Protein 3QNQ (pdb70)

Solvent-accessible surface area: 69972 Å² total; per-residue (Å²): 64,179,101,28,184,159,47,68,75,104,4,20,68,49,23,129,86,90,48,54,22,0,16,15,42,1,11,27,22,4,86,15,13,9,23,2,0,2,65,10,2,27,67,16,29,45,78,77,119,60,28,63,126,107,44,25,82,104,158,25,137,102,19,61,85,20,18,21,42,2,3,27,1,1,0,32,0,0,0,1,3,0,0,2,4,0,0,17,60,0,0,87,85,31,190,25,35,13,22,16,1,0,2,6,0,2,0,0,0,0,1,1,4,17,22,90,5,52,6,60,39,93,91,69,172,46,69,6,94,1,63,43,1,3,12,3,64,19,0,2,9,109,4,2,17,3,0,17,60,8,0,35,67,0,1,47,49,5,57,92,17,44,105,130,75,87,70,39,184,40,49,180,88,8,37,116,51,22,55,117,12,17,28,14,20,57,0,4,54,52,0,2,36,42,0,25,81,48,8,40,94,51,56,148,63,135,63,32,14,11,55,44,14,12,14,109,106,71,12,83,59,63,11,124,113,2,21,35,46,185,17,0,12,103,9,2,67,85,5,1,39,12,13,1,13,25,40,48,0,37,50,16,9,15,10,64,36,19,3,12,15,20,10,2,1,9,72,0,9,76,7,40,78,63,78,107,141,22,64,27,7,0,0,20,10,0,1,34,3,0,1,24,4,0,14,7,0,2,0,14,2,1,0,35,2,1,76,110,98,24,72,0,114,70,4,101,57,24,0,62,118,1,58,65,28,0,73,100,11,13,6,12,80,0,1,106,46,11,70,0,20,70,24,80,38,0,16,89,0,2,45,60,0,0,28,43,0,0,66,54,0,33,71,16,3,73,161,64,120,8,16,58,0,1,0,1,10,18,21,61,18,22,39,31,76,140,2,0,48,39,1,2,4,8,119,117,28,0,33,81,7,0,88,81,0,50,52,52,0,34,98,39,2,48,66,40,4,55,88,31,8,52,91,43,77,15,112,74,85,76,139,133,156,172,94,67,78,151,49,62,76,92,5,25,68,51,26,135,69,93,47,57,28,1,16,24,43,5,6,33,22,4,88,19,13,11,25,2,0,5,63,10,3,31,71,11,32,48,72,80,123,40,22,68,105,124,43,32,92,128,145,29,188,104,25,66,85,21,22,30,34,1,2,19,1,2,0,34,0,1,0,1,3,0,0,3,2,1,0,20,65,0,0,92,84,25,94,25,36,15,27,17,0,0,2,7,0,1,0,0,0,0,2,1,3,29,27,79,14,49,1,73,32,80,70,54,182,63,52,3,74,0,71,41,0,3,12,6,71,35,0,4,4,85,3,1,15,2,0,32,58,5,0,35,57,0,0,37,47,6,54,96,12,33,96,128,172,91,47,47,168,25,50,111,87,8,33,114,40,23,52,123,13,8,27,16,20,56,0,4,52,57,0,2,34,51,3,30,88,47,14,39,100,56,68,157,53,138,53,41,20,9,52,44,13,18,14,112,111,62,5,92,60,56,11,123,116,1,27,39,46,182,13,0,18,95,6,0,64,86,2,1,33,15,8,11,20,28,39,45,0,34,56,13,10,15,6,71,38,25,2,10,13,16,0,4,0,9,69,0,10,102,6,27,74,82,84,120,129,16,69,28,7,1,0,21,12,0,2,34,3,0,0,24,3,0,16,5,0,1,0,12,1,1,0,39,0,2,91,107,102,11,77,2,138,70,1,129,30,23,0,150,112,2,57,55,25,1,79,97,9,7,8,20,70,0,0,100,38,4,44,1,22,38,8,73,47,1,20,92,0,2,44,59,0,0,25,51,0,0,71,50,0,29,66,11,5,74,169,56,119,7,17,55,0,1,1,2,7,20,30,71,14,15,35,21,73,139,2,0,55,44,1,1,5,12,81,115,36,0,26,88,4,0,89,69,0,53,53,59,0,46,86,40,2,23,60,42,2,86,84,25,6,143,97,22,72,32,101,57,149,68,115,151,54,185,100,25,89,178,40,68,71,100,8,24,62,48,28,140,70,92,59,42,26,0,23,22,44,1,9,29,24,3,86,15,12,9,29,2,0,2,62,8,9,22,74,16,38,42,69,76,119,59,29,57,120,101,40,28,79,101,132,33,108,104,19,65,80,15,19,30,53,2,9,22,1,1,0,42,0,1,0,1,1,0,0,4,3,0,0,19,60,0,0,86,86,23,191,24,38,13,23,18,0,0,2,6,0,2,1,0,0,0,2,1,1,16,21,82,4,43,5,61,30,94,92,56,208,41,76,7,77,0,57,42,0,2,10,4,49,24,0,3,8,120,3,1,20,4,0,16,56,6,0,31,58,0,0,40,47,5,46,111,10,40,98,132,76,70,65,54,186,24,50,175,93,8,40,117,42,21,51,126,12,17,26,15,22,62,0,5,59,50,0,3,33,45,2,25,84,43,9,35,97,51,54,144,74,131,54,30,21,10,53,44,22,12,17,102,131,72,11,99,52,60,11,116,114,3,25,46,41,180,17,0,18,91,7,0,63,84,4,0,31,12,10,3,13,25,39,44,0,39,56,16,12,15,6,72,37,23,4,13,15,18,10,2,1,6,68,0,20,99,17,31,60,65,75,114,139,22,67,23,8,1,0,18,9,0,1,31,2,0,1,25,3,0,17,5,0,2,0,13,1,0,0,28,1,2,72,108,92,10,169,0,113,62,2,75,33,20,0,130,105,1,40,59,25,0,72,91,12,12,7,19,67,1,1,103,54,4,61,1,17,76,19,86,44,0,21,87,0,0,42,56,0,1,30,34,0,0,70,49,0,28,81,16,5,77,165,60,122,5,21,54,0,0,0,0,11,15,23,72,25,26,38,23,66,141,1,0,48,43,0,3,2,8,109,110,30,0,27,88,5,0,87,77,0,58,47,62,0,36,91,44,2,50,65,38,5,59,79,23,10,52,96,33,68,7,118,80,159,69,96,139,82,110,114,26,188,172,31,72,74,75,7,20,149,48,30,132,66,90,53,48,23,1,19,24,42,2,10,28,25,6,90,18,13,10,28,2,0,4,62,8,1,37,56,20,32,38,78,72,125,59,20,51,109,103,45,32,78,121,144,28,191,108,29,70,86,23,23,28,38,1,5,20,0,2,0,31,0,2,0,1,1,0,0,3,2,0,0,20,68,0,0,88,81,21,197,20,38,18,25,16,0,0,1,8,0,2,1,0,0,1,2,0,2,28,16,69,13,44,1,61,33,76,88,76,157,39,51,0,73,0,73,35,1,2,7,4,52,17,0,2,9,81,0,2,18,3,0,27,54,4,0,38,51,0,0,41,49,4,54,100,15,42,68,122,166,101,58,55,186,22,58,179,90,5,39,111,47,18,49,127,11,9,26,16,16,61,0,3,57,69,0,3,30,47,0,31,78,52,11,36,102,56,49,150,50,140,72,28,16,8,51,46,14,15,8,115,101,58,21,85,60,72,12,126,122,3,30,35,41,182,16,0,13,90,6,0,63,82,2,0,41,15,9,4,13,28,44,46,0,42,54,12,11,15,6,71,31,26,4,15,13,23,16,4,0,8,78,0,11,97,6,35,78,80,69,114,139,10,65,27,6,0,0,25,4,0,2,33,4,0,2,26,5,0,16,5,1,2,0,12,2,0,0,41,1,2,80,120,119,10,63,0,107,71,0,84,20,17,0,153,104,1,57,63,28,1,68,95,11,12,7,18,67,0,0,100,40,6,57,1,25,63,10,90,50,1,15,92,0,2,49,59,0,2,25,51,0,0,77,50,0,26,69,14,3,76,178,57,125,6,16,51,0,2,0,2,12,34,24,73,16,14,40,22,72,135,1,0,63,47,1,0,7,15,82,119,36,0,28,87,4,0,86,65,0,52,51,55,0,51,85,41,2,53,73,44,3,46,81,23,11,133,92,22,52,40,102,62,182,54,76,93,114,95,169,197

Radius of gyration: 44.03 Å; Cα contacts (8 Å, |Δi|>4): 3048; chains: 4; bounding box: 103×103×135 Å

Structure (mmCIF, N/CA/C/O backbone):
data_3QNQ
#
_entry.id   3QNQ
#
_cell.length_a   132.812
_cell.length_b   132.812
_cell.length_c   452.954
_cell.angle_alpha   90.000
_cell.angle_beta   90.000
_cell.angle_gamma   90.000
#
_symmetry.space_group_name_H-M   'P 43 21 2'
#
loop_
_entity.id
_entity.type
_entity.pdbx_description
1 polymer 'PTS system, cellobiose-specific IIC component'
2 branched 2-acetamido-2-deoxy-beta-D-glucopyranose-(1-4)-2-acetamido-2-deoxy-beta-D-glucopyranose
3 branched alpha-D-glucopyranose-(1-4)-alpha-D-glucopyranose
4 non-polymer 'nonyl 4-O-alpha-D-glucopyranosyl-beta-D-glucopyranoside'
5 non-polymer 'CITRIC ACID'
#
loop_
_atom_site.group_PDB
_atom_site.id
_atom_site.type_symbol
_atom_site.label_atom_id
_atom_site.label_alt_id
_atom_site.label_comp_id
_atom_site.label_asym_id
_atom_site.label_entity_id
_atom_site.label_seq_id
_atom_site.pdbx_PDB_ins_code
_atom_site.Cartn_x
_atom_site.Cartn_y
_atom_site.Cartn_z
_atom_site.occupancy
_atom_site.B_iso_or_equiv
_atom_site.auth_seq_id
_atom_site.auth_comp_id
_atom_site.auth_asym_id
_atom_site.auth_atom_id
_atom_site.pdbx_PDB_model_num
ATOM 1 N N . ARG A 1 3 ? 14.953 128.157 61.327 1.00 126.53 3 ARG A N 1
ATOM 2 C CA . ARG A 1 3 ? 15.283 127.784 62.698 1.00 136.92 3 ARG A CA 1
ATOM 3 C C . ARG A 1 3 ? 14.029 127.474 63.515 1.00 141.36 3 ARG A C 1
ATOM 4 O O . ARG A 1 3 ? 14.112 127.051 64.670 1.00 128.41 3 ARG A O 1
ATOM 6 N N . PHE A 1 4 ? 12.870 127.692 62.902 1.00 150.23 4 PHE A N 1
ATOM 7 C CA . PHE A 1 4 ? 11.585 127.400 63.532 1.00 152.78 4 PHE A CA 1
ATOM 8 C C . PHE A 1 4 ? 10.766 126.443 62.666 1.00 148.70 4 PHE A C 1
ATOM 9 O O . PHE A 1 4 ? 10.131 125.515 63.171 1.00 144.08 4 PHE A O 1
ATOM 17 N N . LEU A 1 5 ? 10.794 126.675 61.357 1.00 151.05 5 LEU A N 1
ATOM 18 C CA . LEU A 1 5 ? 10.119 125.808 60.403 1.00 150.62 5 LEU A CA 1
ATOM 19 C C . LEU A 1 5 ? 10.801 124.445 60.395 1.00 150.89 5 LEU A C 1
ATOM 20 O O . LEU A 1 5 ? 10.528 123.607 59.535 1.00 151.38 5 LEU A O 1
ATOM 25 N N . GLU A 1 6 ? 11.696 124.234 61.357 1.00 149.32 6 GLU A N 1
ATOM 26 C CA . GLU A 1 6 ? 12.391 122.958 61.494 1.00 146.73 6 GLU A CA 1
ATOM 27 C C . GLU A 1 6 ? 11.764 122.097 62.598 1.00 149.54 6 GLU A C 1
ATOM 28 O O . GLU A 1 6 ? 12.450 121.478 63.415 1.00 139.71 6 GLU A O 1
ATOM 34 N N . LYS A 1 7 ? 10.437 122.111 62.621 1.00 151.18 7 LYS A N 1
ATOM 35 C CA . LYS A 1 7 ? 9.649 121.056 63.233 1.00 151.41 7 LYS A CA 1
ATOM 36 C C . LYS A 1 7 ? 8.612 120.694 62.178 1.00 154.48 7 LYS A C 1
ATOM 37 O O . LYS A 1 7 ? 7.490 120.294 62.487 1.00 154.07 7 LYS A O 1
ATOM 43 N N . TYR A 1 8 ? 9.025 120.861 60.922 1.00 154.60 8 TYR A N 1
ATOM 44 C CA . TYR A 1 8 ? 8.202 120.594 59.748 1.00 155.81 8 TYR A CA 1
ATOM 45 C C . TYR A 1 8 ? 8.974 119.746 58.739 1.00 150.57 8 TYR A C 1
ATOM 46 O O . TYR A 1 8 ? 8.410 118.857 58.102 1.00 148.45 8 TYR A O 1
ATOM 55 N N . VAL A 1 9 ? 10.265 120.039 58.589 1.00 148.45 9 VAL A N 1
ATOM 56 C CA . VAL A 1 9 ? 11.127 119.299 57.669 1.00 142.20 9 VAL A CA 1
ATOM 57 C C . VAL A 1 9 ? 12.174 118.477 58.410 1.00 137.28 9 VAL A C 1
ATOM 58 O O . VAL A 1 9 ? 12.590 117.422 57.940 1.00 133.88 9 VAL A O 1
ATOM 62 N N . MET A 1 10 ? 12.596 118.968 59.570 1.00 136.87 10 MET A N 1
ATOM 63 C CA . MET A 1 10 ? 13.535 118.240 60.416 1.00 136.45 10 MET A CA 1
ATOM 64 C C . MET A 1 10 ? 13.076 116.813 60.750 1.00 140.52 10 MET A C 1
ATOM 65 O O . MET A 1 10 ? 13.911 115.930 60.956 1.00 137.72 10 MET A O 1
ATOM 70 N N . PRO A 1 11 ? 11.749 116.586 60.831 1.00 144.13 11 PRO A N 1
ATOM 71 C CA . PRO A 1 11 ? 11.263 115.223 61.076 1.00 142.04 11 PRO A CA 1
ATOM 72 C C . PRO A 1 11 ? 11.007 114.467 59.779 1.00 136.07 11 PRO A C 1
ATOM 73 O O . PRO A 1 11 ? 11.113 113.242 59.753 1.00 135.55 11 PRO A O 1
ATOM 77 N N . VAL A 1 12 ? 10.658 115.189 58.721 1.00 134.32 12 VAL A N 1
ATOM 78 C CA . VAL A 1 12 ? 10.517 114.576 57.410 1.00 136.25 12 VAL A CA 1
ATOM 79 C C . VAL A 1 12 ? 11.878 114.069 56.956 1.00 130.23 12 VAL A C 1
ATOM 80 O O . VAL A 1 12 ? 12.033 112.894 56.632 1.00 123.94 12 VAL A O 1
ATOM 84 N N . ALA A 1 13 ? 12.865 114.960 56.962 1.00 130.96 13 ALA A N 1
ATOM 85 C CA . ALA A 1 13 ? 14.217 114.616 56.542 1.00 124.33 13 ALA A CA 1
ATOM 86 C C . ALA A 1 13 ? 14.736 113.402 57.297 1.00 122.56 13 ALA A C 1
ATOM 87 O O . ALA A 1 13 ? 14.885 112.327 56.733 1.00 123.35 13 ALA A O 1
ATOM 89 N N . GLY A 1 14 ? 15.005 113.582 58.583 1.00 126.61 14 GLY A N 1
ATOM 90 C CA . GLY A 1 14 ? 15.537 112.515 59.410 1.00 126.34 14 GLY A CA 1
ATOM 91 C C . GLY A 1 14 ? 14.980 111.137 59.095 1.00 126.84 14 GLY A C 1
ATOM 92 O O . GLY A 1 14 ? 15.730 110.164 59.022 1.00 127.99 14 GLY A O 1
ATOM 93 N N . LYS A 1 15 ? 13.666 111.051 58.904 1.00 127.15 15 LYS A N 1
ATOM 94 C CA . LYS A 1 15 ? 13.002 109.763 58.709 1.00 124.72 15 LYS A CA 1
ATOM 95 C C . LYS A 1 15 ? 13.263 109.141 57.329 1.00 125.70 15 LYS A C 1
ATOM 96 O O . LYS A 1 15 ? 13.298 107.916 57.197 1.00 126.45 15 LYS A O 1
ATOM 98 N N . VAL A 1 16 ? 13.443 109.974 56.305 1.00 124.94 16 VAL A N 1
ATOM 99 C CA . VAL A 1 16 ? 13.787 109.466 54.976 1.00 115.51 16 VAL A CA 1
ATOM 100 C C . VAL A 1 16 ? 15.227 108.960 54.983 1.00 114.14 16 VAL A C 1
ATOM 101 O O . VAL A 1 16 ? 15.549 107.975 54.328 1.00 113.09 16 VAL A O 1
ATOM 105 N N . ALA A 1 17 ? 16.079 109.628 55.755 1.00 117.03 17 ALA A N 1
ATOM 106 C CA . ALA A 1 17 ? 17.496 109.284 55.838 1.00 113.51 17 ALA A CA 1
ATOM 107 C C . ALA A 1 17 ? 17.729 107.918 56.476 1.00 116.94 17 ALA A C 1
ATOM 108 O O . ALA A 1 17 ? 18.827 107.369 56.400 1.00 116.54 17 ALA A O 1
ATOM 110 N N . GLU A 1 18 ? 16.697 107.373 57.109 1.00 120.29 18 GLU A N 1
ATOM 111 C CA . GLU A 1 18 ? 16.820 106.079 57.767 1.00 120.47 18 GLU A CA 1
ATOM 112 C C . GLU A 1 18 ? 15.927 105.037 57.094 1.00 119.32 18 GLU A C 1
ATOM 113 O O . GLU A 1 18 ? 15.887 103.879 57.516 1.00 120.79 18 GLU A O 1
ATOM 119 N N . GLN A 1 19 ? 15.222 105.449 56.039 1.00 113.94 19 GLN A N 1
ATOM 120 C CA . GLN A 1 19 ? 14.464 104.506 55.211 1.00 115.04 19 GLN A CA 1
ATOM 121 C C . GLN A 1 19 ? 15.397 103.447 54.641 1.00 116.16 19 GLN A C 1
ATOM 122 O O . GLN A 1 19 ? 16.362 103.767 53.945 1.00 115.22 19 GLN A O 1
ATOM 128 N N . ARG A 1 20 ? 15.096 102.184 54.918 1.00 116.35 20 ARG A N 1
ATOM 129 C CA . ARG A 1 20 ? 16.054 101.116 54.658 1.00 107.28 20 ARG A CA 1
ATOM 130 C C . ARG A 1 20 ? 16.359 100.878 53.184 1.00 103.47 20 ARG A C 1
ATOM 131 O O . ARG A 1 20 ? 17.452 100.428 52.849 1.00 103.93 20 ARG A O 1
ATOM 139 N N . HIS A 1 21 ? 15.418 101.183 52.299 1.00 106.85 21 HIS A N 1
ATOM 140 C CA . HIS A 1 21 ? 15.666 100.944 50.878 1.00 104.19 21 HIS A CA 1
ATOM 141 C C . HIS A 1 21 ? 16.401 102.107 50.218 1.00 104.87 21 HIS A C 1
ATOM 142 O O . HIS A 1 21 ? 17.396 101.903 49.520 1.00 102.33 21 HIS A O 1
ATOM 149 N N . LEU A 1 22 ? 15.928 103.326 50.460 1.00 106.28 22 LEU A N 1
ATOM 150 C CA . LEU A 1 22 ? 16.618 104.510 49.960 1.00 103.42 22 LEU A CA 1
ATOM 151 C C . LEU A 1 22 ? 18.052 104.539 50.482 1.00 104.05 22 LEU A C 1
ATOM 152 O O . LEU A 1 22 ? 18.936 105.124 49.851 1.00 105.95 22 LEU A O 1
ATOM 157 N N . LEU A 1 23 ? 18.266 103.897 51.632 1.00 103.95 23 LEU A N 1
ATOM 158 C CA . LEU A 1 23 ? 19.591 103.764 52.245 1.00 101.60 23 LEU A CA 1
ATOM 159 C C . LEU A 1 23 ? 20.421 102.674 51.570 1.00 98.00 23 LEU A C 1
ATOM 160 O O . LEU A 1 23 ? 21.615 102.849 51.330 1.00 96.21 23 LEU A O 1
ATOM 165 N N . ALA A 1 24 ? 19.791 101.540 51.288 1.00 93.58 24 ALA A N 1
ATOM 166 C CA . ALA A 1 24 ? 20.462 100.472 50.568 1.00 92.17 24 ALA A CA 1
ATOM 167 C C . ALA A 1 24 ? 20.928 101.023 49.226 1.00 100.45 24 ALA A C 1
ATOM 168 O O . ALA A 1 24 ? 22.078 100.843 48.823 1.00 100.00 24 ALA A O 1
ATOM 170 N N . ILE A 1 25 ? 20.023 101.711 48.541 1.00 98.50 25 ILE A N 1
ATOM 171 C CA . ILE A 1 25 ? 20.333 102.319 47.258 1.00 94.08 25 ILE A CA 1
ATOM 172 C C . ILE A 1 25 ? 21.406 103.393 47.402 1.00 95.14 25 ILE A C 1
ATOM 173 O O . ILE A 1 25 ? 22.422 103.360 46.715 1.00 94.28 25 ILE A O 1
ATOM 178 N N . ARG A 1 26 ? 21.181 104.339 48.305 1.00 99.07 26 ARG A N 1
ATOM 179 C CA . ARG A 1 26 ? 22.133 105.420 48.523 1.00 99.84 26 ARG A CA 1
ATOM 180 C C . ARG A 1 26 ? 23.554 104.896 48.690 1.00 96.27 26 ARG A C 1
ATOM 181 O O . ARG A 1 26 ? 24.494 105.391 48.069 1.00 93.36 26 ARG A O 1
ATOM 189 N N . ASP A 1 27 ? 23.701 103.882 49.530 1.00 96.84 27 ASP A N 1
ATOM 190 C CA . ASP A 1 27 ? 25.022 103.417 49.927 1.00 100.62 27 ASP A CA 1
ATOM 191 C C . ASP A 1 27 ? 25.546 102.341 48.978 1.00 93.93 27 ASP A C 1
ATOM 192 O O . ASP A 1 27 ? 26.751 102.096 48.900 1.00 90.07 27 ASP A O 1
ATOM 197 N N . GLY A 1 28 ? 24.635 101.697 48.261 1.00 91.20 28 GLY A N 1
ATOM 198 C CA . GLY A 1 28 ? 25.027 100.709 47.275 1.00 92.81 28 GLY A CA 1
ATOM 199 C C . GLY A 1 28 ? 25.697 101.385 46.092 1.00 96.11 28 GLY A C 1
ATOM 200 O O . GLY A 1 28 ? 26.690 100.895 45.551 1.00 92.44 28 GLY A O 1
ATOM 201 N N . LEU A 1 29 ? 25.150 102.529 45.696 1.00 97.43 29 LEU A N 1
ATOM 202 C CA . LEU A 1 29 ? 25.682 103.288 44.574 1.00 91.77 29 LEU A CA 1
ATOM 203 C C . LEU A 1 29 ? 27.087 103.810 44.844 1.00 90.44 29 LEU A C 1
ATOM 204 O O . LEU A 1 29 ? 27.867 104.029 43.924 1.00 96.06 29 LEU A O 1
ATOM 209 N N . VAL A 1 30 ? 27.415 103.998 46.110 1.00 91.11 30 VAL A N 1
ATOM 210 C CA . VAL A 1 30 ? 28.736 104.485 46.465 1.00 91.75 30 VAL A CA 1
ATOM 211 C C . VAL A 1 30 ? 29.818 103.489 46.048 1.00 90.83 30 VAL A C 1
ATOM 212 O O . VAL A 1 30 ? 31.008 103.792 46.102 1.00 93.64 30 VAL A O 1
ATOM 216 N N . LEU A 1 31 ? 29.402 102.300 45.628 1.00 84.44 31 LEU A N 1
ATOM 217 C CA . LEU A 1 31 ? 30.351 101.279 45.213 1.00 81.83 31 LEU A CA 1
ATOM 218 C C . LEU A 1 31 ? 30.743 101.504 43.757 1.00 87.32 31 LEU A C 1
ATOM 219 O O . LEU A 1 31 ? 31.816 101.090 43.316 1.00 88.21 31 LEU A O 1
ATOM 224 N N . THR A 1 32 ? 29.867 102.163 43.008 1.00 90.43 32 THR A N 1
ATOM 225 C CA . THR A 1 32 ? 30.127 102.422 41.599 1.00 86.26 32 THR A CA 1
ATOM 226 C C . THR A 1 32 ? 30.970 103.679 41.453 1.00 87.77 32 THR A C 1
ATOM 227 O O . THR A 1 32 ? 31.591 103.892 40.417 1.00 88.03 32 THR A O 1
ATOM 231 N N . MET A 1 33 ? 31.005 104.496 42.503 1.00 86.76 33 MET A N 1
ATOM 232 C CA . MET A 1 33 ? 31.680 105.794 42.453 1.00 89.95 33 MET A CA 1
ATOM 233 C C . MET A 1 33 ? 33.127 105.759 41.971 1.00 93.49 33 MET A C 1
ATOM 234 O O . MET A 1 33 ? 33.419 106.207 40.862 1.00 96.10 33 MET A O 1
ATOM 239 N N . PRO A 1 34 ? 34.043 105.240 42.802 1.00 87.27 34 PRO A N 1
ATOM 240 C CA . PRO A 1 34 ? 35.461 105.330 42.440 1.00 87.66 34 PRO A CA 1
ATOM 241 C C . PRO A 1 34 ? 35.744 104.785 41.046 1.00 86.31 34 PRO A C 1
ATOM 242 O O . PRO A 1 34 ? 36.732 105.181 40.438 1.00 86.93 34 PRO A O 1
ATOM 246 N N . PHE A 1 35 ? 34.893 103.897 40.545 1.00 82.29 35 PHE A N 1
ATOM 247 C CA . PHE A 1 35 ? 35.116 103.317 39.229 1.00 80.77 35 PHE A CA 1
ATOM 248 C C . PHE A 1 35 ? 34.943 104.336 38.107 1.00 86.11 35 PHE A C 1
ATOM 249 O O . PHE A 1 35 ? 35.818 104.468 37.252 1.00 86.85 35 PHE A O 1
ATOM 257 N N . LEU A 1 36 ? 33.830 105.066 38.112 1.00 84.63 36 LEU A N 1
ATOM 258 C CA . LEU A 1 36 ? 33.605 106.080 37.088 1.00 82.09 36 LEU A CA 1
ATOM 259 C C . LEU A 1 36 ? 34.665 107.162 37.193 1.00 84.96 36 LEU A C 1
ATOM 260 O O . LEU A 1 36 ? 35.032 107.772 36.199 1.00 91.26 36 LEU A O 1
ATOM 265 N N . ILE A 1 37 ? 35.154 107.414 38.398 1.00 81.75 37 ILE A N 1
ATOM 266 C CA . ILE A 1 37 ? 36.266 108.335 38.545 1.00 86.64 37 ILE A CA 1
ATOM 267 C C . ILE A 1 37 ? 37.450 107.755 37.774 1.00 89.83 37 ILE A C 1
ATOM 268 O O . ILE A 1 37 ? 38.180 108.479 37.095 1.00 91.98 37 ILE A O 1
ATOM 273 N N . ILE A 1 38 ? 37.618 106.440 37.856 1.00 87.30 38 ILE A N 1
ATOM 274 C CA . ILE A 1 38 ? 38.733 105.776 37.195 1.00 85.40 38 ILE A CA 1
ATOM 275 C C . ILE A 1 38 ? 38.481 105.733 35.703 1.00 92.01 38 ILE A C 1
ATOM 276 O O . ILE A 1 38 ? 39.325 106.145 34.907 1.00 96.71 38 ILE A O 1
ATOM 281 N N . GLY A 1 39 ? 37.311 105.235 35.321 1.00 90.83 39 GLY A N 1
ATOM 282 C CA . GLY A 1 39 ? 36.931 105.200 33.923 1.00 87.81 39 GLY A CA 1
ATOM 283 C C . GLY A 1 39 ? 37.084 106.566 33.282 1.00 91.24 39 GLY A C 1
ATOM 284 O O . GLY A 1 39 ? 37.559 106.683 32.156 1.00 96.16 39 GLY A O 1
ATOM 285 N N . SER A 1 40 ? 36.702 107.607 34.012 1.00 92.03 40 SER A N 1
ATOM 286 C CA . SER A 1 40 ? 36.702 108.961 33.472 1.00 92.05 40 SER A CA 1
ATOM 287 C C . SER A 1 40 ? 38.098 109.518 33.217 1.00 92.22 40 SER A C 1
ATOM 288 O O . SER A 1 40 ? 38.274 110.357 32.337 1.00 92.30 40 SER A O 1
ATOM 291 N N . ILE A 1 41 ? 39.086 109.059 33.980 1.00 90.94 41 ILE A N 1
ATOM 292 C CA . ILE A 1 41 ? 40.462 109.497 33.755 1.00 92.35 41 ILE A CA 1
ATOM 293 C C . ILE A 1 41 ? 40.943 109.037 32.382 1.00 95.04 41 ILE A C 1
ATOM 294 O O . ILE A 1 41 ? 41.706 109.735 31.715 1.00 97.55 41 ILE A O 1
ATOM 299 N N . PHE A 1 42 ? 40.483 107.868 31.952 1.00 94.31 42 PHE A N 1
ATOM 300 C CA . PHE A 1 42 ? 40.791 107.386 30.609 1.00 96.49 42 PHE A CA 1
ATOM 301 C C . PHE A 1 42 ? 39.992 108.152 29.555 1.00 96.22 42 PHE A C 1
ATOM 302 O O . PHE A 1 42 ? 40.557 108.675 28.596 1.00 96.23 42 PHE A O 1
ATOM 310 N N . LEU A 1 43 ? 38.677 108.213 29.742 1.00 94.44 43 LEU A N 1
ATOM 311 C CA . LEU A 1 43 ? 37.813 109.030 28.900 1.00 92.95 43 LEU A CA 1
ATOM 312 C C . LEU A 1 43 ? 38.450 110.400 28.633 1.00 99.10 43 LEU A C 1
ATOM 313 O O . LEU A 1 43 ? 38.789 110.711 27.495 1.00 101.02 43 LEU A O 1
ATOM 318 N N . ILE A 1 44 ? 38.635 111.210 29.675 1.00 102.70 44 ILE A N 1
ATOM 319 C CA . ILE A 1 44 ? 39.145 112.575 29.483 1.00 101.81 44 ILE A CA 1
ATOM 320 C C . ILE A 1 44 ? 40.585 112.642 28.993 1.00 104.93 44 ILE A C 1
ATOM 321 O O . ILE A 1 44 ? 41.080 113.726 28.709 1.00 113.40 44 ILE A O 1
ATOM 326 N N . ILE A 1 45 ? 41.277 111.511 28.920 1.00 103.16 45 ILE A N 1
ATOM 327 C CA . ILE A 1 45 ? 42.573 111.520 28.253 1.00 105.26 45 ILE A CA 1
ATOM 328 C C . ILE A 1 45 ? 42.344 111.428 26.758 1.00 107.69 45 ILE A C 1
ATOM 329 O O . ILE A 1 45 ? 42.731 112.318 26.006 1.00 113.95 45 ILE A O 1
ATOM 334 N N . SER A 1 46 ? 41.694 110.350 26.333 1.00 106.67 46 SER A N 1
ATOM 335 C CA . SER A 1 46 ? 41.481 110.100 24.912 1.00 109.83 46 SER A CA 1
ATOM 336 C C . SER A 1 46 ? 40.382 110.968 24.303 1.00 109.86 46 SER A C 1
ATOM 337 O O . SER A 1 46 ? 39.741 110.567 23.335 1.00 117.43 46 SER A O 1
ATOM 340 N N . THR A 1 47 ? 40.158 112.149 24.869 1.00 107.36 47 THR A N 1
ATOM 341 C CA . THR A 1 47 ? 39.215 113.097 24.282 1.00 109.89 47 THR A CA 1
ATOM 342 C C . THR A 1 47 ? 39.700 114.532 24.444 1.00 117.93 47 THR A C 1
ATOM 343 O O . THR A 1 47 ? 39.032 115.470 24.009 1.00 118.53 47 THR A O 1
ATOM 347 N N . LEU A 1 48 ? 40.861 114.698 25.071 1.00 118.99 48 LEU A N 1
ATOM 348 C CA . LEU A 1 48 ? 41.437 116.023 25.274 1.00 122.73 48 LEU A CA 1
ATOM 349 C C . LEU A 1 48 ? 41.580 116.780 23.963 1.00 134.30 48 LEU A C 1
ATOM 350 O O . LEU A 1 48 ? 42.389 116.413 23.111 1.00 140.89 48 LEU A O 1
ATOM 355 N N . PRO A 1 49 ? 40.784 117.846 23.797 1.00 136.79 49 PRO A N 1
ATOM 356 C CA . PRO A 1 49 ? 40.835 118.703 22.609 1.00 135.43 49 PRO A CA 1
ATOM 357 C C . PRO A 1 49 ? 42.030 119.652 22.625 1.00 142.12 49 PRO A C 1
ATOM 358 O O . PRO A 1 49 ? 41.993 120.681 21.952 1.00 144.89 49 PRO A O 1
ATOM 362 N N . ILE A 1 50 ? 43.060 119.315 23.396 1.00 143.50 50 ILE A N 1
ATOM 363 C CA . ILE A 1 50 ? 44.279 120.120 23.476 1.00 148.90 50 ILE A CA 1
ATOM 364 C C . ILE A 1 50 ? 44.915 120.291 22.094 1.00 157.56 50 ILE A C 1
ATOM 365 O O . ILE A 1 50 ? 44.851 119.379 21.268 1.00 154.47 50 ILE A O 1
ATOM 370 N N . PRO A 1 51 ? 45.497 121.477 21.823 1.00 167.28 51 PRO A N 1
ATOM 371 C CA . PRO A 1 51 ? 46.173 121.712 20.540 1.00 159.50 51 PRO A CA 1
ATOM 372 C C . PRO A 1 51 ? 47.438 120.858 20.395 1.00 161.46 51 PRO A C 1
ATOM 373 O O . PRO A 1 51 ? 48.332 120.905 21.251 1.00 165.33 51 PRO A O 1
ATOM 377 N N . GLY A 1 52 ? 47.499 120.070 19.326 1.00 154.38 52 GLY A N 1
ATOM 378 C CA . GLY A 1 52 ? 48.672 119.269 19.030 1.00 157.80 52 GLY A CA 1
ATOM 379 C C . GLY A 1 52 ? 48.775 118.004 19.861 1.00 160.45 52 GLY A C 1
ATOM 380 O O . GLY A 1 52 ? 49.879 117.525 20.134 1.00 160.21 52 GLY A O 1
ATOM 381 N N . TYR A 1 53 ? 47.625 117.454 20.246 1.00 161.06 53 TYR A N 1
ATOM 382 C CA . TYR A 1 53 ? 47.583 116.250 21.072 1.00 158.05 53 TYR A CA 1
ATOM 383 C C . TYR A 1 53 ? 47.056 115.044 20.293 1.00 150.32 53 TYR A C 1
ATOM 384 O O . TYR A 1 53 ? 47.761 114.049 20.119 1.00 146.25 53 TYR A O 1
ATOM 393 N N . SER A 1 54 ? 45.810 115.135 19.839 1.00 150.66 54 SER A N 1
ATOM 394 C CA . SER A 1 54 ? 45.166 114.038 19.119 1.00 154.52 54 SER A CA 1
ATOM 395 C C . SER A 1 54 ? 46.086 113.409 18.073 1.00 153.57 54 SER A C 1
ATOM 396 O O . SER A 1 54 ? 45.966 112.223 17.757 1.00 146.83 54 SER A O 1
ATOM 399 N N . GLU A 1 55 ? 47.001 114.214 17.541 1.00 159.50 55 GLU A N 1
ATOM 400 C CA . GLU A 1 55 ? 47.959 113.741 16.549 1.00 155.75 55 GLU A CA 1
ATOM 401 C C . GLU A 1 55 ? 49.260 113.287 17.207 1.00 152.52 55 GLU A C 1
ATOM 402 O O . GLU A 1 55 ? 49.873 112.313 16.773 1.00 150.81 55 GLU A O 1
ATOM 408 N N . PHE A 1 56 ? 49.677 113.992 18.254 1.00 150.71 56 PHE A N 1
ATOM 409 C CA . PHE A 1 56 ? 50.890 113.627 18.972 1.00 149.91 56 PHE A CA 1
ATOM 410 C C . PHE A 1 56 ? 50.830 112.182 19.464 1.00 151.43 56 PHE A C 1
ATOM 411 O O . PHE A 1 56 ? 51.800 111.435 19.339 1.00 151.57 56 PHE A O 1
ATOM 419 N N . MET A 1 57 ? 49.687 111.787 20.016 1.00 150.16 57 MET A N 1
ATOM 420 C CA . MET A 1 57 ? 49.518 110.427 20.521 1.00 148.84 57 MET A CA 1
ATOM 421 C C . MET A 1 57 ? 49.458 109.416 19.383 1.00 144.88 57 MET A C 1
ATOM 422 O O . MET A 1 57 ? 50.052 108.339 19.467 1.00 139.91 57 MET A O 1
ATOM 427 N N . ALA A 1 58 ? 48.738 109.773 18.323 1.00 148.05 58 ALA A N 1
ATOM 428 C CA . ALA A 1 58 ? 48.580 108.899 17.165 1.00 146.43 58 ALA A CA 1
ATOM 429 C C . ALA A 1 58 ? 49.932 108.491 16.592 1.00 145.23 58 ALA A C 1
ATOM 430 O O . ALA A 1 58 ? 50.076 107.408 16.028 1.00 142.18 58 ALA A O 1
ATOM 432 N N . SER A 1 59 ? 50.924 109.360 16.749 1.00 147.34 59 SER A N 1
ATOM 433 C CA . SER A 1 59 ? 52.257 109.096 16.224 1.00 147.72 59 SER A CA 1
ATOM 434 C C . SER A 1 59 ? 53.016 108.080 17.073 1.00 151.19 59 SER A C 1
ATOM 435 O O . SER A 1 59 ? 53.818 107.303 16.553 1.00 148.65 59 SER A O 1
ATOM 438 N N . LEU A 1 60 ? 52.752 108.085 18.378 1.00 151.86 60 LEU A N 1
ATOM 439 C CA . LEU A 1 60 ? 53.528 107.283 19.324 1.00 151.77 60 LEU A CA 1
ATOM 440 C C . LEU A 1 60 ? 53.036 105.844 19.484 1.00 149.11 60 LEU A C 1
ATOM 441 O O . LEU A 1 60 ? 53.822 104.947 19.791 1.00 145.11 60 LEU A O 1
ATOM 446 N N . PHE A 1 61 ? 51.740 105.624 19.282 1.00 148.80 61 PHE A N 1
ATOM 447 C CA . PHE A 1 61 ? 51.171 104.290 19.455 1.00 148.87 61 PHE A CA 1
ATOM 448 C C . PHE A 1 61 ? 50.511 103.757 18.178 1.00 146.82 61 PHE A C 1
ATOM 449 O O . PHE A 1 61 ? 50.686 102.592 17.813 1.00 144.17 61 PHE A O 1
ATOM 457 N N . GLY A 1 62 ? 49.755 104.617 17.505 1.00 141.51 62 GLY A N 1
ATOM 458 C CA . GLY A 1 62 ? 49.096 104.253 16.263 1.00 139.55 62 GLY A CA 1
ATOM 459 C C . GLY A 1 62 ? 47.927 105.174 15.981 1.00 140.37 62 GLY A C 1
ATOM 460 O O . GLY A 1 62 ? 47.461 105.873 16.879 1.00 142.50 62 GLY A O 1
ATOM 461 N N . LYS A 1 63 ? 47.450 105.190 14.739 1.00 141.34 63 LYS A N 1
ATOM 462 C CA . LYS A 1 63 ? 46.278 105.994 14.413 1.00 141.08 63 LYS A CA 1
ATOM 463 C C . LYS A 1 63 ? 45.073 105.407 15.140 1.00 139.52 63 LYS A C 1
ATOM 464 O O . LYS A 1 63 ? 44.019 106.037 15.248 1.00 139.05 63 LYS A O 1
ATOM 470 N N . ASN A 1 64 ? 45.254 104.190 15.646 1.00 137.68 64 ASN A N 1
ATOM 471 C CA . ASN A 1 64 ? 44.267 103.539 16.501 1.00 137.44 64 ASN A CA 1
ATOM 472 C C . ASN A 1 64 ? 44.750 103.417 17.951 1.00 129.23 64 ASN A C 1
ATOM 473 O O . ASN A 1 64 ? 45.170 102.347 18.404 1.00 120.95 64 ASN A O 1
ATOM 478 N N . TRP A 1 65 ? 44.697 104.533 18.670 1.00 126.36 65 TRP A N 1
ATOM 479 C CA . TRP A 1 65 ? 45.096 104.565 20.071 1.00 125.51 65 TRP A CA 1
ATOM 480 C C . TRP A 1 65 ? 43.872 104.808 20.944 1.00 118.47 65 TRP A C 1
ATOM 481 O O . TRP A 1 65 ? 43.771 104.272 22.045 1.00 112.38 65 TRP A O 1
ATOM 492 N N . ASN A 1 66 ? 42.937 105.607 20.437 1.00 119.57 66 ASN A N 1
ATOM 493 C CA . ASN A 1 66 ? 41.708 105.918 21.162 1.00 115.44 66 ASN A CA 1
ATOM 494 C C . ASN A 1 66 ? 40.875 104.690 21.502 1.00 110.11 66 ASN A C 1
ATOM 495 O O . ASN A 1 66 ? 39.985 104.759 22.350 1.00 108.86 66 ASN A O 1
ATOM 500 N N . VAL A 1 67 ? 41.146 103.577 20.828 1.00 108.47 67 VAL A N 1
ATOM 501 C CA . VAL A 1 67 ? 40.396 102.346 21.066 1.00 106.90 67 VAL A CA 1
ATOM 502 C C . VAL A 1 67 ? 40.767 101.696 22.404 1.00 104.15 67 VAL A C 1
ATOM 503 O O . VAL A 1 67 ? 39.920 101.116 23.085 1.00 101.06 67 VAL A O 1
ATOM 507 N N . ALA A 1 68 ? 42.031 101.814 22.790 1.00 99.91 68 ALA A N 1
ATOM 508 C CA . ALA A 1 68 ? 42.491 101.239 24.047 1.00 99.90 68 ALA A CA 1
ATOM 509 C C . ALA A 1 68 ? 41.991 102.041 25.253 1.00 97.58 68 ALA A C 1
ATOM 510 O O . ALA A 1 68 ? 41.570 101.473 26.258 1.00 95.12 68 ALA A O 1
ATOM 512 N N . LEU A 1 69 ? 42.037 103.363 25.147 1.00 94.50 69 LEU A N 1
ATOM 513 C CA . LEU A 1 69 ? 41.547 104.222 26.211 1.00 91.54 69 LEU A CA 1
ATOM 514 C C . LEU A 1 69 ? 40.034 104.130 26.332 1.00 97.43 69 LEU A C 1
ATOM 515 O O . LEU A 1 69 ? 39.417 104.829 27.130 1.00 102.64 69 LEU A O 1
ATOM 520 N N . GLY A 1 70 ? 39.430 103.270 25.527 1.00 95.95 70 GLY A N 1
ATOM 521 C CA . GLY A 1 70 ? 38.003 103.052 25.615 1.00 94.73 70 GLY A CA 1
ATOM 522 C C . GLY A 1 70 ? 37.752 101.721 26.286 1.00 93.31 70 GLY A C 1
ATOM 523 O O . GLY A 1 70 ? 36.612 101.277 26.395 1.00 90.55 70 GLY A O 1
ATOM 524 N N . TYR A 1 71 ? 38.831 101.081 26.728 1.00 93.54 71 TYR A N 1
ATOM 525 C CA . TYR A 1 71 ? 38.735 99.791 27.405 1.00 93.09 71 TYR A CA 1
ATOM 526 C C . TYR A 1 71 ? 38.312 99.952 28.869 1.00 92.24 71 TYR A C 1
ATOM 527 O O . TYR A 1 71 ? 37.293 99.384 29.274 1.00 88.91 71 TYR A O 1
ATOM 536 N N . PRO A 1 72 ? 39.092 100.720 29.665 1.00 94.14 72 PRO A N 1
ATOM 537 C CA . PRO A 1 72 ? 38.705 101.056 31.039 1.00 85.13 72 PRO A CA 1
ATOM 538 C C . PRO A 1 72 ? 37.311 101.648 31.100 1.00 85.64 72 PRO A C 1
ATOM 539 O O . PRO A 1 72 ? 36.586 101.400 32.056 1.00 87.20 72 PRO A O 1
ATOM 543 N N . VAL A 1 73 ? 36.937 102.419 30.089 1.00 86.91 73 VAL A N 1
ATOM 544 C CA . VAL A 1 73 ? 35.618 103.037 30.078 1.00 87.42 73 VAL A CA 1
ATOM 545 C C . VAL A 1 73 ? 34.502 101.993 29.983 1.00 87.80 73 VAL A C 1
ATOM 546 O O . VAL A 1 73 ? 33.448 102.143 30.603 1.00 88.68 73 VAL A O 1
ATOM 550 N N . SER A 1 74 ? 34.737 100.934 29.216 1.00 91.79 74 SER A N 1
ATOM 551 C CA . SER A 1 74 ? 33.719 99.908 29.026 1.00 91.62 74 SER A CA 1
ATOM 552 C C . SER A 1 74 ? 33.589 99.058 30.271 1.00 87.52 74 SER A C 1
ATOM 553 O O . SER A 1 74 ? 32.506 98.573 30.573 1.00 91.24 74 SER A O 1
ATOM 556 N N . ALA A 1 75 ? 34.693 98.884 30.994 1.00 85.21 75 ALA A N 1
ATOM 557 C CA . ALA A 1 75 ? 34.702 98.045 32.195 1.00 90.25 75 ALA A CA 1
ATOM 558 C C . ALA A 1 75 ? 34.113 98.759 33.422 1.00 92.98 75 ALA A C 1
ATOM 559 O O . ALA A 1 75 ? 33.781 98.130 34.436 1.00 89.08 75 ALA A O 1
ATOM 561 N N . THR A 1 76 ? 33.968 100.073 33.320 1.00 88.33 76 THR A N 1
ATOM 562 C CA . THR A 1 76 ? 33.396 100.845 34.404 1.00 82.97 76 THR A CA 1
ATOM 563 C C . THR A 1 76 ? 32.006 101.344 34.032 1.00 84.25 76 THR A C 1
ATOM 564 O O . THR A 1 76 ? 31.003 100.753 34.431 1.00 80.96 76 THR A O 1
ATOM 568 N N . PHE A 1 77 ? 31.954 102.425 33.259 1.00 85.93 77 PHE A N 1
ATOM 569 C CA . PHE A 1 77 ? 30.689 103.037 32.864 1.00 86.36 77 PHE A CA 1
ATOM 570 C C . PHE A 1 77 ? 29.630 102.027 32.412 1.00 92.28 77 PHE A C 1
ATOM 571 O O . PHE A 1 77 ? 28.499 102.051 32.895 1.00 94.47 77 PHE A O 1
ATOM 579 N N . ASN A 1 78 ? 29.996 101.156 31.471 1.00 91.67 78 ASN A N 1
ATOM 580 C CA . ASN A 1 78 ? 29.061 100.184 30.899 1.00 90.60 78 ASN A CA 1
ATOM 581 C C . ASN A 1 78 ? 28.761 99.022 31.815 1.00 93.20 78 ASN A C 1
ATOM 582 O O . ASN A 1 78 ? 28.056 98.088 31.426 1.00 90.04 78 ASN A O 1
ATOM 587 N N . ILE A 1 79 ? 29.312 99.081 33.026 1.00 95.41 79 ILE A N 1
ATOM 588 C CA . ILE A 1 79 ? 29.071 98.064 34.040 1.00 87.97 79 ILE A CA 1
ATOM 589 C C . ILE A 1 79 ? 28.550 98.678 35.341 1.00 88.15 79 ILE A C 1
ATOM 590 O O . ILE A 1 79 ? 28.770 98.135 36.406 1.00 96.47 79 ILE A O 1
ATOM 595 N N . MET A 1 80 ? 27.855 99.807 35.271 1.00 87.77 80 MET A N 1
ATOM 596 C CA . MET A 1 80 ? 27.370 100.424 36.507 1.00 84.22 80 MET A CA 1
ATOM 597 C C . MET A 1 80 ? 26.373 99.517 37.193 1.00 85.12 80 MET A C 1
ATOM 598 O O . MET A 1 80 ? 26.642 98.995 38.264 1.00 91.97 80 MET A O 1
ATOM 603 N N . ALA A 1 81 ? 25.223 99.320 36.569 1.00 85.76 81 ALA A N 1
ATOM 604 C CA . ALA A 1 81 ? 24.177 98.505 37.165 1.00 87.19 81 ALA A CA 1
ATOM 605 C C . ALA A 1 81 ? 24.697 97.161 37.662 1.00 86.45 81 ALA A C 1
ATOM 606 O O . ALA A 1 81 ? 24.263 96.673 38.700 1.00 83.66 81 ALA A O 1
ATOM 608 N N . LEU A 1 82 ? 25.614 96.554 36.919 1.00 87.22 82 LEU A N 1
ATOM 609 C CA . LEU A 1 82 ? 26.099 95.229 37.294 1.00 87.50 82 LEU A CA 1
ATOM 610 C C . LEU A 1 82 ? 26.865 95.295 38.609 1.00 84.44 82 LEU A C 1
ATOM 611 O O . LEU A 1 82 ? 26.805 94.373 39.417 1.00 85.40 82 LEU A O 1
ATOM 616 N N . ILE A 1 83 ? 27.588 96.391 38.808 1.00 83.85 83 ILE A N 1
ATOM 617 C CA . ILE A 1 83 ? 28.272 96.659 40.065 1.00 80.61 83 ILE A CA 1
ATOM 618 C C . ILE A 1 83 ? 27.275 97.104 41.136 1.00 87.25 83 ILE A C 1
ATOM 619 O O . ILE A 1 83 ? 27.352 96.683 42.289 1.00 91.46 83 ILE A O 1
ATOM 624 N N . ALA A 1 84 ? 26.325 97.946 40.745 1.00 86.58 84 ALA A N 1
ATOM 625 C CA . ALA A 1 84 ? 25.370 98.515 41.687 1.00 83.24 84 ALA A CA 1
ATOM 626 C C . ALA A 1 84 ? 24.284 97.548 42.165 1.00 85.01 84 ALA A C 1
ATOM 627 O O . ALA A 1 84 ? 23.525 97.888 43.064 1.00 90.59 84 ALA A O 1
ATOM 629 N N . VAL A 1 85 ? 24.185 96.361 41.572 1.00 86.01 85 VAL A N 1
ATOM 630 C CA . VAL A 1 85 ? 23.242 95.378 42.101 1.00 83.87 85 VAL A CA 1
ATOM 631 C C . VAL A 1 85 ? 23.886 94.733 43.298 1.00 86.62 85 VAL A C 1
ATOM 632 O O . VAL A 1 85 ? 23.234 94.500 44.309 1.00 95.01 85 VAL A O 1
ATOM 636 N N . PHE A 1 86 ? 25.175 94.443 43.187 1.00 86.46 86 PHE A N 1
ATOM 637 C CA . PHE A 1 86 ? 25.880 93.837 44.296 1.00 85.19 86 PHE A CA 1
ATOM 638 C C . PHE A 1 86 ? 25.847 94.793 45.461 1.00 84.15 86 PHE A C 1
ATOM 639 O O . PHE A 1 86 ? 25.435 94.423 46.546 1.00 89.15 86 PHE A O 1
ATOM 647 N N . GLY A 1 87 ? 26.262 96.031 45.218 1.00 83.76 87 GLY A N 1
ATOM 648 C CA . GLY A 1 87 ? 26.247 97.066 46.236 1.00 90.42 87 GLY A CA 1
ATOM 649 C C . GLY A 1 87 ? 24.945 97.207 47.008 1.00 90.77 87 GLY A C 1
ATOM 650 O O . GLY A 1 87 ? 24.934 97.156 48.237 1.00 90.48 87 GLY A O 1
ATOM 651 N N . ILE A 1 88 ? 23.845 97.390 46.290 1.00 86.23 88 ILE A N 1
ATOM 652 C CA . ILE A 1 88 ? 22.546 97.571 46.921 1.00 85.34 88 ILE A CA 1
ATOM 653 C C . ILE A 1 88 ? 22.085 96.311 47.662 1.00 89.67 88 ILE A C 1
ATOM 654 O O . ILE A 1 88 ? 21.646 96.382 48.807 1.00 90.44 88 ILE A O 1
ATOM 659 N N . ALA A 1 89 ? 22.196 95.159 47.012 1.00 89.42 89 ALA A N 1
ATOM 660 C CA . ALA A 1 89 ? 21.744 93.902 47.602 1.00 87.18 89 ALA A CA 1
ATOM 661 C C . ALA A 1 89 ? 22.559 93.544 48.830 1.00 90.71 89 ALA A C 1
ATOM 662 O O . ALA A 1 89 ? 22.027 93.052 49.819 1.00 96.66 89 ALA A O 1
ATOM 664 N N . TYR A 1 90 ? 23.862 93.768 48.741 1.00 90.52 90 TYR A N 1
ATOM 665 C CA . TYR A 1 90 ? 24.775 93.556 49.850 1.00 83.96 90 TYR A CA 1
ATOM 666 C C . TYR A 1 90 ? 24.334 94.419 51.000 1.00 91.43 90 TYR A C 1
ATOM 667 O O . TYR A 1 90 ? 23.877 93.920 52.017 1.00 97.43 90 TYR A O 1
ATOM 676 N N . ARG A 1 91 ? 24.480 95.727 50.834 1.00 90.26 91 ARG A N 1
ATOM 677 C CA . ARG A 1 91 ? 24.076 96.674 51.862 1.00 90.96 91 ARG A CA 1
ATOM 678 C C . ARG A 1 91 ? 22.739 96.303 52.489 1.00 93.37 91 ARG A C 1
ATOM 679 O O . ARG A 1 91 ? 22.663 96.046 53.683 1.00 101.60 91 ARG A O 1
ATOM 687 N N . LEU A 1 92 ? 21.688 96.279 51.679 1.00 95.00 92 LEU A N 1
ATOM 688 C CA . LEU A 1 92 ? 20.347 95.943 52.153 1.00 96.63 92 LEU A CA 1
ATOM 689 C C . LEU A 1 92 ? 20.322 94.601 52.889 1.00 93.92 92 LEU A C 1
ATOM 690 O O . LEU A 1 92 ? 19.381 94.297 53.620 1.00 92.86 92 LEU A O 1
ATOM 695 N N . GLY A 1 93 ? 21.363 93.802 52.681 1.00 91.32 93 GLY A N 1
ATOM 696 C CA . GLY A 1 93 ? 21.526 92.547 53.388 1.00 93.32 93 GLY A CA 1
ATOM 697 C C . GLY A 1 93 ? 22.305 92.768 54.666 1.00 94.96 93 GLY A C 1
ATOM 698 O O . GLY A 1 93 ? 21.849 92.388 55.744 1.00 98.76 93 GLY A O 1
ATOM 699 N N . GLU A 1 94 ? 23.484 93.378 54.547 1.00 95.92 94 GLU A N 1
ATOM 700 C CA . GLU A 1 94 ? 24.220 93.852 55.715 1.00 95.64 94 GLU A CA 1
ATOM 701 C C . GLU A 1 94 ? 23.221 94.386 56.735 1.00 96.26 94 GLU A C 1
ATOM 702 O O . GLU A 1 94 ? 23.258 94.018 57.907 1.00 98.47 94 GLU A O 1
ATOM 708 N N . TYR A 1 95 ? 22.322 95.245 56.261 1.00 93.71 95 TYR A N 1
ATOM 709 C CA . TYR A 1 95 ? 21.277 95.851 57.077 1.00 90.28 95 TYR A CA 1
ATOM 710 C C . TYR A 1 95 ? 20.488 94.825 57.861 1.00 92.38 95 TYR A C 1
ATOM 711 O O . TYR A 1 95 ? 20.517 94.816 59.084 1.00 101.45 95 TYR A O 1
ATOM 720 N N . TYR A 1 96 ? 19.774 93.969 57.142 1.00 91.15 96 TYR A N 1
ATOM 721 C CA . TYR A 1 96 ? 18.962 92.919 57.747 1.00 92.40 96 TYR A CA 1
ATOM 722 C C . TYR A 1 96 ? 19.756 91.869 58.523 1.00 92.91 96 TYR A C 1
ATOM 723 O O . TYR A 1 96 ? 19.189 90.872 58.970 1.00 92.17 96 TYR A O 1
ATOM 732 N N . LYS A 1 97 ? 21.060 92.082 58.674 1.00 94.52 97 LYS A N 1
ATOM 733 C CA . LYS A 1 97 ? 21.928 91.131 59.376 1.00 99.65 97 LYS A CA 1
ATOM 734 C C . LYS A 1 97 ? 21.767 89.699 58.869 1.00 97.00 97 LYS A C 1
ATOM 735 O O . LYS A 1 97 ? 21.531 88.772 59.650 1.00 93.34 97 LYS A O 1
ATOM 741 N N . VAL A 1 98 ? 21.882 89.541 57.552 1.00 101.23 98 VAL A N 1
ATOM 742 C CA . VAL A 1 98 ? 21.926 88.232 56.903 1.00 95.45 98 VAL A CA 1
ATOM 743 C C . VAL A 1 98 ? 23.274 88.076 56.221 1.00 97.14 98 VAL A C 1
ATOM 744 O O . VAL A 1 98 ? 24.147 88.942 56.347 1.00 101.74 98 VAL A O 1
ATOM 748 N N . ASP A 1 99 ? 23.439 86.975 55.495 1.00 90.45 99 ASP A N 1
ATOM 749 C CA . ASP A 1 99 ? 24.667 86.733 54.745 1.00 94.43 99 ASP A CA 1
ATOM 750 C C . ASP A 1 99 ? 24.766 87.714 53.568 1.00 96.77 99 ASP A C 1
ATOM 751 O O . ASP A 1 99 ? 24.091 87.547 52.550 1.00 97.52 99 ASP A O 1
ATOM 756 N N . ALA A 1 100 ? 25.607 88.735 53.708 1.00 93.25 100 ALA A N 1
ATOM 757 C CA . ALA A 1 100 ? 25.696 89.781 52.693 1.00 88.38 100 ALA A CA 1
ATOM 758 C C . ALA A 1 100 ? 26.383 89.297 51.418 1.00 93.31 100 ALA A C 1
ATOM 759 O O . ALA A 1 100 ? 25.859 89.477 50.313 1.00 90.92 100 ALA A O 1
ATOM 761 N N . LEU A 1 101 ? 27.557 88.691 51.567 1.00 92.97 101 LEU A N 1
ATOM 762 C CA . LEU A 1 101 ? 28.233 88.110 50.420 1.00 84.17 101 LEU A CA 1
ATOM 763 C C . LEU A 1 101 ? 27.199 87.333 49.638 1.00 86.49 101 LEU A C 1
ATOM 764 O O . LEU A 1 101 ? 27.039 87.528 48.443 1.00 92.27 101 LEU A O 1
ATOM 769 N N . ALA A 1 102 ? 26.478 86.461 50.326 1.00 85.47 102 ALA A N 1
ATOM 770 C CA . ALA A 1 102 ? 25.407 85.718 49.685 1.00 87.89 102 ALA A CA 1
ATOM 771 C C . ALA A 1 102 ? 24.434 86.667 48.991 1.00 88.62 102 ALA A C 1
ATOM 772 O O . ALA A 1 102 ? 24.380 86.727 47.765 1.00 84.57 102 ALA A O 1
ATOM 774 N N . SER A 1 103 ? 23.674 87.415 49.782 1.00 90.70 103 SER A N 1
ATOM 775 C CA . SER A 1 103 ? 22.626 88.274 49.240 1.00 94.60 103 SER A CA 1
ATOM 776 C C . SER A 1 103 ? 23.112 89.092 48.046 1.00 92.13 103 SER A C 1
ATOM 777 O O . SER A 1 103 ? 22.363 89.320 47.091 1.00 92.15 103 SER A O 1
ATOM 780 N N . GLY A 1 104 ? 24.369 89.526 48.109 1.00 89.57 104 GLY A N 1
ATOM 781 C CA . GLY A 1 104 ? 24.964 90.344 47.065 1.00 91.88 104 GLY A CA 1
ATOM 782 C C . GLY A 1 104 ? 25.291 89.573 45.799 1.00 91.90 104 GLY A C 1
ATOM 783 O O . GLY A 1 104 ? 25.043 90.051 44.692 1.00 93.98 104 GLY A O 1
ATOM 784 N N . ALA A 1 105 ? 25.852 88.379 45.964 1.00 88.83 105 ALA A N 1
ATOM 785 C CA . ALA A 1 105 ? 26.166 87.512 44.840 1.00 77.78 105 ALA A CA 1
ATOM 786 C C . ALA A 1 105 ? 24.891 86.895 44.293 1.00 79.51 105 ALA A C 1
ATOM 787 O O . ALA A 1 105 ? 24.845 86.453 43.155 1.00 83.14 105 ALA A O 1
ATOM 789 N N . LEU A 1 106 ? 23.851 86.865 45.112 1.00 85.78 106 LEU A N 1
ATOM 790 C CA . LEU A 1 106 ? 22.578 86.309 44.686 1.00 87.14 106 LEU A CA 1
ATOM 791 C C . LEU A 1 106 ? 21.831 87.291 43.800 1.00 92.34 106 LEU A C 1
ATOM 792 O O . LEU A 1 106 ? 21.171 86.895 42.837 1.00 95.29 106 LEU A O 1
ATOM 797 N N . SER A 1 107 ? 21.926 88.573 44.138 1.00 93.02 107 SER A N 1
ATOM 798 C CA . SER A 1 107 ? 21.201 89.608 43.410 1.00 94.56 107 SER A CA 1
ATOM 799 C C . SER A 1 107 ? 21.879 89.917 42.090 1.00 91.56 107 SER A C 1
ATOM 800 O O . SER A 1 107 ? 21.254 90.413 41.154 1.00 92.71 107 SER A O 1
ATOM 803 N N . LEU A 1 108 ? 23.171 89.630 42.023 1.00 90.02 108 LEU A N 1
ATOM 804 C CA . LEU A 1 108 ? 23.907 89.774 40.779 1.00 89.38 108 LEU A CA 1
ATOM 805 C C . LEU A 1 108 ? 23.487 88.670 39.813 1.00 85.85 108 LEU A C 1
ATOM 806 O O . LEU A 1 108 ? 23.247 88.923 38.640 1.00 88.80 108 LEU A O 1
ATOM 811 N N . VAL A 1 109 ? 23.377 87.448 40.319 1.00 82.62 109 VAL A N 1
ATOM 812 C CA . VAL A 1 109 ? 22.871 86.341 39.527 1.00 80.93 109 VAL A CA 1
ATOM 813 C C . VAL A 1 109 ? 21.426 86.563 39.116 1.00 89.18 109 VAL A C 1
ATOM 814 O O . VAL A 1 109 ? 20.986 86.068 38.083 1.00 99.28 109 VAL A O 1
ATOM 818 N N . THR A 1 110 ? 20.688 87.316 39.918 1.00 89.98 110 THR A N 1
ATOM 819 C CA . THR A 1 110 ? 19.290 87.600 39.613 1.00 93.01 110 THR A CA 1
ATOM 820 C C . THR A 1 110 ? 19.114 88.721 38.576 1.00 94.94 110 THR A C 1
ATOM 821 O O . THR A 1 110 ? 18.106 88.780 37.874 1.00 94.54 110 THR A O 1
ATOM 825 N N . PHE A 1 111 ? 20.097 89.608 38.489 1.00 92.17 111 PHE A N 1
ATOM 826 C CA . PHE A 1 111 ? 20.113 90.642 37.466 1.00 89.22 111 PHE A CA 1
ATOM 827 C C . PHE A 1 111 ? 20.295 89.965 36.118 1.00 92.69 111 PHE A C 1
ATOM 828 O O . PHE A 1 111 ? 19.474 90.101 35.213 1.00 93.39 111 PHE A O 1
ATOM 836 N N . LEU A 1 112 ? 21.382 89.217 36.000 1.00 88.25 112 LEU A N 1
ATOM 837 C CA . LEU A 1 112 ? 21.694 88.515 34.774 1.00 87.31 112 LEU A CA 1
ATOM 838 C C . LEU A 1 112 ? 20.596 87.546 34.371 1.00 96.23 112 LEU A C 1
ATOM 839 O O . LEU A 1 112 ? 20.394 87.294 33.186 1.00 105.85 112 LEU A O 1
ATOM 844 N N . LEU A 1 113 ? 19.877 87.001 35.341 1.00 92.34 113 LEU A N 1
ATOM 845 C CA . LEU A 1 113 ? 18.751 86.143 34.998 1.00 95.53 113 LEU A CA 1
ATOM 846 C C . LEU A 1 113 ? 17.629 86.944 34.332 1.00 99.87 113 LEU A C 1
ATOM 847 O O . LEU A 1 113 ? 16.967 86.450 33.421 1.00 103.60 113 LEU A O 1
ATOM 852 N N . ALA A 1 114 ? 17.423 88.180 34.781 1.00 96.91 114 ALA A N 1
ATOM 853 C CA . ALA A 1 114 ? 16.301 88.991 34.306 1.00 96.40 114 ALA A CA 1
ATOM 854 C C . ALA A 1 114 ? 16.618 89.732 33.002 1.00 102.81 114 ALA A C 1
ATOM 855 O O . ALA A 1 114 ? 15.717 90.215 32.305 1.00 103.76 114 ALA A O 1
ATOM 857 N N . THR A 1 115 ? 17.901 89.827 32.677 1.00 98.89 115 THR A N 1
ATOM 858 C CA . THR A 1 115 ? 18.305 90.416 31.406 1.00 102.03 115 THR A CA 1
ATOM 859 C C . THR A 1 115 ? 18.751 89.316 30.438 1.00 99.23 115 THR A C 1
ATOM 860 O O . THR A 1 115 ? 19.610 88.498 30.770 1.00 94.50 115 THR A O 1
ATOM 864 N N . PRO A 1 116 ? 18.147 89.292 29.237 1.00 101.08 116 PRO A N 1
ATOM 865 C CA . PRO A 1 116 ? 18.245 88.187 28.278 1.00 99.33 116 PRO A CA 1
ATOM 866 C C . PRO A 1 116 ? 19.566 88.161 27.519 1.00 95.83 116 PRO A C 1
ATOM 867 O O . PRO A 1 116 ? 20.115 89.213 27.192 1.00 94.12 116 PRO A O 1
ATOM 871 N N . PHE A 1 117 ? 20.060 86.961 27.233 1.00 95.34 117 PHE A N 1
ATOM 872 C CA . PHE A 1 117 ? 21.371 86.803 26.608 1.00 100.24 117 PHE A CA 1
ATOM 873 C C . PHE A 1 117 ? 21.333 86.782 25.076 1.00 104.64 117 PHE A C 1
ATOM 874 O O . PHE A 1 117 ? 22.206 86.195 24.427 1.00 101.49 117 PHE A O 1
ATOM 882 N N . GLN A 1 118 ? 20.320 87.433 24.512 1.00 106.34 118 GLN A N 1
ATOM 883 C CA . GLN A 1 118 ? 20.241 87.649 23.077 1.00 101.90 118 GLN A CA 1
ATOM 884 C C . GLN A 1 118 ? 20.470 89.119 22.766 1.00 104.00 118 GLN A C 1
ATOM 885 O O . GLN A 1 118 ? 20.227 89.992 23.604 1.00 103.27 118 GLN A O 1
ATOM 891 N N . VAL A 1 119 ? 20.943 89.384 21.555 1.00 108.47 119 VAL A N 1
ATOM 892 C CA . VAL A 1 119 ? 20.882 90.717 20.976 1.00 103.98 119 VAL A CA 1
ATOM 893 C C . VAL A 1 119 ? 20.254 90.551 19.599 1.00 109.62 119 VAL A C 1
ATOM 894 O O . VAL A 1 119 ? 20.624 89.650 18.839 1.00 110.32 119 VAL A O 1
ATOM 898 N N . ALA A 1 120 ? 19.274 91.392 19.290 1.00 113.52 120 ALA A N 1
ATOM 899 C CA . ALA A 1 120 ? 18.614 91.329 17.993 1.00 107.83 120 ALA A CA 1
ATOM 900 C C . ALA A 1 120 ? 18.975 92.541 17.155 1.00 110.72 120 ALA A C 1
ATOM 901 O O . ALA A 1 120 ? 18.871 93.680 17.613 1.00 106.86 120 ALA A O 1
ATOM 903 N N . TYR A 1 121 ? 19.413 92.282 15.928 1.00 115.89 121 TYR A N 1
ATOM 904 C CA . TYR A 1 121 ? 19.659 93.342 14.964 1.00 114.75 121 TYR A CA 1
ATOM 905 C C . TYR A 1 121 ? 18.674 93.226 13.805 1.00 115.93 121 TYR A C 1
ATOM 906 O O . TYR A 1 121 ? 18.144 92.147 13.539 1.00 116.21 121 TYR A O 1
ATOM 915 N N . ILE A 1 122 ? 18.416 94.340 13.129 1.00 114.93 122 ILE A N 1
ATOM 916 C CA . ILE A 1 122 ? 17.398 94.362 12.086 1.00 120.73 122 ILE A CA 1
ATOM 917 C C . ILE A 1 122 ? 17.761 95.324 10.958 1.00 123.04 122 ILE A C 1
ATOM 918 O O . ILE A 1 122 ? 18.151 96.465 11.204 1.00 123.06 122 ILE A O 1
ATOM 923 N N . MET A 1 123 ? 17.643 94.845 9.722 1.00 129.82 123 MET A N 1
ATOM 924 C CA . MET A 1 123 ? 17.928 95.643 8.530 1.00 132.05 123 MET A CA 1
ATOM 925 C C . MET A 1 123 ? 16.670 96.399 8.120 1.00 132.84 123 MET A C 1
ATOM 926 O O . MET A 1 123 ? 15.773 95.824 7.503 1.00 132.33 123 MET A O 1
ATOM 931 N N . PRO A 1 124 ? 16.607 97.697 8.461 1.00 132.01 124 PRO A N 1
ATOM 932 C CA . PRO A 1 124 ? 15.377 98.489 8.371 1.00 133.80 124 PRO A CA 1
ATOM 933 C C . PRO A 1 124 ? 14.509 98.136 7.167 1.00 139.49 124 PRO A C 1
ATOM 934 O O . PRO A 1 124 ? 15.015 98.024 6.050 1.00 136.54 124 PRO A O 1
ATOM 938 N N . GLY A 1 125 ? 13.216 97.944 7.412 1.00 143.05 125 GLY A N 1
ATOM 939 C CA . GLY A 1 125 ? 12.243 97.756 6.350 1.00 146.88 125 GLY A CA 1
ATOM 940 C C . GLY A 1 125 ? 11.916 96.321 5.970 1.00 152.97 125 GLY A C 1
ATOM 941 O O . GLY A 1 125 ? 10.757 95.994 5.707 1.00 151.72 125 GLY A O 1
ATOM 942 N N . THR A 1 126 ? 12.932 95.462 5.949 1.00 152.04 126 THR A N 1
ATOM 943 C CA . THR A 1 126 ? 12.800 94.126 5.365 1.00 150.93 126 THR A CA 1
ATOM 944 C C . THR A 1 126 ? 12.445 93.014 6.355 1.00 156.68 126 THR A C 1
ATOM 945 O O . THR A 1 126 ? 12.311 91.850 5.968 1.00 153.87 126 THR A O 1
ATOM 949 N N . LYS A 1 127 ? 12.292 93.370 7.627 1.00 154.61 127 LYS A N 1
ATOM 950 C CA . LYS A 1 127 ? 12.074 92.377 8.675 1.00 156.42 127 LYS A CA 1
ATOM 951 C C . LYS A 1 127 ? 13.169 91.314 8.643 1.00 155.69 127 LYS A C 1
ATOM 952 O O . LYS A 1 127 ? 13.017 90.234 9.218 1.00 154.59 127 LYS A O 1
ATOM 958 N N . GLU A 1 128 ? 14.267 91.622 7.956 1.00 154.75 128 GLU A N 1
ATOM 959 C CA . GLU A 1 128 ? 15.441 90.757 7.959 1.00 148.05 128 GLU A CA 1
ATOM 960 C C . GLU A 1 128 ? 16.278 91.007 9.209 1.00 139.54 128 GLU A C 1
ATOM 961 O O . GLU A 1 128 ? 16.528 92.150 9.595 1.00 133.41 128 GLU A O 1
ATOM 967 N N . SER A 1 129 ? 16.705 89.927 9.842 1.00 133.48 129 SER A N 1
ATOM 968 C CA . SER A 1 129 ? 17.340 90.040 11.137 1.00 131.32 129 SER A CA 1
ATOM 969 C C . SER A 1 129 ? 18.499 89.077 11.268 1.00 129.77 129 SER A C 1
ATOM 970 O O . SER A 1 129 ? 18.628 88.125 10.498 1.00 126.05 129 SER A O 1
ATOM 973 N N . ILE A 1 130 ? 19.347 89.356 12.252 1.00 128.98 130 ILE A N 1
ATOM 974 C CA . ILE A 1 130 ? 20.395 88.448 12.675 1.00 121.78 130 ILE A CA 1
ATOM 975 C C . ILE A 1 130 ? 20.296 88.395 14.184 1.00 116.95 130 ILE A C 1
ATOM 976 O O . ILE A 1 130 ? 20.071 89.415 14.838 1.00 116.08 130 ILE A O 1
ATOM 981 N N . LEU A 1 131 ? 20.440 87.198 14.734 1.00 116.82 131 LEU A N 1
ATOM 982 C CA . LEU A 1 131 ? 20.257 86.990 16.160 1.00 111.73 131 LEU A CA 1
ATOM 983 C C . LEU A 1 131 ? 21.503 86.372 16.797 1.00 109.62 131 LEU A C 1
ATOM 984 O O . LEU A 1 131 ? 21.913 85.261 16.446 1.00 100.98 131 LEU A O 1
ATOM 989 N N . VAL A 1 132 ? 22.110 87.103 17.727 1.00 111.20 132 VAL A N 1
ATOM 990 C CA . VAL A 1 132 ? 23.257 86.589 18.468 1.00 110.66 132 VAL A CA 1
ATOM 991 C C . VAL A 1 132 ? 22.836 86.002 19.818 1.00 108.21 132 VAL A C 1
ATOM 992 O O . VAL A 1 132 ? 22.206 86.675 20.631 1.00 103.18 132 VAL A O 1
ATOM 996 N N . ASP A 1 133 ? 23.170 84.734 20.035 1.00 111.95 133 ASP A N 1
ATOM 997 C CA . ASP A 1 133 ? 22.960 84.091 21.326 1.00 112.83 133 ASP A CA 1
ATOM 998 C C . ASP A 1 133 ? 24.287 84.024 22.065 1.00 111.98 133 ASP A C 1
ATOM 999 O O . ASP A 1 133 ? 25.340 84.270 21.477 1.00 113.44 133 ASP A O 1
ATOM 1004 N N . GLY A 1 134 ? 24.237 83.689 23.350 1.00 104.97 134 GLY A N 1
ATOM 1005 C CA . GLY A 1 134 ? 25.442 83.563 24.150 1.00 103.83 134 GLY A CA 1
ATOM 1006 C C . GLY A 1 134 ? 26.135 84.888 24.404 1.00 96.31 134 GLY A C 1
ATOM 1007 O O . GLY A 1 134 ? 27.367 84.969 24.393 1.00 87.45 134 GLY A O 1
ATOM 1008 N N . VAL A 1 135 ? 25.340 85.927 24.644 1.00 91.90 135 VAL A N 1
ATOM 1009 C CA . VAL A 1 135 ? 25.885 87.252 24.899 1.00 91.23 135 VAL A CA 1
ATOM 1010 C C . VAL A 1 135 ? 25.110 88.052 25.943 1.00 93.41 135 VAL A C 1
ATOM 1011 O O . VAL A 1 135 ? 23.889 87.972 26.025 1.00 96.20 135 VAL A O 1
ATOM 1015 N N . ILE A 1 136 ? 25.840 88.826 26.737 1.00 90.89 136 ILE A N 1
ATOM 1016 C CA . ILE A 1 136 ? 25.233 89.786 27.645 1.00 90.30 136 ILE A CA 1
ATOM 1017 C C . ILE A 1 136 ? 25.289 91.175 27.007 1.00 89.76 136 ILE A C 1
ATOM 1018 O O . ILE A 1 136 ? 26.368 91.686 26.703 1.00 91.26 136 ILE A O 1
ATOM 1023 N N . PRO A 1 137 ? 24.118 91.777 26.777 1.00 82.83 137 PRO A N 1
ATOM 1024 C CA . PRO A 1 137 ? 23.982 93.122 26.205 1.00 83.75 137 PRO A CA 1
ATOM 1025 C C . PRO A 1 137 ? 24.597 94.199 27.091 1.00 90.55 137 PRO A C 1
ATOM 1026 O O . PRO A 1 137 ? 23.960 94.640 28.042 1.00 92.86 137 PRO A O 1
ATOM 1030 N N . ALA A 1 138 ? 25.807 94.637 26.769 1.00 90.46 138 ALA A N 1
ATOM 1031 C CA . ALA A 1 138 ? 26.503 95.610 27.604 1.00 86.35 138 ALA A CA 1
ATOM 1032 C C . ALA A 1 138 ? 25.764 96.938 27.740 1.00 86.46 138 ALA A C 1
ATOM 1033 O O . ALA A 1 138 ? 26.123 97.765 28.572 1.00 91.22 138 ALA A O 1
ATOM 1035 N N . ALA A 1 139 ? 24.744 97.160 26.923 1.00 88.77 139 ALA A N 1
ATOM 1036 C CA . ALA A 1 139 ? 23.948 98.372 27.067 1.00 95.34 139 ALA A CA 1
ATOM 1037 C C . ALA A 1 139 ? 23.090 98.243 28.318 1.00 93.39 139 ALA A C 1
ATOM 1038 O O . ALA A 1 139 ? 22.634 99.233 28.895 1.00 94.24 139 ALA A O 1
ATOM 1040 N N . LEU A 1 140 ? 22.896 97.002 28.739 1.00 89.27 140 LEU A N 1
ATOM 1041 C CA . LEU A 1 140 ? 22.006 96.703 29.846 1.00 92.91 140 LEU A CA 1
ATOM 1042 C C . LEU A 1 140 ? 22.718 96.644 31.200 1.00 89.66 140 LEU A C 1
ATOM 1043 O O . LEU A 1 140 ? 22.075 96.750 32.241 1.00 90.62 140 LEU A O 1
ATOM 1048 N N . MET A 1 141 ? 24.036 96.468 31.182 1.00 84.86 141 MET A N 1
ATOM 1049 C CA . MET A 1 141 ? 24.822 96.476 32.407 1.00 85.36 141 MET A CA 1
ATOM 1050 C C . MET A 1 141 ? 25.192 97.908 32.760 1.00 91.39 141 MET A C 1
ATOM 1051 O O . MET A 1 141 ? 25.708 98.179 33.850 1.00 91.27 141 MET A O 1
ATOM 1056 N N . GLY A 1 142 ? 24.933 98.821 31.829 1.00 92.57 142 GLY A N 1
ATOM 1057 C CA . GLY A 1 142 ? 25.261 100.221 32.022 1.00 97.32 142 GLY A CA 1
ATOM 1058 C C . GLY A 1 142 ? 24.153 101.022 32.682 1.00 99.80 142 GLY A C 1
ATOM 1059 O O . GLY A 1 142 ? 23.225 100.461 33.264 1.00 95.29 142 GLY A O 1
ATOM 1060 N N . SER A 1 143 ? 24.255 102.344 32.580 1.00 104.13 143 SER A N 1
ATOM 1061 C CA . SER A 1 143 ? 23.294 103.260 33.191 1.00 102.03 143 SER A CA 1
ATOM 1062 C C . SER A 1 143 ? 21.843 102.875 32.937 1.00 105.08 143 SER A C 1
ATOM 1063 O O . SER A 1 143 ? 20.986 103.031 33.805 1.00 103.78 143 SER A O 1
ATOM 1066 N N . GLN A 1 144 ? 21.573 102.379 31.737 1.00 109.58 144 GLN A N 1
ATOM 1067 C CA . GLN A 1 144 ? 20.212 102.061 31.330 1.00 113.27 144 GLN A CA 1
ATOM 1068 C C . GLN A 1 144 ? 19.596 100.965 32.208 1.00 108.32 144 GLN A C 1
ATOM 1069 O O . GLN A 1 144 ? 18.402 100.673 32.119 1.00 107.92 144 GLN A O 1
ATOM 1075 N N . GLY A 1 145 ? 20.412 100.367 33.068 1.00 102.03 145 GLY A N 1
ATOM 1076 C CA . GLY A 1 145 ? 19.957 99.253 33.875 1.00 102.54 145 GLY A CA 1
ATOM 1077 C C . GLY A 1 145 ? 19.799 99.529 35.362 1.00 98.61 145 GLY A C 1
ATOM 1078 O O . GLY A 1 145 ? 18.888 99.003 36.000 1.00 95.60 145 GLY A O 1
ATOM 1079 N N . LEU A 1 146 ? 20.680 100.352 35.922 1.00 94.35 146 LEU A N 1
ATOM 1080 C CA . LEU A 1 146 ? 20.690 100.564 37.365 1.00 93.10 146 LEU A CA 1
ATOM 1081 C C . LEU A 1 146 ? 19.312 100.900 37.935 1.00 95.89 146 LEU A C 1
ATOM 1082 O O . LEU A 1 146 ? 19.097 100.823 39.143 1.00 95.28 146 LEU A O 1
ATOM 1087 N N . PHE A 1 147 ? 18.374 101.258 37.068 1.00 96.61 147 PHE A N 1
ATOM 1088 C CA . PHE A 1 147 ? 17.020 101.525 37.524 1.00 97.99 147 PHE A CA 1
ATOM 1089 C C . PHE A 1 147 ? 16.234 100.238 37.705 1.00 98.55 147 PHE A C 1
ATOM 1090 O O . PHE A 1 147 ? 15.149 100.242 38.281 1.00 101.92 147 PHE A O 1
ATOM 1098 N N . VAL A 1 148 ? 16.777 99.139 37.196 1.00 96.36 148 VAL A N 1
ATOM 1099 C CA . VAL A 1 148 ? 16.230 97.824 37.496 1.00 99.71 148 VAL A CA 1
ATOM 1100 C C . VAL A 1 148 ? 17.164 97.121 38.475 1.00 99.26 148 VAL A C 1
ATOM 1101 O O . VAL A 1 148 ? 16.738 96.263 39.255 1.00 98.05 148 VAL A O 1
ATOM 1105 N N . ALA A 1 149 ? 18.437 97.505 38.441 1.00 97.00 149 ALA A N 1
ATOM 1106 C CA . ALA A 1 149 ? 19.410 97.001 39.399 1.00 92.06 149 ALA A CA 1
ATOM 1107 C C . ALA A 1 149 ? 18.839 97.172 40.793 1.00 94.48 149 ALA A C 1
ATOM 1108 O O . ALA A 1 149 ? 18.979 96.301 41.646 1.00 98.16 149 ALA A O 1
ATOM 1110 N N . MET A 1 150 ? 18.182 98.303 41.017 1.00 94.37 150 MET A N 1
ATOM 1111 C CA . MET A 1 150 ? 17.525 98.553 42.288 1.00 90.77 150 MET A CA 1
ATOM 1112 C C . MET A 1 150 ? 16.389 97.556 42.495 1.00 91.02 150 MET A C 1
ATOM 1113 O O . MET A 1 150 ? 16.435 96.730 43.403 1.00 87.86 150 MET A O 1
ATOM 1118 N N . ILE A 1 151 ? 15.384 97.623 41.631 1.00 94.98 151 ILE A N 1
ATOM 1119 C CA . ILE A 1 151 ? 14.210 96.762 41.740 1.00 95.40 151 ILE A CA 1
ATOM 1120 C C . ILE A 1 151 ? 14.527 95.269 41.860 1.00 97.37 151 ILE A C 1
ATOM 1121 O O . ILE A 1 151 ? 13.716 94.494 42.365 1.00 96.22 151 ILE A O 1
ATOM 1126 N N . ILE A 1 152 ? 15.701 94.863 41.396 1.00 98.13 152 ILE A N 1
ATOM 1127 C CA . ILE A 1 152 ? 16.084 93.458 41.467 1.00 97.20 152 ILE A CA 1
ATOM 1128 C C . ILE A 1 152 ? 16.876 93.120 42.741 1.00 95.92 152 ILE A C 1
ATOM 1129 O O . ILE A 1 152 ? 16.707 92.044 43.311 1.00 93.43 152 ILE A O 1
ATOM 1134 N N . ALA A 1 153 ? 17.724 94.042 43.188 1.00 94.02 153 ALA A N 1
ATOM 1135 C CA . ALA A 1 153 ? 18.434 93.875 44.450 1.00 89.23 153 ALA A CA 1
ATOM 1136 C C . ALA A 1 153 ? 17.435 93.917 45.598 1.00 95.09 153 ALA A C 1
ATOM 1137 O O . ALA A 1 153 ? 17.361 92.991 46.403 1.00 95.76 153 ALA A O 1
ATOM 1139 N N . ILE A 1 154 ? 16.666 94.999 45.670 1.00 95.24 154 ILE A N 1
ATOM 1140 C CA . ILE A 1 154 ? 15.628 95.129 46.686 1.00 92.10 154 ILE A CA 1
ATOM 1141 C C . ILE A 1 154 ? 14.721 93.900 46.729 1.00 93.66 154 ILE A C 1
ATOM 1142 O O . ILE A 1 154 ? 14.671 93.204 47.735 1.00 96.74 154 ILE A O 1
ATOM 1147 N N . ILE A 1 155 ? 14.014 93.630 45.635 1.00 94.62 155 ILE A N 1
ATOM 1148 C CA . ILE A 1 155 ? 13.092 92.494 45.572 1.00 94.22 155 ILE A CA 1
ATOM 1149 C C . ILE A 1 155 ? 13.758 91.139 45.837 1.00 95.62 155 ILE A C 1
ATOM 1150 O O . ILE A 1 155 ? 13.165 90.249 46.449 1.00 88.71 155 ILE A O 1
ATOM 1155 N N . SER A 1 156 ? 14.991 90.980 45.376 1.00 101.50 156 SER A N 1
ATOM 1156 C CA . SER A 1 156 ? 15.692 89.717 45.566 1.00 101.39 156 SER A CA 1
ATOM 1157 C C . SER A 1 156 ? 16.197 89.580 47.006 1.00 96.80 156 SER A C 1
ATOM 1158 O O . SER A 1 156 ? 16.117 88.505 47.597 1.00 99.29 156 SER A O 1
ATOM 1161 N N . THR A 1 157 ? 16.707 90.669 47.573 1.00 91.46 157 THR A N 1
ATOM 1162 C CA . THR A 1 157 ? 17.208 90.636 48.944 1.00 96.52 157 THR A CA 1
ATOM 1163 C C . THR A 1 157 ? 16.062 90.555 49.951 1.00 99.09 157 THR A C 1
ATOM 1164 O O . THR A 1 157 ? 16.114 89.771 50.895 1.00 98.59 157 THR A O 1
ATOM 1168 N N . GLU A 1 158 ? 15.030 91.365 49.737 1.00 100.99 158 GLU A N 1
ATOM 1169 C CA . GLU A 1 158 ? 13.844 91.352 50.584 1.00 98.21 158 GLU A CA 1
ATOM 1170 C C . GLU A 1 158 ? 13.344 89.923 50.775 1.00 98.04 158 GLU A C 1
ATOM 1171 O O . GLU A 1 158 ? 13.271 89.433 51.898 1.00 105.19 158 GLU A O 1
ATOM 1177 N N . ILE A 1 159 ? 13.010 89.257 49.675 1.00 93.25 159 ILE A N 1
ATOM 1178 C CA . ILE A 1 159 ? 12.588 87.860 49.714 1.00 92.73 159 ILE A CA 1
ATOM 1179 C C . ILE A 1 159 ? 13.622 86.974 50.396 1.00 95.63 159 ILE A C 1
ATOM 1180 O O . ILE A 1 159 ? 13.279 86.066 51.150 1.00 96.59 159 ILE A O 1
ATOM 1185 N N . TYR A 1 160 ? 14.892 87.238 50.122 1.00 97.75 160 TYR A N 1
ATOM 1186 C CA . TYR A 1 160 ? 15.961 86.391 50.631 1.00 97.50 160 TYR A CA 1
ATOM 1187 C C . TYR A 1 160 ? 15.996 86.346 52.152 1.00 99.59 160 TYR A C 1
ATOM 1188 O O . TYR A 1 160 ? 15.882 85.277 52.742 1.00 101.28 160 TYR A O 1
ATOM 1197 N N . ARG A 1 161 ? 16.160 87.508 52.780 1.00 103.14 161 ARG A N 1
ATOM 1198 C CA . ARG A 1 161 ? 16.194 87.603 54.241 1.00 104.72 161 ARG A CA 1
ATOM 1199 C C . ARG A 1 161 ? 14.925 87.045 54.855 1.00 105.77 161 ARG A C 1
ATOM 1200 O O . ARG A 1 161 ? 14.961 86.441 55.926 1.00 102.66 161 ARG A O 1
ATOM 1208 N N . PHE A 1 162 ? 13.798 87.267 54.185 1.00 106.59 162 PHE A N 1
ATOM 1209 C CA . PHE A 1 162 ? 12.532 86.766 54.687 1.00 110.26 162 PHE A CA 1
ATOM 1210 C C . PHE A 1 162 ? 12.663 85.274 54.920 1.00 107.51 162 PHE A C 1
ATOM 1211 O O . PHE A 1 162 ? 12.509 84.797 56.041 1.00 110.72 162 PHE A O 1
ATOM 1219 N N . LEU A 1 163 ? 12.961 84.545 53.850 1.00 103.73 163 LEU A N 1
ATOM 1220 C CA . LEU A 1 163 ? 13.130 83.101 53.925 1.00 104.10 163 LEU A CA 1
ATOM 1221 C C . LEU A 1 163 ? 14.133 82.682 54.996 1.00 103.42 163 LEU A C 1
ATOM 1222 O O . LEU A 1 163 ? 13.862 81.768 55.770 1.00 105.75 163 LEU A O 1
ATOM 1227 N N . VAL A 1 164 ? 15.289 83.343 55.036 1.00 102.74 164 VAL A N 1
ATOM 1228 C CA . VAL A 1 164 ? 16.347 82.978 55.982 1.00 105.24 164 VAL A CA 1
ATOM 1229 C C . VAL A 1 164 ? 15.911 83.208 57.424 1.00 109.93 164 VAL A C 1
ATOM 1230 O O . VAL A 1 164 ? 16.253 82.438 58.324 1.00 106.50 164 VAL A O 1
ATOM 1234 N N . GLN A 1 165 ? 15.149 84.274 57.639 1.00 112.01 165 GLN A N 1
ATOM 1235 C CA . GLN A 1 165 ? 14.648 84.573 58.966 1.00 102.67 165 GLN A CA 1
ATOM 1236 C C . GLN A 1 165 ? 13.624 83.536 59.401 1.00 99.33 165 GLN A C 1
ATOM 1237 O O . GLN A 1 165 ? 13.663 83.076 60.533 1.00 114.87 165 GLN A O 1
ATOM 1243 N N . LYS A 1 166 ? 12.732 83.136 58.503 1.00 97.94 166 LYS A N 1
ATOM 1244 C CA . LYS A 1 166 ? 11.773 82.084 58.834 1.00 101.35 166 LYS A CA 1
ATOM 1245 C C . LYS A 1 166 ? 12.437 80.720 58.992 1.00 106.01 166 LYS A C 1
ATOM 1246 O O . LYS A 1 166 ? 11.759 79.693 59.054 1.00 104.80 166 LYS A O 1
ATOM 1252 N N . LYS A 1 167 ? 13.766 80.725 59.069 1.00 110.16 167 LYS A N 1
ATOM 1253 C CA . LYS A 1 167 ? 14.558 79.505 59.247 1.00 110.66 167 LYS A CA 1
ATOM 1254 C C . LYS A 1 167 ? 14.279 78.436 58.168 1.00 109.99 167 LYS A C 1
ATOM 1255 O O . LYS A 1 167 ? 14.423 77.237 58.410 1.00 109.03 167 LYS A O 1
ATOM 1257 N N . MET A 1 168 ? 13.903 78.887 56.973 1.00 105.47 168 MET A N 1
ATOM 1258 C CA . MET A 1 168 ? 13.597 78.000 55.852 1.00 103.04 168 MET A CA 1
ATOM 1259 C C . MET A 1 168 ? 14.858 77.455 55.201 1.00 104.27 168 MET A C 1
ATOM 1260 O O . MET A 1 168 ? 14.980 77.459 53.975 1.00 102.02 168 MET A O 1
ATOM 1265 N N . ILE A 1 169 ? 15.790 76.976 56.014 1.00 100.66 169 ILE A N 1
ATOM 1266 C CA . ILE A 1 169 ? 17.112 76.630 55.510 1.00 101.52 169 ILE A CA 1
ATOM 1267 C C . ILE A 1 169 ? 17.391 75.135 55.556 1.00 95.76 169 ILE A C 1
ATOM 1268 O O . ILE A 1 169 ? 16.518 74.341 55.895 1.00 95.44 169 ILE A O 1
ATOM 1273 N N . ILE A 1 170 ? 18.611 74.756 55.198 1.00 96.86 170 ILE A N 1
ATOM 1274 C CA . ILE A 1 170 ? 19.016 73.359 55.271 1.00 99.13 170 ILE A CA 1
ATOM 1275 C C . ILE A 1 170 ? 19.925 73.108 56.467 1.00 108.94 170 ILE A C 1
ATOM 1276 O O . ILE A 1 170 ? 21.053 73.601 56.535 1.00 106.25 170 ILE A O 1
ATOM 1281 N N . LYS A 1 171 ? 19.398 72.329 57.403 1.00 114.62 171 LYS A N 1
ATOM 1282 C CA . LYS A 1 171 ? 20.047 71.972 58.658 1.00 110.74 171 LYS A CA 1
ATOM 1283 C C . LYS A 1 171 ? 21.243 71.016 58.485 1.00 108.00 171 LYS A C 1
ATOM 1284 O O . LYS A 1 171 ? 21.080 69.798 58.565 1.00 111.91 171 LYS A O 1
ATOM 1290 N N . MET A 1 172 ? 22.447 71.530 58.266 1.00 103.86 172 MET A N 1
ATOM 1291 C CA . MET A 1 172 ? 23.599 70.625 58.158 1.00 105.96 172 MET A CA 1
ATOM 1292 C C . MET A 1 172 ? 24.209 70.303 59.530 1.00 114.01 172 MET A C 1
ATOM 1293 O O . MET A 1 172 ? 24.305 71.168 60.409 1.00 116.89 172 MET A O 1
ATOM 1298 N N . PRO A 1 173 ? 24.594 69.039 59.723 1.00 112.66 173 PRO A N 1
ATOM 1299 C CA . PRO A 1 173 ? 25.317 68.482 60.867 1.00 112.95 173 PRO A CA 1
ATOM 1300 C C . PRO A 1 173 ? 26.389 69.409 61.412 1.00 109.97 173 PRO A C 1
ATOM 1301 O O . PRO A 1 173 ? 27.132 69.994 60.630 1.00 108.73 173 PRO A O 1
ATOM 1305 N N . GLU A 1 174 ? 26.473 69.503 62.739 1.00 111.51 174 GLU A N 1
ATOM 1306 C CA . GLU A 1 174 ? 27.383 70.424 63.433 1.00 114.05 174 GLU A CA 1
ATOM 1307 C C . GLU A 1 174 ? 28.876 70.100 63.283 1.00 109.26 174 GLU A C 1
ATOM 1308 O O . GLU A 1 174 ? 29.726 70.966 63.502 1.00 109.22 174 GLU A O 1
ATOM 1314 N N . THR A 1 175 ? 29.201 68.858 62.935 1.00 101.64 175 THR A N 1
ATOM 1315 C CA . THR A 1 175 ? 30.602 68.464 62.750 1.00 104.06 175 THR A CA 1
ATOM 1316 C C . THR A 1 175 ? 31.116 68.877 61.365 1.00 110.25 175 THR A C 1
ATOM 1317 O O . THR A 1 175 ? 32.324 68.905 61.101 1.00 104.16 175 THR A O 1
ATOM 1321 N N . VAL A 1 176 ? 30.179 69.198 60.482 1.00 107.19 176 VAL A N 1
ATOM 1322 C CA . VAL A 1 176 ? 30.491 69.577 59.114 1.00 97.91 176 VAL A CA 1
ATOM 1323 C C . VAL A 1 176 ? 31.064 70.994 59.056 1.00 96.69 176 VAL A C 1
ATOM 1324 O O . VAL A 1 176 ? 30.503 71.914 59.652 1.00 98.47 176 VAL A O 1
ATOM 1328 N N . PRO A 1 177 ? 32.183 71.175 58.330 1.00 95.77 177 PRO A N 1
ATOM 1329 C CA . PRO A 1 177 ? 32.888 72.464 58.267 1.00 95.52 177 PRO A CA 1
ATOM 1330 C C . PRO A 1 177 ? 31.951 73.671 58.133 1.00 95.19 177 PRO A C 1
ATOM 1331 O O . PRO A 1 177 ? 30.908 73.580 57.485 1.00 93.57 177 PRO A O 1
ATOM 1335 N N . PRO A 1 178 ? 32.327 74.800 58.748 1.00 94.91 178 PRO A N 1
ATOM 1336 C CA . PRO A 1 178 ? 31.483 76.001 58.770 1.00 92.11 178 PRO A CA 1
ATOM 1337 C C . PRO A 1 178 ? 31.227 76.542 57.361 1.00 89.90 178 PRO A C 1
ATOM 1338 O O . PRO A 1 178 ? 30.176 77.131 57.109 1.00 88.78 178 PRO A O 1
ATOM 1342 N N . ALA A 1 179 ? 32.185 76.344 56.459 1.00 88.60 179 ALA A N 1
ATOM 1343 C CA . ALA A 1 179 ? 32.028 76.743 55.065 1.00 90.03 179 ALA A CA 1
ATOM 1344 C C . ALA A 1 179 ? 30.915 75.930 54.401 1.00 89.82 179 ALA A C 1
ATOM 1345 O O . ALA A 1 179 ? 30.135 76.451 53.602 1.00 81.36 179 ALA A O 1
ATOM 1347 N N . VAL A 1 180 ? 30.849 74.648 54.749 1.00 93.51 180 VAL A N 1
ATOM 1348 C CA . VAL A 1 180 ? 29.792 73.766 54.267 1.00 90.35 180 VAL A CA 1
ATOM 1349 C C . VAL A 1 180 ? 28.436 74.188 54.821 1.00 89.96 180 VAL A C 1
ATOM 1350 O O . VAL A 1 180 ? 27.421 74.122 54.128 1.00 90.70 180 VAL A O 1
ATOM 1354 N N . THR A 1 181 ? 28.428 74.631 56.073 1.00 91.28 181 THR A N 1
ATOM 1355 C CA . THR A 1 181 ? 27.190 75.022 56.737 1.00 90.45 181 THR A CA 1
ATOM 1356 C C . THR A 1 181 ? 26.591 76.292 56.125 1.00 87.15 181 THR A C 1
ATOM 1357 O O . THR A 1 181 ? 25.375 76.370 55.923 1.00 82.10 181 THR A O 1
ATOM 1361 N N . ARG A 1 182 ? 27.450 77.269 55.816 1.00 87.79 182 ARG A N 1
ATOM 1362 C CA . ARG A 1 182 ? 27.010 78.572 55.294 1.00 84.79 182 ARG A CA 1
ATOM 1363 C C . ARG A 1 182 ? 26.316 78.451 53.956 1.00 91.19 182 ARG A C 1
ATOM 1364 O O . ARG A 1 182 ? 25.393 79.215 53.667 1.00 93.09 182 ARG A O 1
ATOM 1372 N N . SER A 1 183 ? 26.772 77.494 53.149 1.00 88.71 183 SER A N 1
ATOM 1373 C CA . SER A 1 183 ? 26.292 77.320 51.780 1.00 83.68 183 SER A CA 1
ATOM 1374 C C . SER A 1 183 ? 24.862 76.804 51.677 1.00 86.69 183 SER A C 1
ATOM 1375 O O . SER A 1 183 ? 23.982 77.492 51.158 1.00 83.58 183 SER A O 1
ATOM 1378 N N . PHE A 1 184 ? 24.640 75.583 52.151 1.00 85.76 184 PHE A N 1
ATOM 1379 C CA . PHE A 1 184 ? 23.316 74.974 52.097 1.00 89.71 184 PHE A CA 1
ATOM 1380 C C . PHE A 1 184 ? 22.296 75.842 52.830 1.00 91.81 184 PHE A C 1
ATOM 1381 O O . PHE A 1 184 ? 21.116 75.917 52.456 1.00 84.91 184 PHE A O 1
ATOM 1389 N N . ALA A 1 185 ? 22.775 76.507 53.873 1.00 90.85 185 ALA A N 1
ATOM 1390 C CA . ALA A 1 185 ? 22.019 77.548 54.548 1.00 88.80 185 ALA A CA 1
ATOM 1391 C C . ALA A 1 185 ? 21.296 78.445 53.541 1.00 93.26 185 ALA A C 1
ATOM 1392 O O . ALA A 1 185 ? 20.148 78.847 53.750 1.00 88.99 185 ALA A O 1
ATOM 1394 N N . ALA A 1 186 ? 21.989 78.745 52.445 1.00 96.41 186 ALA A N 1
ATOM 1395 C CA . ALA A 1 186 ? 21.501 79.662 51.416 1.00 92.50 186 ALA A CA 1
ATOM 1396 C C . ALA A 1 186 ? 20.743 78.940 50.299 1.00 93.02 186 ALA A C 1
ATOM 1397 O O . ALA A 1 186 ? 19.829 79.500 49.685 1.00 87.91 186 ALA A O 1
ATOM 1399 N N . LEU A 1 187 ? 21.125 77.688 50.062 1.00 93.87 187 LEU A N 1
ATOM 1400 C CA . LEU A 1 187 ? 20.597 76.888 48.957 1.00 94.25 187 LEU A CA 1
ATOM 1401 C C . LEU A 1 187 ? 19.076 76.967 48.758 1.00 95.47 187 LEU A C 1
ATOM 1402 O O . LEU A 1 187 ? 18.607 77.068 47.629 1.00 100.15 187 LEU A O 1
ATOM 1407 N N . ILE A 1 188 ? 18.303 76.914 49.838 1.00 96.20 188 ILE A N 1
ATOM 1408 C CA . ILE A 1 188 ? 16.848 76.962 49.699 1.00 94.21 188 ILE A CA 1
ATOM 1409 C C . ILE A 1 188 ? 16.345 78.378 49.401 1.00 95.82 188 ILE A C 1
ATOM 1410 O O . ILE A 1 188 ? 15.642 78.587 48.414 1.00 97.95 188 ILE A O 1
ATOM 1415 N N . PRO A 1 189 ? 16.688 79.357 50.258 1.00 98.40 189 PRO A N 1
ATOM 1416 C CA . PRO A 1 189 ? 16.240 80.716 49.947 1.00 98.55 189 PRO A CA 1
ATOM 1417 C C . PRO A 1 189 ? 16.652 81.111 48.539 1.00 97.10 189 PRO A C 1
ATOM 1418 O O . PRO A 1 189 ? 15.810 81.530 47.744 1.00 95.07 189 PRO A O 1
ATOM 1422 N N . GLY A 1 190 ? 17.936 80.957 48.236 1.00 97.92 190 GLY A N 1
ATOM 1423 C CA . GLY A 1 190 ? 18.454 81.275 46.917 1.00 98.89 190 GLY A CA 1
ATOM 1424 C C . GLY A 1 190 ? 17.636 80.666 45.791 1.00 101.41 190 GLY A C 1
ATOM 1425 O O . GLY A 1 190 ? 17.213 81.369 44.871 1.00 102.81 190 GLY A O 1
ATOM 1426 N N . PHE A 1 191 ? 17.411 79.357 45.860 1.00 97.95 191 PHE A N 1
ATOM 1427 C CA . PHE A 1 191 ? 16.625 78.667 44.843 1.00 99.69 191 PHE A CA 1
ATOM 1428 C C . PHE A 1 191 ? 15.218 79.244 44.710 1.00 100.97 191 PHE A C 1
ATOM 1429 O O . PHE A 1 191 ? 14.740 79.485 43.603 1.00 99.42 191 PHE A O 1
ATOM 1437 N N . ILE A 1 192 ? 14.550 79.450 45.839 1.00 101.54 192 ILE A N 1
ATOM 1438 C CA . ILE A 1 192 ? 13.226 80.053 45.820 1.00 99.79 192 ILE A CA 1
ATOM 1439 C C . ILE A 1 192 ? 13.298 81.436 45.188 1.00 99.42 192 ILE A C 1
ATOM 1440 O O . ILE A 1 192 ? 12.445 81.805 44.378 1.00 101.18 192 ILE A O 1
ATOM 1445 N N . VAL A 1 193 ? 14.332 82.191 45.543 1.00 96.03 193 VAL A N 1
ATOM 1446 C CA . VAL A 1 193 ? 14.508 83.532 45.002 1.00 97.52 193 VAL A CA 1
ATOM 1447 C C . VAL A 1 193 ? 14.506 83.541 43.469 1.00 102.30 193 VAL A C 1
ATOM 1448 O O . VAL A 1 193 ? 13.638 84.173 42.859 1.00 101.76 193 VAL A O 1
ATOM 1452 N N . VAL A 1 194 ? 15.451 82.839 42.843 1.00 102.93 194 VAL A N 1
ATOM 1453 C CA . VAL A 1 194 ? 15.495 82.812 41.375 1.00 102.03 194 VAL A CA 1
ATOM 1454 C C . VAL A 1 194 ? 14.168 82.326 40.803 1.00 100.05 194 VAL A C 1
ATOM 1455 O O . VAL A 1 194 ? 13.640 82.923 39.869 1.00 99.72 194 VAL A O 1
ATOM 1459 N N . THR A 1 195 ? 13.624 81.256 41.380 1.00 99.50 195 THR A N 1
ATOM 1460 C CA . THR A 1 195 ? 12.340 80.731 40.936 1.00 98.90 195 THR A CA 1
ATOM 1461 C C . THR A 1 195 ? 11.344 81.878 40.852 1.00 99.81 195 THR A C 1
ATOM 1462 O O . THR A 1 195 ? 10.496 81.912 39.964 1.00 103.14 195 THR A O 1
ATOM 1466 N N . VAL A 1 196 ? 11.459 82.831 41.770 1.00 95.69 196 VAL A N 1
ATOM 1467 C CA . VAL A 1 196 ? 10.575 83.988 41.753 1.00 99.75 196 VAL A CA 1
ATOM 1468 C C . VAL A 1 196 ? 10.869 84.917 40.575 1.00 100.67 196 VAL A C 1
ATOM 1469 O O . VAL A 1 196 ? 10.019 85.111 39.705 1.00 95.90 196 VAL A O 1
ATOM 1473 N N . VAL A 1 197 ? 12.076 85.474 40.545 1.00 101.23 197 VAL A N 1
ATOM 1474 C CA . VAL A 1 197 ? 12.454 86.430 39.508 1.00 101.01 197 VAL A CA 1
ATOM 1475 C C . VAL A 1 197 ? 12.302 85.839 38.107 1.00 106.81 197 VAL A C 1
ATOM 1476 O O . VAL A 1 197 ? 11.812 86.498 37.188 1.00 110.18 197 VAL A O 1
ATOM 1480 N N . TRP A 1 198 ? 12.741 84.595 37.955 1.00 103.73 198 TRP A N 1
ATOM 1481 C CA . TRP A 1 198 ? 12.541 83.825 36.733 1.00 103.06 198 TRP A CA 1
ATOM 1482 C C . TRP A 1 198 ? 11.097 83.947 36.248 1.00 106.59 198 TRP A C 1
ATOM 1483 O O . TRP A 1 198 ? 10.846 84.329 35.105 1.00 103.35 198 TRP A O 1
ATOM 1494 N N . ILE A 1 199 ? 10.156 83.620 37.132 1.00 108.47 199 ILE A N 1
ATOM 1495 C CA . ILE A 1 199 ? 8.727 83.787 36.871 1.00 104.01 199 ILE A CA 1
ATOM 1496 C C . ILE A 1 199 ? 8.374 85.229 36.517 1.00 105.82 199 ILE A C 1
ATOM 1497 O O . ILE A 1 199 ? 7.627 85.477 35.575 1.00 109.29 199 ILE A O 1
ATOM 1502 N N . ILE A 1 200 ? 8.908 86.177 37.280 1.00 106.71 200 ILE A N 1
ATOM 1503 C CA . ILE A 1 200 ? 8.672 87.593 37.014 1.00 106.84 200 ILE A CA 1
ATOM 1504 C C . ILE A 1 200 ? 9.162 87.973 35.612 1.00 108.82 200 ILE A C 1
ATOM 1505 O O . ILE A 1 200 ? 8.721 88.969 35.039 1.00 110.57 200 ILE A O 1
ATOM 1510 N N . ARG A 1 201 ? 10.070 87.170 35.064 1.00 105.59 201 ARG A N 1
ATOM 1511 C CA . ARG A 1 201 ? 10.510 87.354 33.685 1.00 108.70 201 ARG A CA 1
ATOM 1512 C C . ARG A 1 201 ? 9.499 86.746 32.723 1.00 110.71 201 ARG A C 1
ATOM 1513 O O . ARG A 1 201 ? 8.913 87.452 31.905 1.00 114.87 201 ARG A O 1
ATOM 1521 N N . LEU A 1 202 ? 9.297 85.435 32.833 1.00 110.32 202 LEU A N 1
ATOM 1522 C CA . LEU A 1 202 ? 8.365 84.710 31.970 1.00 109.32 202 LEU A CA 1
ATOM 1523 C C . LEU A 1 202 ? 7.013 85.404 31.840 1.00 111.14 202 LEU A C 1
ATOM 1524 O O . LEU A 1 202 ? 6.273 85.155 30.892 1.00 112.02 202 LEU A O 1
ATOM 1529 N N . ILE A 1 203 ? 6.680 86.262 32.796 1.00 110.23 203 ILE A N 1
ATOM 1530 C CA . ILE A 1 203 ? 5.454 87.034 32.689 1.00 111.25 203 ILE A CA 1
ATOM 1531 C C . ILE A 1 203 ? 5.622 88.098 31.609 1.00 118.58 203 ILE A C 1
ATOM 1532 O O . ILE A 1 203 ? 4.947 88.057 30.582 1.00 121.19 203 ILE A O 1
ATOM 1537 N N . PHE A 1 204 ? 6.537 89.037 31.829 1.00 117.61 204 PHE A N 1
ATOM 1538 C CA . PHE A 1 204 ? 6.746 90.136 30.884 1.00 119.24 204 PHE A CA 1
ATOM 1539 C C . PHE A 1 204 ? 7.166 89.673 29.488 1.00 119.55 204 PHE A C 1
ATOM 1540 O O . PHE A 1 204 ? 6.964 90.387 28.504 1.00 119.09 204 PHE A O 1
ATOM 1548 N N . GLU A 1 205 ? 7.748 88.482 29.400 1.00 116.77 205 GLU A N 1
ATOM 1549 C CA . GLU A 1 205 ? 8.050 87.904 28.099 1.00 115.21 205 GLU A CA 1
ATOM 1550 C C . GLU A 1 205 ? 6.754 87.459 27.431 1.00 121.67 205 GLU A C 1
ATOM 1551 O O . GLU A 1 205 ? 6.766 86.716 26.448 1.00 126.17 205 GLU A O 1
ATOM 1557 N N . HIS A 1 206 ? 5.638 87.934 27.982 1.00 121.17 206 HIS A N 1
ATOM 1558 C CA . HIS A 1 206 ? 4.305 87.695 27.437 1.00 122.79 206 HIS A CA 1
ATOM 1559 C C . HIS A 1 206 ? 3.504 88.997 27.445 1.00 121.69 206 HIS A C 1
ATOM 1560 O O . HIS A 1 206 ? 2.328 89.004 27.813 1.00 116.70 206 HIS A O 1
ATOM 1567 N N . THR A 1 207 ? 4.150 90.096 27.049 1.00 124.38 207 THR A N 1
ATOM 1568 C CA . THR A 1 207 ? 3.524 91.423 27.084 1.00 128.66 207 THR A CA 1
ATOM 1569 C C . THR A 1 207 ? 3.952 92.352 25.937 1.00 127.16 207 THR A C 1
ATOM 1570 O O . THR A 1 207 ? 4.733 91.974 25.060 1.00 123.67 207 THR A O 1
ATOM 1574 N N . THR A 1 208 ? 3.427 93.575 25.962 1.00 127.23 208 THR A N 1
ATOM 1575 C CA . THR A 1 208 ? 3.833 94.621 25.026 1.00 128.80 208 THR A CA 1
ATOM 1576 C C . THR A 1 208 ? 5.257 95.050 25.342 1.00 129.69 208 THR A C 1
ATOM 1577 O O . THR A 1 208 ? 5.884 95.796 24.588 1.00 132.63 208 THR A O 1
ATOM 1581 N N . PHE A 1 209 ? 5.761 94.573 26.473 1.00 124.03 209 PHE A N 1
ATOM 1582 C CA . PHE A 1 209 ? 7.064 94.986 26.955 1.00 118.35 209 PHE A CA 1
ATOM 1583 C C . PHE A 1 209 ? 8.128 93.955 26.595 1.00 113.91 209 PHE A C 1
ATOM 1584 O O . PHE A 1 209 ? 9.276 94.297 26.318 1.00 109.63 209 PHE A O 1
ATOM 1592 N N . GLY A 1 210 ? 7.740 92.688 26.598 1.00 112.89 210 GLY A N 1
ATOM 1593 C CA . GLY A 1 210 ? 8.643 91.634 26.185 1.00 115.41 210 GLY A CA 1
ATOM 1594 C C . GLY A 1 210 ? 9.672 91.248 27.228 1.00 115.55 210 GLY A C 1
ATOM 1595 O O . GLY A 1 210 ? 9.905 90.062 27.461 1.00 114.83 210 GLY A O 1
ATOM 1596 N N . SER A 1 211 ? 10.295 92.243 27.854 1.00 119.93 211 SER A N 1
ATOM 1597 C CA . SER A 1 211 ? 11.304 91.982 28.883 1.00 121.66 211 SER A CA 1
ATOM 1598 C C . SER A 1 211 ? 11.222 92.912 30.099 1.00 116.78 211 SER A C 1
ATOM 1599 O O . SER A 1 211 ? 10.528 93.932 30.080 1.00 114.25 211 SER A O 1
ATOM 1602 N N . ILE A 1 212 ? 11.935 92.547 31.160 1.00 113.46 212 ILE A N 1
ATOM 1603 C CA . ILE A 1 212 ? 11.953 93.360 32.370 1.00 116.32 212 ILE A CA 1
ATOM 1604 C C . ILE A 1 212 ? 12.632 94.704 32.128 1.00 115.53 212 ILE A C 1
ATOM 1605 O O . ILE A 1 212 ? 12.060 95.752 32.421 1.00 116.89 212 ILE A O 1
ATOM 1610 N N . HIS A 1 213 ? 13.846 94.668 31.586 1.00 113.30 213 HIS A N 1
ATOM 1611 C CA . HIS A 1 213 ? 14.584 95.890 31.271 1.00 116.44 213 HIS A CA 1
ATOM 1612 C C . HIS A 1 213 ? 13.718 96.881 30.492 1.00 121.99 213 HIS A C 1
ATOM 1613 O O . HIS A 1 213 ? 14.001 98.082 30.454 1.00 124.60 213 HIS A O 1
ATOM 1620 N N . ASN A 1 214 ? 12.664 96.371 29.863 1.00 120.76 214 ASN A N 1
ATOM 1621 C CA . ASN A 1 214 ? 11.838 97.193 28.994 1.00 118.81 214 ASN A CA 1
ATOM 1622 C C . ASN A 1 214 ? 10.703 97.863 29.746 1.00 115.91 214 ASN A C 1
ATOM 1623 O O . ASN A 1 214 ? 10.608 99.088 29.754 1.00 118.40 214 ASN A O 1
ATOM 1628 N N . VAL A 1 215 ? 9.844 97.069 30.379 1.00 112.38 215 VAL A N 1
ATOM 1629 C CA . VAL A 1 215 ? 8.720 97.641 31.111 1.00 116.51 215 VAL A CA 1
ATOM 1630 C C . VAL A 1 215 ? 9.237 98.711 32.062 1.00 115.98 215 VAL A C 1
ATOM 1631 O O . VAL A 1 215 ? 8.660 99.793 32.172 1.00 112.74 215 VAL A O 1
ATOM 1635 N N . VAL A 1 216 ? 10.349 98.402 32.723 1.00 118.86 216 VAL A N 1
ATOM 1636 C CA . VAL A 1 216 ? 10.966 99.303 33.688 1.00 115.55 216 VAL A CA 1
ATOM 1637 C C . VAL A 1 216 ? 11.485 100.562 33.006 1.00 115.26 216 VAL A C 1
ATOM 1638 O O . VAL A 1 216 ? 11.320 101.667 33.520 1.00 117.32 216 VAL A O 1
ATOM 1642 N N . GLY A 1 217 ? 12.112 100.392 31.847 1.00 118.41 217 GLY A N 1
ATOM 1643 C CA . GLY A 1 217 ? 12.593 101.529 31.085 1.00 122.51 217 GLY A CA 1
ATOM 1644 C C . GLY A 1 217 ? 11.463 102.486 30.754 1.00 123.69 217 GLY A C 1
ATOM 1645 O O . GLY A 1 217 ? 11.535 103.682 31.044 1.00 119.71 217 GLY A O 1
ATOM 1646 N N . LYS A 1 218 ? 10.406 101.947 30.157 1.00 126.15 218 LYS A N 1
ATOM 1647 C CA . LYS A 1 218 ? 9.279 102.755 29.707 1.00 125.88 218 LYS A CA 1
ATOM 1648 C C . LYS A 1 218 ? 8.569 103.449 30.860 1.00 118.48 218 LYS A C 1
ATOM 1649 O O . LYS A 1 218 ? 8.501 104.674 30.910 1.00 120.52 218 LYS A O 1
ATOM 1655 N N . LEU A 1 219 ? 8.049 102.662 31.791 1.00 115.64 219 LEU A N 1
ATOM 1656 C CA . LEU A 1 219 ? 7.197 103.204 32.844 1.00 118.62 219 LEU A CA 1
ATOM 1657 C C . LEU A 1 219 ? 7.924 104.084 33.863 1.00 120.66 219 LEU A C 1
ATOM 1658 O O . LEU A 1 219 ? 7.340 105.030 34.386 1.00 120.50 219 LEU A O 1
ATOM 1663 N N . LEU A 1 220 ? 9.189 103.778 34.142 1.00 120.78 220 LEU A N 1
ATOM 1664 C CA . LEU A 1 220 ? 9.917 104.457 35.214 1.00 112.19 220 LEU A CA 1
ATOM 1665 C C . LEU A 1 220 ? 11.152 105.236 34.758 1.00 111.30 220 LEU A C 1
ATOM 1666 O O . LEU A 1 220 ? 11.241 106.445 34.969 1.00 110.29 220 LEU A O 1
ATOM 1671 N N . GLN A 1 221 ? 12.105 104.542 34.143 1.00 111.98 221 GLN A N 1
ATOM 1672 C CA . GLN A 1 221 ? 13.390 105.148 33.791 1.00 115.62 221 GLN A CA 1
ATOM 1673 C C . GLN A 1 221 ? 13.305 106.238 32.716 1.00 126.49 221 GLN A C 1
ATOM 1674 O O . GLN A 1 221 ? 14.198 107.078 32.612 1.00 129.01 221 GLN A O 1
ATOM 1680 N N . GLU A 1 222 ? 12.245 106.233 31.916 1.00 123.81 222 GLU A N 1
ATOM 1681 C CA . GLU A 1 222 ? 12.115 107.238 30.861 1.00 121.17 222 GLU A CA 1
ATOM 1682 C C . GLU A 1 222 ? 11.447 108.534 31.326 1.00 121.00 222 GLU A C 1
ATOM 1683 O O . GLU A 1 222 ? 11.960 109.621 31.059 1.00 119.31 222 GLU A O 1
ATOM 1689 N N . PRO A 1 223 ? 10.301 108.424 32.023 1.00 124.37 223 PRO A N 1
ATOM 1690 C CA . PRO A 1 223 ? 9.632 109.625 32.544 1.00 125.18 223 PRO A CA 1
ATOM 1691 C C . PRO A 1 223 ? 10.427 110.332 33.645 1.00 123.12 223 PRO A C 1
ATOM 1692 O O . PRO A 1 223 ? 10.618 111.549 33.568 1.00 123.59 223 PRO A O 1
ATOM 1696 N N . LEU A 1 224 ? 10.880 109.587 34.650 1.00 117.72 224 LEU A N 1
ATOM 1697 C CA . LEU A 1 224 ? 11.662 110.176 35.732 1.00 114.52 224 LEU A CA 1
ATOM 1698 C C . LEU A 1 224 ? 12.938 110.811 35.193 1.00 116.62 224 LEU A C 1
ATOM 1699 O O . LEU A 1 224 ? 13.473 111.744 35.791 1.00 116.00 224 LEU A O 1
ATOM 1704 N N . SER A 1 225 ? 13.416 110.300 34.060 1.00 116.79 225 SER A N 1
ATOM 1705 C CA . SER A 1 225 ? 14.608 110.834 33.405 1.00 116.59 225 SER A CA 1
ATOM 1706 C C . SER A 1 225 ? 14.398 112.258 32.909 1.00 117.11 225 SER A C 1
ATOM 1707 O O . SER A 1 225 ? 15.319 113.075 32.935 1.00 115.87 225 SER A O 1
ATOM 1710 N N . ILE A 1 226 ? 13.185 112.545 32.449 1.00 118.10 226 ILE A N 1
ATOM 1711 C CA . ILE A 1 226 ? 12.872 113.857 31.891 1.00 122.26 226 ILE A CA 1
ATOM 1712 C C . ILE A 1 226 ? 12.626 114.892 32.981 1.00 118.72 226 ILE A C 1
ATOM 1713 O O . ILE A 1 226 ? 13.004 116.056 32.833 1.00 117.17 226 ILE A O 1
ATOM 1718 N N . LEU A 1 227 ? 12.000 114.463 34.075 1.00 118.50 227 LEU A N 1
ATOM 1719 C CA . LEU A 1 227 ? 11.856 115.307 35.258 1.00 116.47 227 LEU A CA 1
ATOM 1720 C C . LEU A 1 227 ? 13.225 115.683 35.808 1.00 114.51 227 LEU A C 1
ATOM 1721 O O . LEU A 1 227 ? 13.458 116.829 36.181 1.00 114.30 227 LEU A O 1
ATOM 1726 N N . GLY A 1 228 ? 14.126 114.706 35.858 1.00 112.05 228 GLY A N 1
ATOM 1727 C CA . GLY A 1 228 ? 15.483 114.932 36.321 1.00 108.61 228 GLY A CA 1
ATOM 1728 C C . GLY A 1 228 ? 16.251 115.939 35.482 1.00 113.65 228 GLY A C 1
ATOM 1729 O O . GLY A 1 228 ? 17.030 116.726 36.015 1.00 117.10 228 GLY A O 1
ATOM 1730 N N . ALA A 1 229 ? 16.034 115.918 34.170 1.00 116.32 229 ALA A N 1
ATOM 1731 C CA . ALA A 1 229 ? 16.709 116.845 33.264 1.00 117.82 229 ALA A CA 1
ATOM 1732 C C . ALA A 1 229 ? 15.954 118.165 33.157 1.00 119.31 229 ALA A C 1
ATOM 1733 O O . ALA A 1 229 ? 16.343 119.055 32.397 1.00 119.07 229 ALA A O 1
ATOM 1735 N N . SER A 1 230 ? 14.866 118.274 33.914 1.00 119.90 230 SER A N 1
ATOM 1736 C CA . SER A 1 230 ? 14.056 119.487 33.950 1.00 121.61 230 SER A CA 1
ATOM 1737 C C . SER A 1 230 ? 14.759 120.570 34.757 1.00 121.64 230 SER A C 1
ATOM 1738 O O . SER A 1 230 ? 15.695 120.283 35.503 1.00 121.19 230 SER A O 1
ATOM 1741 N N . LEU A 1 231 ? 14.320 121.816 34.611 1.00 120.39 231 LEU A N 1
ATOM 1742 C CA . LEU A 1 231 ? 14.874 122.884 35.429 1.00 118.12 231 LEU A CA 1
ATOM 1743 C C . LEU A 1 231 ? 14.365 122.756 36.858 1.00 117.43 231 LEU A C 1
ATOM 1744 O O . LEU A 1 231 ? 15.136 122.862 37.811 1.00 116.11 231 LEU A O 1
ATOM 1749 N N . TRP A 1 232 ? 13.064 122.525 37.005 1.00 118.47 232 TRP A N 1
ATOM 1750 C CA . TRP A 1 232 ? 12.497 122.266 38.318 1.00 119.18 232 TRP A CA 1
ATOM 1751 C C . TRP A 1 232 ? 13.245 121.115 38.978 1.00 121.02 232 TRP A C 1
ATOM 1752 O O . TRP A 1 232 ? 13.618 121.192 40.146 1.00 122.96 232 TRP A O 1
ATOM 1763 N N . GLY A 1 233 ? 13.473 120.050 38.217 1.00 120.07 233 GLY A N 1
ATOM 1764 C CA . GLY A 1 233 ? 14.155 118.876 38.733 1.00 120.54 233 GLY A CA 1
ATOM 1765 C C . GLY A 1 233 ? 15.567 119.161 39.212 1.00 120.50 233 GLY A C 1
ATOM 1766 O O . GLY A 1 233 ? 16.133 118.397 39.990 1.00 121.89 233 GLY A O 1
ATOM 1767 N N . ALA A 1 234 ? 16.141 120.260 38.739 1.00 117.85 234 ALA A N 1
ATOM 1768 C CA . ALA A 1 234 ? 17.466 120.671 39.175 1.00 114.28 234 ALA A CA 1
ATOM 1769 C C . ALA A 1 234 ? 17.355 121.837 40.149 1.00 114.89 234 ALA A C 1
ATOM 1770 O O . ALA A 1 234 ? 18.357 122.443 40.523 1.00 115.44 234 ALA A O 1
ATOM 1772 N N . VAL A 1 235 ? 16.130 122.152 40.554 1.00 113.95 235 VAL A N 1
ATOM 1773 C CA . VAL A 1 235 ? 15.906 123.251 41.490 1.00 117.06 235 VAL A CA 1
ATOM 1774 C C . VAL A 1 235 ? 15.145 122.802 42.749 1.00 114.66 235 VAL A C 1
ATOM 1775 O O . VAL A 1 235 ? 15.466 123.225 43.862 1.00 107.62 235 VAL A O 1
ATOM 1779 N N . ILE A 1 236 ? 14.149 121.939 42.581 1.00 111.93 236 ILE A N 1
ATOM 1780 C CA . ILE A 1 236 ? 13.538 121.311 43.737 1.00 106.56 236 ILE A CA 1
ATOM 1781 C C . ILE A 1 236 ? 14.614 120.466 44.396 1.00 111.62 236 ILE A C 1
ATOM 1782 O O . ILE A 1 236 ? 14.735 120.428 45.622 1.00 110.44 236 ILE A O 1
ATOM 1787 N N . ALA A 1 237 ? 15.416 119.807 43.568 1.00 111.26 237 ALA A N 1
ATOM 1788 C CA . ALA A 1 237 ? 16.470 118.935 44.067 1.00 110.43 237 ALA A CA 1
ATOM 1789 C C . ALA A 1 237 ? 17.586 119.699 44.778 1.00 106.74 237 ALA A C 1
ATOM 1790 O O . ALA A 1 237 ? 18.097 119.244 45.798 1.00 102.31 237 ALA A O 1
ATOM 1792 N N . VAL A 1 238 ? 17.964 120.857 44.247 1.00 106.61 238 VAL A N 1
ATOM 1793 C CA . VAL A 1 238 ? 19.036 121.636 44.861 1.00 106.22 238 VAL A CA 1
ATOM 1794 C C . VAL A 1 238 ? 18.534 122.402 46.094 1.00 109.37 238 VAL A C 1
ATOM 1795 O O . VAL A 1 238 ? 19.286 122.637 47.043 1.00 106.04 238 VAL A O 1
ATOM 1799 N N . ILE A 1 239 ? 17.262 122.785 46.087 1.00 109.52 239 ILE A N 1
ATOM 1800 C CA . ILE A 1 239 ? 16.658 123.383 47.273 1.00 108.10 239 ILE A CA 1
ATOM 1801 C C . ILE A 1 239 ? 16.571 122.333 48.372 1.00 106.06 239 ILE A C 1
ATOM 1802 O O . ILE A 1 239 ? 16.996 122.565 49.503 1.00 104.59 239 ILE A O 1
ATOM 1807 N N . LEU A 1 240 ? 16.014 121.177 48.019 1.00 107.14 240 LEU A N 1
ATOM 1808 C CA . LEU A 1 240 ? 15.953 120.030 48.919 1.00 106.25 240 LEU A CA 1
ATOM 1809 C C . LEU A 1 240 ? 17.299 119.738 49.574 1.00 105.37 240 LEU A C 1
ATOM 1810 O O . LEU A 1 240 ? 17.355 119.357 50.739 1.00 107.44 240 LEU A O 1
ATOM 1815 N N . VAL A 1 241 ? 18.379 119.906 48.818 1.00 104.76 241 VAL A N 1
ATOM 1816 C CA . VAL A 1 241 ? 19.713 119.601 49.317 1.00 100.29 241 VAL A CA 1
ATOM 1817 C C . VAL A 1 241 ? 20.163 120.577 50.394 1.00 103.97 241 VAL A C 1
ATOM 1818 O O . VAL A 1 241 ? 20.863 120.193 51.329 1.00 106.53 241 VAL A O 1
ATOM 1822 N N . HIS A 1 242 ? 19.753 121.833 50.279 1.00 103.57 242 HIS A N 1
ATOM 1823 C CA . HIS A 1 242 ? 20.247 122.850 51.205 1.00 105.41 242 HIS A CA 1
ATOM 1824 C C . HIS A 1 242 ? 19.380 123.114 52.441 1.00 103.75 242 HIS A C 1
ATOM 1825 O O . HIS A 1 242 ? 19.918 123.354 53.520 1.00 102.74 242 HIS A O 1
ATOM 1832 N N . VAL A 1 243 ? 18.056 123.078 52.298 1.00 103.92 243 VAL A N 1
ATOM 1833 C CA . VAL A 1 243 ? 17.200 123.174 53.478 1.00 103.99 243 VAL A CA 1
ATOM 1834 C C . VAL A 1 243 ? 17.412 121.929 54.312 1.00 107.44 243 VAL A C 1
ATOM 1835 O O . VAL A 1 243 ? 17.006 121.869 55.470 1.00 114.08 243 VAL A O 1
ATOM 1839 N N . LEU A 1 244 ? 18.048 120.930 53.715 1.00 104.00 244 LEU A N 1
ATOM 1840 C CA . LEU A 1 244 ? 18.344 119.698 54.427 1.00 104.73 244 LEU A CA 1
ATOM 1841 C C . LEU A 1 244 ? 19.650 119.819 55.225 1.00 105.37 244 LEU A C 1
ATOM 1842 O O . LEU A 1 244 ? 19.788 119.215 56.286 1.00 104.47 244 LEU A O 1
ATOM 1847 N N . TRP A 1 245 ? 20.600 120.604 54.719 1.00 104.95 245 TRP A N 1
ATOM 1848 C CA . TRP A 1 245 ? 21.790 120.954 55.492 1.00 102.25 245 TRP A CA 1
ATOM 1849 C C . TRP A 1 245 ? 21.390 121.961 56.568 1.00 105.46 245 TRP A C 1
ATOM 1850 O O . TRP A 1 245 ? 22.023 122.066 57.621 1.00 102.35 245 TRP A O 1
ATOM 1861 N N . ALA A 1 246 ? 20.325 122.704 56.294 1.00 107.42 246 ALA A N 1
ATOM 1862 C CA . ALA A 1 246 ? 19.838 123.698 57.235 1.00 108.00 246 ALA A CA 1
ATOM 1863 C C . ALA A 1 246 ? 19.341 123.015 58.503 1.00 113.03 246 ALA A C 1
ATOM 1864 O O . ALA A 1 246 ? 18.917 123.675 59.448 1.00 117.25 246 ALA A O 1
ATOM 1866 N N . CYS A 1 247 ? 19.384 121.688 58.516 1.00 110.84 247 CYS A N 1
ATOM 1867 C CA . CYS A 1 247 ? 19.005 120.929 59.697 1.00 104.31 247 CYS A CA 1
ATOM 1868 C C . CYS A 1 247 ? 20.189 120.108 60.172 1.00 104.10 247 CYS A C 1
ATOM 1869 O O . CYS A 1 247 ? 20.084 119.370 61.144 1.00 113.97 247 CYS A O 1
ATOM 1872 N N . GLY A 1 248 ? 21.313 120.224 59.474 1.00 101.53 248 GLY A N 1
ATOM 1873 C CA . GLY A 1 248 ? 22.519 119.519 59.867 1.00 100.34 248 GLY A CA 1
ATOM 1874 C C . GLY A 1 248 ? 22.747 118.183 59.177 1.00 99.82 248 GLY A C 1
ATOM 1875 O O . GLY A 1 248 ? 23.781 117.545 59.386 1.00 94.91 248 GLY A O 1
ATOM 1876 N N . ILE A 1 249 ? 21.792 117.756 58.352 1.00 103.39 249 ILE A N 1
ATOM 1877 C CA . ILE A 1 249 ? 21.947 116.528 57.566 1.00 105.96 249 ILE A CA 1
ATOM 1878 C C . ILE A 1 249 ? 22.659 116.743 56.220 1.00 106.13 249 ILE A C 1
ATOM 1879 O O . ILE A 1 249 ? 22.489 117.774 55.560 1.00 100.81 249 ILE A O 1
ATOM 1884 N N . HIS A 1 250 ? 23.448 115.748 55.822 1.00 104.00 250 HIS A N 1
ATOM 1885 C CA . HIS A 1 250 ? 24.174 115.765 54.556 1.00 101.20 250 HIS A CA 1
ATOM 1886 C C . HIS A 1 250 ? 23.198 115.717 53.385 1.00 105.52 250 HIS A C 1
ATOM 1887 O O . HIS A 1 250 ? 22.905 114.643 52.863 1.00 105.39 250 HIS A O 1
ATOM 1894 N N . GLY A 1 251 ? 22.700 116.880 52.976 1.00 105.43 251 GLY A N 1
ATOM 1895 C CA . GLY A 1 251 ? 21.661 116.961 51.968 1.00 100.58 251 GLY A CA 1
ATOM 1896 C C . GLY A 1 251 ? 22.060 116.374 50.631 1.00 104.79 251 GLY A C 1
ATOM 1897 O O . GLY A 1 251 ? 21.252 115.728 49.954 1.00 103.65 251 GLY A O 1
ATOM 1898 N N . ALA A 1 252 ? 23.307 116.603 50.239 1.00 105.39 252 ALA A N 1
ATOM 1899 C CA . ALA A 1 252 ? 23.792 116.090 48.968 1.00 101.33 252 ALA A CA 1
ATOM 1900 C C . ALA A 1 252 ? 23.699 114.571 48.973 1.00 102.47 252 ALA A C 1
ATOM 1901 O O . ALA A 1 252 ? 23.136 113.977 48.060 1.00 109.93 252 ALA A O 1
ATOM 1903 N N . THR A 1 253 ? 24.235 113.949 50.016 1.00 103.09 253 THR A N 1
ATOM 1904 C CA . THR A 1 253 ? 24.233 112.495 50.123 1.00 102.95 253 THR A CA 1
ATOM 1905 C C . THR A 1 253 ? 22.815 111.920 50.092 1.00 103.40 253 THR A C 1
ATOM 1906 O O . THR A 1 253 ? 22.596 110.830 49.565 1.00 108.91 253 THR A O 1
ATOM 1910 N N . ILE A 1 254 ? 21.849 112.653 50.637 1.00 101.91 254 ILE A N 1
ATOM 1911 C CA . ILE A 1 254 ? 20.476 112.152 50.704 1.00 103.39 254 ILE A CA 1
ATOM 1912 C C . ILE A 1 254 ? 19.751 112.292 49.369 1.00 104.42 254 ILE A C 1
ATOM 1913 O O . ILE A 1 254 ? 19.294 111.300 48.801 1.00 105.81 254 ILE A O 1
ATOM 1918 N N . VAL A 1 255 ? 19.647 113.524 48.879 1.00 104.62 255 VAL A N 1
ATOM 1919 C CA . VAL A 1 255 ? 19.088 113.783 47.558 1.00 102.69 255 VAL A CA 1
ATOM 1920 C C . VAL A 1 255 ? 19.809 112.933 46.518 1.00 101.59 255 VAL A C 1
ATOM 1921 O O . VAL A 1 255 ? 19.187 112.163 45.787 1.00 98.34 255 VAL A O 1
ATOM 1925 N N . GLY A 1 256 ? 21.130 113.083 46.473 1.00 102.48 256 GLY A N 1
ATOM 1926 C CA . GLY A 1 256 ? 21.985 112.293 45.608 1.00 101.24 256 GLY A CA 1
ATOM 1927 C C . GLY A 1 256 ? 21.576 110.835 45.500 1.00 105.79 256 GLY A C 1
ATOM 1928 O O . GLY A 1 256 ? 20.993 110.426 44.498 1.00 110.53 256 GLY A O 1
ATOM 1929 N N . GLY A 1 257 ? 21.877 110.048 46.529 1.00 105.37 257 GLY A N 1
ATOM 1930 C CA . GLY A 1 257 ? 21.579 108.623 46.518 1.00 109.66 257 GLY A CA 1
ATOM 1931 C C . GLY A 1 257 ? 20.113 108.266 46.315 1.00 109.07 257 GLY A C 1
ATOM 1932 O O . GLY A 1 257 ? 19.701 107.128 46.554 1.00 108.63 257 GLY A O 1
ATOM 1933 N N . VAL A 1 258 ? 19.324 109.241 45.878 1.00 104.70 258 VAL A N 1
ATOM 1934 C CA . VAL A 1 258 ? 17.913 109.029 45.597 1.00 105.79 258 VAL A CA 1
ATOM 1935 C C . VAL A 1 258 ? 17.622 109.509 44.189 1.00 101.95 258 VAL A C 1
ATOM 1936 O O . VAL A 1 258 ? 16.748 108.976 43.507 1.00 101.91 258 VAL A O 1
ATOM 1940 N N . MET A 1 259 ? 18.379 110.517 43.764 1.00 102.78 259 MET A N 1
ATOM 1941 C CA . MET A 1 259 ? 18.296 111.048 42.411 1.00 100.79 259 MET A CA 1
ATOM 1942 C C . MET A 1 259 ? 19.244 110.331 41.456 1.00 100.55 259 MET A C 1
ATOM 1943 O O . MET A 1 259 ? 18.826 109.871 40.401 1.00 105.49 259 MET A O 1
ATOM 1948 N N . SER A 1 260 ? 20.512 110.222 41.846 1.00 98.26 260 SER A N 1
ATOM 1949 C CA . SER A 1 260 ? 21.598 109.807 40.947 1.00 100.72 260 SER A CA 1
ATOM 1950 C C . SER A 1 260 ? 21.341 108.638 39.956 1.00 101.52 260 SER A C 1
ATOM 1951 O O . SER A 1 260 ? 21.978 108.572 38.898 1.00 95.64 260 SER A O 1
ATOM 1954 N N . PRO A 1 261 ? 20.429 107.709 40.290 1.00 100.02 261 PRO A N 1
ATOM 1955 C CA . PRO A 1 261 ? 19.998 106.754 39.260 1.00 99.91 261 PRO A CA 1
ATOM 1956 C C . PRO A 1 261 ? 19.413 107.442 38.021 1.00 103.07 261 PRO A C 1
ATOM 1957 O O . PRO A 1 261 ? 19.131 106.789 37.016 1.00 105.58 261 PRO A O 1
ATOM 1961 N N . ILE A 1 262 ? 19.225 108.753 38.096 1.00 104.38 262 ILE A N 1
ATOM 1962 C CA . ILE A 1 262 ? 18.732 109.518 36.963 1.00 99.62 262 ILE A CA 1
ATOM 1963 C C . ILE A 1 262 ? 19.813 110.486 36.508 1.00 101.27 262 ILE A C 1
ATOM 1964 O O . ILE A 1 262 ? 20.110 110.586 35.322 1.00 105.36 262 ILE A O 1
ATOM 1969 N N . TRP A 1 263 ? 20.408 111.190 37.463 1.00 101.10 263 TRP A N 1
ATOM 1970 C CA . TRP A 1 263 ? 21.491 112.118 37.163 1.00 106.95 263 TRP A CA 1
ATOM 1971 C C . TRP A 1 263 ? 22.647 111.452 36.416 1.00 103.77 263 TRP A C 1
ATOM 1972 O O . TRP A 1 263 ? 23.329 112.092 35.616 1.00 101.49 263 TRP A O 1
ATOM 1983 N N . LEU A 1 264 ? 22.875 110.169 36.665 1.00 101.63 264 LEU A N 1
ATOM 1984 C CA . LEU A 1 264 ? 23.992 109.530 35.992 1.00 97.85 264 LEU A CA 1
ATOM 1985 C C . LEU A 1 264 ? 23.582 108.631 34.828 1.00 103.14 264 LEU A C 1
ATOM 1986 O O . LEU A 1 264 ? 24.427 107.978 34.220 1.00 107.02 264 LEU A O 1
ATOM 1991 N N . SER A 1 265 ? 22.286 108.619 34.517 1.00 104.99 265 SER A N 1
ATOM 1992 C CA . SER A 1 265 ? 21.800 108.123 33.232 1.00 101.79 265 SER A CA 1
ATOM 1993 C C . SER A 1 265 ? 22.042 109.231 32.222 1.00 100.91 265 SER A C 1
ATOM 1994 O O . SER A 1 265 ? 22.583 109.004 31.144 1.00 100.15 265 SER A O 1
ATOM 1997 N N . LEU A 1 266 ? 21.639 110.438 32.601 1.00 102.69 266 LEU A N 1
ATOM 1998 C CA . LEU A 1 266 ? 21.841 111.621 31.786 1.00 98.87 266 LEU A CA 1
ATOM 1999 C C . LEU A 1 266 ? 23.320 111.845 31.511 1.00 95.53 266 LEU A C 1
ATOM 2000 O O . LEU A 1 266 ? 23.681 112.312 30.440 1.00 107.58 266 LEU A O 1
ATOM 2005 N N . MET A 1 267 ? 24.174 111.506 32.471 1.00 96.39 267 MET A N 1
ATOM 2006 C CA . MET A 1 267 ? 25.614 111.699 32.308 1.00 97.54 267 MET A CA 1
ATOM 2007 C C . MET A 1 267 ? 26.231 110.610 31.449 1.00 95.39 267 MET A C 1
ATOM 2008 O O . MET A 1 267 ? 27.314 110.792 30.898 1.00 97.73 267 MET A O 1
ATOM 2013 N N . ASP A 1 268 ? 25.550 109.474 31.347 1.00 93.49 268 ASP A N 1
ATOM 2014 C CA . ASP A 1 268 ? 26.017 108.395 30.489 1.00 96.66 268 ASP A CA 1
ATOM 2015 C C . ASP A 1 268 ? 25.657 108.750 29.048 1.00 102.91 268 ASP A C 1
ATOM 2016 O O . ASP A 1 268 ? 26.463 108.580 28.133 1.00 104.05 268 ASP A O 1
ATOM 2021 N N . GLN A 1 269 ? 24.450 109.273 28.857 1.00 100.58 269 GLN A N 1
ATOM 2022 C CA . GLN A 1 269 ? 23.975 109.618 27.524 1.00 100.29 269 GLN A CA 1
ATOM 2023 C C . GLN A 1 269 ? 24.528 110.959 27.036 1.00 100.01 269 GLN A C 1
ATOM 2024 O O . GLN A 1 269 ? 24.297 111.354 25.895 1.00 106.67 269 GLN A O 1
ATOM 2030 N N . ASN A 1 270 ? 25.248 111.658 27.903 1.00 93.29 270 ASN A N 1
ATOM 2031 C CA . ASN A 1 270 ? 26.061 112.781 27.470 1.00 94.73 270 ASN A CA 1
ATOM 2032 C C . ASN A 1 270 ? 27.410 112.218 27.044 1.00 97.02 270 ASN A C 1
ATOM 2033 O O . ASN A 1 270 ? 28.095 112.782 26.197 1.00 101.30 270 ASN A O 1
ATOM 2038 N N . ARG A 1 271 ? 27.787 111.092 27.639 1.00 96.64 271 ARG A N 1
ATOM 2039 C CA . ARG A 1 271 ? 29.061 110.459 27.327 1.00 101.01 271 ARG A CA 1
ATOM 2040 C C . ARG A 1 271 ? 28.954 109.659 26.048 1.00 103.33 271 ARG A C 1
ATOM 2041 O O . ARG A 1 271 ? 29.894 109.612 25.259 1.00 108.15 271 ARG A O 1
ATOM 2049 N N . ILE A 1 272 ? 27.810 109.012 25.857 1.00 104.77 272 ILE A N 1
ATOM 2050 C CA . ILE A 1 272 ? 27.564 108.253 24.636 1.00 109.14 272 ILE A CA 1
ATOM 2051 C C . ILE A 1 272 ? 27.839 109.149 23.428 1.00 106.26 272 ILE A C 1
ATOM 2052 O O . ILE A 1 272 ? 28.578 108.766 22.519 1.00 102.57 272 ILE A O 1
ATOM 2057 N N . ALA A 1 273 ? 27.270 110.353 23.454 1.00 103.74 273 ALA A N 1
ATOM 2058 C CA . ALA A 1 273 ? 27.464 111.337 22.399 1.00 100.91 273 ALA A CA 1
ATOM 2059 C C . ALA A 1 273 ? 28.906 111.807 22.352 1.00 105.08 273 ALA A C 1
ATOM 2060 O O . ALA A 1 273 ? 29.607 111.589 21.371 1.00 113.85 273 ALA A O 1
ATOM 2062 N N . PHE A 1 274 ? 29.343 112.453 23.424 1.00 104.22 274 PHE A N 1
ATOM 2063 C CA . PHE A 1 274 ? 30.671 113.062 23.478 1.00 106.98 274 PHE A CA 1
ATOM 2064 C C . PHE A 1 274 ? 31.794 112.319 22.736 1.00 109.26 274 PHE A C 1
ATOM 2065 O O . PHE A 1 274 ? 32.468 112.915 21.898 1.00 108.29 274 PHE A O 1
ATOM 2073 N N . GLN A 1 275 ? 32.007 111.038 23.037 1.00 111.45 275 GLN A N 1
ATOM 2074 C CA . GLN A 1 275 ? 33.126 110.311 22.423 1.00 113.30 275 GLN A CA 1
ATOM 2075 C C . GLN A 1 275 ? 32.758 109.723 21.060 1.00 121.64 275 GLN A C 1
ATOM 2076 O O . GLN A 1 275 ? 33.471 108.890 20.502 1.00 125.06 275 GLN A O 1
ATOM 2082 N N . ALA A 1 276 ? 31.636 110.193 20.528 1.00 122.46 276 ALA A N 1
ATOM 2083 C CA . ALA A 1 276 ? 31.253 109.953 19.139 1.00 121.28 276 ALA A CA 1
ATOM 2084 C C . ALA A 1 276 ? 31.094 111.313 18.446 1.00 123.96 276 ALA A C 1
ATOM 2085 O O . ALA A 1 276 ? 30.338 111.452 17.474 1.00 127.23 276 ALA A O 1
ATOM 2087 N N . GLY A 1 277 ? 31.807 112.308 18.985 1.00 126.95 277 GLY A N 1
ATOM 2088 C CA . GLY A 1 277 ? 31.894 113.651 18.428 1.00 126.59 277 GLY A CA 1
ATOM 2089 C C . GLY A 1 277 ? 30.579 114.347 18.148 1.00 126.87 277 GLY A C 1
ATOM 2090 O O . GLY A 1 277 ? 30.468 115.087 17.171 1.00 132.04 277 GLY A O 1
ATOM 2091 N N . GLN A 1 278 ? 29.582 114.117 18.995 1.00 118.38 278 GLN A N 1
ATOM 2092 C CA . GLN A 1 278 ? 28.275 114.732 18.795 1.00 121.99 278 GLN A CA 1
ATOM 2093 C C . GLN A 1 278 ? 27.959 115.837 19.795 1.00 126.47 278 GLN A C 1
ATOM 2094 O O . GLN A 1 278 ? 28.650 116.006 20.805 1.00 124.67 278 GLN A O 1
ATOM 2100 N N . ASP A 1 279 ? 26.907 116.593 19.495 1.00 128.87 279 ASP A N 1
ATOM 2101 C CA . ASP A 1 279 ? 26.395 117.592 20.420 1.00 130.58 279 ASP A CA 1
ATOM 2102 C C . ASP A 1 279 ? 25.798 116.886 21.630 1.00 119.55 279 ASP A C 1
ATOM 2103 O O . ASP A 1 279 ? 24.855 116.103 21.501 1.00 117.22 279 ASP A O 1
ATOM 2108 N N . VAL A 1 280 ? 26.363 117.160 22.802 1.00 115.10 280 VAL A N 1
ATOM 2109 C CA . VAL A 1 280 ? 25.955 116.490 24.036 1.00 111.58 280 VAL A CA 1
ATOM 2110 C C . VAL A 1 280 ? 24.574 116.944 24.519 1.00 101.45 280 VAL A C 1
ATOM 2111 O O . VAL A 1 280 ? 24.386 118.101 24.882 1.00 100.82 280 VAL A O 1
ATOM 2115 N N . PRO A 1 281 ? 23.606 116.014 24.531 1.00 96.36 281 PRO A N 1
ATOM 2116 C CA . PRO A 1 281 ? 22.167 116.298 24.644 1.00 97.73 281 PRO A CA 1
ATOM 2117 C C . PRO A 1 281 ? 21.717 117.044 25.909 1.00 109.89 281 PRO A C 1
ATOM 2118 O O . PRO A 1 281 ? 21.215 118.161 25.778 1.00 109.86 281 PRO A O 1
ATOM 2122 N N . ASN A 1 282 ? 21.884 116.453 27.094 1.00 113.17 282 ASN A N 1
ATOM 2123 C CA . ASN A 1 282 ? 21.327 117.022 28.329 1.00 107.74 282 ASN A CA 1
ATOM 2124 C C . ASN A 1 282 ? 22.195 118.045 29.062 1.00 113.05 282 ASN A C 1
ATOM 2125 O O . ASN A 1 282 ? 23.423 117.941 29.075 1.00 108.17 282 ASN A O 1
ATOM 2130 N N . THR A 1 283 ? 21.534 119.015 29.694 1.00 117.69 283 THR A N 1
ATOM 2131 C CA . THR A 1 283 ? 22.202 120.036 30.495 1.00 117.40 283 THR A CA 1
ATOM 2132 C C . THR A 1 283 ? 22.474 119.510 31.892 1.00 113.06 283 THR A C 1
ATOM 2133 O O . THR A 1 283 ? 23.551 119.717 32.453 1.00 109.28 283 THR A O 1
ATOM 2137 N N . ILE A 1 284 ? 21.480 118.826 32.445 1.00 110.83 284 ILE A N 1
ATOM 2138 C CA . ILE A 1 284 ? 21.539 118.369 33.821 1.00 109.04 284 ILE A CA 1
ATOM 2139 C C . ILE A 1 284 ? 22.203 117.002 33.950 1.00 107.25 284 ILE A C 1
ATOM 2140 O O . ILE A 1 284 ? 21.636 115.980 33.567 1.00 103.99 284 ILE A O 1
ATOM 2145 N N . THR A 1 285 ? 23.419 116.996 34.481 1.00 105.72 285 THR A N 1
ATOM 2146 C CA . THR A 1 285 ? 24.073 115.751 34.855 1.00 106.00 285 THR A CA 1
ATOM 2147 C C . THR A 1 285 ? 24.603 115.825 36.284 1.00 107.73 285 THR A C 1
ATOM 2148 O O . THR A 1 285 ? 24.556 116.874 36.934 1.00 103.26 285 THR A O 1
ATOM 2152 N N . ALA A 1 286 ? 25.100 114.691 36.763 1.00 109.25 286 ALA A N 1
ATOM 2153 C CA . ALA A 1 286 ? 25.708 114.616 38.073 1.00 103.15 286 ALA A CA 1
ATOM 2154 C C . ALA A 1 286 ? 26.719 115.745 38.273 1.00 106.07 286 ALA A C 1
ATOM 2155 O O . ALA A 1 286 ? 26.798 116.316 39.359 1.00 111.36 286 ALA A O 1
ATOM 2157 N N . GLN A 1 287 ? 27.481 116.079 37.233 1.00 102.98 287 GLN A N 1
ATOM 2158 C CA . GLN A 1 287 ? 28.527 117.090 37.375 1.00 102.82 287 GLN A CA 1
ATOM 2159 C C . GLN A 1 287 ? 28.052 118.507 37.085 1.00 103.81 287 GLN A C 1
ATOM 2160 O O . GLN A 1 287 ? 28.823 119.461 37.213 1.00 102.83 287 GLN A O 1
ATOM 2166 N N . PHE A 1 288 ? 26.791 118.648 36.694 1.00 100.75 288 PHE A N 1
ATOM 2167 C CA . PHE A 1 288 ? 26.221 119.971 36.505 1.00 101.24 288 PHE A CA 1
ATOM 2168 C C . PHE A 1 288 ? 26.330 120.707 37.818 1.00 103.26 288 PHE A C 1
ATOM 2169 O O . PHE A 1 288 ? 26.770 121.858 37.879 1.00 99.44 288 PHE A O 1
ATOM 2177 N N . PHE A 1 289 ? 25.932 120.009 38.874 1.00 107.90 289 PHE A N 1
ATOM 2178 C CA . PHE A 1 289 ? 25.930 120.556 40.219 1.00 103.26 289 PHE A CA 1
ATOM 2179 C C . PHE A 1 289 ? 27.337 120.578 40.836 1.00 104.34 289 PHE A C 1
ATOM 2180 O O . PHE A 1 289 ? 27.841 121.643 41.194 1.00 104.63 289 PHE A O 1
ATOM 2188 N N . ASP A 1 290 ? 27.962 119.404 40.951 1.00 106.31 290 ASP A N 1
ATOM 2189 C CA . ASP A 1 290 ? 29.253 119.256 41.639 1.00 105.40 290 ASP A CA 1
ATOM 2190 C C . ASP A 1 290 ? 30.329 120.220 41.136 1.00 105.91 290 ASP A C 1
ATOM 2191 O O . ASP A 1 290 ? 31.183 120.663 41.905 1.00 102.66 290 ASP A O 1
ATOM 2196 N N . LEU A 1 291 ? 30.293 120.530 39.843 1.00 104.21 291 LEU A N 1
ATOM 2197 C CA . LEU A 1 291 ? 31.367 121.295 39.218 1.00 102.71 291 LEU A CA 1
ATOM 2198 C C . LEU A 1 291 ? 31.044 122.776 39.002 1.00 102.83 291 LEU A C 1
ATOM 2199 O O . LEU A 1 291 ? 31.952 123.608 38.942 1.00 101.46 291 LEU A O 1
ATOM 2204 N N . TRP A 1 292 ? 29.761 123.108 38.883 1.00 102.51 292 TRP A N 1
ATOM 2205 C CA . TRP A 1 292 ? 29.373 124.504 38.685 1.00 103.52 292 TRP A CA 1
ATOM 2206 C C . TRP A 1 292 ? 28.525 125.101 39.820 1.00 101.61 292 TRP A C 1
ATOM 2207 O O . TRP A 1 292 ? 28.649 126.283 40.127 1.00 100.47 292 TRP A O 1
ATOM 2218 N N . ILE A 1 293 ? 27.691 124.292 40.463 1.00 100.93 293 ILE A N 1
ATOM 2219 C CA . ILE A 1 293 ? 26.886 124.795 41.579 1.00 101.67 293 ILE A CA 1
ATOM 2220 C C . ILE A 1 293 ? 27.557 124.628 42.952 1.00 100.97 293 ILE A C 1
ATOM 2221 O O . ILE A 1 293 ? 27.981 125.607 43.568 1.00 99.19 293 ILE A O 1
ATOM 2226 N N . TYR A 1 294 ? 27.642 123.391 43.429 1.00 97.39 294 TYR A N 1
ATOM 2227 C CA . TYR A 1 294 ? 28.307 123.096 44.690 1.00 94.74 294 TYR A CA 1
ATOM 2228 C C . TYR A 1 294 ? 29.788 123.413 44.599 1.00 97.50 294 TYR A C 1
ATOM 2229 O O . TYR A 1 294 ? 30.612 122.504 44.662 1.00 97.71 294 TYR A O 1
ATOM 2238 N N . MET A 1 295 ? 30.133 124.688 44.457 1.00 96.84 295 MET A N 1
ATOM 2239 C CA . MET A 1 295 ? 31.512 125.052 44.139 1.00 100.47 295 MET A CA 1
ATOM 2240 C C . MET A 1 295 ? 32.498 124.908 45.292 1.00 107.15 295 MET A C 1
ATOM 2241 O O . MET A 1 295 ? 33.498 124.206 45.173 1.00 112.21 295 MET A O 1
ATOM 2246 N N . GLY A 1 296 ? 32.238 125.576 46.404 1.00 103.91 296 GLY A N 1
ATOM 2247 C CA . GLY A 1 296 ? 33.090 125.388 47.562 1.00 108.99 296 GLY A CA 1
ATOM 2248 C C . GLY A 1 296 ? 32.705 124.148 48.357 1.00 108.94 296 GLY A C 1
ATOM 2249 O O . GLY A 1 296 ? 33.512 123.593 49.104 1.00 107.16 296 GLY A O 1
ATOM 2250 N N . GLY A 1 297 ? 31.457 123.716 48.192 1.00 104.95 297 GLY A N 1
ATOM 2251 C CA . GLY A 1 297 ? 30.921 122.595 48.938 1.00 100.58 297 GLY A CA 1
ATOM 2252 C C . GLY A 1 297 ? 29.409 122.655 49.023 1.00 100.19 297 GLY A C 1
ATOM 2253 O O . GLY A 1 297 ? 28.722 122.229 48.107 1.00 103.71 297 GLY A O 1
ATOM 2254 N N . SER A 1 298 ? 28.885 123.200 50.113 1.00 98.65 298 SER A N 1
ATOM 2255 C CA . SER A 1 298 ? 27.444 123.201 50.319 1.00 99.15 298 SER A CA 1
ATOM 2256 C C . SER A 1 298 ? 26.719 124.295 49.548 1.00 105.83 298 SER A C 1
ATOM 2257 O O . SER A 1 298 ? 25.641 124.078 49.026 1.00 106.00 298 SER A O 1
ATOM 2260 N N . GLY A 1 299 ? 27.302 125.478 49.472 1.00 107.63 299 GLY A N 1
ATOM 2261 C CA . GLY A 1 299 ? 26.666 126.552 48.731 1.00 102.33 299 GLY A CA 1
ATOM 2262 C C . GLY A 1 299 ? 27.650 127.614 48.275 1.00 102.07 299 GLY A C 1
ATOM 2263 O O . GLY A 1 299 ? 27.750 128.683 48.914 1.00 106.13 299 GLY A O 1
ATOM 2264 N N . ALA A 1 300 ? 28.342 127.351 47.166 1.00 105.49 300 ALA A N 1
ATOM 2265 C CA . ALA A 1 300 ? 29.427 128.209 46.733 1.00 109.60 300 ALA A CA 1
ATOM 2266 C C . ALA A 1 300 ? 30.219 128.650 47.939 1.00 106.11 300 ALA A C 1
ATOM 2267 O O . ALA A 1 300 ? 30.680 129.796 47.994 1.00 110.26 300 ALA A O 1
ATOM 2269 N N . THR A 1 301 ? 30.312 127.753 48.918 1.00 108.40 301 THR A N 1
ATOM 2270 C CA . THR A 1 301 ? 30.999 128.059 50.155 1.00 105.88 301 THR A CA 1
ATOM 2271 C C . THR A 1 301 ? 32.392 128.678 49.962 1.00 108.60 301 THR A C 1
ATOM 2272 O O . THR A 1 301 ? 32.862 129.484 50.789 1.00 104.90 301 THR A O 1
ATOM 2276 N N . LEU A 1 302 ? 33.032 128.292 48.861 1.00 108.52 302 LEU A N 1
ATOM 2277 C CA . LEU A 1 302 ? 34.364 128.772 48.535 1.00 105.81 302 LEU A CA 1
ATOM 2278 C C . LEU A 1 302 ? 34.410 130.292 48.476 1.00 109.43 302 LEU A C 1
ATOM 2279 O O . LEU A 1 302 ? 35.355 130.921 48.960 1.00 112.44 302 LEU A O 1
ATOM 2284 N N . ALA A 1 303 ? 33.380 130.878 47.880 1.00 110.39 303 ALA A N 1
ATOM 2285 C CA . ALA A 1 303 ? 33.279 132.329 47.782 1.00 113.61 303 ALA A CA 1
ATOM 2286 C C . ALA A 1 303 ? 33.204 132.983 49.163 1.00 110.15 303 ALA A C 1
ATOM 2287 O O . ALA A 1 303 ? 33.947 133.920 49.465 1.00 108.49 303 ALA A O 1
ATOM 2289 N N . LEU A 1 304 ? 32.302 132.475 49.994 1.00 108.39 304 LEU A N 1
ATOM 2290 C CA . LEU A 1 304 ? 32.148 132.957 51.360 1.00 108.18 304 LEU A CA 1
ATOM 2291 C C . LEU A 1 304 ? 33.440 132.796 52.153 1.00 103.36 304 LEU A C 1
ATOM 2292 O O . LEU A 1 304 ? 33.763 133.618 53.008 1.00 97.68 304 LEU A O 1
ATOM 2297 N N . VAL A 1 305 ? 34.182 131.736 51.857 1.00 103.09 305 VAL A N 1
ATOM 2298 C CA . VAL A 1 305 ? 35.455 131.503 52.521 1.00 105.43 305 VAL A CA 1
ATOM 2299 C C . VAL A 1 305 ? 36.505 132.503 52.058 1.00 107.74 305 VAL A C 1
ATOM 2300 O O . VAL A 1 305 ? 37.220 133.084 52.873 1.00 110.83 305 VAL A O 1
ATOM 2304 N N . VAL A 1 306 ? 36.599 132.701 50.748 1.00 110.49 306 VAL A N 1
ATOM 2305 C CA . VAL A 1 306 ? 37.528 133.682 50.201 1.00 109.25 306 VAL A CA 1
ATOM 2306 C C . VAL A 1 306 ? 37.337 135.026 50.885 1.00 112.36 306 VAL A C 1
ATOM 2307 O O . VAL A 1 306 ? 38.303 135.652 51.327 1.00 111.46 306 VAL A O 1
ATOM 2311 N N . GLY A 1 307 ? 36.081 135.459 50.966 1.00 110.45 307 GLY A N 1
ATOM 2312 C CA . GLY A 1 307 ? 35.727 136.684 51.658 1.00 111.47 307 GLY A CA 1
ATOM 2313 C C . GLY A 1 307 ? 36.327 136.776 53.052 1.00 115.09 307 GLY A C 1
ATOM 2314 O O . GLY A 1 307 ? 36.807 137.833 53.454 1.00 116.75 307 GLY A O 1
ATOM 2315 N N . MET A 1 308 ? 36.309 135.673 53.794 1.00 111.58 308 MET A N 1
ATOM 2316 C CA . MET A 1 308 ? 36.891 135.665 55.132 1.00 107.13 308 MET A CA 1
ATOM 2317 C C . MET A 1 308 ? 38.399 135.881 55.099 1.00 107.06 308 MET A C 1
ATOM 2318 O O . MET A 1 308 ? 38.936 136.597 55.929 1.00 110.84 308 MET A O 1
ATOM 2323 N N . LEU A 1 309 ? 39.086 135.278 54.139 1.00 110.09 309 LEU A N 1
ATOM 2324 C CA . LEU A 1 309 ? 40.522 135.507 54.015 1.00 116.27 309 LEU A CA 1
ATOM 2325 C C . LEU A 1 309 ? 40.867 136.935 53.590 1.00 117.67 309 LEU A C 1
ATOM 2326 O O . LEU A 1 309 ? 41.972 137.416 53.854 1.00 116.09 309 LEU A O 1
ATOM 2331 N N . LEU A 1 310 ? 39.924 137.605 52.929 1.00 114.66 310 LEU A N 1
ATOM 2332 C CA . LEU A 1 310 ? 40.146 138.969 52.446 1.00 116.15 310 LEU A CA 1
ATOM 2333 C C . LEU A 1 310 ? 39.646 140.049 53.415 1.00 115.49 310 LEU A C 1
ATOM 2334 O O . LEU A 1 310 ? 40.337 141.040 53.663 1.00 114.38 310 LEU A O 1
ATOM 2339 N N . PHE A 1 311 ? 38.444 139.856 53.954 1.00 113.85 311 PHE A N 1
ATOM 2340 C CA . PHE A 1 311 ? 37.795 140.874 54.781 1.00 115.65 311 PHE A CA 1
ATOM 2341 C C . PHE A 1 311 ? 37.595 140.409 56.231 1.00 116.78 311 PHE A C 1
ATOM 2342 O O . PHE A 1 311 ? 36.517 140.575 56.812 1.00 106.90 311 PHE A O 1
ATOM 2350 N N . ALA A 1 312 ? 38.649 139.845 56.811 1.00 117.39 312 ALA A N 1
ATOM 2351 C CA . ALA A 1 312 ? 38.564 139.187 58.112 1.00 116.96 312 ALA A CA 1
ATOM 2352 C C . ALA A 1 312 ? 38.717 140.144 59.283 1.00 119.40 312 ALA A C 1
ATOM 2353 O O . ALA A 1 312 ? 39.781 140.214 59.906 1.00 119.70 312 ALA A O 1
ATOM 2355 N N . ARG A 1 313 ? 37.649 140.870 59.593 1.00 116.88 313 ARG A N 1
ATOM 2356 C CA . ARG A 1 313 ? 37.685 141.792 60.717 1.00 117.67 313 ARG A CA 1
ATOM 2357 C C . ARG A 1 313 ? 37.921 141.027 62.024 1.00 119.17 313 ARG A C 1
ATOM 2358 O O . ARG A 1 313 ? 38.922 141.255 62.706 1.00 121.79 313 ARG A O 1
ATOM 2360 N N . SER A 1 314 ? 37.019 140.104 62.353 1.00 116.30 314 SER A N 1
ATOM 2361 C CA . SER A 1 314 ? 37.101 139.367 63.615 1.00 116.58 314 SER A CA 1
ATOM 2362 C C . SER A 1 314 ? 38.300 138.424 63.669 1.00 117.82 314 SER A C 1
ATOM 2363 O O . SER A 1 314 ? 38.851 138.043 62.639 1.00 119.35 314 SER A O 1
ATOM 2366 N N . GLN A 1 315 ? 38.699 138.050 64.879 1.00 120.96 315 GLN A N 1
ATOM 2367 C CA . GLN A 1 315 ? 39.843 137.167 65.066 1.00 122.67 315 GLN A CA 1
ATOM 2368 C C . GLN A 1 315 ? 39.482 135.737 64.715 1.00 119.22 315 GLN A C 1
ATOM 2369 O O . GLN A 1 315 ? 40.357 134.929 64.409 1.00 119.28 315 GLN A O 1
ATOM 2375 N N . GLN A 1 316 ? 38.190 135.429 64.771 1.00 116.51 316 GLN A N 1
ATOM 2376 C CA . GLN A 1 316 ? 37.716 134.069 64.526 1.00 115.59 316 GLN A CA 1
ATOM 2377 C C . GLN A 1 316 ? 37.468 133.767 63.047 1.00 116.36 316 GLN A C 1
ATOM 2378 O O . GLN A 1 316 ? 37.997 132.788 62.518 1.00 115.83 316 GLN A O 1
ATOM 2384 N N . LEU A 1 317 ? 36.664 134.597 62.386 1.00 112.21 317 LEU A N 1
ATOM 2385 C CA . LEU A 1 317 ? 36.393 134.415 60.966 1.00 97.85 317 LEU A CA 1
ATOM 2386 C C . LEU A 1 317 ? 37.683 134.523 60.162 1.00 103.11 317 LEU A C 1
ATOM 2387 O O . LEU A 1 317 ? 37.772 134.008 59.055 1.00 108.13 317 LEU A O 1
ATOM 2392 N N . LYS A 1 318 ? 38.689 135.174 60.735 1.00 108.29 318 LYS A N 1
ATOM 2393 C CA . LYS A 1 318 ? 39.990 135.304 60.087 1.00 109.83 318 LYS A CA 1
ATOM 2394 C C . LYS A 1 318 ? 40.746 133.982 60.104 1.00 110.82 318 LYS A C 1
ATOM 2395 O O . LYS A 1 318 ? 41.454 133.645 59.155 1.00 109.66 318 LYS A O 1
ATOM 2401 N N . SER A 1 319 ? 40.605 133.238 61.196 1.00 116.36 319 SER A N 1
ATOM 2402 C CA . SER A 1 319 ? 41.320 131.974 61.346 1.00 119.84 319 SER A CA 1
ATOM 2403 C C . SER A 1 319 ? 40.473 130.786 60.894 1.00 116.74 319 SER A C 1
ATOM 2404 O O . SER A 1 319 ? 40.995 129.694 60.675 1.00 118.25 319 SER A O 1
ATOM 2407 N N . LEU A 1 320 ? 39.166 130.996 60.770 1.00 111.69 320 LEU A N 1
ATOM 2408 C CA . LEU A 1 320 ? 38.308 130.001 60.145 1.00 107.65 320 LEU A CA 1
ATOM 2409 C C . LEU A 1 320 ? 38.712 129.950 58.678 1.00 112.61 320 LEU A C 1
ATOM 2410 O O . LEU A 1 320 ? 39.042 128.892 58.141 1.00 113.52 320 LEU A O 1
ATOM 2415 N N . GLY A 1 321 ? 38.707 131.114 58.039 1.00 109.57 321 GLY A N 1
ATOM 2416 C CA . GLY A 1 321 ? 39.141 131.222 56.663 1.00 108.31 321 GLY A CA 1
ATOM 2417 C C . GLY A 1 321 ? 40.514 130.615 56.459 1.00 111.73 321 GLY A C 1
ATOM 2418 O O . GLY A 1 321 ? 40.736 129.884 55.493 1.00 115.83 321 GLY A O 1
ATOM 2419 N N . ARG A 1 322 ? 41.437 130.911 57.370 1.00 109.14 322 ARG A N 1
ATOM 2420 C CA . ARG A 1 322 ? 42.805 130.418 57.249 1.00 109.61 322 ARG A CA 1
ATOM 2421 C C . ARG A 1 322 ? 42.849 128.889 57.291 1.00 114.70 322 ARG A C 1
ATOM 2422 O O . ARG A 1 322 ? 43.804 128.271 56.813 1.00 112.93 322 ARG A O 1
ATOM 2424 N N . LEU A 1 323 ? 41.801 128.282 57.842 1.00 115.31 323 LEU A N 1
ATOM 2425 C CA . LEU A 1 323 ? 41.763 126.829 58.008 1.00 116.68 323 LEU A CA 1
ATOM 2426 C C . LEU A 1 323 ? 40.578 126.171 57.307 1.00 113.82 323 LEU A C 1
ATOM 2427 O O . LEU A 1 323 ? 40.036 125.179 57.802 1.00 114.76 323 LEU A O 1
ATOM 2432 N N . SER A 1 324 ? 40.172 126.714 56.164 1.00 114.32 324 SER A N 1
ATOM 2433 C CA . SER A 1 324 ? 39.119 126.071 55.378 1.00 113.86 324 SER A CA 1
ATOM 2434 C C . SER A 1 324 ? 39.111 126.374 53.868 1.00 108.07 324 SER A C 1
ATOM 2435 O O . SER A 1 324 ? 38.185 125.965 53.162 1.00 100.98 324 SER A O 1
ATOM 2438 N N . ILE A 1 325 ? 40.130 127.069 53.365 1.00 105.76 325 ILE A N 1
ATOM 2439 C CA . ILE A 1 325 ? 40.306 127.115 51.916 1.00 109.18 325 ILE A CA 1
ATOM 2440 C C . ILE A 1 325 ? 41.020 125.853 51.462 1.00 109.02 325 ILE A C 1
ATOM 2441 O O . ILE A 1 325 ? 40.800 125.374 50.353 1.00 109.48 325 ILE A O 1
ATOM 2446 N N . ALA A 1 326 ? 41.874 125.311 52.321 1.00 109.97 326 ALA A N 1
ATOM 2447 C CA . ALA A 1 326 ? 42.519 124.043 52.013 1.00 104.02 326 ALA A CA 1
ATOM 2448 C C . ALA A 1 326 ? 41.458 123.006 51.637 1.00 105.08 326 ALA A C 1
ATOM 2449 O O . ALA A 1 326 ? 41.469 122.493 50.520 1.00 100.38 326 ALA A O 1
ATOM 2451 N N . PRO A 1 327 ? 40.522 122.709 52.559 1.00 107.22 327 PRO A N 1
ATOM 2452 C CA . PRO A 1 327 ? 39.456 121.756 52.236 1.00 103.18 327 PRO A CA 1
ATOM 2453 C C . PRO A 1 327 ? 38.437 122.351 51.272 1.00 104.52 327 PRO A C 1
ATOM 2454 O O . PRO A 1 327 ? 37.802 121.613 50.520 1.00 103.75 327 PRO A O 1
ATOM 2458 N N . GLY A 1 328 ? 38.281 123.670 51.299 1.00 106.74 328 GLY A N 1
ATOM 2459 C CA . GLY A 1 328 ? 37.362 124.343 50.396 1.00 109.87 328 GLY A CA 1
ATOM 2460 C C . GLY A 1 328 ? 37.747 124.197 48.933 1.00 100.02 328 GLY A C 1
ATOM 2461 O O . GLY A 1 328 ? 36.891 123.963 48.083 1.00 97.06 328 GLY A O 1
ATOM 2462 N N . ILE A 1 329 ? 39.038 124.356 48.651 1.00 101.62 329 ILE A N 1
ATOM 2463 C CA . ILE A 1 329 ? 39.602 124.134 47.323 1.00 99.41 329 ILE A CA 1
ATOM 2464 C C . ILE A 1 329 ? 39.098 122.819 46.746 1.00 102.76 329 ILE A C 1
ATOM 2465 O O . ILE A 1 329 ? 38.785 122.732 45.554 1.00 98.68 329 ILE A O 1
ATOM 2470 N N . PHE A 1 330 ? 39.031 121.803 47.607 1.00 102.46 330 PHE A N 1
ATOM 2471 C CA . PHE A 1 330 ? 38.633 120.457 47.208 1.00 94.70 330 PHE A CA 1
ATOM 2472 C C . PHE A 1 330 ? 37.164 120.193 47.476 1.00 96.01 330 PHE A C 1
ATOM 2473 O O . PHE A 1 330 ? 36.720 119.049 47.442 1.00 96.52 330 PHE A O 1
ATOM 2481 N N . ASN A 1 331 ? 36.421 121.258 47.752 1.00 100.70 331 ASN A N 1
ATOM 2482 C CA . ASN A 1 331 ? 34.965 121.193 47.787 1.00 103.86 331 ASN A CA 1
ATOM 2483 C C . ASN A 1 331 ? 34.386 120.526 49.026 1.00 102.30 331 ASN A C 1
ATOM 2484 O O . ASN A 1 331 ? 33.211 120.152 49.044 1.00 101.38 331 ASN A O 1
ATOM 2489 N N . ILE A 1 332 ? 35.221 120.374 50.052 1.00 103.80 332 ILE A N 1
ATOM 2490 C CA . ILE A 1 332 ? 34.764 119.961 51.375 1.00 101.50 332 ILE A CA 1
ATOM 2491 C C . ILE A 1 332 ? 34.682 121.189 52.277 1.00 100.52 332 ILE A C 1
ATOM 2492 O O . ILE A 1 332 ? 35.623 121.980 52.367 1.00 100.90 332 ILE A O 1
ATOM 2497 N N . ASN A 1 333 ? 33.551 121.351 52.945 1.00 97.23 333 ASN A N 1
ATOM 2498 C CA . ASN A 1 333 ? 33.292 122.592 53.646 1.00 101.21 333 ASN A CA 1
ATOM 2499 C C . ASN A 1 333 ? 32.709 122.383 55.034 1.00 107.42 333 ASN A C 1
ATOM 2500 O O . ASN A 1 333 ? 32.049 123.268 55.573 1.00 109.13 333 ASN A O 1
ATOM 2505 N N . GLU A 1 334 ? 32.937 121.209 55.608 1.00 111.72 334 GLU A N 1
ATOM 2506 C CA . GLU A 1 334 ? 32.423 120.912 56.936 1.00 107.12 334 GLU A CA 1
ATOM 2507 C C . GLU A 1 334 ? 32.822 122.016 57.915 1.00 107.21 334 GLU A C 1
ATOM 2508 O O . GLU A 1 334 ? 31.972 122.587 58.595 1.00 106.09 334 GLU A O 1
ATOM 2514 N N . MET A 1 335 ? 34.116 122.325 57.960 1.00 110.21 335 MET A N 1
ATOM 2515 C CA . MET A 1 335 ? 34.628 123.393 58.815 1.00 107.07 335 MET A CA 1
ATOM 2516 C C . MET A 1 335 ? 33.733 124.623 58.813 1.00 105.24 335 MET A C 1
ATOM 2517 O O . MET A 1 335 ? 33.644 125.328 59.808 1.00 108.59 335 MET A O 1
ATOM 2522 N N . VAL A 1 336 ? 33.080 124.888 57.689 1.00 108.28 336 VAL A N 1
ATOM 2523 C CA . VAL A 1 336 ? 32.277 126.097 57.552 1.00 106.50 336 VAL A CA 1
ATOM 2524 C C . VAL A 1 336 ? 30.815 125.852 57.895 1.00 104.67 336 VAL A C 1
ATOM 2525 O O . VAL A 1 336 ? 30.278 126.479 58.803 1.00 106.30 336 VAL A O 1
ATOM 2529 N N . THR A 1 337 ? 30.174 124.944 57.166 1.00 104.19 337 THR A N 1
ATOM 2530 C CA . THR A 1 337 ? 28.785 124.604 57.434 1.00 102.66 337 THR A CA 1
ATOM 2531 C C . THR A 1 337 ? 28.552 124.488 58.942 1.00 113.48 337 THR A C 1
ATOM 2532 O O . THR A 1 337 ? 27.657 125.137 59.489 1.00 115.25 337 THR A O 1
ATOM 2536 N N . PHE A 1 338 ? 29.388 123.684 59.602 1.00 113.83 338 PHE A N 1
ATOM 2537 C CA . PHE A 1 338 ? 29.242 123.337 61.019 1.00 106.12 338 PHE A CA 1
ATOM 2538 C C . PHE A 1 338 ? 30.071 124.215 61.954 1.00 108.36 338 PHE A C 1
ATOM 2539 O O . PHE A 1 338 ? 29.714 124.393 63.115 1.00 112.20 338 PHE A O 1
ATOM 2547 N N . GLY A 1 339 ? 31.179 124.751 61.445 1.00 110.78 339 GLY A N 1
ATOM 2548 C CA . GLY A 1 339 ? 32.147 125.473 62.261 1.00 108.90 339 GLY A CA 1
ATOM 2549 C C . GLY A 1 339 ? 31.926 126.951 62.587 1.00 114.46 339 GLY A C 1
ATOM 2550 O O . GLY A 1 339 ? 32.453 127.436 63.584 1.00 118.56 339 GLY A O 1
ATOM 2551 N N . MET A 1 340 ? 31.182 127.675 61.755 1.00 118.49 340 MET A N 1
ATOM 2552 C CA . MET A 1 340 ? 30.789 129.048 62.068 1.00 115.55 340 MET A CA 1
ATOM 2553 C C . MET A 1 340 ? 29.276 129.099 62.250 1.00 112.93 340 MET A C 1
ATOM 2554 O O . MET A 1 340 ? 28.668 130.153 62.214 1.00 114.70 340 MET A O 1
ATOM 2559 N N . PRO A 1 341 ? 28.688 127.946 62.544 1.00 109.42 341 PRO A N 1
ATOM 2560 C CA . PRO A 1 341 ? 27.322 127.459 62.371 1.00 112.62 341 PRO A CA 1
ATOM 2561 C C . PRO A 1 341 ? 26.421 128.176 61.343 1.00 117.05 341 PRO A C 1
ATOM 2562 O O . PRO A 1 341 ? 25.474 128.900 61.720 1.00 121.12 341 PRO A O 1
ATOM 2566 N N . ILE A 1 342 ? 26.666 127.933 60.054 1.00 107.34 342 ILE A N 1
ATOM 2567 C CA . ILE A 1 342 ? 25.669 128.264 59.051 1.00 108.31 342 ILE A CA 1
ATOM 2568 C C . ILE A 1 342 ? 24.509 127.333 59.363 1.00 106.64 342 ILE A C 1
ATOM 2569 O O . ILE A 1 342 ? 23.344 127.707 59.265 1.00 106.74 342 ILE A O 1
ATOM 2574 N N . VAL A 1 343 ? 24.864 126.124 59.788 1.00 104.87 343 VAL A N 1
ATOM 2575 C CA . VAL A 1 343 ? 23.947 124.982 59.886 1.00 113.63 343 VAL A CA 1
ATOM 2576 C C . VAL A 1 343 ? 22.518 125.211 60.401 1.00 118.64 343 VAL A C 1
ATOM 2577 O O . VAL A 1 343 ? 21.568 124.688 59.811 1.00 125.51 343 VAL A O 1
ATOM 2581 N N . MET A 1 344 ? 22.342 125.950 61.489 1.00 107.36 344 MET A N 1
ATOM 2582 C CA . MET A 1 344 ? 20.981 126.248 61.916 1.00 107.71 344 MET A CA 1
ATOM 2583 C C . MET A 1 344 ? 20.736 127.741 62.086 1.00 117.42 344 MET A C 1
ATOM 2584 O O . MET A 1 344 ? 19.609 128.170 62.333 1.00 120.84 344 MET A O 1
ATOM 2589 N N . ASN A 1 345 ? 21.796 128.527 61.944 1.00 120.56 345 ASN A N 1
ATOM 2590 C CA . ASN A 1 345 ? 21.695 129.980 62.033 1.00 119.32 345 ASN A CA 1
ATOM 2591 C C . ASN A 1 345 ? 20.919 130.578 60.863 1.00 115.82 345 ASN A C 1
ATOM 2592 O O . ASN A 1 345 ? 21.109 130.169 59.722 1.00 113.28 345 ASN A O 1
ATOM 2597 N N . PRO A 1 346 ? 20.030 131.544 61.152 1.00 117.68 346 PRO A N 1
ATOM 2598 C CA . PRO A 1 346 ? 19.150 132.148 60.147 1.00 115.36 346 PRO A CA 1
ATOM 2599 C C . PRO A 1 346 ? 19.647 133.469 59.546 1.00 112.93 346 PRO A C 1
ATOM 2600 O O . PRO A 1 346 ? 18.851 134.183 58.938 1.00 114.59 346 PRO A O 1
ATOM 2604 N N . LEU A 1 347 ? 20.921 133.803 59.711 1.00 108.63 347 LEU A N 1
ATOM 2605 C CA . LEU A 1 347 ? 21.489 134.876 58.905 1.00 105.48 347 LEU A CA 1
ATOM 2606 C C . LEU A 1 347 ? 22.195 134.257 57.700 1.00 110.39 347 LEU A C 1
ATOM 2607 O O . LEU A 1 347 ? 21.697 134.336 56.578 1.00 113.14 347 LEU A O 1
ATOM 2612 N N . LEU A 1 348 ? 23.338 133.624 57.949 1.00 103.36 348 LEU A N 1
ATOM 2613 C CA . LEU A 1 348 ? 24.086 132.904 56.925 1.00 102.05 348 LEU A CA 1
ATOM 2614 C C . LEU A 1 348 ? 23.247 131.907 56.147 1.00 107.96 348 LEU A C 1
ATOM 2615 O O . LEU A 1 348 ? 23.650 131.450 55.087 1.00 115.69 348 LEU A O 1
ATOM 2620 N N . LEU A 1 349 ? 22.084 131.550 56.661 1.00 105.44 349 LEU A N 1
ATOM 2621 C CA . LEU A 1 349 ? 21.307 130.531 55.984 1.00 104.86 349 LEU A CA 1
ATOM 2622 C C . LEU A 1 349 ? 20.594 131.122 54.773 1.00 109.04 349 LEU A C 1
ATOM 2623 O O . LEU A 1 349 ? 20.267 130.408 53.822 1.00 108.14 349 LEU A O 1
ATOM 2628 N N . ILE A 1 350 ? 20.391 132.436 54.791 1.00 113.18 350 ILE A N 1
ATOM 2629 C CA . ILE A 1 350 ? 19.728 133.110 53.678 1.00 110.42 350 ILE A CA 1
ATOM 2630 C C . ILE A 1 350 ? 20.526 132.994 52.382 1.00 104.65 350 ILE A C 1
ATOM 2631 O O . ILE A 1 350 ? 19.985 132.570 51.365 1.00 104.33 350 ILE A O 1
ATOM 2636 N N . PRO A 1 351 ? 21.813 133.380 52.404 1.00 103.28 351 PRO A N 1
ATOM 2637 C CA . PRO A 1 351 ? 22.617 133.230 51.191 1.00 107.90 351 PRO A CA 1
ATOM 2638 C C . PRO A 1 351 ? 22.993 131.772 50.928 1.00 110.22 351 PRO A C 1
ATOM 2639 O O . PRO A 1 351 ? 23.139 131.369 49.772 1.00 108.60 351 PRO A O 1
ATOM 2643 N N . PHE A 1 352 ? 23.143 130.996 51.996 1.00 108.97 352 PHE A N 1
ATOM 2644 C CA . PHE A 1 352 ? 23.460 129.576 51.881 1.00 107.77 352 PHE A CA 1
ATOM 2645 C C . PHE A 1 352 ? 22.464 128.875 50.969 1.00 105.33 352 PHE A C 1
ATOM 2646 O O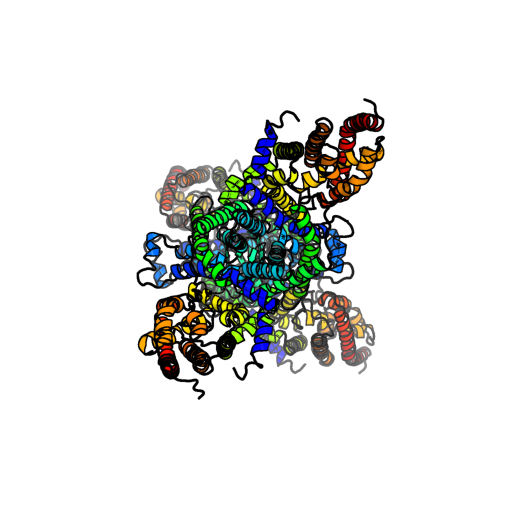 . PHE A 1 352 ? 22.853 128.077 50.122 1.00 105.32 352 PHE A O 1
ATOM 2654 N N . ILE A 1 353 ? 21.181 129.177 51.144 1.00 105.41 353 ILE A N 1
ATOM 2655 C CA . ILE A 1 353 ? 20.136 128.566 50.324 1.00 104.72 353 ILE A CA 1
ATOM 2656 C C . ILE A 1 353 ? 19.964 129.255 48.971 1.00 105.93 353 ILE A C 1
ATOM 2657 O O . ILE A 1 353 ? 19.795 128.589 47.950 1.00 108.45 353 ILE A O 1
ATOM 2662 N N . VAL A 1 354 ? 20.007 130.583 48.956 1.00 105.27 354 VAL A N 1
ATOM 2663 C CA . VAL A 1 354 ? 19.789 131.310 47.708 1.00 101.98 354 VAL A CA 1
ATOM 2664 C C . VAL A 1 354 ? 20.905 131.086 46.686 1.00 102.06 354 VAL A C 1
ATOM 2665 O O . VAL A 1 354 ? 20.649 130.539 45.620 1.00 104.80 354 VAL A O 1
ATOM 2669 N N . VAL A 1 355 ? 22.134 131.476 47.010 1.00 99.43 355 VAL A N 1
ATOM 2670 C CA . VAL A 1 355 ? 23.224 131.423 46.031 1.00 101.98 355 VAL A CA 1
ATOM 2671 C C . VAL A 1 355 ? 23.210 130.192 45.115 1.00 105.83 355 VAL A C 1
ATOM 2672 O O . VAL A 1 355 ? 23.315 130.327 43.896 1.00 105.40 355 VAL A O 1
ATOM 2676 N N . PRO A 1 356 ? 23.084 128.986 45.693 1.00 108.62 356 PRO A N 1
ATOM 2677 C CA . PRO A 1 356 ? 22.920 127.810 44.833 1.00 104.94 356 PRO A CA 1
ATOM 2678 C C . PRO A 1 356 ? 21.753 127.975 43.862 1.00 107.56 356 PRO A C 1
ATOM 2679 O O . PRO A 1 356 ? 21.988 128.034 42.657 1.00 108.36 356 PRO A O 1
ATOM 2683 N N . VAL A 1 357 ? 20.524 128.062 44.368 1.00 105.01 357 VAL A N 1
ATOM 2684 C CA . VAL A 1 357 ? 19.359 128.159 43.486 1.00 106.58 357 VAL A CA 1
ATOM 2685 C C . VAL A 1 357 ? 19.484 129.316 42.474 1.00 102.95 357 VAL A C 1
ATOM 2686 O O . VAL A 1 357 ? 18.902 129.266 41.392 1.00 108.18 357 VAL A O 1
ATOM 2690 N N . VAL A 1 358 ? 20.257 130.343 42.812 1.00 101.39 358 VAL A N 1
ATOM 2691 C CA . VAL A 1 358 ? 20.640 131.339 41.815 1.00 100.63 358 VAL A CA 1
ATOM 2692 C C . VAL A 1 358 ? 21.578 130.697 40.800 1.00 101.84 358 VAL A C 1
ATOM 2693 O O . VAL A 1 358 ? 21.207 130.505 39.644 1.00 104.53 358 VAL A O 1
ATOM 2697 N N . LEU A 1 359 ? 22.781 130.347 41.247 1.00 101.40 359 LEU A N 1
ATOM 2698 C CA . LEU A 1 359 ? 23.798 129.760 40.376 1.00 105.50 359 LEU A CA 1
ATOM 2699 C C . LEU A 1 359 ? 23.252 128.659 39.458 1.00 109.64 359 LEU A C 1
ATOM 2700 O O . LEU A 1 359 ? 23.761 128.447 38.352 1.00 104.77 359 LEU A O 1
ATOM 2705 N N . THR A 1 360 ? 22.224 127.956 39.921 1.00 108.58 360 THR A N 1
ATOM 2706 C CA . THR A 1 360 ? 21.633 126.879 39.139 1.00 106.57 360 THR A CA 1
ATOM 2707 C C . THR A 1 360 ? 20.984 127.425 37.879 1.00 111.89 360 THR A C 1
ATOM 2708 O O . THR A 1 360 ? 21.206 126.909 36.785 1.00 113.83 360 THR A O 1
ATOM 2712 N N . ILE A 1 361 ? 20.188 128.479 38.036 1.00 112.28 361 ILE A N 1
ATOM 2713 C CA . ILE A 1 361 ? 19.516 129.107 36.905 1.00 108.19 361 ILE A CA 1
ATOM 2714 C C . ILE A 1 361 ? 20.526 129.816 36.003 1.00 107.46 361 ILE A C 1
ATOM 2715 O O . ILE A 1 361 ? 20.473 129.707 34.776 1.00 107.82 361 ILE A O 1
ATOM 2720 N N . VAL A 1 362 ? 21.459 130.528 36.623 1.00 104.40 362 VAL A N 1
ATOM 2721 C CA . VAL A 1 362 ? 22.497 131.242 35.891 1.00 105.98 362 VAL A CA 1
ATOM 2722 C C . VAL A 1 362 ? 23.501 130.271 35.262 1.00 109.19 362 VAL A C 1
ATOM 2723 O O . VAL A 1 362 ? 24.620 130.648 34.922 1.00 109.51 362 VAL A O 1
ATOM 2727 N N . SER A 1 363 ? 23.097 129.014 35.116 1.00 112.11 363 SER A N 1
ATOM 2728 C CA . SER A 1 363 ? 23.928 128.015 34.451 1.00 110.45 363 SER A CA 1
ATOM 2729 C C . SER A 1 363 ? 23.047 127.133 33.588 1.00 108.12 363 SER A C 1
ATOM 2730 O O . SER A 1 363 ? 23.445 126.708 32.509 1.00 109.13 363 SER A O 1
ATOM 2733 N N . TYR A 1 364 ? 21.840 126.863 34.066 1.00 108.34 364 TYR A N 1
ATOM 2734 C CA . TYR A 1 364 ? 20.894 126.095 33.282 1.00 109.18 364 TYR A CA 1
ATOM 2735 C C . TYR A 1 364 ? 20.482 126.876 32.053 1.00 115.77 364 TYR A C 1
ATOM 2736 O O . TYR A 1 364 ? 20.000 126.304 31.079 1.00 120.17 364 TYR A O 1
ATOM 2745 N N . PHE A 1 365 ? 20.651 128.191 32.103 1.00 115.65 365 PHE A N 1
ATOM 2746 C CA . PHE A 1 365 ? 20.402 129.003 30.924 1.00 113.10 365 PHE A CA 1
ATOM 2747 C C . PHE A 1 365 ? 21.689 129.270 30.166 1.00 112.58 365 PHE A C 1
ATOM 2748 O O . PHE A 1 365 ? 21.739 129.089 28.957 1.00 116.03 365 PHE A O 1
ATOM 2756 N N . ALA A 1 366 ? 22.739 129.667 30.874 1.00 111.98 366 ALA A N 1
ATOM 2757 C CA . ALA A 1 366 ? 24.045 129.808 30.243 1.00 114.26 366 ALA A CA 1
ATOM 2758 C C . ALA A 1 366 ? 24.366 128.592 29.361 1.00 113.70 366 ALA A C 1
ATOM 2759 O O . ALA A 1 366 ? 25.104 128.696 28.379 1.00 107.86 366 ALA A O 1
ATOM 2761 N N . MET A 1 367 ? 23.794 127.442 29.709 1.00 116.64 367 MET A N 1
ATOM 2762 C CA . MET A 1 367 ? 24.054 126.205 28.974 1.00 119.10 367 MET A CA 1
ATOM 2763 C C . MET A 1 367 ? 23.012 125.908 27.883 1.00 116.15 367 MET A C 1
ATOM 2764 O O . MET A 1 367 ? 23.337 125.305 26.859 1.00 111.72 367 MET A O 1
ATOM 2769 N N . GLU A 1 368 ? 21.771 126.337 28.097 1.00 114.48 368 GLU A N 1
ATOM 2770 C CA . GLU A 1 368 ? 20.749 126.247 27.053 1.00 117.80 368 GLU A CA 1
ATOM 2771 C C . GLU A 1 368 ? 20.971 127.310 25.973 1.00 118.45 368 GLU A C 1
ATOM 2772 O O . GLU A 1 368 ? 20.820 127.037 24.783 1.00 112.43 368 GLU A O 1
ATOM 2778 N N . TRP A 1 369 ? 21.329 128.520 26.400 1.00 118.36 369 TRP A N 1
ATOM 2779 C CA . TRP A 1 369 ? 21.677 129.593 25.478 1.00 110.54 369 TRP A CA 1
ATOM 2780 C C . TRP A 1 369 ? 22.982 129.263 24.748 1.00 111.89 369 TRP A C 1
ATOM 2781 O O . TRP A 1 369 ? 23.601 130.147 24.162 1.00 119.76 369 TRP A O 1
ATOM 2792 N N . GLY A 1 370 ? 23.416 128.007 24.798 1.00 107.70 370 GLY A N 1
ATOM 2793 C CA . GLY A 1 370 ? 24.637 127.599 24.120 1.00 104.08 370 GLY A CA 1
ATOM 2794 C C . GLY A 1 370 ? 25.862 128.447 24.437 1.00 108.93 370 GLY A C 1
ATOM 2795 O O . GLY A 1 370 ? 26.913 128.286 23.817 1.00 102.21 370 GLY A O 1
ATOM 2796 N N . LEU A 1 371 ? 25.729 129.349 25.406 1.00 113.12 371 LEU A N 1
ATOM 2797 C CA . LEU A 1 371 ? 26.834 130.212 25.823 1.00 108.73 371 LEU A CA 1
ATOM 2798 C C . LEU A 1 371 ? 27.915 129.413 26.538 1.00 110.58 371 LEU A C 1
ATOM 2799 O O . LEU A 1 371 ? 29.090 129.792 26.527 1.00 108.01 371 LEU A O 1
ATOM 2804 N N . VAL A 1 372 ? 27.500 128.315 27.170 1.00 113.51 372 VAL A N 1
ATOM 2805 C CA . VAL A 1 372 ? 28.403 127.431 27.906 1.00 108.10 372 VAL A CA 1
ATOM 2806 C C . VAL A 1 372 ? 28.232 125.974 27.479 1.00 105.70 372 VAL A C 1
ATOM 2807 O O . VAL A 1 372 ? 27.121 125.518 27.194 1.00 102.73 372 VAL A O 1
ATOM 2811 N N . ALA A 1 373 ? 29.349 125.255 27.446 1.00 104.98 373 ALA A N 1
ATOM 2812 C CA . ALA A 1 373 ? 29.374 123.858 27.037 1.00 108.44 373 ALA A CA 1
ATOM 2813 C C . ALA A 1 373 ? 28.720 122.946 28.067 1.00 115.30 373 ALA A C 1
ATOM 2814 O O . ALA A 1 373 ? 29.036 123.007 29.258 1.00 115.46 373 ALA A O 1
ATOM 2816 N N . ARG A 1 374 ? 27.807 122.100 27.603 1.00 111.55 374 ARG A N 1
ATOM 2817 C CA . ARG A 1 374 ? 27.239 121.068 28.457 1.00 111.42 374 ARG A CA 1
ATOM 2818 C C . ARG A 1 374 ? 28.345 120.162 28.991 1.00 115.08 374 ARG A C 1
ATOM 2819 O O . ARG A 1 374 ? 29.456 120.153 28.450 1.00 114.19 374 ARG A O 1
ATOM 2827 N N . PRO A 1 375 ? 28.052 119.400 30.060 1.00 114.01 375 PRO A N 1
ATOM 2828 C CA . PRO A 1 375 ? 29.070 118.505 30.614 1.00 106.68 375 PRO A CA 1
ATOM 2829 C C . PRO A 1 375 ? 29.373 117.373 29.640 1.00 103.01 375 PRO A C 1
ATOM 2830 O O . PRO A 1 375 ? 28.457 116.715 29.134 1.00 90.02 375 PRO A O 1
ATOM 2834 N N . SER A 1 376 ? 30.659 117.168 29.373 1.00 101.61 376 SER A N 1
ATOM 2835 C CA . SER A 1 376 ? 31.091 116.097 28.491 1.00 95.97 376 SER A CA 1
ATOM 2836 C C . SER A 1 376 ? 30.455 114.796 28.931 1.00 93.48 376 SER A C 1
ATOM 2837 O O . SER A 1 376 ? 30.023 113.994 28.113 1.00 97.10 376 SER A O 1
ATOM 2840 N N . GLY A 1 377 ? 30.380 114.598 30.238 1.00 110.17 377 GLY A N 1
ATOM 2841 C CA . GLY A 1 377 ? 29.837 113.367 30.772 1.00 108.07 377 GLY A CA 1
ATOM 2842 C C . GLY A 1 377 ? 30.945 112.507 31.329 1.00 104.80 377 GLY A C 1
ATOM 2843 O O . GLY A 1 377 ? 30.714 111.375 31.743 1.00 107.34 377 GLY A O 1
ATOM 2844 N N . ALA A 1 378 ? 32.162 113.038 31.311 1.00 103.29 378 ALA A N 1
ATOM 2845 C CA . ALA A 1 378 ? 33.252 112.406 32.020 1.00 95.37 378 ALA A CA 1
ATOM 2846 C C . ALA A 1 378 ? 32.933 112.666 33.465 1.00 102.54 378 ALA A C 1
ATOM 2847 O O . ALA A 1 378 ? 32.928 113.816 33.904 1.00 108.02 378 ALA A O 1
ATOM 2849 N N . ALA A 1 379 ? 32.626 111.600 34.196 1.00 104.36 379 ALA A N 1
ATOM 2850 C CA . ALA A 1 379 ? 32.346 111.709 35.617 1.00 99.37 379 ALA A CA 1
ATOM 2851 C C . ALA A 1 379 ? 33.619 112.107 36.342 1.00 96.14 379 ALA A C 1
ATOM 2852 O O . ALA A 1 379 ? 34.403 111.248 36.739 1.00 97.51 379 ALA A O 1
ATOM 2854 N N . VAL A 1 380 ? 33.846 113.407 36.494 1.00 91.81 380 VAL A N 1
ATOM 2855 C CA . VAL A 1 380 ? 34.998 113.855 37.263 1.00 99.58 380 VAL A CA 1
ATOM 2856 C C . VAL A 1 380 ? 34.557 114.148 38.693 1.00 105.21 380 VAL A C 1
ATOM 2857 O O . VAL A 1 380 ? 33.540 114.807 38.924 1.00 104.43 380 VAL A O 1
ATOM 2861 N N . THR A 1 381 ? 35.320 113.633 39.650 1.00 102.14 381 THR A N 1
ATOM 2862 C CA . THR A 1 381 ? 34.854 113.553 41.029 1.00 101.26 381 THR A CA 1
ATOM 2863 C C . THR A 1 381 ? 34.528 114.920 41.607 1.00 101.86 381 THR A C 1
ATOM 2864 O O . THR A 1 381 ? 35.174 115.910 41.272 1.00 102.22 381 THR A O 1
ATOM 2868 N N . TRP A 1 382 ? 33.524 114.960 42.477 1.00 99.80 382 TRP A N 1
ATOM 2869 C CA . TRP A 1 382 ? 33.056 116.206 43.069 1.00 93.30 382 TRP A CA 1
ATOM 2870 C C . TRP A 1 382 ? 34.153 116.922 43.851 1.00 92.87 382 TRP A C 1
ATOM 2871 O O . TRP A 1 382 ? 34.017 118.100 44.164 1.00 95.54 382 TRP A O 1
ATOM 2882 N N . THR A 1 383 ? 35.239 116.221 44.165 1.00 92.50 383 THR A N 1
ATOM 2883 C CA . THR A 1 383 ? 36.300 116.822 44.973 1.00 98.02 383 THR A CA 1
ATOM 2884 C C . THR A 1 383 ? 37.295 117.627 44.151 1.00 99.03 383 THR A C 1
ATOM 2885 O O . THR A 1 383 ? 38.270 118.138 44.698 1.00 103.89 383 THR A O 1
ATOM 2889 N N . THR A 1 384 ? 37.060 117.741 42.847 1.00 98.53 384 THR A N 1
ATOM 2890 C CA . THR A 1 384 ? 38.018 118.418 41.969 1.00 100.91 384 THR A CA 1
ATOM 2891 C C . THR A 1 384 ? 37.986 119.943 42.123 1.00 100.16 384 THR A C 1
ATOM 2892 O O . THR A 1 384 ? 36.917 120.562 42.045 1.00 94.95 384 THR A O 1
ATOM 2896 N N . PRO A 1 385 ? 39.171 120.546 42.344 1.00 99.16 385 PRO A N 1
ATOM 2897 C CA . PRO A 1 385 ? 39.351 121.990 42.530 1.00 98.87 385 PRO A CA 1
ATOM 2898 C C . PRO A 1 385 ? 38.666 122.799 41.429 1.00 106.68 385 PRO A C 1
ATOM 2899 O O . PRO A 1 385 ? 38.435 122.294 40.329 1.00 107.86 385 PRO A O 1
ATOM 2903 N N . ILE A 1 386 ? 38.373 124.059 41.727 1.00 102.28 386 ILE A N 1
ATOM 2904 C CA . ILE A 1 386 ? 37.363 124.806 40.991 1.00 97.19 386 ILE A CA 1
ATOM 2905 C C . ILE A 1 386 ? 37.623 125.047 39.505 1.00 106.53 386 ILE A C 1
ATOM 2906 O O . ILE A 1 386 ? 36.777 124.712 38.683 1.00 112.11 386 ILE A O 1
ATOM 2911 N N . LEU A 1 387 ? 38.769 125.624 39.149 1.00 107.85 387 LEU A N 1
ATOM 2912 C CA . LEU A 1 387 ? 38.997 126.037 37.758 1.00 101.12 387 LEU A CA 1
ATOM 2913 C C . LEU A 1 387 ? 39.190 124.863 36.807 1.00 101.88 387 LEU A C 1
ATOM 2914 O O . LEU A 1 387 ? 38.535 124.781 35.771 1.00 99.33 387 LEU A O 1
ATOM 2919 N N . PHE A 1 388 ? 40.088 123.955 37.172 1.00 105.57 388 PHE A N 1
ATOM 2920 C CA . PHE A 1 388 ? 40.307 122.732 36.409 1.00 103.53 388 PHE A CA 1
ATOM 2921 C C . PHE A 1 388 ? 39.018 121.939 36.213 1.00 101.30 388 PHE A C 1
ATOM 2922 O O . PHE A 1 388 ? 38.838 121.254 35.206 1.00 92.64 388 PHE A O 1
ATOM 2930 N N . SER A 1 389 ? 38.129 122.035 37.196 1.00 105.84 389 SER A N 1
ATOM 2931 C CA . SER A 1 389 ? 36.847 121.339 37.172 1.00 107.32 389 SER A CA 1
ATOM 2932 C C . SER A 1 389 ? 36.008 121.708 35.950 1.00 104.13 389 SER A C 1
ATOM 2933 O O . SER A 1 389 ? 35.561 120.833 35.210 1.00 102.94 389 SER A O 1
ATOM 2936 N N . GLY A 1 390 ? 35.799 123.007 35.751 1.00 104.04 390 GLY A N 1
ATOM 2937 C CA . GLY A 1 390 ? 34.962 123.502 34.673 1.00 103.24 390 GLY A CA 1
ATOM 2938 C C . GLY A 1 390 ? 35.579 123.211 33.325 1.00 103.60 390 GLY A C 1
ATOM 2939 O O . GLY A 1 390 ? 34.877 123.054 32.328 1.00 103.95 390 GLY A O 1
ATOM 2940 N N . TYR A 1 391 ? 36.904 123.138 33.297 1.00 100.99 391 TYR A N 1
ATOM 2941 C CA . TYR A 1 391 ? 37.609 122.763 32.083 1.00 98.38 391 TYR A CA 1
ATOM 2942 C C . TYR A 1 391 ? 37.275 121.321 31.715 1.00 100.58 391 TYR A C 1
ATOM 2943 O O . TYR A 1 391 ? 36.542 121.073 30.760 1.00 103.26 391 TYR A O 1
ATOM 2952 N N . LEU A 1 392 ? 37.795 120.383 32.502 1.00 101.36 392 LEU A N 1
ATOM 2953 C CA . LEU A 1 392 ? 37.642 118.949 32.264 1.00 91.42 392 LEU A CA 1
ATOM 2954 C C . LEU A 1 392 ? 36.188 118.509 32.250 1.00 91.43 392 LEU A C 1
ATOM 2955 O O . LEU A 1 392 ? 35.831 117.545 31.579 1.00 96.15 392 LEU A O 1
ATOM 2960 N N . GLY A 1 393 ? 35.352 119.214 33.000 1.00 94.13 393 GLY A N 1
ATOM 2961 C CA . GLY A 1 393 ? 33.959 118.837 33.134 1.00 93.95 393 GLY A CA 1
ATOM 2962 C C . GLY A 1 393 ? 33.178 119.055 31.862 1.00 99.26 393 GLY A C 1
ATOM 2963 O O . GLY A 1 393 ? 32.085 118.504 31.699 1.00 96.07 393 GLY A O 1
ATOM 2964 N N . SER A 1 394 ? 33.751 119.869 30.972 1.00 108.69 394 SER A N 1
ATOM 2965 C CA . SER A 1 394 ? 33.167 120.198 29.668 1.00 105.07 394 SER A CA 1
ATOM 2966 C C . SER A 1 394 ? 33.876 119.468 28.546 1.00 106.86 394 SER A C 1
ATOM 2967 O O . SER A 1 394 ? 33.555 119.671 27.374 1.00 113.70 394 SER A O 1
ATOM 2970 N N . GLY A 1 395 ? 34.849 118.636 28.905 1.00 107.30 395 GLY A N 1
ATOM 2971 C CA . GLY A 1 395 ? 35.686 117.971 27.928 1.00 109.97 395 GLY A CA 1
ATOM 2972 C C . GLY A 1 395 ? 36.642 118.939 27.259 1.00 117.36 395 GLY A C 1
ATOM 2973 O O . GLY A 1 395 ? 36.809 118.913 26.039 1.00 129.57 395 GLY A O 1
ATOM 2974 N N . GLY A 1 396 ? 37.254 119.809 28.057 1.00 111.17 396 GLY A N 1
ATOM 2975 C CA . GLY A 1 396 ? 38.271 120.719 27.566 1.00 114.43 396 GLY A CA 1
ATOM 2976 C C . GLY A 1 396 ? 37.787 122.054 27.022 1.00 115.99 396 GLY A C 1
ATOM 2977 O O . GLY A 1 396 ? 38.597 122.844 26.528 1.00 120.90 396 GLY A O 1
ATOM 2978 N N . LYS A 1 397 ? 36.485 122.317 27.097 1.00 113.58 397 LYS A N 1
ATOM 2979 C CA . LYS A 1 397 ? 35.958 123.593 26.621 1.00 115.51 397 LYS A CA 1
ATOM 2980 C C . LYS A 1 397 ? 36.168 124.677 27.684 1.00 119.36 397 LYS A C 1
ATOM 2981 O O . LYS A 1 397 ? 36.123 124.395 28.881 1.00 118.63 397 LYS A O 1
ATOM 2987 N N . ILE A 1 398 ? 36.416 125.909 27.246 1.00 123.32 398 ILE A N 1
ATOM 2988 C CA . ILE A 1 398 ? 36.774 126.989 28.164 1.00 114.42 398 ILE A CA 1
ATOM 2989 C C . ILE A 1 398 ? 35.544 127.769 28.610 1.00 105.98 398 ILE A C 1
ATOM 2990 O O . ILE A 1 398 ? 35.596 128.520 29.581 1.00 103.89 398 ILE A O 1
ATOM 2995 N N . SER A 1 399 ? 34.433 127.581 27.907 1.00 105.61 399 SER A N 1
ATOM 2996 C CA . SER A 1 399 ? 33.182 128.212 28.314 1.00 110.47 399 SER A CA 1
ATOM 2997 C C . SER A 1 399 ? 32.717 127.657 29.665 1.00 111.96 399 SER A C 1
ATOM 2998 O O . SER A 1 399 ? 31.661 128.036 30.178 1.00 111.10 399 SER A O 1
ATOM 3001 N N . GLY A 1 400 ? 33.509 126.751 30.230 1.00 109.98 400 GLY A N 1
ATOM 3002 C CA . GLY A 1 400 ? 33.199 126.159 31.520 1.00 108.82 400 GLY A CA 1
ATOM 3003 C C . GLY A 1 400 ? 34.016 126.809 32.615 1.00 106.53 400 GLY A C 1
ATOM 3004 O O . GLY A 1 400 ? 33.509 127.096 33.698 1.00 106.87 400 GLY A O 1
ATOM 3005 N N . VAL A 1 401 ? 35.290 127.047 32.320 1.00 100.12 401 VAL A N 1
ATOM 3006 C CA . VAL A 1 401 ? 36.171 127.752 33.233 1.00 91.57 401 VAL A CA 1
ATOM 3007 C C . VAL A 1 401 ? 35.663 129.171 33.465 1.00 98.05 401 VAL A C 1
ATOM 3008 O O . VAL A 1 401 ? 36.031 129.824 34.441 1.00 98.66 401 VAL A O 1
ATOM 3012 N N . ILE A 1 402 ? 34.801 129.647 32.573 1.00 104.08 402 ILE A N 1
ATOM 3013 C CA . ILE A 1 402 ? 34.223 130.980 32.734 1.00 105.75 402 ILE A CA 1
ATOM 3014 C C . ILE A 1 402 ? 32.917 130.961 33.525 1.00 101.16 402 ILE A C 1
ATOM 3015 O O . ILE A 1 402 ? 32.711 131.810 34.394 1.00 99.21 402 ILE A O 1
ATOM 3020 N N . LEU A 1 403 ? 32.037 130.005 33.233 1.00 99.18 403 LEU A N 1
ATOM 3021 C CA . LEU A 1 403 ? 30.773 129.930 33.951 1.00 96.81 403 LEU A CA 1
ATOM 3022 C C . LEU A 1 403 ? 31.074 129.959 35.435 1.00 106.29 403 LEU A C 1
ATOM 3023 O O . LEU A 1 403 ? 30.378 130.611 36.216 1.00 107.04 403 LEU A O 1
ATOM 3028 N N . GLN A 1 404 ? 32.129 129.248 35.815 1.00 105.24 404 GLN A N 1
ATOM 3029 C CA . GLN A 1 404 ? 32.613 129.270 37.185 1.00 102.32 404 GLN A CA 1
ATOM 3030 C C . GLN A 1 404 ? 32.954 130.687 37.610 1.00 102.92 404 GLN A C 1
ATOM 3031 O O . GLN A 1 404 ? 32.337 131.229 38.517 1.00 103.34 404 GLN A O 1
ATOM 3037 N N . LEU A 1 405 ? 33.939 131.283 36.947 1.00 102.50 405 LEU A N 1
ATOM 3038 C CA . LEU A 1 405 ? 34.364 132.638 37.279 1.00 102.87 405 LEU A CA 1
ATOM 3039 C C . LEU A 1 405 ? 33.185 133.591 37.495 1.00 102.40 405 LEU A C 1
ATOM 3040 O O . LEU A 1 405 ? 33.149 134.318 38.487 1.00 100.97 405 LEU A O 1
ATOM 3045 N N . VAL A 1 406 ? 32.221 133.580 36.579 1.00 102.30 406 VAL A N 1
ATOM 3046 C CA . VAL A 1 406 ? 31.006 134.375 36.751 1.00 104.82 406 VAL A CA 1
ATOM 3047 C C . VAL A 1 406 ? 30.200 133.891 37.957 1.00 104.11 406 VAL A C 1
ATOM 3048 O O . VAL A 1 406 ? 29.703 134.697 38.754 1.00 97.25 406 VAL A O 1
ATOM 3052 N N . ASN A 1 407 ? 30.088 132.569 38.081 1.00 104.17 407 ASN A N 1
ATOM 3053 C CA . ASN A 1 407 ? 29.396 131.933 39.201 1.00 104.39 407 ASN A CA 1
ATOM 3054 C C . ASN A 1 407 ? 30.037 132.207 40.567 1.00 102.29 407 ASN A C 1
ATOM 3055 O O . ASN A 1 407 ? 29.349 132.539 41.530 1.00 97.93 407 ASN A O 1
ATOM 3060 N N . PHE A 1 408 ? 31.355 132.047 40.642 1.00 99.27 408 PHE A N 1
ATOM 3061 C CA . PHE A 1 408 ? 32.107 132.319 41.859 1.00 98.93 408 PHE A CA 1
ATOM 3062 C C . PHE A 1 408 ? 32.152 133.813 42.163 1.00 102.58 408 PHE A C 1
ATOM 3063 O O . PHE A 1 408 ? 32.245 134.224 43.317 1.00 103.07 408 PHE A O 1
ATOM 3071 N N . ALA A 1 409 ? 32.099 134.626 41.118 1.00 108.62 409 ALA A N 1
ATOM 3072 C CA . ALA A 1 409 ? 31.997 136.064 41.295 1.00 107.01 409 ALA A CA 1
ATOM 3073 C C . ALA A 1 409 ? 30.637 136.375 41.903 1.00 99.64 409 ALA A C 1
ATOM 3074 O O . ALA A 1 409 ? 30.527 137.138 42.858 1.00 93.90 409 ALA A O 1
ATOM 3076 N N . LEU A 1 410 ? 29.609 135.755 41.335 1.00 102.51 410 LEU A N 1
ATOM 3077 C CA . LEU A 1 410 ? 28.225 136.003 41.707 1.00 99.66 410 LEU A CA 1
ATOM 3078 C C . LEU A 1 410 ? 27.933 135.647 43.158 1.00 97.45 410 LEU A C 1
ATOM 3079 O O . LEU A 1 410 ? 27.173 136.346 43.826 1.00 101.91 410 LEU A O 1
ATOM 3084 N N . ALA A 1 411 ? 28.523 134.556 43.642 1.00 103.54 411 ALA A N 1
ATOM 3085 C CA . ALA A 1 411 ? 28.327 134.135 45.034 1.00 108.75 411 ALA A CA 1
ATOM 3086 C C . ALA A 1 411 ? 28.961 135.147 45.981 1.00 104.55 411 ALA A C 1
ATOM 3087 O O . ALA A 1 411 ? 28.346 135.578 46.957 1.00 96.71 411 ALA A O 1
ATOM 3089 N N . PHE A 1 412 ? 30.193 135.527 45.653 1.00 105.32 412 PHE A N 1
ATOM 3090 C CA . PHE A 1 412 ? 30.980 136.477 46.426 1.00 101.93 412 PHE A CA 1
ATOM 3091 C C . PHE A 1 412 ? 30.215 137.757 46.763 1.00 103.48 412 PHE A C 1
ATOM 3092 O O . PHE A 1 412 ? 30.545 138.448 47.725 1.00 110.78 412 PHE A O 1
ATOM 3100 N N . VAL A 1 413 ? 29.192 138.073 45.980 1.00 101.85 413 VAL A N 1
ATOM 3101 C CA . VAL A 1 413 ? 28.476 139.324 46.178 1.00 105.25 413 VAL A CA 1
ATOM 3102 C C . VAL A 1 413 ? 27.041 139.111 46.654 1.00 108.98 413 VAL A C 1
ATOM 3103 O O . VAL A 1 413 ? 26.263 140.058 46.743 1.00 114.57 413 VAL A O 1
ATOM 3107 N N . ILE A 1 414 ? 26.691 137.869 46.964 1.00 107.04 414 ILE A N 1
ATOM 3108 C CA . ILE A 1 414 ? 25.444 137.609 47.672 1.00 110.70 414 ILE A CA 1
ATOM 3109 C C . ILE A 1 414 ? 25.793 137.190 49.098 1.00 111.46 414 ILE A C 1
ATOM 3110 O O . ILE A 1 414 ? 24.949 137.219 49.998 1.00 110.60 414 ILE A O 1
ATOM 3115 N N . TYR A 1 415 ? 27.053 136.802 49.292 1.00 110.25 415 TYR A N 1
ATOM 3116 C CA . TYR A 1 415 ? 27.545 136.409 50.607 1.00 108.17 415 TYR A CA 1
ATOM 3117 C C . TYR A 1 415 ? 28.142 137.600 51.317 1.00 112.00 415 TYR A C 1
ATOM 3118 O O . TYR A 1 415 ? 27.900 137.801 52.507 1.00 117.41 415 TYR A O 1
ATOM 3127 N N . LEU A 1 416 ? 28.909 138.401 50.584 1.00 106.06 416 LEU A N 1
ATOM 3128 C CA . LEU A 1 416 ? 29.639 139.514 51.189 1.00 110.83 416 LEU A CA 1
ATOM 3129 C C . LEU A 1 416 ? 28.849 140.368 52.200 1.00 111.07 416 LEU A C 1
ATOM 3130 O O . LEU A 1 416 ? 29.403 140.759 53.230 1.00 107.83 416 LEU A O 1
ATOM 3135 N N . PRO A 1 417 ? 27.567 140.669 51.910 1.00 110.80 417 PRO A N 1
ATOM 3136 C CA . PRO A 1 417 ? 26.753 141.446 52.859 1.00 110.06 417 PRO A CA 1
ATOM 3137 C C . PRO A 1 417 ? 26.521 140.712 54.176 1.00 112.27 417 PRO A C 1
ATOM 3138 O O . PRO A 1 417 ? 26.649 141.312 55.245 1.00 112.19 417 PRO A O 1
ATOM 3142 N N . PHE A 1 418 ? 26.178 139.432 54.099 1.00 108.26 418 PHE A N 1
ATOM 3143 C CA . PHE A 1 418 ? 25.987 138.629 55.296 1.00 105.18 418 PHE A CA 1
ATOM 3144 C C . PHE A 1 418 ? 27.313 138.364 56.006 1.00 106.20 418 PHE A C 1
ATOM 3145 O O . PHE A 1 418 ? 27.410 138.512 57.221 1.00 106.23 418 PHE A O 1
ATOM 3153 N N . LEU A 1 419 ? 28.336 137.976 55.249 1.00 105.55 419 LEU A N 1
ATOM 3154 C CA . LEU A 1 419 ? 29.658 137.768 55.830 1.00 104.67 419 LEU A CA 1
ATOM 3155 C C . LEU A 1 419 ? 30.112 139.005 56.589 1.00 105.42 419 LEU A C 1
ATOM 3156 O O . LEU A 1 419 ? 30.913 138.909 57.512 1.00 104.95 419 LEU A O 1
ATOM 3161 N N . LYS A 1 420 ? 29.612 140.168 56.184 1.00 111.10 420 LYS A N 1
ATOM 3162 C CA . LYS A 1 420 ? 29.930 141.417 56.867 1.00 108.65 420 LYS A CA 1
ATOM 3163 C C . LYS A 1 420 ? 29.101 141.524 58.143 1.00 108.58 420 LYS A C 1
ATOM 3164 O O . LYS A 1 420 ? 29.653 141.636 59.237 1.00 105.74 420 LYS A O 1
ATOM 3166 N N . ILE A 1 421 ? 27.777 141.472 57.995 1.00 108.47 421 ILE A N 1
ATOM 3167 C CA . ILE A 1 421 ? 26.859 141.515 59.135 1.00 109.23 421 ILE A CA 1
ATOM 3168 C C . ILE A 1 421 ? 27.299 140.587 60.264 1.00 109.03 421 ILE A C 1
ATOM 3169 O O . ILE A 1 421 ? 27.341 140.984 61.428 1.00 109.28 421 ILE A O 1
ATOM 3174 N N . TRP A 1 422 ? 27.619 139.349 59.909 1.00 107.35 422 TRP A N 1
ATOM 3175 C CA . TRP A 1 422 ? 28.069 138.359 60.878 1.00 107.18 422 TRP A CA 1
ATOM 3176 C C . TRP A 1 422 ? 29.379 138.788 61.528 1.00 107.33 422 TRP A C 1
ATOM 3177 O O . TRP A 1 422 ? 29.488 138.818 62.750 1.00 112.68 422 TRP A O 1
ATOM 3188 N N . ASP A 1 423 ? 30.370 139.118 60.707 1.00 103.16 423 ASP A N 1
ATOM 3189 C CA . ASP A 1 423 ? 31.667 139.542 61.214 1.00 102.02 423 ASP A CA 1
ATOM 3190 C C . ASP A 1 423 ? 31.490 140.704 62.182 1.00 112.36 423 ASP A C 1
ATOM 3191 O O . ASP A 1 423 ? 32.187 140.798 63.197 1.00 109.35 423 ASP A O 1
ATOM 3196 N N . LYS A 1 424 ? 30.550 141.588 61.857 1.00 116.12 424 LYS A N 1
ATOM 3197 C CA . LYS A 1 424 ? 30.205 142.695 62.737 1.00 111.82 424 LYS A CA 1
ATOM 3198 C C . LYS A 1 424 ? 29.890 142.140 64.116 1.00 113.95 424 LYS A C 1
ATOM 3199 O O . LYS A 1 424 ? 30.545 142.480 65.095 1.00 118.50 424 LYS A O 1
ATOM 3201 N N . GLN A 1 425 ? 28.896 141.264 64.184 1.00 111.86 425 GLN A N 1
ATOM 3202 C CA . GLN A 1 425 ? 28.494 140.668 65.451 1.00 110.38 425 GLN A CA 1
ATOM 3203 C C . GLN A 1 425 ? 29.671 140.039 66.197 1.00 113.08 425 GLN A C 1
ATOM 3204 O O . GLN A 1 425 ? 29.795 140.182 67.412 1.00 119.56 425 GLN A O 1
ATOM 3210 N N . LYS A 1 426 ? 30.547 139.362 65.467 1.00 112.13 426 LYS A N 1
ATOM 3211 C CA . LYS A 1 426 ? 31.610 138.583 66.097 1.00 114.93 426 LYS A CA 1
ATOM 3212 C C . LYS A 1 426 ? 32.776 139.395 66.665 1.00 113.82 426 LYS A C 1
ATOM 3213 O O . LYS A 1 426 ? 33.527 138.888 67.494 1.00 111.62 426 LYS A O 1
ATOM 3219 N N . ILE A 1 427 ? 32.947 140.636 66.220 1.00 117.48 427 ILE A N 1
ATOM 3220 C CA . ILE A 1 427 ? 33.956 141.493 66.843 1.00 120.70 427 ILE A CA 1
ATOM 3221 C C . ILE A 1 427 ? 33.396 142.094 68.125 1.00 126.20 427 ILE A C 1
ATOM 3222 O O . ILE A 1 427 ? 34.124 142.271 69.107 1.00 129.06 427 ILE A O 1
ATOM 3227 N N . ALA A 1 428 ? 32.099 142.394 68.115 1.00 123.67 428 ALA A N 1
ATOM 3228 C CA . ALA A 1 428 ? 31.429 142.916 69.301 1.00 121.39 428 ALA A CA 1
ATOM 3229 C C . ALA A 1 428 ? 31.609 141.946 70.451 1.00 121.40 428 ALA A C 1
ATOM 3230 O O . ALA A 1 428 ? 32.261 142.260 71.445 1.00 127.59 428 ALA A O 1
ATOM 3232 N N . GLU A 1 429 ? 31.044 140.756 70.299 1.00 115.59 429 GLU A N 1
ATOM 3233 C CA . GLU A 1 429 ? 31.094 139.766 71.355 1.00 120.27 429 GLU A CA 1
ATOM 3234 C C . GLU A 1 429 ? 32.513 139.258 71.601 1.00 122.19 429 GLU A C 1
ATOM 3235 O O . GLU A 1 429 ? 32.739 138.349 72.385 1.00 128.38 429 GLU A O 1
ATOM 3241 N N . GLU A 1 430 ? 33.477 139.866 70.936 1.00 115.16 430 GLU A N 1
ATOM 3242 C CA . GLU A 1 430 ? 34.860 139.465 71.090 1.00 114.26 430 GLU A CA 1
ATOM 3243 C C . GLU A 1 430 ? 35.628 140.585 71.775 1.00 118.53 430 GLU A C 1
ATOM 3244 O O . GLU A 1 430 ? 36.718 140.370 72.308 1.00 117.94 430 GLU A O 1
ATOM 3250 N N . LYS A 1 431 ? 35.038 141.779 71.764 1.00 122.94 431 LYS A N 1
ATOM 3251 C CA . LYS A 1 431 ? 35.559 142.918 72.511 1.00 126.99 431 LYS A CA 1
ATOM 3252 C C . LYS A 1 431 ? 34.990 142.898 73.927 1.00 128.61 431 LYS A C 1
ATOM 3253 O O . LYS A 1 431 ? 35.723 143.047 74.907 1.00 128.22 431 LYS A O 1
ATOM 3255 N N . GLY A 1 432 ? 33.679 142.689 74.019 1.00 123.32 432 GLY A N 1
ATOM 3256 C CA . GLY A 1 432 ? 32.960 142.765 75.276 1.00 120.17 432 GLY A CA 1
ATOM 3257 C C . GLY A 1 432 ? 31.903 143.840 75.148 1.00 123.55 432 GLY A C 1
ATOM 3258 O O . GLY A 1 432 ? 31.613 144.580 76.095 1.00 122.86 432 GLY A O 1
ATOM 3259 N N . GLU A 1 433 ? 31.325 143.918 73.956 1.00 113.83 433 GLU A N 1
ATOM 3260 C CA . GLU A 1 433 ? 30.411 144.990 73.607 1.00 118.05 433 GLU A CA 1
ATOM 3261 C C . GLU A 1 433 ? 29.092 144.410 73.114 1.00 117.99 433 GLU A C 1
ATOM 3262 O O . GLU A 1 433 ? 28.815 143.230 73.315 1.00 119.41 433 GLU A O 1
ATOM 3268 N N . ALA A 1 434 ? 28.284 145.239 72.463 1.00 123.15 434 ALA A N 1
ATOM 3269 C CA . ALA A 1 434 ? 27.018 144.788 71.896 1.00 124.44 434 ALA A CA 1
ATOM 3270 C C . ALA A 1 434 ? 26.801 145.372 70.495 1.00 125.15 434 ALA A C 1
ATOM 3271 O O . ALA A 1 434 ? 26.204 144.737 69.620 1.00 110.52 434 ALA A O 1
ATOM 3273 N N . ARG B 1 3 ? 50.435 56.250 61.186 1.00 134.45 3 ARG B N 1
ATOM 3274 C CA . ARG B 1 3 ? 50.975 57.189 62.122 1.00 150.14 3 ARG B CA 1
ATOM 3275 C C . ARG B 1 3 ? 52.427 57.514 61.672 1.00 159.80 3 ARG B C 1
ATOM 3276 O O . ARG B 1 3 ? 52.848 58.656 61.581 1.00 160.84 3 ARG B O 1
ATOM 3284 N N . PHE B 1 4 ? 53.170 56.512 61.255 1.00 163.97 4 PHE B N 1
ATOM 3285 C CA . PHE B 1 4 ? 54.620 56.562 61.111 1.00 163.44 4 PHE B CA 1
ATOM 3286 C C . PHE B 1 4 ? 55.180 57.526 60.052 1.00 157.95 4 PHE B C 1
ATOM 3287 O O . PHE B 1 4 ? 56.131 58.273 60.341 1.00 148.48 4 PHE B O 1
ATOM 3295 N N . LEU B 1 5 ? 54.696 57.404 58.809 1.00 159.51 5 LEU B N 1
ATOM 3296 C CA . LEU B 1 5 ? 55.170 58.228 57.689 1.00 153.99 5 LEU B CA 1
ATOM 3297 C C . LEU B 1 5 ? 54.546 59.627 57.688 1.00 147.73 5 LEU B C 1
ATOM 3298 O O . LEU B 1 5 ? 54.313 60.210 56.641 1.00 139.25 5 LEU B O 1
ATOM 3303 N N . GLU B 1 6 ? 54.288 60.149 58.884 1.00 150.25 6 GLU B N 1
ATOM 3304 C CA . GLU B 1 6 ? 53.703 61.480 59.065 1.00 143.02 6 GLU B CA 1
ATOM 3305 C C . GLU B 1 6 ? 54.725 62.631 59.116 1.00 145.43 6 GLU B C 1
ATOM 3306 O O . GLU B 1 6 ? 54.352 63.804 59.106 1.00 149.53 6 GLU B O 1
ATOM 3312 N N . LYS B 1 7 ? 56.006 62.299 59.227 1.00 146.02 7 LYS B N 1
ATOM 3313 C CA . LYS B 1 7 ? 57.059 63.302 59.103 1.00 145.98 7 LYS B CA 1
ATOM 3314 C C . LYS B 1 7 ? 57.450 63.503 57.632 1.00 148.45 7 LYS B C 1
ATOM 3315 O O . LYS B 1 7 ? 58.550 63.964 57.328 1.00 147.76 7 LYS B O 1
ATOM 3317 N N . TYR B 1 8 ? 56.549 63.133 56.724 1.00 145.72 8 TYR B N 1
ATOM 3318 C CA . TYR B 1 8 ? 56.819 63.209 55.286 1.00 147.53 8 TYR B CA 1
ATOM 3319 C C . TYR B 1 8 ? 55.627 63.764 54.505 1.00 143.15 8 TYR B C 1
ATOM 3320 O O . TYR B 1 8 ? 55.787 64.555 53.570 1.00 136.06 8 TYR B O 1
ATOM 3329 N N . VAL B 1 9 ? 54.434 63.331 54.898 1.00 143.18 9 VAL B N 1
ATOM 3330 C CA . VAL B 1 9 ? 53.201 63.786 54.276 1.00 130.62 9 VAL B CA 1
ATOM 3331 C C . VAL B 1 9 ? 52.593 64.943 55.052 1.00 127.63 9 VAL B C 1
ATOM 3332 O O . VAL B 1 9 ? 52.156 65.923 54.466 1.00 122.03 9 VAL B O 1
ATOM 3336 N N . MET B 1 10 ? 52.575 64.855 56.373 1.00 129.12 10 MET B N 1
ATOM 3337 C CA . MET B 1 10 ? 51.793 65.820 57.137 1.00 127.81 10 MET B CA 1
ATOM 3338 C C . MET B 1 10 ? 52.403 67.220 57.323 1.00 126.46 10 MET B C 1
ATOM 3339 O O . MET B 1 10 ? 51.708 68.144 57.746 1.00 124.87 10 MET B O 1
ATOM 3344 N N . PRO B 1 11 ? 53.706 67.384 57.048 1.00 130.87 11 PRO B N 1
ATOM 3345 C CA . PRO B 1 11 ? 54.184 68.768 57.056 1.00 131.16 11 PRO B CA 1
ATOM 3346 C C . PRO B 1 11 ? 53.851 69.452 55.730 1.00 124.95 11 PRO B C 1
ATOM 3347 O O . PRO B 1 11 ? 53.514 70.635 55.714 1.00 124.31 11 PRO B O 1
ATOM 3351 N N . VAL B 1 12 ? 53.935 68.706 54.633 1.00 121.50 12 VAL B N 1
ATOM 3352 C CA . VAL B 1 12 ? 53.609 69.241 53.316 1.00 119.34 12 VAL B CA 1
ATOM 3353 C C . VAL B 1 12 ? 52.118 69.527 53.197 1.00 116.36 12 VAL B C 1
ATOM 3354 O O . VAL B 1 12 ? 51.713 70.530 52.611 1.00 112.14 12 VAL B O 1
ATOM 3358 N N . ALA B 1 13 ? 51.308 68.633 53.755 1.00 117.73 13 ALA B N 1
ATOM 3359 C CA . ALA B 1 13 ? 49.860 68.793 53.759 1.00 111.32 13 ALA B CA 1
ATOM 3360 C C . ALA B 1 13 ? 49.463 70.060 54.508 1.00 115.78 13 ALA B C 1
ATOM 3361 O O . ALA B 1 13 ? 48.483 70.717 54.161 1.00 114.10 13 ALA B O 1
ATOM 3363 N N . GLY B 1 14 ? 50.231 70.397 55.539 1.00 117.22 14 GLY B N 1
ATOM 3364 C CA . GLY B 1 14 ? 49.979 71.596 56.318 1.00 111.31 14 GLY B CA 1
ATOM 3365 C C . GLY B 1 14 ? 50.353 72.866 55.576 1.00 114.42 14 GLY B C 1
ATOM 3366 O O . GLY B 1 14 ? 49.657 73.872 55.673 1.00 116.36 14 GLY B O 1
ATOM 3367 N N . LYS B 1 15 ? 51.453 72.817 54.829 1.00 114.72 15 LYS B N 1
ATOM 3368 C CA . LYS B 1 15 ? 51.933 73.975 54.077 1.00 112.19 15 LYS B CA 1
ATOM 3369 C C . LYS B 1 15 ? 51.031 74.292 52.883 1.00 107.67 15 LYS B C 1
ATOM 3370 O O . LYS B 1 15 ? 50.968 75.434 52.425 1.00 103.92 15 LYS B O 1
ATOM 3372 N N . VAL B 1 16 ? 50.335 73.273 52.389 1.00 106.84 16 VAL B N 1
ATOM 3373 C CA . VAL B 1 16 ? 49.427 73.433 51.258 1.00 104.10 16 VAL B CA 1
ATOM 3374 C C . VAL B 1 16 ? 48.076 73.980 51.705 1.00 106.04 16 VAL B C 1
ATOM 3375 O O . VAL B 1 16 ? 47.525 74.893 51.083 1.00 107.29 16 VAL B O 1
ATOM 3379 N N . ALA B 1 17 ? 47.546 73.419 52.786 1.00 103.22 17 ALA B N 1
ATOM 3380 C CA . ALA B 1 17 ? 46.235 73.813 53.273 1.00 101.44 17 ALA B CA 1
ATOM 3381 C C . ALA B 1 17 ? 46.284 75.222 53.851 1.00 102.12 17 ALA B C 1
ATOM 3382 O O . ALA B 1 17 ? 45.252 75.860 54.045 1.00 102.52 17 ALA B O 1
ATOM 3384 N N . GLU B 1 18 ? 47.491 75.706 54.118 1.00 102.21 18 GLU B N 1
ATOM 3385 C CA . GLU B 1 18 ? 47.665 77.045 54.666 1.00 109.99 18 GLU B CA 1
ATOM 3386 C C . GLU B 1 18 ? 48.001 78.057 53.583 1.00 110.78 18 GLU B C 1
ATOM 3387 O O . GLU B 1 18 ? 47.813 79.256 53.782 1.00 117.84 18 GLU B O 1
ATOM 3393 N N . GLN B 1 19 ? 48.507 77.577 52.448 1.00 106.47 19 GLN B N 1
ATOM 3394 C CA . GLN B 1 19 ? 48.821 78.455 51.326 1.00 102.34 19 GLN B CA 1
ATOM 3395 C C . GLN B 1 19 ? 47.644 79.373 51.036 1.00 101.55 19 GLN B C 1
ATOM 3396 O O . GLN B 1 19 ? 46.541 78.905 50.747 1.00 99.28 19 GLN B O 1
ATOM 3402 N N . ARG B 1 20 ? 47.894 80.677 51.101 1.00 99.18 20 ARG B N 1
ATOM 3403 C CA . ARG B 1 20 ? 46.838 81.682 50.990 1.00 100.04 20 ARG B CA 1
ATOM 3404 C C . ARG B 1 20 ? 46.184 81.774 49.617 1.00 100.11 20 ARG B C 1
ATOM 3405 O O . ARG B 1 20 ? 45.064 82.275 49.482 1.00 99.04 20 ARG B O 1
ATOM 3413 N N . HIS B 1 21 ? 46.880 81.302 48.594 1.00 97.13 21 HIS B N 1
ATOM 3414 C CA . HIS B 1 21 ? 46.379 81.472 47.248 1.00 91.80 21 HIS B CA 1
ATOM 3415 C C . HIS B 1 21 ? 45.489 80.316 46.832 1.00 96.02 21 HIS B C 1
ATOM 3416 O O . HIS B 1 21 ? 44.391 80.534 46.328 1.00 99.55 21 HIS B O 1
ATOM 3423 N N . LEU B 1 22 ? 45.940 79.089 47.067 1.00 97.30 22 LEU B N 1
ATOM 3424 C CA . LEU B 1 22 ? 45.069 77.936 46.866 1.00 98.25 22 LEU B CA 1
ATOM 3425 C C . LEU B 1 22 ? 43.883 78.063 47.822 1.00 98.35 22 LEU B C 1
ATOM 3426 O O . LEU B 1 22 ? 42.776 77.627 47.516 1.00 97.61 22 LEU B O 1
ATOM 3431 N N . LEU B 1 23 ? 44.133 78.667 48.982 1.00 95.66 23 LEU B N 1
ATOM 3432 C CA . LEU B 1 23 ? 43.096 78.932 49.975 1.00 98.49 23 LEU B CA 1
ATOM 3433 C C . LEU B 1 23 ? 42.078 79.925 49.435 1.00 94.67 23 LEU B C 1
ATOM 3434 O O . LEU B 1 23 ? 40.868 79.689 49.476 1.00 90.68 23 LEU B O 1
ATOM 3439 N N . ALA B 1 24 ? 42.583 81.043 48.929 1.00 92.49 24 ALA B N 1
ATOM 3440 C CA . ALA B 1 24 ? 41.725 82.090 48.404 1.00 91.54 24 ALA B CA 1
ATOM 3441 C C . ALA B 1 24 ? 40.845 81.544 47.280 1.00 94.47 24 ALA B C 1
ATOM 3442 O O . ALA B 1 24 ? 39.628 81.746 47.279 1.00 90.95 24 ALA B O 1
ATOM 3444 N N . ILE B 1 25 ? 41.468 80.840 46.337 1.00 91.09 25 ILE B N 1
ATOM 3445 C CA . ILE B 1 25 ? 40.757 80.205 45.232 1.00 87.88 25 ILE B CA 1
ATOM 3446 C C . ILE B 1 25 ? 39.780 79.160 45.744 1.00 91.72 25 ILE B C 1
ATOM 3447 O O . ILE B 1 25 ? 38.594 79.180 45.407 1.00 85.00 25 ILE B O 1
ATOM 3452 N N . ARG B 1 26 ? 40.303 78.241 46.555 1.00 99.83 26 ARG B N 1
ATOM 3453 C CA . ARG B 1 26 ? 39.530 77.127 47.110 1.00 98.19 26 ARG B CA 1
ATOM 3454 C C . ARG B 1 26 ? 38.255 77.596 47.793 1.00 91.19 26 ARG B C 1
ATOM 3455 O O . ARG B 1 26 ? 37.174 77.048 47.564 1.00 81.62 26 ARG B O 1
ATOM 3463 N N . ASP B 1 27 ? 38.394 78.609 48.643 1.00 93.36 27 ASP B N 1
ATOM 3464 C CA . ASP B 1 27 ? 37.271 79.091 49.436 1.00 97.50 27 ASP B CA 1
ATOM 3465 C C . ASP B 1 27 ? 36.333 79.951 48.591 1.00 95.92 27 ASP B C 1
ATOM 3466 O O . ASP B 1 27 ? 35.111 79.761 48.606 1.00 90.68 27 ASP B O 1
ATOM 3471 N N . GLY B 1 28 ? 36.916 80.882 47.840 1.00 95.33 28 GLY B N 1
ATOM 3472 C CA . GLY B 1 28 ? 36.149 81.751 46.966 1.00 89.32 28 GLY B CA 1
ATOM 3473 C C . GLY B 1 28 ? 35.260 80.973 46.015 1.00 93.73 28 GLY B C 1
ATOM 3474 O O . GLY B 1 28 ? 34.153 81.404 45.685 1.00 93.42 28 GLY B O 1
ATOM 3475 N N . LEU B 1 29 ? 35.746 79.817 45.573 1.00 94.09 29 LEU B N 1
ATOM 3476 C CA . LEU B 1 29 ? 34.988 78.979 44.649 1.00 92.73 29 LEU B CA 1
ATOM 3477 C C . LEU B 1 29 ? 33.685 78.453 45.246 1.00 95.54 29 LEU B C 1
ATOM 3478 O O . LEU B 1 29 ? 32.739 78.160 44.515 1.00 96.54 29 LEU B O 1
ATOM 3483 N N . VAL B 1 30 ? 33.635 78.340 46.571 1.00 97.91 30 VAL B N 1
ATOM 3484 C CA . VAL B 1 30 ? 32.431 77.873 47.252 1.00 97.06 30 VAL B CA 1
ATOM 3485 C C . VAL B 1 30 ? 31.243 78.785 46.965 1.00 97.77 30 VAL B C 1
ATOM 3486 O O . VAL B 1 30 ? 30.084 78.382 47.085 1.00 97.73 30 VAL B O 1
ATOM 3490 N N . LEU B 1 31 ? 31.540 80.019 46.580 1.00 91.97 31 LEU B N 1
ATOM 3491 C CA . LEU B 1 31 ? 30.501 80.994 46.323 1.00 84.73 31 LEU B CA 1
ATOM 3492 C C . LEU B 1 31 ? 29.640 80.547 45.154 1.00 93.02 31 LEU B C 1
ATOM 3493 O O . LEU B 1 31 ? 28.494 80.973 45.021 1.00 97.36 31 LEU B O 1
ATOM 3498 N N . THR B 1 32 ? 30.191 79.679 44.309 1.00 93.93 32 THR B N 1
ATOM 3499 C CA . THR B 1 32 ? 29.489 79.236 43.107 1.00 90.63 32 THR B CA 1
ATOM 3500 C C . THR B 1 32 ? 28.538 78.072 43.384 1.00 93.21 32 THR B C 1
ATOM 3501 O O . THR B 1 32 ? 27.481 77.971 42.764 1.00 89.50 32 THR B O 1
ATOM 3505 N N . MET B 1 33 ? 28.918 77.216 44.333 1.00 93.71 33 MET B N 1
ATOM 3506 C CA . MET B 1 33 ? 28.237 75.938 44.585 1.00 95.92 33 MET B CA 1
ATOM 3507 C C . MET B 1 33 ? 26.710 75.986 44.681 1.00 93.02 33 MET B C 1
ATOM 3508 O O . MET B 1 33 ? 26.022 75.334 43.898 1.00 98.40 33 MET B O 1
ATOM 3513 N N . PRO B 1 34 ? 26.172 76.733 45.652 1.00 90.48 34 PRO B N 1
ATOM 3514 C CA . PRO B 1 34 ? 24.711 76.760 45.747 1.00 93.43 34 PRO B CA 1
ATOM 3515 C C . PRO B 1 34 ? 24.062 77.100 44.407 1.00 93.61 34 PRO B C 1
ATOM 3516 O O . PRO B 1 34 ? 22.929 76.687 44.164 1.00 93.41 34 PRO B O 1
ATOM 3520 N N . PHE B 1 35 ? 24.778 77.837 43.557 1.00 91.06 35 PHE B N 1
ATOM 3521 C CA . PHE B 1 35 ? 24.253 78.262 42.261 1.00 92.76 35 PHE B CA 1
ATOM 3522 C C . PHE B 1 35 ? 24.293 77.146 41.226 1.00 97.79 35 PHE B C 1
ATOM 3523 O O . PHE B 1 35 ? 23.267 76.811 40.627 1.00 95.96 35 PHE B O 1
ATOM 3531 N N . LEU B 1 36 ? 25.482 76.584 41.009 1.00 95.37 36 LEU B N 1
ATOM 3532 C CA . LEU B 1 36 ? 25.642 75.468 40.085 1.00 91.34 36 LEU B CA 1
ATOM 3533 C C . LEU B 1 36 ? 24.635 74.381 40.404 1.00 98.15 36 LEU B C 1
ATOM 3534 O O . LEU B 1 36 ? 24.328 73.545 39.558 1.00 102.90 36 LEU B O 1
ATOM 3539 N N . ILE B 1 37 ? 24.139 74.390 41.638 1.00 97.28 37 ILE B N 1
ATOM 3540 C CA . ILE B 1 37 ? 23.06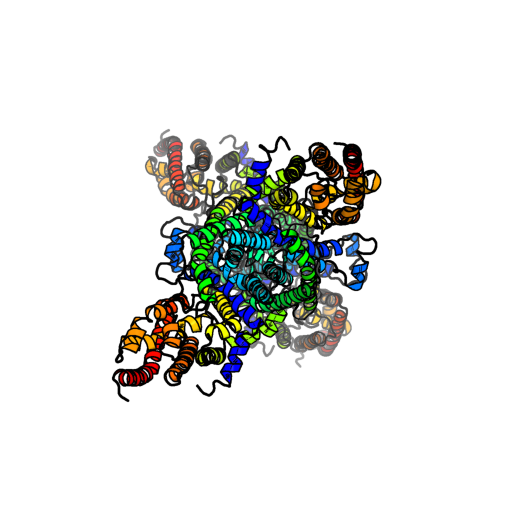8 73.492 42.052 1.00 98.53 37 ILE B CA 1
ATOM 3541 C C . ILE B 1 37 ? 21.699 74.005 41.615 1.00 102.05 37 ILE B C 1
ATOM 3542 O O . ILE B 1 37 ? 20.949 73.293 40.946 1.00 103.82 37 ILE B O 1
ATOM 3547 N N . ILE B 1 38 ? 21.371 75.234 42.006 1.00 102.05 38 ILE B N 1
ATOM 3548 C CA . ILE B 1 38 ? 20.090 75.823 41.640 1.00 97.57 38 ILE B CA 1
ATOM 3549 C C . ILE B 1 38 ? 19.881 75.666 40.149 1.00 100.08 38 ILE B C 1
ATOM 3550 O O . ILE B 1 38 ? 18.788 75.327 39.700 1.00 105.96 38 ILE B O 1
ATOM 3555 N N . GLY B 1 39 ? 20.944 75.902 39.386 1.00 99.70 39 GLY B N 1
ATOM 3556 C CA . GLY B 1 39 ? 20.888 75.810 37.938 1.00 100.50 39 GLY B CA 1
ATOM 3557 C C . GLY B 1 39 ? 20.716 74.391 37.432 1.00 100.34 39 GLY B C 1
ATOM 3558 O O . GLY B 1 39 ? 20.310 74.182 36.296 1.00 99.83 39 GLY B O 1
ATOM 3559 N N . SER B 1 40 ? 21.021 73.413 38.276 1.00 101.39 40 SER B N 1
ATOM 3560 C CA . SER B 1 40 ? 20.895 72.013 37.893 1.00 101.64 40 SER B CA 1
ATOM 3561 C C . SER B 1 40 ? 19.497 71.460 38.160 1.00 104.07 40 SER B C 1
ATOM 3562 O O . SER B 1 40 ? 19.097 70.456 37.575 1.00 105.44 40 SER B O 1
ATOM 3565 N N . ILE B 1 41 ? 18.759 72.109 39.053 1.00 105.77 41 ILE B N 1
ATOM 3566 C CA . ILE B 1 41 ? 17.376 71.721 39.305 1.00 107.83 41 ILE B CA 1
ATOM 3567 C C . ILE B 1 41 ? 16.541 72.089 38.087 1.00 108.73 41 ILE B C 1
ATOM 3568 O O . ILE B 1 41 ? 15.592 71.387 37.740 1.00 110.60 41 ILE B O 1
ATOM 3573 N N . PHE B 1 42 ? 16.918 73.185 37.432 1.00 105.89 42 PHE B N 1
ATOM 3574 C CA . PHE B 1 42 ? 16.277 73.602 36.189 1.00 107.10 42 PHE B CA 1
ATOM 3575 C C . PHE B 1 42 ? 16.795 72.801 35.001 1.00 110.80 42 PHE B C 1
ATOM 3576 O O . PHE B 1 42 ? 16.021 72.348 34.162 1.00 114.59 42 PHE B O 1
ATOM 3584 N N . LEU B 1 43 ? 18.111 72.632 34.938 1.00 110.70 43 LEU B N 1
ATOM 3585 C CA . LEU B 1 43 ? 18.742 71.803 33.919 1.00 106.65 43 LEU B CA 1
ATOM 3586 C C . LEU B 1 43 ? 18.051 70.445 33.849 1.00 113.34 43 LEU B C 1
ATOM 3587 O O . LEU B 1 43 ? 17.609 70.021 32.784 1.00 123.45 43 LEU B O 1
ATOM 3592 N N . ILE B 1 44 ? 17.948 69.768 34.989 1.00 115.10 44 ILE B N 1
ATOM 3593 C CA . ILE B 1 44 ? 17.461 68.391 35.010 1.00 117.79 44 ILE B CA 1
ATOM 3594 C C . ILE B 1 44 ? 15.968 68.271 35.303 1.00 122.22 44 ILE B C 1
ATOM 3595 O O . ILE B 1 44 ? 15.504 67.243 35.791 1.00 130.00 44 ILE B O 1
ATOM 3600 N N . ILE B 1 45 ? 15.216 69.321 35.007 1.00 119.36 45 ILE B N 1
ATOM 3601 C CA . ILE B 1 45 ? 13.768 69.245 35.090 1.00 120.11 45 ILE B CA 1
ATOM 3602 C C . ILE B 1 45 ? 13.264 69.369 33.674 1.00 128.06 45 ILE B C 1
ATOM 3603 O O . ILE B 1 45 ? 12.091 69.149 33.391 1.00 135.05 45 ILE B O 1
ATOM 3608 N N . SER B 1 46 ? 14.187 69.724 32.787 1.00 131.88 46 SER B N 1
ATOM 3609 C CA . SER B 1 46 ? 13.884 69.993 31.393 1.00 132.84 46 SER B CA 1
ATOM 3610 C C . SER B 1 46 ? 14.488 68.914 30.513 1.00 134.38 46 SER B C 1
ATOM 3611 O O . SER B 1 46 ? 14.110 68.759 29.353 1.00 141.12 46 SER B O 1
ATOM 3614 N N . THR B 1 47 ? 15.432 68.169 31.074 1.00 130.89 47 THR B N 1
ATOM 3615 C CA . THR B 1 47 ? 16.100 67.112 30.333 1.00 135.07 47 THR B CA 1
ATOM 3616 C C . THR B 1 47 ? 15.789 65.726 30.900 1.00 143.60 47 THR B C 1
ATOM 3617 O O . THR B 1 47 ? 16.334 64.727 30.432 1.00 142.99 47 THR B O 1
ATOM 3621 N N . LEU B 1 48 ? 14.909 65.665 31.898 1.00 146.01 48 LEU B N 1
ATOM 3622 C CA . LEU B 1 48 ? 14.541 64.388 32.509 1.00 153.47 48 LEU B CA 1
ATOM 3623 C C . LEU B 1 48 ? 13.840 63.497 31.488 1.00 162.68 48 LEU B C 1
ATOM 3624 O O . LEU B 1 48 ? 12.798 63.868 30.951 1.00 168.01 48 LEU B O 1
ATOM 3629 N N . PRO B 1 49 ? 14.425 62.320 31.208 1.00 167.46 49 PRO B N 1
ATOM 3630 C CA . PRO B 1 49 ? 13.996 61.412 30.133 1.00 170.82 49 PRO B CA 1
ATOM 3631 C C . PRO B 1 49 ? 12.764 60.552 30.447 1.00 181.25 49 PRO B C 1
ATOM 3632 O O . PRO B 1 49 ? 12.624 59.460 29.886 1.00 181.72 49 PRO B O 1
ATOM 3636 N N . ILE B 1 50 ? 11.886 61.044 31.318 1.00 185.07 50 ILE B N 1
ATOM 3637 C CA . ILE B 1 50 ? 10.642 60.348 31.642 1.00 193.83 50 ILE B CA 1
ATOM 3638 C C . ILE B 1 50 ? 9.792 60.092 30.387 1.00 201.01 50 ILE B C 1
ATOM 3639 O O . ILE B 1 50 ? 9.653 60.955 29.515 1.00 199.18 50 ILE B O 1
ATOM 3644 N N . PRO B 1 51 ? 9.222 58.880 30.303 1.00 205.76 51 PRO B N 1
ATOM 3645 C CA . PRO B 1 51 ? 8.449 58.303 29.193 1.00 206.54 51 PRO B CA 1
ATOM 3646 C C . PRO B 1 51 ? 7.391 59.231 28.577 1.00 206.05 51 PRO B C 1
ATOM 3647 O O . PRO B 1 51 ? 7.423 59.455 27.366 1.00 201.70 51 PRO B O 1
ATOM 3651 N N . GLY B 1 52 ? 6.460 59.735 29.388 1.00 205.81 52 GLY B N 1
ATOM 3652 C CA . GLY B 1 52 ? 5.477 60.709 28.933 1.00 203.69 52 GLY B CA 1
ATOM 3653 C C . GLY B 1 52 ? 5.700 62.063 29.574 1.00 205.67 52 GLY B C 1
ATOM 3654 O O . GLY B 1 52 ? 4.825 62.594 30.253 1.00 205.93 52 GLY B O 1
ATOM 3655 N N . TYR B 1 53 ? 6.886 62.616 29.346 1.00 204.75 53 TYR B N 1
ATOM 3656 C CA . TYR B 1 53 ? 7.312 63.854 29.983 1.00 202.63 53 TYR B CA 1
ATOM 3657 C C . TYR B 1 53 ? 7.586 64.914 28.922 1.00 202.53 53 TYR B C 1
ATOM 3658 O O . TYR B 1 53 ? 7.079 66.037 28.992 1.00 200.66 53 TYR B O 1
ATOM 3667 N N . SER B 1 54 ? 8.385 64.537 27.930 1.00 203.21 54 SER B N 1
ATOM 3668 C CA . SER B 1 54 ? 8.682 65.407 26.801 1.00 203.32 54 SER B CA 1
ATOM 3669 C C . SER B 1 54 ? 7.401 66.035 26.251 1.00 204.10 54 SER B C 1
ATOM 3670 O O . SER B 1 54 ? 7.427 67.135 25.699 1.00 201.04 54 SER B O 1
ATOM 3673 N N . GLU B 1 55 ? 6.282 65.332 26.413 1.00 207.57 55 GLU B N 1
ATOM 3674 C CA . GLU B 1 55 ? 4.989 65.809 25.929 1.00 207.67 55 GLU B CA 1
ATOM 3675 C C . GLU B 1 55 ? 4.117 66.283 27.088 1.00 201.58 55 GLU B C 1
ATOM 3676 O O . GLU B 1 55 ? 3.363 67.247 26.959 1.00 199.70 55 GLU B O 1
ATOM 3682 N N . PHE B 1 56 ? 4.223 65.586 28.214 1.00 201.66 56 PHE B N 1
ATOM 3683 C CA . PHE B 1 56 ? 3.512 65.954 29.431 1.00 203.30 56 PHE B CA 1
ATOM 3684 C C . PHE B 1 56 ? 3.538 67.465 29.608 1.00 200.80 56 PHE B C 1
ATOM 3685 O O . PHE B 1 56 ? 2.497 68.105 29.756 1.00 198.38 56 PHE B O 1
ATOM 3693 N N . MET B 1 57 ? 4.742 68.028 29.584 1.00 200.41 57 MET B N 1
ATOM 3694 C CA . MET B 1 57 ? 4.935 69.456 29.803 1.00 196.57 57 MET B CA 1
ATOM 3695 C C . MET B 1 57 ? 4.556 70.269 28.570 1.00 194.67 57 MET B C 1
ATOM 3696 O O . MET B 1 57 ? 4.201 71.440 28.678 1.00 195.41 57 MET B O 1
ATOM 3701 N N . ALA B 1 58 ? 4.634 69.643 27.401 1.00 196.80 58 ALA B N 1
ATOM 3702 C CA . ALA B 1 58 ? 4.317 70.326 26.150 1.00 195.95 58 ALA B CA 1
ATOM 3703 C C . ALA B 1 58 ? 2.879 70.841 26.136 1.00 196.11 58 ALA B C 1
ATOM 3704 O O . ALA B 1 58 ? 2.618 71.971 25.728 1.00 192.98 58 ALA B O 1
ATOM 3706 N N . SER B 1 59 ? 1.951 70.005 26.587 1.00 198.02 59 SER B N 1
ATOM 3707 C CA . SER B 1 59 ? 0.537 70.361 26.588 1.00 197.72 59 SER B CA 1
ATOM 3708 C C . SER B 1 59 ? 0.247 71.611 27.416 1.00 197.45 59 SER B C 1
ATOM 3709 O O . SER B 1 59 ? -0.314 72.585 26.910 1.00 193.67 59 SER B O 1
ATOM 3712 N N . LEU B 1 60 ? 0.642 71.574 28.686 1.00 201.69 60 LEU B N 1
ATOM 3713 C CA . LEU B 1 60 ? 0.313 72.624 29.653 1.00 203.29 60 LEU B CA 1
ATOM 3714 C C . LEU B 1 60 ? 0.921 73.985 29.281 1.00 203.02 60 LEU B C 1
ATOM 3715 O O . LEU B 1 60 ? 0.204 74.979 29.129 1.00 201.47 60 LEU B O 1
ATOM 3720 N N . PHE B 1 61 ? 2.245 74.019 29.145 1.00 204.08 61 PHE B N 1
ATOM 3721 C CA . PHE B 1 61 ? 2.974 75.239 28.809 1.00 201.78 61 PHE B CA 1
ATOM 3722 C C . PHE B 1 61 ? 2.810 75.596 27.332 1.00 196.42 61 PHE B C 1
ATOM 3723 O O . PHE B 1 61 ? 2.206 76.609 26.987 1.00 194.17 61 PHE B O 1
ATOM 3731 N N . GLY B 1 62 ? 3.375 74.761 26.465 1.00 191.34 62 GLY B N 1
ATOM 3732 C CA . GLY B 1 62 ? 3.378 75.009 25.034 1.00 186.16 62 GLY B CA 1
ATOM 3733 C C . GLY B 1 62 ? 4.404 74.152 24.309 1.00 180.88 62 GLY B C 1
ATOM 3734 O O . GLY B 1 62 ? 4.845 73.128 24.832 1.00 182.39 62 GLY B O 1
ATOM 3735 N N . LYS B 1 63 ? 4.792 74.574 23.107 1.00 176.41 63 LYS B N 1
ATOM 3736 C CA . LYS B 1 63 ? 5.738 73.821 22.283 1.00 173.26 63 LYS B CA 1
ATOM 3737 C C . LYS B 1 63 ? 7.166 73.967 22.803 1.00 174.33 63 LYS B C 1
ATOM 3738 O O . LYS B 1 63 ? 7.884 72.978 22.980 1.00 170.73 63 LYS B O 1
ATOM 3744 N N . ASN B 1 64 ? 7.570 75.215 23.027 1.00 175.27 64 ASN B N 1
ATOM 3745 C CA . ASN B 1 64 ? 8.874 75.525 23.605 1.00 168.99 64 ASN B CA 1
ATOM 3746 C C . ASN B 1 64 ? 8.804 75.641 25.128 1.00 162.93 64 ASN B C 1
ATOM 3747 O O . ASN B 1 64 ? 9.194 76.652 25.714 1.00 153.38 64 ASN B O 1
ATOM 3752 N N . TRP B 1 65 ? 8.294 74.588 25.757 1.00 167.32 65 TRP B N 1
ATOM 3753 C CA . TRP B 1 65 ? 8.205 74.501 27.207 1.00 169.89 65 TRP B CA 1
ATOM 3754 C C . TRP B 1 65 ? 9.608 74.366 27.777 1.00 161.49 65 TRP B C 1
ATOM 3755 O O . TRP B 1 65 ? 9.798 74.341 28.991 1.00 160.48 65 TRP B O 1
ATOM 3766 N N . ASN B 1 66 ? 10.588 74.280 26.885 1.00 155.60 66 ASN B N 1
ATOM 3767 C CA . ASN B 1 66 ? 11.927 73.830 27.240 1.00 148.52 66 ASN B CA 1
ATOM 3768 C C . ASN B 1 66 ? 12.938 74.968 27.306 1.00 137.18 66 ASN B C 1
ATOM 3769 O O . ASN B 1 66 ? 13.996 74.833 27.913 1.00 133.25 66 ASN B O 1
ATOM 3774 N N . VAL B 1 67 ? 12.607 76.092 26.684 1.00 139.94 67 VAL B N 1
ATOM 3775 C CA . VAL B 1 67 ? 13.548 77.202 26.590 1.00 136.21 67 VAL B CA 1
ATOM 3776 C C . VAL B 1 67 ? 13.578 78.022 27.875 1.00 129.71 67 VAL B C 1
ATOM 3777 O O . VAL B 1 67 ? 14.627 78.535 28.273 1.00 124.29 67 VAL B O 1
ATOM 3781 N N . ALA B 1 68 ? 12.425 78.143 28.523 1.00 126.69 68 ALA B N 1
ATOM 3782 C CA . ALA B 1 68 ? 12.344 78.872 29.777 1.00 115.60 68 ALA B CA 1
ATOM 3783 C C . ALA B 1 68 ? 13.243 78.193 30.790 1.00 116.05 68 ALA B C 1
ATOM 3784 O O . ALA B 1 68 ? 14.027 78.844 31.473 1.00 114.87 68 ALA B O 1
ATOM 3786 N N . LEU B 1 69 ? 13.134 76.871 30.862 1.00 119.98 69 LEU B N 1
ATOM 3787 C CA . LEU B 1 69 ? 13.897 76.076 31.817 1.00 118.05 69 LEU B CA 1
ATOM 3788 C C . LEU B 1 69 ? 15.398 76.128 31.540 1.00 117.67 69 LEU B C 1
ATOM 3789 O O . LEU B 1 69 ? 16.184 75.455 32.205 1.00 118.37 69 LEU B O 1
ATOM 3794 N N . GLY B 1 70 ? 15.790 76.928 30.556 1.00 116.26 70 GLY B N 1
ATOM 3795 C CA . GLY B 1 70 ? 17.193 77.097 30.231 1.00 110.04 70 GLY B CA 1
ATOM 3796 C C . GLY B 1 70 ? 17.706 78.444 30.696 1.00 104.49 70 GLY B C 1
ATOM 3797 O O . GLY B 1 70 ? 18.898 78.728 30.607 1.00 102.77 70 GLY B O 1
ATOM 3798 N N . TYR B 1 71 ? 16.798 79.276 31.193 1.00 105.55 71 TYR B N 1
ATOM 3799 C CA . TYR B 1 71 ? 17.162 80.601 31.683 1.00 105.74 71 TYR B CA 1
ATOM 3800 C C . TYR B 1 71 ? 18.081 80.562 32.913 1.00 104.88 71 TYR B C 1
ATOM 3801 O O . TYR B 1 71 ? 19.196 81.083 32.866 1.00 105.40 71 TYR B O 1
ATOM 3810 N N . PRO B 1 72 ? 17.618 79.954 34.021 1.00 104.19 72 PRO B N 1
ATOM 3811 C CA . PRO B 1 72 ? 18.460 79.872 35.220 1.00 102.05 72 PRO B CA 1
ATOM 3812 C C . PRO B 1 72 ? 19.820 79.239 34.941 1.00 100.42 72 PRO B C 1
ATOM 3813 O O . PRO B 1 72 ? 20.799 79.576 35.608 1.00 99.12 72 PRO B O 1
ATOM 3817 N N . VAL B 1 73 ? 19.876 78.333 33.969 1.00 99.30 73 VAL B N 1
ATOM 3818 C CA . VAL B 1 73 ? 21.122 77.662 33.620 1.00 95.18 73 VAL B CA 1
ATOM 3819 C C . VAL B 1 73 ? 22.091 78.648 32.985 1.00 95.35 73 VAL B C 1
ATOM 3820 O O . VAL B 1 73 ? 23.306 78.540 33.145 1.00 93.16 73 VAL B O 1
ATOM 3824 N N . SER B 1 74 ? 21.535 79.606 32.253 1.00 97.34 74 SER B N 1
ATOM 3825 C CA . SER B 1 74 ? 22.318 80.674 31.660 1.00 95.85 74 SER B CA 1
ATOM 3826 C C . SER B 1 74 ? 22.902 81.542 32.767 1.00 94.97 74 SER B C 1
ATOM 3827 O O . SER B 1 74 ? 24.096 81.835 32.775 1.00 93.98 74 SER B O 1
ATOM 3830 N N . ALA B 1 75 ? 22.049 81.924 33.715 1.00 96.94 75 ALA B N 1
ATOM 3831 C CA . ALA B 1 75 ? 22.420 82.846 34.789 1.00 96.31 75 ALA B CA 1
ATOM 3832 C C . ALA B 1 75 ? 23.388 82.252 35.820 1.00 93.60 75 ALA B C 1
ATOM 3833 O O . ALA B 1 75 ? 24.004 82.984 36.592 1.00 93.62 75 ALA B O 1
ATOM 3835 N N . THR B 1 76 ? 23.537 80.933 35.819 1.00 89.79 76 THR B N 1
ATOM 3836 C CA . THR B 1 76 ? 24.390 80.272 36.796 1.00 87.01 76 THR B CA 1
ATOM 3837 C C . THR B 1 76 ? 25.622 79.611 36.178 1.00 91.63 76 THR B C 1
ATOM 3838 O O . THR B 1 76 ? 26.764 79.932 36.527 1.00 84.50 76 THR B O 1
ATOM 3842 N N . PHE B 1 77 ? 25.376 78.681 35.260 1.00 96.82 77 PHE B N 1
ATOM 3843 C CA . PHE B 1 77 ? 26.437 77.907 34.621 1.00 94.87 77 PHE B CA 1
ATOM 3844 C C . PHE B 1 77 ? 27.315 78.735 33.679 1.00 94.97 77 PHE B C 1
ATOM 3845 O O . PHE B 1 77 ? 28.512 78.473 33.560 1.00 95.96 77 PHE B O 1
ATOM 3853 N N . ASN B 1 78 ? 26.721 79.720 33.007 1.00 92.16 78 ASN B N 1
ATOM 3854 C CA . ASN B 1 78 ? 27.456 80.578 32.071 1.00 93.30 78 ASN B CA 1
ATOM 3855 C C . ASN B 1 78 ? 28.038 81.817 32.748 1.00 93.54 78 ASN B C 1
ATOM 3856 O O . ASN B 1 78 ? 28.391 82.800 32.098 1.00 89.72 78 ASN B O 1
ATOM 3861 N N . ILE B 1 79 ? 28.144 81.758 34.064 1.00 98.28 79 ILE B N 1
ATOM 3862 C CA . ILE B 1 79 ? 28.542 82.915 34.828 1.00 92.31 79 ILE B CA 1
ATOM 3863 C C . ILE B 1 79 ? 29.425 82.461 35.990 1.00 92.55 79 ILE B C 1
ATOM 3864 O O . ILE B 1 79 ? 30.021 83.271 36.685 1.00 89.71 79 ILE B O 1
ATOM 3869 N N . MET B 1 80 ? 29.536 81.145 36.157 1.00 92.86 80 MET B N 1
ATOM 3870 C CA . MET B 1 80 ? 30.458 80.560 37.120 1.00 87.31 80 MET B CA 1
ATOM 3871 C C . MET B 1 80 ? 31.635 81.473 37.411 1.00 89.36 80 MET B C 1
ATOM 3872 O O . MET B 1 80 ? 31.814 81.897 38.539 1.00 96.61 80 MET B O 1
ATOM 3877 N N . ALA B 1 81 ? 32.445 81.764 36.399 1.00 87.52 81 ALA B N 1
ATOM 3878 C CA . ALA B 1 81 ? 33.701 82.489 36.608 1.00 90.32 81 ALA B CA 1
ATOM 3879 C C . ALA B 1 81 ? 33.525 83.951 37.005 1.00 85.95 81 ALA B C 1
ATOM 3880 O O . ALA B 1 81 ? 34.449 84.575 37.526 1.00 85.25 81 ALA B O 1
ATOM 3882 N N . LEU B 1 82 ? 32.350 84.503 36.741 1.00 85.80 82 LEU B N 1
ATOM 3883 C CA . LEU B 1 82 ? 32.067 85.872 37.145 1.00 84.54 82 LEU B CA 1
ATOM 3884 C C . LEU B 1 82 ? 31.923 85.897 38.657 1.00 85.54 82 LEU B C 1
ATOM 3885 O O . LEU B 1 82 ? 32.670 86.576 39.353 1.00 86.94 82 LEU B O 1
ATOM 3890 N N . ILE B 1 83 ? 30.957 85.136 39.158 1.00 85.77 83 ILE B N 1
ATOM 3891 C CA . ILE B 1 83 ? 30.801 84.913 40.587 1.00 79.88 83 ILE B CA 1
ATOM 3892 C C . ILE B 1 83 ? 32.120 84.501 41.211 1.00 80.78 83 ILE B C 1
ATOM 3893 O O . ILE B 1 83 ? 32.609 85.159 42.121 1.00 87.36 83 ILE B O 1
ATOM 3898 N N . ALA B 1 84 ? 32.701 83.419 40.710 1.00 79.91 84 ALA B N 1
ATOM 3899 C CA . ALA B 1 84 ? 33.995 82.946 41.192 1.00 84.85 84 ALA B CA 1
ATOM 3900 C C . ALA B 1 84 ? 35.062 84.034 41.258 1.00 86.55 84 ALA B C 1
ATOM 3901 O O . ALA B 1 84 ? 35.939 83.987 42.117 1.00 90.34 84 ALA B O 1
ATOM 3903 N N . VAL B 1 85 ? 35.011 85.010 40.361 1.00 85.06 85 VAL B N 1
ATOM 3904 C CA . VAL B 1 85 ? 36.012 86.069 40.428 1.00 87.87 85 VAL B CA 1
ATOM 3905 C C . VAL B 1 85 ? 35.764 86.992 41.629 1.00 88.16 85 VAL B C 1
ATOM 3906 O O . VAL B 1 85 ? 36.716 87.417 42.288 1.00 89.14 85 VAL B O 1
ATOM 3910 N N . PHE B 1 86 ? 34.497 87.289 41.924 1.00 85.93 86 PHE B N 1
ATOM 3911 C CA . PHE B 1 86 ? 34.183 88.076 43.110 1.00 82.53 86 PHE B CA 1
ATOM 3912 C C . PHE B 1 86 ? 34.681 87.323 44.321 1.00 82.27 86 PHE B C 1
ATOM 3913 O O . PHE B 1 86 ? 35.556 87.795 45.044 1.00 81.15 86 PHE B O 1
ATOM 3921 N N . GLY B 1 87 ? 34.116 86.138 44.524 1.00 82.66 87 GLY B N 1
ATOM 3922 C CA . GLY B 1 87 ? 34.520 85.265 45.607 1.00 86.99 87 GLY B CA 1
ATOM 3923 C C . GLY B 1 87 ? 36.012 85.305 45.886 1.00 87.77 87 GLY B C 1
ATOM 3924 O O . GLY B 1 87 ? 36.438 85.779 46.935 1.00 87.06 87 GLY B O 1
ATOM 3925 N N . ILE B 1 88 ? 36.811 84.821 44.943 1.00 86.74 88 ILE B N 1
ATOM 3926 C CA . ILE B 1 88 ? 38.245 84.681 45.175 1.00 85.36 88 ILE B CA 1
ATOM 3927 C C . ILE B 1 88 ? 38.914 85.970 45.646 1.00 82.76 88 ILE B C 1
ATOM 3928 O O . ILE B 1 88 ? 39.647 85.959 46.627 1.00 87.97 88 ILE B O 1
ATOM 3933 N N . ALA B 1 89 ? 38.660 87.078 44.963 1.00 81.63 89 ALA B N 1
ATOM 3934 C CA . ALA B 1 89 ? 39.281 88.342 45.342 1.00 85.70 89 ALA B CA 1
ATOM 3935 C C . ALA B 1 89 ? 38.815 88.752 46.729 1.00 89.22 89 ALA B C 1
ATOM 3936 O O . ALA B 1 89 ? 39.613 89.107 47.599 1.00 90.01 89 ALA B O 1
ATOM 3938 N N . TYR B 1 90 ? 37.505 88.702 46.917 1.00 88.01 90 TYR B N 1
ATOM 3939 C CA . TYR B 1 90 ? 36.887 89.044 48.184 1.00 86.60 90 TYR B CA 1
ATOM 3940 C C . TYR B 1 90 ? 37.547 88.306 49.332 1.00 86.12 90 TYR B C 1
ATOM 3941 O O . TYR B 1 90 ? 37.859 88.903 50.352 1.00 92.05 90 TYR B O 1
ATOM 3950 N N . ARG B 1 91 ? 37.754 87.005 49.164 1.00 88.55 91 ARG B N 1
ATOM 3951 C CA . ARG B 1 91 ? 38.350 86.184 50.211 1.00 89.30 91 ARG B CA 1
ATOM 3952 C C . ARG B 1 91 ? 39.805 86.552 50.454 1.00 89.07 91 ARG B C 1
ATOM 3953 O O . ARG B 1 91 ? 40.195 86.837 51.582 1.00 90.71 91 ARG B O 1
ATOM 3961 N N . LEU B 1 92 ? 40.613 86.538 49.401 1.00 90.00 92 LEU B N 1
ATOM 3962 C CA . LEU B 1 92 ? 42.000 86.944 49.538 1.00 87.18 92 LEU B CA 1
ATOM 3963 C C . LEU B 1 92 ? 42.006 88.351 50.106 1.00 87.27 92 LEU B C 1
ATOM 3964 O O . LEU B 1 92 ? 43.007 88.818 50.643 1.00 87.87 92 LEU B O 1
ATOM 3969 N N . GLY B 1 93 ? 40.868 89.021 49.983 1.00 86.00 93 GLY B N 1
ATOM 3970 C CA . GLY B 1 93 ? 40.695 90.334 50.565 1.00 87.64 93 GLY B CA 1
ATOM 3971 C C . GLY B 1 93 ? 40.629 90.226 52.070 1.00 88.30 93 GLY B C 1
ATOM 3972 O O . GLY B 1 93 ? 41.532 90.694 52.754 1.00 93.71 93 GLY B O 1
ATOM 3973 N N . GLU B 1 94 ? 39.565 89.603 52.577 1.00 90.00 94 GLU B N 1
ATOM 3974 C CA . GLU B 1 94 ? 39.400 89.361 54.011 1.00 92.81 94 GLU B CA 1
ATOM 3975 C C . GLU B 1 94 ? 40.718 88.926 54.636 1.00 93.38 94 GLU B C 1
ATOM 3976 O O . GLU B 1 94 ? 41.111 89.413 55.693 1.00 90.35 94 GLU B O 1
ATOM 3982 N N . TYR B 1 95 ? 41.389 88.000 53.961 1.00 92.46 95 TYR B N 1
ATOM 3983 C CA . TYR B 1 95 ? 42.686 87.495 54.381 1.00 91.51 95 TYR B CA 1
ATOM 3984 C C . TYR B 1 95 ? 43.685 88.608 54.684 1.00 93.13 95 TYR B C 1
ATOM 3985 O O . TYR B 1 95 ? 44.188 88.707 55.798 1.00 103.57 95 TYR B O 1
ATOM 3994 N N . TYR B 1 96 ? 43.975 89.439 53.689 1.00 92.52 96 TYR B N 1
ATOM 3995 C CA . TYR B 1 96 ? 44.992 90.481 53.823 1.00 93.92 96 TYR B CA 1
ATOM 3996 C C . TYR B 1 96 ? 44.549 91.648 54.707 1.00 94.97 96 TYR B C 1
ATOM 3997 O O . TYR B 1 96 ? 45.275 92.637 54.864 1.00 91.59 96 TYR B O 1
ATOM 4006 N N . LYS B 1 97 ? 43.364 91.513 55.294 1.00 96.77 97 LYS B N 1
ATOM 4007 C CA . LYS B 1 97 ? 42.795 92.548 56.147 1.00 97.14 97 LYS B CA 1
ATOM 4008 C C . LYS B 1 97 ? 42.734 93.879 55.398 1.00 96.60 97 LYS B C 1
ATOM 4009 O O . LYS B 1 97 ? 43.158 94.915 55.909 1.00 104.38 97 LYS B O 1
ATOM 4011 N N . VAL B 1 98 ? 42.225 93.832 54.172 1.00 88.38 98 VAL B N 1
ATOM 4012 C CA . VAL B 1 98 ? 41.937 95.037 53.410 1.00 84.95 98 VAL B CA 1
ATOM 4013 C C . VAL B 1 98 ? 40.434 95.133 53.227 1.00 87.20 98 VAL B C 1
ATOM 4014 O O . VAL B 1 98 ? 39.678 94.325 53.771 1.00 87.60 98 VAL B O 1
ATOM 4018 N N . ASP B 1 99 ? 40.004 96.125 52.459 1.00 81.70 99 ASP B N 1
ATOM 4019 C CA . ASP B 1 99 ? 38.590 96.308 52.178 1.00 80.42 99 ASP B CA 1
ATOM 4020 C C . ASP B 1 99 ? 38.127 95.178 51.263 1.00 88.60 99 ASP B C 1
ATOM 4021 O O . ASP B 1 99 ? 38.504 95.136 50.092 1.00 96.68 99 ASP B O 1
ATOM 4026 N N . ALA B 1 100 ? 37.328 94.250 51.783 1.00 85.28 100 ALA B N 1
ATOM 4027 C CA . ALA B 1 100 ? 36.926 93.091 50.982 1.00 83.56 100 ALA B CA 1
ATOM 4028 C C . ALA B 1 100 ? 35.932 93.475 49.902 1.00 84.53 100 ALA B C 1
ATOM 4029 O O . ALA B 1 100 ? 36.161 93.204 48.725 1.00 85.96 100 ALA B O 1
ATOM 4031 N N . LEU B 1 101 ? 34.834 94.110 50.302 1.00 81.36 101 LEU B N 1
ATOM 4032 C CA . LEU B 1 101 ? 33.855 94.606 49.342 1.00 80.25 101 LEU B CA 1
ATOM 4033 C C . LEU B 1 101 ? 34.549 95.235 48.141 1.00 86.19 101 LEU B C 1
ATOM 4034 O O . LEU B 1 101 ? 34.142 95.026 46.999 1.00 85.46 101 LEU B O 1
ATOM 4039 N N . ALA B 1 102 ? 35.594 96.013 48.409 1.00 87.29 102 ALA B N 1
ATOM 4040 C CA . ALA B 1 102 ? 36.361 96.659 47.353 1.00 82.17 102 ALA B CA 1
ATOM 4041 C C . ALA B 1 102 ? 37.140 95.630 46.552 1.00 84.66 102 ALA B C 1
ATOM 4042 O O . ALA B 1 102 ? 36.940 95.497 45.346 1.00 87.92 102 ALA B O 1
ATOM 4044 N N . SER B 1 103 ? 38.020 94.894 47.220 1.00 83.13 103 SER B N 1
ATOM 4045 C CA . SER B 1 103 ? 38.889 93.959 46.513 1.00 91.29 103 SER B CA 1
ATOM 4046 C C . SER B 1 103 ? 38.079 93.013 45.622 1.00 91.82 103 SER B C 1
ATOM 4047 O O . SER B 1 103 ? 38.549 92.580 44.562 1.00 87.09 103 SER B O 1
ATOM 4050 N N . GLY B 1 104 ? 36.854 92.720 46.055 1.00 91.04 104 GLY B N 1
ATOM 4051 C CA . GLY B 1 104 ? 35.987 91.766 45.380 1.00 89.46 104 GLY B CA 1
ATOM 4052 C C . GLY B 1 104 ? 35.118 92.348 44.282 1.00 86.01 104 GLY B C 1
ATOM 4053 O O . GLY B 1 104 ? 34.497 91.608 43.529 1.00 84.14 104 GLY B O 1
ATOM 4054 N N . ALA B 1 105 ? 35.062 93.673 44.205 1.00 87.67 105 ALA B N 1
ATOM 4055 C CA . ALA B 1 105 ? 34.380 94.357 43.119 1.00 76.89 105 ALA B CA 1
ATOM 4056 C C . ALA B 1 105 ? 35.437 94.853 42.156 1.00 81.68 105 ALA B C 1
ATOM 4057 O O . ALA B 1 105 ? 35.236 94.859 40.947 1.00 86.41 105 ALA B O 1
ATOM 4059 N N . LEU B 1 106 ? 36.576 95.268 42.691 1.00 83.90 106 LEU B N 1
ATOM 4060 C CA . LEU B 1 106 ? 37.678 95.667 41.835 1.00 85.90 106 LEU B CA 1
ATOM 4061 C C . LEU B 1 106 ? 37.924 94.568 40.817 1.00 87.87 106 LEU B C 1
ATOM 4062 O O . LEU B 1 106 ? 38.125 94.841 39.641 1.00 89.90 106 LEU B O 1
ATOM 4067 N N . SER B 1 107 ? 37.901 93.321 41.279 1.00 91.15 107 SER B N 1
ATOM 4068 C CA . SER B 1 107 ? 38.215 92.181 40.422 1.00 86.07 107 SER B CA 1
ATOM 4069 C C . SER B 1 107 ? 37.046 91.787 39.538 1.00 82.24 107 SER B C 1
ATOM 4070 O O . SER B 1 107 ? 37.241 91.166 38.510 1.00 86.53 107 SER B O 1
ATOM 4073 N N . LEU B 1 108 ? 35.828 92.134 39.933 1.00 82.35 108 LEU B N 1
ATOM 4074 C CA . LEU B 1 108 ? 34.706 91.994 39.018 1.00 78.51 108 LEU B CA 1
ATOM 4075 C C . LEU B 1 108 ? 34.984 92.915 37.843 1.00 85.97 108 LEU B C 1
ATOM 4076 O O . LEU B 1 108 ? 34.969 92.492 36.692 1.00 88.20 108 LEU B O 1
ATOM 4081 N N . VAL B 1 109 ? 35.252 94.181 38.148 1.00 87.31 109 VAL B N 1
ATOM 4082 C CA . VAL B 1 109 ? 35.622 95.158 37.132 1.00 81.92 109 VAL B CA 1
ATOM 4083 C C . VAL B 1 109 ? 36.844 94.718 36.345 1.00 82.38 109 VAL B C 1
ATOM 4084 O O . VAL B 1 109 ? 36.815 94.685 35.126 1.00 91.60 109 VAL B O 1
ATOM 4088 N N . THR B 1 110 ? 37.917 94.376 37.041 1.00 82.74 110 THR B N 1
ATOM 4089 C CA . THR B 1 110 ? 39.143 93.951 36.385 1.00 86.59 110 THR B CA 1
ATOM 4090 C C . THR B 1 110 ? 38.916 92.808 35.405 1.00 88.33 110 THR B C 1
ATOM 4091 O O . THR B 1 110 ? 39.392 92.848 34.272 1.00 88.23 110 THR B O 1
ATOM 4095 N N . PHE B 1 111 ? 38.205 91.783 35.855 1.00 81.32 111 PHE B N 1
ATOM 4096 C CA . PHE B 1 111 ? 37.870 90.656 35.007 1.00 78.55 111 PHE B CA 1
ATOM 4097 C C . PHE B 1 111 ? 37.295 91.164 33.707 1.00 86.88 111 PHE B C 1
ATOM 4098 O O . PHE B 1 111 ? 37.829 90.899 32.634 1.00 92.09 111 PHE B O 1
ATOM 4106 N N . LEU B 1 112 ? 36.193 91.895 33.798 1.00 83.85 112 LEU B N 1
ATOM 4107 C CA . LEU B 1 112 ? 35.578 92.442 32.602 1.00 81.35 112 LEU B CA 1
ATOM 4108 C C . LEU B 1 112 ? 36.578 93.229 31.749 1.00 87.71 112 LEU B C 1
ATOM 4109 O O . LEU B 1 112 ? 36.674 92.995 30.547 1.00 97.75 112 LEU B O 1
ATOM 4114 N N . LEU B 1 113 ? 37.334 94.141 32.354 1.00 86.44 113 LEU B N 1
ATOM 4115 C CA . LEU B 1 113 ? 38.379 94.853 31.616 1.00 88.60 113 LEU B CA 1
ATOM 4116 C C . LEU B 1 113 ? 39.301 93.895 30.853 1.00 90.46 113 LEU B C 1
ATOM 4117 O O . LEU B 1 113 ? 39.761 94.200 29.758 1.00 92.45 113 LEU B O 1
ATOM 4122 N N . ALA B 1 114 ? 39.559 92.729 31.429 1.00 90.91 114 ALA B N 1
ATOM 4123 C CA . ALA B 1 114 ? 40.469 91.768 30.815 1.00 90.01 114 ALA B CA 1
ATOM 4124 C C . ALA B 1 114 ? 39.868 91.072 29.600 1.00 92.69 114 ALA B C 1
ATOM 4125 O O . ALA B 1 114 ? 40.583 90.714 28.666 1.00 98.64 114 ALA B O 1
ATOM 4127 N N . THR B 1 115 ? 38.558 90.861 29.619 1.00 87.99 115 THR B N 1
ATOM 4128 C CA . THR B 1 115 ? 37.902 90.177 28.515 1.00 88.96 115 THR B CA 1
ATOM 4129 C C . THR B 1 115 ? 37.140 91.168 27.636 1.00 91.99 115 THR B C 1
ATOM 4130 O O . THR B 1 115 ? 36.413 92.019 28.146 1.00 87.30 115 THR B O 1
ATOM 4134 N N . PRO B 1 116 ? 37.322 91.059 26.302 1.00 100.34 116 PRO B N 1
ATOM 4135 C CA . PRO B 1 116 ? 36.866 92.036 25.309 1.00 87.61 116 PRO B CA 1
ATOM 4136 C C . PRO B 1 116 ? 35.359 92.033 25.129 1.00 91.59 116 PRO B C 1
ATOM 4137 O O . PRO B 1 116 ? 34.741 90.970 25.060 1.00 89.95 116 PRO B O 1
ATOM 4141 N N . PHE B 1 117 ? 34.777 93.224 25.041 1.00 92.69 117 PHE B N 1
ATOM 4142 C CA . PHE B 1 117 ? 33.333 93.366 24.875 1.00 96.06 117 PHE B CA 1
ATOM 4143 C C . PHE B 1 117 ? 32.909 93.306 23.412 1.00 94.59 117 PHE B C 1
ATOM 4144 O O . PHE B 1 117 ? 32.336 94.268 22.885 1.00 90.81 117 PHE B O 1
ATOM 4152 N N . GLN B 1 118 ? 33.183 92.169 22.773 1.00 93.26 118 GLN B N 1
ATOM 4153 C CA . GLN B 1 118 ? 32.915 91.986 21.351 1.00 92.93 118 GLN B CA 1
ATOM 4154 C C . GLN B 1 118 ? 33.014 90.524 20.929 1.00 89.10 118 GLN B C 1
ATOM 4155 O O . GLN B 1 118 ? 33.853 89.777 21.431 1.00 90.12 118 GLN B O 1
ATOM 4161 N N . VAL B 1 119 ? 32.142 90.117 20.015 1.00 93.12 119 VAL B N 1
ATOM 4162 C CA . VAL B 1 119 ? 32.214 88.784 19.433 1.00 95.17 119 VAL B CA 1
ATOM 4163 C C . VAL B 1 119 ? 32.362 88.897 17.921 1.00 106.32 119 VAL B C 1
ATOM 4164 O O . VAL B 1 119 ? 31.703 89.732 17.294 1.00 105.99 119 VAL B O 1
ATOM 4168 N N . ALA B 1 120 ? 33.216 88.056 17.336 1.00 111.80 120 ALA B N 1
ATOM 4169 C CA . ALA B 1 120 ? 33.469 88.096 15.894 1.00 107.84 120 ALA B CA 1
ATOM 4170 C C . ALA B 1 120 ? 32.969 86.856 15.158 1.00 107.98 120 ALA B C 1
ATOM 4171 O O . ALA B 1 120 ? 33.367 85.734 15.467 1.00 112.20 120 ALA B O 1
ATOM 4173 N N . TYR B 1 121 ? 32.091 87.080 14.185 1.00 107.46 121 TYR B N 1
ATOM 4174 C CA . TYR B 1 121 ? 31.681 86.049 13.243 1.00 107.46 121 TYR B CA 1
ATOM 4175 C C . TYR B 1 121 ? 32.585 86.110 12.011 1.00 114.57 121 TYR B C 1
ATOM 4176 O O . TYR B 1 121 ? 32.825 87.185 11.459 1.00 115.48 121 TYR B O 1
ATOM 4185 N N . ILE B 1 122 ? 33.076 84.957 11.575 1.00 117.42 122 ILE B N 1
ATOM 4186 C CA . ILE B 1 122 ? 33.971 84.890 10.427 1.00 115.38 122 ILE B CA 1
ATOM 4187 C C . ILE B 1 122 ? 33.296 84.135 9.285 1.00 117.12 122 ILE B C 1
ATOM 4188 O O . ILE B 1 122 ? 32.507 83.224 9.526 1.00 112.78 122 ILE B O 1
ATOM 4193 N N . MET B 1 123 ? 33.596 84.524 8.046 1.00 123.05 123 MET B N 1
ATOM 4194 C CA . MET B 1 123 ? 33.102 83.811 6.865 1.00 125.92 123 MET B CA 1
ATOM 4195 C C . MET B 1 123 ? 34.044 82.654 6.542 1.00 128.36 123 MET B C 1
ATOM 4196 O O . MET B 1 123 ? 35.256 82.853 6.447 1.00 126.97 123 MET B O 1
ATOM 4201 N N . PRO B 1 124 ? 33.485 81.445 6.356 1.00 130.47 124 PRO B N 1
ATOM 4202 C CA . PRO B 1 124 ? 34.285 80.214 6.346 1.00 130.27 124 PRO B CA 1
ATOM 4203 C C . PRO B 1 124 ? 35.420 80.269 5.329 1.00 139.80 124 PRO B C 1
ATOM 4204 O O . PRO B 1 124 ? 35.165 80.307 4.121 1.00 139.81 124 PRO B O 1
ATOM 4208 N N . GLY B 1 125 ? 36.657 80.273 5.820 1.00 136.86 125 GLY B N 1
ATOM 4209 C CA . GLY B 1 125 ? 37.827 80.319 4.963 1.00 136.86 125 GLY B CA 1
ATOM 4210 C C . GLY B 1 125 ? 37.750 81.431 3.934 1.00 141.03 125 GLY B C 1
ATOM 4211 O O . GLY B 1 125 ? 37.815 81.177 2.728 1.00 134.07 125 GLY B O 1
ATOM 4212 N N . THR B 1 126 ? 37.598 82.665 4.413 1.00 142.67 126 THR B N 1
ATOM 4213 C CA . THR B 1 126 ? 37.559 83.832 3.533 1.00 145.81 126 THR B CA 1
ATOM 4214 C C . THR B 1 126 ? 38.356 84.991 4.118 1.00 141.73 126 THR B C 1
ATOM 4215 O O . THR B 1 126 ? 38.564 86.009 3.457 1.00 143.73 126 THR B O 1
ATOM 4219 N N . LYS B 1 127 ? 38.793 84.838 5.362 1.00 143.33 127 LYS B N 1
ATOM 4220 C CA . LYS B 1 127 ? 39.613 85.857 6.010 1.00 152.46 127 LYS B CA 1
ATOM 4221 C C . LYS B 1 127 ? 38.955 87.244 5.979 1.00 148.41 127 LYS B C 1
ATOM 4222 O O . LYS B 1 127 ? 39.625 88.263 5.792 1.00 145.36 127 LYS B O 1
ATOM 4228 N N . GLU B 1 128 ? 37.636 87.265 6.150 1.00 143.72 128 GLU B N 1
ATOM 4229 C CA . GLU B 1 128 ? 36.888 88.501 6.367 1.00 134.66 128 GLU B CA 1
ATOM 4230 C C . GLU B 1 128 ? 35.705 88.190 7.277 1.00 124.99 128 GLU B C 1
ATOM 4231 O O . GLU B 1 128 ? 35.302 87.032 7.395 1.00 121.65 128 GLU B O 1
ATOM 4237 N N . SER B 1 129 ? 35.143 89.214 7.914 1.00 122.68 129 SER B N 1
ATOM 4238 C CA . SER B 1 129 ? 34.280 88.978 9.067 1.00 118.21 129 SER B CA 1
ATOM 4239 C C . SER B 1 129 ? 33.371 90.144 9.415 1.00 112.31 129 SER B C 1
ATOM 4240 O O . SER B 1 129 ? 33.580 91.263 8.957 1.00 117.75 129 SER B O 1
ATOM 4243 N N . ILE B 1 130 ? 32.367 89.870 10.244 1.00 104.91 130 ILE B N 1
ATOM 4244 C CA . ILE B 1 130 ? 31.598 90.923 10.898 1.00 106.04 130 ILE B CA 1
ATOM 4245 C C . ILE B 1 130 ? 31.757 90.779 12.398 1.00 104.73 130 ILE B C 1
ATOM 4246 O O . ILE B 1 130 ? 32.192 89.739 12.883 1.00 105.26 130 ILE B O 1
ATOM 4251 N N . LEU B 1 131 ? 31.417 91.817 13.145 1.00 100.75 131 LEU B N 1
ATOM 4252 C CA . LEU B 1 131 ? 31.608 91.729 14.580 1.00 98.63 131 LEU B CA 1
ATOM 4253 C C . LEU B 1 131 ? 30.610 92.538 15.405 1.00 98.54 131 LEU B C 1
ATOM 4254 O O . LEU B 1 131 ? 30.399 93.734 15.170 1.00 88.14 131 LEU B O 1
ATOM 4259 N N . VAL B 1 132 ? 29.994 91.858 16.370 1.00 101.04 132 VAL B N 1
ATOM 4260 C CA . VAL B 1 132 ? 29.074 92.501 17.295 1.00 100.75 132 VAL B CA 1
ATOM 4261 C C . VAL B 1 132 ? 29.837 93.122 18.473 1.00 95.80 132 VAL B C 1
ATOM 4262 O O . VAL B 1 132 ? 30.732 92.500 19.046 1.00 89.06 132 VAL B O 1
ATOM 4266 N N . ASP B 1 133 ? 29.489 94.360 18.809 1.00 95.24 133 ASP B N 1
ATOM 4267 C CA . ASP B 1 133 ? 30.189 95.096 19.851 1.00 96.41 133 ASP B CA 1
ATOM 4268 C C . ASP B 1 133 ? 29.253 95.414 20.997 1.00 107.78 133 ASP B C 1
ATOM 4269 O O . ASP B 1 133 ? 28.051 95.145 20.912 1.00 108.70 133 ASP B O 1
ATOM 4274 N N . GLY B 1 134 ? 29.805 95.991 22.064 1.00 107.30 134 GLY B N 1
ATOM 4275 C CA . GLY B 1 134 ? 29.040 96.229 23.274 1.00 99.55 134 GLY B CA 1
ATOM 4276 C C . GLY B 1 134 ? 28.377 94.921 23.641 1.00 98.01 134 GLY B C 1
ATOM 4277 O O . GLY B 1 134 ? 27.169 94.848 23.866 1.00 95.41 134 GLY B O 1
ATOM 4278 N N . VAL B 1 135 ? 29.188 93.872 23.676 1.00 93.41 135 VAL B N 1
ATOM 4279 C CA . VAL B 1 135 ? 28.691 92.533 23.917 1.00 91.93 135 VAL B CA 1
ATOM 4280 C C . VAL B 1 135 ? 29.662 91.784 24.846 1.00 93.95 135 VAL B C 1
ATOM 4281 O O . VAL B 1 135 ? 30.856 91.669 24.558 1.00 93.73 135 VAL B O 1
ATOM 4285 N N . ILE B 1 136 ? 29.153 91.328 25.989 1.00 87.08 136 ILE B N 1
ATOM 4286 C CA . ILE B 1 136 ? 29.932 90.507 26.909 1.00 85.56 136 ILE B CA 1
ATOM 4287 C C . ILE B 1 136 ? 29.795 89.059 26.477 1.00 82.16 136 ILE B C 1
ATOM 4288 O O . ILE B 1 136 ? 28.753 88.451 26.682 1.00 87.89 136 ILE B O 1
ATOM 4293 N N . PRO B 1 137 ? 30.842 88.503 25.861 1.00 78.92 137 PRO B N 1
ATOM 4294 C CA . PRO B 1 137 ? 30.783 87.117 25.379 1.00 82.81 137 PRO B CA 1
ATOM 4295 C C . PRO B 1 137 ? 30.533 86.135 26.519 1.00 89.71 137 PRO B C 1
ATOM 4296 O O . PRO B 1 137 ? 31.447 85.815 27.280 1.00 88.06 137 PRO B O 1
ATOM 4300 N N . ALA B 1 138 ? 29.300 85.648 26.612 1.00 93.15 138 ALA B N 1
ATOM 4301 C CA . ALA B 1 138 ? 28.844 84.865 27.760 1.00 88.58 138 ALA B CA 1
ATOM 4302 C C . ALA B 1 138 ? 29.471 83.476 27.868 1.00 87.91 138 ALA B C 1
ATOM 4303 O O . ALA B 1 138 ? 29.001 82.631 28.628 1.00 90.93 138 ALA B O 1
ATOM 4305 N N . ALA B 1 139 ? 30.526 83.238 27.107 1.00 90.25 139 ALA B N 1
ATOM 4306 C CA . ALA B 1 139 ? 31.224 81.969 27.185 1.00 90.37 139 ALA B CA 1
ATOM 4307 C C . ALA B 1 139 ? 32.554 82.219 27.858 1.00 90.51 139 ALA B C 1
ATOM 4308 O O . ALA B 1 139 ? 33.222 81.293 28.313 1.00 98.20 139 ALA B O 1
ATOM 4310 N N . LEU B 1 140 ? 32.929 83.491 27.917 1.00 89.37 140 LEU B N 1
ATOM 4311 C CA . LEU B 1 140 ? 34.142 83.906 28.606 1.00 91.70 140 LEU B CA 1
ATOM 4312 C C . LEU B 1 140 ? 33.852 84.190 30.071 1.00 90.31 140 LEU B C 1
ATOM 4313 O O . LEU B 1 140 ? 34.763 84.497 30.836 1.00 91.08 140 LEU B O 1
ATOM 4318 N N . MET B 1 141 ? 32.571 84.109 30.433 1.00 88.94 141 MET B N 1
ATOM 4319 C CA . MET B 1 141 ? 32.113 84.212 31.812 1.00 84.81 141 MET B CA 1
ATOM 4320 C C . MET B 1 141 ? 32.022 82.820 32.422 1.00 92.98 141 MET B C 1
ATOM 4321 O O . MET B 1 141 ? 32.324 82.620 33.594 1.00 96.83 141 MET B O 1
ATOM 4326 N N . GLY B 1 142 ? 31.592 81.856 31.617 1.00 98.46 142 GLY B N 1
ATOM 4327 C CA . GLY B 1 142 ? 31.347 80.508 32.097 1.00 102.23 142 GLY B CA 1
ATOM 4328 C C . GLY B 1 142 ? 32.572 79.710 32.508 1.00 104.68 142 GLY B C 1
ATOM 4329 O O . GLY B 1 142 ? 33.657 80.252 32.712 1.00 100.91 142 GLY B O 1
ATOM 4330 N N . SER B 1 143 ? 32.381 78.400 32.612 1.00 104.51 143 SER B N 1
ATOM 4331 C CA . SER B 1 143 ? 33.388 77.490 33.143 1.00 105.25 143 SER B CA 1
ATOM 4332 C C . SER B 1 143 ? 34.751 77.581 32.468 1.00 106.23 143 SER B C 1
ATOM 4333 O O . SER B 1 143 ? 35.744 77.075 32.992 1.00 106.74 143 SER B O 1
ATOM 4336 N N . GLN B 1 144 ? 34.804 78.213 31.303 1.00 103.46 144 GLN B N 1
ATOM 4337 C CA . GLN B 1 144 ? 36.050 78.259 30.547 1.00 111.06 144 GLN B CA 1
ATOM 4338 C C . GLN B 1 144 ? 36.916 79.462 30.906 1.00 112.55 144 GLN B C 1
ATOM 4339 O O . GLN B 1 144 ? 37.986 79.667 30.328 1.00 117.05 144 GLN B O 1
ATOM 4345 N N . GLY B 1 145 ? 36.461 80.250 31.870 1.00 108.38 145 GLY B N 1
ATOM 4346 C CA . GLY B 1 145 ? 37.169 81.464 32.215 1.00 105.60 145 GLY B CA 1
ATOM 4347 C C . GLY B 1 145 ? 37.667 81.522 33.643 1.00 104.04 145 GLY B C 1
ATOM 4348 O O . GLY B 1 145 ? 38.447 82.404 33.993 1.00 109.50 145 GLY B O 1
ATOM 4349 N N . LEU B 1 146 ? 37.230 80.599 34.488 1.00 99.15 146 LEU B N 1
ATOM 4350 C CA . LEU B 1 146 ? 37.658 80.667 35.877 1.00 97.26 146 LEU B CA 1
ATOM 4351 C C . LEU B 1 146 ? 39.136 80.336 36.047 1.00 96.95 146 LEU B C 1
ATOM 4352 O O . LEU B 1 146 ? 39.641 80.264 37.161 1.00 98.77 146 LEU B O 1
ATOM 4357 N N . PHE B 1 147 ? 39.836 80.146 34.939 1.00 100.07 147 PHE B N 1
ATOM 4358 C CA . PHE B 1 147 ? 41.284 80.045 35.001 1.00 103.22 147 PHE B CA 1
ATOM 4359 C C . PHE B 1 147 ? 41.894 81.439 34.910 1.00 101.51 147 PHE B C 1
ATOM 4360 O O . PHE B 1 147 ? 42.983 81.682 35.424 1.00 101.00 147 PHE B O 1
ATOM 4368 N N . VAL B 1 148 ? 41.193 82.348 34.241 1.00 104.59 148 VAL B N 1
ATOM 4369 C CA . VAL B 1 148 ? 41.596 83.746 34.217 1.00 104.10 148 VAL B CA 1
ATOM 4370 C C . VAL B 1 148 ? 40.926 84.484 35.370 1.00 95.94 148 VAL B C 1
ATOM 4371 O O . VAL B 1 148 ? 41.430 85.501 35.841 1.00 96.59 148 VAL B O 1
ATOM 4375 N N . ALA B 1 149 ? 39.795 83.958 35.828 1.00 91.91 149 ALA B N 1
ATOM 4376 C CA . ALA B 1 149 ? 39.161 84.486 37.028 1.00 96.10 149 ALA B CA 1
ATOM 4377 C C . ALA B 1 149 ? 40.144 84.426 38.196 1.00 93.21 149 ALA B C 1
ATOM 4378 O O . ALA B 1 149 ? 40.386 85.424 38.859 1.00 90.39 149 ALA B O 1
ATOM 4380 N N . MET B 1 150 ? 40.717 83.250 38.427 1.00 92.95 150 MET B N 1
ATOM 4381 C CA . MET B 1 150 ? 41.811 83.103 39.376 1.00 86.03 150 MET B CA 1
ATOM 4382 C C . MET B 1 150 ? 42.900 84.124 39.092 1.00 87.09 150 MET B C 1
ATOM 4383 O O . MET B 1 150 ? 43.007 85.126 39.789 1.00 90.56 150 MET B O 1
ATOM 4388 N N . ILE B 1 151 ? 43.691 83.869 38.053 1.00 91.90 151 ILE B N 1
ATOM 4389 C CA . ILE B 1 151 ? 44.829 84.724 37.708 1.00 93.69 151 ILE B CA 1
ATOM 4390 C C . ILE B 1 151 ? 44.577 86.208 37.979 1.00 94.46 151 ILE B C 1
ATOM 4391 O O . ILE B 1 151 ? 45.366 86.850 38.664 1.00 90.67 151 ILE B O 1
ATOM 4396 N N . ILE B 1 152 ? 43.490 86.762 37.450 1.00 94.32 152 ILE B N 1
ATOM 4397 C CA . ILE B 1 152 ? 43.300 88.205 37.575 1.00 92.21 152 ILE B CA 1
ATOM 4398 C C . ILE B 1 152 ? 42.796 88.629 38.955 1.00 87.50 152 ILE B C 1
ATOM 4399 O O . ILE B 1 152 ? 43.195 89.675 39.455 1.00 89.50 152 ILE B O 1
ATOM 4404 N N . ALA B 1 153 ? 41.941 87.821 39.580 1.00 91.98 153 ALA B N 1
ATOM 4405 C CA . ALA B 1 153 ? 41.506 88.111 40.955 1.00 94.55 153 ALA B CA 1
ATOM 4406 C C . ALA B 1 153 ? 42.699 88.122 41.909 1.00 89.05 153 ALA B C 1
ATOM 4407 O O . ALA B 1 153 ? 42.861 89.037 42.713 1.00 86.99 153 ALA B O 1
ATOM 4409 N N . ILE B 1 154 ? 43.534 87.096 41.804 1.00 84.75 154 ILE B N 1
ATOM 4410 C CA . ILE B 1 154 ? 44.771 87.027 42.568 1.00 84.43 154 ILE B CA 1
ATOM 4411 C C . ILE B 1 154 ? 45.758 88.157 42.232 1.00 87.28 154 ILE B C 1
ATOM 4412 O O . ILE B 1 154 ? 46.394 88.711 43.123 1.00 88.21 154 ILE B O 1
ATOM 4417 N N . ILE B 1 155 ? 45.888 88.496 40.953 1.00 91.44 155 ILE B N 1
ATOM 4418 C CA . ILE B 1 155 ? 46.777 89.584 40.538 1.00 90.67 155 ILE B CA 1
ATOM 4419 C C . ILE B 1 155 ? 46.255 90.930 41.024 1.00 92.31 155 ILE B C 1
ATOM 4420 O O . ILE B 1 155 ? 47.014 91.760 41.522 1.00 93.40 155 ILE B O 1
ATOM 4425 N N . SER B 1 156 ? 44.954 91.145 40.870 1.00 91.62 156 SER B N 1
ATOM 4426 C CA . SER B 1 156 ? 44.347 92.408 41.258 1.00 91.73 156 SER B CA 1
ATOM 4427 C C . SER B 1 156 ? 44.430 92.602 42.759 1.00 94.14 156 SER B C 1
ATOM 4428 O O . SER B 1 156 ? 45.108 93.509 43.238 1.00 95.79 156 SER B O 1
ATOM 4431 N N . THR B 1 157 ? 43.742 91.743 43.501 1.00 91.62 157 THR B N 1
ATOM 4432 C CA . THR B 1 157 ? 43.713 91.853 44.955 1.00 95.06 157 THR B CA 1
ATOM 4433 C C . THR B 1 157 ? 45.115 91.901 45.567 1.00 89.37 157 THR B C 1
ATOM 4434 O O . THR B 1 157 ? 45.346 92.627 46.530 1.00 87.55 157 THR B O 1
ATOM 4438 N N . GLU B 1 158 ? 46.052 91.149 44.999 1.00 88.80 158 GLU B N 1
ATOM 4439 C CA . GLU B 1 158 ? 47.421 91.146 45.513 1.00 91.12 158 GLU B CA 1
ATOM 4440 C C . GLU B 1 158 ? 48.084 92.519 45.364 1.00 94.99 158 GLU B C 1
ATOM 4441 O O . GLU B 1 158 ? 48.717 93.012 46.298 1.00 96.85 158 GLU B O 1
ATOM 4447 N N . ILE B 1 159 ? 47.936 93.133 44.192 1.00 94.78 159 ILE B N 1
ATOM 4448 C CA . ILE B 1 159 ? 48.436 94.491 43.971 1.00 93.15 159 ILE B CA 1
ATOM 4449 C C . ILE B 1 159 ? 47.646 95.489 44.804 1.00 95.79 159 ILE B C 1
ATOM 4450 O O . ILE B 1 159 ? 48.187 96.484 45.284 1.00 96.75 159 ILE B O 1
ATOM 4455 N N . TYR B 1 160 ? 46.359 95.216 44.978 1.00 92.78 160 TYR B N 1
ATOM 4456 C CA . TYR B 1 160 ? 45.484 96.147 45.665 1.00 91.63 160 TYR B CA 1
ATOM 4457 C C . TYR B 1 160 ? 45.801 96.267 47.138 1.00 92.25 160 TYR B C 1
ATOM 4458 O O . TYR B 1 160 ? 45.749 97.358 47.698 1.00 93.95 160 TYR B O 1
ATOM 4467 N N . ARG B 1 161 ? 46.110 95.145 47.775 1.00 93.98 161 ARG B N 1
ATOM 4468 C CA . ARG B 1 161 ? 46.421 95.176 49.196 1.00 98.47 161 ARG B CA 1
ATOM 4469 C C . ARG B 1 161 ? 47.801 95.770 49.408 1.00 98.71 161 ARG B C 1
ATOM 4470 O O . ARG B 1 161 ? 48.007 96.546 50.334 1.00 102.11 161 ARG B O 1
ATOM 4478 N N . PHE B 1 162 ? 48.743 95.417 48.539 1.00 95.76 162 PHE B N 1
ATOM 4479 C CA . PHE B 1 162 ? 50.098 95.930 48.668 1.00 98.60 162 PHE B CA 1
ATOM 4480 C C . PHE B 1 162 ? 50.123 97.452 48.602 1.00 98.33 162 PHE B C 1
ATOM 4481 O O . PHE B 1 162 ? 51.060 98.093 49.077 1.00 98.95 162 PHE B O 1
ATOM 4489 N N . LEU B 1 163 ? 49.094 98.032 48.005 1.00 98.85 163 LEU B N 1
ATOM 4490 C CA . LEU B 1 163 ? 49.080 99.475 47.820 1.00 101.42 163 LEU B CA 1
ATOM 4491 C C . LEU B 1 163 ? 48.482 100.220 49.001 1.00 97.65 163 LEU B C 1
ATOM 4492 O O . LEU B 1 163 ? 48.963 101.292 49.348 1.00 103.35 163 LEU B O 1
ATOM 4497 N N . VAL B 1 164 ? 47.442 99.665 49.617 1.00 93.97 164 VAL B N 1
ATOM 4498 C CA . VAL B 1 164 ? 46.898 100.262 50.836 1.00 96.66 164 VAL B CA 1
ATOM 4499 C C . VAL B 1 164 ? 47.883 100.052 51.982 1.00 97.60 164 VAL B C 1
ATOM 4500 O O . VAL B 1 164 ? 48.049 100.915 52.844 1.00 97.20 164 VAL B O 1
ATOM 4504 N N . GLN B 1 165 ? 48.544 98.901 51.974 1.00 97.60 165 GLN B N 1
ATOM 4505 C CA . GLN B 1 165 ? 49.547 98.585 52.980 1.00 97.18 165 GLN B CA 1
ATOM 4506 C C . GLN B 1 165 ? 50.794 99.450 52.819 1.00 96.49 165 GLN B C 1
ATOM 4507 O O . GLN B 1 165 ? 51.520 99.688 53.778 1.00 104.69 165 GLN B O 1
ATOM 4513 N N . LYS B 1 166 ? 51.044 99.923 51.607 1.00 100.57 166 LYS B N 1
ATOM 4514 C CA . LYS B 1 166 ? 52.103 100.899 51.400 1.00 104.66 166 LYS B CA 1
ATOM 4515 C C . LYS B 1 166 ? 51.550 102.282 51.699 1.00 102.84 166 LYS B C 1
ATOM 4516 O O . LYS B 1 166 ? 52.172 103.300 51.395 1.00 104.07 166 LYS B O 1
ATOM 4522 N N . LYS B 1 167 ? 50.365 102.302 52.297 1.00 99.89 167 LYS B N 1
ATOM 4523 C CA . LYS B 1 167 ? 49.708 103.547 52.675 1.00 106.16 167 LYS B CA 1
ATOM 4524 C C . LYS B 1 167 ? 49.542 104.544 51.516 1.00 104.60 167 LYS B C 1
ATOM 4525 O O . LYS B 1 167 ? 49.258 105.718 51.744 1.00 106.66 167 LYS B O 1
ATOM 4531 N N . MET B 1 168 ? 49.714 104.074 50.282 1.00 103.68 168 MET B N 1
ATOM 4532 C CA . MET B 1 168 ? 49.443 104.886 49.093 1.00 103.95 168 MET B CA 1
ATOM 4533 C C . MET B 1 168 ? 47.941 105.110 48.927 1.00 99.54 168 MET B C 1
ATOM 4534 O O . MET B 1 168 ? 47.253 104.336 48.267 1.00 100.33 168 MET B O 1
ATOM 4539 N N . ILE B 1 169 ? 47.441 106.190 49.510 1.00 93.16 169 ILE B N 1
ATOM 4540 C CA . ILE B 1 169 ? 46.018 106.305 49.766 1.00 97.02 169 ILE B CA 1
ATOM 4541 C C . ILE B 1 169 ? 45.563 107.760 49.757 1.00 101.80 169 ILE B C 1
ATOM 4542 O O . ILE B 1 169 ? 46.331 108.657 50.097 1.00 104.50 169 ILE B O 1
ATOM 4547 N N . ILE B 1 170 ? 44.317 107.993 49.357 1.00 102.83 170 ILE B N 1
ATOM 4548 C CA . ILE B 1 170 ? 43.697 109.304 49.545 1.00 101.97 170 ILE B CA 1
ATOM 4549 C C . ILE B 1 170 ? 43.299 109.483 51.014 1.00 103.07 170 ILE B C 1
ATOM 4550 O O . ILE B 1 170 ? 42.635 108.630 51.612 1.00 95.16 170 ILE B O 1
ATOM 4555 N N . LYS B 1 171 ? 43.714 110.607 51.584 1.00 110.96 171 LYS B N 1
ATOM 4556 C CA . LYS B 1 171 ? 43.556 110.864 53.010 1.00 112.68 171 LYS B CA 1
ATOM 4557 C C . LYS B 1 171 ? 42.434 111.864 53.304 1.00 108.78 171 LYS B C 1
ATOM 4558 O O . LYS B 1 171 ? 42.693 113.029 53.603 1.00 115.15 171 LYS B O 1
ATOM 4564 N N . MET B 1 172 ? 41.188 111.408 53.223 1.00 101.33 172 MET B N 1
ATOM 4565 C CA . MET B 1 172 ? 40.041 112.296 53.416 1.00 106.96 172 MET B CA 1
ATOM 4566 C C . MET B 1 172 ? 39.903 112.816 54.853 1.00 116.73 172 MET B C 1
ATOM 4567 O O . MET B 1 172 ? 40.059 112.056 55.813 1.00 117.34 172 MET B O 1
ATOM 4572 N N . PRO B 1 173 ? 39.603 114.120 54.995 1.00 113.55 173 PRO B N 1
ATOM 4573 C CA . PRO B 1 173 ? 39.375 114.816 56.265 1.00 109.77 173 PRO B CA 1
ATOM 4574 C C . PRO B 1 173 ? 38.454 114.023 57.179 1.00 111.29 173 PRO B C 1
ATOM 4575 O O . PRO B 1 173 ? 37.533 113.366 56.695 1.00 111.80 173 PRO B O 1
ATOM 4579 N N . GLU B 1 174 ? 38.698 114.097 58.483 1.00 108.28 174 GLU B N 1
ATOM 4580 C CA . GLU B 1 174 ? 37.974 113.281 59.448 1.00 110.08 174 GLU B CA 1
ATOM 4581 C C . GLU B 1 174 ? 36.506 113.692 59.577 1.00 110.06 174 GLU B C 1
ATOM 4582 O O . GLU B 1 174 ? 35.655 112.885 59.954 1.00 106.76 174 GLU B O 1
ATOM 4584 N N . THR B 1 175 ? 36.214 114.946 59.248 1.00 111.34 175 THR B N 1
ATOM 4585 C CA . THR B 1 175 ? 34.859 115.489 59.371 1.00 113.75 175 THR B CA 1
ATOM 4586 C C . THR B 1 175 ? 33.877 114.910 58.357 1.00 113.79 175 THR B C 1
ATOM 4587 O O . THR B 1 175 ? 32.675 114.828 58.618 1.00 111.92 175 THR B O 1
ATOM 4591 N N . VAL B 1 176 ? 34.407 114.519 57.201 1.00 113.62 176 VAL B N 1
ATOM 4592 C CA . VAL B 1 176 ? 33.617 113.961 56.099 1.00 106.02 176 VAL B CA 1
ATOM 4593 C C . VAL B 1 176 ? 33.096 112.569 56.437 1.00 104.63 176 VAL B C 1
ATOM 4594 O O . VAL B 1 176 ? 33.826 111.764 57.025 1.00 108.15 176 VAL B O 1
ATOM 4598 N N . PRO B 1 177 ? 31.837 112.270 56.067 1.00 101.23 177 PRO B N 1
ATOM 4599 C CA . PRO B 1 177 ? 31.216 110.968 56.336 1.00 102.91 177 PRO B CA 1
ATOM 4600 C C . PRO B 1 177 ? 32.170 109.801 56.151 1.00 106.56 177 PRO B C 1
ATOM 4601 O O . PRO B 1 177 ? 33.198 109.965 55.503 1.00 110.06 177 PRO B O 1
ATOM 4605 N N . PRO B 1 178 ? 31.831 108.631 56.713 1.00 107.43 178 PRO B N 1
ATOM 4606 C CA . PRO B 1 178 ? 32.718 107.466 56.625 1.00 105.68 178 PRO B CA 1
ATOM 4607 C C . PRO B 1 178 ? 32.650 106.773 55.257 1.00 100.91 178 PRO B C 1
ATOM 4608 O O . PRO B 1 178 ? 33.669 106.257 54.788 1.00 96.36 178 PRO B O 1
ATOM 4612 N N . ALA B 1 179 ? 31.475 106.764 54.630 1.00 98.38 179 ALA B N 1
ATOM 4613 C CA . ALA B 1 179 ? 31.355 106.249 53.268 1.00 98.91 179 ALA B CA 1
ATOM 4614 C C . ALA B 1 179 ? 32.371 106.961 52.383 1.00 97.82 179 ALA B C 1
ATOM 4615 O O . ALA B 1 179 ? 33.180 106.331 51.701 1.00 94.63 179 ALA B O 1
ATOM 4617 N N . VAL B 1 180 ? 32.331 108.286 52.421 1.00 97.96 180 VAL B N 1
ATOM 4618 C CA . VAL B 1 180 ? 33.269 109.106 51.675 1.00 93.85 180 VAL B CA 1
ATOM 4619 C C . VAL B 1 180 ? 34.723 108.718 51.930 1.00 95.79 180 VAL B C 1
ATOM 4620 O O . VAL B 1 180 ? 35.522 108.676 50.995 1.00 98.90 180 VAL B O 1
ATOM 4624 N N . THR B 1 181 ? 35.075 108.434 53.181 1.00 92.52 181 THR B N 1
ATOM 4625 C CA . THR B 1 181 ? 36.469 108.127 53.497 1.00 94.05 181 THR B CA 1
ATOM 4626 C C . THR B 1 181 ? 36.918 106.823 52.848 1.00 93.72 181 THR B C 1
ATOM 4627 O O . THR B 1 181 ? 38.036 106.732 52.332 1.00 91.40 181 THR B O 1
ATOM 4631 N N . ARG B 1 182 ? 36.042 105.819 52.879 1.00 92.02 182 ARG B N 1
ATOM 4632 C CA . ARG B 1 182 ? 36.351 104.494 52.340 1.00 86.54 182 ARG B CA 1
ATOM 4633 C C . ARG B 1 182 ? 36.505 104.530 50.832 1.00 89.58 182 ARG B C 1
ATOM 4634 O O . ARG B 1 182 ? 37.491 104.026 50.299 1.00 92.22 182 ARG B O 1
ATOM 4642 N N . SER B 1 183 ? 35.524 105.119 50.150 1.00 90.77 183 SER B N 1
ATOM 4643 C CA . SER B 1 183 ? 35.568 105.260 48.700 1.00 86.93 183 SER B CA 1
ATOM 4644 C C . SER B 1 183 ? 36.915 105.793 48.269 1.00 86.20 183 SER B C 1
ATOM 4645 O O . SER B 1 183 ? 37.717 105.075 47.677 1.00 89.53 183 SER B O 1
ATOM 4648 N N . PHE B 1 184 ? 37.162 107.056 48.587 1.00 83.03 184 PHE B N 1
ATOM 4649 C CA . PHE B 1 184 ? 38.386 107.726 48.166 1.00 90.98 184 PHE B CA 1
ATOM 4650 C C . PHE B 1 184 ? 39.680 107.027 48.597 1.00 92.56 184 PHE B C 1
ATOM 4651 O O . PHE B 1 184 ? 40.728 107.195 47.962 1.00 89.77 184 PHE B O 1
ATOM 4659 N N . ALA B 1 185 ? 39.613 106.246 49.670 1.00 94.18 185 ALA B N 1
ATOM 4660 C CA . ALA B 1 185 ? 40.748 105.418 50.050 1.00 90.95 185 ALA B CA 1
ATOM 4661 C C . ALA B 1 185 ? 41.120 104.545 48.860 1.00 93.81 185 ALA B C 1
ATOM 4662 O O . ALA B 1 185 ? 42.248 104.595 48.365 1.00 95.65 185 ALA B O 1
ATOM 4664 N N . ALA B 1 186 ? 40.141 103.775 48.389 1.00 89.75 186 ALA B N 1
ATOM 4665 C CA . ALA B 1 186 ? 40.324 102.836 47.285 1.00 89.90 186 ALA B CA 1
ATOM 4666 C C . ALA B 1 186 ? 40.819 103.491 45.989 1.00 94.80 186 ALA B C 1
ATOM 4667 O O . ALA B 1 186 ? 41.661 102.932 45.284 1.00 93.07 186 ALA B O 1
ATOM 4669 N N . LEU B 1 187 ? 40.287 104.668 45.679 1.00 92.72 187 LEU B N 1
ATOM 4670 C CA . LEU B 1 187 ? 40.548 105.324 44.404 1.00 85.64 187 LEU B CA 1
ATOM 4671 C C . LEU B 1 187 ? 41.965 105.103 43.886 1.00 86.34 187 LEU B C 1
ATOM 4672 O O . LEU B 1 187 ? 42.135 104.583 42.796 1.00 91.81 187 LEU B O 1
ATOM 4677 N N . ILE B 1 188 ? 42.984 105.482 44.650 1.00 85.33 188 ILE B N 1
ATOM 4678 C CA . ILE B 1 188 ? 44.351 105.369 44.133 1.00 84.65 188 ILE B CA 1
ATOM 4679 C C . ILE B 1 188 ? 44.818 103.940 43.847 1.00 88.53 188 ILE B C 1
ATOM 4680 O O . ILE B 1 188 ? 45.323 103.672 42.761 1.00 91.16 188 ILE B O 1
ATOM 4685 N N . PRO B 1 189 ? 44.671 103.018 44.813 1.00 91.80 189 PRO B N 1
ATOM 4686 C CA . PRO B 1 189 ? 45.018 101.638 44.458 1.00 90.81 189 PRO B CA 1
ATOM 4687 C C . PRO B 1 189 ? 44.177 101.165 43.278 1.00 90.85 189 PRO B C 1
ATOM 4688 O O . PRO B 1 189 ? 44.729 100.726 42.269 1.00 86.60 189 PRO B O 1
ATOM 4692 N N . GLY B 1 190 ? 42.858 101.268 43.405 1.00 90.22 190 GLY B N 1
ATOM 4693 C CA . GLY B 1 190 ? 41.955 100.880 42.340 1.00 89.38 190 GLY B CA 1
ATOM 4694 C C . GLY B 1 190 ? 42.444 101.340 40.979 1.00 94.77 190 GLY B C 1
ATOM 4695 O O . GLY B 1 190 ? 42.627 100.532 40.065 1.00 97.43 190 GLY B O 1
ATOM 4696 N N . PHE B 1 191 ? 42.662 102.644 40.842 1.00 90.48 191 PHE B N 1
ATOM 4697 C CA . PHE B 1 191 ? 43.163 103.198 39.595 1.00 87.68 191 PHE B CA 1
ATOM 4698 C C . PHE B 1 191 ? 44.374 102.405 39.110 1.00 89.53 191 PHE B C 1
ATOM 4699 O O . PHE B 1 191 ? 44.354 101.828 38.026 1.00 88.94 191 PHE B O 1
ATOM 4707 N N . ILE B 1 192 ? 45.421 102.364 39.925 1.00 86.55 192 ILE B N 1
ATOM 4708 C CA . ILE B 1 192 ? 46.635 101.639 39.559 1.00 86.66 192 ILE B CA 1
ATOM 4709 C C . ILE B 1 192 ? 46.379 100.181 39.158 1.00 91.08 192 ILE B C 1
ATOM 4710 O O . ILE B 1 192 ? 47.015 99.668 38.237 1.00 89.62 192 ILE B O 1
ATOM 4715 N N . VAL B 1 193 ? 45.449 99.515 39.835 1.00 92.04 193 VAL B N 1
ATOM 4716 C CA . VAL B 1 193 ? 45.137 98.135 39.481 1.00 89.57 193 VAL B CA 1
ATOM 4717 C C . VAL B 1 193 ? 44.571 98.050 38.070 1.00 94.96 193 VAL B C 1
ATOM 4718 O O . VAL B 1 193 ? 45.152 97.371 37.218 1.00 96.93 193 VAL B O 1
ATOM 4722 N N . VAL B 1 194 ? 43.458 98.735 37.802 1.00 92.94 194 VAL B N 1
ATOM 4723 C CA . VAL B 1 194 ? 42.891 98.682 36.449 1.00 97.19 194 VAL B CA 1
ATOM 4724 C C . VAL B 1 194 ? 43.972 99.005 35.415 1.00 95.36 194 VAL B C 1
ATOM 4725 O O . VAL B 1 194 ? 44.052 98.357 34.372 1.00 91.56 194 VAL B O 1
ATOM 4729 N N . THR B 1 195 ? 44.819 99.985 35.729 1.00 94.11 195 THR B N 1
ATOM 4730 C CA . THR B 1 195 ? 45.886 100.390 34.821 1.00 91.23 195 THR B CA 1
ATOM 4731 C C . THR B 1 195 ? 46.824 99.228 34.514 1.00 93.18 195 THR B C 1
ATOM 4732 O O . THR B 1 195 ? 47.225 99.035 33.366 1.00 93.77 195 THR B O 1
ATOM 4736 N N . VAL B 1 196 ? 47.178 98.454 35.536 1.00 92.32 196 VAL B N 1
ATOM 4737 C CA . VAL B 1 196 ? 48.076 97.321 35.331 1.00 93.76 196 VAL B CA 1
ATOM 4738 C C . VAL B 1 196 ? 47.416 96.258 34.458 1.00 94.12 196 VAL B C 1
ATOM 4739 O O . VAL B 1 196 ? 47.962 95.871 33.420 1.00 90.75 196 VAL B O 1
ATOM 4743 N N . VAL B 1 197 ? 46.235 95.807 34.872 1.00 93.83 197 VAL B N 1
ATOM 4744 C CA . VAL B 1 197 ? 45.484 94.818 34.104 1.00 96.55 197 VAL B CA 1
ATOM 4745 C C . VAL B 1 197 ? 45.313 95.292 32.670 1.00 96.86 197 VAL B C 1
ATOM 4746 O O . VAL B 1 197 ? 45.609 94.565 31.722 1.00 99.23 197 VAL B O 1
ATOM 4750 N N . TRP B 1 198 ? 44.828 96.518 32.522 1.00 93.90 198 TRP B N 1
ATOM 4751 C CA . TRP B 1 198 ? 44.732 97.160 31.217 1.00 96.80 198 TRP B CA 1
ATOM 4752 C C . TRP B 1 198 ? 46.013 96.976 30.412 1.00 97.03 198 TRP B C 1
ATOM 4753 O O . TRP B 1 198 ? 45.993 96.389 29.332 1.00 94.60 198 TRP B O 1
ATOM 4764 N N . ILE B 1 199 ? 47.127 97.473 30.945 1.00 98.32 199 ILE B N 1
ATOM 4765 C CA . ILE B 1 199 ? 48.423 97.342 30.281 1.00 95.56 199 ILE B CA 1
ATOM 4766 C C . ILE B 1 199 ? 48.796 95.888 29.995 1.00 96.45 199 ILE B C 1
ATOM 4767 O O . ILE B 1 199 ? 49.404 95.592 28.967 1.00 94.63 199 ILE B O 1
ATOM 4772 N N . ILE B 1 200 ? 48.427 94.984 30.900 1.00 98.24 200 ILE B N 1
ATOM 4773 C CA . ILE B 1 200 ? 48.624 93.558 30.661 1.00 97.74 200 ILE B CA 1
ATOM 4774 C C . ILE B 1 200 ? 47.845 93.126 29.428 1.00 97.30 200 ILE B C 1
ATOM 4775 O O . ILE B 1 200 ? 48.370 92.430 28.559 1.00 99.63 200 ILE B O 1
ATOM 4780 N N . ARG B 1 201 ? 46.590 93.548 29.352 1.00 93.24 201 ARG B N 1
ATOM 4781 C CA . ARG B 1 201 ? 45.774 93.252 28.186 1.00 97.34 201 ARG B CA 1
ATOM 4782 C C . ARG B 1 201 ? 46.435 93.772 26.916 1.00 98.21 201 ARG B C 1
ATOM 4783 O O . ARG B 1 201 ? 46.772 92.994 26.032 1.00 100.98 201 ARG B O 1
ATOM 4791 N N . LEU B 1 202 ? 46.623 95.087 26.828 1.00 97.03 202 LEU B N 1
ATOM 4792 C CA . LEU B 1 202 ? 47.235 95.685 25.645 1.00 92.18 202 LEU B CA 1
ATOM 4793 C C . LEU B 1 202 ? 48.427 94.872 25.156 1.00 98.18 202 LEU B C 1
ATOM 4794 O O . LEU B 1 202 ? 48.638 94.740 23.955 1.00 105.30 202 LEU B O 1
ATOM 4799 N N . ILE B 1 203 ? 49.203 94.321 26.081 1.00 92.99 203 ILE B N 1
ATOM 4800 C CA . ILE B 1 203 ? 50.352 93.508 25.703 1.00 93.78 203 ILE B CA 1
ATOM 4801 C C . ILE B 1 203 ? 49.981 92.243 24.908 1.00 102.88 203 ILE B C 1
ATOM 4802 O O . ILE B 1 203 ? 50.491 92.032 23.807 1.00 105.56 203 ILE B O 1
ATOM 4807 N N . PHE B 1 204 ? 49.101 91.406 25.452 1.00 102.61 204 PHE B N 1
ATOM 4808 C CA . PHE B 1 204 ? 48.647 90.207 24.733 1.00 104.05 204 PHE B CA 1
ATOM 4809 C C . PHE B 1 204 ? 47.739 90.571 23.560 1.00 103.44 204 PHE B C 1
ATOM 4810 O O . PHE B 1 204 ? 47.497 89.774 22.651 1.00 101.77 204 PHE B O 1
ATOM 4818 N N . GLU B 1 205 ? 47.234 91.794 23.618 1.00 102.21 205 GLU B N 1
ATOM 4819 C CA . GLU B 1 205 ? 46.485 92.420 22.548 1.00 103.04 205 GLU B CA 1
ATOM 4820 C C . GLU B 1 205 ? 47.429 92.497 21.338 1.00 109.10 205 GLU B C 1
ATOM 4821 O O . GLU B 1 205 ? 46.999 92.620 20.184 1.00 101.41 205 GLU B O 1
ATOM 4827 N N . HIS B 1 206 ? 48.726 92.399 21.629 1.00 108.00 206 HIS B N 1
ATOM 4828 C CA . HIS B 1 206 ? 49.778 92.531 20.629 1.00 103.25 206 HIS B CA 1
ATOM 4829 C C . HIS B 1 206 ? 50.673 91.302 20.553 1.00 103.22 206 HIS B C 1
ATOM 4830 O O . HIS B 1 206 ? 51.877 91.425 20.342 1.00 106.95 206 HIS B O 1
ATOM 4837 N N . THR B 1 207 ? 50.096 90.120 20.733 1.00 102.30 207 THR B N 1
ATOM 4838 C CA . THR B 1 207 ? 50.851 88.883 20.559 1.00 105.36 207 THR B CA 1
ATOM 4839 C C . THR B 1 207 ? 50.080 87.944 19.643 1.00 110.72 207 THR B C 1
ATOM 4840 O O . THR B 1 207 ? 49.032 88.312 19.112 1.00 110.91 207 THR B O 1
ATOM 4844 N N . THR B 1 208 ? 50.595 86.731 19.460 1.00 115.44 208 THR B N 1
ATOM 4845 C CA . THR B 1 208 ? 49.902 85.727 18.652 1.00 119.41 208 THR B CA 1
ATOM 4846 C C . THR B 1 208 ? 48.475 85.517 19.158 1.00 116.82 208 THR B C 1
ATOM 4847 O O . THR B 1 208 ? 47.506 85.798 18.443 1.00 108.87 208 THR B O 1
ATOM 4851 N N . PHE B 1 209 ? 48.357 85.010 20.387 1.00 114.91 209 PHE B N 1
ATOM 4852 C CA . PHE B 1 209 ? 47.070 84.937 21.071 1.00 106.04 209 PHE B CA 1
ATOM 4853 C C . PHE B 1 209 ? 46.594 86.351 21.348 1.00 103.81 209 PHE B C 1
ATOM 4854 O O . PHE B 1 209 ? 47.313 87.142 21.960 1.00 106.00 209 PHE B O 1
ATOM 4862 N N . GLY B 1 210 ? 45.381 86.666 20.904 1.00 99.83 210 GLY B N 1
ATOM 4863 C CA . GLY B 1 210 ? 44.887 88.032 20.941 1.00 104.73 210 GLY B CA 1
ATOM 4864 C C . GLY B 1 210 ? 44.311 88.468 22.272 1.00 105.15 210 GLY B C 1
ATOM 4865 O O . GLY B 1 210 ? 44.312 89.660 22.598 1.00 97.25 210 GLY B O 1
ATOM 4866 N N . SER B 1 211 ? 43.817 87.498 23.037 1.00 106.64 211 SER B N 1
ATOM 4867 C CA . SER B 1 211 ? 43.202 87.770 24.330 1.00 93.83 211 SER B CA 1
ATOM 4868 C C . SER B 1 211 ? 44.132 87.456 25.480 1.00 99.05 211 SER B C 1
ATOM 4869 O O . SER B 1 211 ? 45.230 86.933 25.291 1.00 97.47 211 SER B O 1
ATOM 4872 N N . ILE B 1 212 ? 43.670 87.797 26.679 1.00 106.33 212 ILE B N 1
ATOM 4873 C CA . ILE B 1 212 ? 44.241 87.282 27.909 1.00 100.07 212 ILE B CA 1
ATOM 4874 C C . ILE B 1 212 ? 43.712 85.869 28.087 1.00 99.40 212 ILE B C 1
ATOM 4875 O O . ILE B 1 212 ? 44.477 84.931 28.315 1.00 98.33 212 ILE B O 1
ATOM 4880 N N . HIS B 1 213 ? 42.395 85.725 27.954 1.00 99.90 213 HIS B N 1
ATOM 4881 C CA . HIS B 1 213 ? 41.730 84.434 28.109 1.00 101.14 213 HIS B CA 1
ATOM 4882 C C . HIS B 1 213 ? 42.369 83.376 27.216 1.00 100.69 213 HIS B C 1
ATOM 4883 O O . HIS B 1 213 ? 42.385 82.187 27.544 1.00 99.17 213 HIS B O 1
ATOM 4890 N N . ASN B 1 214 ? 42.905 83.834 26.092 1.00 100.69 214 ASN B N 1
ATOM 4891 C CA . ASN B 1 214 ? 43.405 82.960 25.044 1.00 99.99 214 ASN B CA 1
ATOM 4892 C C . ASN B 1 214 ? 44.767 82.385 25.407 1.00 100.25 214 ASN B C 1
ATOM 4893 O O . ASN B 1 214 ? 44.949 81.169 25.426 1.00 102.04 214 ASN B O 1
ATOM 4898 N N . VAL B 1 215 ? 45.720 83.264 25.704 1.00 99.61 215 VAL B N 1
ATOM 4899 C CA . VAL B 1 215 ? 47.058 82.831 26.086 1.00 100.71 215 VAL B CA 1
ATOM 4900 C C . VAL B 1 215 ? 46.955 81.939 27.306 1.00 100.66 215 VAL B C 1
ATOM 4901 O O . VAL B 1 215 ? 47.716 80.980 27.457 1.00 99.01 215 VAL B O 1
ATOM 4905 N N . VAL B 1 216 ? 45.995 82.266 28.167 1.00 102.05 216 VAL B N 1
ATOM 4906 C CA . VAL B 1 216 ? 45.776 81.546 29.414 1.00 101.42 216 VAL B CA 1
ATOM 4907 C C . VAL B 1 216 ? 45.126 80.194 29.153 1.00 102.13 216 VAL B C 1
ATOM 4908 O O . VAL B 1 216 ? 45.415 79.212 29.834 1.00 101.73 216 VAL B O 1
ATOM 4912 N N . GLY B 1 217 ? 44.253 80.147 28.156 1.00 97.52 217 GLY B N 1
ATOM 4913 C CA . GLY B 1 217 ? 43.600 78.907 27.794 1.00 103.76 217 GLY B CA 1
ATOM 4914 C C . GLY B 1 217 ? 44.464 77.999 26.938 1.00 107.78 217 GLY B C 1
ATOM 4915 O O . GLY B 1 217 ? 44.282 76.784 26.938 1.00 110.48 217 GLY B O 1
ATOM 4916 N N . LYS B 1 218 ? 45.403 78.583 26.202 1.00 107.46 218 LYS B N 1
ATOM 4917 C CA . LYS B 1 218 ? 46.252 77.803 25.303 1.00 109.04 218 LYS B CA 1
ATOM 4918 C C . LYS B 1 218 ? 47.407 77.145 26.053 1.00 105.34 218 LYS B C 1
ATOM 4919 O O . LYS B 1 218 ? 47.734 75.987 25.813 1.00 109.32 218 LYS B O 1
ATOM 4925 N N . LEU B 1 219 ? 48.004 77.893 26.972 1.00 99.75 219 LEU B N 1
ATOM 4926 C CA . LEU B 1 219 ? 49.176 77.434 27.697 1.00 105.38 219 LEU B CA 1
ATOM 4927 C C . LEU B 1 219 ? 48.824 76.866 29.076 1.00 112.86 219 LEU B C 1
ATOM 4928 O O . LEU B 1 219 ? 49.644 76.205 29.719 1.00 111.85 219 LEU B O 1
ATOM 4933 N N . LEU B 1 220 ? 47.608 77.128 29.538 1.00 111.00 220 LEU B N 1
ATOM 4934 C CA . LEU B 1 220 ? 47.197 76.672 30.862 1.00 106.60 220 LEU B CA 1
ATOM 4935 C C . LEU B 1 220 ? 45.924 75.829 30.827 1.00 107.38 220 LEU B C 1
ATOM 4936 O O . LEU B 1 220 ? 45.986 74.600 30.878 1.00 108.21 220 LEU B O 1
ATOM 4941 N N . GLN B 1 221 ? 44.777 76.500 30.743 1.00 105.19 221 GLN B N 1
ATOM 4942 C CA . GLN B 1 221 ? 43.476 75.845 30.826 1.00 106.91 221 GLN B CA 1
ATOM 4943 C C . GLN B 1 221 ? 43.407 74.555 29.999 1.00 115.07 221 GLN B C 1
ATOM 4944 O O . GLN B 1 221 ? 42.902 73.538 30.476 1.00 114.35 221 GLN B O 1
ATOM 4950 N N . GLU B 1 222 ? 43.932 74.597 28.774 1.00 116.55 222 GLU B N 1
ATOM 4951 C CA . GLU B 1 222 ? 43.824 73.475 27.834 1.00 115.86 222 GLU B CA 1
ATOM 4952 C C . GLU B 1 222 ? 44.621 72.232 28.229 1.00 116.08 222 GLU B C 1
ATOM 4953 O O . GLU B 1 222 ? 44.036 71.177 28.476 1.00 114.94 222 GLU B O 1
ATOM 4959 N N . PRO B 1 223 ? 45.961 72.346 28.276 1.00 117.10 223 PRO B N 1
ATOM 4960 C CA . PRO B 1 223 ? 46.790 71.170 28.570 1.00 116.77 223 PRO B CA 1
ATOM 4961 C C . PRO B 1 223 ? 46.547 70.628 29.975 1.00 115.91 223 PRO B C 1
ATOM 4962 O O . PRO B 1 223 ? 46.800 69.450 30.226 1.00 117.89 223 PRO B O 1
ATOM 4966 N N . LEU B 1 224 ? 46.068 71.473 30.879 1.00 109.51 224 LEU B N 1
ATOM 4967 C CA . LEU B 1 224 ? 45.783 71.022 32.232 1.00 110.47 224 LEU B CA 1
ATOM 4968 C C . LEU B 1 224 ? 44.455 70.283 32.295 1.00 108.32 224 LEU B C 1
ATOM 4969 O O . LEU B 1 224 ? 44.293 69.352 33.079 1.00 105.62 224 LEU B O 1
ATOM 4974 N N . SER B 1 225 ? 43.502 70.697 31.469 1.00 106.78 225 SER B N 1
ATOM 4975 C CA . SER B 1 225 ? 42.253 69.960 31.364 1.00 108.24 225 SER B CA 1
ATOM 4976 C C . SER B 1 225 ? 42.558 68.550 30.884 1.00 111.36 225 SER B C 1
ATOM 4977 O O . SER B 1 225 ? 41.815 67.610 31.170 1.00 110.75 225 SER B O 1
ATOM 4980 N N . ILE B 1 226 ? 43.661 68.414 30.153 1.00 112.62 226 ILE B N 1
ATOM 4981 C CA . ILE B 1 226 ? 44.103 67.116 29.653 1.00 111.22 226 ILE B CA 1
ATOM 4982 C C . ILE B 1 226 ? 44.648 66.233 30.781 1.00 110.10 226 ILE B C 1
ATOM 4983 O O . ILE B 1 226 ? 44.150 65.127 30.987 1.00 110.06 226 ILE B O 1
ATOM 4988 N N . LEU B 1 227 ? 45.643 66.724 31.523 1.00 107.87 227 LEU B N 1
ATOM 4989 C CA . LEU B 1 227 ? 46.152 65.990 32.682 1.00 107.10 227 LEU B CA 1
ATOM 4990 C C . LEU B 1 227 ? 44.998 65.644 33.616 1.00 104.53 227 LEU B C 1
ATOM 4991 O O . LEU B 1 227 ? 45.031 64.633 34.315 1.00 100.12 227 LEU B O 1
ATOM 4996 N N . GLY B 1 228 ? 43.979 66.498 33.613 1.00 107.29 228 GLY B N 1
ATOM 4997 C CA . GLY B 1 228 ? 42.843 66.366 34.505 1.00 104.00 228 GLY B CA 1
ATOM 4998 C C . GLY B 1 228 ? 41.930 65.193 34.212 1.00 105.40 228 GLY B C 1
ATOM 4999 O O . GLY B 1 228 ? 41.570 64.443 35.120 1.00 109.10 228 GLY B O 1
ATOM 5000 N N . ALA B 1 229 ? 41.539 65.030 32.954 1.00 100.70 229 ALA B N 1
ATOM 5001 C CA . ALA B 1 229 ? 40.646 63.939 32.599 1.00 97.87 229 ALA B CA 1
ATOM 5002 C C . ALA B 1 229 ? 41.428 62.648 32.408 1.00 99.19 229 ALA B C 1
ATOM 5003 O O . ALA B 1 229 ? 40.874 61.632 31.993 1.00 96.36 229 ALA B O 1
ATOM 5005 N N . SER B 1 230 ? 42.720 62.702 32.719 1.00 98.66 230 SER B N 1
ATOM 5006 C CA . SER B 1 230 ? 43.582 61.525 32.682 1.00 101.62 230 SER B CA 1
ATOM 5007 C C . SER B 1 230 ? 43.038 60.452 33.623 1.00 108.51 230 SER B C 1
ATOM 5008 O O . SER B 1 230 ? 42.216 60.748 34.490 1.00 112.14 230 SER B O 1
ATOM 5011 N N . LEU B 1 231 ? 43.477 59.206 33.456 1.00 107.88 231 LEU B N 1
ATOM 5012 C CA . LEU B 1 231 ? 43.166 58.188 34.456 1.00 105.73 231 LEU B CA 1
ATOM 5013 C C . LEU B 1 231 ? 44.105 58.378 35.630 1.00 103.58 231 LEU B C 1
ATOM 5014 O O . LEU B 1 231 ? 43.720 58.198 36.782 1.00 106.15 231 LEU B O 1
ATOM 5019 N N . TRP B 1 232 ? 45.342 58.753 35.327 1.00 103.23 232 TRP B N 1
ATOM 5020 C CA . TRP B 1 232 ? 46.285 59.118 36.368 1.00 107.13 232 TRP B CA 1
ATOM 5021 C C . TRP B 1 232 ? 45.835 60.399 37.065 1.00 105.00 232 TRP B C 1
ATOM 5022 O O . TRP B 1 232 ? 46.135 60.623 38.235 1.00 104.82 232 TRP 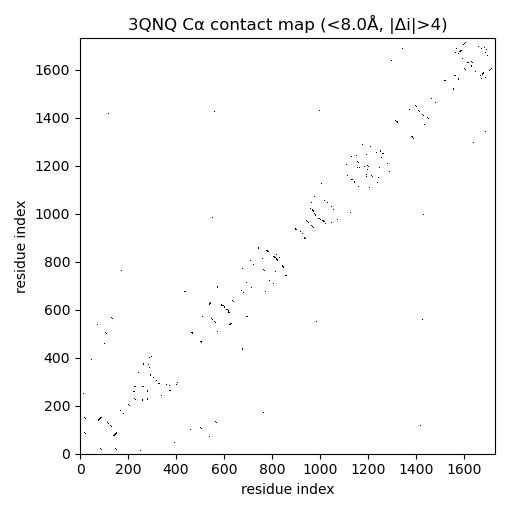B O 1
ATOM 5033 N N . GLY B 1 233 ? 45.096 61.232 36.347 1.00 105.44 233 GLY B N 1
ATOM 5034 C CA . GLY B 1 233 ? 44.569 62.450 36.928 1.00 105.23 233 GLY B CA 1
ATOM 5035 C C . GLY B 1 233 ? 43.506 62.157 37.967 1.00 104.84 233 GLY B C 1
ATOM 5036 O O . GLY B 1 233 ? 43.491 62.765 39.032 1.00 104.58 233 GLY B O 1
ATOM 5037 N N . ALA B 1 234 ? 42.614 61.223 37.655 1.00 104.61 234 ALA B N 1
ATOM 5038 C CA . ALA B 1 234 ? 41.544 60.855 38.574 1.00 102.29 234 ALA B CA 1
ATOM 5039 C C . ALA B 1 234 ? 42.070 60.003 39.723 1.00 107.22 234 ALA B C 1
ATOM 5040 O O . ALA B 1 234 ? 41.586 60.095 40.849 1.00 111.68 234 ALA B O 1
ATOM 5042 N N . VAL B 1 235 ? 43.060 59.167 39.444 1.00 107.41 235 VAL B N 1
ATOM 5043 C CA . VAL B 1 235 ? 43.650 58.353 40.497 1.00 104.09 235 VAL B CA 1
ATOM 5044 C C . VAL B 1 235 ? 44.475 59.206 41.464 1.00 103.33 235 VAL B C 1
ATOM 5045 O O . VAL B 1 235 ? 44.225 59.200 42.667 1.00 102.59 235 VAL B O 1
ATOM 5049 N N . ILE B 1 236 ? 45.438 59.958 40.937 1.00 102.58 236 ILE B N 1
ATOM 5050 C CA . ILE B 1 236 ? 46.333 60.745 41.784 1.00 102.32 236 ILE B CA 1
ATOM 5051 C C . ILE B 1 236 ? 45.588 61.779 42.621 1.00 102.04 236 ILE B C 1
ATOM 5052 O O . ILE B 1 236 ? 46.044 62.164 43.697 1.00 99.81 236 ILE B O 1
ATOM 5057 N N . ALA B 1 237 ? 44.436 62.223 42.135 1.00 101.76 237 ALA B N 1
ATOM 5058 C CA . ALA B 1 237 ? 43.621 63.148 42.910 1.00 102.94 237 ALA B CA 1
ATOM 5059 C C . ALA B 1 237 ? 42.955 62.405 44.055 1.00 101.89 237 ALA B C 1
ATOM 5060 O O . ALA B 1 237 ? 43.029 62.831 45.204 1.00 103.23 237 ALA B O 1
ATOM 5062 N N . VAL B 1 238 ? 42.311 61.288 43.734 1.00 98.53 238 VAL B N 1
ATOM 5063 C CA . VAL B 1 238 ? 41.652 60.473 44.743 1.00 96.30 238 VAL B CA 1
ATOM 5064 C C . VAL B 1 238 ? 42.638 59.973 45.789 1.00 99.03 238 VAL B C 1
ATOM 5065 O O . VAL B 1 238 ? 42.312 59.898 46.975 1.00 100.62 238 VAL B O 1
ATOM 5069 N N . ILE B 1 239 ? 43.848 59.641 45.350 1.00 100.46 239 ILE B N 1
ATOM 5070 C CA . ILE B 1 239 ? 44.887 59.168 46.264 1.00 101.31 239 ILE B CA 1
ATOM 5071 C C . ILE B 1 239 ? 45.473 60.281 47.133 1.00 98.12 239 ILE B C 1
ATOM 5072 O O . ILE B 1 239 ? 45.982 60.023 48.219 1.00 97.82 239 ILE B O 1
ATOM 5077 N N . LEU B 1 240 ? 45.401 61.516 46.651 1.00 100.86 240 LEU B N 1
ATOM 5078 C CA . LEU B 1 240 ? 45.768 62.667 47.466 1.00 101.33 240 LEU B CA 1
ATOM 5079 C C . LEU B 1 240 ? 44.637 63.008 48.429 1.00 103.10 240 LEU B C 1
ATOM 5080 O O . LEU B 1 240 ? 44.867 63.285 49.608 1.00 100.11 240 LEU B O 1
ATOM 5085 N N . VAL B 1 241 ? 43.412 62.985 47.911 1.00 100.21 241 VAL B N 1
ATOM 5086 C CA . VAL B 1 241 ? 42.236 63.327 48.696 1.00 97.50 241 VAL B CA 1
ATOM 5087 C C . VAL B 1 241 ? 42.147 62.506 49.974 1.00 102.75 241 VAL B C 1
ATOM 5088 O O . VAL B 1 241 ? 41.604 62.970 50.976 1.00 104.40 241 VAL B O 1
ATOM 5092 N N . HIS B 1 242 ? 42.704 61.300 49.950 1.00 103.00 242 HIS B N 1
ATOM 5093 C CA . HIS B 1 242 ? 42.559 60.392 51.084 1.00 101.26 242 HIS B CA 1
ATOM 5094 C C . HIS B 1 242 ? 43.756 60.315 52.014 1.00 96.58 242 HIS B C 1
ATOM 5095 O O . HIS B 1 242 ? 43.577 60.170 53.218 1.00 99.37 242 HIS B O 1
ATOM 5102 N N . VAL B 1 243 ? 44.967 60.411 51.473 1.00 95.06 243 VAL B N 1
ATOM 5103 C CA . VAL B 1 243 ? 46.147 60.459 52.332 1.00 97.79 243 VAL B CA 1
ATOM 5104 C C . VAL B 1 243 ? 46.316 61.858 52.906 1.00 105.57 243 VAL B C 1
ATOM 5105 O O . VAL B 1 243 ? 47.368 62.200 53.446 1.00 109.97 243 VAL B O 1
ATOM 5109 N N . LEU B 1 244 ? 45.274 62.670 52.765 1.00 105.96 244 LEU B N 1
ATOM 5110 C CA . LEU B 1 244 ? 45.180 63.930 53.488 1.00 103.99 244 LEU B CA 1
ATOM 5111 C C . LEU B 1 244 ? 44.251 63.731 54.677 1.00 100.26 244 LEU B C 1
ATOM 5112 O O . LEU B 1 244 ? 44.562 64.141 55.793 1.00 101.98 244 LEU B O 1
ATOM 5117 N N . TRP B 1 245 ? 43.108 63.098 54.426 1.00 98.44 245 TRP B N 1
ATOM 5118 C CA . TRP B 1 245 ? 42.219 62.666 55.494 1.00 94.46 245 TRP B CA 1
ATOM 5119 C C . TRP B 1 245 ? 42.996 61.817 56.491 1.00 98.12 245 TRP B C 1
ATOM 5120 O O . TRP B 1 245 ? 42.735 61.846 57.694 1.00 90.47 245 TRP B O 1
ATOM 5131 N N . ALA B 1 246 ? 43.951 61.054 55.972 1.00 99.49 246 ALA B N 1
ATOM 5132 C CA . ALA B 1 246 ? 44.776 60.192 56.799 1.00 97.78 246 ALA B CA 1
ATOM 5133 C C . ALA B 1 246 ? 45.461 61.005 57.894 1.00 101.00 246 ALA B C 1
ATOM 5134 O O . ALA B 1 246 ? 45.629 60.535 59.018 1.00 99.45 246 ALA B O 1
ATOM 5136 N N . CYS B 1 247 ? 45.849 62.230 57.559 1.00 98.22 247 CYS B N 1
ATOM 5137 C CA . CYS B 1 247 ? 46.475 63.121 58.523 1.00 95.36 247 CYS B CA 1
ATOM 5138 C C . CYS B 1 247 ? 45.430 64.002 59.171 1.00 98.62 247 CYS B C 1
ATOM 5139 O O . CYS B 1 247 ? 45.755 65.016 59.786 1.00 101.40 247 CYS B O 1
ATOM 5142 N N . GLY B 1 248 ? 44.169 63.622 59.012 1.00 97.54 248 GLY B N 1
ATOM 5143 C CA . GLY B 1 248 ? 43.080 64.312 59.674 1.00 97.11 248 GLY B CA 1
ATOM 5144 C C . GLY B 1 248 ? 42.672 65.610 59.007 1.00 96.01 248 GLY B C 1
ATOM 5145 O O . GLY B 1 248 ? 41.935 66.397 59.606 1.00 91.82 248 GLY B O 1
ATOM 5146 N N . ILE B 1 249 ? 43.149 65.835 57.780 1.00 96.75 249 ILE B N 1
ATOM 5147 C CA . ILE B 1 249 ? 42.733 66.988 56.975 1.00 90.79 249 ILE B CA 1
ATOM 5148 C C . ILE B 1 249 ? 41.605 66.642 55.998 1.00 92.35 249 ILE B C 1
ATOM 5149 O O . ILE B 1 249 ? 41.299 65.471 55.763 1.00 91.27 249 ILE B O 1
ATOM 5154 N N . HIS B 1 250 ? 40.985 67.670 55.432 1.00 90.25 250 HIS B N 1
ATOM 5155 C CA . HIS B 1 250 ? 39.843 67.470 54.553 1.00 92.77 250 HIS B CA 1
ATOM 5156 C C . HIS B 1 250 ? 40.286 67.504 53.098 1.00 97.23 250 HIS B C 1
ATOM 5157 O O . HIS B 1 250 ? 39.997 68.458 52.381 1.00 103.80 250 HIS B O 1
ATOM 5164 N N . GLY B 1 251 ? 40.991 66.464 52.663 1.00 95.77 251 GLY B N 1
ATOM 5165 C CA . GLY B 1 251 ? 41.492 66.397 51.303 1.00 96.93 251 GLY B CA 1
ATOM 5166 C C . GLY B 1 251 ? 40.460 66.767 50.249 1.00 102.77 251 GLY B C 1
ATOM 5167 O O . GLY B 1 251 ? 40.778 67.433 49.261 1.00 99.99 251 GLY B O 1
ATOM 5168 N N . ALA B 1 252 ? 39.220 66.336 50.459 1.00 100.48 252 ALA B N 1
ATOM 5169 C CA . ALA B 1 252 ? 38.151 66.593 49.500 1.00 95.41 252 ALA B CA 1
ATOM 5170 C C . ALA B 1 252 ? 38.062 68.063 49.119 1.00 99.75 252 ALA B C 1
ATOM 5171 O O . ALA B 1 252 ? 37.956 68.397 47.934 1.00 108.10 252 ALA B O 1
ATOM 5173 N N . THR B 1 253 ? 38.091 68.945 50.114 1.00 93.39 253 THR B N 1
ATOM 5174 C CA . THR B 1 253 ? 38.009 70.368 49.815 1.00 97.36 253 THR B CA 1
ATOM 5175 C C . THR B 1 253 ? 39.379 70.916 49.450 1.00 97.66 253 THR B C 1
ATOM 5176 O O . THR B 1 253 ? 39.475 71.845 48.655 1.00 102.41 253 THR B O 1
ATOM 5180 N N . ILE B 1 254 ? 40.435 70.337 50.017 1.00 93.98 254 ILE B N 1
ATOM 5181 C CA . ILE B 1 254 ? 41.803 70.758 49.689 1.00 99.74 254 ILE B CA 1
ATOM 5182 C C . ILE B 1 254 ? 42.209 70.483 48.231 1.00 100.04 254 ILE B C 1
ATOM 5183 O O . ILE B 1 254 ? 42.576 71.408 47.496 1.00 95.42 254 ILE B O 1
ATOM 5188 N N . VAL B 1 255 ? 42.150 69.219 47.821 1.00 98.21 255 VAL B N 1
ATOM 5189 C CA . VAL B 1 255 ? 42.354 68.870 46.420 1.00 98.38 255 VAL B CA 1
ATOM 5190 C C . VAL B 1 255 ? 41.229 69.459 45.584 1.00 95.67 255 VAL B C 1
ATOM 5191 O O . VAL B 1 255 ? 41.475 70.201 44.642 1.00 95.35 255 VAL B O 1
ATOM 5195 N N . GLY B 1 256 ? 39.992 69.132 45.944 1.00 94.75 256 GLY B N 1
ATOM 5196 C CA . GLY B 1 256 ? 38.833 69.699 45.282 1.00 96.19 256 GLY B CA 1
ATOM 5197 C C . GLY B 1 256 ? 39.022 71.169 44.957 1.00 96.97 256 GLY B C 1
ATOM 5198 O O . GLY B 1 256 ? 38.598 71.646 43.909 1.00 94.19 256 GLY B O 1
ATOM 5199 N N . GLY B 1 257 ? 39.679 71.889 45.857 1.00 101.05 257 GLY B N 1
ATOM 5200 C CA . GLY B 1 257 ? 39.856 73.320 45.703 1.00 99.26 257 GLY B CA 1
ATOM 5201 C C . GLY B 1 257 ? 40.908 73.680 44.679 1.00 93.09 257 GLY B C 1
ATOM 5202 O O . GLY B 1 257 ? 40.862 74.756 44.088 1.00 92.73 257 GLY B O 1
ATOM 5203 N N . VAL B 1 258 ? 41.868 72.783 44.477 1.00 94.92 258 VAL B N 1
ATOM 5204 C CA . VAL B 1 258 ? 42.884 72.978 43.447 1.00 96.25 258 VAL B CA 1
ATOM 5205 C C . VAL B 1 258 ? 42.355 72.528 42.091 1.00 93.94 258 VAL B C 1
ATOM 5206 O O . VAL B 1 258 ? 42.503 73.227 41.095 1.00 91.42 258 VAL B O 1
ATOM 5210 N N . MET B 1 259 ? 41.709 71.369 42.070 1.00 96.19 259 MET B N 1
ATOM 5211 C CA . MET B 1 259 ? 41.306 70.728 40.826 1.00 95.70 259 MET B CA 1
ATOM 5212 C C . MET B 1 259 ? 39.910 71.093 40.323 1.00 98.41 259 MET B C 1
ATOM 5213 O O . MET B 1 259 ? 39.525 70.663 39.241 1.00 103.06 259 MET B O 1
ATOM 5218 N N . SER B 1 260 ? 39.136 71.863 41.079 1.00 97.34 260 SER B N 1
ATOM 5219 C CA . SER B 1 260 ? 37.773 72.145 40.618 1.00 99.73 260 SER B CA 1
ATOM 5220 C C . SER B 1 260 ? 37.720 73.074 39.393 1.00 103.29 260 SER B C 1
ATOM 5221 O O . SER B 1 260 ? 36.845 72.917 38.539 1.00 101.08 260 SER B O 1
ATOM 5224 N N . PRO B 1 261 ? 38.666 74.025 39.285 1.00 104.87 261 PRO B N 1
ATOM 5225 C CA . PRO B 1 261 ? 38.722 74.823 38.054 1.00 98.82 261 PRO B CA 1
ATOM 5226 C C . PRO B 1 261 ? 38.797 73.948 36.802 1.00 100.69 261 PRO B C 1
ATOM 5227 O O . PRO B 1 261 ? 38.529 74.425 35.701 1.00 107.53 261 PRO B O 1
ATOM 5231 N N . ILE B 1 262 ? 39.169 72.684 36.965 1.00 101.43 262 ILE B N 1
ATOM 5232 C CA . ILE B 1 262 ? 39.236 71.771 35.832 1.00 97.41 262 ILE B CA 1
ATOM 5233 C C . ILE B 1 262 ? 38.041 70.825 35.848 1.00 97.20 262 ILE B C 1
ATOM 5234 O O . ILE B 1 262 ? 37.439 70.558 34.815 1.00 100.29 262 ILE B O 1
ATOM 5239 N N . TRP B 1 263 ? 37.694 70.326 37.026 1.00 98.14 263 TRP B N 1
ATOM 5240 C CA . TRP B 1 263 ? 36.621 69.348 37.143 1.00 102.05 263 TRP B CA 1
ATOM 5241 C C . TRP B 1 263 ? 35.251 69.920 36.765 1.00 100.77 263 TRP B C 1
ATOM 5242 O O . TRP B 1 263 ? 34.371 69.174 36.338 1.00 104.64 263 TRP B O 1
ATOM 5253 N N . LEU B 1 264 ? 35.064 71.231 36.897 1.00 96.64 264 LEU B N 1
ATOM 5254 C CA . LEU B 1 264 ? 33.811 71.814 36.421 1.00 99.58 264 LEU B CA 1
ATOM 5255 C C . LEU B 1 264 ? 33.896 72.386 34.995 1.00 103.92 264 LEU B C 1
ATOM 5256 O O . LEU B 1 264 ? 32.877 72.574 34.335 1.00 105.05 264 LEU B O 1
ATOM 5261 N N . SER B 1 265 ? 35.108 72.629 34.507 1.00 105.52 265 SER B N 1
ATOM 5262 C CA . SER B 1 265 ? 35.281 72.938 33.092 1.00 101.16 265 SER B CA 1
ATOM 5263 C C . SER B 1 265 ? 34.861 71.727 32.271 1.00 101.31 265 SER B C 1
ATOM 5264 O O . SER B 1 265 ? 34.039 71.845 31.368 1.00 102.06 265 SER B O 1
ATOM 5267 N N . LEU B 1 266 ? 35.425 70.564 32.598 1.00 103.77 266 LEU B N 1
ATOM 5268 C CA . LEU B 1 266 ? 35.059 69.311 31.943 1.00 98.34 266 LEU B CA 1
ATOM 5269 C C . LEU B 1 266 ? 33.588 69.013 32.175 1.00 98.66 266 LEU B C 1
ATOM 5270 O O . LEU B 1 266 ? 32.875 68.635 31.250 1.00 102.60 266 LEU B O 1
ATOM 5275 N N . MET B 1 267 ? 33.136 69.179 33.413 1.00 97.83 267 MET B N 1
ATOM 5276 C CA . MET B 1 267 ? 31.731 68.969 33.736 1.00 98.31 267 MET B CA 1
ATOM 5277 C C . MET B 1 267 ? 30.850 69.787 32.822 1.00 99.95 267 MET B C 1
ATOM 5278 O O . MET B 1 267 ? 29.826 69.310 32.347 1.00 103.75 267 MET B O 1
ATOM 5283 N N . ASP B 1 268 ? 31.244 71.034 32.593 1.00 98.86 268 ASP B N 1
ATOM 5284 C CA . ASP B 1 268 ? 30.401 71.957 31.852 1.00 98.89 268 ASP B CA 1
ATOM 5285 C C . ASP B 1 268 ? 30.269 71.537 30.395 1.00 105.82 268 ASP B C 1
ATOM 5286 O O . ASP B 1 268 ? 29.168 71.513 29.846 1.00 104.65 268 ASP B O 1
ATOM 5291 N N . GLN B 1 269 ? 31.401 71.209 29.778 1.00 108.67 269 GLN B N 1
ATOM 5292 C CA . GLN B 1 269 ? 31.412 70.678 28.423 1.00 101.77 269 GLN B CA 1
ATOM 5293 C C . GLN B 1 269 ? 30.355 69.596 28.296 1.00 102.67 269 GLN B C 1
ATOM 5294 O O . GLN B 1 269 ? 29.441 69.712 27.481 1.00 107.52 269 GLN B O 1
ATOM 5300 N N . ASN B 1 270 ? 30.471 68.554 29.114 1.00 100.86 270 ASN B N 1
ATOM 5301 C CA . ASN B 1 270 ? 29.482 67.480 29.120 1.00 102.85 270 ASN B CA 1
ATOM 5302 C C . ASN B 1 270 ? 28.054 68.021 29.190 1.00 105.16 270 ASN B C 1
ATOM 5303 O O . ASN B 1 270 ? 27.159 67.546 28.488 1.00 107.95 270 ASN B O 1
ATOM 5308 N N . ARG B 1 271 ? 27.854 69.029 30.032 1.00 103.43 271 ARG B N 1
ATOM 5309 C CA . ARG B 1 271 ? 26.540 69.625 30.228 1.00 101.34 271 ARG B CA 1
ATOM 5310 C C . ARG B 1 271 ? 26.006 70.240 28.946 1.00 105.80 271 ARG B C 1
ATOM 5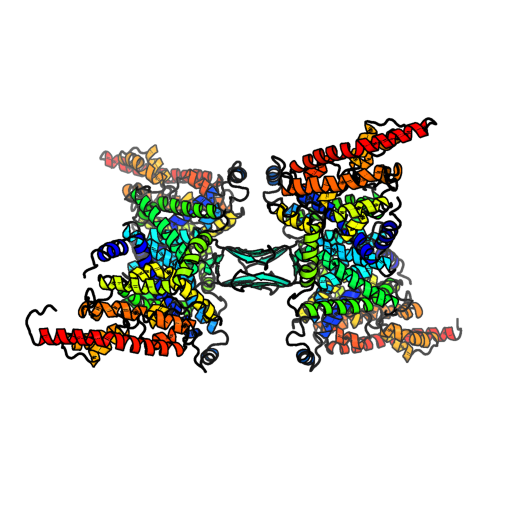311 O O . ARG B 1 271 ? 24.836 70.063 28.614 1.00 110.23 271 ARG B O 1
ATOM 5319 N N . ILE B 1 272 ? 26.863 70.977 28.242 1.00 108.68 272 ILE B N 1
ATOM 5320 C CA . ILE B 1 272 ? 26.486 71.629 26.988 1.00 110.83 272 ILE B CA 1
ATOM 5321 C C . ILE B 1 272 ? 26.089 70.604 25.933 1.00 113.28 272 ILE B C 1
ATOM 5322 O O . ILE B 1 272 ? 25.031 70.725 25.307 1.00 113.77 272 ILE B O 1
ATOM 5327 N N . ALA B 1 273 ? 26.940 69.600 25.735 1.00 112.60 273 ALA B N 1
ATOM 5328 C CA . ALA B 1 273 ? 26.637 68.526 24.805 1.00 110.11 273 ALA B CA 1
ATOM 5329 C C . ALA B 1 273 ? 25.271 67.932 25.129 1.00 110.62 273 ALA B C 1
ATOM 5330 O O . ALA B 1 273 ? 24.363 67.941 24.296 1.00 114.77 273 ALA B O 1
ATOM 5332 N N . PHE B 1 274 ? 25.132 67.434 26.351 1.00 108.28 274 PHE B N 1
ATOM 5333 C CA . PHE B 1 274 ? 23.907 66.773 26.784 1.00 113.36 274 PHE B CA 1
ATOM 5334 C C . PHE B 1 274 ? 22.608 67.514 26.439 1.00 110.82 274 PHE B C 1
ATOM 5335 O O . PHE B 1 274 ? 21.700 66.928 25.852 1.00 107.35 274 PHE B O 1
ATOM 5343 N N . GLN B 1 275 ? 22.510 68.790 26.805 1.00 115.61 275 GLN B N 1
ATOM 5344 C CA . GLN B 1 275 ? 21.248 69.514 26.641 1.00 120.01 275 GLN B CA 1
ATOM 5345 C C . GLN B 1 275 ? 21.009 69.901 25.186 1.00 120.30 275 GLN B C 1
ATOM 5346 O O . GLN B 1 275 ? 20.346 70.895 24.892 1.00 119.87 275 GLN B O 1
ATOM 5352 N N . ALA B 1 276 ? 21.550 69.087 24.285 1.00 122.28 276 ALA B N 1
ATOM 5353 C CA . ALA B 1 276 ? 21.357 69.254 22.848 1.00 121.89 276 ALA B CA 1
ATOM 5354 C C . ALA B 1 276 ? 21.456 67.898 22.144 1.00 123.39 276 ALA B C 1
ATOM 5355 O O . ALA B 1 276 ? 21.909 67.814 20.992 1.00 125.95 276 ALA B O 1
ATOM 5357 N N . GLY B 1 277 ? 21.035 66.846 22.851 1.00 118.15 277 GLY B N 1
ATOM 5358 C CA . GLY B 1 277 ? 21.000 65.490 22.323 1.00 117.00 277 GLY B CA 1
ATOM 5359 C C . GLY B 1 277 ? 22.311 64.923 21.800 1.00 121.84 277 GLY B C 1
ATOM 5360 O O . GLY B 1 277 ? 22.309 64.006 20.979 1.00 121.90 277 GLY B O 1
ATOM 5361 N N . GLN B 1 278 ? 23.432 65.453 22.279 1.00 119.33 278 GLN B N 1
ATOM 5362 C CA . GLN B 1 278 ? 24.744 65.044 21.783 1.00 118.59 278 GLN B CA 1
ATOM 5363 C C . GLN B 1 278 ? 25.443 64.037 22.715 1.00 123.06 278 GLN B C 1
ATOM 5364 O O . GLN B 1 278 ? 24.985 63.774 23.833 1.00 108.87 278 GLN B O 1
ATOM 5370 N N . ASP B 1 279 ? 26.544 63.464 22.227 1.00 131.79 279 ASP B N 1
ATOM 5371 C CA . ASP B 1 279 ? 27.365 62.525 22.992 1.00 126.90 279 ASP B CA 1
ATOM 5372 C C . ASP B 1 279 ? 28.125 63.258 24.082 1.00 115.03 279 ASP B C 1
ATOM 5373 O O . ASP B 1 279 ? 28.703 64.317 23.840 1.00 113.35 279 ASP B O 1
ATOM 5378 N N . VAL B 1 280 ? 28.136 62.678 25.276 1.00 115.29 280 VAL B N 1
ATOM 5379 C CA . VAL B 1 280 ? 28.819 63.277 26.418 1.00 112.35 280 VAL B CA 1
ATOM 5380 C C . VAL B 1 280 ? 30.292 62.853 26.489 1.00 107.37 280 VAL B C 1
ATOM 5381 O O . VAL B 1 280 ? 30.601 61.710 26.837 1.00 104.67 280 VAL B O 1
ATOM 5385 N N . PRO B 1 281 ? 31.198 63.792 26.157 1.00 101.22 281 PRO B N 1
ATOM 5386 C CA . PRO B 1 281 ? 32.638 63.628 25.895 1.00 97.08 281 PRO B CA 1
ATOM 5387 C C . PRO B 1 281 ? 33.492 63.097 27.043 1.00 101.38 281 PRO B C 1
ATOM 5388 O O . PRO B 1 281 ? 34.270 62.169 26.825 1.00 98.49 281 PRO B O 1
ATOM 5392 N N . ASN B 1 282 ? 33.374 63.681 28.232 1.00 108.57 282 ASN B N 1
ATOM 5393 C CA . ASN B 1 282 ? 34.272 63.332 29.332 1.00 103.51 282 ASN B CA 1
ATOM 5394 C C . ASN B 1 282 ? 33.718 62.303 30.315 1.00 104.18 282 ASN B C 1
ATOM 5395 O O . ASN B 1 282 ? 32.506 62.181 30.493 1.00 103.07 282 ASN B O 1
ATOM 5400 N N . THR B 1 283 ? 34.626 61.564 30.949 1.00 106.77 283 THR B N 1
ATOM 5401 C CA . THR B 1 283 ? 34.277 60.689 32.065 1.00 109.77 283 THR B CA 1
ATOM 5402 C C . THR B 1 283 ? 34.570 61.420 33.372 1.00 101.38 283 THR B C 1
ATOM 5403 O O . THR B 1 283 ? 33.720 61.507 34.259 1.00 96.36 283 THR B O 1
ATOM 5407 N N . ILE B 1 284 ? 35.783 61.953 33.469 1.00 97.92 284 ILE B N 1
ATOM 5408 C CA . ILE B 1 284 ? 36.199 62.729 34.626 1.00 100.12 284 ILE B CA 1
ATOM 5409 C C . ILE B 1 284 ? 35.519 64.100 34.660 1.00 100.62 284 ILE B C 1
ATOM 5410 O O . ILE B 1 284 ? 35.897 65.016 33.930 1.00 98.56 284 ILE B O 1
ATOM 5415 N N . THR B 1 285 ? 34.491 64.219 35.494 1.00 102.29 285 THR B N 1
ATOM 5416 C CA . THR B 1 285 ? 33.966 65.522 35.879 1.00 101.71 285 THR B CA 1
ATOM 5417 C C . THR B 1 285 ? 34.035 65.644 37.397 1.00 101.37 285 THR B C 1
ATOM 5418 O O . THR B 1 285 ? 34.707 64.854 38.061 1.00 98.68 285 THR B O 1
ATOM 5422 N N . ALA B 1 286 ? 33.352 66.643 37.941 1.00 102.81 286 ALA B N 1
ATOM 5423 C CA . ALA B 1 286 ? 33.295 66.814 39.382 1.00 102.33 286 ALA B CA 1
ATOM 5424 C C . ALA B 1 286 ? 32.453 65.690 39.978 1.00 101.06 286 ALA B C 1
ATOM 5425 O O . ALA B 1 286 ? 32.902 64.956 40.861 1.00 98.93 286 ALA B O 1
ATOM 5427 N N . GLN B 1 287 ? 31.236 65.550 39.463 1.00 98.22 287 GLN B N 1
ATOM 5428 C CA . GLN B 1 287 ? 30.290 64.559 39.953 1.00 98.09 287 GLN B CA 1
ATOM 5429 C C . GLN B 1 287 ? 30.700 63.138 39.586 1.00 101.02 287 GLN B C 1
ATOM 5430 O O . GLN B 1 287 ? 29.967 62.187 39.850 1.00 102.83 287 GLN B O 1
ATOM 5436 N N . PHE B 1 288 ? 31.868 62.989 38.970 1.00 102.24 288 PHE B N 1
ATOM 5437 C CA . PHE B 1 288 ? 32.389 61.657 38.721 1.00 100.40 288 PHE B CA 1
ATOM 5438 C C . PHE B 1 288 ? 32.722 61.072 40.061 1.00 103.06 288 PHE B C 1
ATOM 5439 O O . PHE B 1 288 ? 32.106 60.107 40.500 1.00 106.14 288 PHE B O 1
ATOM 5447 N N . PHE B 1 289 ? 33.707 61.681 40.709 1.00 104.39 289 PHE B N 1
ATOM 5448 C CA . PHE B 1 289 ? 34.121 61.274 42.037 1.00 104.63 289 PHE B CA 1
ATOM 5449 C C . PHE B 1 289 ? 32.956 61.398 43.015 1.00 107.24 289 PHE B C 1
ATOM 5450 O O . PHE B 1 289 ? 32.624 60.448 43.722 1.00 108.35 289 PHE B O 1
ATOM 5458 N N . ASP B 1 290 ? 32.343 62.578 43.047 1.00 107.32 290 ASP B N 1
ATOM 5459 C CA . ASP B 1 290 ? 31.298 62.893 44.019 1.00 105.74 290 ASP B CA 1
ATOM 5460 C C . ASP B 1 290 ? 30.217 61.817 44.132 1.00 105.54 290 ASP B C 1
ATOM 5461 O O . ASP B 1 290 ? 29.671 61.601 45.216 1.00 111.83 290 ASP B O 1
ATOM 5466 N N . LEU B 1 291 ? 29.913 61.136 43.031 1.00 101.61 291 LEU B N 1
ATOM 5467 C CA . LEU B 1 291 ? 28.773 60.218 43.021 1.00 104.62 291 LEU B CA 1
ATOM 5468 C C . LEU B 1 291 ? 29.100 58.734 42.806 1.00 103.29 291 LEU B C 1
ATOM 5469 O O . LEU B 1 291 ? 28.264 57.872 43.071 1.00 99.83 291 LEU B O 1
ATOM 5474 N N . TRP B 1 292 ? 30.299 58.431 42.322 1.00 104.56 292 TRP B N 1
ATOM 5475 C CA . TRP B 1 292 ? 30.645 57.047 42.005 1.00 103.90 292 TRP B CA 1
ATOM 5476 C C . TRP B 1 292 ? 31.880 56.563 42.767 1.00 102.76 292 TRP B C 1
ATOM 5477 O O . TRP B 1 292 ? 32.268 55.403 42.662 1.00 107.66 292 TRP B O 1
ATOM 5488 N N . ILE B 1 293 ? 32.488 57.455 43.539 1.00 102.24 293 ILE B N 1
ATOM 5489 C CA . ILE B 1 293 ? 33.665 57.105 44.326 1.00 107.06 293 ILE B CA 1
ATOM 5490 C C . ILE B 1 293 ? 33.472 57.483 45.793 1.00 111.83 293 ILE B C 1
ATOM 5491 O O . ILE B 1 293 ? 33.511 56.627 46.686 1.00 110.70 293 ILE B O 1
ATOM 5496 N N . TYR B 1 294 ? 33.268 58.776 46.029 1.00 113.16 294 TYR B N 1
ATOM 5497 C CA . TYR B 1 294 ? 33.000 59.303 47.362 1.00 109.35 294 TYR B CA 1
ATOM 5498 C C . TYR B 1 294 ? 31.568 58.959 47.767 1.00 112.77 294 TYR B C 1
ATOM 5499 O O . TYR B 1 294 ? 30.742 59.853 47.956 1.00 113.50 294 TYR B O 1
ATOM 5508 N N . MET B 1 295 ? 31.270 57.667 47.890 1.00 110.03 295 MET B N 1
ATOM 5509 C CA . MET B 1 295 ? 29.885 57.233 48.062 1.00 111.95 295 MET B CA 1
ATOM 5510 C C . MET B 1 295 ? 29.344 57.469 49.468 1.00 113.40 295 MET B C 1
ATOM 5511 O O . MET B 1 295 ? 28.432 58.277 49.653 1.00 116.05 295 MET B O 1
ATOM 5516 N N . GLY B 1 296 ? 29.878 56.768 50.456 1.00 107.57 296 GLY B N 1
ATOM 5517 C CA . GLY B 1 296 ? 29.494 57.072 51.820 1.00 107.89 296 GLY B CA 1
ATOM 5518 C C . GLY B 1 296 ? 29.973 58.444 52.273 1.00 105.60 296 GLY B C 1
ATOM 5519 O O . GLY B 1 296 ? 29.270 59.161 52.985 1.00 97.44 296 GLY B O 1
ATOM 5520 N N . GLY B 1 297 ? 31.176 58.812 51.841 1.00 106.98 297 GLY B N 1
ATOM 5521 C CA . GLY B 1 297 ? 31.808 60.042 52.278 1.00 99.13 297 GLY B CA 1
ATOM 5522 C C . GLY B 1 297 ? 33.196 60.242 51.696 1.00 92.43 297 GLY B C 1
ATOM 5523 O O . GLY B 1 297 ? 33.372 61.072 50.814 1.00 101.07 297 GLY B O 1
ATOM 5524 N N . SER B 1 298 ? 34.182 59.491 52.178 1.00 82.81 298 SER B N 1
ATOM 5525 C CA . SER B 1 298 ? 35.560 59.695 51.753 1.00 86.43 298 SER B CA 1
ATOM 5526 C C . SER B 1 298 ? 36.356 58.395 51.679 1.00 94.88 298 SER B C 1
ATOM 5527 O O . SER B 1 298 ? 37.469 58.366 51.161 1.00 95.13 298 SER B O 1
ATOM 5530 N N . GLY B 1 299 ? 35.800 57.327 52.232 1.00 97.42 299 GLY B N 1
ATOM 5531 C CA . GLY B 1 299 ? 36.195 55.989 51.838 1.00 96.46 299 GLY B CA 1
ATOM 5532 C C . GLY B 1 299 ? 34.980 55.663 51.002 1.00 98.13 299 GLY B C 1
ATOM 5533 O O . GLY B 1 299 ? 34.245 56.572 50.623 1.00 97.99 299 GLY B O 1
ATOM 5534 N N . ALA B 1 300 ? 34.718 54.400 50.723 1.00 96.19 300 ALA B N 1
ATOM 5535 C CA . ALA B 1 300 ? 33.374 54.096 50.270 1.00 104.38 300 ALA B CA 1
ATOM 5536 C C . ALA B 1 300 ? 32.522 53.978 51.533 1.00 104.12 300 ALA B C 1
ATOM 5537 O O . ALA B 1 300 ? 31.555 53.224 51.574 1.00 107.76 300 ALA B O 1
ATOM 5539 N N . THR B 1 301 ? 32.917 54.748 52.549 1.00 104.75 301 THR B N 1
ATOM 5540 C CA . THR B 1 301 ? 32.384 54.698 53.919 1.00 99.15 301 THR B CA 1
ATOM 5541 C C . THR B 1 301 ? 30.964 54.143 54.141 1.00 100.87 301 THR B C 1
ATOM 5542 O O . THR B 1 301 ? 30.729 53.413 55.105 1.00 97.99 301 THR B O 1
ATOM 5546 N N . LEU B 1 302 ? 30.029 54.473 53.251 1.00 101.97 302 LEU B N 1
ATOM 5547 C CA . LEU B 1 302 ? 28.647 54.007 53.387 1.00 98.55 302 LEU B CA 1
ATOM 5548 C C . LEU B 1 302 ? 28.589 52.488 53.545 1.00 105.25 302 LEU B C 1
ATOM 5549 O O . LEU B 1 302 ? 27.842 51.969 54.376 1.00 104.32 302 LEU B O 1
ATOM 5554 N N . ALA B 1 303 ? 29.390 51.781 52.750 1.00 111.82 303 ALA B N 1
ATOM 5555 C CA . ALA B 1 303 ? 29.515 50.326 52.859 1.00 108.20 303 ALA B CA 1
ATOM 5556 C C . ALA B 1 303 ? 30.027 49.927 54.241 1.00 108.22 303 ALA B C 1
ATOM 5557 O O . ALA B 1 303 ? 29.404 49.124 54.936 1.00 108.17 303 ALA B O 1
ATOM 5559 N N . LEU B 1 304 ? 31.162 50.502 54.635 1.00 106.33 304 LEU B N 1
ATOM 5560 C CA . LEU B 1 304 ? 31.743 50.245 55.948 1.00 100.23 304 LEU B CA 1
ATOM 5561 C C . LEU B 1 304 ? 30.710 50.438 57.047 1.00 100.89 304 LEU B C 1
ATOM 5562 O O . LEU B 1 304 ? 30.697 49.703 58.025 1.00 103.73 304 LEU B O 1
ATOM 5567 N N . VAL B 1 305 ? 29.835 51.422 56.876 1.00 101.07 305 VAL B N 1
ATOM 5568 C CA . VAL B 1 305 ? 28.815 51.717 57.877 1.00 99.98 305 VAL B CA 1
ATOM 5569 C C . VAL B 1 305 ? 27.694 50.680 57.901 1.00 104.42 305 VAL B C 1
ATOM 5570 O O . VAL B 1 305 ? 27.086 50.426 58.943 1.00 106.65 305 VAL B O 1
ATOM 5574 N N . VAL B 1 306 ? 27.418 50.084 56.748 1.00 107.12 306 VAL B N 1
ATOM 5575 C CA . VAL B 1 306 ? 26.444 49.002 56.681 1.00 111.81 306 VAL B CA 1
ATOM 5576 C C . VAL B 1 306 ? 27.055 47.719 57.261 1.00 111.48 306 VAL B C 1
ATOM 5577 O O . VAL B 1 306 ? 26.347 46.867 57.803 1.00 109.47 306 VAL B O 1
ATOM 5581 N N . GLY B 1 307 ? 28.379 47.608 57.169 1.00 109.35 307 GLY B N 1
ATOM 5582 C CA . GLY B 1 307 ? 29.101 46.467 57.709 1.00 112.14 307 GLY B CA 1
ATOM 5583 C C . GLY B 1 307 ? 29.300 46.525 59.217 1.00 111.23 307 GLY B C 1
ATOM 5584 O O . GLY B 1 307 ? 29.708 45.546 59.846 1.00 107.13 307 GLY B O 1
ATOM 5585 N N . MET B 1 308 ? 29.031 47.687 59.800 1.00 107.95 308 MET B N 1
ATOM 5586 C CA . MET B 1 308 ? 29.016 47.813 61.243 1.00 103.19 308 MET B CA 1
ATOM 5587 C C . MET B 1 308 ? 27.593 47.553 61.688 1.00 107.45 308 MET B C 1
ATOM 5588 O O . MET B 1 308 ? 27.347 46.825 62.650 1.00 111.38 308 MET B O 1
ATOM 5593 N N . LEU B 1 309 ? 26.651 48.139 60.962 1.00 103.16 309 LEU B N 1
ATOM 5594 C CA . LEU B 1 309 ? 25.242 47.957 61.260 1.00 106.78 309 LEU B CA 1
ATOM 5595 C C . LEU B 1 309 ? 24.799 46.512 60.979 1.00 108.75 309 LEU B C 1
ATOM 5596 O O . LEU B 1 309 ? 23.667 46.133 61.279 1.00 111.17 309 LEU B O 1
ATOM 5601 N N . LEU B 1 310 ? 25.702 45.701 60.430 1.00 105.50 310 LEU B N 1
ATOM 5602 C CA . LEU B 1 310 ? 25.359 44.327 60.050 1.00 109.59 310 LEU B CA 1
ATOM 5603 C C . LEU B 1 310 ? 26.170 43.225 60.737 1.00 109.79 310 LEU B C 1
ATOM 5604 O O . LEU B 1 310 ? 25.625 42.182 61.095 1.00 108.83 310 LEU B O 1
ATOM 5609 N N . PHE B 1 311 ? 27.473 43.447 60.889 1.00 111.61 311 PHE B N 1
ATOM 5610 C CA . PHE B 1 311 ? 28.396 42.395 61.313 1.00 111.72 311 PHE B CA 1
ATOM 5611 C C . PHE B 1 311 ? 29.168 42.764 62.581 1.00 109.39 311 PHE B C 1
ATOM 5612 O O . PHE B 1 311 ? 30.030 42.010 63.040 1.00 103.37 311 PHE B O 1
ATOM 5620 N N . ALA B 1 312 ? 28.864 43.931 63.135 1.00 104.08 312 ALA B N 1
ATOM 5621 C CA . ALA B 1 312 ? 29.631 44.453 64.252 1.00 100.72 312 ALA B CA 1
ATOM 5622 C C . ALA B 1 312 ? 29.130 43.874 65.557 1.00 108.09 312 ALA B C 1
ATOM 5623 O O . ALA B 1 312 ? 28.051 44.228 66.034 1.00 113.99 312 ALA B O 1
ATOM 5625 N N . ARG B 1 313 ? 29.920 42.981 66.137 1.00 109.49 313 ARG B N 1
ATOM 5626 C CA . ARG B 1 313 ? 29.535 42.330 67.384 1.00 114.87 313 ARG B CA 1
ATOM 5627 C C . ARG B 1 313 ? 29.675 43.271 68.598 1.00 111.59 313 ARG B C 1
ATOM 5628 O O . ARG B 1 313 ? 28.774 43.350 69.435 1.00 108.09 313 ARG B O 1
ATOM 5630 N N . SER B 1 314 ? 30.795 43.989 68.673 1.00 107.71 314 SER B N 1
ATOM 5631 C CA . SER B 1 314 ? 31.083 44.887 69.790 1.00 105.72 314 SER B CA 1
ATOM 5632 C C . SER B 1 314 ? 30.050 46.010 69.911 1.00 109.66 314 SER B C 1
ATOM 5633 O O . SER B 1 314 ? 29.361 46.328 68.940 1.00 105.86 314 SER B O 1
ATOM 5636 N N . GLN B 1 315 ? 29.953 46.607 71.103 1.00 107.50 315 GLN B N 1
ATOM 5637 C CA . GLN B 1 315 ? 29.024 47.713 71.364 1.00 104.12 315 GLN B CA 1
ATOM 5638 C C . GLN B 1 315 ? 29.518 49.023 70.751 1.00 107.12 315 GLN B C 1
ATOM 5639 O O . GLN B 1 315 ? 28.728 49.877 70.336 1.00 101.30 315 GLN B O 1
ATOM 5645 N N . GLN B 1 316 ? 30.838 49.175 70.726 1.00 106.10 316 GLN B N 1
ATOM 5646 C CA . GLN B 1 316 ? 31.493 50.405 70.295 1.00 97.78 316 GLN B CA 1
ATOM 5647 C C . GLN B 1 316 ? 31.160 50.782 68.859 1.00 104.15 316 GLN B C 1
ATOM 5648 O O . GLN B 1 316 ? 30.917 51.954 68.568 1.00 106.21 316 GLN B O 1
ATOM 5654 N N . LEU B 1 317 ? 31.154 49.785 67.970 1.00 107.05 317 LEU B N 1
ATOM 5655 C CA . LEU B 1 317 ? 30.871 49.992 66.548 1.00 96.98 317 LEU B CA 1
ATOM 5656 C C . LEU B 1 317 ? 29.390 49.855 66.239 1.00 97.73 317 LEU B C 1
ATOM 5657 O O . LEU B 1 317 ? 28.840 50.644 65.482 1.00 100.83 317 LEU B O 1
ATOM 5662 N N . LYS B 1 318 ? 28.750 48.848 66.825 1.00 103.77 318 LYS B N 1
ATOM 5663 C CA . LYS B 1 318 ? 27.313 48.640 66.652 1.00 107.33 318 LYS B CA 1
ATOM 5664 C C . LYS B 1 318 ? 26.559 49.940 66.916 1.00 104.33 318 LYS B C 1
ATOM 5665 O O . LYS B 1 318 ? 25.415 50.122 66.480 1.00 96.68 318 LYS B O 1
ATOM 5671 N N . SER B 1 319 ? 27.231 50.842 67.628 1.00 108.70 319 SER B N 1
ATOM 5672 C CA . SER B 1 319 ? 26.691 52.150 67.972 1.00 109.96 319 SER B CA 1
ATOM 5673 C C . SER B 1 319 ? 27.153 53.220 66.987 1.00 106.28 319 SER B C 1
ATOM 5674 O O . SER B 1 319 ? 26.356 54.040 66.540 1.00 109.01 319 SER B O 1
ATOM 5677 N N . LEU B 1 320 ? 28.440 53.217 66.650 1.00 102.30 320 LEU B N 1
ATOM 5678 C CA . LEU B 1 320 ? 28.956 54.189 65.692 1.00 102.37 320 LEU B CA 1
ATOM 5679 C C . LEU B 1 320 ? 28.229 54.071 64.355 1.00 104.38 320 LEU B C 1
ATOM 5680 O O . LEU B 1 320 ? 27.969 55.070 63.688 1.00 103.94 320 LEU B O 1
ATOM 5685 N N . GLY B 1 321 ? 27.906 52.840 63.970 1.00 105.33 321 GLY B N 1
ATOM 5686 C CA . GLY B 1 321 ? 27.169 52.587 62.748 1.00 100.76 321 GLY B CA 1
ATOM 5687 C C . GLY B 1 321 ? 25.687 52.827 62.943 1.00 109.36 321 GLY B C 1
ATOM 5688 O O . GLY B 1 321 ? 24.943 53.005 61.976 1.00 112.51 321 GLY B O 1
ATOM 5689 N N . ARG B 1 322 ? 25.253 52.825 64.199 1.00 106.63 322 ARG B N 1
ATOM 5690 C CA . ARG B 1 322 ? 23.861 53.104 64.520 1.00 108.43 322 ARG B CA 1
ATOM 5691 C C . ARG B 1 322 ? 23.613 54.605 64.346 1.00 107.49 322 ARG B C 1
ATOM 5692 O O . ARG B 1 322 ? 22.522 55.030 63.958 1.00 103.42 322 ARG B O 1
ATOM 5700 N N . LEU B 1 323 ? 24.653 55.395 64.610 1.00 106.14 323 LEU B N 1
ATOM 5701 C CA . LEU B 1 323 ? 24.555 56.853 64.620 1.00 106.37 323 LEU B CA 1
ATOM 5702 C C . LEU B 1 323 ? 25.083 57.520 63.357 1.00 104.50 323 LEU B C 1
ATOM 5703 O O . LEU B 1 323 ? 25.045 58.748 63.241 1.00 102.27 323 LEU B O 1
ATOM 5708 N N . SER B 1 324 ? 25.594 56.732 62.417 1.00 108.30 324 SER B N 1
ATOM 5709 C CA . SER B 1 324 ? 26.195 57.331 61.231 1.00 102.80 324 SER B CA 1
ATOM 5710 C C . SER B 1 324 ? 25.774 56.742 59.885 1.00 99.28 324 SER B C 1
ATOM 5711 O O . SER B 1 324 ? 26.543 56.797 58.929 1.00 108.61 324 SER B O 1
ATOM 5714 N N . ILE B 1 325 ? 24.562 56.204 59.789 1.00 97.04 325 ILE B N 1
ATOM 5715 C CA . ILE B 1 325 ? 23.995 55.977 58.462 1.00 101.21 325 ILE B CA 1
ATOM 5716 C C . ILE B 1 325 ? 23.400 57.280 57.948 1.00 99.83 325 ILE B C 1
ATOM 5717 O O . ILE B 1 325 ? 23.499 57.580 56.768 1.00 100.92 325 ILE B O 1
ATOM 5722 N N . ALA B 1 326 ? 22.791 58.059 58.837 1.00 99.82 326 ALA B N 1
ATOM 5723 C CA . ALA B 1 326 ? 22.191 59.328 58.433 1.00 94.86 326 ALA B CA 1
ATOM 5724 C C . ALA B 1 326 ? 23.209 60.268 57.792 1.00 95.29 326 ALA B C 1
ATOM 5725 O O . ALA B 1 326 ? 23.060 60.625 56.631 1.00 95.92 326 ALA B O 1
ATOM 5727 N N . PRO B 1 327 ? 24.255 60.669 58.535 1.00 99.17 327 PRO B N 1
ATOM 5728 C CA . PRO B 1 327 ? 25.223 61.533 57.856 1.00 99.74 327 PRO B CA 1
ATOM 5729 C C . PRO B 1 327 ? 25.863 60.805 56.677 1.00 101.49 327 PRO B C 1
ATOM 5730 O O . PRO B 1 327 ? 26.290 61.468 55.733 1.00 103.17 327 PRO B O 1
ATOM 5734 N N . GLY B 1 328 ? 25.907 59.473 56.726 1.00 98.91 328 GLY B N 1
ATOM 5735 C CA . GLY B 1 328 ? 26.442 58.669 55.633 1.00 104.64 328 GLY B CA 1
ATOM 5736 C C . GLY B 1 328 ? 25.567 58.584 54.380 1.00 98.95 328 GLY B C 1
ATOM 5737 O O . GLY B 1 328 ? 26.030 58.819 53.263 1.00 92.64 328 GLY B O 1
ATOM 5738 N N . ILE B 1 329 ? 24.301 58.228 54.568 1.00 94.94 329 ILE B N 1
ATOM 5739 C CA . ILE B 1 329 ? 23.332 58.178 53.487 1.00 87.32 329 ILE B CA 1
ATOM 5740 C C . ILE B 1 329 ? 23.432 59.431 52.633 1.00 94.63 329 ILE B C 1
ATOM 5741 O O . ILE B 1 329 ? 23.209 59.386 51.424 1.00 103.82 329 ILE B O 1
ATOM 5746 N N . PHE B 1 330 ? 23.784 60.546 53.263 1.00 91.81 330 PHE B N 1
ATOM 5747 C CA . PHE B 1 330 ? 23.912 61.808 52.554 1.00 90.50 330 PHE B CA 1
ATOM 5748 C C . PHE B 1 330 ? 25.361 62.153 52.249 1.00 96.56 330 PHE B C 1
ATOM 5749 O O . PHE B 1 330 ? 25.673 63.281 51.878 1.00 102.27 330 PHE B O 1
ATOM 5757 N N . ASN B 1 331 ? 26.238 61.167 52.404 1.00 96.05 331 ASN B N 1
ATOM 5758 C CA . ASN B 1 331 ? 27.630 61.266 51.960 1.00 99.84 331 ASN B CA 1
ATOM 5759 C C . ASN B 1 331 ? 28.508 62.160 52.834 1.00 98.95 331 ASN B C 1
ATOM 5760 O O . ASN B 1 331 ? 29.526 62.694 52.372 1.00 93.95 331 ASN B O 1
ATOM 5765 N N . ILE B 1 332 ? 28.087 62.308 54.092 1.00 99.71 332 ILE B N 1
ATOM 5766 C CA . ILE B 1 332 ? 28.814 63.027 55.140 1.00 94.87 332 ILE B CA 1
ATOM 5767 C C . ILE B 1 332 ? 29.367 62.016 56.141 1.00 90.41 332 ILE B C 1
ATOM 5768 O O . ILE B 1 332 ? 28.622 61.202 56.680 1.00 91.96 332 ILE B O 1
ATOM 5773 N N . ASN B 1 333 ? 30.668 62.051 56.399 1.00 91.47 333 ASN B N 1
ATOM 5774 C CA . ASN B 1 333 ? 31.261 60.957 57.164 1.00 94.79 333 ASN B CA 1
ATOM 5775 C C . ASN B 1 333 ? 32.264 61.302 58.273 1.00 92.79 333 ASN B C 1
ATOM 5776 O O . ASN B 1 333 ? 32.993 60.427 58.732 1.00 91.41 333 ASN B O 1
ATOM 5781 N N . GLU B 1 334 ? 32.292 62.556 58.715 1.00 95.06 334 GLU B N 1
ATOM 5782 C CA . GLU B 1 334 ? 33.154 62.933 59.836 1.00 97.35 334 GLU B CA 1
ATOM 5783 C C . GLU B 1 334 ? 32.985 61.980 61.018 1.00 99.04 334 GLU B C 1
ATOM 5784 O O . GLU B 1 334 ? 33.948 61.661 61.727 1.00 90.73 334 GLU B O 1
ATOM 5790 N N . MET B 1 335 ? 31.750 61.534 61.222 1.00 100.14 335 MET B N 1
ATOM 5791 C CA . MET B 1 335 ? 31.424 60.661 62.338 1.00 97.02 335 MET B CA 1
ATOM 5792 C C . MET B 1 335 ? 32.293 59.403 62.341 1.00 96.82 335 MET B C 1
ATOM 5793 O O . MET B 1 335 ? 32.712 58.919 63.393 1.00 89.57 335 MET B O 1
ATOM 5798 N N . VAL B 1 336 ? 32.575 58.888 61.150 1.00 101.51 336 VAL B N 1
ATOM 5799 C CA . VAL B 1 336 ? 33.327 57.648 61.011 1.00 95.09 336 VAL B CA 1
ATOM 5800 C C . VAL B 1 336 ? 34.832 57.873 60.935 1.00 91.31 336 VAL B C 1
ATOM 5801 O O . VAL B 1 336 ? 35.587 57.326 61.734 1.00 86.58 336 VAL B O 1
ATOM 5805 N N . THR B 1 337 ? 35.273 58.674 59.972 1.00 91.53 337 THR B N 1
ATOM 5806 C CA . THR B 1 337 ? 36.704 58.902 59.811 1.00 91.93 337 THR B CA 1
ATOM 5807 C C . THR B 1 337 ? 37.333 59.305 61.140 1.00 89.93 337 THR B C 1
ATOM 5808 O O . THR B 1 337 ? 38.457 58.913 61.447 1.00 89.01 337 THR B O 1
ATOM 5812 N N . PHE B 1 338 ? 36.595 60.065 61.940 1.00 89.10 338 PHE B N 1
ATOM 5813 C CA . PHE B 1 338 ? 37.147 60.609 63.172 1.00 92.99 338 PHE B CA 1
ATOM 5814 C C . PHE B 1 338 ? 36.715 59.816 64.405 1.00 90.69 338 PHE B C 1
ATOM 5815 O O . PHE B 1 338 ? 37.387 59.836 65.425 1.00 73.85 338 PHE B O 1
ATOM 5823 N N . GLY B 1 339 ? 35.599 59.107 64.293 1.00 92.70 339 GLY B N 1
ATOM 5824 C CA . GLY B 1 339 ? 35.088 58.317 65.394 1.00 91.27 339 GLY B CA 1
ATOM 5825 C C . GLY B 1 339 ? 35.652 56.914 65.547 1.00 95.88 339 GLY B C 1
ATOM 5826 O O . GLY B 1 339 ? 35.967 56.497 66.654 1.00 104.48 339 GLY B O 1
ATOM 5827 N N . MET B 1 340 ? 35.766 56.178 64.447 1.00 97.75 340 MET B N 1
ATOM 5828 C CA . MET B 1 340 ? 36.188 54.777 64.493 1.00 98.47 340 MET B CA 1
ATOM 5829 C C . MET B 1 340 ? 37.408 54.549 65.368 1.00 98.04 340 MET B C 1
ATOM 5830 O O . MET B 1 340 ? 37.386 53.695 66.257 1.00 100.63 340 MET B O 1
ATOM 5835 N N . PRO B 1 341 ? 38.480 55.316 65.127 1.00 92.76 341 PRO B N 1
ATOM 5836 C CA . PRO B 1 341 ? 38.631 56.304 64.063 1.00 91.96 341 PRO B CA 1
ATOM 5837 C C . PRO B 1 341 ? 39.262 55.657 62.839 1.00 97.83 341 PRO B C 1
ATOM 5838 O O . PRO B 1 341 ? 39.720 54.508 62.918 1.00 98.02 341 PRO B O 1
ATOM 5842 N N . ILE B 1 342 ? 39.279 56.380 61.722 1.00 96.17 342 ILE B N 1
ATOM 5843 C CA . ILE B 1 342 ? 40.034 55.942 60.562 1.00 90.19 342 ILE B CA 1
ATOM 5844 C C . ILE B 1 342 ? 41.266 56.822 60.427 1.00 89.57 342 ILE B C 1
ATOM 5845 O O . ILE B 1 342 ? 42.323 56.351 60.028 1.00 94.60 342 ILE B O 1
ATOM 5850 N N . VAL B 1 343 ? 41.129 58.096 60.790 1.00 88.89 343 VAL B N 1
ATOM 5851 C CA . VAL B 1 343 ? 42.246 59.037 60.747 1.00 88.14 343 VAL B CA 1
ATOM 5852 C C . VAL B 1 343 ? 43.447 58.509 61.516 1.00 93.96 343 VAL B C 1
ATOM 5853 O O . VAL B 1 343 ? 43.324 58.125 62.675 1.00 101.57 343 VAL B O 1
ATOM 5857 N N . MET B 1 344 ? 44.603 58.485 60.863 1.00 98.38 344 MET B N 1
ATOM 5858 C CA . MET B 1 344 ? 45.852 58.057 61.491 1.00 105.09 344 MET B CA 1
ATOM 5859 C C . MET B 1 344 ? 45.812 56.633 62.067 1.00 102.31 344 MET B C 1
ATOM 5860 O O . MET B 1 344 ? 46.594 56.286 62.947 1.00 106.14 344 MET B O 1
ATOM 5865 N N . ASN B 1 345 ? 44.906 55.812 61.550 1.00 92.22 345 ASN B N 1
ATOM 5866 C CA . ASN B 1 345 ? 44.746 54.445 62.016 1.00 89.57 345 ASN B CA 1
ATOM 5867 C C . ASN B 1 345 ? 45.275 53.399 61.039 1.00 99.40 345 ASN B C 1
ATOM 5868 O O . ASN B 1 345 ? 44.610 53.057 60.058 1.00 102.05 345 ASN B O 1
ATOM 5873 N N . PRO B 1 346 ? 46.471 52.870 61.320 1.00 97.97 346 PRO B N 1
ATOM 5874 C CA . PRO B 1 346 ? 47.166 51.888 60.476 1.00 97.30 346 PRO B CA 1
ATOM 5875 C C . PRO B 1 346 ? 46.266 50.819 59.840 1.00 92.84 346 PRO B C 1
ATOM 5876 O O . PRO B 1 346 ? 46.140 50.808 58.627 1.00 91.95 346 PRO B O 1
ATOM 5880 N N . LEU B 1 347 ? 45.659 49.937 60.625 1.00 97.04 347 LEU B N 1
ATOM 5881 C CA . LEU B 1 347 ? 44.824 48.892 60.038 1.00 96.68 347 LEU B CA 1
ATOM 5882 C C . LEU B 1 347 ? 43.755 49.441 59.096 1.00 98.39 347 LEU B C 1
ATOM 5883 O O . LEU B 1 347 ? 43.714 49.079 57.925 1.00 100.51 347 LEU B O 1
ATOM 5888 N N . LEU B 1 348 ? 42.886 50.305 59.609 1.00 94.86 348 LEU B N 1
ATOM 5889 C CA . LEU B 1 348 ? 41.740 50.775 58.836 1.00 94.33 348 LEU B CA 1
ATOM 5890 C C . LEU B 1 348 ? 42.112 51.715 57.698 1.00 101.68 348 LEU B C 1
ATOM 5891 O O . LEU B 1 348 ? 41.369 51.858 56.723 1.00 102.36 348 LEU B O 1
ATOM 5896 N N . LEU B 1 349 ? 43.266 52.354 57.815 1.00 98.99 349 LEU B N 1
ATOM 5897 C CA . LEU B 1 349 ? 43.693 53.296 56.795 1.00 97.34 349 LEU B CA 1
ATOM 5898 C C . LEU B 1 349 ? 43.936 52.586 55.452 1.00 93.72 349 LEU B C 1
ATOM 5899 O O . LEU B 1 349 ? 43.873 53.206 54.394 1.00 91.36 349 LEU B O 1
ATOM 5904 N N . ILE B 1 350 ? 44.189 51.280 55.505 1.00 95.22 350 ILE B N 1
ATOM 5905 C CA . ILE B 1 350 ? 44.460 50.494 54.301 1.00 95.89 350 ILE B CA 1
ATOM 5906 C C . ILE B 1 350 ? 43.283 50.460 53.326 1.00 96.69 350 ILE B C 1
ATOM 5907 O O . ILE B 1 350 ? 43.406 50.932 52.199 1.00 98.73 350 ILE B O 1
ATOM 5912 N N . PRO B 1 351 ? 42.136 49.906 53.749 1.00 91.63 351 PRO B N 1
ATOM 5913 C CA . PRO B 1 351 ? 40.987 49.907 52.841 1.00 92.48 351 PRO B CA 1
ATOM 5914 C C . PRO B 1 351 ? 40.454 51.315 52.603 1.00 99.01 351 PRO B C 1
ATOM 5915 O O . PRO B 1 351 ? 39.773 51.545 51.604 1.00 99.08 351 PRO B O 1
ATOM 5919 N N . PHE B 1 352 ? 40.761 52.241 53.508 1.00 102.42 352 PHE B N 1
ATOM 5920 C CA . PHE B 1 352 ? 40.323 53.631 53.369 1.00 101.51 352 PHE B CA 1
ATOM 5921 C C . PHE B 1 352 ? 40.948 54.322 52.150 1.00 97.71 352 PHE B C 1
ATOM 5922 O O . PHE B 1 352 ? 40.303 55.152 51.511 1.00 98.46 352 PHE B O 1
ATOM 5930 N N . ILE B 1 353 ? 42.199 53.983 51.839 1.00 92.28 353 ILE B N 1
ATOM 5931 C CA . ILE B 1 353 ? 42.867 54.499 50.644 1.00 94.00 353 ILE B CA 1
ATOM 5932 C C . ILE B 1 353 ? 42.604 53.609 49.430 1.00 95.58 353 ILE B C 1
ATOM 5933 O O . ILE B 1 353 ? 42.279 54.102 48.351 1.00 93.58 353 ILE B O 1
ATOM 5938 N N . VAL B 1 354 ? 42.749 52.298 49.615 1.00 96.18 354 VAL B N 1
ATOM 5939 C CA . VAL B 1 354 ? 42.574 51.329 48.532 1.00 91.49 354 VAL B CA 1
ATOM 5940 C C . VAL B 1 354 ? 41.196 51.367 47.883 1.00 93.27 354 VAL B C 1
ATOM 5941 O O . VAL B 1 354 ? 41.095 51.412 46.661 1.00 94.49 354 VAL B O 1
ATOM 5945 N N . VAL B 1 355 ? 40.139 51.341 48.691 1.00 90.44 355 VAL B N 1
ATOM 5946 C CA . VAL B 1 355 ? 38.781 51.226 48.153 1.00 93.25 355 VAL B CA 1
ATOM 5947 C C . VAL B 1 355 ? 38.416 52.281 47.086 1.00 99.07 355 VAL B C 1
ATOM 5948 O O . VAL B 1 355 ? 37.777 51.958 46.081 1.00 97.01 355 VAL B O 1
ATOM 5952 N N . PRO B 1 356 ? 38.827 53.542 47.287 1.00 97.94 356 PRO B N 1
ATOM 5953 C CA . PRO B 1 356 ? 38.549 54.547 46.252 1.00 98.59 356 PRO B CA 1
ATOM 5954 C C . PRO B 1 356 ? 39.356 54.371 44.957 1.00 98.11 356 PRO B C 1
ATOM 5955 O O . PRO B 1 356 ? 38.799 54.602 43.886 1.00 101.29 356 PRO B O 1
ATOM 5959 N N . VAL B 1 357 ? 40.627 53.985 45.026 1.00 89.66 357 VAL B N 1
ATOM 5960 C CA . VAL B 1 357 ? 41.355 53.755 43.784 1.00 94.93 357 VAL B CA 1
ATOM 5961 C C . VAL B 1 357 ? 40.675 52.625 43.021 1.00 96.25 357 VAL B C 1
ATOM 5962 O O . VAL B 1 357 ? 40.394 52.749 41.830 1.00 93.29 357 VAL B O 1
ATOM 5966 N N . VAL B 1 358 ? 40.374 51.539 43.726 1.00 95.61 358 VAL B N 1
ATOM 5967 C CA . VAL B 1 358 ? 39.701 50.403 43.112 1.00 93.57 358 VAL B CA 1
ATOM 5968 C C . VAL B 1 358 ? 38.305 50.776 42.613 1.00 97.48 358 VAL B C 1
ATOM 5969 O O . VAL B 1 358 ? 37.804 50.181 41.662 1.00 102.78 358 VAL B O 1
ATOM 5973 N N . LEU B 1 359 ? 37.680 51.771 43.231 1.00 97.03 359 LEU B N 1
ATOM 5974 C CA . LEU B 1 359 ? 36.384 52.239 42.746 1.00 98.89 359 LEU B CA 1
ATOM 5975 C C . LEU B 1 359 ? 36.524 53.284 41.648 1.00 98.92 359 LEU B C 1
ATOM 5976 O O . LEU B 1 359 ? 35.578 53.547 40.908 1.00 96.67 359 LEU B O 1
ATOM 5981 N N . THR B 1 360 ? 37.696 53.896 41.552 1.00 95.48 360 THR B N 1
ATOM 5982 C CA . THR B 1 360 ? 37.923 54.870 40.496 1.00 102.52 360 THR B CA 1
ATOM 5983 C C . THR B 1 360 ? 38.215 54.137 39.194 1.00 107.88 360 THR B C 1
ATOM 5984 O O . THR B 1 360 ? 37.570 54.381 38.168 1.00 104.64 360 THR B O 1
ATOM 5988 N N . ILE B 1 361 ? 39.184 53.227 39.250 1.00 104.44 361 ILE B N 1
ATOM 5989 C CA . ILE B 1 361 ? 39.541 52.429 38.091 1.00 95.42 361 ILE B CA 1
ATOM 5990 C C . ILE B 1 361 ? 38.306 51.748 37.519 1.00 95.72 361 ILE B C 1
ATOM 5991 O O . ILE B 1 361 ? 37.998 51.916 36.342 1.00 101.61 361 ILE B O 1
ATOM 5996 N N . VAL B 1 362 ? 37.591 50.997 38.350 1.00 91.02 362 VAL B N 1
ATOM 5997 C CA . VAL B 1 362 ? 36.352 50.359 37.911 1.00 93.51 362 VAL B CA 1
ATOM 5998 C C . VAL B 1 362 ? 35.396 51.349 37.258 1.00 98.33 362 VAL B C 1
ATOM 5999 O O . VAL B 1 362 ? 35.061 51.214 36.083 1.00 105.18 362 VAL B O 1
ATOM 6003 N N . SER B 1 363 ? 34.958 52.341 38.026 1.00 102.16 363 SER B N 1
ATOM 6004 C CA . SER B 1 363 ? 33.993 53.323 37.542 1.00 106.13 363 SER B CA 1
ATOM 6005 C C . SER B 1 363 ? 34.463 53.976 36.244 1.00 103.19 363 SER B C 1
ATOM 6006 O O . SER B 1 363 ? 33.691 54.131 35.297 1.00 99.51 363 SER B O 1
ATOM 6009 N N . TYR B 1 364 ? 35.736 54.352 36.214 1.00 101.71 364 TYR B N 1
ATOM 6010 C CA . TYR B 1 364 ? 36.337 54.962 35.038 1.00 105.16 364 TYR B CA 1
ATOM 6011 C C . TYR B 1 364 ? 36.043 54.150 33.785 1.00 107.80 364 TYR B C 1
ATOM 6012 O O . TYR B 1 364 ? 35.424 54.640 32.842 1.00 109.39 364 TYR B O 1
ATOM 6021 N N . PHE B 1 365 ? 36.501 52.901 33.783 1.00 107.14 365 PHE B N 1
ATOM 6022 C CA . PHE B 1 365 ? 36.346 52.034 32.624 1.00 100.51 365 PHE B CA 1
ATOM 6023 C C . PHE B 1 365 ? 34.890 51.804 32.263 1.00 101.05 365 PHE B C 1
ATOM 6024 O O . PHE B 1 365 ? 34.510 52.003 31.118 1.00 103.77 365 PHE B O 1
ATOM 6032 N N . ALA B 1 366 ? 34.071 51.400 33.225 1.00 103.30 366 ALA B N 1
ATOM 6033 C CA . ALA B 1 366 ? 32.651 51.209 32.943 1.00 106.64 366 ALA B CA 1
ATOM 6034 C C . ALA B 1 366 ? 32.121 52.262 31.965 1.00 106.49 366 ALA B C 1
ATOM 6035 O O . ALA B 1 366 ? 31.400 51.940 31.023 1.00 104.16 366 ALA B O 1
ATOM 6037 N N . MET B 1 367 ? 32.511 53.514 32.172 1.00 104.44 367 MET B N 1
ATOM 6038 C CA . MET B 1 367 ? 32.014 54.610 31.353 1.00 103.13 367 MET B CA 1
ATOM 6039 C C . MET B 1 367 ? 32.677 54.696 29.966 1.00 108.99 367 MET B C 1
ATOM 6040 O O . MET B 1 367 ? 32.036 55.119 28.998 1.00 109.03 367 MET B O 1
ATOM 6045 N N . GLU B 1 368 ? 33.946 54.285 29.870 1.00 106.66 368 GLU B N 1
ATOM 6046 C CA . GLU B 1 368 ? 34.660 54.200 28.580 1.00 105.93 368 GLU B CA 1
ATOM 6047 C C . GLU B 1 368 ? 34.196 53.001 27.732 1.00 103.08 368 GLU B C 1
ATOM 6048 O O . GLU B 1 368 ? 33.687 53.169 26.628 1.00 101.00 368 GLU B O 1
ATOM 6054 N N . TRP B 1 369 ? 34.377 51.796 28.264 1.00 105.87 369 TRP B N 1
ATOM 6055 C CA . TRP B 1 369 ? 33.768 50.591 27.709 1.00 105.01 369 TRP B CA 1
ATOM 6056 C C . TRP B 1 369 ? 32.314 50.844 27.305 1.00 101.63 369 TRP B C 1
ATOM 6057 O O . TRP B 1 369 ? 31.730 50.051 26.579 1.00 111.72 369 TRP B O 1
ATOM 6068 N N . GLY B 1 370 ? 31.725 51.926 27.806 1.00 95.75 370 GLY B N 1
ATOM 6069 C CA . GLY B 1 370 ? 30.372 52.312 27.445 1.00 93.38 370 GLY B CA 1
ATOM 6070 C C . GLY B 1 370 ? 29.267 51.475 28.066 1.00 99.66 370 GLY B C 1
ATOM 6071 O O . GLY B 1 370 ? 28.100 51.595 27.679 1.00 90.23 370 GLY B O 1
ATOM 6072 N N . LEU B 1 371 ? 29.635 50.625 29.024 1.00 105.64 371 LEU B N 1
ATOM 6073 C CA . LEU B 1 371 ? 28.674 49.810 29.772 1.00 103.90 371 LEU B CA 1
ATOM 6074 C C . LEU B 1 371 ? 27.814 50.702 30.655 1.00 107.91 371 LEU B C 1
ATOM 6075 O O . LEU B 1 371 ? 26.622 50.447 30.855 1.00 109.13 371 LEU B O 1
ATOM 6080 N N . VAL B 1 372 ? 28.449 51.748 31.181 1.00 111.09 372 VAL B N 1
ATOM 6081 C CA . VAL B 1 372 ? 27.831 52.690 32.107 1.00 105.13 372 VAL B CA 1
ATOM 6082 C C . VAL B 1 372 ? 27.865 54.114 31.539 1.00 103.58 372 VAL B C 1
ATOM 6083 O O . VAL B 1 372 ? 28.910 54.594 31.083 1.00 96.76 372 VAL B O 1
ATOM 6087 N N . ALA B 1 373 ? 26.710 54.776 31.565 1.00 102.40 373 ALA B N 1
ATOM 6088 C CA . ALA B 1 373 ? 26.576 56.134 31.046 1.00 106.34 373 ALA B CA 1
ATOM 6089 C C . ALA B 1 373 ? 27.624 57.081 31.630 1.00 110.57 373 ALA B C 1
ATOM 6090 O O . ALA B 1 373 ? 28.222 56.803 32.665 1.00 118.78 373 ALA B O 1
ATOM 6092 N N . ARG B 1 374 ? 27.840 58.209 30.963 1.00 105.28 374 ARG B N 1
ATOM 6093 C CA . ARG B 1 374 ? 28.729 59.246 31.480 1.00 105.76 374 ARG B CA 1
ATOM 6094 C C . ARG B 1 374 ? 27.947 60.269 32.314 1.00 113.26 374 ARG B C 1
ATOM 6095 O O . ARG B 1 374 ? 26.710 60.276 32.284 1.00 116.06 374 ARG B O 1
ATOM 6103 N N . PRO B 1 375 ? 28.657 61.143 33.062 1.00 109.33 375 PRO B N 1
ATOM 6104 C CA . PRO B 1 375 ? 27.917 62.180 33.781 1.00 108.58 375 PRO B CA 1
ATOM 6105 C C . PRO B 1 375 ? 27.299 63.148 32.772 1.00 108.50 375 PRO B C 1
ATOM 6106 O O . PRO B 1 375 ? 27.984 63.593 31.847 1.00 99.82 375 PRO B O 1
ATOM 6110 N N . SER B 1 376 ? 26.018 63.457 32.935 1.00 106.59 376 SER B N 1
ATOM 6111 C CA . SER B 1 376 ? 25.369 64.397 32.037 1.00 103.16 376 SER B CA 1
ATOM 6112 C C . SER B 1 376 ? 26.023 65.772 32.142 1.00 102.46 376 SER B C 1
ATOM 6113 O O . SER B 1 376 ? 26.158 66.479 31.148 1.00 103.88 376 SER B O 1
ATOM 6116 N N . GLY B 1 377 ? 26.446 66.144 33.345 1.00 112.71 377 GLY B N 1
ATOM 6117 C CA . GLY B 1 377 ? 27.099 67.426 33.547 1.00 111.06 377 GLY B CA 1
ATOM 6118 C C . GLY B 1 377 ? 26.265 68.339 34.416 1.00 105.68 377 GLY B C 1
ATOM 6119 O O . GLY B 1 377 ? 26.705 69.415 34.827 1.00 100.35 377 GLY B O 1
ATOM 6120 N N . ALA B 1 378 ? 25.037 67.910 34.671 1.00 106.48 378 ALA B N 1
ATOM 6121 C CA . ALA B 1 378 ? 24.222 68.544 35.683 1.00 111.28 378 ALA B CA 1
ATOM 6122 C C . ALA B 1 378 ? 24.964 68.388 37.008 1.00 112.99 378 ALA B C 1
ATOM 6123 O O . ALA B 1 378 ? 25.202 67.272 37.474 1.00 106.43 378 ALA B O 1
ATOM 6125 N N . ALA B 1 379 ? 25.354 69.515 37.593 1.00 112.17 379 ALA B N 1
ATOM 6126 C CA . ALA B 1 379 ? 26.123 69.505 38.826 1.00 104.68 379 ALA B CA 1
ATOM 6127 C C . ALA B 1 379 ? 25.241 69.126 40.001 1.00 107.88 379 ALA B C 1
ATOM 6128 O O . ALA B 1 379 ? 24.798 69.989 40.758 1.00 110.09 379 ALA B O 1
ATOM 6130 N N . VAL B 1 380 ? 24.975 67.833 40.149 1.00 107.09 380 VAL B N 1
ATOM 6131 C CA . VAL B 1 380 ? 24.227 67.360 41.303 1.00 109.59 380 VAL B CA 1
ATOM 6132 C C . VAL B 1 380 ? 25.166 67.306 42.510 1.00 112.41 380 VAL B C 1
ATOM 6133 O O . VAL B 1 380 ? 26.321 66.889 42.393 1.00 113.12 380 VAL B O 1
ATOM 6137 N N . THR B 1 381 ? 24.672 67.742 43.665 1.00 111.48 381 THR B N 1
ATOM 6138 C CA . THR B 1 381 ? 25.534 68.006 44.819 1.00 108.92 381 THR B CA 1
ATOM 6139 C C . THR B 1 381 ? 26.154 66.766 45.453 1.00 108.10 381 THR B C 1
ATOM 6140 O O . THR B 1 381 ? 25.588 65.673 45.400 1.00 105.47 381 THR B O 1
ATOM 6144 N N . TRP B 1 382 ? 27.318 66.958 46.069 1.00 109.37 382 TRP B N 1
ATOM 6145 C CA . TRP B 1 382 ? 28.059 65.865 46.693 1.00 106.35 382 TRP B CA 1
ATOM 6146 C C . TRP B 1 382 ? 27.266 65.142 47.784 1.00 103.88 382 TRP B C 1
ATOM 6147 O O . TRP B 1 382 ? 27.601 64.016 48.150 1.00 102.14 382 TRP B O 1
ATOM 6158 N N . THR B 1 383 ? 26.221 65.788 48.297 1.00 106.85 383 THR B N 1
ATOM 6159 C CA . THR B 1 383 ? 25.378 65.194 49.333 1.00 105.51 383 THR B CA 1
ATOM 6160 C C . THR B 1 383 ? 24.088 64.643 48.744 1.00 106.16 383 THR B C 1
ATOM 6161 O O . THR B 1 383 ? 22.999 65.093 49.090 1.00 110.36 383 THR B O 1
ATOM 6165 N N . THR B 1 384 ? 24.201 63.672 47.851 1.00 107.87 384 THR B N 1
ATOM 6166 C CA . THR B 1 384 ? 23.008 63.083 47.264 1.00 112.52 384 THR B CA 1
ATOM 6167 C C . THR B 1 384 ? 22.965 61.585 47.540 1.00 111.90 384 THR B C 1
ATOM 6168 O O . THR B 1 384 ? 23.909 60.862 47.213 1.00 111.85 384 THR B O 1
ATOM 6172 N N . PRO B 1 385 ? 21.865 61.118 48.151 1.00 113.44 385 PRO B N 1
ATOM 6173 C CA . PRO B 1 385 ? 21.662 59.705 48.489 1.00 118.26 385 PRO B CA 1
ATOM 6174 C C . PRO B 1 385 ? 22.104 58.772 47.353 1.00 119.88 385 PRO B C 1
ATOM 6175 O O . PRO B 1 385 ? 21.758 58.984 46.188 1.00 112.60 385 PRO B O 1
ATOM 6179 N N . ILE B 1 386 ? 22.857 57.739 47.719 1.00 119.76 386 ILE B N 1
ATOM 6180 C CA . ILE B 1 386 ? 23.605 56.929 46.766 1.00 108.30 386 ILE B CA 1
ATOM 6181 C C . ILE B 1 386 ? 22.848 56.494 45.514 1.00 112.69 386 ILE B C 1
ATOM 6182 O O . ILE B 1 386 ? 23.399 56.554 44.419 1.00 123.04 386 ILE B O 1
ATOM 6187 N N . LEU B 1 387 ? 21.601 56.056 45.645 1.00 110.12 387 LEU B N 1
ATOM 6188 C CA . LEU B 1 387 ? 20.915 55.514 44.468 1.00 112.92 387 LEU B CA 1
ATOM 6189 C C . LEU B 1 387 ? 20.299 56.570 43.546 1.00 111.35 387 LEU B C 1
ATOM 6190 O O . LEU B 1 387 ? 20.436 56.484 42.329 1.00 101.74 387 LEU B O 1
ATOM 6195 N N . PHE B 1 388 ? 19.644 57.571 44.126 1.00 114.39 388 PHE B N 1
ATOM 6196 C CA . PHE B 1 388 ? 19.123 58.687 43.345 1.00 110.01 388 PHE B CA 1
ATOM 6197 C C . PHE B 1 388 ? 20.253 59.463 42.676 1.00 111.37 388 PHE B C 1
ATOM 6198 O O . PHE B 1 388 ? 20.063 60.070 41.625 1.00 112.70 388 PHE B O 1
ATOM 6206 N N . SER B 1 389 ? 21.430 59.438 43.295 1.00 115.22 389 SER B N 1
ATOM 6207 C CA . SER B 1 389 ? 22.584 60.191 42.808 1.00 112.57 389 SER B CA 1
ATOM 6208 C C . SER B 1 389 ? 23.100 59.664 41.478 1.00 110.14 389 SER B C 1
ATOM 6209 O O . SER B 1 389 ? 23.378 60.438 40.564 1.00 109.69 389 SER B O 1
ATOM 6212 N N . GLY B 1 390 ? 23.235 58.345 41.379 1.00 111.49 390 GLY B N 1
ATOM 6213 C CA . GLY B 1 390 ? 23.762 57.718 40.177 1.00 115.21 390 GLY B CA 1
ATOM 6214 C C . GLY B 1 390 ? 22.869 57.915 38.968 1.00 112.21 390 GLY B C 1
ATOM 6215 O O . GLY B 1 390 ? 23.340 58.256 37.882 1.00 109.95 390 GLY B O 1
ATOM 6216 N N . TYR B 1 391 ? 21.574 57.690 39.167 1.00 113.81 391 TYR B N 1
ATOM 6217 C CA . TYR B 1 391 ? 20.572 57.912 38.137 1.00 109.74 391 TYR B CA 1
ATOM 6218 C C . TYR B 1 391 ? 20.630 59.341 37.612 1.00 113.19 391 TYR B C 1
ATOM 6219 O O . TYR B 1 391 ? 20.842 59.561 36.421 1.00 115.09 391 TYR B O 1
ATOM 6228 N N . LEU B 1 392 ? 20.448 60.304 38.511 1.00 114.17 392 LEU B N 1
ATOM 6229 C CA . LEU B 1 392 ? 20.390 61.722 38.152 1.00 110.05 392 LEU B CA 1
ATOM 6230 C C . LEU B 1 392 ? 21.707 62.282 37.621 1.00 107.99 392 LEU B C 1
ATOM 6231 O O . LEU B 1 392 ? 21.718 63.294 36.922 1.00 104.59 392 LEU B O 1
ATOM 6236 N N . GLY B 1 393 ? 22.812 61.625 37.959 1.00 109.57 393 GLY B N 1
ATOM 6237 C CA . GLY B 1 393 ? 24.125 62.069 37.523 1.00 109.27 393 GLY B CA 1
ATOM 6238 C C . GLY B 1 393 ? 24.425 61.703 36.081 1.00 111.89 393 GLY B C 1
ATOM 6239 O O . GLY B 1 393 ? 25.276 62.317 35.433 1.00 108.95 393 GLY B O 1
ATOM 6240 N N . SER B 1 394 ? 23.723 60.690 35.583 1.00 113.14 394 SER B N 1
ATOM 6241 C CA . SER B 1 394 ? 23.874 60.245 34.207 1.00 112.74 394 SER B CA 1
ATOM 6242 C C . SER B 1 394 ? 22.834 60.926 33.330 1.00 116.08 394 SER B C 1
ATOM 6243 O O . SER B 1 394 ? 22.494 60.429 32.256 1.00 116.92 394 SER B O 1
ATOM 6246 N N . GLY B 1 395 ? 22.340 62.071 33.790 1.00 115.42 395 GLY B N 1
ATOM 6247 C CA . GLY B 1 395 ? 21.251 62.745 33.117 1.00 113.72 395 GLY B CA 1
ATOM 6248 C C . GLY B 1 395 ? 20.089 61.802 32.901 1.00 118.88 395 GLY B C 1
ATOM 6249 O O . GLY B 1 395 ? 19.520 61.746 31.819 1.00 131.55 395 GLY B O 1
ATOM 6250 N N . GLY B 1 396 ? 19.748 61.040 33.934 1.00 119.89 396 GLY B N 1
ATOM 6251 C CA . GLY B 1 396 ? 18.614 60.134 33.880 1.00 125.23 396 GLY B CA 1
ATOM 6252 C C . GLY B 1 396 ? 18.857 58.771 33.250 1.00 124.53 396 GLY B C 1
ATOM 6253 O O . GLY B 1 396 ? 17.956 58.210 32.610 1.00 128.63 396 GLY B O 1
ATOM 6254 N N . LYS B 1 397 ? 20.050 58.217 33.449 1.00 118.36 397 LYS B N 1
ATOM 6255 C CA . LYS B 1 397 ? 20.378 56.931 32.846 1.00 118.12 397 LYS B CA 1
ATOM 6256 C C . LYS B 1 397 ? 20.661 55.860 33.902 1.00 119.98 397 LYS B C 1
ATOM 6257 O O . LYS B 1 397 ? 21.619 55.965 34.670 1.00 117.08 397 LYS B O 1
ATOM 6263 N N . ILE B 1 398 ? 19.816 54.830 33.927 1.00 120.56 398 ILE B N 1
ATOM 6264 C CA . ILE B 1 398 ? 19.903 53.762 34.926 1.00 113.76 398 ILE B CA 1
ATOM 6265 C C . ILE B 1 398 ? 21.224 52.992 34.863 1.00 107.73 398 ILE B C 1
ATOM 6266 O O . ILE B 1 398 ? 21.601 52.319 35.818 1.00 102.46 398 ILE B O 1
ATOM 6271 N N . SER B 1 399 ? 21.934 53.103 33.744 1.00 117.31 399 SER B N 1
ATOM 6272 C CA . SER B 1 399 ? 23.255 52.486 33.631 1.00 115.70 399 SER B CA 1
ATOM 6273 C C . SER B 1 399 ? 24.207 53.006 34.722 1.00 108.59 399 SER B C 1
ATOM 6274 O O . SER B 1 399 ? 25.277 52.444 34.951 1.00 109.33 399 SER B O 1
ATOM 6277 N N . GLY B 1 400 ? 23.800 54.074 35.400 1.00 104.43 400 GLY B N 1
ATOM 6278 C CA . GLY B 1 400 ? 24.616 54.679 36.438 1.00 110.21 400 GLY B CA 1
ATOM 6279 C C . GLY B 1 400 ? 24.300 54.149 37.825 1.00 110.59 400 GLY B C 1
ATOM 6280 O O . GLY B 1 400 ? 25.166 54.108 38.700 1.00 107.82 400 GLY B O 1
ATOM 6281 N N . VAL B 1 401 ? 23.048 53.750 38.024 1.00 110.56 401 VAL B N 1
ATOM 6282 C CA . VAL B 1 401 ? 22.614 53.133 39.269 1.00 99.98 401 VAL B CA 1
ATOM 6283 C C . VAL B 1 401 ? 23.305 51.778 39.471 1.00 104.71 401 VAL B C 1
ATOM 6284 O O . VAL B 1 401 ? 23.686 51.428 40.589 1.00 104.51 401 VAL B O 1
ATOM 6288 N N . ILE B 1 402 ? 23.481 51.021 38.387 1.00 107.28 402 ILE B N 1
ATOM 6289 C CA . ILE B 1 402 ? 24.123 49.708 38.476 1.00 103.51 402 ILE B CA 1
ATOM 6290 C C . ILE B 1 402 ? 25.627 49.821 38.754 1.00 106.31 402 ILE B C 1
ATOM 6291 O O . ILE B 1 402 ? 26.220 48.926 39.357 1.00 104.89 402 ILE B O 1
ATOM 6296 N N . LEU B 1 403 ? 26.242 50.921 38.325 1.00 104.60 403 LEU B N 1
ATOM 6297 C CA . LEU B 1 403 ? 27.649 51.152 38.631 1.00 102.38 403 LEU B CA 1
ATOM 6298 C C . LEU B 1 403 ? 27.832 51.321 40.143 1.00 108.87 403 LEU B C 1
ATOM 6299 O O . LEU B 1 403 ? 28.800 50.825 40.724 1.00 110.00 403 LEU B O 1
ATOM 6304 N N . GLN B 1 404 ? 26.892 52.015 40.778 1.00 103.42 404 GLN B N 1
ATOM 6305 C CA . GLN B 1 404 ? 26.969 52.254 42.214 1.00 101.51 404 GLN B CA 1
ATOM 6306 C C . GLN B 1 404 ? 26.741 50.967 42.999 1.00 107.01 404 GLN B C 1
ATOM 6307 O O . GLN B 1 404 ? 27.585 50.575 43.803 1.00 104.52 404 GLN B O 1
ATOM 6313 N N . LEU B 1 405 ? 25.611 50.307 42.752 1.00 106.49 405 LEU B N 1
ATOM 6314 C CA . LEU B 1 405 ? 25.334 49.014 43.368 1.00 99.34 405 LEU B CA 1
ATOM 6315 C C . LEU B 1 405 ? 26.544 48.105 43.225 1.00 100.34 405 LEU B C 1
ATOM 6316 O O . LEU B 1 405 ? 26.823 47.287 44.099 1.00 103.29 405 LEU B O 1
ATOM 6321 N N . VAL B 1 406 ? 27.258 48.248 42.113 1.00 101.78 406 VAL B N 1
ATOM 6322 C CA . VAL B 1 406 ? 28.480 47.483 41.881 1.00 106.81 406 VAL B CA 1
ATOM 6323 C C . VAL B 1 406 ? 29.607 47.938 42.803 1.00 105.40 406 VAL B C 1
ATOM 6324 O O . VAL B 1 406 ? 30.264 47.120 43.451 1.00 104.03 406 VAL B O 1
ATOM 6328 N N . ASN B 1 407 ? 29.825 49.247 42.857 1.00 103.74 407 ASN B N 1
ATOM 6329 C CA . ASN B 1 407 ? 30.874 49.811 43.694 1.00 104.16 407 ASN B CA 1
ATOM 6330 C C . ASN B 1 407 ? 30.594 49.562 45.165 1.00 102.99 407 ASN B C 1
ATOM 6331 O O . ASN B 1 407 ? 31.476 49.141 45.906 1.00 102.78 407 ASN B O 1
ATOM 6336 N N . PHE B 1 408 ? 29.354 49.821 45.568 1.00 106.66 408 PHE B N 1
ATOM 6337 C CA . PHE B 1 408 ? 28.865 49.521 46.913 1.00 105.02 408 PHE B CA 1
ATOM 6338 C C . PHE B 1 408 ? 29.273 48.113 47.338 1.00 103.48 408 PHE B C 1
ATOM 6339 O O . PHE B 1 408 ? 29.828 47.911 48.418 1.00 101.44 408 PHE B O 1
ATOM 6347 N N . ALA B 1 409 ? 28.985 47.146 46.471 1.00 105.89 409 ALA B N 1
ATOM 6348 C CA . ALA B 1 409 ? 29.305 45.745 46.714 1.00 101.70 409 ALA B CA 1
ATOM 6349 C C . ALA B 1 409 ? 30.813 45.523 46.818 1.00 103.34 409 ALA B C 1
ATOM 6350 O O . ALA B 1 409 ? 31.283 44.832 47.723 1.00 104.84 409 ALA B O 1
ATOM 6352 N N . LEU B 1 410 ? 31.566 46.111 45.892 1.00 101.82 410 LEU B N 1
ATOM 6353 C CA . LEU B 1 410 ? 33.024 45.993 45.901 1.00 102.59 410 LEU B CA 1
ATOM 6354 C C . LEU B 1 410 ? 33.641 46.507 47.203 1.00 100.54 410 LEU B C 1
ATOM 6355 O O . LEU B 1 410 ? 34.527 45.872 47.778 1.00 96.47 410 LEU B O 1
ATOM 6360 N N . ALA B 1 411 ? 33.172 47.667 47.655 1.00 105.06 411 ALA B N 1
ATOM 6361 C CA . ALA B 1 411 ? 33.676 48.282 48.879 1.00 99.98 411 ALA B CA 1
ATOM 6362 C C . ALA B 1 411 ? 33.250 47.454 50.076 1.00 102.61 411 ALA B C 1
ATOM 6363 O O . ALA B 1 411 ? 34.061 47.136 50.947 1.00 102.69 411 ALA B O 1
ATOM 6365 N N . PHE B 1 412 ? 31.972 47.092 50.102 1.00 101.81 412 PHE B N 1
ATOM 6366 C CA . PHE B 1 412 ? 31.410 46.330 51.211 1.00 106.07 412 PHE B CA 1
ATOM 6367 C C . PHE B 1 412 ? 32.168 45.030 51.484 1.00 106.74 412 PHE B C 1
ATOM 6368 O O . PHE B 1 412 ? 32.054 44.454 52.569 1.00 107.79 412 PHE B O 1
ATOM 6376 N N . VAL B 1 413 ? 32.940 44.568 50.505 1.00 105.04 413 VAL B N 1
ATOM 6377 C CA . VAL B 1 413 ? 33.705 43.339 50.679 1.00 99.90 413 VAL B CA 1
ATOM 6378 C C . VAL B 1 413 ? 35.180 43.597 50.964 1.00 98.40 413 VAL B C 1
ATOM 6379 O O . VAL B 1 413 ? 35.837 42.767 51.582 1.00 98.97 413 VAL B O 1
ATOM 6383 N N . ILE B 1 414 ? 35.711 44.732 50.517 1.00 97.86 414 ILE B N 1
ATOM 6384 C CA . ILE B 1 414 ? 37.105 45.043 50.818 1.00 100.85 414 ILE B CA 1
ATOM 6385 C C . ILE B 1 414 ? 37.226 45.474 52.279 1.00 106.21 414 ILE B C 1
ATOM 6386 O O . ILE B 1 414 ? 38.208 45.149 52.955 1.00 103.17 414 ILE B O 1
ATOM 6391 N N . TYR B 1 415 ? 36.219 46.210 52.754 1.00 106.48 415 TYR B N 1
ATOM 6392 C CA . TYR B 1 415 ? 36.169 46.677 54.138 1.00 100.66 415 TYR B CA 1
ATOM 6393 C C . TYR B 1 415 ? 35.909 45.493 55.060 1.00 100.99 415 TYR B C 1
ATOM 6394 O O . TYR B 1 415 ? 36.669 45.254 55.996 1.00 100.48 415 TYR B O 1
ATOM 6403 N N . LEU B 1 416 ? 34.841 44.750 54.778 1.00 100.06 416 LEU B N 1
ATOM 6404 C CA . LEU B 1 416 ? 34.346 43.717 55.687 1.00 97.78 416 LEU B CA 1
ATOM 6405 C C . LEU B 1 416 ? 35.414 43.001 56.512 1.00 96.91 416 LEU B C 1
ATOM 6406 O O . LEU B 1 416 ? 35.322 43.001 57.730 1.00 105.26 416 LEU B O 1
ATOM 6411 N N . PRO B 1 417 ? 36.415 42.380 55.866 1.00 97.50 417 PRO B N 1
ATOM 6412 C CA . PRO B 1 417 ? 37.426 41.640 56.631 1.00 105.26 417 PRO B CA 1
ATOM 6413 C C . PRO B 1 417 ? 38.289 42.542 57.515 1.00 106.14 417 PRO B C 1
ATOM 6414 O O . PRO B 1 417 ? 38.753 42.100 58.567 1.00 107.88 417 PRO B O 1
ATOM 6418 N N . PHE B 1 418 ? 38.513 43.780 57.088 1.00 103.39 418 PHE B N 1
ATOM 6419 C CA . PHE B 1 418 ? 39.265 44.744 57.888 1.00 103.25 418 PHE B CA 1
ATOM 6420 C C . PHE B 1 418 ? 38.507 45.140 59.154 1.00 101.93 418 PHE B C 1
ATOM 6421 O O . PHE B 1 418 ? 39.099 45.279 60.224 1.00 95.52 418 PHE B O 1
ATOM 6429 N N . LEU B 1 419 ? 37.194 45.314 59.017 1.00 99.63 419 LEU B N 1
ATOM 6430 C CA . LEU B 1 419 ? 36.347 45.746 60.118 1.00 95.89 419 LEU B CA 1
ATOM 6431 C C . LEU B 1 419 ? 36.107 44.597 61.087 1.00 101.47 419 LEU B C 1
ATOM 6432 O O . LEU B 1 419 ? 35.956 44.818 62.285 1.00 105.05 419 LEU B O 1
ATOM 6437 N N . LYS B 1 420 ? 36.081 43.369 60.574 1.00 103.04 420 LYS B N 1
ATOM 6438 C CA . LYS B 1 420 ? 36.036 42.201 61.448 1.00 103.70 420 LYS B CA 1
ATOM 6439 C C . LYS B 1 420 ? 37.219 42.259 62.402 1.00 102.72 420 LYS B C 1
ATOM 6440 O O . LYS B 1 420 ? 37.055 42.114 63.610 1.00 106.92 420 LYS B O 1
ATOM 6446 N N . ILE B 1 421 ? 38.405 42.498 61.851 1.00 96.41 421 ILE B N 1
ATOM 6447 C CA . ILE B 1 421 ? 39.634 42.565 62.638 1.00 100.25 421 ILE B CA 1
ATOM 6448 C C . ILE B 1 421 ? 39.610 43.671 63.702 1.00 101.76 421 ILE B C 1
ATOM 6449 O O . ILE B 1 421 ? 40.288 43.581 64.729 1.00 98.42 421 ILE B O 1
ATOM 6454 N N . TRP B 1 422 ? 38.824 44.711 63.446 1.00 103.19 422 TRP B N 1
ATOM 6455 C CA . TRP B 1 422 ? 38.682 45.836 64.361 1.00 98.93 422 TRP B CA 1
ATOM 6456 C C . TRP B 1 422 ? 37.692 45.447 65.450 1.00 101.65 422 TRP B C 1
ATOM 6457 O O . TRP B 1 422 ? 38.031 45.402 66.631 1.00 101.82 422 TRP B O 1
ATOM 6468 N N . ASP B 1 423 ? 36.465 45.158 65.029 1.00 99.24 423 ASP B N 1
ATOM 6469 C CA . ASP B 1 423 ? 35.404 44.698 65.911 1.00 96.23 423 ASP B CA 1
ATOM 6470 C C . ASP B 1 423 ? 35.944 43.715 66.942 1.00 102.41 423 ASP B C 1
ATOM 6471 O O . ASP B 1 423 ? 35.593 43.784 68.118 1.00 109.17 423 ASP B O 1
ATOM 6476 N N . LYS B 1 424 ? 36.805 42.800 66.506 1.00 105.33 424 LYS B N 1
ATOM 6477 C CA . LYS B 1 424 ? 37.388 41.819 67.422 1.00 108.45 424 LYS B CA 1
ATOM 6478 C C . LYS B 1 424 ? 38.380 42.442 68.413 1.00 104.98 424 LYS B C 1
ATOM 6479 O O . LYS B 1 424 ? 38.415 42.058 69.581 1.00 102.20 424 LYS B O 1
ATOM 6485 N N . GLN B 1 425 ? 39.189 43.390 67.944 1.00 106.61 425 GLN B N 1
ATOM 6486 C CA . GLN B 1 425 ? 40.077 44.142 68.826 1.00 105.60 425 GLN B CA 1
ATOM 6487 C C . GLN B 1 425 ? 39.249 44.934 69.826 1.00 109.57 425 GLN B C 1
ATOM 6488 O O . GLN B 1 425 ? 39.656 45.126 70.974 1.00 106.33 425 GLN B O 1
ATOM 6494 N N . LYS B 1 426 ? 38.086 45.399 69.374 1.00 109.59 426 LYS B N 1
ATOM 6495 C CA . LYS B 1 426 ? 37.216 46.237 70.192 1.00 106.21 426 LYS B CA 1
ATOM 6496 C C . LYS B 1 426 ? 36.457 45.459 71.244 1.00 105.46 426 LYS B C 1
ATOM 6497 O O . LYS B 1 426 ? 36.319 45.921 72.372 1.00 113.05 426 LYS B O 1
ATOM 6503 N N . ILE B 1 427 ? 35.941 44.290 70.887 1.00 104.38 427 ILE B N 1
ATOM 6504 C CA . ILE B 1 427 ? 35.228 43.509 71.883 1.00 107.64 427 ILE B CA 1
ATOM 6505 C C . ILE B 1 427 ? 36.204 43.029 72.952 1.00 104.01 427 ILE B C 1
ATOM 6506 O O . ILE B 1 427 ? 35.811 42.775 74.088 1.00 106.34 427 ILE B O 1
ATOM 6511 N N . ALA B 1 428 ? 37.477 42.931 72.584 1.00 102.11 428 ALA B N 1
ATOM 6512 C CA . ALA B 1 428 ? 38.522 42.560 73.530 1.00 103.79 428 ALA B CA 1
ATOM 6513 C C . ALA B 1 428 ? 38.652 43.584 74.650 1.00 105.66 428 ALA B C 1
ATOM 6514 O O . ALA B 1 428 ? 38.495 43.246 75.818 1.00 110.47 428 ALA B O 1
ATOM 6516 N N . GLU B 1 429 ? 38.949 44.830 74.294 1.00 108.30 429 GLU B N 1
ATOM 6517 C CA . GLU B 1 429 ? 39.122 45.882 75.293 1.00 103.78 429 GLU B CA 1
ATOM 6518 C C . GLU B 1 429 ? 37.800 46.268 75.942 1.00 103.30 429 GLU B C 1
ATOM 6519 O O . GLU B 1 429 ? 37.788 46.920 76.987 1.00 106.83 429 GLU B O 1
ATOM 6525 N N . GLU B 1 430 ? 36.693 45.862 75.328 1.00 99.27 430 GLU B N 1
ATOM 6526 C CA . GLU B 1 430 ? 35.369 46.117 75.892 1.00 103.56 430 GLU B CA 1
ATOM 6527 C C . GLU B 1 430 ? 35.040 45.163 77.035 1.00 107.39 430 GLU B C 1
ATOM 6528 O O . GLU B 1 430 ? 34.024 45.318 77.712 1.00 109.08 430 GLU B O 1
ATOM 6534 N N . LYS B 1 431 ? 35.896 44.166 77.226 1.00 105.73 431 LYS B N 1
ATOM 6535 C CA . LYS B 1 431 ? 35.844 43.318 78.404 1.00 100.79 431 LYS B CA 1
ATOM 6536 C C . LYS B 1 431 ? 37.080 43.636 79.220 1.00 100.03 431 LYS B C 1
ATOM 6537 O O . LYS B 1 431 ? 37.584 42.787 79.947 1.00 103.69 431 LYS B O 1
ATOM 6543 N N . GLY B 1 432 ? 37.576 44.861 79.065 1.00 100.80 432 GLY B N 1
ATOM 6544 C CA . GLY B 1 432 ? 38.757 45.332 79.770 1.00 106.52 432 GLY B CA 1
ATOM 6545 C C . GLY B 1 432 ? 39.867 44.305 79.868 1.00 105.25 432 GLY B C 1
ATOM 6546 O O . GLY B 1 432 ? 40.140 43.761 80.939 1.00 105.94 432 GLY B O 1
ATOM 6547 N N . GLU B 1 433 ? 40.523 44.051 78.746 1.00 101.34 433 GLU B N 1
ATOM 6548 C CA . GLU B 1 433 ? 41.494 42.975 78.673 1.00 102.65 433 GLU B CA 1
ATOM 6549 C C . GLU B 1 433 ? 42.926 43.448 78.896 1.00 106.41 433 GLU B C 1
ATOM 6550 O O . GLU B 1 433 ? 43.774 42.676 79.337 1.00 111.70 433 GLU B O 1
ATOM 6556 N N . ALA B 1 434 ? 43.195 44.713 78.596 1.00 106.58 434 ALA B N 1
ATOM 6557 C CA . ALA B 1 434 ? 44.566 45.218 78.621 1.00 109.15 434 ALA B CA 1
ATOM 6558 C C . ALA B 1 434 ? 45.391 44.622 77.476 1.00 107.60 434 ALA B C 1
ATOM 6559 O O . ALA B 1 434 ? 45.894 45.344 76.613 1.00 103.44 434 ALA B O 1
ATOM 6561 N N . ARG C 1 3 ? 65.398 80.829 -37.807 1.00 114.63 3 ARG C N 1
ATOM 6562 C CA . ARG C 1 3 ? 64.313 81.216 -38.705 1.00 133.45 3 ARG C CA 1
ATOM 6563 C C . ARG C 1 3 ? 63.887 80.078 -39.635 1.00 142.33 3 ARG C C 1
ATOM 6564 O O . ARG C 1 3 ? 62.919 80.209 -40.386 1.00 127.83 3 ARG C O 1
ATOM 6566 N N . PHE C 1 4 ? 64.608 78.963 -39.591 1.00 153.64 4 PHE C N 1
ATOM 6567 C CA . PHE C 1 4 ? 64.222 77.809 -40.399 1.00 151.71 4 PHE C CA 1
ATOM 6568 C C . PHE C 1 4 ? 63.070 77.014 -39.782 1.00 148.28 4 PHE C C 1
ATOM 6569 O O . PHE C 1 4 ? 62.100 76.697 -40.473 1.00 138.07 4 PHE C O 1
ATOM 6577 N N . LEU C 1 5 ? 63.164 76.720 -38.484 1.00 149.74 5 LEU C N 1
ATOM 6578 C CA . LEU C 1 5 ? 62.165 75.882 -37.816 1.00 149.20 5 LEU C CA 1
ATOM 6579 C C . LEU C 1 5 ? 60.790 76.551 -37.726 1.00 151.33 5 LEU C C 1
ATOM 6580 O O . LEU C 1 5 ? 59.917 76.090 -36.990 1.00 149.02 5 LEU C O 1
ATOM 6585 N N . GLU C 1 6 ? 60.582 77.614 -38.499 1.00 153.28 6 GLU C N 1
ATOM 6586 C CA . GLU C 1 6 ? 59.292 78.303 -38.504 1.00 147.77 6 GLU C CA 1
ATOM 6587 C C . GLU C 1 6 ? 58.319 77.680 -39.508 1.00 144.72 6 GLU C C 1
ATOM 6588 O O . GLU C 1 6 ? 57.435 78.351 -40.039 1.00 139.30 6 GLU C O 1
ATOM 6594 N N . LYS C 1 7 ? 58.502 76.391 -39.765 1.00 145.93 7 LYS C N 1
ATOM 6595 C CA . LYS C 1 7 ? 57.469 75.576 -40.373 1.00 144.00 7 LYS C CA 1
ATOM 6596 C C . LYS C 1 7 ? 56.934 74.736 -39.228 1.00 146.57 7 LYS C C 1
ATOM 6597 O O . LYS C 1 7 ? 56.087 73.865 -39.411 1.00 145.46 7 LYS C O 1
ATOM 6599 N N . TYR C 1 8 ? 57.452 75.029 -38.038 1.00 147.04 8 TYR C N 1
ATOM 6600 C CA . TYR C 1 8 ? 57.140 74.304 -36.809 1.00 150.84 8 TYR C CA 1
ATOM 6601 C C . TYR C 1 8 ? 56.207 75.104 -35.898 1.00 145.42 8 TYR C C 1
ATOM 6602 O O . TYR C 1 8 ? 55.098 74.666 -35.584 1.00 140.22 8 TYR C O 1
ATOM 6611 N N . VAL C 1 9 ? 56.671 76.273 -35.463 1.00 139.97 9 VAL C N 1
ATOM 6612 C CA . VAL C 1 9 ? 55.931 77.074 -34.494 1.00 132.68 9 VAL C CA 1
ATOM 6613 C C . VAL C 1 9 ? 54.934 78.029 -35.153 1.00 126.91 9 VAL C C 1
ATOM 6614 O O . VAL C 1 9 ? 53.769 78.072 -34.770 1.00 123.66 9 VAL C O 1
ATOM 6618 N N . MET C 1 10 ? 55.379 78.766 -36.165 1.00 125.72 10 MET C N 1
ATOM 6619 C CA . MET C 1 10 ? 54.525 79.759 -36.819 1.00 124.13 10 MET C CA 1
ATOM 6620 C C . MET C 1 10 ? 53.162 79.252 -37.331 1.00 126.24 10 MET C C 1
ATOM 6621 O O . MET C 1 10 ? 52.219 80.037 -37.444 1.00 120.80 10 MET C O 1
ATOM 6626 N N . PRO C 1 11 ? 53.048 77.947 -37.644 1.00 132.89 11 PRO C N 1
ATOM 6627 C CA . PRO C 1 11 ? 51.763 77.459 -38.159 1.00 132.22 11 PRO C CA 1
ATOM 6628 C C . PRO C 1 11 ? 50.721 77.271 -37.069 1.00 126.95 11 PRO C C 1
ATOM 6629 O O . PRO C 1 11 ? 49.549 77.570 -37.292 1.00 126.45 11 PRO C O 1
ATOM 6633 N N . VAL C 1 12 ? 51.145 76.766 -35.915 1.00 124.75 12 VAL C N 1
ATOM 6634 C CA . VAL C 1 12 ? 50.233 76.527 -34.802 1.00 124.73 12 VAL C CA 1
ATOM 6635 C C . VAL C 1 12 ? 49.981 77.795 -33.982 1.00 119.66 12 VAL C C 1
ATOM 6636 O O . VAL C 1 12 ? 48.905 77.971 -33.411 1.00 118.80 12 VAL C O 1
ATOM 6640 N N . ALA C 1 13 ? 50.970 78.680 -33.935 1.00 118.79 13 ALA C N 1
ATOM 6641 C CA . ALA C 1 13 ? 50.798 79.969 -33.280 1.00 112.06 13 ALA C CA 1
ATOM 6642 C C . ALA C 1 13 ? 49.630 80.697 -33.920 1.00 112.07 13 ALA C C 1
ATOM 6643 O O . ALA C 1 13 ? 48.746 81.205 -33.234 1.00 112.10 13 ALA C O 1
ATOM 6645 N N . GLY C 1 14 ? 49.635 80.742 -35.247 1.00 120.75 14 GLY C N 1
ATOM 6646 C CA . GLY C 1 14 ? 48.567 81.377 -35.993 1.00 119.12 14 GLY C CA 1
ATOM 6647 C C . GLY C 1 14 ? 47.238 80.674 -35.802 1.00 117.52 14 GLY C C 1
ATOM 6648 O O . GLY C 1 14 ? 46.190 81.317 -35.799 1.00 116.40 14 GLY C O 1
ATOM 6649 N N . LYS C 1 15 ? 47.282 79.351 -35.644 1.00 118.32 15 LYS C N 1
ATOM 6650 C CA . LYS C 1 15 ? 46.078 78.555 -35.419 1.00 115.47 15 LYS C CA 1
ATOM 6651 C C . LYS C 1 15 ? 45.438 78.939 -34.092 1.00 116.85 15 LYS C C 1
ATOM 6652 O O . LYS C 1 15 ? 44.226 78.811 -33.910 1.00 118.10 15 LYS C O 1
ATOM 6654 N N . VAL C 1 16 ? 46.268 79.413 -33.168 1.00 118.61 16 VAL C N 1
ATOM 6655 C CA . VAL C 1 16 ? 45.802 79.860 -31.862 1.00 114.37 16 VAL C CA 1
ATOM 6656 C C . VAL C 1 16 ? 45.138 81.227 -31.968 1.00 110.27 16 VAL C C 1
ATOM 6657 O O . VAL C 1 16 ? 43.949 81.368 -31.693 1.00 109.52 16 VAL C O 1
ATOM 6661 N N . ALA C 1 17 ? 45.905 82.225 -32.388 1.00 107.00 17 ALA C N 1
ATOM 6662 C CA . ALA C 1 17 ? 45.395 83.586 -32.502 1.00 109.49 17 ALA C CA 1
ATOM 6663 C C . ALA C 1 17 ? 44.077 83.657 -33.274 1.00 112.86 17 ALA C C 1
ATOM 6664 O O . ALA C 1 17 ? 43.396 84.682 -33.256 1.00 112.72 17 ALA C O 1
ATOM 6666 N N . GLU C 1 18 ? 43.719 82.568 -33.946 1.00 114.06 18 GLU C N 1
ATOM 6667 C CA . GLU C 1 18 ? 42.488 82.518 -34.729 1.00 118.24 18 GLU C CA 1
ATOM 6668 C C . GLU C 1 18 ? 41.416 81.665 -34.055 1.00 117.81 18 GLU C C 1
ATOM 6669 O O . GLU C 1 18 ? 40.269 81.631 -34.505 1.00 120.35 18 GLU C O 1
ATOM 6675 N N . GLN C 1 19 ? 41.796 80.967 -32.988 1.00 112.07 19 GLN C N 1
ATOM 6676 C CA . GLN C 1 19 ? 40.834 80.207 -32.195 1.00 108.64 19 GLN C CA 1
ATOM 6677 C C . GLN C 1 19 ? 39.855 81.174 -31.532 1.00 107.25 19 GLN C C 1
ATOM 6678 O O . GLN C 1 19 ? 40.256 82.076 -30.797 1.00 108.28 19 GLN C O 1
ATOM 6684 N N . ARG C 1 20 ? 38.568 80.989 -31.804 1.00 105.90 20 ARG C N 1
ATOM 6685 C CA . ARG C 1 20 ? 37.562 81.986 -31.439 1.00 105.25 20 ARG C CA 1
ATOM 6686 C C . ARG C 1 20 ? 37.451 82.285 -29.950 1.00 101.51 20 ARG C C 1
ATOM 6687 O O . ARG C 1 20 ? 37.613 83.429 -29.532 1.00 100.99 20 ARG C O 1
ATOM 6695 N N . HIS C 1 21 ? 37.151 81.261 -29.159 1.00 100.73 21 HIS C N 1
ATOM 6696 C CA . HIS C 1 21 ? 36.962 81.433 -27.728 1.00 99.18 21 HIS C CA 1
ATOM 6697 C C . HIS C 1 21 ? 38.146 82.161 -27.115 1.00 100.72 21 HIS C C 1
ATOM 6698 O O . HIS C 1 21 ? 37.994 83.235 -26.535 1.00 97.48 21 HIS C O 1
ATOM 6705 N N . LEU C 1 22 ? 39.326 81.568 -27.252 1.00 102.23 22 LEU C N 1
ATOM 6706 C CA . LEU C 1 22 ? 40.567 82.196 -26.812 1.00 102.74 22 LEU C CA 1
ATOM 6707 C C . LEU C 1 22 ? 40.643 83.670 -27.211 1.00 101.23 22 LEU C C 1
ATOM 6708 O O . LEU C 1 22 ? 41.183 84.504 -26.478 1.00 94.62 22 LEU C O 1
ATOM 6713 N N . LEU C 1 23 ? 40.107 83.973 -28.390 1.00 103.49 23 LEU C N 1
ATOM 6714 C CA . LEU C 1 23 ? 40.088 85.333 -28.916 1.00 103.20 23 LEU C CA 1
ATOM 6715 C C . LEU C 1 23 ? 39.029 86.192 -28.223 1.00 101.58 23 LEU C C 1
ATOM 6716 O O . LEU C 1 23 ? 39.236 87.382 -27.978 1.00 100.14 23 LEU C O 1
ATOM 6721 N N . ALA C 1 24 ? 37.889 85.586 -27.919 1.00 98.14 24 ALA C N 1
ATOM 6722 C CA . ALA C 1 24 ? 36.831 86.285 -27.210 1.00 98.74 24 ALA C CA 1
ATOM 6723 C C . ALA C 1 24 ? 37.284 86.598 -25.777 1.00 98.68 24 ALA C C 1
ATOM 6724 O O . ALA C 1 24 ? 37.097 87.707 -25.270 1.00 93.80 24 ALA C O 1
ATOM 6726 N N . ILE C 1 25 ? 37.896 85.610 -25.137 1.00 95.66 25 ILE C N 1
ATOM 6727 C CA . ILE C 1 25 ? 38.476 85.798 -23.821 1.00 91.55 25 ILE C CA 1
ATOM 6728 C C . ILE C 1 25 ? 39.555 86.871 -23.886 1.00 95.19 25 ILE C C 1
ATOM 6729 O O . ILE C 1 25 ? 39.558 87.822 -23.106 1.00 95.55 25 ILE C O 1
ATOM 6734 N N . ARG C 1 26 ? 40.467 86.713 -24.838 1.00 97.68 26 ARG C N 1
ATOM 6735 C CA . ARG C 1 26 ? 41.604 87.613 -24.974 1.00 96.38 26 ARG C CA 1
ATOM 6736 C C . ARG C 1 26 ? 41.155 89.061 -25.041 1.00 89.06 26 ARG C C 1
ATOM 6737 O O . ARG C 1 26 ? 41.797 89.946 -24.482 1.00 82.89 26 ARG C O 1
ATOM 6745 N N . ASP C 1 27 ? 40.034 89.281 -25.718 1.00 90.74 27 ASP C N 1
ATOM 6746 C CA . ASP C 1 27 ? 39.619 90.619 -26.128 1.00 93.69 27 ASP C CA 1
ATOM 6747 C C . ASP C 1 27 ? 38.590 91.227 -25.194 1.00 87.13 27 ASP C C 1
ATOM 6748 O O . ASP C 1 27 ? 38.421 92.447 -25.151 1.00 81.61 27 ASP C O 1
ATOM 6753 N N . GLY C 1 28 ? 37.877 90.371 -24.474 1.00 85.76 28 GLY C N 1
ATOM 6754 C CA . GLY C 1 28 ? 36.981 90.837 -23.434 1.00 90.99 28 GLY C CA 1
ATOM 6755 C C . GLY C 1 28 ? 37.782 91.381 -22.261 1.00 90.09 28 GLY C C 1
ATOM 6756 O O . GLY C 1 28 ? 37.525 92.476 -21.750 1.00 84.61 28 GLY C O 1
ATOM 6757 N N . LEU C 1 29 ? 38.777 90.613 -21.840 1.00 85.38 29 LEU C N 1
ATOM 6758 C CA . LEU C 1 29 ? 39.628 91.028 -20.741 1.00 88.73 29 LEU C CA 1
ATOM 6759 C C . LEU C 1 29 ? 40.217 92.420 -20.950 1.00 90.86 29 LEU C C 1
ATOM 6760 O O . LEU C 1 29 ? 40.601 93.087 -19.992 1.00 96.38 29 LEU C O 1
ATOM 6765 N N . VAL C 1 30 ? 40.281 92.860 -22.202 1.00 89.35 30 VAL C N 1
ATOM 6766 C CA . VAL C 1 30 ? 40.816 94.180 -22.511 1.00 89.66 30 VAL C CA 1
ATOM 6767 C C . VAL C 1 30 ? 39.850 95.277 -22.080 1.00 90.24 30 VAL C C 1
ATOM 6768 O O . VAL C 1 30 ? 40.251 96.424 -21.890 1.00 89.41 30 VAL C O 1
ATOM 6772 N N . LEU C 1 31 ? 38.580 94.916 -21.917 1.00 85.09 31 LEU C N 1
ATOM 6773 C CA . LEU C 1 31 ? 37.567 95.866 -21.470 1.00 82.76 31 LEU C CA 1
ATOM 6774 C C . LEU C 1 31 ? 37.790 96.204 -19.995 1.00 89.20 31 LEU C C 1
ATOM 6775 O O . LEU C 1 31 ? 37.286 97.206 -19.485 1.00 91.22 31 LEU C O 1
ATOM 6780 N N . THR C 1 32 ? 38.561 95.368 -19.310 1.00 87.32 32 THR C N 1
ATOM 6781 C CA . THR C 1 32 ? 38.814 95.571 -17.894 1.00 83.78 32 THR C CA 1
ATOM 6782 C C . THR C 1 32 ? 40.036 96.460 -17.681 1.00 87.40 32 THR C C 1
ATOM 6783 O O . THR C 1 32 ? 40.100 97.208 -16.708 1.00 87.08 32 THR C O 1
ATOM 6787 N N . MET C 1 33 ? 40.989 96.390 -18.606 1.00 87.96 33 MET C N 1
ATOM 6788 C CA . MET C 1 33 ? 42.283 97.054 -18.443 1.00 87.46 33 MET C CA 1
ATOM 6789 C C . MET C 1 33 ? 42.220 98.495 -17.959 1.00 82.37 33 MET C C 1
ATOM 6790 O O . MET C 1 33 ? 42.775 98.812 -16.919 1.00 92.00 33 MET C O 1
ATOM 6795 N N . PRO C 1 34 ? 41.555 99.377 -18.708 1.00 79.64 34 PRO C N 1
ATOM 6796 C CA . PRO C 1 34 ? 41.588 100.786 -18.308 1.00 85.72 34 PRO C CA 1
ATOM 6797 C C . PRO C 1 34 ? 40.990 101.025 -16.926 1.00 87.62 34 PRO C C 1
ATOM 6798 O O . PRO C 1 34 ? 41.284 102.048 -16.310 1.00 89.70 34 PRO C O 1
ATOM 6802 N N . PHE C 1 35 ? 40.160 100.109 -16.442 1.00 85.14 35 PHE C N 1
ATOM 6803 C CA . PHE C 1 35 ? 39.572 100.289 -15.123 1.00 82.72 35 PHE C CA 1
ATOM 6804 C C . PHE C 1 35 ? 40.600 99.993 -14.034 1.00 89.90 35 PHE C C 1
ATOM 6805 O O . PHE C 1 35 ? 40.776 100.791 -13.113 1.00 93.46 35 PHE C O 1
ATOM 6813 N N . LEU C 1 36 ? 41.305 98.871 -14.154 1.00 88.25 36 LEU C N 1
ATOM 6814 C CA . LEU C 1 36 ? 42.355 98.550 -13.194 1.00 83.87 36 LEU C CA 1
ATOM 6815 C C . LEU C 1 36 ? 43.396 99.660 -13.175 1.00 85.59 36 LEU C C 1
ATOM 6816 O O . LEU C 1 36 ? 43.954 99.976 -12.133 1.00 89.90 36 LEU C O 1
ATOM 6821 N N . ILE C 1 37 ? 43.656 100.253 -14.333 1.00 84.57 37 ILE C N 1
ATOM 6822 C CA . ILE C 1 37 ? 44.581 101.376 -14.422 1.00 89.90 37 ILE C CA 1
ATOM 6823 C C . ILE C 1 37 ? 44.027 102.553 -13.622 1.00 92.08 37 ILE C C 1
ATOM 6824 O O . ILE C 1 37 ? 44.737 103.179 -12.830 1.00 94.70 37 ILE C O 1
ATOM 6829 N N . ILE C 1 38 ? 42.749 102.843 -13.826 1.00 88.31 38 ILE C N 1
ATOM 6830 C CA . ILE C 1 38 ? 42.097 103.927 -13.115 1.00 88.21 38 ILE C CA 1
ATOM 6831 C C . ILE C 1 38 ? 42.098 103.641 -11.624 1.00 93.45 38 ILE C C 1
ATOM 6832 O O . ILE C 1 38 ? 42.642 104.415 -10.839 1.00 98.98 38 ILE C O 1
ATOM 6837 N N . GLY C 1 39 ? 41.495 102.523 -11.235 1.00 90.92 39 GLY C N 1
ATOM 6838 C CA . GLY C 1 39 ? 41.471 102.121 -9.840 1.00 90.45 39 GLY C CA 1
ATOM 6839 C C . GLY C 1 39 ? 42.840 102.233 -9.195 1.00 93.58 39 GLY C C 1
ATOM 6840 O O . GLY C 1 39 ? 42.988 102.827 -8.131 1.00 94.32 39 GLY C O 1
ATOM 6841 N N . SER C 1 40 ? 43.850 101.681 -9.859 1.00 93.68 40 SER C N 1
ATOM 6842 C CA . SER C 1 40 ? 45.203 101.664 -9.319 1.00 90.05 40 SER C CA 1
ATOM 6843 C C . SER C 1 40 ? 45.823 103.036 -9.091 1.00 95.43 40 SER C C 1
ATOM 6844 O O . SER C 1 40 ? 46.779 103.144 -8.330 1.00 98.59 40 SER C O 1
ATOM 6847 N N . ILE C 1 41 ? 45.313 104.077 -9.745 1.00 94.91 41 ILE C N 1
ATOM 6848 C CA . ILE C 1 41 ? 45.787 105.426 -9.441 1.00 93.88 41 ILE C CA 1
ATOM 6849 C C . ILE C 1 41 ? 45.438 105.770 -8.003 1.00 97.40 41 ILE C C 1
ATOM 6850 O O . ILE C 1 41 ? 46.290 106.216 -7.240 1.00 104.16 41 ILE C O 1
ATOM 6855 N N . PHE C 1 42 ? 44.183 105.563 -7.628 1.00 92.29 42 PHE C N 1
ATOM 6856 C CA . PHE C 1 42 ? 43.774 105.820 -6.258 1.00 97.81 42 PHE C CA 1
ATOM 6857 C C . PHE C 1 42 ? 44.539 104.911 -5.301 1.00 102.11 42 PHE C C 1
ATOM 6858 O O . PHE C 1 42 ? 45.121 105.374 -4.322 1.00 104.19 42 PHE C O 1
ATOM 6866 N N . LEU C 1 43 ? 44.553 103.618 -5.605 1.00 100.93 43 LEU C N 1
ATOM 6867 C CA . LEU C 1 43 ? 45.227 102.634 -4.769 1.00 93.87 43 LEU C CA 1
ATOM 6868 C C . LEU C 1 43 ? 46.663 103.036 -4.442 1.00 98.63 43 LEU C C 1
ATOM 6869 O O . LEU C 1 43 ? 47.193 102.618 -3.422 1.00 102.80 43 LEU C O 1
ATOM 6874 N N . ILE C 1 44 ? 47.298 103.846 -5.290 1.00 104.18 44 ILE C N 1
ATOM 6875 C CA . ILE C 1 44 ? 48.671 104.286 -4.997 1.00 107.77 44 ILE C CA 1
ATOM 6876 C C . ILE C 1 44 ? 48.812 105.754 -4.586 1.00 110.25 44 ILE C C 1
ATOM 6877 O O . ILE C 1 44 ? 49.818 106.125 -3.989 1.00 121.23 44 ILE C O 1
ATOM 6882 N N . ILE C 1 45 ? 47.828 106.592 -4.897 1.00 105.81 45 ILE C N 1
ATOM 6883 C CA . ILE C 1 45 ? 47.772 107.895 -4.245 1.00 106.60 45 ILE C CA 1
ATOM 6884 C C . ILE C 1 45 ? 47.514 107.633 -2.765 1.00 111.33 45 ILE C C 1
ATOM 6885 O O . ILE C 1 45 ? 47.755 108.484 -1.918 1.00 112.12 45 ILE C O 1
ATOM 6890 N N . SER C 1 46 ? 47.040 106.427 -2.464 1.00 109.53 46 SER C N 1
ATOM 6891 C CA . SER C 1 46 ? 46.553 106.090 -1.131 1.00 111.35 46 SER C CA 1
ATOM 6892 C C . SER C 1 46 ? 47.501 105.202 -0.331 1.00 115.08 46 SER C C 1
ATOM 6893 O O . SER C 1 46 ? 47.188 104.825 0.795 1.00 118.38 46 SER C O 1
ATOM 6896 N N . THR C 1 47 ? 48.654 104.858 -0.896 1.00 112.75 47 THR C N 1
ATOM 6897 C CA . THR C 1 47 ? 49.578 103.980 -0.181 1.00 114.99 47 THR C CA 1
ATOM 6898 C C . THR C 1 47 ? 51.047 104.326 -0.391 1.00 122.79 47 THR C C 1
ATOM 6899 O O . THR C 1 47 ? 51.905 103.447 -0.326 1.00 124.15 47 THR C O 1
ATOM 6903 N N . LEU C 1 48 ? 51.345 105.596 -0.635 1.00 125.59 48 LEU C N 1
ATOM 6904 C CA . LEU C 1 48 ? 52.734 105.999 -0.841 1.00 134.98 48 LEU C CA 1
ATOM 6905 C C . LEU C 1 48 ? 53.492 106.207 0.470 1.00 141.80 48 LEU C C 1
ATOM 6906 O O . LEU C 1 48 ? 53.096 107.031 1.294 1.00 146.44 48 LEU C O 1
ATOM 6911 N N . PRO C 1 49 ? 54.589 105.449 0.657 1.00 143.48 49 PRO C N 1
ATOM 6912 C CA . PRO C 1 49 ? 55.434 105.419 1.858 1.00 149.15 49 PRO C CA 1
ATOM 6913 C C . PRO C 1 49 ? 56.125 106.745 2.164 1.00 154.00 49 PRO C C 1
ATOM 6914 O O . PRO C 1 49 ? 56.808 106.839 3.184 1.00 156.99 49 PRO C O 1
ATOM 6918 N N . ILE C 1 50 ? 55.961 107.743 1.299 1.00 149.63 50 ILE C N 1
ATOM 6919 C CA . ILE C 1 50 ? 56.529 109.065 1.549 1.00 154.06 50 ILE C CA 1
ATOM 6920 C C . ILE C 1 50 ? 56.242 109.472 2.992 1.00 159.30 50 ILE C C 1
ATOM 6921 O O . ILE C 1 50 ? 55.086 109.681 3.356 1.00 160.92 50 ILE C O 1
ATOM 6926 N N . PRO C 1 51 ? 57.297 109.580 3.821 1.00 163.68 51 PRO C N 1
ATOM 6927 C CA . PRO C 1 51 ? 57.163 109.765 5.276 1.00 164.51 51 PRO C CA 1
ATOM 6928 C C . PRO C 1 51 ? 56.317 110.975 5.681 1.00 162.19 51 PRO C C 1
ATOM 6929 O O . PRO C 1 51 ? 55.559 110.899 6.652 1.00 150.24 51 PRO C O 1
ATOM 6933 N N . GLY C 1 52 ? 56.456 112.075 4.947 1.00 162.36 52 GLY C N 1
ATOM 6934 C CA . GLY C 1 52 ? 55.669 113.267 5.204 1.00 161.20 52 GLY C CA 1
ATOM 6935 C C . GLY C 1 52 ? 54.434 113.319 4.325 1.00 160.91 52 GLY C C 1
ATOM 6936 O O . GLY C 1 52 ? 54.238 114.274 3.569 1.00 157.79 52 GLY C O 1
ATOM 6937 N N . TYR C 1 53 ? 53.596 112.291 4.436 1.00 158.81 53 TYR C N 1
ATOM 6938 C CA . TYR C 1 53 ? 52.420 112.147 3.586 1.00 152.57 53 TYR C CA 1
ATOM 6939 C C . TYR C 1 53 ? 51.267 111.512 4.359 1.00 147.66 53 TYR C C 1
ATOM 6940 O O . TYR C 1 53 ? 50.197 112.105 4.500 1.00 143.86 53 TYR C O 1
ATOM 6949 N N . SER C 1 54 ? 51.502 110.298 4.852 1.00 151.51 54 SER C N 1
ATOM 6950 C CA . SER C 1 54 ? 50.492 109.517 5.565 1.00 153.14 54 SER C CA 1
ATOM 6951 C C . SER C 1 54 ? 49.705 110.346 6.584 1.00 152.69 54 SER C C 1
ATOM 6952 O O . SER C 1 54 ? 48.483 110.214 6.697 1.00 144.84 54 SER C O 1
ATOM 6955 N N . GLU C 1 55 ? 50.415 111.194 7.326 1.00 158.90 55 GLU C N 1
ATOM 6956 C CA . GLU C 1 55 ? 49.801 112.040 8.348 1.00 154.19 55 GLU C CA 1
ATOM 6957 C C . GLU C 1 55 ? 49.469 113.419 7.785 1.00 152.30 55 GLU C C 1
ATOM 6958 O O . GLU C 1 55 ? 48.745 114.197 8.403 1.00 151.86 55 GLU C O 1
ATOM 6964 N N . PHE C 1 56 ? 50.011 113.714 6.608 1.00 150.14 56 PHE C N 1
ATOM 6965 C CA . PHE C 1 56 ? 49.735 114.969 5.923 1.00 149.22 56 PHE C CA 1
ATOM 6966 C C . PHE C 1 56 ? 48.349 114.952 5.284 1.00 149.03 56 PHE C C 1
ATOM 6967 O O . PHE C 1 56 ? 47.556 115.873 5.481 1.00 148.30 56 PHE C O 1
ATOM 6975 N N . MET C 1 57 ? 48.060 113.903 4.519 1.00 148.14 57 MET C N 1
ATOM 6976 C CA . MET C 1 57 ? 46.747 113.750 3.899 1.00 146.64 57 MET C CA 1
ATOM 6977 C C . MET C 1 57 ? 45.665 113.632 4.966 1.00 140.55 57 MET C C 1
ATOM 6978 O O . MET C 1 57 ? 44.488 113.876 4.705 1.00 135.85 57 MET C O 1
ATOM 6983 N N . ALA C 1 58 ? 46.079 113.257 6.171 1.00 145.98 58 ALA C N 1
ATOM 6984 C CA . ALA C 1 58 ? 45.150 113.084 7.281 1.00 147.07 58 ALA C CA 1
ATOM 6985 C C . ALA C 1 58 ? 44.747 114.419 7.905 1.00 147.60 58 ALA C C 1
ATOM 6986 O O . ALA C 1 58 ? 43.756 114.497 8.629 1.00 148.01 58 ALA C O 1
ATOM 6988 N N . SER C 1 59 ? 45.512 115.469 7.620 1.00 148.80 59 SER C N 1
ATOM 6989 C CA . SER C 1 59 ? 45.240 116.781 8.199 1.00 146.56 59 SER C CA 1
ATOM 6990 C C . SER C 1 59 ? 44.233 117.566 7.366 1.00 147.76 59 SER C C 1
ATOM 6991 O O . SER C 1 59 ? 43.382 118.273 7.910 1.00 145.29 59 SER C O 1
ATOM 6994 N N . LEU C 1 60 ? 44.331 117.437 6.046 1.00 149.56 60 LEU C N 1
ATOM 6995 C CA . LEU C 1 60 ? 43.461 118.178 5.141 1.00 150.68 60 LEU C CA 1
ATOM 6996 C C . LEU C 1 60 ? 42.071 117.556 5.072 1.00 151.00 60 LEU C C 1
ATOM 6997 O O . LEU C 1 60 ? 41.063 118.244 5.245 1.00 149.38 60 LEU C O 1
ATOM 7002 N N . PHE C 1 61 ? 42.024 116.249 4.826 1.00 1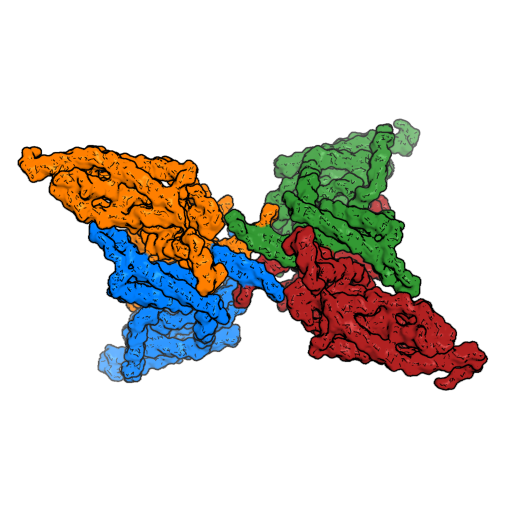51.37 61 PHE C N 1
ATOM 7003 C CA . PHE C 1 61 ? 40.764 115.573 4.529 1.00 149.82 61 PHE C CA 1
ATOM 7004 C C . PHE C 1 61 ? 40.275 114.663 5.658 1.00 148.91 61 PHE C C 1
ATOM 7005 O O . PHE C 1 61 ? 39.406 113.813 5.447 1.00 150.35 61 PHE C O 1
ATOM 7013 N N . GLY C 1 62 ? 40.831 114.845 6.853 1.00 144.56 62 GLY C N 1
ATOM 7014 C CA . GLY C 1 62 ? 40.388 114.104 8.022 1.00 141.18 62 GLY C CA 1
ATOM 7015 C C . GLY C 1 62 ? 41.264 112.919 8.382 1.00 136.21 62 GLY C C 1
ATOM 7016 O O . GLY C 1 62 ? 42.131 112.515 7.609 1.00 137.61 62 GLY C O 1
ATOM 7017 N N . LYS C 1 63 ? 41.044 112.357 9.565 1.00 139.18 63 LYS C N 1
ATOM 7018 C CA . LYS C 1 63 ? 41.815 111.198 9.993 1.00 138.27 63 LYS C CA 1
ATOM 7019 C C . LYS C 1 63 ? 41.443 110.012 9.114 1.00 128.85 63 LYS C C 1
ATOM 7020 O O . LYS C 1 63 ? 42.270 109.146 8.832 1.00 128.11 63 LYS C O 1
ATOM 7026 N N . ASN C 1 64 ? 40.191 109.988 8.674 1.00 124.67 64 ASN C N 1
ATOM 7027 C CA . ASN C 1 64 ? 39.719 108.936 7.781 1.00 130.81 64 ASN C CA 1
ATOM 7028 C C . ASN C 1 64 ? 39.602 109.366 6.308 1.00 133.27 64 ASN C C 1
ATOM 7029 O O . ASN C 1 64 ? 38.535 109.774 5.832 1.00 131.94 64 ASN C O 1
ATOM 7034 N N . TRP C 1 65 ? 40.720 109.270 5.598 1.00 125.42 65 TRP C N 1
ATOM 7035 C CA . TRP C 1 65 ? 40.758 109.577 4.181 1.00 119.90 65 TRP C CA 1
ATOM 7036 C C . TRP C 1 65 ? 40.993 108.286 3.413 1.00 116.13 65 TRP C C 1
ATOM 7037 O O . TRP C 1 65 ? 40.342 108.033 2.404 1.00 113.80 65 TRP C O 1
ATOM 7048 N N . ASN C 1 66 ? 41.908 107.462 3.918 1.00 119.33 66 ASN C N 1
ATOM 7049 C CA . ASN C 1 66 ? 42.298 106.217 3.255 1.00 115.43 66 ASN C CA 1
ATOM 7050 C C . ASN C 1 66 ? 41.140 105.302 2.883 1.00 110.36 66 ASN C C 1
ATOM 7051 O O . ASN C 1 66 ? 41.329 104.307 2.181 1.00 112.42 66 ASN C O 1
ATOM 7056 N N . VAL C 1 67 ? 39.945 105.636 3.352 1.00 108.70 67 VAL C N 1
ATOM 7057 C CA . VAL C 1 67 ? 38.768 104.832 3.053 1.00 109.85 67 VAL C CA 1
ATOM 7058 C C . VAL C 1 67 ? 38.080 105.298 1.773 1.00 103.52 67 VAL C C 1
ATOM 7059 O O . VAL C 1 67 ? 37.468 104.502 1.059 1.00 99.30 67 VAL C O 1
ATOM 7063 N N . ALA C 1 68 ? 38.184 106.592 1.492 1.00 100.16 68 ALA C N 1
ATOM 7064 C CA . ALA C 1 68 ? 37.621 107.162 0.275 1.00 99.88 68 ALA C CA 1
ATOM 7065 C C . ALA C 1 68 ? 38.452 106.743 -0.936 1.00 98.39 68 ALA C C 1
ATOM 7066 O O . ALA C 1 68 ? 37.914 106.338 -1.970 1.00 91.51 68 ALA C O 1
ATOM 7068 N N . LEU C 1 69 ? 39.769 106.837 -0.794 1.00 95.27 69 LEU C N 1
ATOM 7069 C CA . LEU C 1 69 ? 40.672 106.384 -1.831 1.00 90.86 69 LEU C CA 1
ATOM 7070 C C . LEU C 1 69 ? 40.530 104.885 -2.003 1.00 98.90 69 LEU C C 1
ATOM 7071 O O . LEU C 1 69 ? 41.177 104.284 -2.858 1.00 106.20 69 LEU C O 1
ATOM 7076 N N . GLY C 1 70 ? 39.667 104.285 -1.193 1.00 95.50 70 GLY C N 1
ATOM 7077 C CA . GLY C 1 70 ? 39.396 102.865 -1.292 1.00 96.62 70 GLY C CA 1
ATOM 7078 C C . GLY C 1 70 ? 38.155 102.569 -2.116 1.00 97.67 70 GLY C C 1
ATOM 7079 O O . GLY C 1 70 ? 37.928 101.424 -2.526 1.00 96.16 70 GLY C O 1
ATOM 7080 N N . TYR C 1 71 ? 37.349 103.601 -2.358 1.00 96.50 71 TYR C N 1
ATOM 7081 C CA . TYR C 1 71 ? 36.111 103.441 -3.120 1.00 96.37 71 TYR C CA 1
ATOM 7082 C C . TYR C 1 71 ? 36.363 103.029 -4.577 1.00 94.66 71 TYR C C 1
ATOM 7083 O O . TYR C 1 71 ? 36.001 101.917 -4.962 1.00 91.56 71 TYR C O 1
ATOM 7092 N N . PRO C 1 72 ? 36.983 103.918 -5.385 1.00 90.43 72 PRO C N 1
ATOM 7093 C CA . PRO C 1 72 ? 37.328 103.557 -6.758 1.00 84.40 72 PRO C CA 1
ATOM 7094 C C . PRO C 1 72 ? 37.865 102.142 -6.860 1.00 85.95 72 PRO C C 1
ATOM 7095 O O . PRO C 1 72 ? 37.457 101.391 -7.743 1.00 86.34 72 PRO C O 1
ATOM 7099 N N . VAL C 1 73 ? 38.764 101.781 -5.955 1.00 85.65 73 VAL C N 1
ATOM 7100 C CA . VAL C 1 73 ? 39.415 100.478 -6.010 1.00 89.25 73 VAL C CA 1
ATOM 7101 C C . VAL C 1 73 ? 38.419 99.319 -5.905 1.00 89.84 73 VAL C C 1
ATOM 7102 O O . VAL C 1 73 ? 38.605 98.257 -6.505 1.00 84.76 73 VAL C O 1
ATOM 7106 N N . SER C 1 74 ? 37.354 99.536 -5.144 1.00 95.38 74 SER C N 1
ATOM 7107 C CA . SER C 1 74 ? 36.312 98.533 -4.978 1.00 94.37 74 SER C CA 1
ATOM 7108 C C . SER C 1 74 ? 35.415 98.423 -6.214 1.00 88.03 74 SER C C 1
ATOM 7109 O O . SER C 1 74 ? 34.813 97.382 -6.457 1.00 86.18 74 SER C O 1
ATOM 7112 N N . ALA C 1 75 ? 35.332 99.504 -6.987 1.00 85.97 75 ALA C N 1
ATOM 7113 C CA . ALA C 1 75 ? 34.447 99.569 -8.150 1.00 85.08 75 ALA C CA 1
ATOM 7114 C C . ALA C 1 75 ? 35.148 99.073 -9.415 1.00 89.70 75 ALA C C 1
ATOM 7115 O O . ALA C 1 75 ? 34.521 98.847 -10.456 1.00 86.87 75 ALA C O 1
ATOM 7117 N N . THR C 1 76 ? 36.456 98.888 -9.313 1.00 86.38 76 THR C N 1
ATOM 7118 C CA . THR C 1 76 ? 37.226 98.367 -10.423 1.00 81.09 76 THR C CA 1
ATOM 7119 C C . THR C 1 76 ? 37.757 96.969 -10.089 1.00 83.60 76 THR C C 1
ATOM 7120 O O . THR C 1 76 ? 37.193 95.964 -10.524 1.00 80.63 76 THR C O 1
ATOM 7124 N N . PHE C 1 77 ? 38.822 96.916 -9.294 1.00 81.05 77 PHE C N 1
ATOM 7125 C CA . PHE C 1 77 ? 39.452 95.659 -8.910 1.00 77.19 77 PHE C CA 1
ATOM 7126 C C . PHE C 1 77 ? 38.468 94.640 -8.376 1.00 82.37 77 PHE C C 1
ATOM 7127 O O . PHE C 1 77 ? 38.501 93.475 -8.757 1.00 87.61 77 PHE C O 1
ATOM 7135 N N . ASN C 1 78 ? 37.616 95.070 -7.456 1.00 86.59 78 ASN C N 1
ATOM 7136 C CA . ASN C 1 78 ? 36.710 94.139 -6.794 1.00 92.10 78 ASN C CA 1
ATOM 7137 C C . ASN C 1 78 ? 35.608 93.667 -7.706 1.00 93.27 78 ASN C C 1
ATOM 7138 O O . ASN C 1 78 ? 34.670 92.990 -7.278 1.00 90.64 78 ASN C O 1
ATOM 7143 N N . ILE C 1 79 ? 35.729 94.009 -8.979 1.00 94.27 79 ILE C N 1
ATOM 7144 C CA . ILE C 1 79 ? 34.612 93.809 -9.865 1.00 89.93 79 ILE C CA 1
ATOM 7145 C C . ILE C 1 79 ? 35.040 93.534 -11.309 1.00 87.27 79 ILE C C 1
ATOM 7146 O O . ILE C 1 79 ? 34.232 93.644 -12.226 1.00 89.61 79 ILE C O 1
ATOM 7151 N N . MET C 1 80 ? 36.306 93.150 -11.489 1.00 87.13 80 MET C N 1
ATOM 7152 C CA . MET C 1 80 ? 36.824 92.722 -12.788 1.00 86.43 80 MET C CA 1
ATOM 7153 C C . MET C 1 80 ? 35.855 91.779 -13.486 1.00 85.64 80 MET C C 1
ATOM 7154 O O . MET C 1 80 ? 35.280 92.126 -14.512 1.00 88.05 80 MET C O 1
ATOM 7159 N N . ALA C 1 81 ? 35.674 90.590 -12.924 1.00 83.58 81 ALA C N 1
ATOM 7160 C CA . ALA C 1 81 ? 34.844 89.569 -13.552 1.00 84.26 81 ALA C CA 1
ATOM 7161 C C . ALA C 1 81 ? 33.477 90.071 -14.000 1.00 86.06 81 ALA C C 1
ATOM 7162 O O . ALA C 1 81 ? 32.961 89.628 -15.024 1.00 83.18 81 ALA C O 1
ATOM 7164 N N . LEU C 1 82 ? 32.876 90.977 -13.237 1.00 87.67 82 LEU C N 1
ATOM 7165 C CA . LEU C 1 82 ? 31.553 91.458 -13.613 1.00 86.01 82 LEU C CA 1
ATOM 7166 C C . LEU C 1 82 ? 31.640 92.143 -14.969 1.00 88.94 82 LEU C C 1
ATOM 7167 O O . LEU C 1 82 ? 30.774 91.970 -15.821 1.00 90.92 82 LEU C O 1
ATOM 7172 N N . ILE C 1 83 ? 32.701 92.920 -15.161 1.00 90.06 83 ILE C N 1
ATOM 7173 C CA . ILE C 1 83 ? 32.996 93.517 -16.456 1.00 85.65 83 ILE C CA 1
ATOM 7174 C C . ILE C 1 83 ? 33.339 92.422 -17.470 1.00 87.10 83 ILE C C 1
ATOM 7175 O O . ILE C 1 83 ? 32.725 92.324 -18.530 1.00 88.22 83 ILE C O 1
ATOM 7180 N N . ALA C 1 84 ? 34.312 91.588 -17.122 1.00 86.75 84 ALA C N 1
ATOM 7181 C CA . ALA C 1 84 ? 34.839 90.578 -18.035 1.00 83.20 84 ALA C CA 1
ATOM 7182 C C . ALA C 1 84 ? 33.782 89.689 -18.695 1.00 87.39 84 ALA C C 1
ATOM 7183 O O . ALA C 1 84 ? 33.863 89.435 -19.893 1.00 93.52 84 ALA C O 1
ATOM 7185 N N . VAL C 1 85 ? 32.797 89.210 -17.940 1.00 86.07 85 VAL C N 1
ATOM 7186 C CA . VAL C 1 85 ? 31.777 88.350 -18.544 1.00 86.07 85 VAL C CA 1
ATOM 7187 C C . VAL C 1 85 ? 31.038 89.097 -19.624 1.00 87.06 85 VAL C C 1
ATOM 7188 O O . VAL C 1 85 ? 30.534 88.492 -20.564 1.00 90.94 85 VAL C O 1
ATOM 7192 N N . PHE C 1 86 ? 30.950 90.414 -19.486 1.00 84.13 86 PHE C N 1
ATOM 7193 C CA . PHE C 1 86 ? 30.323 91.195 -20.528 1.00 83.91 86 PHE C CA 1
ATOM 7194 C C . PHE C 1 86 ? 31.249 91.200 -21.717 1.00 85.06 86 PHE C C 1
ATOM 7195 O O . PHE C 1 86 ? 30.970 90.570 -22.732 1.00 87.47 86 PHE C O 1
ATOM 7203 N N . GLY C 1 87 ? 32.366 91.904 -21.571 1.00 84.24 87 GLY C N 1
ATOM 7204 C CA . GLY C 1 87 ? 33.390 91.945 -22.596 1.00 88.57 87 GLY C CA 1
ATOM 7205 C C . GLY C 1 87 ? 33.562 90.656 -23.381 1.00 86.98 87 GLY C C 1
ATOM 7206 O O . GLY C 1 87 ? 33.547 90.673 -24.610 1.00 88.76 87 GLY C O 1
ATOM 7207 N N . ILE C 1 88 ? 33.727 89.541 -22.678 1.00 83.37 88 ILE C N 1
ATOM 7208 C CA . ILE C 1 88 ? 33.919 88.254 -23.337 1.00 86.77 88 ILE C CA 1
ATOM 7209 C C . ILE C 1 88 ? 32.681 87.830 -24.125 1.00 88.18 88 ILE C C 1
ATOM 7210 O O . ILE C 1 88 ? 32.771 87.527 -25.312 1.00 91.04 88 ILE C O 1
ATOM 7215 N N . ALA C 1 89 ? 31.527 87.821 -23.469 1.00 86.83 89 ALA C N 1
ATOM 7216 C CA . ALA C 1 89 ? 30.286 87.385 -24.106 1.00 88.04 89 ALA C CA 1
ATOM 7217 C C . ALA C 1 89 ? 29.844 88.319 -25.226 1.00 88.94 89 ALA C C 1
ATOM 7218 O O . ALA C 1 89 ? 29.216 87.894 -26.193 1.00 90.00 89 ALA C O 1
ATOM 7220 N N . TYR C 1 90 ? 30.160 89.597 -25.081 1.00 87.37 90 TYR C N 1
ATOM 7221 C CA . TYR C 1 90 ? 29.846 90.591 -26.093 1.00 85.67 90 TYR C CA 1
ATOM 7222 C C . TYR C 1 90 ? 30.684 90.329 -27.325 1.00 89.16 90 TYR C C 1
ATOM 7223 O O . TYR C 1 90 ? 30.203 90.445 -28.448 1.00 94.33 90 TYR C O 1
ATOM 7232 N N . ARG C 1 91 ? 31.942 89.964 -27.109 1.00 89.94 91 ARG C N 1
ATOM 7233 C CA . ARG C 1 91 ? 32.855 89.690 -28.212 1.00 91.84 91 ARG C CA 1
ATOM 7234 C C . ARG C 1 91 ? 32.507 88.402 -28.944 1.00 92.38 91 ARG C C 1
ATOM 7235 O O . ARG C 1 91 ? 32.270 88.416 -30.149 1.00 94.73 91 ARG C O 1
ATOM 7243 N N . LEU C 1 92 ? 32.485 87.288 -28.220 1.00 91.23 92 LEU C N 1
ATOM 7244 C CA . LEU C 1 92 ? 32.112 86.012 -28.812 1.00 90.18 92 LEU C CA 1
ATOM 7245 C C . LEU C 1 92 ? 30.779 86.164 -29.534 1.00 95.64 92 LEU C C 1
ATOM 7246 O O . LEU C 1 92 ? 30.392 85.321 -30.343 1.00 96.41 92 LEU C O 1
ATOM 7251 N N . GLY C 1 93 ? 30.081 87.253 -29.229 1.00 93.15 93 GLY C N 1
ATOM 7252 C CA . GLY C 1 93 ? 28.831 87.576 -29.885 1.00 92.57 93 GLY C CA 1
ATOM 7253 C C . GLY C 1 93 ? 29.079 88.243 -31.218 1.00 93.89 93 GLY C C 1
ATOM 7254 O O . GLY C 1 93 ? 28.502 87.851 -32.232 1.00 98.87 93 GLY C O 1
ATOM 7255 N N . GLU C 1 94 ? 29.939 89.257 -31.217 1.00 94.64 94 GLU C N 1
ATOM 7256 C CA . GLU C 1 94 ? 30.363 89.892 -32.462 1.00 97.89 94 GLU C CA 1
ATOM 7257 C C . GLU C 1 94 ? 30.867 88.838 -33.452 1.00 97.06 94 GLU C C 1
ATOM 7258 O O . GLU C 1 94 ? 30.495 88.846 -34.620 1.00 99.99 94 GLU C O 1
ATOM 7264 N N . TYR C 1 95 ? 31.703 87.926 -32.970 1.00 94.85 95 TYR C N 1
ATOM 7265 C CA . TYR C 1 95 ? 32.232 86.842 -33.785 1.00 90.49 95 TYR C CA 1
ATOM 7266 C C . TYR C 1 95 ? 31.127 86.092 -34.509 1.00 92.20 95 TYR C C 1
ATOM 7267 O O . TYR C 1 95 ? 31.163 85.961 -35.724 1.00 100.37 95 TYR C O 1
ATOM 7276 N N . TYR C 1 96 ? 30.145 85.593 -33.769 1.00 90.77 96 TYR C N 1
ATOM 7277 C CA . TYR C 1 96 ? 29.052 84.849 -34.389 1.00 92.90 96 TYR C CA 1
ATOM 7278 C C . TYR C 1 96 ? 28.061 85.755 -35.112 1.00 93.35 96 TYR C C 1
ATOM 7279 O O . TYR C 1 96 ? 26.972 85.322 -35.490 1.00 94.95 96 TYR C O 1
ATOM 7288 N N . LYS C 1 97 ? 28.455 87.006 -35.319 1.00 94.24 97 LYS C N 1
ATOM 7289 C CA . LYS C 1 97 ? 27.593 88.000 -35.956 1.00 101.62 97 LYS C CA 1
ATOM 7290 C C . LYS C 1 97 ? 26.150 87.921 -35.476 1.00 101.51 97 LYS C C 1
ATOM 7291 O O . LYS C 1 97 ? 25.223 87.746 -36.275 1.00 93.20 97 LYS C O 1
ATOM 7297 N N . VAL C 1 98 ? 25.986 88.044 -34.160 1.00 101.17 98 VAL C N 1
ATOM 7298 C CA . VAL C 1 98 ? 24.678 88.129 -33.523 1.00 98.10 98 VAL C CA 1
ATOM 7299 C C . VAL C 1 98 ? 24.568 89.433 -32.745 1.00 101.00 98 VAL C C 1
ATOM 7300 O O . VAL C 1 98 ? 25.506 90.235 -32.711 1.00 101.52 98 VAL C O 1
ATOM 7304 N N . ASP C 1 99 ? 23.413 89.636 -32.121 1.00 97.39 99 ASP C N 1
ATOM 7305 C CA . ASP C 1 99 ? 23.201 90.773 -31.240 1.00 94.21 99 ASP C CA 1
ATOM 7306 C C . ASP C 1 99 ? 24.204 90.687 -30.090 1.00 95.36 99 ASP C C 1
ATOM 7307 O O . ASP C 1 99 ? 24.185 89.732 -29.312 1.00 96.96 99 ASP C O 1
ATOM 7312 N N . ALA C 1 100 ? 25.089 91.672 -29.987 1.00 92.58 100 ALA C N 1
ATOM 7313 C CA . ALA C 1 100 ? 26.106 91.651 -28.943 1.00 83.58 100 ALA C CA 1
ATOM 7314 C C . ALA C 1 100 ? 25.633 92.384 -27.697 1.00 90.05 100 ALA C C 1
ATOM 7315 O O . ALA C 1 100 ? 25.860 91.922 -26.578 1.00 92.30 100 ALA C O 1
ATOM 7317 N N . LEU C 1 101 ? 24.966 93.520 -27.880 1.00 91.25 101 LEU C N 1
ATOM 7318 C CA . LEU C 1 101 ? 24.389 94.213 -26.734 1.00 86.28 101 LEU C CA 1
ATOM 7319 C C . LEU C 1 101 ? 23.537 93.240 -25.949 1.00 83.02 101 LEU C C 1
ATOM 7320 O O . LEU C 1 101 ? 23.360 93.391 -24.751 1.00 84.32 101 LEU C O 1
ATOM 7325 N N . ALA C 1 102 ? 23.003 92.241 -26.643 1.00 85.22 102 ALA C N 1
ATOM 7326 C CA . ALA C 1 102 ? 22.184 91.221 -26.009 1.00 83.83 102 ALA C CA 1
ATOM 7327 C C . ALA C 1 102 ? 23.043 90.131 -25.378 1.00 86.24 102 ALA C C 1
ATOM 7328 O O . ALA C 1 102 ? 22.931 89.850 -24.188 1.00 88.13 102 ALA C O 1
ATOM 7330 N N . SER C 1 103 ? 23.903 89.515 -26.175 1.00 87.07 103 SER C N 1
ATOM 7331 C CA . SER C 1 103 ? 24.675 88.377 -25.692 1.00 90.12 103 SER C CA 1
ATOM 7332 C C . SER C 1 103 ? 25.544 88.738 -24.484 1.00 90.89 103 SER C C 1
ATOM 7333 O O . SER C 1 103 ? 25.904 87.867 -23.684 1.00 91.52 103 SER C O 1
ATOM 7336 N N . GLY C 1 104 ? 25.866 90.024 -24.354 1.00 87.56 104 GLY C N 1
ATOM 7337 C CA . GLY C 1 104 ? 26.651 90.520 -23.235 1.00 87.57 104 GLY C CA 1
ATOM 7338 C C . GLY C 1 104 ? 25.776 90.729 -22.016 1.00 85.33 104 GLY C C 1
ATOM 7339 O O . GLY C 1 104 ? 26.051 90.202 -20.938 1.00 85.15 104 GLY C O 1
ATOM 7340 N N . ALA C 1 105 ? 24.710 91.500 -22.195 1.00 83.19 105 ALA C N 1
ATOM 7341 C CA . ALA C 1 105 ? 23.709 91.667 -21.156 1.00 75.94 105 ALA C CA 1
ATOM 7342 C C . ALA C 1 105 ? 23.217 90.310 -20.698 1.00 76.04 105 ALA C C 1
ATOM 7343 O O . ALA C 1 105 ? 22.825 90.139 -19.556 1.00 82.37 105 ALA C O 1
ATOM 7345 N N . LEU C 1 106 ? 23.243 89.335 -21.589 1.00 81.72 106 LEU C N 1
ATOM 7346 C CA . LEU C 1 106 ? 22.801 88.003 -21.217 1.00 85.90 106 LEU C CA 1
ATOM 7347 C C . LEU C 1 106 ? 23.743 87.380 -20.193 1.00 89.46 106 LEU C C 1
ATOM 7348 O O . LEU C 1 106 ? 23.299 86.712 -19.262 1.00 89.95 106 LEU C O 1
ATOM 7353 N N . SER C 1 107 ? 25.044 87.598 -20.360 1.00 89.74 107 SER C N 1
ATOM 7354 C CA . SER C 1 107 ? 26.030 86.941 -19.505 1.00 87.92 107 SER C CA 1
ATOM 7355 C C . SER C 1 107 ? 26.362 87.764 -18.264 1.00 90.18 107 SER C C 1
ATOM 7356 O O . SER C 1 107 ? 27.031 87.281 -17.351 1.00 91.81 107 SER C O 1
ATOM 7359 N N . LEU C 1 108 ? 25.903 89.010 -18.231 1.00 90.59 108 LEU C N 1
ATOM 7360 C CA . LEU C 1 108 ? 25.916 89.758 -16.984 1.00 85.53 108 LEU C CA 1
ATOM 7361 C C . LEU C 1 108 ? 24.832 89.118 -16.133 1.00 85.67 108 LEU C C 1
ATOM 7362 O O . LEU C 1 108 ? 25.085 88.685 -15.014 1.00 89.20 108 LEU C O 1
ATOM 7367 N N . VAL C 1 109 ? 23.629 89.027 -16.695 1.00 83.51 109 VAL C N 1
ATOM 7368 C CA . VAL C 1 109 ? 22.499 88.405 -16.016 1.00 82.51 109 VAL C CA 1
ATOM 7369 C C . VAL C 1 109 ? 22.765 86.959 -15.647 1.00 82.57 109 VAL C C 1
ATOM 7370 O O . VAL C 1 109 ? 22.229 86.460 -14.669 1.00 92.47 109 VAL C O 1
ATOM 7374 N N . THR C 1 110 ? 23.593 86.279 -16.419 1.00 82.59 110 THR C N 1
ATOM 7375 C CA . THR C 1 110 ? 23.821 84.864 -16.167 1.00 87.11 110 THR C CA 1
ATOM 7376 C C . THR C 1 110 ? 24.902 84.620 -15.120 1.00 87.89 110 THR C C 1
ATOM 7377 O O . THR C 1 110 ? 24.817 83.680 -14.329 1.00 85.95 110 THR C O 1
ATOM 7381 N N . PHE C 1 111 ? 25.920 85.470 -15.123 1.00 88.72 111 PHE C N 1
ATOM 7382 C CA . PHE C 1 111 ? 26.964 85.403 -14.117 1.00 87.80 111 PHE C CA 1
ATOM 7383 C C . PHE C 1 111 ? 26.306 85.489 -12.760 1.00 93.47 111 PHE C C 1
ATOM 7384 O O . PHE C 1 111 ? 26.485 84.627 -11.901 1.00 98.48 111 PHE C O 1
ATOM 7392 N N . LEU C 1 112 ? 25.532 86.548 -12.574 1.00 89.21 112 LEU C N 1
ATOM 7393 C CA . LEU C 1 112 ? 24.864 86.774 -11.313 1.00 86.17 112 LEU C CA 1
ATOM 7394 C C . LEU C 1 112 ? 23.961 85.598 -10.940 1.00 92.28 112 LEU C C 1
ATOM 7395 O O . LEU C 1 112 ? 23.885 85.220 -9.774 1.00 98.09 112 LEU C O 1
ATOM 7400 N N . LEU C 1 113 ? 23.298 85.002 -11.925 1.00 93.78 113 LEU C N 1
ATOM 7401 C CA . LEU C 1 113 ? 22.483 83.814 -11.670 1.00 93.92 113 LEU C CA 1
ATOM 7402 C C . LEU C 1 113 ? 23.341 82.633 -11.223 1.00 95.16 113 LEU C C 1
ATOM 7403 O O . LEU C 1 113 ? 22.859 81.716 -10.562 1.00 97.11 113 LEU C O 1
ATOM 7408 N N . ALA C 1 114 ? 24.615 82.658 -11.589 1.00 96.00 114 ALA C N 1
ATOM 7409 C CA . ALA C 1 114 ? 25.512 81.555 -11.280 1.00 96.31 114 ALA C CA 1
ATOM 7410 C C . ALA C 1 114 ? 26.092 81.691 -9.881 1.00 96.35 114 ALA C C 1
ATOM 7411 O O . ALA C 1 114 ? 26.448 80.698 -9.245 1.00 102.48 114 ALA C O 1
ATOM 7413 N N . THR C 1 115 ? 26.195 82.926 -9.407 1.00 93.48 115 THR C N 1
ATOM 7414 C CA . THR C 1 115 ? 26.782 83.183 -8.096 1.00 104.44 115 THR C CA 1
ATOM 7415 C C . THR C 1 115 ? 25.752 83.789 -7.125 1.00 104.05 115 THR C C 1
ATOM 7416 O O . THR C 1 115 ? 25.193 84.855 -7.391 1.00 101.02 115 THR C O 1
ATOM 7420 N N . PRO C 1 116 ? 25.516 83.106 -5.987 1.00 103.84 116 PRO C N 1
ATOM 7421 C CA . PRO C 1 116 ? 24.340 83.292 -5.126 1.00 103.21 116 PRO C CA 1
ATOM 7422 C C . PRO C 1 116 ? 24.323 84.591 -4.325 1.00 99.78 116 PRO C C 1
ATOM 7423 O O . PRO C 1 116 ? 25.364 85.071 -3.880 1.00 95.40 116 PRO C O 1
ATOM 7427 N N . PHE C 1 117 ? 23.126 85.135 -4.134 1.00 99.04 117 PHE C N 1
ATOM 7428 C CA . PHE C 1 117 ? 22.943 86.411 -3.447 1.00 99.80 117 PHE C CA 1
ATOM 7429 C C . PHE C 1 117 ? 22.823 86.222 -1.943 1.00 101.25 117 PHE C C 1
ATOM 7430 O O . PHE C 1 117 ? 21.838 86.620 -1.315 1.00 96.08 117 PHE C O 1
ATOM 7438 N N . GLN C 1 118 ? 23.872 85.638 -1.376 1.00 106.44 118 GLN C N 1
ATOM 7439 C CA . GLN C 1 118 ? 23.824 85.082 -0.041 1.00 106.10 118 GLN C CA 1
ATOM 7440 C C . GLN C 1 118 ? 25.242 84.887 0.477 1.00 108.06 118 GLN C C 1
ATOM 7441 O O . GLN C 1 118 ? 26.081 84.261 -0.180 1.00 107.84 118 GLN C O 1
ATOM 7447 N N . VAL C 1 119 ? 25.517 85.444 1.649 1.00 108.67 119 VAL C N 1
ATOM 7448 C CA . VAL C 1 119 ? 26.805 85.233 2.294 1.00 111.31 119 VAL C CA 1
ATOM 7449 C C . VAL C 1 119 ? 26.605 84.743 3.722 1.00 114.66 119 VAL C C 1
ATOM 7450 O O . VAL C 1 119 ? 25.949 85.400 4.528 1.00 115.92 119 VAL C O 1
ATOM 7454 N N . ALA C 1 120 ? 27.157 83.573 4.021 1.00 116.75 120 ALA C N 1
ATOM 7455 C CA . ALA C 1 120 ? 27.007 82.971 5.338 1.00 111.34 120 ALA C CA 1
ATOM 7456 C C . ALA C 1 120 ? 28.262 83.172 6.173 1.00 116.69 120 ALA C C 1
ATOM 7457 O O . ALA C 1 120 ? 29.343 82.716 5.799 1.00 117.65 120 ALA C O 1
ATOM 7459 N N . TYR C 1 121 ? 28.114 83.864 7.301 1.00 118.27 121 TYR C N 1
ATOM 7460 C CA . TYR C 1 121 ? 29.196 83.987 8.272 1.00 115.21 121 TYR C CA 1
ATOM 7461 C C . TYR C 1 121 ? 29.042 82.914 9.350 1.00 115.63 121 TYR C C 1
ATOM 7462 O O . TYR C 1 121 ? 27.985 82.296 9.481 1.00 116.17 121 TYR C O 1
ATOM 7471 N N . ILE C 1 122 ? 30.100 82.693 10.121 1.00 118.83 122 ILE C N 1
ATOM 7472 C CA . ILE C 1 122 ? 30.084 81.673 11.164 1.00 123.47 122 ILE C CA 1
ATOM 7473 C C . ILE C 1 122 ? 30.933 82.112 12.358 1.00 124.47 122 ILE C C 1
ATOM 7474 O O . ILE C 1 122 ? 31.875 82.885 12.200 1.00 123.92 122 ILE C O 1
ATOM 7479 N N . MET C 1 123 ? 30.596 81.632 13.552 1.00 126.84 123 MET C N 1
ATOM 7480 C CA . MET C 1 123 ? 31.420 81.901 14.732 1.00 131.04 123 MET C CA 1
ATOM 7481 C C . MET C 1 123 ? 32.290 80.686 15.024 1.00 133.46 123 MET C C 1
ATOM 7482 O O . MET C 1 123 ? 31.772 79.612 15.326 1.00 132.32 123 MET C O 1
ATOM 7487 N N . PRO C 1 124 ? 33.619 80.859 14.940 1.00 137.15 124 PRO C N 1
ATOM 7488 C CA . PRO C 1 124 ? 34.574 79.746 15.001 1.00 139.61 124 PRO C CA 1
ATOM 7489 C C . PRO C 1 124 ? 34.206 78.689 16.042 1.00 142.15 124 PRO C C 1
ATOM 7490 O O . PRO C 1 124 ? 34.177 78.972 17.241 1.00 139.24 124 PRO C O 1
ATOM 7494 N N . GLY C 1 125 ? 33.917 77.479 15.568 1.00 145.17 125 GLY C N 1
ATOM 7495 C CA . GLY C 1 125 ? 33.598 76.362 16.439 1.00 147.82 125 GLY C CA 1
ATOM 7496 C C . GLY C 1 125 ? 32.420 76.614 17.359 1.00 144.07 125 GLY C C 1
ATOM 7497 O O . GLY C 1 125 ? 32.500 76.370 18.562 1.00 139.24 125 GLY C O 1
ATOM 7498 N N . THR C 1 126 ? 31.317 77.091 16.793 1.00 145.70 126 THR C N 1
ATOM 7499 C CA . THR C 1 126 ? 30.141 77.417 17.587 1.00 145.94 126 THR C CA 1
ATOM 7500 C C . THR C 1 126 ? 28.889 76.761 17.027 1.00 149.08 126 THR C C 1
ATOM 7501 O O . THR C 1 126 ? 27.871 76.658 17.715 1.00 144.42 126 THR C O 1
ATOM 7505 N N . LYS C 1 127 ? 28.971 76.321 15.774 1.00 149.33 127 LYS C N 1
ATOM 7506 C CA . LYS C 1 127 ? 27.803 75.818 15.055 1.00 154.45 127 LYS C CA 1
ATOM 7507 C C . LYS C 1 127 ? 26.737 76.913 14.950 1.00 151.87 127 LYS C C 1
ATOM 7508 O O . LYS C 1 127 ? 25.593 76.655 14.569 1.00 148.41 127 LYS C O 1
ATOM 7514 N N . GLU C 1 128 ? 27.132 78.138 15.283 1.00 148.05 128 GLU C N 1
ATOM 7515 C CA . GLU C 1 128 ? 26.217 79.272 15.313 1.00 141.97 128 GLU C CA 1
ATOM 7516 C C . GLU C 1 128 ? 26.509 80.209 14.147 1.00 135.98 128 GLU C C 1
ATOM 7517 O O . GLU C 1 128 ? 27.646 80.646 13.962 1.00 132.27 128 GLU C O 1
ATOM 7523 N N . SER C 1 129 ? 25.485 80.518 13.359 1.00 135.47 129 SER C N 1
ATOM 7524 C CA . SER C 1 129 ? 25.702 81.259 12.120 1.00 130.23 129 SER C CA 1
ATOM 7525 C C . SER C 1 129 ? 24.769 82.445 11.923 1.00 121.59 129 SER C C 1
ATOM 7526 O O . SER C 1 129 ? 23.580 82.388 12.240 1.00 115.46 129 SER C O 1
ATOM 7529 N N . ILE C 1 130 ? 25.340 83.518 11.388 1.00 123.48 130 ILE C N 1
ATOM 7530 C CA . ILE C 1 130 ? 24.594 84.695 10.969 1.00 123.19 130 ILE C CA 1
ATOM 7531 C C . ILE C 1 130 ? 24.633 84.781 9.440 1.00 118.75 130 ILE C C 1
ATOM 7532 O O . ILE C 1 130 ? 25.696 84.667 8.824 1.00 113.97 130 ILE C O 1
ATOM 7537 N N . LEU C 1 131 ? 23.466 84.971 8.832 1.00 116.99 131 LEU C N 1
ATOM 7538 C CA . LEU C 1 131 ? 23.328 84.809 7.389 1.00 115.49 131 LEU C CA 1
ATOM 7539 C C . LEU C 1 131 ? 22.651 85.995 6.679 1.00 114.36 131 LEU C C 1
ATOM 7540 O O . LEU C 1 131 ? 21.459 86.256 6.863 1.00 110.61 131 LEU C O 1
ATOM 7545 N N . VAL C 1 132 ? 23.425 86.708 5.864 1.00 109.64 132 VAL C N 1
ATOM 7546 C CA . VAL C 1 132 ? 22.908 87.839 5.103 1.00 109.16 132 VAL C CA 1
ATOM 7547 C C . VAL C 1 132 ? 22.364 87.408 3.739 1.00 112.82 132 VAL C C 1
ATOM 7548 O O . VAL C 1 132 ? 23.100 86.879 2.903 1.00 107.84 132 VAL C O 1
ATOM 7552 N N . ASP C 1 133 ? 21.068 87.628 3.529 1.00 116.20 133 ASP C N 1
ATOM 7553 C CA . ASP C 1 133 ? 20.418 87.314 2.260 1.00 110.45 133 ASP C CA 1
ATOM 7554 C C . ASP C 1 133 ? 20.064 88.595 1.531 1.00 109.77 133 ASP C C 1
ATOM 7555 O O . ASP C 1 133 ? 19.944 89.651 2.150 1.00 107.34 133 ASP C O 1
ATOM 7560 N N . GLY C 1 134 ? 19.892 88.493 0.215 1.00 109.67 134 GLY C N 1
ATOM 7561 C CA . GLY C 1 134 ? 19.605 89.647 -0.615 1.00 102.20 134 GLY C CA 1
ATOM 7562 C C . GLY C 1 134 ? 20.854 90.469 -0.841 1.00 92.49 134 GLY C C 1
ATOM 7563 O O . GLY C 1 134 ? 20.855 91.690 -0.662 1.00 85.82 134 GLY C O 1
ATOM 7564 N N . VAL C 1 135 ? 21.924 89.802 -1.252 1.00 87.17 135 VAL C N 1
ATOM 7565 C CA . VAL C 1 135 ? 23.204 90.477 -1.323 1.00 91.58 135 VAL C CA 1
ATOM 7566 C C . VAL C 1 135 ? 24.223 89.767 -2.235 1.00 97.49 135 VAL C C 1
ATOM 7567 O O . VAL C 1 135 ? 24.390 88.549 -2.157 1.00 100.71 135 VAL C O 1
ATOM 7571 N N . ILE C 1 136 ? 24.889 90.537 -3.102 1.00 93.69 136 ILE C N 1
ATOM 7572 C CA . ILE C 1 136 ? 25.911 90.022 -4.023 1.00 90.08 136 ILE C CA 1
ATOM 7573 C C . ILE C 1 136 ? 27.304 90.067 -3.402 1.00 89.52 136 ILE C C 1
ATOM 7574 O O . ILE C 1 136 ? 27.820 91.143 -3.103 1.00 90.55 136 ILE C O 1
ATOM 7579 N N . PRO C 1 137 ? 27.921 88.895 -3.216 1.00 84.35 137 PRO C N 1
ATOM 7580 C CA . PRO C 1 137 ? 29.239 88.753 -2.587 1.00 85.33 137 PRO C CA 1
ATOM 7581 C C . PRO C 1 137 ? 30.337 89.393 -3.415 1.00 89.84 137 PRO C C 1
ATOM 7582 O O . PRO C 1 137 ? 30.846 88.741 -4.320 1.00 91.35 137 PRO C O 1
ATOM 7586 N N . ALA C 1 138 ? 30.719 90.626 -3.096 1.00 90.83 138 ALA C N 1
ATOM 7587 C CA . ALA C 1 138 ? 31.659 91.382 -3.930 1.00 90.89 138 ALA C CA 1
ATOM 7588 C C . ALA C 1 138 ? 33.059 90.776 -4.036 1.00 89.49 138 ALA C C 1
ATOM 7589 O O . ALA C 1 138 ? 33.981 91.412 -4.546 1.00 89.33 138 ALA C O 1
ATOM 7591 N N . ALA C 1 139 ? 33.219 89.554 -3.547 1.00 94.85 139 ALA C N 1
ATOM 7592 C CA . ALA C 1 139 ? 34.483 88.845 -3.678 1.00 95.30 139 ALA C CA 1
ATOM 7593 C C . ALA C 1 139 ? 34.420 88.001 -4.935 1.00 90.42 139 ALA C C 1
ATOM 7594 O O . ALA C 1 139 ? 35.435 87.726 -5.577 1.00 94.02 139 ALA C O 1
ATOM 7596 N N . LEU C 1 140 ? 33.203 87.604 -5.282 1.00 87.14 140 LEU C N 1
ATOM 7597 C CA . LEU C 1 140 ? 32.950 86.795 -6.466 1.00 94.94 140 LEU C CA 1
ATOM 7598 C C . LEU C 1 140 ? 32.877 87.636 -7.745 1.00 93.76 140 LEU C C 1
ATOM 7599 O O . LEU C 1 140 ? 32.924 87.102 -8.854 1.00 91.00 140 LEU C O 1
ATOM 7604 N N . MET C 1 141 ? 32.742 88.947 -7.578 1.00 88.73 141 MET C N 1
ATOM 7605 C CA . MET C 1 141 ? 32.718 89.867 -8.697 1.00 82.67 141 MET C CA 1
ATOM 7606 C C . MET C 1 141 ? 34.147 90.254 -9.013 1.00 88.34 141 MET C C 1
ATOM 7607 O O . MET C 1 141 ? 34.423 90.884 -10.031 1.00 92.30 141 MET C O 1
ATOM 7612 N N . GLY C 1 142 ? 35.059 89.860 -8.133 1.00 93.71 142 GLY C N 1
ATOM 7613 C CA . GLY C 1 142 ? 36.460 90.220 -8.268 1.00 100.95 142 GLY C CA 1
ATOM 7614 C C . GLY C 1 142 ? 37.313 89.238 -9.054 1.00 100.54 142 GLY C C 1
ATOM 7615 O O . GLY C 1 142 ? 36.805 88.383 -9.783 1.00 96.58 142 GLY C O 1
ATOM 7616 N N . SER C 1 143 ? 38.626 89.362 -8.897 1.00 97.71 143 SER C N 1
ATOM 7617 C CA . SER C 1 143 ? 39.556 88.498 -9.606 1.00 97.13 143 SER C CA 1
ATOM 7618 C C . SER C 1 143 ? 39.236 87.021 -9.392 1.00 98.91 143 SER C C 1
ATOM 7619 O O . SER C 1 143 ? 39.442 86.196 -10.280 1.00 99.48 143 SER C O 1
ATOM 7622 N N . GLN C 1 144 ? 38.724 86.691 -8.213 1.00 104.75 144 GLN C N 1
ATOM 7623 C CA . GLN C 1 144 ? 38.460 85.296 -7.865 1.00 111.38 144 GLN C CA 1
ATOM 7624 C C . GLN C 1 144 ? 37.407 84.645 -8.770 1.00 110.64 144 GLN C C 1
ATOM 7625 O O . GLN C 1 144 ? 37.152 83.439 -8.682 1.00 108.84 144 GLN C O 1
ATOM 7631 N N . GLY C 1 145 ? 36.807 85.438 -9.650 1.00 102.07 145 GLY C N 1
ATOM 7632 C CA . GLY C 1 145 ? 35.684 84.954 -10.426 1.00 100.29 145 GLY C CA 1
ATOM 7633 C C . GLY C 1 145 ? 35.877 84.972 -11.927 1.00 96.04 145 GLY C C 1
ATOM 7634 O O . GLY C 1 145 ? 35.139 84.313 -12.660 1.00 95.03 145 GLY C O 1
ATOM 7635 N N . LEU C 1 146 ? 36.864 85.720 -12.405 1.00 98.04 146 LEU C N 1
ATOM 7636 C CA . LEU C 1 146 ? 37.012 85.863 -13.849 1.00 97.44 146 LEU C CA 1
ATOM 7637 C C . LEU C 1 146 ? 37.279 84.533 -14.551 1.00 96.35 146 LEU C C 1
ATOM 7638 O O . LEU C 1 146 ? 37.318 84.473 -15.774 1.00 96.02 146 LEU C O 1
ATOM 7643 N N . PHE C 1 147 ? 37.451 83.467 -13.779 1.00 99.66 147 PHE C N 1
ATOM 7644 C CA . PHE C 1 147 ? 37.502 82.136 -14.368 1.00 98.29 147 PHE C CA 1
ATOM 7645 C C . PHE C 1 147 ? 36.095 81.605 -14.634 1.00 93.58 147 PHE C C 1
ATOM 7646 O O . PHE C 1 147 ? 35.836 81.075 -15.706 1.00 93.19 147 PHE C O 1
ATOM 7654 N N . VAL C 1 148 ? 35.181 81.737 -13.674 1.00 96.24 148 VAL C N 1
ATOM 7655 C CA . VAL C 1 148 ? 33.796 81.358 -13.951 1.00 99.82 148 VAL C CA 1
ATOM 7656 C C . VAL C 1 148 ? 33.186 82.390 -14.868 1.00 95.76 148 VAL C C 1
ATOM 7657 O O . VAL C 1 148 ? 32.155 82.146 -15.495 1.00 96.66 148 VAL C O 1
ATOM 7661 N N . ALA C 1 149 ? 33.825 83.553 -14.928 1.00 89.15 149 ALA C N 1
ATOM 7662 C CA . ALA C 1 149 ? 33.421 84.574 -15.870 1.00 90.01 149 ALA C CA 1
ATOM 7663 C C . ALA C 1 149 ? 33.494 83.936 -17.245 1.00 93.27 149 ALA C C 1
ATOM 7664 O O . ALA C 1 149 ? 32.476 83.693 -17.892 1.00 92.52 149 ALA C O 1
ATOM 7666 N N . MET C 1 150 ? 34.715 83.628 -17.665 1.00 92.11 150 MET C N 1
ATOM 7667 C CA . MET C 1 150 ? 34.936 82.924 -18.912 1.00 83.66 150 MET C CA 1
ATOM 7668 C C . MET C 1 150 ? 33.901 81.825 -19.088 1.00 86.08 150 MET C C 1
ATOM 7669 O O . MET C 1 150 ? 32.990 81.958 -19.894 1.00 88.89 150 MET C O 1
ATOM 7674 N N . ILE C 1 151 ? 34.019 80.758 -18.313 1.00 89.65 151 ILE C N 1
ATOM 7675 C CA . ILE C 1 151 ? 33.170 79.586 -18.504 1.00 90.09 151 ILE C CA 1
ATOM 7676 C C . ILE C 1 151 ? 31.692 79.867 -18.790 1.00 90.92 151 ILE C C 1
ATOM 7677 O O . ILE C 1 151 ? 31.121 79.265 -19.695 1.00 89.25 151 ILE C O 1
ATOM 7682 N N . ILE C 1 152 ? 31.051 80.755 -18.036 1.00 91.42 152 ILE C N 1
ATOM 7683 C CA . ILE C 1 152 ? 29.630 80.976 -18.310 1.00 94.20 152 ILE C CA 1
ATOM 7684 C C . ILE C 1 152 ? 29.416 81.966 -19.463 1.00 91.19 152 ILE C C 1
ATOM 7685 O O . ILE C 1 152 ? 28.477 81.820 -20.243 1.00 90.58 152 ILE C O 1
ATOM 7690 N N . ALA C 1 153 ? 30.303 82.948 -19.588 1.00 91.94 153 ALA C N 1
ATOM 7691 C CA . ALA C 1 153 ? 30.223 83.899 -20.696 1.00 92.88 153 ALA C CA 1
ATOM 7692 C C . ALA C 1 153 ? 30.306 83.174 -22.039 1.00 93.64 153 ALA C C 1
ATOM 7693 O O . ALA C 1 153 ? 29.648 83.559 -23.004 1.00 94.98 153 ALA C O 1
ATOM 7695 N N . ILE C 1 154 ? 31.114 82.121 -22.097 1.00 92.94 154 ILE C N 1
ATOM 7696 C CA . ILE C 1 154 ? 31.207 81.296 -23.296 1.00 89.34 154 ILE C CA 1
ATOM 7697 C C . ILE C 1 154 ? 29.999 80.370 -23.419 1.00 89.69 154 ILE C C 1
ATOM 7698 O O . ILE C 1 154 ? 29.329 80.360 -24.445 1.00 93.22 154 ILE C O 1
ATOM 7703 N N . ILE C 1 155 ? 29.714 79.606 -22.367 1.00 91.23 155 ILE C N 1
ATOM 7704 C CA . ILE C 1 155 ? 28.547 78.723 -22.356 1.00 91.00 155 ILE C CA 1
ATOM 7705 C C . ILE C 1 155 ? 27.255 79.463 -22.702 1.00 93.36 155 ILE C C 1
ATOM 7706 O O . ILE C 1 155 ? 26.416 78.947 -23.437 1.00 92.43 155 ILE C O 1
ATOM 7711 N N . SER C 1 156 ? 27.096 80.671 -22.173 1.00 93.22 156 SER C N 1
ATOM 7712 C CA . SER C 1 156 ? 25.915 81.477 -22.460 1.00 92.87 156 SER C CA 1
ATOM 7713 C C . SER C 1 156 ? 25.873 81.910 -23.922 1.00 95.35 156 SER C C 1
ATOM 7714 O O . SER C 1 156 ? 24.988 81.508 -24.677 1.00 94.53 156 SER C O 1
ATOM 7717 N N . THR C 1 157 ? 26.832 82.745 -24.306 1.00 94.51 157 THR C N 1
ATOM 7718 C CA . THR C 1 157 ? 26.907 83.261 -25.665 1.00 94.85 157 THR C CA 1
ATOM 7719 C C . THR C 1 157 ? 26.808 82.144 -26.696 1.00 95.38 157 THR C C 1
ATOM 7720 O O . THR C 1 157 ? 26.117 82.287 -27.701 1.00 98.13 157 THR C O 1
ATOM 7724 N N . GLU C 1 158 ? 27.484 81.030 -26.437 1.00 97.07 158 GLU C N 1
ATOM 7725 C CA . GLU C 1 158 ? 27.466 79.883 -27.345 1.00 97.82 158 GLU C CA 1
ATOM 7726 C C . GLU C 1 158 ? 26.045 79.350 -27.596 1.00 98.73 158 GLU C C 1
ATOM 7727 O O . GLU C 1 158 ? 25.554 79.381 -28.728 1.00 98.15 158 GLU C O 1
ATOM 7733 N N . ILE C 1 159 ? 25.388 78.862 -26.545 1.00 94.84 159 ILE C N 1
ATOM 7734 C CA . ILE C 1 159 ? 24.023 78.355 -26.669 1.00 92.63 159 ILE C CA 1
ATOM 7735 C C . ILE C 1 159 ? 23.094 79.397 -27.282 1.00 96.87 159 ILE C C 1
ATOM 7736 O O . ILE C 1 159 ? 22.189 79.070 -28.047 1.00 98.47 159 ILE C O 1
ATOM 7741 N N . TYR C 1 160 ? 23.331 80.657 -26.941 1.00 99.21 160 TYR C N 1
ATOM 7742 C CA . TYR C 1 160 ? 22.514 81.754 -27.437 1.00 95.88 160 TYR C CA 1
ATOM 7743 C C . TYR C 1 160 ? 22.442 81.768 -28.949 1.00 94.26 160 TYR C C 1
ATOM 7744 O O . TYR C 1 160 ? 21.368 81.632 -29.528 1.00 96.37 160 TYR C O 1
ATOM 7753 N N . ARG C 1 161 ? 23.593 81.946 -29.584 1.00 96.95 161 ARG C N 1
ATOM 7754 C CA . ARG C 1 161 ? 23.650 82.054 -31.035 1.00 101.17 161 ARG C CA 1
ATOM 7755 C C . ARG C 1 161 ? 23.148 80.786 -31.723 1.00 99.64 161 ARG C C 1
ATOM 7756 O O . ARG C 1 161 ? 22.442 80.862 -32.722 1.00 97.11 161 ARG C O 1
ATOM 7764 N N . PHE C 1 162 ? 23.501 79.623 -31.188 1.00 99.30 162 PHE C N 1
ATOM 7765 C CA . PHE C 1 162 ? 23.036 78.378 -31.774 1.00 98.06 162 PHE C CA 1
ATOM 7766 C C . PHE C 1 162 ? 21.523 78.388 -31.894 1.00 99.54 162 PHE C C 1
ATOM 7767 O O . PHE C 1 162 ? 20.961 77.834 -32.835 1.00 102.37 162 PHE C O 1
ATOM 7775 N N . LEU C 1 163 ? 20.865 79.014 -30.926 1.00 102.32 163 LEU C N 1
ATOM 7776 C CA . LEU C 1 163 ? 19.418 79.161 -30.976 1.00 104.58 163 LEU C CA 1
ATOM 7777 C C . LEU C 1 163 ? 19.021 80.236 -31.979 1.00 105.12 163 LEU C C 1
ATOM 7778 O O . LEU C 1 163 ? 18.140 80.017 -32.811 1.00 105.65 163 LEU C O 1
ATOM 7783 N N . VAL C 1 164 ? 19.667 81.396 -31.897 1.00 101.06 164 VAL C N 1
ATOM 7784 C CA . VAL C 1 164 ? 19.418 82.470 -32.855 1.00 105.04 164 VAL C CA 1
ATOM 7785 C C . VAL C 1 164 ? 19.650 82.002 -34.293 1.00 104.45 164 VAL C C 1
ATOM 7786 O O . VAL C 1 164 ? 18.903 82.360 -35.201 1.00 98.46 164 VAL C O 1
ATOM 7790 N N . GLN C 1 165 ? 20.692 81.199 -34.488 1.00 104.40 165 GLN C N 1
ATOM 7791 C CA . GLN C 1 165 ? 21.012 80.657 -35.802 1.00 102.08 165 GLN C CA 1
ATOM 7792 C C . GLN C 1 165 ? 20.021 79.576 -36.219 1.00 102.06 165 GLN C C 1
ATOM 7793 O O . GLN C 1 165 ? 19.533 79.586 -37.345 1.00 106.51 165 GLN C O 1
ATOM 7799 N N . LYS C 1 166 ? 19.704 78.659 -35.311 1.00 103.94 166 LYS C N 1
ATOM 7800 C CA . LYS C 1 166 ? 18.705 77.642 -35.610 1.00 106.01 166 LYS C CA 1
ATOM 7801 C C . LYS C 1 166 ? 17.315 78.268 -35.699 1.00 105.37 166 LYS C C 1
ATOM 7802 O O . LYS C 1 166 ? 16.301 77.568 -35.683 1.00 105.44 166 LYS C O 1
ATOM 7808 N N . LYS C 1 167 ? 17.285 79.594 -35.791 1.00 106.18 167 LYS C N 1
ATOM 7809 C CA . LYS C 1 167 ? 16.049 80.344 -36.005 1.00 106.05 167 LYS C CA 1
ATOM 7810 C C . LYS C 1 167 ? 14.944 80.002 -35.002 1.00 107.74 167 LYS C C 1
ATOM 7811 O O . LYS C 1 167 ? 13.789 79.821 -35.387 1.00 104.35 167 LYS C O 1
ATOM 7813 N N . MET C 1 168 ? 15.298 79.924 -33.719 1.00 110.28 168 MET C N 1
ATOM 7814 C CA . MET C 1 168 ? 14.321 79.637 -32.666 1.00 107.68 168 MET C CA 1
ATOM 7815 C C . MET C 1 168 ? 13.900 80.935 -31.983 1.00 100.97 168 MET C C 1
ATOM 7816 O O . MET C 1 168 ? 14.326 81.260 -30.877 1.00 100.79 168 MET C O 1
ATOM 7821 N N . ILE C 1 169 ? 13.037 81.664 -32.677 1.00 103.56 169 ILE C N 1
ATOM 7822 C CA . ILE C 1 169 ? 12.797 83.066 -32.397 1.00 101.65 169 ILE C CA 1
ATOM 7823 C C . ILE C 1 169 ? 11.315 83.376 -32.303 1.00 100.25 169 ILE C C 1
ATOM 7824 O O . ILE C 1 169 ? 10.495 82.728 -32.949 1.00 103.20 169 ILE C O 1
ATOM 7829 N N . ILE C 1 170 ? 10.968 84.366 -31.493 1.00 100.01 170 ILE C N 1
ATOM 7830 C CA . ILE C 1 170 ? 9.635 84.931 -31.574 1.00 99.29 170 ILE C CA 1
ATOM 7831 C C . ILE C 1 170 ? 9.604 85.863 -32.785 1.00 98.61 170 ILE C C 1
ATOM 7832 O O . ILE C 1 170 ? 10.208 86.940 -32.779 1.00 93.67 170 ILE C O 1
ATOM 7837 N N . LYS C 1 171 ? 8.928 85.417 -33.840 1.00 104.12 171 LYS C N 1
ATOM 7838 C CA . LYS C 1 171 ? 8.806 86.195 -35.064 1.00 106.81 171 LYS C CA 1
ATOM 7839 C C . LYS C 1 171 ? 7.723 87.252 -34.911 1.00 102.48 171 LYS C C 1
ATOM 7840 O O . LYS C 1 171 ? 6.571 86.937 -34.616 1.00 102.82 171 LYS C O 1
ATOM 7846 N N . MET C 1 172 ? 8.096 88.508 -35.131 1.00 100.68 172 MET C N 1
ATOM 7847 C CA . MET C 1 172 ? 7.196 89.633 -34.875 1.00 103.28 172 MET C CA 1
ATOM 7848 C C . MET C 1 172 ? 6.737 90.363 -36.146 1.00 105.57 172 MET C C 1
ATOM 7849 O O . MET C 1 172 ? 7.546 90.631 -37.041 1.00 113.09 172 MET C O 1
ATOM 7854 N N . PRO C 1 173 ? 5.431 90.664 -36.237 1.00 99.47 173 PRO C N 1
ATOM 7855 C CA . PRO C 1 173 ? 4.791 91.512 -37.246 1.00 105.89 173 PRO C CA 1
ATOM 7856 C C . PRO C 1 173 ? 5.679 92.631 -37.766 1.00 108.87 173 PRO C C 1
ATOM 7857 O O . PRO C 1 173 ? 6.199 93.407 -36.973 1.00 109.91 173 PRO C O 1
ATOM 7861 N N . GLU C 1 174 ? 5.813 92.710 -39.088 1.00 104.15 174 GLU C N 1
ATOM 7862 C CA . GLU C 1 174 ? 6.714 93.647 -39.752 1.00 108.57 174 GLU C CA 1
ATOM 7863 C C . GLU C 1 174 ? 6.448 95.117 -39.415 1.00 100.85 174 GLU C C 1
ATOM 7864 O O . GLU C 1 174 ? 7.376 95.918 -39.294 1.00 98.02 174 GLU C O 1
ATOM 7870 N N . THR C 1 175 ? 5.175 95.468 -39.278 1.00 98.32 175 THR C N 1
ATOM 7871 C CA . THR C 1 175 ? 4.775 96.845 -38.991 1.00 102.06 175 THR C CA 1
ATOM 7872 C C . THR C 1 175 ? 5.308 97.332 -37.637 1.00 104.18 175 THR C C 1
ATOM 7873 O O . THR C 1 175 ? 5.419 98.536 -37.387 1.00 98.95 175 THR C O 1
ATOM 7877 N N . VAL C 1 176 ? 5.646 96.374 -36.778 1.00 103.11 176 VAL C N 1
ATOM 7878 C CA . VAL C 1 176 ? 6.017 96.625 -35.388 1.00 93.89 176 VAL C CA 1
ATOM 7879 C C . VAL C 1 176 ? 7.436 97.179 -35.228 1.00 90.93 176 VAL C C 1
ATOM 7880 O O . VAL C 1 176 ? 8.393 96.590 -35.724 1.00 96.74 176 VAL C O 1
ATOM 7884 N N . PRO C 1 177 ? 7.571 98.319 -34.533 1.00 87.71 177 PRO C N 1
ATOM 7885 C CA . PRO C 1 177 ? 8.824 99.070 -34.371 1.00 89.57 177 PRO C CA 1
ATOM 7886 C C . PRO C 1 177 ? 10.024 98.166 -34.136 1.00 90.58 177 PRO C C 1
ATOM 7887 O O . PRO C 1 177 ? 9.886 97.132 -33.487 1.00 90.54 177 PRO C O 1
ATOM 7891 N N . PRO C 1 178 ? 11.197 98.552 -34.660 1.00 91.69 178 PRO C N 1
ATOM 7892 C CA . PRO C 1 178 ? 12.336 97.625 -34.672 1.00 90.73 178 PRO C CA 1
ATOM 7893 C C . PRO C 1 178 ? 12.913 97.324 -33.275 1.00 86.50 178 PRO C C 1
ATOM 7894 O O . PRO C 1 178 ? 13.634 96.338 -33.108 1.00 86.14 178 PRO C O 1
ATOM 7898 N N . ALA C 1 179 ? 12.591 98.147 -32.282 1.00 84.01 179 ALA C N 1
ATOM 7899 C CA . ALA C 1 179 ? 12.969 97.827 -30.907 1.00 89.77 179 ALA C CA 1
ATOM 7900 C C . ALA C 1 179 ? 12.181 96.599 -30.445 1.00 86.96 179 ALA C C 1
ATOM 7901 O O . ALA C 1 179 ? 12.730 95.666 -29.853 1.00 79.23 179 ALA C O 1
ATOM 7903 N N . VAL C 1 180 ? 10.889 96.607 -30.747 1.00 86.85 180 VAL C N 1
ATOM 7904 C CA . VAL C 1 180 ? 10.012 95.494 -30.434 1.00 81.79 180 VAL C CA 1
ATOM 7905 C C . VAL C 1 180 ? 10.490 94.217 -31.100 1.00 85.36 180 VAL C C 1
ATOM 7906 O O . VAL C 1 180 ? 10.395 93.141 -30.518 1.00 89.91 180 VAL C O 1
ATOM 7910 N N . THR C 1 181 ? 11.010 94.325 -32.316 1.00 86.60 181 THR C N 1
ATOM 7911 C CA . THR C 1 181 ? 11.411 93.121 -33.037 1.00 90.46 181 THR C CA 1
ATOM 7912 C C . THR C 1 181 ? 12.728 92.555 -32.513 1.00 90.99 181 THR C C 1
ATOM 7913 O O . THR C 1 181 ? 12.884 91.334 -32.426 1.00 87.80 181 THR C O 1
ATOM 7917 N N . ARG C 1 182 ? 13.666 93.436 -32.162 1.00 87.99 182 ARG C N 1
ATOM 7918 C CA . ARG C 1 182 ? 14.962 92.989 -31.653 1.00 85.75 182 ARG C CA 1
ATOM 7919 C C . ARG C 1 182 ? 14.779 92.265 -30.336 1.00 88.14 182 ARG C C 1
ATOM 7920 O O . ARG C 1 182 ? 15.484 91.293 -30.055 1.00 88.20 182 ARG C O 1
ATOM 7928 N N . SER C 1 183 ? 13.819 92.741 -29.542 1.00 87.03 183 SER C N 1
ATOM 7929 C CA . SER C 1 183 ? 13.588 92.231 -28.193 1.00 80.32 183 SER C CA 1
ATOM 7930 C C . SER C 1 183 ? 13.101 90.792 -28.174 1.00 82.43 183 SER C C 1
ATOM 7931 O O . SER C 1 183 ? 13.843 89.886 -27.810 1.00 83.32 183 SER C O 1
ATOM 7934 N N . PHE C 1 184 ? 11.849 90.585 -28.558 1.00 79.63 184 PHE C N 1
ATOM 7935 C CA . PHE C 1 184 ? 11.254 89.256 -28.508 1.00 84.65 184 PHE C CA 1
ATOM 7936 C C . PHE C 1 184 ? 12.063 88.243 -29.319 1.00 90.49 184 PHE C C 1
ATOM 7937 O O . PHE C 1 184 ? 11.933 87.024 -29.147 1.00 87.79 184 PHE C O 1
ATOM 7945 N N . ALA C 1 185 ? 12.906 88.767 -30.201 1.00 91.60 185 ALA C N 1
ATOM 7946 C CA . ALA C 1 185 ? 13.812 87.949 -30.995 1.00 89.79 185 ALA C CA 1
ATOM 7947 C C . ALA C 1 185 ? 14.749 87.135 -30.104 1.00 92.43 185 ALA C C 1
ATOM 7948 O O . ALA C 1 185 ? 15.062 85.975 -30.398 1.00 85.60 185 ALA C O 1
ATOM 7950 N N . ALA C 1 186 ? 15.191 87.763 -29.015 1.00 96.05 186 ALA C N 1
ATOM 7951 C CA . ALA C 1 186 ? 16.101 87.140 -28.056 1.00 91.07 186 ALA C CA 1
ATOM 7952 C C . ALA C 1 186 ? 15.346 86.387 -26.963 1.00 89.12 186 ALA C C 1
ATOM 7953 O O . ALA C 1 186 ? 15.870 85.439 -26.380 1.00 90.93 186 ALA C O 1
ATOM 7955 N N . LEU C 1 187 ? 14.110 86.803 -26.702 1.00 85.51 187 LEU C N 1
ATOM 7956 C CA . LEU C 1 187 ? 13.328 86.247 -25.601 1.00 87.90 187 LEU C CA 1
ATOM 7957 C C . LEU C 1 187 ? 13.455 84.729 -25.464 1.00 90.94 187 LEU C C 1
ATOM 7958 O O . LEU C 1 187 ? 13.818 84.238 -24.399 1.00 93.90 187 LEU C O 1
ATOM 7963 N N . ILE C 1 188 ? 13.161 83.983 -26.527 1.00 92.19 188 ILE C N 1
ATOM 7964 C CA . ILE C 1 188 ? 13.241 82.523 -26.445 1.00 91.06 188 ILE C CA 1
ATOM 7965 C C . ILE C 1 188 ? 14.671 82.050 -26.177 1.00 91.86 188 ILE C C 1
ATOM 7966 O O . ILE C 1 188 ? 14.916 81.344 -25.201 1.00 90.62 188 ILE C O 1
ATOM 7971 N N . PRO C 1 189 ? 15.621 82.437 -27.044 1.00 91.77 189 PRO C N 1
ATOM 7972 C CA . PRO C 1 189 ? 17.021 82.095 -26.786 1.00 91.78 189 PRO C CA 1
ATOM 7973 C C . PRO C 1 189 ? 17.413 82.427 -25.349 1.00 95.71 189 PRO C C 1
ATOM 7974 O O . PRO C 1 189 ? 17.898 81.552 -24.629 1.00 94.77 189 PRO C O 1
ATOM 7978 N N . GLY C 1 190 ? 17.194 83.676 -24.944 1.00 95.80 190 GLY C N 1
ATOM 7979 C CA . GLY C 1 190 ? 17.487 84.119 -23.592 1.00 93.42 190 GLY C CA 1
ATOM 7980 C C . GLY C 1 190 ? 16.895 83.204 -22.533 1.00 92.91 190 GLY C C 1
ATOM 7981 O O . GLY C 1 190 ? 17.614 82.679 -21.683 1.00 92.26 190 GLY C O 1
ATOM 7982 N N . PHE C 1 191 ? 15.581 83.009 -22.588 1.00 90.02 191 PHE C N 1
ATOM 7983 C CA . PHE C 1 191 ? 14.899 82.134 -21.644 1.00 88.98 191 PHE C CA 1
ATOM 7984 C C . PHE C 1 191 ? 15.584 80.778 -21.564 1.00 90.99 191 PHE C C 1
ATOM 7985 O O . PHE C 1 191 ? 15.990 80.347 -20.487 1.00 91.62 191 PHE C O 1
ATOM 7993 N N . ILE C 1 192 ? 15.706 80.103 -22.703 1.00 91.31 192 ILE C N 1
ATOM 7994 C CA . ILE C 1 192 ? 16.339 78.789 -22.736 1.00 92.09 192 ILE C CA 1
ATOM 7995 C C . ILE C 1 192 ? 17.739 78.844 -22.132 1.00 94.26 192 ILE C C 1
ATOM 7996 O O . ILE C 1 192 ? 18.165 77.909 -21.458 1.00 97.01 192 ILE C O 1
ATOM 8001 N N . VAL C 1 193 ? 18.451 79.943 -22.367 1.00 91.55 193 VAL C N 1
ATOM 8002 C CA . VAL C 1 193 ? 19.806 80.079 -21.848 1.00 87.56 193 VAL C CA 1
ATOM 8003 C C . VAL C 1 193 ? 19.831 80.126 -20.320 1.00 91.92 193 VAL C C 1
ATOM 8004 O O . VAL C 1 193 ? 20.453 79.268 -19.688 1.00 92.48 193 VAL C O 1
ATOM 8008 N N . VAL C 1 194 ? 19.154 81.102 -19.715 1.00 91.38 194 VAL C N 1
ATOM 8009 C CA . VAL C 1 194 ? 19.159 81.178 -18.257 1.00 91.93 194 VAL C CA 1
ATOM 8010 C C . VAL C 1 194 ? 18.697 79.838 -17.705 1.00 95.01 194 VAL C C 1
ATOM 8011 O O . VAL C 1 194 ? 19.195 79.378 -16.680 1.00 100.52 194 VAL C O 1
ATOM 8015 N N . THR C 1 195 ? 17.764 79.197 -18.400 1.00 91.80 195 THR C N 1
ATOM 8016 C CA . THR C 1 195 ? 17.259 77.910 -17.945 1.00 95.58 195 THR C CA 1
ATOM 8017 C C . THR C 1 195 ? 18.388 76.885 -17.869 1.00 95.16 195 THR C C 1
ATOM 8018 O O . THR C 1 195 ? 18.444 76.089 -16.933 1.00 96.21 195 THR C O 1
ATOM 8022 N N . VAL C 1 196 ? 19.294 76.915 -18.841 1.00 90.31 196 VAL C N 1
ATOM 8023 C CA . VAL C 1 196 ? 20.433 76.003 -18.819 1.00 92.96 196 VAL C CA 1
ATOM 8024 C C . VAL C 1 196 ? 21.355 76.341 -17.663 1.00 98.77 196 VAL C C 1
ATOM 8025 O O . VAL C 1 196 ? 21.588 75.510 -16.784 1.00 102.38 196 VAL C O 1
ATOM 8029 N N . VAL C 1 197 ? 21.874 77.565 -17.659 1.00 96.67 197 VAL C N 1
ATOM 8030 C CA . VAL C 1 197 ? 22.809 77.983 -16.620 1.00 97.90 197 VAL C CA 1
ATOM 8031 C C . VAL C 1 197 ? 22.241 77.714 -15.233 1.00 95.49 197 VAL C C 1
ATOM 8032 O O . VAL C 1 197 ? 22.954 77.282 -14.328 1.00 92.41 197 VAL C O 1
ATOM 8036 N N . TRP C 1 198 ? 20.947 77.970 -15.086 1.00 95.37 198 TRP C N 1
ATOM 8037 C CA . TRP C 1 198 ? 20.245 77.756 -13.828 1.00 100.99 198 TRP C CA 1
ATOM 8038 C C . TRP C 1 198 ? 20.321 76.302 -13.395 1.00 103.70 198 TRP C C 1
ATOM 8039 O O . TRP C 1 198 ? 20.730 76.003 -12.272 1.00 103.21 198 TRP C O 1
ATOM 8050 N N . ILE C 1 199 ? 19.918 75.404 -14.290 1.00 103.90 199 ILE C N 1
ATOM 8051 C CA . ILE C 1 199 ? 19.994 73.966 -14.040 1.00 103.83 199 ILE C CA 1
ATOM 8052 C C . ILE C 1 199 ? 21.411 73.536 -13.666 1.00 102.58 199 ILE C C 1
ATOM 8053 O O . ILE C 1 199 ? 21.600 72.686 -12.797 1.00 102.67 199 ILE C O 1
ATOM 8058 N N . ILE C 1 200 ? 22.404 74.129 -14.320 1.00 100.69 200 ILE C N 1
ATOM 8059 C CA . ILE C 1 200 ? 23.790 73.850 -13.974 1.00 101.78 200 ILE C CA 1
ATOM 8060 C C . ILE C 1 200 ? 24.051 74.225 -12.517 1.00 99.52 200 ILE C C 1
ATOM 8061 O O . ILE C 1 200 ? 24.728 73.495 -11.797 1.00 98.69 200 ILE C O 1
ATOM 8066 N N . ARG C 1 201 ? 23.502 75.353 -12.077 1.00 98.83 201 ARG C N 1
ATOM 8067 C CA . ARG C 1 201 ? 23.642 75.742 -10.679 1.00 104.98 201 ARG C CA 1
ATOM 8068 C C . ARG C 1 201 ? 23.032 74.673 -9.790 1.00 106.69 201 ARG C C 1
ATOM 8069 O O . ARG C 1 201 ? 23.687 74.160 -8.888 1.00 111.33 201 ARG C O 1
ATOM 8077 N N . LEU C 1 202 ? 21.779 74.325 -10.054 1.00 103.74 202 LEU C N 1
ATOM 8078 C CA . LEU C 1 202 ? 21.096 73.333 -9.236 1.00 106.97 202 LEU C CA 1
ATOM 8079 C C . LEU C 1 202 ? 21.918 72.055 -9.088 1.00 110.70 202 LEU C C 1
ATOM 8080 O O . LEU C 1 202 ? 21.965 71.466 -8.011 1.00 115.30 202 LEU C O 1
ATOM 8085 N N . ILE C 1 203 ? 22.576 71.632 -10.162 1.00 108.09 203 ILE C N 1
ATOM 8086 C CA . ILE C 1 203 ? 23.377 70.414 -10.110 1.00 109.38 203 ILE C CA 1
ATOM 8087 C C . ILE C 1 203 ? 24.475 70.515 -9.054 1.00 113.37 203 ILE C C 1
ATOM 8088 O O . ILE C 1 203 ? 24.669 69.597 -8.260 1.00 118.96 203 ILE C O 1
ATOM 8093 N N . PHE C 1 204 ? 25.190 71.633 -9.042 1.00 111.99 204 PHE C N 1
ATOM 8094 C CA . PHE C 1 204 ? 26.252 71.835 -8.062 1.00 116.25 204 PHE C CA 1
ATOM 8095 C C . PHE C 1 204 ? 25.705 72.298 -6.712 1.00 119.63 204 PHE C C 1
ATOM 8096 O O . PHE C 1 204 ? 26.379 72.186 -5.686 1.00 122.14 204 PHE C O 1
ATOM 8104 N N . GLU C 1 205 ? 24.477 72.809 -6.720 1.00 117.40 205 GLU C N 1
ATOM 8105 C CA . GLU C 1 205 ? 23.772 73.131 -5.487 1.00 119.15 205 GLU C CA 1
ATOM 8106 C C . GLU C 1 205 ? 23.646 71.830 -4.692 1.00 120.99 205 GLU C C 1
ATOM 8107 O O . GLU C 1 205 ? 23.427 71.842 -3.480 1.00 122.40 205 GLU C O 1
ATOM 8113 N N . HIS C 1 206 ? 23.807 70.710 -5.396 1.00 121.65 206 HIS C N 1
ATOM 8114 C CA . HIS C 1 206 ? 23.694 69.380 -4.804 1.00 123.23 206 HIS C CA 1
ATOM 8115 C C . HIS C 1 206 ? 24.990 68.571 -4.924 1.00 124.88 206 HIS C C 1
ATOM 8116 O O . HIS C 1 206 ? 24.973 67.466 -5.469 1.00 122.32 206 HIS C O 1
ATOM 8123 N N . THR C 1 207 ? 26.101 69.114 -4.423 1.00 123.84 207 THR C N 1
ATOM 8124 C CA . THR C 1 207 ? 27.371 68.377 -4.379 1.00 125.71 207 THR C CA 1
ATOM 8125 C C . THR C 1 207 ? 28.339 68.877 -3.307 1.00 128.18 207 THR C C 1
ATOM 8126 O O . THR C 1 207 ? 28.031 69.792 -2.542 1.00 128.90 207 THR C O 1
ATOM 8130 N N . THR C 1 208 ? 29.515 68.252 -3.273 1.00 127.18 208 THR C N 1
ATOM 8131 C CA . THR C 1 208 ? 30.618 68.648 -2.402 1.00 128.28 208 THR C CA 1
ATOM 8132 C C . THR C 1 208 ? 30.936 70.131 -2.538 1.00 134.10 208 THR C C 1
ATOM 8133 O O . THR C 1 208 ? 31.554 70.735 -1.657 1.00 135.25 208 THR C O 1
ATOM 8137 N N . PHE C 1 209 ? 30.500 70.718 -3.646 1.00 131.01 209 PHE C N 1
ATOM 8138 C CA . PHE C 1 209 ? 30.899 72.074 -3.992 1.00 126.74 209 PHE C CA 1
ATOM 8139 C C . PHE C 1 209 ? 29.870 73.133 -3.599 1.00 124.14 209 PHE C C 1
ATOM 8140 O O . PHE C 1 209 ? 30.228 74.262 -3.249 1.00 115.51 209 PHE C O 1
ATOM 8148 N N . GLY C 1 210 ? 28.596 72.762 -3.650 1.00 125.35 210 GLY C N 1
ATOM 8149 C CA . GLY C 1 210 ? 27.528 73.666 -3.269 1.00 125.75 210 GLY C CA 1
ATOM 8150 C C . GLY C 1 210 ? 27.245 74.734 -4.309 1.00 126.59 210 GLY C C 1
ATOM 8151 O O . GLY C 1 210 ? 26.090 74.981 -4.657 1.00 123.57 210 GLY C O 1
ATOM 8152 N N . SER C 1 211 ? 28.300 75.369 -4.813 1.00 126.26 211 SER C N 1
ATOM 8153 C CA . SER C 1 211 ? 28.139 76.441 -5.788 1.00 121.28 211 SER C CA 1
ATOM 8154 C C . SER C 1 211 ? 29.083 76.312 -6.975 1.00 117.52 211 SER C C 1
ATOM 8155 O O . SER C 1 211 ? 30.158 75.721 -6.870 1.00 114.04 211 SER C O 1
ATOM 8158 N N . ILE C 1 212 ? 28.669 76.881 -8.104 1.00 117.94 212 ILE C N 1
ATOM 8159 C CA . ILE C 1 212 ? 29.446 76.818 -9.338 1.00 118.38 212 ILE C CA 1
ATOM 8160 C C . ILE C 1 212 ? 30.832 77.434 -9.184 1.00 116.89 212 ILE C C 1
ATOM 8161 O O . ILE C 1 212 ? 31.827 76.860 -9.632 1.00 113.60 212 ILE C O 1
ATOM 8166 N N . HIS C 1 213 ? 30.886 78.606 -8.554 1.00 114.06 213 HIS C N 1
ATOM 8167 C CA . HIS C 1 213 ? 32.148 79.305 -8.330 1.00 114.23 213 HIS C CA 1
ATOM 8168 C C . HIS C 1 213 ? 33.195 78.395 -7.676 1.00 118.45 213 HIS C C 1
ATOM 8169 O O . HIS C 1 213 ? 34.390 78.494 -7.965 1.00 115.05 213 HIS C O 1
ATOM 8176 N N . ASN C 1 214 ? 32.733 77.501 -6.806 1.00 119.01 214 ASN C N 1
ATOM 8177 C CA . ASN C 1 214 ? 33.614 76.642 -6.026 1.00 118.06 214 ASN C CA 1
ATOM 8178 C C . ASN C 1 214 ? 34.137 75.453 -6.830 1.00 119.13 214 ASN C C 1
ATOM 8179 O O . ASN C 1 214 ? 35.315 75.107 -6.745 1.00 119.76 214 ASN C O 1
ATOM 8184 N N . VAL C 1 215 ? 33.255 74.828 -7.604 1.00 116.66 215 VAL C N 1
ATOM 8185 C CA . VAL C 1 215 ? 33.645 73.722 -8.467 1.00 115.87 215 VAL C CA 1
ATOM 8186 C C . VAL C 1 215 ? 34.802 74.164 -9.322 1.00 117.17 215 VAL C C 1
ATOM 8187 O O . VAL C 1 215 ? 35.779 73.436 -9.506 1.00 119.38 215 VAL C O 1
ATOM 8191 N N . VAL C 1 216 ? 34.665 75.375 -9.852 1.00 113.89 216 VAL C N 1
ATOM 8192 C CA . VAL C 1 216 ? 35.641 75.949 -10.761 1.00 114.36 216 VAL C CA 1
ATOM 8193 C C . VAL C 1 216 ? 36.952 76.277 -10.052 1.00 119.43 216 VAL C C 1
ATOM 8194 O O . VAL C 1 216 ? 37.994 75.703 -10.367 1.00 120.09 216 VAL C O 1
ATOM 8198 N N . GLY C 1 217 ? 36.895 77.193 -9.090 1.00 116.99 217 GLY C N 1
ATOM 8199 C CA . GLY C 1 217 ? 38.078 77.607 -8.357 1.00 118.39 217 GLY C CA 1
ATOM 8200 C C . GLY C 1 217 ? 38.836 76.448 -7.738 1.00 122.41 217 GLY C C 1
ATOM 8201 O O . GLY C 1 217 ? 40.026 76.560 -7.450 1.00 122.47 217 GLY C O 1
ATOM 8202 N N . LYS C 1 218 ? 38.143 75.331 -7.534 1.00 123.14 218 LYS C N 1
ATOM 8203 C CA . LYS C 1 218 ? 38.742 74.149 -6.922 1.00 126.23 218 LYS C CA 1
ATOM 8204 C C . LYS C 1 218 ? 39.583 73.355 -7.911 1.00 121.10 218 LYS C C 1
ATOM 8205 O O . LYS C 1 218 ? 40.807 73.284 -7.789 1.00 121.43 218 LYS C O 1
ATOM 8211 N N . LEU C 1 219 ? 38.917 72.756 -8.890 1.00 116.95 219 LEU C N 1
ATOM 8212 C CA . LEU C 1 219 ? 39.600 71.927 -9.870 1.00 120.73 219 LEU C CA 1
ATOM 8213 C C . LEU C 1 219 ? 40.158 72.718 -11.044 1.00 120.77 219 LEU C C 1
ATOM 8214 O O . LEU C 1 219 ? 40.727 72.136 -11.965 1.00 123.61 219 LEU C O 1
ATOM 8219 N N . LEU C 1 220 ? 39.997 74.037 -11.024 1.00 120.34 220 LEU C N 1
ATOM 8220 C CA . LEU C 1 220 ? 40.453 74.850 -12.151 1.00 117.08 220 LEU C CA 1
ATOM 8221 C C . LEU C 1 220 ? 41.300 76.067 -11.792 1.00 119.32 220 LEU C C 1
ATOM 8222 O O . LEU C 1 220 ? 42.431 76.182 -12.254 1.00 121.09 220 LEU C O 1
ATOM 8227 N N . GLN C 1 221 ? 40.767 76.979 -10.983 1.00 117.79 221 GLN C N 1
ATOM 8228 C CA . GLN C 1 221 ? 41.495 78.216 -10.708 1.00 114.68 221 GLN C CA 1
ATOM 8229 C C . GLN C 1 221 ? 42.711 78.020 -9.804 1.00 122.95 221 GLN C C 1
ATOM 8230 O O . GLN C 1 221 ? 43.809 78.456 -10.144 1.00 119.89 221 GLN C O 1
ATOM 8236 N N . GLU C 1 222 ? 42.518 77.366 -8.660 1.00 130.25 222 GLU C N 1
ATOM 8237 C CA . GLU C 1 222 ? 43.606 77.175 -7.696 1.00 128.74 222 GLU C CA 1
ATOM 8238 C C . GLU C 1 222 ? 44.818 76.447 -8.285 1.00 125.92 222 GLU C C 1
ATOM 8239 O O . GLU C 1 222 ? 45.943 76.923 -8.146 1.00 127.77 222 GLU C O 1
ATOM 8245 N N . PRO C 1 223 ? 44.596 75.296 -8.947 1.00 122.83 223 PRO C N 1
ATOM 8246 C CA . PRO C 1 223 ? 45.719 74.569 -9.556 1.00 121.42 223 PRO C CA 1
ATOM 8247 C C . PRO C 1 223 ? 46.523 75.414 -10.549 1.00 121.75 223 PRO C C 1
ATOM 8248 O O . PRO C 1 223 ? 47.715 75.647 -10.325 1.00 119.46 223 PRO C O 1
ATOM 8252 N N . LEU C 1 224 ? 45.878 75.866 -11.622 1.00 121.93 224 LEU C N 1
ATOM 8253 C CA . LEU C 1 224 ? 46.549 76.650 -12.659 1.00 119.00 224 LEU C CA 1
ATOM 8254 C C . LEU C 1 224 ? 47.130 77.936 -12.082 1.00 117.80 224 LEU C C 1
ATOM 8255 O O . LEU C 1 224 ? 48.159 78.429 -12.552 1.00 115.37 224 LEU C O 1
ATOM 8260 N N . SER C 1 225 ? 46.460 78.477 -11.066 1.00 118.09 225 SER C N 1
ATOM 8261 C CA . SER C 1 225 ? 46.934 79.673 -10.379 1.00 118.41 225 SER C CA 1
ATOM 8262 C C . SER C 1 225 ? 48.330 79.407 -9.848 1.00 118.80 225 SER C C 1
ATOM 8263 O O . SER C 1 225 ? 49.172 80.304 -9.802 1.00 117.28 225 SER C O 1
ATOM 8266 N N . ILE C 1 226 ? 48.568 78.161 -9.453 1.00 116.72 226 ILE C N 1
ATOM 8267 C CA . ILE C 1 226 ? 49.838 77.781 -8.848 1.00 120.23 226 ILE C CA 1
ATOM 8268 C C . ILE C 1 226 ? 50.884 77.439 -9.899 1.00 119.32 226 ILE C C 1
ATOM 8269 O O . ILE C 1 226 ? 52.076 77.645 -9.674 1.00 118.34 226 ILE C O 1
ATOM 8274 N N . LEU C 1 227 ? 50.438 76.921 -11.043 1.00 121.42 227 LEU C N 1
ATOM 8275 C CA . LEU C 1 227 ? 51.342 76.669 -12.164 1.00 115.68 227 LEU C CA 1
ATOM 8276 C C . LEU C 1 227 ? 51.836 77.987 -12.727 1.00 111.24 227 LEU C C 1
ATOM 8277 O O . LEU C 1 227 ? 53.024 78.155 -12.986 1.00 110.34 227 LEU C O 1
ATOM 8282 N N . GLY C 1 228 ? 50.908 78.921 -12.911 1.00 112.77 228 GLY C N 1
ATOM 8283 C CA . GLY C 1 228 ? 51.230 80.242 -13.417 1.00 116.06 228 GLY C CA 1
ATOM 8284 C C . GLY C 1 228 ? 52.130 81.029 -12.485 1.00 117.43 228 GLY C C 1
ATOM 8285 O O . GLY C 1 228 ? 52.783 81.987 -12.907 1.00 116.32 228 GLY C O 1
ATOM 8286 N N . ALA C 1 229 ? 52.162 80.624 -11.216 1.00 118.05 229 ALA C N 1
ATOM 8287 C CA . ALA C 1 229 ? 53.015 81.262 -10.212 1.00 120.91 229 ALA C CA 1
ATOM 8288 C C . ALA C 1 229 ? 54.439 80.702 -10.239 1.00 121.23 229 ALA C C 1
ATOM 8289 O O . ALA C 1 229 ? 55.384 81.364 -9.801 1.00 114.02 229 ALA C O 1
ATOM 8291 N N . SER C 1 230 ? 54.574 79.481 -10.758 1.00 119.80 230 SER C N 1
ATOM 8292 C CA . SER C 1 230 ? 55.853 78.776 -10.827 1.00 114.41 230 SER C CA 1
ATOM 8293 C C . SER C 1 230 ? 56.867 79.524 -11.670 1.00 114.70 230 SER C C 1
ATOM 8294 O O . SER C 1 230 ? 56.495 80.286 -12.558 1.00 117.14 230 SER C O 1
ATOM 8297 N N . LEU C 1 231 ? 58.151 79.303 -11.401 1.00 114.64 231 LEU C N 1
ATOM 8298 C CA . LEU C 1 231 ? 59.190 79.925 -12.213 1.00 115.42 231 LEU C CA 1
ATOM 8299 C C . LEU C 1 231 ? 59.152 79.371 -13.630 1.00 113.64 231 LEU C C 1
ATOM 8300 O O . LEU C 1 231 ? 59.366 80.103 -14.591 1.00 113.52 231 LEU C O 1
ATOM 8305 N N . TRP C 1 232 ? 58.878 78.077 -13.758 1.00 114.44 232 TRP C N 1
ATOM 8306 C CA . TRP C 1 232 ? 58.700 77.488 -15.077 1.00 119.32 232 TRP C CA 1
ATOM 8307 C C . TRP C 1 232 ? 57.497 78.126 -15.774 1.00 120.80 232 TRP C C 1
ATOM 8308 O O . TRP C 1 232 ? 57.483 78.286 -16.994 1.00 121.62 232 TRP C O 1
ATOM 8319 N N . GLY C 1 233 ? 56.496 78.511 -14.992 1.00 121.61 233 GLY C N 1
ATOM 8320 C CA . GLY C 1 233 ? 55.305 79.131 -15.545 1.00 122.60 233 GLY C CA 1
ATOM 8321 C C . GLY C 1 233 ? 55.509 80.592 -15.897 1.00 117.57 233 GLY C C 1
ATOM 8322 O O . GLY C 1 233 ? 54.648 81.225 -16.510 1.00 116.34 233 GLY C O 1
ATOM 8323 N N . ALA C 1 234 ? 56.649 81.133 -15.492 1.00 114.28 234 ALA C N 1
ATOM 8324 C CA . ALA C 1 234 ? 56.991 82.502 -15.831 1.00 114.97 234 ALA C CA 1
ATOM 8325 C C . ALA C 1 234 ? 57.996 82.486 -16.967 1.00 112.68 234 ALA C C 1
ATOM 8326 O O . ALA C 1 234 ? 57.898 83.270 -17.907 1.00 115.22 234 ALA C O 1
ATOM 8328 N N . VAL C 1 235 ? 58.959 81.576 -16.878 1.00 112.63 235 VAL C N 1
ATOM 8329 C CA . VAL C 1 235 ? 59.996 81.462 -17.894 1.00 113.39 235 VAL C CA 1
ATOM 8330 C C . VAL C 1 235 ? 59.456 80.827 -19.174 1.00 115.08 235 VAL C C 1
ATOM 8331 O O . VAL C 1 235 ? 59.975 81.075 -20.262 1.00 114.14 235 VAL C O 1
ATOM 8335 N N . ILE C 1 236 ? 58.408 80.019 -19.049 1.00 113.45 236 ILE C N 1
ATOM 8336 C CA . ILE C 1 236 ? 57.768 79.450 -20.232 1.00 111.05 236 ILE C CA 1
ATOM 8337 C C . ILE C 1 236 ? 56.913 80.493 -20.952 1.00 111.88 236 ILE C C 1
ATOM 8338 O O . ILE C 1 236 ? 56.904 80.565 -22.183 1.00 106.06 236 ILE C O 1
ATOM 8343 N N . ALA C 1 237 ? 56.211 81.315 -20.182 1.00 112.76 237 ALA C N 1
ATOM 8344 C CA . ALA C 1 237 ? 55.400 82.370 -20.770 1.00 106.36 237 ALA C CA 1
ATOM 8345 C C . ALA C 1 237 ? 56.267 83.435 -21.436 1.00 105.24 237 ALA C C 1
ATOM 8346 O O . ALA C 1 237 ? 55.957 83.887 -22.533 1.00 111.09 237 ALA C O 1
ATOM 8348 N N . VAL C 1 238 ? 57.353 83.833 -20.783 1.00 102.96 238 VAL C N 1
ATOM 8349 C CA . VAL C 1 238 ? 58.234 84.850 -21.350 1.00 102.87 238 VAL C CA 1
ATOM 8350 C C . VAL C 1 238 ? 58.948 84.336 -22.597 1.00 106.69 238 VAL C C 1
ATOM 8351 O O . VAL C 1 238 ? 59.201 85.096 -23.535 1.00 105.68 238 VAL C O 1
ATOM 8355 N N . ILE C 1 239 ? 59.264 83.046 -22.620 1.00 104.98 239 ILE C N 1
ATOM 8356 C CA . ILE C 1 239 ? 59.776 82.448 -23.845 1.00 104.63 239 ILE C CA 1
ATOM 8357 C C . ILE C 1 239 ? 58.729 82.601 -24.942 1.00 105.06 239 ILE C C 1
ATOM 8358 O O . ILE C 1 239 ? 58.927 83.368 -25.885 1.00 102.65 239 ILE C O 1
ATOM 8363 N N . LEU C 1 240 ? 57.613 81.886 -24.793 1.00 105.06 240 LEU C N 1
ATOM 8364 C CA . LEU C 1 240 ? 56.511 81.923 -25.757 1.00 102.28 240 LEU C CA 1
ATOM 8365 C C . LEU C 1 240 ? 56.228 83.313 -26.309 1.00 101.36 240 LEU C C 1
ATOM 8366 O O . LEU C 1 240 ? 56.065 83.483 -27.517 1.00 100.42 240 LEU C O 1
ATOM 8371 N N . VAL C 1 241 ? 56.156 84.299 -25.421 1.00 99.93 241 VAL C N 1
ATOM 8372 C CA . VAL C 1 241 ? 55.887 85.674 -25.827 1.00 100.29 241 VAL C CA 1
ATOM 8373 C C . VAL C 1 241 ? 56.826 86.129 -26.936 1.00 102.47 241 VAL C C 1
ATOM 8374 O O . VAL C 1 241 ? 56.436 86.906 -27.807 1.00 104.28 241 VAL C O 1
ATOM 8378 N N . HIS C 1 242 ? 58.055 85.624 -26.917 1.00 103.18 242 HIS C N 1
ATOM 8379 C CA . HIS C 1 242 ? 59.068 86.067 -27.873 1.00 105.74 242 HIS C CA 1
ATOM 8380 C C . HIS C 1 242 ? 59.225 85.188 -29.108 1.00 100.58 242 HIS C C 1
ATOM 8381 O O . HIS C 1 242 ? 59.624 85.674 -30.165 1.00 96.16 242 HIS C O 1
ATOM 8388 N N . VAL C 1 243 ? 58.917 83.903 -28.973 1.00 99.46 243 VAL C N 1
ATOM 8389 C CA . VAL C 1 243 ? 58.975 83.001 -30.112 1.00 99.73 243 VAL C CA 1
ATOM 8390 C C . VAL C 1 243 ? 57.745 83.198 -30.994 1.00 106.10 243 VAL C C 1
ATOM 8391 O O . VAL C 1 243 ? 57.660 82.643 -32.090 1.00 109.41 243 VAL C O 1
ATOM 8395 N N . LEU C 1 244 ? 56.788 83.986 -30.512 1.00 102.05 244 LEU C N 1
ATOM 8396 C CA . LEU C 1 244 ? 55.702 84.439 -31.371 1.00 98.56 244 LEU C CA 1
ATOM 8397 C C . LEU C 1 244 ? 56.145 85.719 -32.058 1.00 99.62 244 LEU C C 1
ATOM 8398 O O . LEU C 1 244 ? 55.983 85.863 -33.266 1.00 105.26 244 LEU C O 1
ATOM 8403 N N . TRP C 1 245 ? 56.713 86.645 -31.289 1.00 99.32 245 TRP C N 1
ATOM 8404 C CA . TRP C 1 245 ? 57.261 87.863 -31.861 1.00 101.11 245 TRP C CA 1
ATOM 8405 C C . TRP C 1 245 ? 58.333 87.531 -32.889 1.00 103.03 245 TRP C C 1
ATOM 8406 O O . TRP C 1 245 ? 58.657 88.352 -33.755 1.00 100.98 245 TRP C O 1
ATOM 8417 N N . ALA C 1 246 ? 58.889 86.329 -32.803 1.00 102.94 246 ALA C N 1
ATOM 8418 C CA . ALA C 1 246 ? 59.794 85.889 -33.846 1.00 103.53 246 ALA C CA 1
ATOM 8419 C C . ALA C 1 246 ? 59.011 85.753 -35.142 1.00 106.03 246 ALA C C 1
ATOM 8420 O O . ALA C 1 246 ? 59.280 86.458 -36.113 1.00 107.85 246 ALA C O 1
ATOM 8422 N N . CYS C 1 247 ? 58.026 84.865 -35.150 1.00 102.63 247 CYS C N 1
ATOM 8423 C CA . CYS C 1 247 ? 57.214 84.673 -36.339 1.00 100.44 247 CYS C CA 1
ATOM 8424 C C . CYS C 1 247 ? 56.508 85.949 -36.809 1.00 103.92 247 CYS C C 1
ATOM 8425 O O . CYS C 1 247 ? 55.840 85.941 -37.841 1.00 111.27 247 CYS C O 1
ATOM 8428 N N . GLY C 1 248 ? 56.646 87.035 -36.054 1.00 100.57 248 GLY C N 1
ATOM 8429 C CA . GLY C 1 248 ? 56.036 88.296 -36.438 1.00 96.50 248 GLY C CA 1
ATOM 8430 C C . GLY C 1 248 ? 54.724 88.599 -35.732 1.00 98.11 248 GLY C C 1
ATOM 8431 O O . GLY C 1 248 ? 54.167 89.684 -35.891 1.00 97.37 248 GLY C O 1
ATOM 8432 N N . ILE C 1 249 ? 54.224 87.642 -34.953 1.00 95.76 249 ILE C N 1
ATOM 8433 C CA . ILE C 1 249 ? 53.019 87.855 -34.153 1.00 95.51 249 ILE C CA 1
ATOM 8434 C C . ILE C 1 249 ? 53.298 88.675 -32.887 1.00 105.60 249 ILE C C 1
ATOM 8435 O O . ILE C 1 249 ? 54.429 88.724 -32.390 1.00 104.53 249 ILE C O 1
ATOM 8440 N N . HIS C 1 250 ? 52.249 89.307 -32.366 1.00 106.30 250 HIS C N 1
ATOM 8441 C CA . HIS C 1 250 ? 52.318 90.070 -31.123 1.00 96.62 250 HIS C CA 1
ATOM 8442 C C . HIS C 1 250 ? 52.115 89.115 -29.969 1.00 95.99 250 HIS C C 1
ATOM 8443 O O . HIS C 1 250 ? 50.995 88.958 -29.496 1.00 95.79 250 HIS C O 1
ATOM 8450 N N . GLY C 1 251 ? 53.196 88.474 -29.528 1.00 101.09 251 GLY C N 1
ATOM 8451 C CA . GLY C 1 251 ? 53.136 87.435 -28.509 1.00 99.97 251 GLY C CA 1
ATOM 8452 C C . GLY C 1 251 ? 52.649 87.906 -27.154 1.00 96.19 251 GLY C C 1
ATOM 8453 O O . GLY C 1 251 ? 51.995 87.164 -26.422 1.00 93.61 251 GLY C O 1
ATOM 8454 N N . ALA C 1 252 ? 52.974 89.145 -26.815 1.00 95.55 252 ALA C N 1
ATOM 8455 C CA . ALA C 1 252 ? 52.493 89.732 -25.581 1.00 93.89 252 ALA C CA 1
ATOM 8456 C C . ALA C 1 252 ? 50.986 89.542 -25.454 1.00 98.97 252 ALA C C 1
ATOM 8457 O O . ALA C 1 252 ? 50.510 89.068 -24.423 1.00 114.12 252 ALA C O 1
ATOM 8459 N N . THR C 1 253 ? 50.233 89.899 -26.493 1.00 93.32 253 THR C N 1
ATOM 8460 C CA . THR C 1 253 ? 48.774 89.863 -26.405 1.00 95.10 253 THR C CA 1
ATOM 8461 C C . THR C 1 253 ? 48.193 88.467 -26.596 1.00 95.94 253 THR C C 1
ATOM 8462 O O . THR C 1 253 ? 47.033 88.234 -26.274 1.00 103.98 253 THR C O 1
ATOM 8466 N N . ILE C 1 254 ? 48.982 87.535 -27.111 1.00 94.20 254 ILE C N 1
ATOM 8467 C CA . ILE C 1 254 ? 48.461 86.188 -27.299 1.00 97.84 254 ILE C CA 1
ATOM 8468 C C . ILE C 1 254 ? 48.692 85.383 -26.031 1.00 97.83 254 ILE C C 1
ATOM 8469 O O . ILE C 1 254 ? 47.753 84.836 -25.455 1.00 98.83 254 ILE C O 1
ATOM 8474 N N . VAL C 1 255 ? 49.945 85.331 -25.593 1.00 101.22 255 VAL C N 1
ATOM 8475 C CA . VAL C 1 255 ? 50.291 84.706 -24.321 1.00 101.47 255 VAL C CA 1
ATOM 8476 C C . VAL C 1 255 ? 49.533 85.360 -23.161 1.00 101.57 255 VAL C C 1
ATOM 8477 O O . VAL C 1 255 ? 48.866 84.677 -22.384 1.00 99.72 255 VAL C O 1
ATOM 8481 N N . GLY C 1 256 ? 49.641 86.684 -23.059 1.00 100.24 256 GLY C N 1
ATOM 8482 C CA . GLY C 1 256 ? 48.940 87.453 -22.046 1.00 95.13 256 GLY C CA 1
ATOM 8483 C C . GLY C 1 256 ? 47.439 87.223 -22.033 1.00 97.84 256 GLY C C 1
ATOM 8484 O O . GLY C 1 256 ? 46.802 87.289 -20.987 1.00 102.03 256 GLY C O 1
ATOM 8485 N N . GLY C 1 257 ? 46.865 86.951 -23.197 1.00 101.56 257 GLY C N 1
ATOM 8486 C CA . GLY C 1 257 ? 45.435 86.729 -23.289 1.00 104.86 257 GLY C CA 1
ATOM 8487 C C . GLY C 1 257 ? 45.032 85.358 -22.784 1.00 103.76 257 GLY C C 1
ATOM 8488 O O . GLY C 1 257 ? 43.865 85.112 -22.486 1.00 102.81 257 GLY C O 1
ATOM 8489 N N . VAL C 1 258 ? 46.007 84.461 -22.689 1.00 102.83 258 VAL C N 1
ATOM 8490 C CA . VAL C 1 258 ? 45.754 83.107 -22.217 1.00 104.41 258 VAL C CA 1
ATOM 8491 C C . VAL C 1 258 ? 46.048 82.998 -20.730 1.00 98.92 258 VAL C C 1
ATOM 8492 O O . VAL C 1 258 ? 45.451 82.182 -20.029 1.00 93.60 258 VAL C O 1
ATOM 8496 N N . MET C 1 259 ? 46.969 83.833 -20.259 1.00 103.55 259 MET C N 1
ATOM 8497 C CA . MET C 1 259 ? 47.389 83.811 -18.861 1.00 106.78 259 MET C CA 1
ATOM 8498 C C . MET C 1 259 ? 46.570 84.736 -17.964 1.00 102.36 259 MET C C 1
ATOM 8499 O O . MET C 1 259 ? 46.019 84.290 -16.964 1.00 104.52 259 MET C O 1
ATOM 8504 N N . SER C 1 260 ? 46.478 86.011 -18.336 1.00 100.19 260 SER C N 1
ATOM 8505 C CA . SER C 1 260 ? 46.028 87.065 -17.419 1.00 101.00 260 SER C CA 1
ATOM 8506 C C . SER C 1 260 ? 44.850 86.760 -16.464 1.00 103.27 260 SER C C 1
ATOM 8507 O O . SER C 1 260 ? 44.755 87.375 -15.405 1.00 102.28 260 SER C O 1
ATOM 8510 N N . PRO C 1 261 ? 43.953 85.819 -16.819 1.00 99.67 261 PRO C N 1
ATOM 8511 C CA . PRO C 1 261 ? 43.029 85.387 -15.763 1.00 97.02 261 PRO C CA 1
ATOM 8512 C C . PRO C 1 261 ? 43.799 84.941 -14.518 1.00 103.44 261 PRO C C 1
ATOM 8513 O O . PRO C 1 261 ? 43.328 85.051 -13.384 1.00 104.32 261 PRO C O 1
ATOM 8517 N N . ILE C 1 262 ? 45.002 84.440 -14.746 1.00 102.80 262 ILE C N 1
ATOM 8518 C CA . ILE C 1 262 ? 45.839 83.933 -13.680 1.00 97.38 262 ILE C CA 1
ATOM 8519 C C . ILE C 1 262 ? 46.851 84.988 -13.238 1.00 99.99 262 ILE C C 1
ATOM 8520 O O . ILE C 1 262 ? 46.979 85.273 -12.052 1.00 104.46 262 ILE C O 1
ATOM 8525 N N . TRP C 1 263 ? 47.551 85.588 -14.194 1.00 103.78 263 TRP C N 1
ATOM 8526 C CA . TRP C 1 263 ? 48.528 86.632 -13.887 1.00 107.40 263 TRP C CA 1
ATOM 8527 C C . TRP C 1 263 ? 47.952 87.813 -13.102 1.00 105.84 263 TRP C C 1
ATOM 8528 O O . TRP C 1 263 ? 48.708 88.578 -12.504 1.00 107.66 263 TRP C O 1
ATOM 8539 N N . LEU C 1 264 ? 46.633 87.990 -13.108 1.00 102.49 264 LEU C N 1
ATOM 8540 C CA . LEU C 1 264 ? 46.068 89.051 -12.279 1.00 101.25 264 LEU C CA 1
ATOM 8541 C C . LEU C 1 264 ? 45.180 88.544 -11.146 1.00 103.67 264 LEU C C 1
ATOM 8542 O O . LEU C 1 264 ? 44.806 89.314 -10.264 1.00 104.05 264 LEU C O 1
ATOM 8547 N N . SER C 1 265 ? 44.865 87.251 -11.156 1.00 104.79 265 SER C N 1
ATOM 8548 C CA . SER C 1 265 ? 44.350 86.615 -9.946 1.00 105.61 265 SER C CA 1
ATOM 8549 C C . SER C 1 265 ? 45.389 86.840 -8.852 1.00 100.16 265 SER C C 1
ATOM 8550 O O . SER C 1 265 ? 45.047 87.197 -7.729 1.00 97.58 265 SER C O 1
ATOM 8553 N N . LEU C 1 266 ? 46.659 86.648 -9.212 1.00 101.06 266 LEU C N 1
ATOM 8554 C CA . LEU C 1 266 ? 47.788 86.877 -8.318 1.00 96.19 266 LEU C CA 1
ATOM 8555 C C . LEU C 1 266 ? 47.976 88.358 -8.067 1.00 94.73 266 LEU C C 1
ATOM 8556 O O . LEU C 1 266 ? 48.110 88.787 -6.929 1.00 100.15 266 LEU C O 1
ATOM 8561 N N . MET C 1 267 ? 47.993 89.142 -9.133 1.00 94.89 267 MET C N 1
ATOM 8562 C CA . MET C 1 267 ? 48.095 90.584 -8.987 1.00 98.65 267 MET C CA 1
ATOM 8563 C C . MET C 1 267 ? 47.105 91.085 -7.940 1.00 97.89 267 MET C C 1
ATOM 8564 O O . MET C 1 267 ? 47.409 92.006 -7.181 1.00 93.52 267 MET C O 1
ATOM 8569 N N . ASP C 1 268 ? 45.922 90.474 -7.901 1.00 100.30 268 ASP C N 1
ATOM 8570 C CA . ASP C 1 268 ? 44.868 90.922 -6.992 1.00 100.80 268 ASP C CA 1
ATOM 8571 C C . ASP C 1 268 ? 45.223 90.616 -5.537 1.00 98.88 268 ASP C C 1
ATOM 8572 O O . ASP C 1 268 ? 45.212 91.508 -4.691 1.00 95.82 268 ASP C O 1
ATOM 8577 N N . GLN C 1 269 ? 45.547 89.361 -5.247 1.00 98.00 269 GLN C N 1
ATOM 8578 C CA . GLN C 1 269 ? 45.883 88.993 -3.881 1.00 98.75 269 GLN C CA 1
ATOM 8579 C C . GLN C 1 269 ? 47.124 89.725 -3.368 1.00 99.11 269 GLN C C 1
ATOM 8580 O O . GLN C 1 269 ? 47.164 90.125 -2.207 1.00 106.65 269 GLN C O 1
ATOM 8586 N N . ASN C 1 270 ? 48.127 89.921 -4.214 1.00 91.50 270 ASN C N 1
ATOM 8587 C CA . ASN C 1 270 ? 49.232 90.780 -3.815 1.00 91.82 270 ASN C CA 1
ATOM 8588 C C . ASN C 1 270 ? 48.691 92.134 -3.401 1.00 94.14 270 ASN C C 1
ATOM 8589 O O . ASN C 1 270 ? 49.191 92.761 -2.474 1.00 100.11 270 ASN C O 1
ATOM 8594 N N . ARG C 1 271 ? 47.653 92.578 -4.096 1.00 96.19 271 ARG C N 1
ATOM 8595 C CA . ARG C 1 271 ? 47.045 93.865 -3.811 1.00 98.39 271 ARG C CA 1
ATOM 8596 C C . ARG C 1 271 ? 46.317 93.820 -2.473 1.00 103.19 271 ARG C C 1
ATOM 8597 O O . ARG C 1 271 ? 46.509 94.691 -1.627 1.00 104.31 271 ARG C O 1
ATOM 8605 N N . ILE C 1 272 ? 45.484 92.798 -2.287 1.00 105.04 272 ILE C N 1
ATOM 8606 C CA . ILE C 1 272 ? 44.723 92.633 -1.048 1.00 103.80 272 ILE C CA 1
ATOM 8607 C C . ILE C 1 272 ? 45.644 92.735 0.161 1.00 104.38 272 ILE C C 1
ATOM 8608 O O . ILE C 1 272 ? 45.477 93.621 0.993 1.00 109.02 272 ILE C O 1
ATOM 8613 N N . ALA C 1 273 ? 46.619 91.836 0.253 1.00 100.98 273 ALA C N 1
ATOM 8614 C CA . ALA C 1 273 ? 47.619 91.910 1.311 1.00 102.31 273 ALA C CA 1
ATOM 8615 C C . ALA C 1 273 ? 48.172 93.324 1.443 1.00 104.20 273 ALA C C 1
ATOM 8616 O O . ALA C 1 273 ? 47.836 94.043 2.374 1.00 112.93 273 ALA C O 1
ATOM 8618 N N . PHE C 1 274 ? 49.019 93.717 0.501 1.00 102.99 274 PHE C N 1
ATOM 8619 C CA . PHE C 1 274 ? 49.621 95.050 0.493 1.00 106.58 274 PHE C CA 1
ATOM 8620 C C . PHE C 1 274 ? 48.707 96.159 1.016 1.00 108.43 274 PHE C C 1
ATOM 8621 O O . PHE C 1 274 ? 49.164 97.055 1.725 1.00 106.21 274 PHE C O 1
ATOM 8629 N N . GLN C 1 275 ? 47.423 96.092 0.661 1.00 113.48 275 GLN C N 1
ATOM 8630 C CA . GLN C 1 275 ? 46.454 97.151 0.983 1.00 116.10 275 GLN C CA 1
ATOM 8631 C C . GLN C 1 275 ? 46.118 97.175 2.480 1.00 119.06 275 GLN C C 1
ATOM 8632 O O . GLN C 1 275 ? 45.527 98.123 2.989 1.00 115.96 275 GLN C O 1
ATOM 8634 N N . ALA C 1 276 ? 46.527 96.115 3.172 1.00 118.70 276 ALA C N 1
ATOM 8635 C CA . ALA C 1 276 ? 46.360 95.982 4.618 1.00 121.17 276 ALA C CA 1
ATOM 8636 C C . ALA C 1 276 ? 47.708 96.191 5.333 1.00 124.27 276 ALA C C 1
ATOM 8637 O O . ALA C 1 276 ? 47.842 95.912 6.535 1.00 128.78 276 ALA C O 1
ATOM 8639 N N . GLY C 1 277 ? 48.694 96.693 4.586 1.00 123.68 277 GLY C N 1
ATOM 8640 C CA . GLY C 1 277 ? 50.024 96.953 5.112 1.00 120.87 277 GLY C CA 1
ATOM 8641 C C . GLY C 1 277 ? 50.850 95.702 5.352 1.00 122.82 277 GLY C C 1
ATOM 8642 O O . GLY C 1 277 ? 51.924 95.771 5.944 1.00 128.32 277 GLY C O 1
ATOM 8643 N N . GLN C 1 278 ? 50.357 94.558 4.888 1.00 121.77 278 GLN C N 1
ATOM 8644 C CA . GLN C 1 278 ? 51.027 93.277 5.132 1.00 126.95 278 GLN C CA 1
ATOM 8645 C C . GLN C 1 278 ? 51.990 92.838 4.023 1.00 127.51 278 GLN C C 1
ATOM 8646 O O . GLN C 1 278 ? 52.062 93.455 2.954 1.00 116.03 278 GLN C O 1
ATOM 8652 N N . ASP C 1 279 ? 52.722 91.758 4.292 1.00 130.26 279 ASP C N 1
ATOM 8653 C CA . ASP C 1 279 ? 53.676 91.211 3.332 1.00 125.75 279 ASP C CA 1
ATOM 8654 C C . ASP C 1 279 ? 52.940 90.625 2.136 1.00 116.91 279 ASP C C 1
ATOM 8655 O O . ASP C 1 279 ? 51.886 90.007 2.291 1.00 112.94 279 ASP C O 1
ATOM 8660 N N . VAL C 1 280 ? 53.521 90.813 0.952 1.00 117.85 280 VAL C N 1
ATOM 8661 C CA . VAL C 1 280 ? 52.880 90.489 -0.325 1.00 106.62 280 VAL C CA 1
ATOM 8662 C C . VAL C 1 280 ? 53.317 89.131 -0.881 1.00 99.65 280 VAL C C 1
ATOM 8663 O O . VAL C 1 280 ? 54.502 88.893 -1.093 1.00 103.65 280 VAL C O 1
ATOM 8667 N N . PRO C 1 281 ? 52.341 88.241 -1.120 1.00 95.17 281 PRO C N 1
ATOM 8668 C CA . PRO C 1 281 ? 52.474 86.790 -1.356 1.00 99.51 281 PRO C CA 1
ATOM 8669 C C . PRO C 1 281 ? 53.186 86.304 -2.624 1.00 103.69 281 PRO C C 1
ATOM 8670 O O . PRO C 1 281 ? 54.098 85.487 -2.506 1.00 101.87 281 PRO C O 1
ATOM 8674 N N . ASN C 1 282 ? 52.770 86.754 -3.804 1.00 110.40 282 ASN C N 1
ATOM 8675 C CA . ASN C 1 282 ? 53.317 86.206 -5.047 1.00 104.75 282 ASN C CA 1
ATOM 8676 C C . ASN C 1 282 ? 54.364 87.078 -5.725 1.00 107.27 282 ASN C C 1
ATOM 8677 O O . ASN C 1 282 ? 54.227 88.299 -5.790 1.00 108.98 282 ASN C O 1
ATOM 8682 N N . THR C 1 283 ? 55.411 86.436 -6.236 1.00 107.91 283 THR C N 1
ATOM 8683 C CA . THR C 1 283 ? 56.434 87.134 -7.000 1.00 113.78 283 THR C CA 1
ATOM 8684 C C . THR C 1 283 ? 55.900 87.376 -8.401 1.00 113.30 283 THR C C 1
ATOM 8685 O O . THR C 1 283 ? 55.987 88.481 -8.935 1.00 110.50 283 THR C O 1
ATOM 8689 N N . ILE C 1 284 ? 55.330 86.326 -8.979 1.00 112.14 284 ILE C N 1
ATOM 8690 C CA . ILE C 1 284 ? 54.817 86.367 -10.338 1.00 109.33 284 ILE C CA 1
ATOM 8691 C C . ILE C 1 284 ? 53.424 86.983 -10.426 1.00 106.73 284 ILE C C 1
ATOM 8692 O O . ILE C 1 284 ? 52.422 86.304 -10.217 1.00 101.89 284 ILE C O 1
ATOM 8697 N N . THR C 1 285 ? 53.373 88.278 -10.720 1.00 106.41 285 THR C N 1
ATOM 8698 C CA . THR C 1 285 ? 52.126 88.929 -11.104 1.00 107.01 285 THR C CA 1
ATOM 8699 C C . THR C 1 285 ? 52.285 89.610 -12.453 1.00 107.58 285 THR C C 1
ATOM 8700 O O . THR C 1 285 ? 53.400 89.844 -12.913 1.00 107.39 285 THR C O 1
ATOM 8704 N N . ALA C 1 286 ? 51.159 89.915 -13.086 1.00 106.86 286 ALA C N 1
ATOM 8705 C CA . ALA C 1 286 ? 51.166 90.630 -14.347 1.00 104.87 286 ALA C CA 1
ATOM 8706 C C . ALA C 1 286 ? 52.254 91.705 -14.379 1.00 105.69 286 ALA C C 1
ATOM 8707 O O . ALA C 1 286 ? 53.114 91.694 -15.260 1.00 103.49 286 ALA C O 1
ATOM 8709 N N . GLN C 1 287 ? 52.226 92.613 -13.405 1.00 103.53 287 GLN C N 1
ATOM 8710 C CA . GLN C 1 287 ? 53.145 93.750 -13.369 1.00 100.68 287 GLN C CA 1
ATOM 8711 C C . GLN C 1 287 ? 54.608 93.315 -13.300 1.00 99.23 287 GLN C C 1
ATOM 8712 O O . GLN C 1 287 ? 55.507 94.091 -13.618 1.00 93.76 287 GLN C O 1
ATOM 8718 N N . PHE C 1 288 ? 54.836 92.075 -12.877 1.00 101.77 288 PHE C N 1
ATOM 8719 C CA . PHE C 1 288 ? 56.182 91.517 -12.782 1.00 102.81 288 PHE C CA 1
ATOM 8720 C C . PHE C 1 288 ? 56.879 91.575 -14.121 1.00 102.71 288 PHE C C 1
ATOM 8721 O O . PHE C 1 288 ? 57.905 92.236 -14.269 1.00 103.96 288 PHE C O 1
ATOM 8729 N N . PHE C 1 289 ? 56.312 90.873 -15.096 1.00 106.24 289 PHE C N 1
ATOM 8730 C CA . PHE C 1 289 ? 56.832 90.889 -16.456 1.00 104.28 289 PHE C CA 1
ATOM 8731 C C . PHE C 1 289 ? 56.883 92.320 -16.998 1.00 101.33 289 PHE C C 1
ATOM 8732 O O . PHE C 1 289 ? 57.959 92.854 -17.275 1.00 98.67 289 PHE C O 1
ATOM 8740 N N . ASP C 1 290 ? 55.707 92.930 -17.134 1.00 100.95 290 ASP C N 1
ATOM 8741 C CA . ASP C 1 290 ? 55.559 94.266 -17.709 1.00 100.23 290 ASP C CA 1
ATOM 8742 C C . ASP C 1 290 ? 56.640 95.252 -17.282 1.00 102.14 290 ASP C C 1
ATOM 8743 O O . ASP C 1 290 ? 57.192 95.980 -18.107 1.00 105.67 290 ASP C O 1
ATOM 8748 N N . LEU C 1 291 ? 56.934 95.282 -15.990 1.00 100.80 291 LEU C N 1
ATOM 8749 C CA . LEU C 1 291 ? 57.710 96.377 -15.430 1.00 103.39 291 LEU C CA 1
ATOM 8750 C C . LEU C 1 291 ? 59.192 96.056 -15.233 1.00 105.04 291 LEU C C 1
ATOM 8751 O O . LEU C 1 291 ? 60.027 96.960 -15.179 1.00 106.68 291 LEU C O 1
ATOM 8756 N N . TRP C 1 292 ? 59.522 94.776 -15.127 1.00 102.78 292 TRP C N 1
ATOM 8757 C CA . TRP C 1 292 ? 60.902 94.394 -14.856 1.00 103.27 292 TRP C CA 1
ATOM 8758 C C . TRP C 1 292 ? 61.529 93.550 -15.970 1.00 100.12 292 TRP C C 1
ATOM 8759 O O . TRP C 1 292 ? 62.748 93.460 -16.074 1.00 101.14 292 TRP C O 1
ATOM 8770 N N . ILE C 1 293 ? 60.702 92.950 -16.815 1.00 97.66 293 ILE C N 1
ATOM 8771 C CA . ILE C 1 293 ? 61.229 92.182 -17.934 1.00 98.82 293 ILE C CA 1
ATOM 8772 C C . ILE C 1 293 ? 61.014 92.901 -19.269 1.00 102.49 293 ILE C C 1
ATOM 8773 O O . ILE C 1 293 ? 61.974 93.253 -19.955 1.00 101.88 293 ILE C O 1
ATOM 8778 N N . TYR C 1 294 ? 59.755 93.124 -19.632 1.00 103.27 294 TYR C N 1
ATOM 8779 C CA . TYR C 1 294 ? 59.430 93.812 -20.878 1.00 102.14 294 TYR C CA 1
ATOM 8780 C C . TYR C 1 294 ? 59.766 95.296 -20.787 1.00 104.42 294 TYR C C 1
ATOM 8781 O O . TYR C 1 294 ? 58.886 96.144 -20.909 1.00 106.52 294 TYR C O 1
ATOM 8790 N N . MET C 1 295 ? 61.039 95.611 -20.574 1.00 103.56 295 MET C N 1
ATOM 8791 C CA . MET C 1 295 ? 61.424 96.986 -20.277 1.00 106.14 295 MET C CA 1
ATOM 8792 C C . MET C 1 295 ? 61.260 97.931 -21.449 1.00 110.21 295 MET C C 1
ATOM 8793 O O . MET C 1 295 ? 60.525 98.913 -21.355 1.00 113.19 295 MET C O 1
ATOM 8798 N N . GLY C 1 296 ? 61.946 97.650 -22.549 1.00 106.39 296 GLY C N 1
ATOM 8799 C CA . GLY C 1 296 ? 61.707 98.409 -23.760 1.00 109.90 296 GLY C CA 1
ATOM 8800 C C . GLY C 1 296 ? 60.375 98.021 -24.383 1.00 104.73 296 GLY C C 1
ATOM 8801 O O . GLY C 1 296 ? 59.572 98.874 -24.747 1.00 97.93 296 GLY C O 1
ATOM 8802 N N . GLY C 1 297 ? 60.142 96.718 -24.498 1.00 103.71 297 GLY C N 1
ATOM 8803 C CA . GLY C 1 297 ? 58.929 96.209 -25.103 1.00 101.44 297 GLY C CA 1
ATOM 8804 C C . GLY C 1 297 ? 58.979 94.708 -25.312 1.00 102.33 297 GLY C C 1
ATOM 8805 O O . GLY C 1 297 ? 58.398 93.957 -24.539 1.00 104.34 297 GLY C O 1
ATOM 8806 N N . SER C 1 298 ? 59.674 94.264 -26.354 1.00 96.99 298 SER C N 1
ATOM 8807 C CA . SER C 1 298 ? 59.705 92.843 -26.682 1.00 97.16 298 SER C CA 1
ATOM 8808 C C . SER C 1 298 ? 60.943 92.137 -26.133 1.00 102.76 298 SER C C 1
ATOM 8809 O O . SER C 1 298 ? 60.834 91.075 -25.536 1.00 99.40 298 SER C O 1
ATOM 8812 N N . GLY C 1 299 ? 62.120 92.718 -26.341 1.00 107.51 299 GLY C N 1
ATOM 8813 C CA . GLY C 1 299 ? 63.320 92.253 -25.662 1.00 101.74 299 GLY C CA 1
ATOM 8814 C C . GLY C 1 299 ? 63.474 93.177 -24.471 1.00 107.56 299 GLY C C 1
ATOM 8815 O O . GLY C 1 299 ? 62.505 93.773 -24.025 1.00 112.08 299 GLY C O 1
ATOM 8816 N N . ALA C 1 300 ? 64.677 93.327 -23.946 1.00 106.86 300 ALA C N 1
ATOM 8817 C CA . ALA C 1 300 ? 64.893 94.437 -23.034 1.00 107.05 300 ALA C CA 1
ATOM 8818 C C . ALA C 1 300 ? 65.150 95.658 -23.911 1.00 107.72 300 ALA C C 1
ATOM 8819 O O . ALA C 1 300 ? 65.948 96.525 -23.572 1.00 111.79 300 ALA C O 1
ATOM 8821 N N . THR C 1 301 ? 64.457 95.696 -25.047 1.00 106.88 301 THR C N 1
ATOM 8822 C CA . THR C 1 301 ? 64.724 96.628 -26.148 1.00 103.94 301 THR C CA 1
ATOM 8823 C C . THR C 1 301 ? 65.241 98.040 -25.824 1.00 107.89 301 THR C C 1
ATOM 8824 O O . THR C 1 301 ? 65.869 98.690 -26.666 1.00 106.46 301 THR C O 1
ATOM 8828 N N . LEU C 1 302 ? 64.986 98.518 -24.612 1.00 106.88 302 LEU C N 1
ATOM 8829 C CA . LEU C 1 302 ? 65.351 99.890 -24.274 1.00 105.66 302 LEU C CA 1
ATOM 8830 C C . LEU C 1 302 ? 66.866 100.095 -24.195 1.00 111.15 302 LEU C C 1
ATOM 8831 O O . LEU C 1 302 ? 67.363 101.196 -24.435 1.00 110.18 302 LEU C O 1
ATOM 8836 N N . ALA C 1 303 ? 67.595 99.031 -23.870 1.00 114.13 303 ALA C N 1
ATOM 8837 C CA . ALA C 1 303 ? 69.056 99.071 -23.837 1.00 114.00 303 ALA C CA 1
ATOM 8838 C C . ALA C 1 303 ? 69.599 98.964 -25.264 1.00 114.14 303 ALA C C 1
ATOM 8839 O O . ALA C 1 303 ? 70.614 99.574 -25.617 1.00 111.87 303 ALA C O 1
ATOM 8841 N N . LEU C 1 304 ? 68.896 98.191 -26.083 1.00 108.06 304 LEU C N 1
ATOM 8842 C CA . LEU C 1 304 ? 69.251 98.035 -27.482 1.00 106.42 304 LEU C CA 1
ATOM 8843 C C . LEU C 1 304 ? 69.118 99.353 -28.237 1.00 102.08 304 LEU C C 1
ATOM 8844 O O . LEU C 1 304 ? 69.958 99.687 -29.064 1.00 100.07 304 LEU C O 1
ATOM 8849 N N . VAL C 1 305 ? 68.059 100.099 -27.947 1.00 102.09 305 VAL C N 1
ATOM 8850 C CA . VAL C 1 305 ? 67.856 101.401 -28.566 1.00 101.76 305 VAL C CA 1
ATOM 8851 C C . VAL C 1 305 ? 68.952 102.371 -28.155 1.00 105.49 305 VAL C C 1
ATOM 8852 O O . VAL C 1 305 ? 69.601 102.985 -28.998 1.00 106.08 305 VAL C O 1
ATOM 8856 N N . VAL C 1 306 ? 69.149 102.517 -26.850 1.00 111.07 306 VAL C N 1
ATOM 8857 C CA . VAL C 1 306 ? 70.201 103.386 -26.345 1.00 111.36 306 VAL C CA 1
ATOM 8858 C C . VAL C 1 306 ? 71.534 102.961 -26.950 1.00 111.48 306 VAL C C 1
ATOM 8859 O O . VAL C 1 306 ? 72.306 103.796 -27.415 1.00 110.96 306 VAL C O 1
ATOM 8863 N N . GLY C 1 307 ? 71.789 101.654 -26.949 1.00 110.87 307 GLY C N 1
ATOM 8864 C CA . GLY C 1 307 ? 72.986 101.104 -27.562 1.00 112.80 307 GLY C CA 1
ATOM 8865 C C . GLY C 1 307 ? 73.196 101.605 -28.984 1.00 117.54 307 GLY C C 1
ATOM 8866 O O . GLY C 1 307 ? 74.329 101.831 -29.415 1.00 118.48 307 GLY C O 1
ATOM 8867 N N . MET C 1 308 ? 72.104 101.766 -29.724 1.00 111.90 308 MET C N 1
ATOM 8868 C CA . MET C 1 308 ? 72.181 102.394 -31.033 1.00 106.72 308 MET C CA 1
ATOM 8869 C C . MET C 1 308 ? 72.502 103.877 -30.837 1.00 107.00 308 MET C C 1
ATOM 8870 O O . MET C 1 308 ? 73.473 104.385 -31.382 1.00 107.85 308 MET C O 1
ATOM 8875 N N . LEU C 1 309 ? 71.697 104.556 -30.027 1.00 107.99 309 LEU C N 1
ATOM 8876 C CA . LEU C 1 309 ? 71.899 105.972 -29.725 1.00 110.16 309 LEU C CA 1
ATOM 8877 C C . LEU C 1 309 ? 73.322 106.350 -29.301 1.00 114.35 309 LEU C C 1
ATOM 8878 O O . LEU C 1 309 ? 73.741 107.491 -29.492 1.00 113.17 309 LEU C O 1
ATOM 8883 N N . LEU C 1 310 ? 74.049 105.408 -28.702 1.00 114.13 310 LEU C N 1
ATOM 8884 C CA . LEU C 1 310 ? 75.365 105.702 -28.129 1.00 113.08 310 LEU C CA 1
ATOM 8885 C C . LEU C 1 310 ? 76.526 105.211 -28.983 1.00 116.65 310 LEU C C 1
ATOM 8886 O O . LEU C 1 310 ? 77.592 105.828 -28.994 1.00 117.20 310 LEU C O 1
ATOM 8891 N N . PHE C 1 311 ? 76.316 104.101 -29.691 1.00 120.53 311 PHE C N 1
ATOM 8892 C CA . PHE C 1 311 ? 77.398 103.411 -30.397 1.00 122.19 311 PHE C CA 1
ATOM 8893 C C . PHE C 1 311 ? 77.160 103.181 -31.890 1.00 119.79 311 PHE C C 1
ATOM 8894 O O . PHE C 1 311 ? 77.927 102.465 -32.532 1.00 119.54 311 PHE C O 1
ATOM 8902 N N . ALA C 1 312 ? 76.110 103.782 -32.440 1.00 118.73 312 ALA C N 1
ATOM 8903 C CA . ALA C 1 312 ? 75.756 103.551 -33.837 1.00 119.05 312 ALA C CA 1
ATOM 8904 C C . ALA C 1 312 ? 76.616 104.362 -34.788 1.00 122.62 312 ALA C C 1
ATOM 8905 O O . ALA C 1 312 ? 76.658 105.592 -34.707 1.00 121.81 312 ALA C O 1
ATOM 8907 N N . ARG C 1 313 ? 77.286 103.661 -35.698 1.00 125.36 313 ARG C N 1
ATOM 8908 C CA . ARG C 1 313 ? 78.114 104.296 -36.714 1.00 129.00 313 ARG C CA 1
ATOM 8909 C C . ARG C 1 313 ? 77.331 104.447 -38.023 1.00 127.20 313 ARG C C 1
ATOM 8910 O O . ARG C 1 313 ? 77.460 105.454 -38.724 1.00 131.85 313 ARG C O 1
ATOM 8918 N N . SER C 1 314 ? 76.516 103.447 -38.346 1.00 120.26 314 SER C N 1
ATOM 8919 C CA . SER C 1 314 ? 75.720 103.478 -39.570 1.00 123.02 314 SER C CA 1
ATOM 8920 C C . SER C 1 314 ? 74.660 104.575 -39.520 1.00 123.85 314 SER C C 1
ATOM 8921 O O . SER C 1 314 ? 74.149 104.902 -38.452 1.00 123.63 314 SER C O 1
ATOM 8924 N N . GLN C 1 315 ? 74.336 105.139 -40.681 1.00 127.56 315 GLN C N 1
ATOM 8925 C CA . GLN C 1 315 ? 73.344 106.210 -40.769 1.00 131.41 315 GLN C CA 1
ATOM 8926 C C . GLN C 1 315 ? 71.918 105.720 -40.514 1.00 124.01 315 GLN C C 1
ATOM 8927 O O . GLN C 1 315 ? 71.041 106.502 -40.140 1.00 120.11 315 GLN C O 1
ATOM 8933 N N . GLN C 1 316 ? 71.694 104.425 -40.713 1.00 119.64 316 GLN C N 1
ATOM 8934 C CA . GLN C 1 316 ? 70.368 103.849 -40.525 1.00 117.47 316 GLN C CA 1
ATOM 8935 C C . GLN C 1 316 ? 70.073 103.501 -39.064 1.00 120.94 316 GLN C C 1
ATOM 8936 O O . GLN C 1 316 ? 68.993 103.815 -38.567 1.00 122.67 316 GLN C O 1
ATOM 8942 N N . LEU C 1 317 ? 71.019 102.853 -38.381 1.00 118.88 317 LEU C N 1
ATOM 8943 C CA . LEU C 1 317 ? 70.838 102.508 -36.969 1.00 109.34 317 LEU C CA 1
ATOM 8944 C C . LEU C 1 317 ? 70.901 103.754 -36.106 1.00 109.37 317 LEU C C 1
ATOM 8945 O O . LEU C 1 317 ? 70.177 103.873 -35.121 1.00 109.90 317 LEU C O 1
ATOM 8950 N N . LYS C 1 318 ? 71.772 104.682 -36.480 1.00 112.80 318 LYS C N 1
ATOM 8951 C CA . LYS C 1 318 ? 71.821 105.971 -35.814 1.00 116.86 318 LYS C CA 1
ATOM 8952 C C . LYS C 1 318 ? 70.449 106.619 -35.928 1.00 118.82 318 LYS C C 1
ATOM 8953 O O . LYS C 1 318 ? 69.878 107.060 -34.932 1.00 120.21 318 LYS C O 1
ATOM 8959 N N . SER C 1 319 ? 69.914 106.655 -37.144 1.00 120.45 319 SER C N 1
ATOM 8960 C CA . SER C 1 319 ? 68.603 107.250 -37.388 1.00 122.56 319 SER C CA 1
ATOM 8961 C C . SER C 1 319 ? 67.479 106.514 -36.656 1.00 118.64 319 SER C C 1
ATOM 8962 O O . SER C 1 319 ? 66.635 107.138 -36.011 1.00 116.08 319 SER C O 1
ATOM 8965 N N . LEU C 1 320 ? 67.471 105.188 -36.767 1.00 116.44 320 LEU C N 1
ATOM 8966 C CA . LEU C 1 320 ? 66.462 104.368 -36.106 1.00 110.38 320 LEU C CA 1
ATOM 8967 C C . LEU C 1 320 ? 66.401 104.715 -34.631 1.00 111.74 320 LEU C C 1
ATOM 8968 O O . LEU C 1 320 ? 65.328 104.980 -34.095 1.00 116.77 320 LEU C O 1
ATOM 8973 N N . GLY C 1 321 ? 67.558 104.721 -33.979 1.00 109.15 321 GLY C N 1
ATOM 8974 C CA . GLY C 1 321 ? 67.630 105.078 -32.577 1.00 108.95 321 GLY C CA 1
ATOM 8975 C C . GLY C 1 321 ? 66.866 106.353 -32.279 1.00 111.51 321 GLY C C 1
ATOM 8976 O O . GLY C 1 321 ? 65.958 106.357 -31.450 1.00 110.18 321 GLY C O 1
ATOM 8977 N N . ARG C 1 322 ? 67.226 107.430 -32.975 1.00 115.33 322 ARG C N 1
ATOM 8978 C CA . ARG C 1 322 ? 66.629 108.747 -32.751 1.00 116.25 322 ARG C CA 1
ATOM 8979 C C . ARG C 1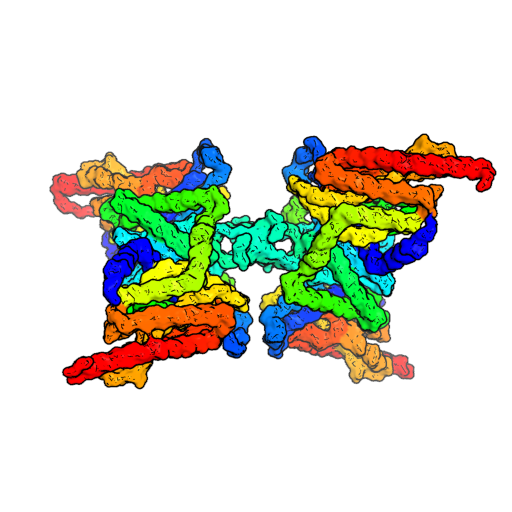 322 ? 65.113 108.768 -32.936 1.00 116.86 322 ARG C C 1
ATOM 8980 O O . ARG C 1 322 ? 64.448 109.735 -32.553 1.00 115.99 322 ARG C O 1
ATOM 8988 N N . LEU C 1 323 ? 64.569 107.703 -33.518 1.00 118.58 323 LEU C N 1
ATOM 8989 C CA . LEU C 1 323 ? 63.144 107.650 -33.835 1.00 120.24 323 LEU C CA 1
ATOM 8990 C C . LEU C 1 323 ? 62.374 106.645 -32.985 1.00 112.62 323 LEU C C 1
ATOM 8991 O O . LEU C 1 323 ? 61.149 106.718 -32.893 1.00 113.72 323 LEU C O 1
ATOM 8996 N N . SER C 1 324 ? 63.086 105.702 -32.377 1.00 108.04 324 SER C N 1
ATOM 8997 C CA . SER C 1 324 ? 62.431 104.646 -31.610 1.00 113.38 324 SER C CA 1
ATOM 8998 C C . SER C 1 324 ? 62.650 104.770 -30.096 1.00 107.78 324 SER C C 1
ATOM 8999 O O . SER C 1 324 ? 62.110 103.987 -29.305 1.00 100.18 324 SER C O 1
ATOM 9002 N N . ILE C 1 325 ? 63.432 105.765 -29.695 1.00 105.69 325 ILE C N 1
ATOM 9003 C CA . ILE C 1 325 ? 63.665 105.994 -28.280 1.00 104.13 325 ILE C CA 1
ATOM 9004 C C . ILE C 1 325 ? 62.365 106.417 -27.603 1.00 102.38 325 ILE C C 1
ATOM 9005 O O . ILE C 1 325 ? 61.871 105.716 -26.727 1.00 103.79 325 ILE C O 1
ATOM 9010 N N . ALA C 1 326 ? 61.797 107.543 -28.025 1.00 101.30 326 ALA C N 1
ATOM 9011 C CA . ALA C 1 326 ? 60.574 108.058 -27.407 1.00 98.98 326 ALA C CA 1
ATOM 9012 C C . ALA C 1 326 ? 59.510 106.975 -27.176 1.00 102.51 326 ALA C C 1
ATOM 9013 O O . ALA C 1 326 ? 59.035 106.804 -26.051 1.00 101.54 326 ALA C O 1
ATOM 9015 N N . PRO C 1 327 ? 59.139 106.230 -28.231 1.00 101.28 327 PRO C N 1
ATOM 9016 C CA . PRO C 1 327 ? 58.123 105.187 -28.059 1.00 99.52 327 PRO C CA 1
ATOM 9017 C C . PRO C 1 327 ? 58.618 104.044 -27.177 1.00 103.18 327 PRO C C 1
ATOM 9018 O O . PRO C 1 327 ? 57.809 103.431 -26.481 1.00 101.76 327 PRO C O 1
ATOM 9022 N N . GLY C 1 328 ? 59.919 103.759 -27.218 1.00 105.50 328 GLY C N 1
ATOM 9023 C CA . GLY C 1 328 ? 60.512 102.724 -26.383 1.00 103.61 328 GLY C CA 1
ATOM 9024 C C . GLY C 1 328 ? 60.625 103.150 -24.925 1.00 101.48 328 GLY C C 1
ATOM 9025 O O . GLY C 1 328 ? 60.613 102.322 -24.008 1.00 99.11 328 GLY C O 1
ATOM 9026 N N . ILE C 1 329 ? 60.749 104.455 -24.716 1.00 98.74 329 ILE C N 1
ATOM 9027 C CA . ILE C 1 329 ? 60.724 105.027 -23.383 1.00 94.55 329 ILE C CA 1
ATOM 9028 C C . ILE C 1 329 ? 59.409 104.642 -22.719 1.00 99.89 329 ILE C C 1
ATOM 9029 O O . ILE C 1 329 ? 59.330 104.506 -21.496 1.00 103.17 329 ILE C O 1
ATOM 9034 N N . PHE C 1 330 ? 58.382 104.452 -23.543 1.00 98.05 330 PHE C N 1
ATOM 9035 C CA . PHE C 1 330 ? 57.057 104.087 -23.061 1.00 94.19 330 PHE C CA 1
ATOM 9036 C C . PHE C 1 330 ? 56.747 102.623 -23.313 1.00 94.68 330 PHE C C 1
ATOM 9037 O O . PHE C 1 330 ? 55.585 102.234 -23.371 1.00 95.35 330 PHE C O 1
ATOM 9045 N N . ASN C 1 331 ? 57.792 101.819 -23.468 1.00 98.08 331 ASN C N 1
ATOM 9046 C CA . ASN C 1 331 ? 57.640 100.373 -23.596 1.00 100.87 331 ASN C CA 1
ATOM 9047 C C . ASN C 1 331 ? 56.919 99.918 -24.863 1.00 103.40 331 ASN C C 1
ATOM 9048 O O . ASN C 1 331 ? 56.286 98.858 -24.870 1.00 103.69 331 ASN C O 1
ATOM 9053 N N . ILE C 1 332 ? 57.022 100.723 -25.923 1.00 106.25 332 ILE C N 1
ATOM 9054 C CA . ILE C 1 332 ? 56.460 100.407 -27.243 1.00 102.59 332 ILE C CA 1
ATOM 9055 C C . ILE C 1 332 ? 57.562 100.263 -28.304 1.00 101.82 332 ILE C C 1
ATOM 9056 O O . ILE C 1 332 ? 58.321 101.202 -28.563 1.00 100.58 332 ILE C O 1
ATOM 9061 N N . ASN C 1 333 ? 57.645 99.093 -28.930 1.00 100.83 333 ASN C N 1
ATOM 9062 C CA . ASN C 1 333 ? 58.806 98.790 -29.763 1.00 103.64 333 ASN C CA 1
ATOM 9063 C C . ASN C 1 333 ? 58.525 98.218 -31.156 1.00 107.12 333 ASN C C 1
ATOM 9064 O O . ASN C 1 333 ? 59.259 97.347 -31.630 1.00 106.46 333 ASN C O 1
ATOM 9069 N N . GLU C 1 334 ? 57.479 98.699 -31.820 1.00 107.60 334 GLU C N 1
ATOM 9070 C CA . GLU C 1 334 ? 57.204 98.243 -33.176 1.00 107.27 334 GLU C CA 1
ATOM 9071 C C . GLU C 1 334 ? 58.300 98.771 -34.091 1.00 105.93 334 GLU C C 1
ATOM 9072 O O . GLU C 1 334 ? 58.760 98.081 -34.997 1.00 105.42 334 GLU C O 1
ATOM 9078 N N . MET C 1 335 ? 58.716 100.005 -33.833 1.00 103.42 335 MET C N 1
ATOM 9079 C CA . MET C 1 335 ? 59.781 100.642 -34.590 1.00 101.17 335 MET C CA 1
ATOM 9080 C C . MET C 1 335 ? 61.040 99.793 -34.646 1.00 104.59 335 MET C C 1
ATOM 9081 O O . MET C 1 335 ? 61.830 99.909 -35.576 1.00 112.98 335 MET C O 1
ATOM 9086 N N . VAL C 1 336 ? 61.237 98.943 -33.647 1.00 105.97 336 VAL C N 1
ATOM 9087 C CA . VAL C 1 336 ? 62.468 98.166 -33.566 1.00 103.23 336 VAL C CA 1
ATOM 9088 C C . VAL C 1 336 ? 62.275 96.710 -33.965 1.00 102.91 336 VAL C C 1
ATOM 9089 O O . VAL C 1 336 ? 62.884 96.252 -34.920 1.00 110.02 336 VAL C O 1
ATOM 9093 N N . THR C 1 337 ? 61.440 95.984 -33.234 1.00 98.48 337 THR C N 1
ATOM 9094 C CA . THR C 1 337 ? 61.105 94.619 -33.615 1.00 102.27 337 THR C CA 1
ATOM 9095 C C . THR C 1 337 ? 60.999 94.490 -35.137 1.00 110.55 337 THR C C 1
ATOM 9096 O O . THR C 1 337 ? 61.617 93.612 -35.742 1.00 108.96 337 THR C O 1
ATOM 9100 N N . PHE C 1 338 ? 60.231 95.388 -35.752 1.00 110.88 338 PHE C N 1
ATOM 9101 C CA . PHE C 1 338 ? 59.912 95.291 -37.176 1.00 109.72 338 PHE C CA 1
ATOM 9102 C C . PHE C 1 338 ? 60.887 96.010 -38.104 1.00 113.06 338 PHE C C 1
ATOM 9103 O O . PHE C 1 338 ? 61.339 95.447 -39.099 1.00 115.98 338 PHE C O 1
ATOM 9111 N N . GLY C 1 339 ? 61.220 97.250 -37.784 1.00 112.83 339 GLY C N 1
ATOM 9112 C CA . GLY C 1 339 ? 62.054 98.021 -38.683 1.00 115.38 339 GLY C CA 1
ATOM 9113 C C . GLY C 1 339 ? 63.561 97.770 -38.578 1.00 120.57 339 GLY C C 1
ATOM 9114 O O . GLY C 1 339 ? 64.329 98.447 -39.259 1.00 119.81 339 GLY C O 1
ATOM 9115 N N . MET C 1 340 ? 63.985 96.824 -37.729 1.00 122.36 340 MET C N 1
ATOM 9116 C CA . MET C 1 340 ? 65.408 96.578 -37.426 1.00 121.75 340 MET C CA 1
ATOM 9117 C C . MET C 1 340 ? 66.173 95.966 -38.590 1.00 121.41 340 MET C C 1
ATOM 9118 O O . MET C 1 340 ? 67.115 96.575 -39.105 1.00 123.23 340 MET C O 1
ATOM 9123 N N . PRO C 1 341 ? 65.753 94.790 -39.043 1.00 120.57 341 PRO C N 1
ATOM 9124 C CA . PRO C 1 341 ? 64.666 93.916 -38.623 1.00 117.50 341 PRO C CA 1
ATOM 9125 C C . PRO C 1 341 ? 65.099 92.912 -37.559 1.00 119.69 341 PRO C C 1
ATOM 9126 O O . PRO C 1 341 ? 66.049 92.166 -37.811 1.00 120.61 341 PRO C O 1
ATOM 9130 N N . ILE C 1 342 ? 64.387 92.858 -36.427 1.00 117.22 342 ILE C N 1
ATOM 9131 C CA . ILE C 1 342 ? 64.591 91.810 -35.417 1.00 110.92 342 ILE C CA 1
ATOM 9132 C C . ILE C 1 342 ? 63.444 90.811 -35.421 1.00 111.39 342 ILE C C 1
ATOM 9133 O O . ILE C 1 342 ? 63.247 90.074 -34.455 1.00 119.89 342 ILE C O 1
ATOM 9138 N N . VAL C 1 343 ? 62.641 90.787 -36.474 1.00 108.06 343 VAL C N 1
ATOM 9139 C CA . VAL C 1 343 ? 61.489 89.879 -36.417 1.00 111.58 343 VAL C CA 1
ATOM 9140 C C . VAL C 1 343 ? 61.823 88.474 -36.899 1.00 113.02 343 VAL C C 1
ATOM 9141 O O . VAL C 1 343 ? 61.649 87.499 -36.168 1.00 119.82 343 VAL C O 1
ATOM 9145 N N . MET C 1 344 ? 62.339 88.358 -38.111 1.00 104.22 344 MET C N 1
ATOM 9146 C CA . MET C 1 344 ? 62.714 87.040 -38.584 1.00 101.95 344 MET C CA 1
ATOM 9147 C C . MET C 1 344 ? 64.212 86.930 -38.816 1.00 112.35 344 MET C C 1
ATOM 9148 O O . MET C 1 344 ? 64.708 85.882 -39.242 1.00 105.88 344 MET C O 1
ATOM 9153 N N . ASN C 1 345 ? 64.929 88.016 -38.534 1.00 119.03 345 ASN C N 1
ATOM 9154 C CA . ASN C 1 345 ? 66.386 87.978 -38.536 1.00 118.32 345 ASN C CA 1
ATOM 9155 C C . ASN C 1 345 ? 66.877 87.038 -37.449 1.00 110.63 345 ASN C C 1
ATOM 9156 O O . ASN C 1 345 ? 66.408 87.111 -36.317 1.00 107.77 345 ASN C O 1
ATOM 9161 N N . PRO C 1 346 ? 67.813 86.142 -37.794 1.00 109.97 346 PRO C N 1
ATOM 9162 C CA . PRO C 1 346 ? 68.288 85.134 -36.845 1.00 112.73 346 PRO C CA 1
ATOM 9163 C C . PRO C 1 346 ? 69.527 85.563 -36.049 1.00 113.53 346 PRO C C 1
ATOM 9164 O O . PRO C 1 346 ? 70.043 84.771 -35.259 1.00 113.80 346 PRO C O 1
ATOM 9168 N N . LEU C 1 347 ? 70.009 86.784 -36.251 1.00 110.99 347 LEU C N 1
ATOM 9169 C CA . LEU C 1 347 ? 71.113 87.267 -35.433 1.00 105.60 347 LEU C CA 1
ATOM 9170 C C . LEU C 1 347 ? 70.543 87.955 -34.214 1.00 107.94 347 LEU C C 1
ATOM 9171 O O . LEU C 1 347 ? 70.595 87.418 -33.111 1.00 114.91 347 LEU C O 1
ATOM 9176 N N . LEU C 1 348 ? 69.987 89.143 -34.422 1.00 103.11 348 LEU C N 1
ATOM 9177 C CA . LEU C 1 348 ? 69.432 89.926 -33.327 1.00 104.72 348 LEU C CA 1
ATOM 9178 C C . LEU C 1 348 ? 68.359 89.174 -32.557 1.00 104.06 348 LEU C C 1
ATOM 9179 O O . LEU C 1 348 ? 68.089 89.485 -31.403 1.00 105.75 348 LEU C O 1
ATOM 9184 N N . LEU C 1 349 ? 67.762 88.174 -33.192 1.00 106.17 349 LEU C N 1
ATOM 9185 C CA . LEU C 1 349 ? 66.724 87.373 -32.555 1.00 104.85 349 LEU C CA 1
ATOM 9186 C C . LEU C 1 349 ? 67.241 86.663 -31.301 1.00 107.40 349 LEU C C 1
ATOM 9187 O O . LEU C 1 349 ? 66.463 86.262 -30.431 1.00 103.90 349 LEU C O 1
ATOM 9192 N N . ILE C 1 350 ? 68.557 86.505 -31.210 1.00 106.22 350 ILE C N 1
ATOM 9193 C CA . ILE C 1 350 ? 69.155 85.792 -30.086 1.00 107.77 350 ILE C CA 1
ATOM 9194 C C . ILE C 1 350 ? 69.110 86.590 -28.778 1.00 107.04 350 ILE C C 1
ATOM 9195 O O . ILE C 1 350 ? 68.518 86.136 -27.798 1.00 104.93 350 ILE C O 1
ATOM 9200 N N . PRO C 1 351 ? 69.726 87.783 -28.754 1.00 104.87 351 PRO C N 1
ATOM 9201 C CA . PRO C 1 351 ? 69.589 88.595 -27.544 1.00 104.15 351 PRO C CA 1
ATOM 9202 C C . PRO C 1 351 ? 68.154 89.077 -27.372 1.00 106.37 351 PRO C C 1
ATOM 9203 O O . PRO C 1 351 ? 67.839 89.756 -26.400 1.00 110.19 351 PRO C O 1
ATOM 9207 N N . PHE C 1 352 ? 67.294 88.720 -28.317 1.00 104.24 352 PHE C N 1
ATOM 9208 C CA . PHE C 1 352 ? 65.877 89.033 -28.217 1.00 102.70 352 PHE C CA 1
ATOM 9209 C C . PHE C 1 352 ? 65.179 88.040 -27.288 1.00 103.52 352 PHE C C 1
ATOM 9210 O O . PHE C 1 352 ? 64.389 88.432 -26.432 1.00 100.91 352 PHE C O 1
ATOM 9218 N N . ILE C 1 353 ? 65.479 86.756 -27.460 1.00 101.57 353 ILE C N 1
ATOM 9219 C CA . ILE C 1 353 ? 64.846 85.711 -26.664 1.00 97.29 353 ILE C CA 1
ATOM 9220 C C . ILE C 1 353 ? 65.705 85.328 -25.468 1.00 103.42 353 ILE C C 1
ATOM 9221 O O . ILE C 1 353 ? 65.309 84.500 -24.649 1.00 106.04 353 ILE C O 1
ATOM 9226 N N . VAL C 1 354 ? 66.891 85.917 -25.363 1.00 104.09 354 VAL C N 1
ATOM 9227 C CA . VAL C 1 354 ? 67.761 85.587 -24.240 1.00 101.97 354 VAL C CA 1
ATOM 9228 C C . VAL C 1 354 ? 67.664 86.607 -23.113 1.00 102.30 354 VAL C C 1
ATOM 9229 O O . VAL C 1 354 ? 67.426 86.230 -21.966 1.00 104.19 354 VAL C O 1
ATOM 9233 N N . VAL C 1 355 ? 67.820 87.891 -23.425 1.00 98.04 355 VAL C N 1
ATOM 9234 C CA . VAL C 1 355 ? 67.722 88.904 -22.379 1.00 97.16 355 VAL C CA 1
ATOM 9235 C C . VAL C 1 355 ? 66.464 88.704 -21.529 1.00 101.20 355 VAL C C 1
ATOM 9236 O O . VAL C 1 355 ? 66.551 88.642 -20.303 1.00 101.59 355 VAL C O 1
ATOM 9240 N N . PRO C 1 356 ? 65.292 88.580 -22.174 1.00 103.40 356 PRO C N 1
ATOM 9241 C CA . PRO C 1 356 ? 64.048 88.337 -21.438 1.00 99.60 356 PRO C CA 1
ATOM 9242 C C . PRO C 1 356 ? 64.164 87.198 -20.439 1.00 103.59 356 PRO C C 1
ATOM 9243 O O . PRO C 1 356 ? 63.790 87.392 -19.286 1.00 108.74 356 PRO C O 1
ATOM 9247 N N . VAL C 1 357 ? 64.675 86.041 -20.846 1.00 100.06 357 VAL C N 1
ATOM 9248 C CA . VAL C 1 357 ? 64.733 84.921 -19.910 1.00 101.88 357 VAL C CA 1
ATOM 9249 C C . VAL C 1 357 ? 65.753 85.132 -18.782 1.00 104.29 357 VAL C C 1
ATOM 9250 O O . VAL C 1 357 ? 65.464 84.827 -17.623 1.00 104.45 357 VAL C O 1
ATOM 9254 N N . VAL C 1 358 ? 66.934 85.660 -19.097 1.00 101.62 358 VAL C N 1
ATOM 9255 C CA . VAL C 1 358 ? 67.888 85.932 -18.029 1.00 98.75 358 VAL C CA 1
ATOM 9256 C C . VAL C 1 358 ? 67.297 87.008 -17.133 1.00 102.12 358 VAL C C 1
ATOM 9257 O O . VAL C 1 358 ? 67.370 86.912 -15.913 1.00 106.69 358 VAL C O 1
ATOM 9261 N N . LEU C 1 359 ? 66.680 88.018 -17.735 1.00 101.53 359 LEU C N 1
ATOM 9262 C CA . LEU C 1 359 ? 66.069 89.080 -16.951 1.00 100.17 359 LEU C CA 1
ATOM 9263 C C . LEU C 1 359 ? 64.948 88.536 -16.072 1.00 104.16 359 LEU C C 1
ATOM 9264 O O . LEU C 1 359 ? 64.675 89.073 -15.002 1.00 105.66 359 LEU C O 1
ATOM 9269 N N . THR C 1 360 ? 64.306 87.462 -16.517 1.00 102.91 360 THR C N 1
ATOM 9270 C CA . THR C 1 360 ? 63.244 86.854 -15.728 1.00 103.19 360 THR C CA 1
ATOM 9271 C C . THR C 1 360 ? 63.805 86.028 -14.577 1.00 109.60 360 THR C C 1
ATOM 9272 O O . THR C 1 360 ? 63.451 86.258 -13.418 1.00 113.01 360 THR C O 1
ATOM 9276 N N . ILE C 1 361 ? 64.685 85.078 -14.890 1.00 110.21 361 ILE C N 1
ATOM 9277 C CA . ILE C 1 361 ? 65.273 84.223 -13.857 1.00 108.01 361 ILE C CA 1
ATOM 9278 C C . ILE C 1 361 ? 66.037 85.040 -12.817 1.00 100.74 361 ILE C C 1
ATOM 9279 O O . ILE C 1 361 ? 66.094 84.664 -11.654 1.00 104.94 361 ILE C O 1
ATOM 9284 N N . VAL C 1 362 ? 66.610 86.162 -13.236 1.00 95.03 362 VAL C N 1
ATOM 9285 C CA . VAL C 1 362 ? 67.276 87.056 -12.298 1.00 96.25 362 VAL C CA 1
ATOM 9286 C C . VAL C 1 362 ? 66.275 87.826 -11.440 1.00 102.05 362 VAL C C 1
ATOM 9287 O O . VAL C 1 362 ? 66.300 87.727 -10.220 1.00 110.46 362 VAL C O 1
ATOM 9291 N N . SER C 1 363 ? 65.392 88.591 -12.073 1.00 107.62 363 SER C N 1
ATOM 9292 C CA . SER C 1 363 ? 64.403 89.371 -11.334 1.00 108.34 363 SER C CA 1
ATOM 9293 C C . SER C 1 363 ? 63.640 88.480 -10.370 1.00 108.55 363 SER C C 1
ATOM 9294 O O . SER C 1 363 ? 63.293 88.899 -9.268 1.00 109.43 363 SER C O 1
ATOM 9297 N N . TYR C 1 364 ? 63.392 87.242 -10.789 1.00 108.41 364 TYR C N 1
ATOM 9298 C CA . TYR C 1 364 ? 62.549 86.330 -10.025 1.00 107.46 364 TYR C CA 1
ATOM 9299 C C . TYR C 1 364 ? 63.138 85.970 -8.680 1.00 109.34 364 TYR C C 1
ATOM 9300 O O . TYR C 1 364 ? 62.446 86.022 -7.669 1.00 113.77 364 TYR C O 1
ATOM 9309 N N . PHE C 1 365 ? 64.409 85.583 -8.671 1.00 110.10 365 PHE C N 1
ATOM 9310 C CA . PHE C 1 365 ? 65.093 85.291 -7.417 1.00 108.93 365 PHE C CA 1
ATOM 9311 C C . PHE C 1 365 ? 65.204 86.544 -6.563 1.00 107.41 365 PHE C C 1
ATOM 9312 O O . PHE C 1 365 ? 64.818 86.535 -5.404 1.00 114.32 365 PHE C O 1
ATOM 9320 N N . ALA C 1 366 ? 65.712 87.623 -7.145 1.00 101.63 366 ALA C N 1
ATOM 9321 C CA . ALA C 1 366 ? 65.856 88.891 -6.432 1.00 107.61 366 ALA C CA 1
ATOM 9322 C C . ALA C 1 366 ? 64.678 89.228 -5.507 1.00 111.99 366 ALA C C 1
ATOM 9323 O O . ALA C 1 366 ? 64.845 89.921 -4.504 1.00 110.68 366 ALA C O 1
ATOM 9325 N N . MET C 1 367 ? 63.487 88.746 -5.846 1.00 112.39 367 MET C N 1
ATOM 9326 C CA . MET C 1 367 ? 62.303 89.036 -5.040 1.00 113.71 367 MET C CA 1
ATOM 9327 C C . MET C 1 367 ? 62.021 87.965 -3.987 1.00 114.87 367 MET C C 1
ATOM 9328 O O . MET C 1 367 ? 61.394 88.246 -2.967 1.00 116.04 367 MET C O 1
ATOM 9333 N N . GLU C 1 368 ? 62.481 86.741 -4.240 1.00 110.92 368 GLU C N 1
ATOM 9334 C CA . GLU C 1 368 ? 62.434 85.676 -3.241 1.00 114.66 368 GLU C CA 1
ATOM 9335 C C . GLU C 1 368 ? 63.609 85.838 -2.277 1.00 119.87 368 GLU C C 1
ATOM 9336 O O . GLU C 1 368 ? 63.441 85.789 -1.056 1.00 120.73 368 GLU C O 1
ATOM 9342 N N . TRP C 1 369 ? 64.798 86.032 -2.845 1.00 117.28 369 TRP C N 1
ATOM 9343 C CA . TRP C 1 369 ? 65.996 86.358 -2.080 1.00 114.54 369 TRP C CA 1
ATOM 9344 C C . TRP C 1 369 ? 65.767 87.630 -1.259 1.00 115.12 369 TRP C C 1
ATOM 9345 O O . TRP C 1 369 ? 66.662 88.099 -0.557 1.00 120.06 369 TRP C O 1
ATOM 9356 N N . GLY C 1 370 ? 64.574 88.200 -1.373 1.00 111.52 370 GLY C N 1
ATOM 9357 C CA . GLY C 1 370 ? 64.188 89.326 -0.546 1.00 110.28 370 GLY C CA 1
ATOM 9358 C C . GLY C 1 370 ? 64.911 90.625 -0.846 1.00 111.53 370 GLY C C 1
ATOM 9359 O O . GLY C 1 370 ? 64.628 91.648 -0.222 1.00 112.79 370 GLY C O 1
ATOM 9360 N N . LEU C 1 371 ? 65.843 90.600 -1.793 1.00 110.49 371 LEU C N 1
ATOM 9361 C CA . LEU C 1 371 ? 66.564 91.818 -2.159 1.00 110.65 371 LEU C CA 1
ATOM 9362 C C . LEU C 1 371 ? 65.649 92.828 -2.850 1.00 113.28 371 LEU C C 1
ATOM 9363 O O . LEU C 1 371 ? 65.988 94.007 -2.967 1.00 114.62 371 LEU C O 1
ATOM 9368 N N . VAL C 1 372 ? 64.494 92.360 -3.316 1.00 113.78 372 VAL C N 1
ATOM 9369 C CA . VAL C 1 372 ? 63.562 93.215 -4.042 1.00 107.17 372 VAL C CA 1
ATOM 9370 C C . VAL C 1 372 ? 62.109 92.951 -3.647 1.00 105.69 372 VAL C C 1
ATOM 9371 O O . VAL C 1 372 ? 61.679 91.800 -3.512 1.00 102.30 372 VAL C O 1
ATOM 9375 N N . ALA C 1 373 ? 61.360 94.033 -3.462 1.00 99.61 373 ALA C N 1
ATOM 9376 C CA . ALA C 1 373 ? 59.960 93.952 -3.069 1.00 100.76 373 ALA C CA 1
ATOM 9377 C C . ALA C 1 373 ? 59.085 93.387 -4.183 1.00 113.49 373 ALA C C 1
ATOM 9378 O O . ALA C 1 373 ? 59.234 93.751 -5.354 1.00 118.39 373 ALA C O 1
ATOM 9380 N N . ARG C 1 374 ? 58.171 92.494 -3.818 1.00 110.49 374 ARG C N 1
ATOM 9381 C CA . ARG C 1 374 ? 57.164 92.015 -4.760 1.00 112.34 374 ARG C CA 1
ATOM 9382 C C . ARG C 1 374 ? 56.273 93.166 -5.232 1.00 112.99 374 ARG C C 1
ATOM 9383 O O . ARG C 1 374 ? 56.286 94.253 -4.645 1.00 113.58 374 ARG C O 1
ATOM 9391 N N . PRO C 1 375 ? 55.490 92.936 -6.295 1.00 106.84 375 PRO C N 1
ATOM 9392 C CA . PRO C 1 375 ? 54.645 94.032 -6.775 1.00 108.02 375 PRO C CA 1
ATOM 9393 C C . PRO C 1 375 ? 53.520 94.374 -5.791 1.00 105.87 375 PRO C C 1
ATOM 9394 O O . PRO C 1 375 ? 52.865 93.469 -5.259 1.00 94.24 375 PRO C O 1
ATOM 9398 N N . SER C 1 376 ? 53.319 95.672 -5.556 1.00 102.65 376 SER C N 1
ATOM 9399 C CA . SER C 1 376 ? 52.197 96.155 -4.762 1.00 95.74 376 SER C CA 1
ATOM 9400 C C . SER C 1 376 ? 51.019 95.235 -4.987 1.00 95.28 376 SER C C 1
ATOM 9401 O O . SER C 1 376 ? 50.512 94.598 -4.073 1.00 100.05 376 SER C O 1
ATOM 9404 N N . GLY C 1 377 ? 50.609 95.158 -6.243 1.00 100.16 377 GLY C N 1
ATOM 9405 C CA . GLY C 1 377 ? 49.347 94.562 -6.616 1.00 97.59 377 GLY C CA 1
ATOM 9406 C C . GLY C 1 377 ? 48.645 95.643 -7.401 1.00 93.17 377 GLY C C 1
ATOM 9407 O O . GLY C 1 377 ? 47.678 95.392 -8.113 1.00 95.01 377 GLY C O 1
ATOM 9408 N N . ALA C 1 378 ? 49.147 96.863 -7.254 1.00 91.46 378 ALA C N 1
ATOM 9409 C CA . ALA C 1 378 ? 48.694 97.970 -8.072 1.00 91.85 378 ALA C CA 1
ATOM 9410 C C . ALA C 1 378 ? 49.020 97.630 -9.512 1.00 102.78 378 ALA C C 1
ATOM 9411 O O . ALA C 1 378 ? 50.067 97.045 -9.809 1.00 104.99 378 ALA C O 1
ATOM 9413 N N . ALA C 1 379 ? 48.110 97.988 -10.407 1.00 102.83 379 ALA C N 1
ATOM 9414 C CA . ALA C 1 379 ? 48.285 97.709 -11.816 1.00 92.73 379 ALA C CA 1
ATOM 9415 C C . ALA C 1 379 ? 48.667 98.986 -12.558 1.00 96.97 379 ALA C C 1
ATOM 9416 O O . ALA C 1 379 ? 47.803 99.770 -12.947 1.00 97.09 379 ALA C O 1
ATOM 9418 N N . VAL C 1 380 ? 49.969 99.206 -12.724 1.00 98.13 380 VAL C N 1
ATOM 9419 C CA . VAL C 1 380 ? 50.456 100.290 -13.574 1.00 100.30 380 VAL C CA 1
ATOM 9420 C C . VAL C 1 380 ? 50.658 99.751 -14.989 1.00 101.55 380 VAL C C 1
ATOM 9421 O O . VAL C 1 380 ? 51.203 98.660 -15.177 1.00 101.00 380 VAL C O 1
ATOM 9425 N N . THR C 1 381 ? 50.199 100.502 -15.985 1.00 103.27 381 THR C N 1
ATOM 9426 C CA . THR C 1 381 ? 50.201 100.010 -17.363 1.00 102.78 381 THR C CA 1
ATOM 9427 C C . THR C 1 381 ? 51.556 99.485 -17.769 1.00 103.49 381 THR C C 1
ATOM 9428 O O . THR C 1 381 ? 52.578 99.917 -17.242 1.00 109.08 381 THR C O 1
ATOM 9432 N N . TRP C 1 382 ? 51.557 98.559 -18.720 1.00 100.25 382 TRP C N 1
ATOM 9433 C CA . TRP C 1 382 ? 52.791 98.095 -19.328 1.00 96.35 382 TRP C CA 1
ATOM 9434 C C . TRP C 1 382 ? 53.469 99.295 -19.968 1.00 94.79 382 TRP C C 1
ATOM 9435 O O . TRP C 1 382 ? 54.570 99.192 -20.501 1.00 95.34 382 TRP C O 1
ATOM 9446 N N . THR C 1 383 ? 52.799 100.439 -19.875 1.00 93.22 383 THR C N 1
ATOM 9447 C CA . THR C 1 383 ? 53.170 101.650 -20.593 1.00 94.40 383 THR C CA 1
ATOM 9448 C C . THR C 1 383 ? 54.088 102.594 -19.819 1.00 96.91 383 THR C C 1
ATOM 9449 O O . THR C 1 383 ? 54.618 103.538 -20.395 1.00 100.54 383 THR C O 1
ATOM 9453 N N . THR C 1 384 ? 54.298 102.333 -18.530 1.00 100.11 384 THR C N 1
ATOM 9454 C CA . THR C 1 384 ? 54.960 103.304 -17.645 1.00 97.40 384 THR C CA 1
ATOM 9455 C C . THR C 1 384 ? 56.494 103.333 -17.716 1.00 95.22 384 THR C C 1
ATOM 9456 O O . THR C 1 384 ? 57.147 102.302 -17.546 1.00 93.28 384 THR C O 1
ATOM 9460 N N . PRO C 1 385 ? 57.063 104.534 -17.943 1.00 97.57 385 PRO C N 1
ATOM 9461 C CA . PRO C 1 385 ? 58.491 104.838 -18.105 1.00 102.17 385 PRO C CA 1
ATOM 9462 C C . PRO C 1 385 ? 59.356 104.108 -17.090 1.00 106.76 385 PRO C C 1
ATOM 9463 O O . PRO C 1 385 ? 59.053 104.112 -15.896 1.00 102.27 385 PRO C O 1
ATOM 9467 N N . ILE C 1 386 ? 60.446 103.520 -17.574 1.00 108.86 386 ILE C N 1
ATOM 9468 C CA . ILE C 1 386 ? 61.142 102.464 -16.848 1.00 104.38 386 ILE C CA 1
ATOM 9469 C C . ILE C 1 386 ? 61.428 102.723 -15.366 1.00 109.36 386 ILE C C 1
ATOM 9470 O O . ILE C 1 386 ? 61.049 101.909 -14.530 1.00 114.79 386 ILE C O 1
ATOM 9475 N N . LEU C 1 387 ? 62.081 103.832 -15.022 1.00 108.12 387 LEU C N 1
ATOM 9476 C CA . LEU C 1 387 ? 62.490 104.031 -13.624 1.00 102.13 387 LEU C CA 1
ATOM 9477 C C . LEU C 1 387 ? 61.328 104.288 -12.662 1.00 100.32 387 LEU C C 1
ATOM 9478 O O . LEU C 1 387 ? 61.187 103.579 -11.667 1.00 97.86 387 LEU C O 1
ATOM 9483 N N . PHE C 1 388 ? 60.492 105.279 -12.962 1.00 100.18 388 PHE C N 1
ATOM 9484 C CA . PHE C 1 388 ? 59.273 105.491 -12.184 1.00 98.39 388 PHE C CA 1
ATOM 9485 C C . PHE C 1 388 ? 58.522 104.175 -12.027 1.00 96.81 388 PHE C C 1
ATOM 9486 O O . PHE C 1 388 ? 58.079 103.817 -10.941 1.00 95.22 388 PHE C O 1
ATOM 9494 N N . SER C 1 389 ? 58.375 103.462 -13.134 1.00 98.15 389 SER C N 1
ATOM 9495 C CA . SER C 1 389 ? 57.738 102.155 -13.125 1.00 102.65 389 SER C CA 1
ATOM 9496 C C . SER C 1 389 ? 58.201 101.303 -11.938 1.00 102.57 389 SER C C 1
ATOM 9497 O O . SER C 1 389 ? 57.384 100.765 -11.190 1.00 99.07 389 SER C O 1
ATOM 9500 N N . GLY C 1 390 ? 59.515 101.194 -11.769 1.00 103.19 390 GLY C N 1
ATOM 9501 C CA . GLY C 1 390 ? 60.088 100.320 -10.761 1.00 101.06 390 GLY C CA 1
ATOM 9502 C C . GLY C 1 390 ? 59.581 100.676 -9.387 1.00 103.72 390 GLY C C 1
ATOM 9503 O O . GLY C 1 390 ? 59.162 99.808 -8.624 1.00 105.93 390 GLY C O 1
ATOM 9504 N N . TYR C 1 391 ? 59.615 101.970 -9.088 1.00 107.03 391 TYR C N 1
ATOM 9505 C CA . TYR C 1 391 ? 59.146 102.508 -7.815 1.00 104.18 391 TYR C CA 1
ATOM 9506 C C . TYR C 1 391 ? 57.690 102.122 -7.551 1.00 102.63 391 TYR C C 1
ATOM 9507 O O . TYR C 1 391 ? 57.407 101.292 -6.688 1.00 102.27 391 TYR C O 1
ATOM 9516 N N . LEU C 1 392 ? 56.780 102.717 -8.319 1.00 100.68 392 LEU C N 1
ATOM 9517 C CA . LEU C 1 392 ? 55.345 102.499 -8.169 1.00 92.61 392 LEU C CA 1
ATOM 9518 C C . LEU C 1 392 ? 54.951 101.029 -8.197 1.00 92.33 392 LEU C C 1
ATOM 9519 O O . LEU C 1 392 ? 54.073 100.601 -7.454 1.00 94.91 392 LEU C O 1
ATOM 9524 N N . GLY C 1 393 ? 55.591 100.257 -9.063 1.00 95.69 393 GLY C N 1
ATOM 9525 C CA . GLY C 1 393 ? 55.262 98.851 -9.181 1.00 98.50 393 GLY C CA 1
ATOM 9526 C C . GLY C 1 393 ? 55.473 98.092 -7.888 1.00 100.10 393 GLY C C 1
ATOM 9527 O O . GLY C 1 393 ? 54.770 97.117 -7.617 1.00 96.08 393 GLY C O 1
ATOM 9528 N N . SER C 1 394 ? 56.439 98.552 -7.092 1.00 105.40 394 SER C N 1
ATOM 9529 C CA . SER C 1 394 ? 56.858 97.860 -5.871 1.00 105.12 394 SER C CA 1
ATOM 9530 C C . SER C 1 394 ? 56.096 98.303 -4.634 1.00 103.12 394 SER C C 1
ATOM 9531 O O . SER C 1 394 ? 56.071 97.597 -3.627 1.00 106.13 394 SER C O 1
ATOM 9534 N N . GLY C 1 395 ? 55.483 99.476 -4.712 1.00 103.65 395 GLY C N 1
ATOM 9535 C CA . GLY C 1 395 ? 54.739 100.024 -3.597 1.00 106.78 395 GLY C CA 1
ATOM 9536 C C . GLY C 1 395 ? 55.364 101.330 -3.174 1.00 113.79 395 GLY C C 1
ATOM 9537 O O . GLY C 1 395 ? 54.942 101.955 -2.203 1.00 125.36 395 GLY C O 1
ATOM 9538 N N . GLY C 1 396 ? 56.379 101.742 -3.921 1.00 111.58 396 GLY C N 1
ATOM 9539 C CA . GLY C 1 396 ? 57.119 102.946 -3.608 1.00 115.62 396 GLY C CA 1
ATOM 9540 C C . GLY C 1 396 ? 58.443 102.575 -2.982 1.00 117.74 396 GLY C C 1
ATOM 9541 O O . GLY C 1 396 ? 59.090 103.396 -2.333 1.00 126.77 396 GLY C O 1
ATOM 9542 N N . LYS C 1 397 ? 58.843 101.324 -3.180 1.00 114.26 397 LYS C N 1
ATOM 9543 C CA . LYS C 1 397 ? 60.062 100.799 -2.576 1.00 120.70 397 LYS C CA 1
ATOM 9544 C C . LYS C 1 397 ? 61.203 100.749 -3.585 1.00 117.97 397 LYS C C 1
ATOM 9545 O O . LYS C 1 397 ? 61.076 100.137 -4.644 1.00 120.07 397 LYS C O 1
ATOM 9551 N N . ILE C 1 398 ? 62.319 101.386 -3.242 1.00 117.27 398 ILE C N 1
ATOM 9552 C CA . ILE C 1 398 ? 63.428 101.570 -4.177 1.00 113.62 398 ILE C CA 1
ATOM 9553 C C . ILE C 1 398 ? 64.170 100.281 -4.553 1.00 112.65 398 ILE C C 1
ATOM 9554 O O . ILE C 1 398 ? 65.038 100.296 -5.428 1.00 109.72 398 ILE C O 1
ATOM 9559 N N . SER C 1 399 ? 63.817 99.164 -3.921 1.00 113.40 399 SER C N 1
ATOM 9560 C CA . SER C 1 399 ? 64.371 97.876 -4.340 1.00 112.21 399 SER C CA 1
ATOM 9561 C C . SER C 1 399 ? 63.944 97.571 -5.778 1.00 112.66 399 SER C C 1
ATOM 9562 O O . SER C 1 399 ? 64.580 96.779 -6.476 1.00 113.01 399 SER C O 1
ATOM 9565 N N . GLY C 1 400 ? 62.865 98.215 -6.215 1.00 110.47 400 GLY C N 1
ATOM 9566 C CA . GLY C 1 400 ? 62.380 98.053 -7.571 1.00 109.07 400 GLY C CA 1
ATOM 9567 C C . GLY C 1 400 ? 63.194 98.887 -8.534 1.00 105.96 400 GLY C C 1
ATOM 9568 O O . GLY C 1 400 ? 63.667 98.385 -9.550 1.00 104.65 400 GLY C O 1
ATOM 9569 N N . VAL C 1 401 ? 63.369 100.162 -8.199 1.00 105.08 401 VAL C N 1
ATOM 9570 C CA . VAL C 1 401 ? 64.091 101.091 -9.061 1.00 103.97 401 VAL C CA 1
ATOM 9571 C C . VAL C 1 401 ? 65.535 100.647 -9.319 1.00 104.37 401 VAL C C 1
ATOM 9572 O O . VAL C 1 401 ? 66.133 101.023 -10.329 1.00 97.24 401 VAL C O 1
ATOM 9576 N N . ILE C 1 402 ? 66.100 99.854 -8.411 1.00 111.56 402 ILE C N 1
ATOM 9577 C CA . ILE C 1 402 ? 67.458 99.349 -8.621 1.00 110.48 402 ILE C CA 1
ATOM 9578 C C . ILE C 1 402 ? 67.436 98.082 -9.494 1.00 105.00 402 ILE C C 1
ATOM 9579 O O . ILE C 1 402 ? 68.213 97.972 -10.445 1.00 105.29 402 ILE C O 1
ATOM 9584 N N . LEU C 1 403 ? 66.527 97.152 -9.198 1.00 100.27 403 LEU C N 1
ATOM 9585 C CA . LEU C 1 403 ? 66.403 95.934 -10.000 1.00 102.41 403 LEU C CA 1
ATOM 9586 C C . LEU C 1 403 ? 66.375 96.285 -11.483 1.00 107.31 403 LEU C C 1
ATOM 9587 O O . LEU C 1 403 ? 66.972 95.597 -12.313 1.00 105.51 403 LEU C O 1
ATOM 9592 N N . GLN C 1 404 ? 65.676 97.368 -11.804 1.00 106.59 404 GLN C N 1
ATOM 9593 C CA . GLN C 1 404 ? 65.568 97.832 -13.176 1.00 102.22 404 GLN C CA 1
ATOM 9594 C C . GLN C 1 404 ? 66.905 98.316 -13.687 1.00 106.32 404 GLN C C 1
ATOM 9595 O O . GLN C 1 404 ? 67.352 97.894 -14.750 1.00 107.29 404 GLN C O 1
ATOM 9601 N N . LEU C 1 405 ? 67.541 99.208 -12.932 1.00 105.64 405 LEU C N 1
ATOM 9602 C CA . LEU C 1 405 ? 68.862 99.702 -13.301 1.00 106.00 405 LEU C CA 1
ATOM 9603 C C . LEU C 1 405 ? 69.822 98.552 -13.588 1.00 105.55 405 LEU C C 1
ATOM 9604 O O . LEU C 1 405 ? 70.575 98.582 -14.564 1.00 101.53 405 LEU C O 1
ATOM 9609 N N . VAL C 1 406 ? 69.783 97.532 -12.739 1.00 102.91 406 VAL C N 1
ATOM 9610 C CA . VAL C 1 406 ? 70.590 96.340 -12.955 1.00 104.15 406 VAL C CA 1
ATOM 9611 C C . VAL C 1 406 ? 70.083 95.536 -14.157 1.00 102.31 406 VAL C C 1
ATOM 9612 O O . VAL C 1 406 ? 70.851 94.835 -14.820 1.00 101.45 406 VAL C O 1
ATOM 9616 N N . ASN C 1 407 ? 68.793 95.659 -14.448 1.00 101.35 407 ASN C N 1
ATOM 9617 C CA . ASN C 1 407 ? 68.209 94.977 -15.599 1.00 102.12 407 ASN C CA 1
ATOM 9618 C C . ASN C 1 407 ? 68.491 95.690 -16.925 1.00 102.28 407 ASN C C 1
ATOM 9619 O O . ASN C 1 407 ? 68.889 95.061 -17.903 1.00 99.86 407 ASN C O 1
ATOM 9624 N N . PHE C 1 408 ? 68.288 97.003 -16.950 1.00 101.60 408 PHE C N 1
ATOM 9625 C CA . PHE C 1 408 ? 68.636 97.819 -18.109 1.00 101.65 408 PHE C CA 1
ATOM 9626 C C . PHE C 1 408 ? 70.155 97.901 -18.272 1.00 100.02 408 PHE C C 1
ATOM 9627 O O . PHE C 1 408 ? 70.677 98.695 -19.051 1.00 96.30 408 PHE C O 1
ATOM 9635 N N . ALA C 1 409 ? 70.859 97.064 -17.523 1.00 107.17 409 ALA C N 1
ATOM 9636 C CA . ALA C 1 409 ? 72.307 96.969 -17.620 1.00 105.41 409 ALA C CA 1
ATOM 9637 C C . ALA C 1 409 ? 72.649 95.610 -18.208 1.00 100.61 409 ALA C C 1
ATOM 9638 O O . ALA C 1 409 ? 73.286 95.521 -19.252 1.00 98.44 409 ALA C O 1
ATOM 9640 N N . LEU C 1 410 ? 72.218 94.553 -17.526 1.00 104.03 410 LEU C N 1
ATOM 9641 C CA . LEU C 1 410 ? 72.371 93.196 -18.035 1.00 104.80 410 LEU C CA 1
ATOM 9642 C C . LEU C 1 410 ? 71.966 93.127 -19.498 1.00 105.78 410 LEU C C 1
ATOM 9643 O O . LEU C 1 410 ? 72.551 92.376 -20.280 1.00 103.94 410 LEU C O 1
ATOM 9648 N N . ALA C 1 411 ? 70.946 93.906 -19.854 1.00 109.49 411 ALA C N 1
ATOM 9649 C CA . ALA C 1 411 ? 70.449 93.956 -21.225 1.00 108.80 411 ALA C CA 1
ATOM 9650 C C . ALA C 1 411 ? 71.505 94.573 -22.122 1.00 108.59 411 ALA C C 1
ATOM 9651 O O . ALA C 1 411 ? 71.984 93.933 -23.061 1.00 105.81 411 ALA C O 1
ATOM 9653 N N . PHE C 1 412 ? 71.870 95.816 -21.806 1.00 104.99 412 PHE C N 1
ATOM 9654 C CA . PHE C 1 412 ? 72.859 96.570 -22.570 1.00 102.01 412 PHE C CA 1
ATOM 9655 C C . PHE C 1 412 ? 74.058 95.719 -22.981 1.00 105.82 412 PHE C C 1
ATOM 9656 O O . PHE C 1 412 ? 74.507 95.779 -24.126 1.00 110.75 412 PHE C O 1
ATOM 9664 N N . VAL C 1 413 ? 74.574 94.922 -22.052 1.00 104.69 413 VAL C N 1
ATOM 9665 C CA . VAL C 1 413 ? 75.757 94.115 -22.335 1.00 105.10 413 VAL C CA 1
ATOM 9666 C C . VAL C 1 413 ? 75.495 92.854 -23.174 1.00 104.08 413 VAL C C 1
ATOM 9667 O O . VAL C 1 413 ? 76.316 92.501 -24.015 1.00 103.51 413 VAL C O 1
ATOM 9671 N N . ILE C 1 414 ? 74.372 92.173 -22.960 1.00 102.43 414 ILE C N 1
ATOM 9672 C CA . ILE C 1 414 ? 74.088 90.983 -23.758 1.00 103.78 414 ILE C CA 1
ATOM 9673 C C . ILE C 1 414 ? 73.773 91.381 -25.192 1.00 107.79 414 ILE C C 1
ATOM 9674 O O . ILE C 1 414 ? 73.943 90.585 -26.118 1.00 108.85 414 ILE C O 1
ATOM 9679 N N . TYR C 1 415 ? 73.311 92.616 -25.373 1.00 106.60 415 TYR C N 1
ATOM 9680 C CA . TYR C 1 415 ? 72.971 93.113 -26.704 1.00 108.46 415 TYR C CA 1
ATOM 9681 C C . TYR C 1 415 ? 74.207 93.622 -27.426 1.00 109.27 415 TYR C C 1
ATOM 9682 O O . TYR C 1 415 ? 74.419 93.313 -28.598 1.00 113.30 415 TYR C O 1
ATOM 9691 N N . LEU C 1 416 ? 75.031 94.384 -26.713 1.00 104.49 416 LEU C N 1
ATOM 9692 C CA . LEU C 1 416 ? 76.136 95.112 -27.332 1.00 101.40 416 LEU C CA 1
ATOM 9693 C C . LEU C 1 416 ? 76.985 94.340 -28.345 1.00 103.72 416 LEU C C 1
ATOM 9694 O O . LEU C 1 416 ? 77.446 94.930 -29.317 1.00 108.52 416 LEU C O 1
ATOM 9699 N N . PRO C 1 417 ? 77.214 93.031 -28.123 1.00 106.72 417 PRO C N 1
ATOM 9700 C CA . PRO C 1 417 ? 77.874 92.243 -29.174 1.00 109.60 417 PRO C CA 1
ATOM 9701 C C . PRO C 1 417 ? 77.065 92.224 -30.466 1.00 108.39 417 PRO C C 1
ATOM 9702 O O . PRO C 1 417 ? 77.540 92.708 -31.493 1.00 107.07 417 PRO C O 1
ATOM 9706 N N . PHE C 1 418 ? 75.855 91.678 -30.405 1.00 105.27 418 PHE C N 1
ATOM 9707 C CA . PHE C 1 418 ? 75.006 91.577 -31.581 1.00 103.58 418 PHE C CA 1
ATOM 9708 C C . PHE C 1 418 ? 74.732 92.938 -32.214 1.00 103.54 418 PHE C C 1
ATOM 9709 O O . PHE C 1 418 ? 74.648 93.045 -33.434 1.00 106.41 418 PHE C O 1
ATOM 9717 N N . LEU C 1 419 ? 74.586 93.977 -31.400 1.00 97.51 419 LEU C N 1
ATOM 9718 C CA . LEU C 1 419 ? 74.369 95.305 -31.960 1.00 98.08 419 LEU C CA 1
ATOM 9719 C C . LEU C 1 419 ? 75.609 95.822 -32.675 1.00 103.09 419 LEU C C 1
ATOM 9720 O O . LEU C 1 419 ? 75.498 96.459 -33.718 1.00 109.72 419 LEU C O 1
ATOM 9725 N N . LYS C 1 420 ? 76.787 95.563 -32.113 1.00 105.37 420 LYS C N 1
ATOM 9726 C CA . LYS C 1 420 ? 78.033 95.943 -32.774 1.00 105.08 420 LYS C CA 1
ATOM 9727 C C . LYS C 1 420 ? 78.089 95.252 -34.131 1.00 105.95 420 LYS C C 1
ATOM 9728 O O . LYS C 1 420 ? 78.295 95.896 -35.160 1.00 101.88 420 LYS C O 1
ATOM 9730 N N . ILE C 1 421 ? 77.875 93.938 -34.113 1.00 105.81 421 ILE C N 1
ATOM 9731 C CA . ILE C 1 421 ? 77.878 93.104 -35.315 1.00 106.31 421 ILE C CA 1
ATOM 9732 C C . ILE C 1 421 ? 76.980 93.634 -36.427 1.00 108.79 421 ILE C C 1
ATOM 9733 O O . ILE C 1 421 ? 77.417 93.795 -37.563 1.00 111.90 421 ILE C O 1
ATOM 9738 N N . TRP C 1 422 ? 75.719 93.889 -36.098 1.00 108.77 422 TRP C N 1
ATOM 9739 C CA . TRP C 1 422 ? 74.767 94.408 -37.070 1.00 106.83 422 TRP C CA 1
ATOM 9740 C C . TRP C 1 422 ? 75.284 95.700 -37.673 1.00 107.06 422 TRP C C 1
ATOM 9741 O O . TRP C 1 422 ? 75.516 95.776 -38.873 1.00 115.62 422 TRP C O 1
ATOM 9752 N N . ASP C 1 423 ? 75.462 96.714 -36.836 1.00 99.37 423 ASP C N 1
ATOM 9753 C CA . ASP C 1 423 ? 75.947 98.005 -37.295 1.00 102.89 423 ASP C CA 1
ATOM 9754 C C . ASP C 1 423 ? 77.121 97.833 -38.256 1.00 115.22 423 ASP C C 1
ATOM 9755 O O . ASP C 1 423 ? 77.280 98.611 -39.201 1.00 113.98 423 ASP C O 1
ATOM 9760 N N . LYS C 1 424 ? 77.938 96.809 -38.009 1.00 118.42 424 LYS C N 1
ATOM 9761 C CA . LYS C 1 424 ? 79.044 96.461 -38.901 1.00 115.90 424 LYS C CA 1
ATOM 9762 C C . LYS C 1 424 ? 78.505 96.060 -40.271 1.00 115.41 424 LYS C C 1
ATOM 9763 O O . LYS C 1 424 ? 78.737 96.753 -41.258 1.00 118.95 424 LYS C O 1
ATOM 9765 N N . GLN C 1 425 ? 77.774 94.951 -40.328 1.00 110.40 425 GLN C N 1
ATOM 9766 C CA . GLN C 1 425 ? 77.150 94.519 -41.574 1.00 114.86 425 GLN C CA 1
ATOM 9767 C C . GLN C 1 425 ? 76.489 95.684 -42.310 1.00 115.22 425 GLN C C 1
ATOM 9768 O O . GLN C 1 425 ? 76.423 95.698 -43.536 1.00 116.14 425 GLN C O 1
ATOM 9774 N N . LYS C 1 426 ? 76.006 96.661 -41.553 1.00 111.61 426 LYS C N 1
ATOM 9775 C CA . LYS C 1 426 ? 75.196 97.727 -42.120 1.00 111.26 426 LYS C CA 1
ATOM 9776 C C . LYS C 1 426 ? 75.985 98.945 -42.600 1.00 118.42 426 LYS C C 1
ATOM 9777 O O . LYS C 1 426 ? 75.477 99.728 -43.400 1.00 119.36 426 LYS C O 1
ATOM 9783 N N . ILE C 1 427 ? 77.212 99.120 -42.119 1.00 123.90 427 ILE C N 1
ATOM 9784 C CA . ILE C 1 427 ? 78.056 100.188 -42.659 1.00 123.73 427 ILE C CA 1
ATOM 9785 C C . ILE C 1 427 ? 78.636 99.752 -43.996 1.00 119.62 427 ILE C C 1
ATOM 9786 O O . ILE C 1 427 ? 78.976 100.585 -44.834 1.00 122.87 427 ILE C O 1
ATOM 9791 N N . ALA C 1 428 ? 78.740 98.439 -44.187 1.00 117.17 428 ALA C N 1
ATOM 9792 C CA . ALA C 1 428 ? 79.139 97.882 -45.470 1.00 118.60 428 ALA C CA 1
ATOM 9793 C C . ALA C 1 428 ? 78.089 98.240 -46.513 1.00 118.54 428 ALA C C 1
ATOM 9794 O O . ALA C 1 428 ? 78.371 98.948 -47.479 1.00 118.84 428 ALA C O 1
ATOM 9796 N N . GLU C 1 429 ? 76.870 97.762 -46.298 1.00 116.06 429 GLU C N 1
ATOM 9797 C CA . GLU C 1 429 ? 75.769 98.013 -47.219 1.00 115.42 429 GLU C CA 1
ATOM 9798 C C . GLU C 1 429 ? 75.583 99.502 -47.537 1.00 116.42 429 GLU C C 1
ATOM 9799 O O . GLU C 1 429 ? 75.099 99.862 -48.611 1.00 116.34 429 GLU C O 1
ATOM 9805 N N . GLU C 1 430 ? 75.975 100.367 -46.611 1.00 114.84 430 GLU C N 1
ATOM 9806 C CA . GLU C 1 430 ? 75.814 101.800 -46.820 1.00 115.90 430 GLU C CA 1
ATOM 9807 C C . GLU C 1 430 ? 76.936 102.384 -47.665 1.00 115.76 430 GLU C C 1
ATOM 9808 O O . GLU C 1 430 ? 76.753 103.408 -48.320 1.00 115.22 430 GLU C O 1
ATOM 9814 N N . LYS C 1 431 ? 78.098 101.739 -47.644 1.00 116.50 431 LYS C N 1
ATOM 9815 C CA . LYS C 1 431 ? 79.245 102.242 -48.393 1.00 120.13 431 LYS C CA 1
ATOM 9816 C C . LYS C 1 431 ? 79.421 101.523 -49.734 1.00 122.07 431 LYS C C 1
ATOM 9817 O O . LYS C 1 431 ? 79.850 102.128 -50.710 1.00 118.63 431 LYS C O 1
ATOM 9823 N N . GLY C 1 432 ? 79.076 100.240 -49.782 1.00 118.26 432 GLY C N 1
ATOM 9824 C CA . GLY C 1 432 ? 79.076 99.509 -51.034 1.00 113.13 432 GLY C CA 1
ATOM 9825 C C . GLY C 1 432 ? 80.053 98.353 -51.087 1.00 115.19 432 GLY C C 1
ATOM 9826 O O . GLY C 1 432 ? 80.482 97.948 -52.166 1.00 118.38 432 GLY C O 1
ATOM 9827 N N . GLU C 1 433 ? 80.409 97.819 -49.926 1.00 111.95 433 GLU C N 1
ATOM 9828 C CA . GLU C 1 433 ? 81.283 96.654 -49.865 1.00 113.44 433 GLU C CA 1
ATOM 9829 C C . GLU C 1 433 ? 80.572 95.497 -49.172 1.00 115.32 433 GLU C C 1
ATOM 9830 O O . GLU C 1 433 ? 79.370 95.561 -48.920 1.00 119.22 433 GLU C O 1
ATOM 9836 N N . ALA C 1 434 ? 81.315 94.439 -48.864 1.00 114.09 434 ALA C N 1
ATOM 9837 C CA . ALA C 1 434 ? 80.760 93.307 -48.129 1.00 116.47 434 ALA C CA 1
ATOM 9838 C C . ALA C 1 434 ? 81.513 93.073 -46.815 1.00 116.51 434 ALA C C 1
ATOM 9839 O O . ALA C 1 434 ? 81.017 92.406 -45.901 1.00 103.25 434 ALA C O 1
ATOM 9841 N N . ARG D 1 3 ? -7.538 117.028 -36.285 1.00 112.91 3 ARG D N 1
ATOM 9842 C CA . ARG D 1 3 ? -6.473 117.636 -37.080 1.00 131.43 3 ARG D CA 1
ATOM 9843 C C . ARG D 1 3 ? -6.412 119.125 -36.798 1.00 139.31 3 ARG D C 1
ATOM 9844 O O . ARG D 1 3 ? -5.595 119.846 -37.372 1.00 137.41 3 ARG D O 1
ATOM 9846 N N . PHE D 1 4 ? -7.284 119.605 -35.925 1.00 141.09 4 PHE D N 1
ATOM 9847 C CA . PHE D 1 4 ? -7.462 121.046 -35.8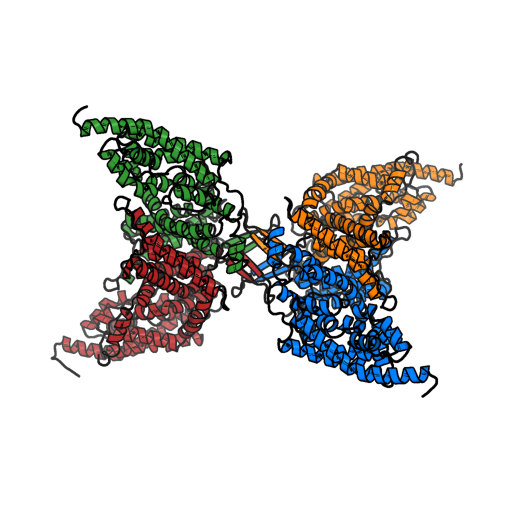49 1.00 144.62 4 PHE D CA 1
ATOM 9848 C C . PHE D 1 4 ? -6.780 121.723 -34.711 1.00 147.96 4 PHE D C 1
ATOM 9849 O O . PHE D 1 4 ? -6.757 122.944 -34.679 1.00 147.02 4 PHE D O 1
ATOM 9851 N N . LEU D 1 5 ? -6.343 120.924 -33.741 1.00 146.27 5 LEU D N 1
ATOM 9852 C CA . LEU D 1 5 ? -5.552 121.391 -32.605 1.00 140.67 5 LEU D CA 1
ATOM 9853 C C . LEU D 1 5 ? -4.100 120.938 -32.787 1.00 142.57 5 LEU D C 1
ATOM 9854 O O . LEU D 1 5 ? -3.281 120.973 -31.856 1.00 143.64 5 LEU D O 1
ATOM 9859 N N . GLU D 1 6 ? -3.803 120.463 -33.993 1.00 141.67 6 GLU D N 1
ATOM 9860 C CA . GLU D 1 6 ? -2.522 119.810 -34.284 1.00 143.26 6 GLU D CA 1
ATOM 9861 C C . GLU D 1 6 ? -1.495 120.744 -34.934 1.00 141.75 6 GLU D C 1
ATOM 9862 O O . GLU D 1 6 ? -0.815 120.408 -35.916 1.00 124.71 6 GLU D O 1
ATOM 9868 N N . LYS D 1 7 ? -1.432 121.939 -34.363 1.00 143.72 7 LYS D N 1
ATOM 9869 C CA . LYS D 1 7 ? -0.275 122.804 -34.440 1.00 144.32 7 LYS D CA 1
ATOM 9870 C C . LYS D 1 7 ? -0.126 123.308 -33.008 1.00 142.81 7 LYS D C 1
ATOM 9871 O O . LYS D 1 7 ? 0.394 124.392 -32.749 1.00 142.98 7 LYS D O 1
ATOM 9877 N N . TYR D 1 8 ? -0.600 122.480 -32.081 1.00 139.25 8 TYR D N 1
ATOM 9878 C CA . TYR D 1 8 ? -0.591 122.784 -30.655 1.00 144.77 8 TYR D CA 1
ATOM 9879 C C . TYR D 1 8 ? 0.062 121.650 -29.856 1.00 142.89 8 TYR D C 1
ATOM 9880 O O . TYR D 1 8 ? 0.754 121.896 -28.863 1.00 135.59 8 TYR D O 1
ATOM 9889 N N . VAL D 1 9 ? -0.170 120.411 -30.288 1.00 138.26 9 VAL D N 1
ATOM 9890 C CA . VAL D 1 9 ? 0.459 119.251 -29.661 1.00 128.54 9 VAL D CA 1
ATOM 9891 C C . VAL D 1 9 ? 1.501 118.607 -30.574 1.00 122.70 9 VAL D C 1
ATOM 9892 O O . VAL D 1 9 ? 2.537 118.139 -30.106 1.00 119.98 9 VAL D O 1
ATOM 9896 N N . MET D 1 10 ? 1.232 118.603 -31.875 1.00 125.87 10 MET D N 1
ATOM 9897 C CA . MET D 1 10 ? 2.132 117.979 -32.848 1.00 126.41 10 MET D CA 1
ATOM 9898 C C . MET D 1 10 ? 3.599 118.414 -32.720 1.00 127.91 10 MET D C 1
ATOM 9899 O O . MET D 1 10 ? 4.485 117.571 -32.579 1.00 121.95 10 MET D O 1
ATOM 9904 N N . PRO D 1 11 ? 3.863 119.731 -32.767 1.00 135.27 11 PRO D N 1
ATOM 9905 C CA . PRO D 1 11 ? 5.260 120.179 -32.791 1.00 131.96 11 PRO D CA 1
ATOM 9906 C C . PRO D 1 11 ? 5.971 119.912 -31.473 1.00 123.80 11 PRO D C 1
ATOM 9907 O O . PRO D 1 11 ? 7.192 119.775 -31.464 1.00 121.99 11 PRO D O 1
ATOM 9911 N N . VAL D 1 12 ? 5.215 119.841 -30.382 1.00 120.11 12 VAL D N 1
ATOM 9912 C CA . VAL D 1 12 ? 5.795 119.605 -29.064 1.00 120.89 12 VAL D CA 1
ATOM 9913 C C . VAL D 1 12 ? 6.054 118.122 -28.794 1.00 115.98 12 VAL D C 1
ATOM 9914 O O . VAL D 1 12 ? 7.030 117.762 -28.133 1.00 106.43 12 VAL D O 1
ATOM 9918 N N . ALA D 1 13 ? 5.176 117.269 -29.311 1.00 116.56 13 ALA D N 1
ATOM 9919 C CA . ALA D 1 13 ? 5.372 115.829 -29.224 1.00 109.01 13 ALA D CA 1
ATOM 9920 C C . ALA D 1 13 ? 6.637 115.444 -29.977 1.00 109.31 13 ALA D C 1
ATOM 9921 O O . ALA D 1 13 ? 7.284 114.449 -29.661 1.00 109.13 13 ALA D O 1
ATOM 9923 N N . GLY D 1 14 ? 6.985 116.243 -30.978 1.00 111.14 14 GLY D N 1
ATOM 9924 C CA . GLY D 1 14 ? 8.213 116.034 -31.719 1.00 108.68 14 GLY D CA 1
ATOM 9925 C C . GLY D 1 14 ? 9.420 116.385 -30.877 1.00 105.85 14 GLY D C 1
ATOM 9926 O O . GLY D 1 14 ? 10.401 115.647 -30.840 1.00 103.37 14 GLY D O 1
ATOM 9927 N N . LYS D 1 15 ? 9.343 117.521 -30.192 1.00 111.81 15 LYS D N 1
ATOM 9928 C CA . LYS D 1 15 ? 10.416 117.950 -29.305 1.00 111.87 15 LYS D CA 1
ATOM 9929 C C . LYS D 1 15 ? 10.721 116.881 -28.257 1.00 103.06 15 LYS D C 1
ATOM 9930 O O . LYS D 1 15 ? 11.857 116.749 -27.803 1.00 99.85 15 LYS D O 1
ATOM 9936 N N . VAL D 1 16 ? 9.705 116.113 -27.882 1.00 98.30 16 VAL D N 1
ATOM 9937 C CA . VAL D 1 16 ? 9.890 115.055 -26.900 1.00 97.43 16 VAL D CA 1
ATOM 9938 C C . VAL D 1 16 ? 10.581 113.834 -27.498 1.00 97.05 16 VAL D C 1
ATOM 9939 O O . VAL D 1 16 ? 11.564 113.338 -26.951 1.00 96.58 16 VAL D O 1
ATOM 9943 N N . ALA D 1 17 ? 10.066 113.358 -28.625 1.00 98.60 17 ALA D N 1
ATOM 9944 C CA . ALA D 1 17 ? 10.539 112.108 -29.211 1.00 96.01 17 ALA D CA 1
ATOM 9945 C C . ALA D 1 17 ? 11.973 112.198 -29.724 1.00 100.18 17 ALA D C 1
ATOM 9946 O O . ALA D 1 17 ? 12.642 111.177 -29.893 1.00 98.09 17 ALA D O 1
ATOM 9948 N N . GLU D 1 18 ? 12.440 113.421 -29.965 1.00 103.42 18 GLU D N 1
ATOM 9949 C CA . GLU D 1 18 ? 13.800 113.643 -30.460 1.00 107.41 18 GLU D CA 1
ATOM 9950 C C . GLU D 1 18 ? 14.802 113.899 -29.331 1.00 110.47 18 GLU D C 1
ATOM 9951 O O . GLU D 1 18 ? 16.007 113.699 -29.508 1.00 113.70 18 GLU D O 1
ATOM 9957 N N . GLN D 1 19 ? 14.296 114.340 -28.179 1.00 102.46 19 GLN D N 1
ATOM 9958 C CA . GLN D 1 19 ? 15.125 114.611 -27.010 1.00 93.70 19 GLN D CA 1
ATOM 9959 C C . GLN D 1 19 ? 16.041 113.430 -26.710 1.00 99.76 19 GLN D C 1
ATOM 9960 O O . GLN D 1 19 ? 15.569 112.309 -26.521 1.00 98.42 19 GLN D O 1
ATOM 9966 N N . ARG D 1 20 ? 17.346 113.695 -26.648 1.00 102.05 20 ARG D N 1
ATOM 9967 C CA . ARG D 1 20 ? 18.359 112.644 -26.513 1.00 96.15 20 ARG D CA 1
ATOM 9968 C C . ARG D 1 20 ? 18.336 111.873 -25.196 1.00 89.84 20 ARG D C 1
ATOM 9969 O O . ARG D 1 20 ? 18.390 110.641 -25.188 1.00 85.07 20 ARG D O 1
ATOM 9977 N N . HIS D 1 21 ? 18.275 112.603 -24.089 1.00 94.07 21 HIS D N 1
ATOM 9978 C CA . HIS D 1 21 ? 18.360 111.990 -22.767 1.00 93.96 21 HIS D CA 1
ATOM 9979 C C . HIS D 1 21 ? 17.112 111.187 -22.429 1.00 94.98 21 HIS D C 1
ATOM 9980 O O . HIS D 1 21 ? 17.197 110.081 -21.885 1.00 93.67 21 HIS D O 1
ATOM 9987 N N . LEU D 1 22 ? 15.953 111.748 -22.751 1.00 93.07 22 LEU D N 1
ATOM 9988 C CA . LEU D 1 22 ? 14.700 111.062 -22.497 1.00 91.68 22 LEU D CA 1
ATOM 9989 C C . LEU D 1 22 ? 14.590 109.917 -23.505 1.00 91.66 22 LEU D C 1
ATOM 9990 O O . LEU D 1 22 ? 13.822 108.968 -23.316 1.00 89.79 22 LEU D O 1
ATOM 9995 N N . LEU D 1 23 ? 15.397 110.012 -24.562 1.00 90.25 23 LEU D N 1
ATOM 9996 C CA . LEU D 1 23 ? 15.500 108.967 -25.582 1.00 94.58 23 LEU D CA 1
ATOM 9997 C C . LEU D 1 23 ? 16.382 107.812 -25.124 1.00 89.66 23 LEU D C 1
ATOM 9998 O O . LEU D 1 23 ? 15.983 106.650 -25.189 1.00 87.36 23 LEU D O 1
ATOM 10003 N N . ALA D 1 24 ? 17.589 108.135 -24.675 1.00 85.81 24 ALA D N 1
ATOM 10004 C CA . ALA D 1 24 ? 18.521 107.112 -24.232 1.00 83.66 24 ALA D CA 1
ATOM 10005 C C . ALA D 1 24 ? 17.925 106.271 -23.099 1.00 88.51 24 ALA D C 1
ATOM 10006 O O . ALA D 1 24 ? 18.069 105.049 -23.091 1.00 88.72 24 ALA D O 1
ATOM 10008 N N . ILE D 1 25 ? 17.250 106.925 -22.154 1.00 85.10 25 ILE D N 1
ATOM 10009 C CA . ILE D 1 25 ? 16.551 106.216 -21.082 1.00 84.66 25 ILE D CA 1
ATOM 10010 C C . ILE D 1 25 ? 15.493 105.278 -21.638 1.00 85.70 25 ILE D C 1
ATOM 10011 O O . ILE D 1 25 ? 15.463 104.092 -21.310 1.00 82.31 25 ILE D O 1
ATOM 10016 N N . ARG D 1 26 ? 14.614 105.836 -22.466 1.00 93.13 26 ARG D N 1
ATOM 10017 C CA . ARG D 1 26 ? 13.567 105.080 -23.148 1.00 90.58 26 ARG D CA 1
ATOM 10018 C C . ARG D 1 26 ? 14.111 103.778 -23.723 1.00 86.09 26 ARG D C 1
ATOM 10019 O O . ARG D 1 26 ? 13.661 102.687 -23.364 1.00 79.48 26 ARG D O 1
ATOM 10027 N N . ASP D 1 27 ? 15.091 103.907 -24.613 1.00 87.44 27 ASP D N 1
ATOM 10028 C CA . ASP D 1 27 ? 15.629 102.767 -25.348 1.00 88.04 27 ASP D CA 1
ATOM 10029 C C . ASP D 1 27 ? 16.556 101.909 -24.495 1.00 86.25 27 ASP D C 1
ATOM 10030 O O . ASP D 1 27 ? 16.610 100.690 -24.653 1.00 84.72 27 ASP D O 1
ATOM 10035 N N . GLY D 1 28 ? 17.283 102.549 -23.588 1.00 87.77 28 GLY D N 1
ATOM 10036 C CA . GLY D 1 28 ? 18.135 101.828 -22.662 1.00 87.30 28 GLY D CA 1
ATOM 10037 C C . GLY D 1 28 ? 17.352 100.810 -21.852 1.00 87.49 28 GLY D C 1
ATOM 10038 O O . GLY D 1 28 ? 17.783 99.669 -21.681 1.00 87.05 28 GLY D O 1
ATOM 10039 N N . LEU D 1 29 ? 16.191 101.224 -21.358 1.00 87.33 29 LEU D N 1
ATOM 10040 C CA . LEU D 1 29 ? 15.334 100.345 -20.570 1.00 88.48 29 LEU D CA 1
ATOM 10041 C C . LEU D 1 29 ? 14.805 99.155 -21.367 1.00 88.20 29 LEU D C 1
ATOM 10042 O O . LEU D 1 29 ? 14.441 98.131 -20.790 1.00 90.95 29 LEU D O 1
ATOM 10047 N N . VAL D 1 30 ? 14.751 99.286 -22.687 1.00 84.91 30 VAL D N 1
ATOM 10048 C CA . VAL D 1 30 ? 14.304 98.176 -23.515 1.00 87.52 30 VAL D CA 1
ATOM 10049 C C . VAL D 1 30 ? 15.172 96.943 -23.269 1.00 88.96 30 VAL D C 1
ATOM 10050 O O . VAL D 1 30 ? 14.729 95.806 -23.440 1.00 86.41 30 VAL D O 1
ATOM 10054 N N . LEU D 1 31 ? 16.411 97.179 -22.857 1.00 85.16 31 LEU D N 1
ATOM 10055 C CA . LEU D 1 31 ? 17.369 96.105 -22.659 1.00 79.69 31 LEU D CA 1
ATOM 10056 C C . LEU D 1 31 ? 16.996 95.230 -21.466 1.00 84.16 31 LEU D C 1
ATOM 10057 O O . LEU D 1 31 ? 17.565 94.158 -21.272 1.00 86.55 31 LEU D O 1
ATOM 10062 N N . THR D 1 32 ? 16.043 95.686 -20.661 1.00 83.49 32 THR D N 1
ATOM 10063 C CA . THR D 1 32 ? 15.678 94.950 -19.455 1.00 83.62 32 THR D CA 1
ATOM 10064 C C . THR D 1 32 ? 14.377 94.177 -19.635 1.00 87.45 32 THR D C 1
ATOM 10065 O O . THR D 1 32 ? 14.040 93.334 -18.810 1.00 88.43 32 THR D O 1
ATOM 10069 N N . MET D 1 33 ? 13.665 94.453 -20.726 1.00 88.05 33 MET D N 1
ATOM 10070 C CA . MET D 1 33 ? 12.343 93.867 -20.967 1.00 88.01 33 MET D CA 1
ATOM 10071 C C . MET D 1 33 ? 12.309 92.343 -21.012 1.00 87.02 33 MET D C 1
ATOM 10072 O O . MET D 1 33 ? 11.573 91.716 -20.252 1.00 90.41 33 MET D O 1
ATOM 10077 N N . PRO D 1 34 ? 13.090 91.739 -21.915 1.00 85.21 34 PRO D N 1
ATOM 10078 C CA . PRO D 1 34 ? 13.028 90.279 -22.000 1.00 88.82 34 PRO D CA 1
ATOM 10079 C C . PRO D 1 34 ? 13.345 89.632 -20.658 1.00 87.29 34 PRO D C 1
ATOM 10080 O O . PRO D 1 34 ? 12.830 88.556 -20.367 1.00 90.28 34 PRO D O 1
ATOM 10084 N N . PHE D 1 35 ? 14.175 90.283 -19.851 1.00 83.01 35 PHE D N 1
ATOM 10085 C CA . PHE D 1 35 ? 14.599 89.710 -18.578 1.00 89.24 35 PHE D CA 1
ATOM 10086 C C . PHE D 1 35 ? 13.475 89.644 -17.533 1.00 94.38 35 PHE D C 1
ATOM 10087 O O . PHE D 1 35 ? 13.228 88.588 -16.945 1.00 91.36 35 PHE D O 1
ATOM 10095 N N . LEU D 1 36 ? 12.793 90.765 -17.311 1.00 93.70 36 LEU D N 1
ATOM 10096 C CA . LEU D 1 36 ? 11.637 90.788 -16.419 1.00 91.00 36 LEU D CA 1
ATOM 10097 C C . LEU D 1 36 ? 10.509 89.915 -16.958 1.00 94.49 36 LEU D C 1
ATOM 10098 O O . LEU D 1 36 ? 9.433 89.854 -16.372 1.00 98.82 36 LEU D O 1
ATOM 10103 N N . ILE D 1 37 ? 10.754 89.266 -18.090 1.00 92.64 37 ILE D N 1
ATOM 10104 C CA . ILE D 1 37 ? 9.802 88.336 -18.675 1.00 91.69 37 ILE D CA 1
ATOM 10105 C C . ILE D 1 37 ? 10.297 86.926 -18.428 1.00 95.34 37 ILE D C 1
ATOM 10106 O O . ILE D 1 37 ? 9.534 86.044 -18.040 1.00 97.55 37 ILE D O 1
ATOM 10111 N N . ILE D 1 38 ? 11.586 86.720 -18.672 1.00 95.41 38 ILE D N 1
ATOM 10112 C CA . ILE D 1 38 ? 12.215 85.445 -18.392 1.00 91.92 38 ILE D CA 1
ATOM 10113 C C . ILE D 1 38 ? 12.051 85.185 -16.917 1.00 92.05 38 ILE D C 1
ATOM 10114 O O . ILE D 1 38 ? 11.693 84.085 -16.513 1.00 96.08 38 ILE D O 1
ATOM 10119 N N . GLY D 1 39 ? 12.299 86.220 -16.119 1.00 92.24 39 GLY D N 1
ATOM 10120 C CA . GLY D 1 39 ? 12.245 86.115 -14.671 1.00 97.68 39 GLY D CA 1
ATOM 10121 C C . GLY D 1 39 ? 10.827 86.034 -14.139 1.00 97.08 39 GLY D C 1
ATOM 10122 O O . GLY D 1 39 ? 10.552 85.290 -13.200 1.00 92.79 39 GLY D O 1
ATOM 10123 N N . SER D 1 40 ? 9.923 86.795 -14.746 1.00 94.21 40 SER D N 1
ATOM 10124 C CA . SER D 1 40 ? 8.529 86.768 -14.338 1.00 90.46 40 SER D CA 1
ATOM 10125 C C . SER D 1 40 ? 7.917 85.401 -14.578 1.00 91.41 40 SER D C 1
ATOM 10126 O O . SER D 1 40 ? 6.869 85.092 -14.037 1.00 96.07 40 SER D O 1
ATOM 10129 N N . ILE D 1 41 ? 8.559 84.583 -15.401 1.00 94.27 41 ILE D N 1
ATOM 10130 C CA . ILE D 1 41 ? 8.052 83.238 -15.635 1.00 97.63 41 ILE D CA 1
ATOM 10131 C C . ILE D 1 41 ? 8.197 82.402 -14.372 1.00 101.81 41 ILE D C 1
ATOM 10132 O O . ILE D 1 41 ? 7.219 81.875 -13.854 1.00 109.23 41 ILE D O 1
ATOM 10137 N N . PHE D 1 42 ? 9.418 82.289 -13.869 1.00 95.02 42 PHE D N 1
ATOM 10138 C CA . PHE D 1 42 ? 9.652 81.501 -12.675 1.00 98.44 42 PHE D CA 1
ATOM 10139 C C . PHE D 1 42 ? 8.855 82.070 -11.495 1.00 109.88 42 PHE D C 1
ATOM 10140 O O . PHE D 1 42 ? 8.287 81.329 -10.690 1.00 112.98 42 PHE D O 1
ATOM 10148 N N . LEU D 1 43 ? 8.802 83.392 -11.412 1.00 107.20 43 LEU D N 1
ATOM 10149 C CA . LEU D 1 43 ? 8.026 84.066 -10.384 1.00 100.54 43 LEU D CA 1
ATOM 10150 C C . LEU D 1 43 ? 6.562 83.625 -10.442 1.00 105.73 43 LEU D C 1
ATOM 10151 O O . LEU D 1 43 ? 5.875 83.661 -9.429 1.00 115.08 43 LEU D O 1
ATOM 10156 N N . ILE D 1 44 ? 6.078 83.207 -11.613 1.00 103.37 44 ILE D N 1
ATOM 10157 C CA . ILE D 1 44 ? 4.701 82.715 -11.700 1.00 103.33 44 ILE D CA 1
ATOM 10158 C C . ILE D 1 44 ? 4.621 81.227 -11.403 1.00 111.34 44 ILE D C 1
ATOM 10159 O O . ILE D 1 44 ? 3.653 80.777 -10.803 1.00 122.28 44 ILE D O 1
ATOM 10164 N N . ILE D 1 45 ? 5.617 80.457 -11.833 1.00 108.67 45 ILE D N 1
ATOM 10165 C CA . ILE D 1 45 ? 5.575 79.009 -11.622 1.00 117.46 45 ILE D CA 1
ATOM 10166 C C . ILE D 1 45 ? 5.572 78.644 -10.140 1.00 127.13 45 ILE D C 1
ATOM 10167 O O . ILE D 1 45 ? 4.807 77.780 -9.709 1.00 134.35 45 ILE D O 1
ATOM 10172 N N . SER D 1 46 ? 6.429 79.296 -9.363 1.00 122.06 46 SER D N 1
ATOM 10173 C CA . SER D 1 46 ? 6.492 79.027 -7.933 1.00 126.78 46 SER D CA 1
ATOM 10174 C C . SER D 1 46 ? 5.191 79.424 -7.241 1.00 127.77 46 SER D C 1
ATOM 10175 O O . SER D 1 46 ? 4.683 78.688 -6.396 1.00 136.55 46 SER D O 1
ATOM 10178 N N . THR D 1 47 ? 4.645 80.578 -7.617 1.00 120.48 47 THR D N 1
ATOM 10179 C CA . THR D 1 47 ? 3.482 81.135 -6.930 1.00 120.88 47 THR D CA 1
ATOM 10180 C C . THR D 1 47 ? 2.154 80.855 -7.635 1.00 128.93 47 THR D C 1
ATOM 10181 O O . THR D 1 47 ? 1.239 81.676 -7.576 1.00 132.86 47 THR D O 1
ATOM 10185 N N . LEU D 1 48 ? 2.039 79.700 -8.286 1.00 131.14 48 LEU D N 1
ATOM 10186 C CA . LEU D 1 48 ? 0.808 79.366 -9.001 1.00 141.88 48 LEU D CA 1
ATOM 10187 C C . LEU D 1 48 ? -0.154 78.601 -8.102 1.00 150.29 48 LEU D C 1
ATOM 10188 O O . LEU D 1 48 ? 0.096 77.444 -7.765 1.00 155.02 48 LEU D O 1
ATOM 10193 N N . PRO D 1 49 ? -1.269 79.252 -7.728 1.00 156.38 49 PRO D N 1
ATOM 10194 C CA . PRO D 1 49 ? -2.203 78.862 -6.659 1.00 168.22 49 PRO D CA 1
ATOM 10195 C C . PRO D 1 49 ? -3.177 77.722 -6.986 1.00 180.82 49 PRO D C 1
ATOM 10196 O O . PRO D 1 49 ? -4.249 77.671 -6.379 1.00 180.49 49 PRO D O 1
ATOM 10200 N N . ILE D 1 50 ? -2.818 76.831 -7.909 1.00 183.54 50 ILE D N 1
ATOM 10201 C CA . ILE D 1 50 ? -3.630 75.643 -8.176 1.00 189.42 50 ILE D CA 1
ATOM 10202 C C . ILE D 1 50 ? -3.838 74.852 -6.881 1.00 197.05 50 ILE D C 1
ATOM 10203 O O . ILE D 1 50 ? -2.930 74.761 -6.052 1.00 197.13 50 ILE D O 1
ATOM 10208 N N . PRO D 1 51 ? -5.045 74.290 -6.693 1.00 198.69 51 PRO D N 1
ATOM 10209 C CA . PRO D 1 51 ? -5.382 73.552 -5.467 1.00 197.18 51 PRO D CA 1
ATOM 10210 C C . PRO D 1 51 ? -4.431 72.403 -5.100 1.00 197.42 51 PRO D C 1
ATOM 10211 O O . PRO D 1 51 ? -3.775 72.480 -4.060 1.00 191.29 51 PRO D O 1
ATOM 10215 N N . GLY D 1 52 ? -4.365 71.360 -5.923 1.00 198.05 52 GLY D N 1
ATOM 10216 C CA . GLY D 1 52 ? -3.543 70.205 -5.605 1.00 196.65 52 GLY D CA 1
ATOM 10217 C C . GLY D 1 52 ? -2.171 70.248 -6.244 1.00 196.07 52 GLY D C 1
ATOM 10218 O O . GLY D 1 52 ? -1.592 69.218 -6.542 1.00 194.82 52 GLY D O 1
ATOM 10219 N N . TYR D 1 53 ? -1.646 71.453 -6.421 1.00 199.08 53 TYR D N 1
ATOM 10220 C CA . TYR D 1 53 ? -0.407 71.673 -7.158 1.00 197.42 53 TYR D CA 1
ATOM 10221 C C . TYR D 1 53 ? 0.775 72.072 -6.254 1.00 193.59 53 TYR D C 1
ATOM 10222 O O . TYR D 1 53 ? 1.909 71.630 -6.467 1.00 190.22 53 TYR D O 1
ATOM 10231 N N . SER D 1 54 ? 0.512 72.903 -5.252 1.00 193.95 54 SER D N 1
ATOM 10232 C CA . SER D 1 54 ? 1.558 73.372 -4.351 1.00 195.18 54 SER D CA 1
ATOM 10233 C C . SER D 1 54 ? 2.272 72.203 -3.667 1.00 195.34 54 SER D C 1
ATOM 10234 O O . SER D 1 54 ? 3.351 72.371 -3.091 1.00 189.35 54 SER D O 1
ATOM 10237 N N . GLU D 1 55 ? 1.665 71.021 -3.743 1.00 196.42 55 GLU D N 1
ATOM 10238 C CA . GLU D 1 55 ? 2.233 69.813 -3.159 1.00 195.29 55 GLU D CA 1
ATOM 10239 C C . GLU D 1 55 ? 2.584 68.839 -4.271 1.00 194.13 55 GLU D C 1
ATOM 10240 O O . GLU D 1 55 ? 3.414 67.947 -4.097 1.00 193.29 55 GLU D O 1
ATOM 10246 N N . PHE D 1 56 ? 1.924 69.019 -5.410 1.00 194.33 56 PHE D N 1
ATOM 10247 C CA . PHE D 1 56 ? 2.217 68.274 -6.623 1.00 192.96 56 PHE D CA 1
ATOM 10248 C C . PHE D 1 56 ? 3.686 68.454 -6.976 1.00 191.38 56 PHE D C 1
ATOM 10249 O O . PHE D 1 56 ? 4.381 67.493 -7.303 1.00 189.81 56 PHE D O 1
ATOM 10257 N N . MET D 1 57 ? 4.153 69.695 -6.904 1.00 190.94 57 MET D N 1
ATOM 10258 C CA . MET D 1 57 ? 5.552 70.001 -7.164 1.00 189.64 57 MET D CA 1
ATOM 10259 C C . MET D 1 57 ? 6.389 69.729 -5.918 1.00 187.03 57 MET D C 1
ATOM 10260 O O . MET D 1 57 ? 7.552 69.337 -6.012 1.00 186.29 57 MET D O 1
ATOM 10265 N N . ALA D 1 58 ? 5.784 69.934 -4.750 1.00 191.03 58 ALA D N 1
ATOM 10266 C CA . ALA D 1 58 ? 6.467 69.719 -3.477 1.00 191.15 58 ALA D CA 1
ATOM 10267 C C . ALA D 1 58 ? 6.782 68.242 -3.258 1.00 190.30 58 ALA D C 1
ATOM 10268 O O . ALA D 1 58 ? 7.572 67.886 -2.384 1.00 186.27 58 ALA D O 1
ATOM 10270 N N . SER D 1 59 ? 6.160 67.388 -4.063 1.00 190.97 59 SER D N 1
ATOM 10271 C CA . SER D 1 59 ? 6.348 65.949 -3.943 1.00 190.64 59 SER D CA 1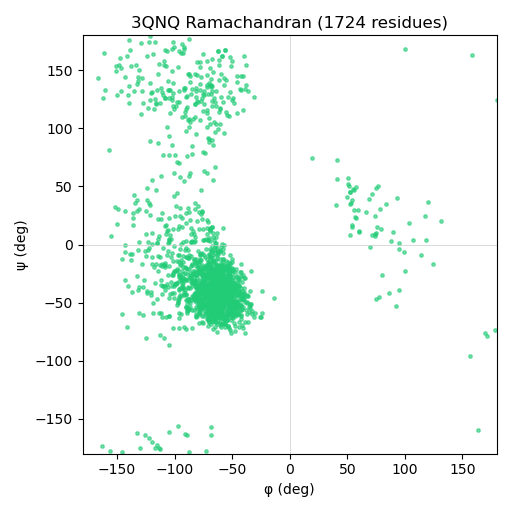
ATOM 10272 C C . SER D 1 59 ? 7.396 65.442 -4.924 1.00 190.08 59 SER D C 1
ATOM 10273 O O . SER D 1 59 ? 8.407 64.867 -4.521 1.00 186.59 59 SER D O 1
ATOM 10276 N N . LEU D 1 60 ? 7.147 65.664 -6.213 1.00 193.11 60 LEU D N 1
ATOM 10277 C CA . LEU D 1 60 ? 8.045 65.205 -7.269 1.00 194.40 60 LEU D CA 1
ATOM 10278 C C . LEU D 1 60 ? 9.494 65.577 -6.975 1.00 192.43 60 LEU D C 1
ATOM 10279 O O . LEU D 1 60 ? 10.415 64.807 -7.252 1.00 191.22 60 LEU D O 1
ATOM 10284 N N . PHE D 1 61 ? 9.688 66.762 -6.408 1.00 192.45 61 PHE D N 1
ATOM 10285 C CA . PHE D 1 61 ? 11.026 67.276 -6.153 1.00 190.63 61 PHE D CA 1
ATOM 10286 C C . PHE D 1 61 ? 11.388 67.191 -4.669 1.00 188.00 61 PHE D C 1
ATOM 10287 O O . PHE D 1 61 ? 11.996 66.214 -4.232 1.00 186.80 61 PHE D O 1
ATOM 10295 N N . GLY D 1 62 ? 11.012 68.205 -3.894 1.00 184.14 62 GLY D N 1
ATOM 10296 C CA . GLY D 1 62 ? 11.309 68.208 -2.472 1.00 183.19 62 GLY D CA 1
ATOM 10297 C C . GLY D 1 62 ? 10.494 69.203 -1.666 1.00 180.36 62 GLY D C 1
ATOM 10298 O O . GLY D 1 62 ? 9.576 69.834 -2.188 1.00 181.57 62 GLY D O 1
ATOM 10299 N N . LYS D 1 63 ? 10.826 69.336 -0.384 1.00 175.69 63 LYS D N 1
ATOM 10300 C CA . LYS D 1 63 ? 10.174 70.315 0.481 1.00 170.49 63 LYS D CA 1
ATOM 10301 C C . LYS D 1 63 ? 10.545 71.718 0.032 1.00 163.86 63 LYS D C 1
ATOM 10302 O O . LYS D 1 63 ? 9.695 72.606 -0.046 1.00 159.30 63 LYS D O 1
ATOM 10308 N N . ASN D 1 64 ? 11.828 71.903 -0.266 1.00 161.66 64 ASN D N 1
ATOM 10309 C CA . ASN D 1 64 ? 12.345 73.184 -0.728 1.00 159.51 64 ASN D CA 1
ATOM 10310 C C . ASN D 1 64 ? 12.441 73.278 -2.253 1.00 161.77 64 ASN D C 1
ATOM 10311 O O . ASN D 1 64 ? 13.538 73.278 -2.819 1.00 155.56 64 ASN D O 1
ATOM 10316 N N . TRP D 1 65 ? 11.290 73.350 -2.915 1.00 161.34 65 TRP D N 1
ATOM 10317 C CA . TRP D 1 65 ? 11.265 73.595 -4.351 1.00 154.09 65 TRP D CA 1
ATOM 10318 C C . TRP D 1 65 ? 11.219 75.100 -4.600 1.00 145.72 65 TRP D C 1
ATOM 10319 O O . TRP D 1 65 ? 12.079 75.644 -5.287 1.00 140.86 65 TRP D O 1
ATOM 10330 N N . ASN D 1 66 ? 10.232 75.768 -4.013 1.00 148.15 66 ASN D N 1
ATOM 10331 C CA . ASN D 1 66 ? 10.082 77.213 -4.158 1.00 143.63 66 ASN D CA 1
ATOM 10332 C C . ASN D 1 66 ? 11.402 77.974 -4.210 1.00 134.52 66 ASN D C 1
ATOM 10333 O O . ASN D 1 66 ? 11.577 78.862 -5.041 1.00 130.16 66 ASN D O 1
ATOM 10338 N N . VAL D 1 67 ? 12.325 77.624 -3.321 1.00 134.48 67 VAL D N 1
ATOM 10339 C CA . VAL D 1 67 ? 13.574 78.368 -3.186 1.00 131.65 67 VAL D CA 1
ATOM 10340 C C . VAL D 1 67 ? 14.420 78.319 -4.457 1.00 126.33 67 VAL D C 1
ATOM 10341 O O . VAL D 1 67 ? 15.070 79.300 -4.821 1.00 121.46 67 VAL D O 1
ATOM 10345 N N . ALA D 1 68 ? 14.413 77.179 -5.135 1.00 127.00 68 ALA D N 1
ATOM 10346 C CA . ALA D 1 68 ? 15.202 77.030 -6.351 1.00 121.07 68 ALA D CA 1
ATOM 10347 C C . ALA D 1 68 ? 14.656 77.877 -7.504 1.00 114.81 68 ALA D C 1
ATOM 10348 O O . ALA D 1 68 ? 15.418 78.360 -8.338 1.00 111.64 68 ALA D O 1
ATOM 10350 N N . LEU D 1 69 ? 13.338 78.055 -7.547 1.00 114.36 69 LEU D N 1
ATOM 10351 C CA . LEU D 1 69 ? 12.714 78.876 -8.579 1.00 109.02 69 LEU D CA 1
ATOM 10352 C C . LEU D 1 69 ? 12.815 80.356 -8.230 1.00 106.07 69 LEU D C 1
ATOM 10353 O O . LEU D 1 69 ? 12.055 81.174 -8.739 1.00 105.32 69 LEU D O 1
ATOM 10358 N N . GLY D 1 70 ? 13.750 80.705 -7.360 1.00 105.12 70 GLY D N 1
ATOM 10359 C CA . GLY D 1 70 ? 13.871 82.082 -6.933 1.00 101.77 70 GLY D CA 1
ATOM 10360 C C . GLY D 1 70 ? 15.103 82.755 -7.490 1.00 100.27 70 GLY D C 1
ATOM 10361 O O . GLY D 1 70 ? 15.197 83.980 -7.499 1.00 101.37 70 GLY D O 1
ATOM 10362 N N . TYR D 1 71 ? 16.057 81.955 -7.952 1.00 99.42 71 TYR D N 1
ATOM 10363 C CA . TYR D 1 71 ? 17.311 82.503 -8.455 1.00 101.27 71 TYR D CA 1
ATOM 10364 C C . TYR D 1 71 ? 17.108 83.330 -9.726 1.00 98.93 71 TYR D C 1
ATOM 10365 O O . TYR D 1 71 ? 17.536 84.482 -9.787 1.00 96.91 71 TYR D O 1
ATOM 10374 N N . PRO D 1 72 ? 16.461 82.746 -10.749 1.00 98.27 72 PRO D N 1
ATOM 10375 C CA . PRO D 1 72 ? 16.156 83.544 -11.939 1.00 96.16 72 PRO D CA 1
ATOM 10376 C C . PRO D 1 72 ? 15.456 84.849 -11.573 1.00 96.89 72 PRO D C 1
ATOM 10377 O O . PRO D 1 72 ? 15.647 85.859 -12.248 1.00 98.22 72 PRO D O 1
ATOM 10381 N N . VAL D 1 73 ? 14.661 84.829 -10.509 1.00 94.51 73 VAL D N 1
ATOM 10382 C CA . VAL D 1 73 ? 13.919 86.016 -10.110 1.00 91.97 73 VAL D CA 1
ATOM 10383 C C . VAL D 1 73 ? 14.854 87.019 -9.452 1.00 93.47 73 VAL D C 1
ATOM 10384 O O . VAL D 1 73 ? 14.615 88.227 -9.484 1.00 92.12 73 VAL D O 1
ATOM 10388 N N . SER D 1 74 ? 15.924 86.504 -8.857 1.00 97.29 74 SER D N 1
ATOM 10389 C CA . SER D 1 74 ? 16.938 87.343 -8.234 1.00 98.55 74 SER D CA 1
ATOM 10390 C C . SER D 1 74 ? 17.840 87.945 -9.313 1.00 97.49 74 SER D C 1
ATOM 10391 O O . SER D 1 74 ? 18.123 89.145 -9.301 1.00 96.11 74 SER D O 1
ATOM 10394 N N . ALA D 1 75 ? 18.266 87.103 -10.253 1.00 96.88 75 ALA D N 1
ATOM 10395 C CA . ALA D 1 75 ? 19.186 87.506 -11.316 1.00 94.47 75 ALA D CA 1
ATOM 10396 C C . ALA D 1 75 ? 18.550 88.465 -12.325 1.00 92.62 75 ALA D C 1
ATOM 10397 O O . ALA D 1 75 ? 19.250 89.183 -13.036 1.00 90.99 75 ALA D O 1
ATOM 10399 N N . THR D 1 76 ? 17.225 88.482 -12.385 1.00 88.65 76 THR D N 1
ATOM 10400 C CA . THR D 1 76 ? 16.538 89.378 -13.301 1.00 87.88 76 THR D CA 1
ATOM 10401 C C . THR D 1 76 ? 15.992 90.613 -12.599 1.00 89.35 76 THR D C 1
ATOM 10402 O O . THR D 1 76 ? 16.509 91.717 -12.776 1.00 83.41 76 THR D O 1
ATOM 10406 N N . PHE D 1 77 ? 14.943 90.416 -11.803 1.00 94.85 77 PHE D N 1
ATOM 10407 C CA . PHE D 1 77 ? 14.243 91.514 -11.140 1.00 90.64 77 PHE D CA 1
ATOM 10408 C C . PHE D 1 77 ? 15.147 92.365 -10.265 1.00 89.84 77 PHE D C 1
ATOM 10409 O O . PHE D 1 77 ? 15.005 93.587 -10.222 1.00 89.03 77 PHE D O 1
ATOM 10417 N N . ASN D 1 78 ? 16.067 91.717 -9.561 1.00 89.09 78 ASN D N 1
ATOM 10418 C CA . ASN D 1 78 ? 16.930 92.421 -8.617 1.00 91.39 78 ASN D CA 1
ATOM 10419 C C . ASN D 1 78 ? 18.145 93.075 -9.268 1.00 91.20 78 ASN D C 1
ATOM 10420 O O . ASN D 1 78 ? 19.039 93.575 -8.586 1.00 86.79 78 ASN D O 1
ATOM 10425 N N . ILE D 1 79 ? 18.166 93.090 -10.592 1.00 96.72 79 ILE D N 1
ATOM 10426 C CA . ILE D 1 79 ? 19.325 93.595 -11.304 1.00 90.93 79 ILE D CA 1
ATOM 10427 C C . ILE D 1 79 ? 18.958 94.707 -12.284 1.00 87.87 79 ILE D C 1
ATOM 10428 O O . ILE D 1 79 ? 19.827 95.387 -12.811 1.00 84.83 79 ILE D O 1
ATOM 10433 N N . MET D 1 80 ? 17.663 94.907 -12.499 1.00 86.81 80 MET D N 1
ATOM 10434 C CA . MET D 1 80 ? 17.188 95.899 -13.457 1.00 80.89 80 MET D CA 1
ATOM 10435 C C . MET D 1 80 ? 18.105 97.113 -13.603 1.00 81.33 80 MET D C 1
ATOM 10436 O O . MET D 1 80 ? 18.617 97.359 -14.685 1.00 87.63 80 MET D O 1
ATOM 10441 N N . ALA D 1 81 ? 18.300 97.884 -12.541 1.00 79.67 81 ALA D N 1
ATOM 10442 C CA . ALA D 1 81 ? 19.141 99.077 -12.631 1.00 80.83 81 ALA D CA 1
ATOM 10443 C C . ALA D 1 81 ? 20.536 98.780 -13.169 1.00 79.74 81 ALA D C 1
ATOM 10444 O O . ALA D 1 81 ? 21.146 99.624 -13.815 1.00 82.58 81 ALA D O 1
ATOM 10446 N N . LEU D 1 82 ? 21.051 97.588 -12.893 1.00 78.84 82 LEU D N 1
ATOM 10447 C CA . LEU D 1 82 ? 22.385 97.230 -13.353 1.00 76.13 82 LEU D CA 1
ATOM 10448 C C . LEU D 1 82 ? 22.398 97.093 -14.865 1.00 82.25 82 LEU D C 1
ATOM 10449 O O . LEU D 1 82 ? 23.248 97.665 -15.547 1.00 87.92 82 LEU D O 1
ATOM 10454 N N . ILE D 1 83 ? 21.450 96.326 -15.387 1.00 81.24 83 ILE D N 1
ATOM 10455 C CA . ILE D 1 83 ? 21.251 96.241 -16.820 1.00 77.37 83 ILE D CA 1
ATOM 10456 C C . ILE D 1 83 ? 20.928 97.626 -17.360 1.00 78.11 83 ILE D C 1
ATOM 10457 O O . ILE D 1 83 ? 21.623 98.136 -18.231 1.00 80.84 83 ILE D O 1
ATOM 10462 N N . ALA D 1 84 ? 19.884 98.240 -16.813 1.00 78.15 84 ALA D N 1
ATOM 10463 C CA . ALA D 1 84 ? 19.406 99.541 -17.275 1.00 82.96 84 ALA D CA 1
ATOM 10464 C C . ALA D 1 84 ? 20.476 100.626 -17.375 1.00 84.63 84 ALA D C 1
ATOM 10465 O O . ALA D 1 84 ? 20.351 101.531 -18.186 1.00 88.72 84 ALA D O 1
ATOM 10467 N N . VAL D 1 85 ? 21.513 100.568 -16.548 1.00 83.52 85 VAL D N 1
ATOM 10468 C CA . VAL D 1 85 ? 22.563 101.573 -16.655 1.00 83.67 85 VAL D CA 1
ATOM 10469 C C . VAL D 1 85 ? 23.445 101.288 -17.857 1.00 84.78 85 VAL D C 1
ATOM 10470 O O . VAL D 1 85 ? 23.800 102.198 -18.606 1.00 85.30 85 VAL D O 1
ATOM 10474 N N . PHE D 1 86 ? 23.799 100.024 -18.048 1.00 83.96 86 PHE D N 1
ATOM 10475 C CA . PHE D 1 86 ? 24.578 99.688 -19.218 1.00 79.95 86 PHE D CA 1
ATOM 10476 C C . PHE D 1 86 ? 23.786 100.087 -20.435 1.00 80.27 86 PHE D C 1
ATOM 10477 O O . PHE D 1 86 ? 24.232 100.912 -21.224 1.00 82.59 86 PHE D O 1
ATOM 10485 N N . GLY D 1 87 ? 22.602 99.500 -20.571 1.00 81.85 87 GLY D N 1
ATOM 10486 C CA . GLY D 1 87 ? 21.689 99.854 -21.638 1.00 83.84 87 GLY D CA 1
ATOM 10487 C C . GLY D 1 87 ? 21.695 101.339 -21.955 1.00 85.08 87 GLY D C 1
ATOM 10488 O O . GLY D 1 87 ? 22.006 101.742 -23.074 1.00 85.05 87 GLY D O 1
ATOM 10489 N N . ILE D 1 88 ? 21.368 102.159 -20.965 1.00 81.19 88 ILE D N 1
ATOM 10490 C CA . ILE D 1 88 ? 21.189 103.586 -21.197 1.00 80.72 88 ILE D CA 1
ATOM 10491 C C . ILE D 1 88 ? 22.479 104.301 -21.615 1.00 80.85 88 ILE D C 1
ATOM 10492 O O . ILE D 1 88 ? 22.454 105.197 -22.456 1.00 85.67 88 ILE D O 1
ATOM 10497 N N . ALA D 1 89 ? 23.607 103.897 -21.052 1.00 79.37 89 ALA D N 1
ATOM 10498 C CA . ALA D 1 89 ? 24.871 104.553 -21.372 1.00 81.27 89 ALA D CA 1
ATOM 10499 C C . ALA D 1 89 ? 25.282 104.217 -22.791 1.00 87.68 89 ALA D C 1
ATOM 10500 O O . ALA D 1 89 ? 25.582 105.094 -23.601 1.00 88.75 89 ALA D O 1
ATOM 10502 N N . TYR D 1 90 ? 25.309 102.921 -23.060 1.00 87.41 90 TYR D N 1
ATOM 10503 C CA . TYR D 1 90 ? 25.596 102.380 -24.373 1.00 80.18 90 TYR D CA 1
ATOM 10504 C C . TYR D 1 90 ? 24.832 103.148 -25.428 1.00 85.00 90 TYR D C 1
ATOM 10505 O O . TYR D 1 90 ? 25.421 103.710 -26.340 1.00 92.54 90 TYR D O 1
ATOM 10514 N N . ARG D 1 91 ? 23.511 103.169 -25.294 1.00 88.03 91 ARG D N 1
ATOM 10515 C CA . ARG D 1 91 ? 22.647 103.871 -26.236 1.00 85.45 91 ARG D CA 1
ATOM 10516 C C . ARG D 1 91 ? 23.000 105.353 -26.377 1.00 86.28 91 ARG D C 1
ATOM 10517 O O . ARG D 1 91 ? 23.068 105.864 -27.491 1.00 90.13 91 ARG D O 1
ATOM 10525 N N . LEU D 1 92 ? 23.224 106.046 -25.264 1.00 85.72 92 LEU D N 1
ATOM 10526 C CA . LEU D 1 92 ? 23.560 107.466 -25.339 1.00 85.87 92 LEU D CA 1
ATOM 10527 C C . LEU D 1 92 ? 24.936 107.659 -25.965 1.00 83.93 92 LEU D C 1
ATOM 10528 O O . LEU D 1 92 ? 25.247 108.723 -26.493 1.00 84.42 92 LEU D O 1
ATOM 10533 N N . GLY D 1 93 ? 25.763 106.624 -25.900 1.00 80.77 93 GLY D N 1
ATOM 10534 C CA . GLY D 1 93 ? 27.036 106.645 -26.595 1.00 85.21 93 GLY D CA 1
ATOM 10535 C C . GLY D 1 93 ? 26.833 106.538 -28.095 1.00 86.83 93 GLY D C 1
ATOM 10536 O O . GLY D 1 93 ? 27.371 107.335 -28.857 1.00 89.32 93 GLY D O 1
ATOM 10537 N N . GLU D 1 94 ? 26.057 105.542 -28.516 1.00 86.16 94 GLU D N 1
ATOM 10538 C CA . GLU D 1 94 ? 25.674 105.400 -29.910 1.00 84.43 94 GLU D CA 1
ATOM 10539 C C . GLU D 1 94 ? 25.277 106.764 -30.433 1.00 85.04 94 GLU D C 1
ATOM 10540 O O . GLU D 1 94 ? 25.806 107.239 -31.431 1.00 93.12 94 GLU D O 1
ATOM 10546 N N . TYR D 1 95 ? 24.363 107.406 -29.724 1.00 84.16 95 TYR D N 1
ATOM 10547 C CA . TYR D 1 95 ? 23.836 108.696 -30.133 1.00 86.94 95 TYR D CA 1
ATOM 10548 C C . TYR D 1 95 ? 24.920 109.746 -30.333 1.00 87.35 95 TYR D C 1
ATOM 10549 O O . TYR D 1 95 ? 24.889 110.493 -31.303 1.00 91.08 95 TYR D O 1
ATOM 10558 N N . TYR D 1 96 ? 25.870 109.818 -29.411 1.00 89.45 96 TYR D N 1
ATOM 10559 C CA . TYR D 1 96 ? 26.896 110.857 -29.479 1.00 91.13 96 TYR D CA 1
ATOM 10560 C C . TYR D 1 96 ? 28.048 110.476 -30.413 1.00 89.90 96 TYR D C 1
ATOM 10561 O O . TYR D 1 96 ? 29.016 111.223 -30.552 1.00 89.20 96 TYR D O 1
ATOM 10570 N N . LYS D 1 97 ? 27.938 109.313 -31.048 1.00 89.02 97 LYS D N 1
ATOM 10571 C CA . LYS D 1 97 ? 28.960 108.843 -31.981 1.00 89.30 97 LYS D CA 1
ATOM 10572 C C . LYS D 1 97 ? 30.253 108.423 -31.293 1.00 87.87 97 LYS D C 1
ATOM 10573 O O . LYS D 1 97 ? 31.248 108.158 -31.966 1.00 90.23 97 LYS D O 1
ATOM 10579 N N . VAL D 1 98 ? 30.242 108.374 -29.962 1.00 87.77 98 VAL D N 1
ATOM 10580 C CA . VAL D 1 98 ? 31.409 107.934 -29.194 1.00 81.32 98 VAL D CA 1
ATOM 10581 C C . VAL D 1 98 ? 31.428 106.428 -28.992 1.00 80.78 98 VAL D C 1
ATOM 10582 O O . VAL D 1 98 ? 30.510 105.720 -29.395 1.00 87.22 98 VAL D O 1
ATOM 10586 N N . ASP D 1 99 ? 32.489 105.949 -28.361 1.00 75.96 99 ASP D N 1
ATOM 10587 C CA . ASP D 1 99 ? 32.690 104.523 -28.139 1.00 79.99 99 ASP D CA 1
ATOM 10588 C C . ASP D 1 99 ? 31.610 103.942 -27.225 1.00 85.62 99 ASP D C 1
ATOM 10589 O O . ASP D 1 99 ? 31.666 104.125 -26.006 1.00 91.64 99 ASP D O 1
ATOM 10594 N N . ALA D 1 100 ? 30.642 103.227 -27.797 1.00 78.98 100 ALA D N 1
ATOM 10595 C CA . ALA D 1 100 ? 29.506 102.731 -27.011 1.00 81.07 100 ALA D CA 1
ATOM 10596 C C . ALA D 1 100 ? 29.889 101.696 -25.940 1.00 85.13 100 ALA D C 1
ATOM 10597 O O . ALA D 1 100 ? 29.632 101.897 -24.754 1.00 84.11 100 ALA D O 1
ATOM 10599 N N . LEU D 1 101 ? 30.489 100.584 -26.357 1.00 85.08 101 LEU D N 1
ATOM 10600 C CA . LEU D 1 101 ? 30.924 99.569 -25.407 1.00 76.11 101 LEU D CA 1
ATOM 10601 C C . LEU D 1 101 ? 31.508 100.269 -24.208 1.00 78.74 101 LEU D C 1
ATOM 10602 O O . LEU D 1 101 ? 31.174 99.950 -23.079 1.00 83.13 101 LEU D O 1
ATOM 10607 N N . ALA D 1 102 ? 32.387 101.231 -24.462 1.00 80.42 102 ALA D N 1
ATOM 10608 C CA . ALA D 1 102 ? 33.031 101.971 -23.389 1.00 78.64 102 ALA D CA 1
ATOM 10609 C C . ALA D 1 102 ? 32.004 102.688 -22.541 1.00 81.38 102 ALA D C 1
ATOM 10610 O O . ALA D 1 102 ? 31.766 102.308 -21.397 1.00 87.41 102 ALA D O 1
ATOM 10612 N N . SER D 1 103 ? 31.394 103.727 -23.097 1.00 80.72 103 SER D N 1
ATOM 10613 C CA . SER D 1 103 ? 30.500 104.571 -22.309 1.00 89.32 103 SER D CA 1
ATOM 10614 C C . SER D 1 103 ? 29.421 103.757 -21.586 1.00 87.48 103 SER D C 1
ATOM 10615 O O . SER D 1 103 ? 28.840 104.217 -20.605 1.00 87.16 103 SER D O 1
ATOM 10618 N N . GLY D 1 104 ? 29.173 102.544 -22.071 1.00 85.53 104 GLY D N 1
ATOM 10619 C CA . GLY D 1 104 ? 28.165 101.667 -21.499 1.00 86.27 104 GLY D CA 1
ATOM 10620 C C . GLY D 1 104 ? 28.668 100.820 -20.344 1.00 83.52 104 GLY D C 1
ATOM 10621 O O . GLY D 1 104 ? 27.888 100.385 -19.505 1.00 84.34 104 GLY D O 1
ATOM 10622 N N . ALA D 1 105 ? 29.972 100.578 -20.303 1.00 82.37 105 ALA D N 1
ATOM 10623 C CA . ALA D 1 105 ? 30.569 99.828 -19.211 1.00 74.72 105 ALA D CA 1
ATOM 10624 C C . ALA D 1 105 ? 31.116 100.807 -18.198 1.00 78.62 105 ALA D C 1
ATOM 10625 O O . ALA D 1 105 ? 31.263 100.484 -17.028 1.00 82.87 105 ALA D O 1
ATOM 10627 N N . LEU D 1 106 ? 31.434 102.011 -18.651 1.00 80.66 106 LEU D N 1
ATOM 10628 C CA . LEU D 1 106 ? 31.902 103.027 -17.733 1.00 81.37 106 LEU D CA 1
ATOM 10629 C C . LEU D 1 106 ? 30.794 103.302 -16.742 1.00 83.31 106 LEU D C 1
ATOM 10630 O O . LEU D 1 106 ? 31.046 103.439 -15.554 1.00 82.51 106 LEU D O 1
ATOM 10635 N N . SER D 1 107 ? 29.562 103.386 -17.235 1.00 85.03 107 SER D N 1
ATOM 10636 C CA . SER D 1 107 ? 28.427 103.681 -16.366 1.00 81.37 107 SER D CA 1
ATOM 10637 C C . SER D 1 107 ? 28.200 102.564 -15.352 1.00 78.14 107 SER D C 1
ATOM 10638 O O . SER D 1 107 ? 27.957 102.827 -14.179 1.00 79.97 107 SER D O 1
ATOM 10641 N N . LEU D 1 108 ? 28.291 101.319 -15.806 1.00 76.81 108 LEU D N 1
ATOM 10642 C CA . LEU D 1 108 ? 28.124 100.170 -14.923 1.00 75.61 108 LEU D CA 1
ATOM 10643 C C . LEU D 1 108 ? 29.198 100.112 -13.848 1.00 76.83 108 LEU D C 1
ATOM 10644 O O . LEU D 1 108 ? 28.945 99.627 -12.757 1.00 81.83 108 LEU D O 1
ATOM 10649 N N . VAL D 1 109 ? 30.400 100.593 -14.149 1.00 77.02 109 VAL D N 1
ATOM 10650 C CA . VAL D 1 109 ? 31.401 100.790 -13.102 1.00 81.86 109 VAL D CA 1
ATOM 10651 C C . VAL D 1 109 ? 30.968 101.962 -12.228 1.00 80.14 109 VAL D C 1
ATOM 10652 O O . VAL D 1 109 ? 30.693 101.793 -11.044 1.00 82.72 109 VAL D O 1
ATOM 10656 N N . THR D 1 110 ? 30.896 103.146 -12.823 1.00 81.20 110 THR D N 1
ATOM 10657 C CA . THR D 1 110 ? 30.433 104.335 -12.127 1.00 81.69 110 THR D CA 1
ATOM 10658 C C . THR D 1 110 ? 29.252 104.075 -11.190 1.00 85.49 110 THR D C 1
ATOM 10659 O O . THR D 1 110 ? 29.197 104.621 -10.091 1.00 91.04 110 THR D O 1
ATOM 10663 N N . PHE D 1 111 ? 28.307 103.250 -11.624 1.00 81.30 111 PHE D N 1
ATOM 10664 C CA . PHE D 1 111 ? 27.156 102.905 -10.792 1.00 82.49 111 PHE D CA 1
ATOM 10665 C C . PHE D 1 111 ? 27.615 102.269 -9.499 1.00 86.49 111 PHE D C 1
ATOM 10666 O O . PHE D 1 111 ? 27.298 102.736 -8.408 1.00 89.48 111 PHE D O 1
ATOM 10674 N N . LEU D 1 112 ? 28.360 101.184 -9.637 1.00 83.36 112 LEU D N 1
ATOM 10675 C CA . LEU D 1 112 ? 28.840 100.449 -8.488 1.00 82.11 112 LEU D CA 1
ATOM 10676 C C . LEU D 1 112 ? 29.783 101.291 -7.633 1.00 89.07 112 LEU D C 1
ATOM 10677 O O . LEU D 1 112 ? 29.933 101.042 -6.435 1.00 98.07 112 LEU D O 1
ATOM 10682 N N . LEU D 1 113 ? 30.396 102.306 -8.233 1.00 81.62 113 LEU D N 1
ATOM 10683 C CA . LEU D 1 113 ? 31.173 103.255 -7.453 1.00 80.38 113 LEU D CA 1
ATOM 10684 C C . LEU D 1 113 ? 30.250 104.055 -6.544 1.00 89.91 113 LEU D C 1
ATOM 10685 O O . LEU D 1 113 ? 30.536 104.260 -5.363 1.00 92.06 113 LEU D O 1
ATOM 10690 N N . ALA D 1 114 ? 29.131 104.499 -7.098 1.00 86.71 114 ALA D N 1
ATOM 10691 C CA . ALA D 1 114 ? 28.204 105.345 -6.357 1.00 90.06 114 ALA D CA 1
ATOM 10692 C C . ALA D 1 114 ? 27.350 104.593 -5.336 1.00 94.16 114 ALA D C 1
ATOM 10693 O O . ALA D 1 114 ? 26.620 105.214 -4.557 1.00 100.87 114 ALA D O 1
ATOM 10695 N N . THR D 1 115 ? 27.428 103.267 -5.335 1.00 88.47 115 THR D N 1
ATOM 10696 C CA . THR D 1 115 ? 26.683 102.491 -4.346 1.00 92.29 115 THR D CA 1
ATOM 10697 C C . THR D 1 115 ? 27.610 101.689 -3.426 1.00 97.21 115 THR D C 1
ATOM 10698 O O . THR D 1 115 ? 28.464 100.938 -3.906 1.00 92.05 115 THR D O 1
ATOM 10702 N N . PRO D 1 116 ? 27.449 101.893 -2.096 1.00 101.94 116 PRO D N 1
ATOM 10703 C CA . PRO D 1 116 ? 28.158 101.451 -0.889 1.00 90.34 116 PRO D CA 1
ATOM 10704 C C . PRO D 1 116 ? 28.996 100.167 -0.898 1.00 96.91 116 PRO D C 1
ATOM 10705 O O . PRO D 1 116 ? 30.188 100.279 -0.604 1.00 98.01 116 PRO D O 1
ATOM 10709 N N . PHE D 1 117 ? 28.417 99.006 -1.200 1.00 92.40 117 PHE D N 1
ATOM 10710 C CA . PHE D 1 117 ? 29.114 97.731 -0.994 1.00 94.81 117 PHE D CA 1
ATOM 10711 C C . PHE D 1 117 ? 29.128 97.406 0.498 1.00 100.69 117 PHE D C 1
ATOM 10712 O O . PHE D 1 117 ? 30.166 97.056 1.073 1.00 99.05 117 PHE D O 1
ATOM 10720 N N . GLN D 1 118 ? 27.953 97.518 1.110 1.00 101.85 118 GLN D N 1
ATOM 10721 C CA . GLN D 1 118 ? 27.821 97.427 2.548 1.00 93.92 118 GLN D CA 1
ATOM 10722 C C . GLN D 1 118 ? 26.369 97.592 2.967 1.00 96.68 118 GLN D C 1
ATOM 10723 O O . GLN D 1 118 ? 25.715 98.576 2.619 1.00 101.31 118 GLN D O 1
ATOM 10729 N N . VAL D 1 119 ? 25.855 96.616 3.700 1.00 99.60 119 VAL D N 1
ATOM 10730 C CA . VAL D 1 119 ? 24.546 96.764 4.313 1.00 99.64 119 VAL D CA 1
ATOM 10731 C C . VAL D 1 119 ? 24.690 96.660 5.812 1.00 98.08 119 VAL D C 1
ATOM 10732 O O . VAL D 1 119 ? 25.335 95.740 6.301 1.00 102.64 119 VAL D O 1
ATOM 10736 N N . ALA D 1 120 ? 24.102 97.615 6.532 1.00 105.80 120 ALA D N 1
ATOM 10737 C CA . ALA D 1 120 ? 24.195 97.657 7.995 1.00 109.83 120 ALA D CA 1
ATOM 10738 C C . ALA D 1 120 ? 22.897 97.231 8.675 1.00 109.78 120 ALA D C 1
ATOM 10739 O O . ALA D 1 120 ? 21.812 97.673 8.296 1.00 114.09 120 ALA D O 1
ATOM 10741 N N . TYR D 1 121 ? 23.019 96.362 9.674 1.00 105.83 121 TYR D N 1
ATOM 10742 C CA . TYR D 1 121 ? 21.883 95.989 10.503 1.00 107.42 121 TYR D CA 1
ATOM 10743 C C . TYR D 1 121 ? 21.817 96.908 11.713 1.00 108.75 121 TYR D C 1
ATOM 10744 O O . TYR D 1 121 ? 22.827 97.181 12.360 1.00 107.27 121 TYR D O 1
ATOM 10753 N N . ILE D 1 122 ? 20.622 97.387 12.016 1.00 113.05 122 ILE D N 1
ATOM 10754 C CA . ILE D 1 122 ? 20.441 98.277 13.143 1.00 113.40 122 ILE D CA 1
ATOM 10755 C C . ILE D 1 122 ? 19.772 97.509 14.269 1.00 118.28 122 ILE D C 1
ATOM 10756 O O . ILE D 1 122 ? 18.907 96.669 14.023 1.00 115.63 122 ILE D O 1
ATOM 10761 N N . MET D 1 123 ? 20.201 97.774 15.500 1.00 120.00 123 MET D N 1
ATOM 10762 C CA . MET D 1 123 ? 19.516 97.252 16.672 1.00 120.74 123 MET D CA 1
ATOM 10763 C C . MET D 1 123 ? 18.355 98.188 16.944 1.00 126.05 123 MET D C 1
ATOM 10764 O O . MET D 1 123 ? 18.560 99.382 17.166 1.00 126.72 123 MET D O 1
ATOM 10769 N N . PRO D 1 124 ? 17.129 97.643 16.934 1.00 129.27 124 PRO D N 1
ATOM 10770 C CA . PRO D 1 124 ? 15.892 98.427 16.813 1.00 134.46 124 PRO D CA 1
ATOM 10771 C C . PRO D 1 124 ? 15.764 99.572 17.825 1.00 143.97 124 PRO D C 1
ATOM 10772 O O . PRO D 1 124 ? 15.583 99.342 19.022 1.00 142.09 124 PRO D O 1
ATOM 10776 N N . GLY D 1 125 ? 15.859 100.800 17.320 1.00 143.77 125 GLY D N 1
ATOM 10777 C CA . GLY D 1 125 ? 15.738 101.999 18.130 1.00 146.96 125 GLY D CA 1
ATOM 10778 C C . GLY D 1 125 ? 16.708 102.048 19.292 1.00 146.98 125 GLY D C 1
ATOM 10779 O O . GLY D 1 125 ? 16.320 102.373 20.414 1.00 141.99 125 GLY D O 1
ATOM 10780 N N . THR D 1 126 ? 17.975 101.741 19.029 1.00 145.81 126 THR D N 1
ATOM 10781 C CA . THR D 1 126 ? 18.975 101.727 20.094 1.00 144.87 126 THR D CA 1
ATOM 10782 C C . THR D 1 126 ? 20.300 102.382 19.693 1.00 144.83 126 THR D C 1
ATOM 10783 O O . THR D 1 126 ? 21.188 102.548 20.531 1.00 143.73 126 THR D O 1
ATOM 10787 N N . LYS D 1 127 ? 20.439 102.726 18.415 1.00 137.26 127 LYS D N 1
ATOM 10788 C CA . LYS D 1 127 ? 21.623 103.442 17.932 1.00 143.07 127 LYS D CA 1
ATOM 10789 C C . LYS D 1 127 ? 22.876 102.557 17.844 1.00 143.06 127 LYS D C 1
ATOM 10790 O O . LYS D 1 127 ? 23.981 103.042 17.581 1.00 137.80 127 LYS D O 1
ATOM 10796 N N . GLU D 1 128 ? 22.700 101.260 18.068 1.00 142.49 128 GLU D N 1
ATOM 10797 C CA . GLU D 1 128 ? 23.794 100.305 17.924 1.00 136.05 128 GLU D CA 1
ATOM 10798 C C . GLU D 1 128 ? 23.649 99.565 16.596 1.00 126.25 128 GLU D C 1
ATOM 10799 O O . GLU D 1 128 ? 22.532 99.368 16.110 1.00 123.23 128 GLU D O 1
ATOM 10801 N N . SER D 1 129 ? 24.772 99.161 16.006 1.00 124.39 129 SER D N 1
ATOM 10802 C CA . SER D 1 129 ? 24.741 98.551 14.677 1.00 119.23 129 SER D CA 1
ATOM 10803 C C . SER D 1 129 ? 25.833 97.515 14.455 1.00 114.37 129 SER D C 1
ATOM 10804 O O . SER D 1 129 ? 26.890 97.556 15.087 1.00 116.42 129 SER D O 1
ATOM 10807 N N . ILE D 1 130 ? 25.556 96.585 13.546 1.00 105.52 130 ILE D N 1
ATOM 10808 C CA . ILE D 1 130 ? 26.590 95.730 12.980 1.00 103.66 130 ILE D CA 1
ATOM 10809 C C . ILE D 1 130 ? 26.429 95.741 11.466 1.00 106.24 130 ILE D C 1
ATOM 10810 O O . ILE D 1 130 ? 25.313 95.809 10.951 1.00 108.96 130 ILE D O 1
ATOM 10815 N N . LEU D 1 131 ? 27.544 95.703 10.749 1.00 103.05 131 LEU D N 1
ATOM 10816 C CA . LEU D 1 131 ? 27.497 95.913 9.313 1.00 102.37 131 LEU D CA 1
ATOM 10817 C C . LEU D 1 131 ? 28.442 95.007 8.529 1.00 102.29 131 LEU D C 1
ATOM 10818 O O . LEU D 1 131 ? 29.634 94.912 8.833 1.00 99.34 131 LEU D O 1
ATOM 10823 N N . VAL D 1 132 ? 27.875 94.339 7.525 1.00 102.33 132 VAL D N 1
ATOM 10824 C CA . VAL D 1 132 ? 28.610 93.454 6.626 1.00 103.13 132 VAL D CA 1
ATOM 10825 C C . VAL D 1 132 ? 29.293 94.248 5.515 1.00 100.36 132 VAL D C 1
ATOM 10826 O O . VAL D 1 132 ? 28.773 95.267 5.062 1.00 99.07 132 VAL D O 1
ATOM 10830 N N . ASP D 1 133 ? 30.454 93.771 5.077 1.00 100.94 133 ASP D N 1
ATOM 10831 C CA . ASP D 1 133 ? 31.261 94.490 4.092 1.00 108.16 133 ASP D CA 1
ATOM 10832 C C . ASP D 1 133 ? 31.551 93.668 2.834 1.00 111.89 133 ASP D C 1
ATOM 10833 O O . ASP D 1 133 ? 31.224 92.479 2.768 1.00 110.89 133 ASP D O 1
ATOM 10838 N N . GLY D 1 134 ? 32.175 94.307 1.844 1.00 111.69 134 GLY D N 1
ATOM 10839 C CA . GLY D 1 134 ? 32.515 93.645 0.595 1.00 111.56 134 GLY D CA 1
ATOM 10840 C C . GLY D 1 134 ? 31.306 92.915 0.048 1.00 105.02 134 GLY D C 1
ATOM 10841 O O . GLY D 1 134 ? 31.397 91.788 -0.452 1.00 100.14 134 GLY D O 1
ATOM 10842 N N . VAL D 1 135 ? 30.161 93.578 0.154 1.00 97.92 135 VAL D N 1
ATOM 10843 C CA . VAL D 1 135 ? 28.883 92.992 -0.207 1.00 94.94 135 VAL D CA 1
ATOM 10844 C C . VAL D 1 135 ? 28.087 94.019 -1.021 1.00 94.74 135 VAL D C 1
ATOM 10845 O O . VAL D 1 135 ? 28.020 95.180 -0.646 1.00 97.93 135 VAL D O 1
ATOM 10849 N N . ILE D 1 136 ? 27.512 93.614 -2.151 1.00 90.12 136 ILE D N 1
ATOM 10850 C CA . ILE D 1 136 ? 26.733 94.553 -2.966 1.00 88.44 136 ILE D CA 1
ATOM 10851 C C . ILE D 1 136 ? 25.257 94.499 -2.621 1.00 86.40 136 ILE D C 1
ATOM 10852 O O . ILE D 1 136 ? 24.586 93.518 -2.925 1.00 92.17 136 ILE D O 1
ATOM 10857 N N . PRO D 1 137 ? 24.744 95.556 -1.988 1.00 79.23 137 PRO D N 1
ATOM 10858 C CA . PRO D 1 137 ? 23.333 95.605 -1.589 1.00 81.99 137 PRO D CA 1
ATOM 10859 C C . PRO D 1 137 ? 22.355 95.410 -2.751 1.00 91.58 137 PRO D C 1
ATOM 10860 O O . PRO D 1 137 ? 22.020 96.365 -3.449 1.00 91.83 137 PRO D O 1
ATOM 10864 N N . ALA D 1 138 ? 21.902 94.170 -2.933 1.00 94.29 138 ALA D N 1
ATOM 10865 C CA . ALA D 1 138 ? 21.057 93.776 -4.064 1.00 88.55 138 ALA D CA 1
ATOM 10866 C C . ALA D 1 138 ? 19.716 94.503 -4.161 1.00 90.28 138 ALA D C 1
ATOM 10867 O O . ALA D 1 138 ? 18.966 94.295 -5.110 1.00 93.88 138 ALA D O 1
ATOM 10869 N N . ALA D 1 139 ? 19.389 95.328 -3.179 1.00 93.08 139 ALA D N 1
ATOM 10870 C CA . ALA D 1 139 ? 18.178 96.122 -3.291 1.00 94.87 139 ALA D CA 1
ATOM 10871 C C . ALA D 1 139 ? 18.498 97.366 -4.091 1.00 98.89 139 ALA D C 1
ATOM 10872 O O . ALA D 1 139 ? 17.652 97.894 -4.810 1.00 103.76 139 ALA D O 1
ATOM 10874 N N . LEU D 1 140 ? 19.738 97.824 -3.971 1.00 96.33 140 LEU D N 1
ATOM 10875 C CA . LEU D 1 140 ? 20.180 99.019 -4.679 1.00 101.77 140 LEU D CA 1
ATOM 10876 C C . LEU D 1 140 ? 20.393 98.793 -6.181 1.00 97.57 140 LEU D C 1
ATOM 10877 O O . LEU D 1 140 ? 20.584 99.753 -6.928 1.00 93.47 140 LEU D O 1
ATOM 10882 N N . MET D 1 141 ? 20.364 97.529 -6.608 1.00 95.20 141 MET D N 1
ATOM 10883 C CA . MET D 1 141 ? 20.520 97.170 -8.021 1.00 93.19 141 MET D CA 1
ATOM 10884 C C . MET D 1 141 ? 19.164 96.973 -8.691 1.00 94.28 141 MET D C 1
ATOM 10885 O O . MET D 1 141 ? 19.012 97.221 -9.881 1.00 92.05 141 MET D O 1
ATOM 10890 N N . GLY D 1 142 ? 18.184 96.507 -7.923 1.00 100.46 142 GLY D N 1
ATOM 10891 C CA . GLY D 1 142 ? 16.860 96.225 -8.455 1.00 100.92 142 GLY D CA 1
ATOM 10892 C C . GLY D 1 142 ? 16.074 97.457 -8.875 1.00 100.00 142 GLY D C 1
ATOM 10893 O O . GLY D 1 142 ? 16.648 98.513 -9.160 1.00 95.91 142 GLY D O 1
ATOM 10894 N N . SER D 1 143 ? 14.751 97.318 -8.903 1.00 97.30 143 SER D N 1
ATOM 10895 C CA . SER D 1 143 ? 13.859 98.399 -9.327 1.00 97.34 143 SER D CA 1
ATOM 10896 C C . SER D 1 143 ? 14.105 99.708 -8.583 1.00 97.55 143 SER D C 1
ATOM 10897 O O . SER D 1 143 ? 13.805 100.791 -9.088 1.00 92.89 143 SER D O 1
ATOM 10900 N N . GLN D 1 144 ? 14.649 99.596 -7.378 1.00 102.81 144 GLN D N 1
ATOM 10901 C CA . GLN D 1 144 ? 14.927 100.751 -6.541 1.00 101.12 144 GLN D CA 1
ATOM 10902 C C . GLN D 1 144 ? 16.075 101.571 -7.131 1.00 100.86 144 GLN D C 1
ATOM 10903 O O . GLN D 1 144 ? 16.371 102.672 -6.666 1.00 102.48 144 GLN D O 1
ATOM 10909 N N . GLY D 1 145 ? 16.720 101.038 -8.163 1.00 98.35 145 GLY D N 1
ATOM 10910 C CA . GLY D 1 145 ? 17.924 101.658 -8.683 1.00 95.79 145 GLY D CA 1
ATOM 10911 C C . GLY D 1 145 ? 17.685 102.614 -9.833 1.00 94.30 145 GLY D C 1
ATOM 10912 O O . GLY D 1 145 ? 18.380 103.621 -9.979 1.00 91.45 145 GLY D O 1
ATOM 10913 N N . LEU D 1 146 ? 16.685 102.302 -10.646 1.00 93.48 146 LEU D N 1
ATOM 10914 C CA . LEU D 1 146 ? 16.456 103.004 -11.903 1.00 85.54 146 LEU D CA 1
ATOM 10915 C C . LEU D 1 146 ? 16.803 104.493 -11.884 1.00 90.84 146 LEU D C 1
ATOM 10916 O O . LEU D 1 146 ? 17.541 104.958 -12.747 1.00 92.95 146 LEU D O 1
ATOM 10921 N N . PHE D 1 147 ? 16.294 105.242 -10.912 1.00 88.74 147 PHE D N 1
ATOM 10922 C CA . PHE D 1 147 ? 16.555 106.682 -10.884 1.00 88.05 147 PHE D CA 1
ATOM 10923 C C . PHE D 1 147 ? 18.029 107.060 -10.737 1.00 89.07 147 PHE D C 1
ATOM 10924 O O . PHE D 1 147 ? 18.513 107.958 -11.426 1.00 85.78 147 PHE D O 1
ATOM 10932 N N . VAL D 1 148 ? 18.742 106.393 -9.835 1.00 93.11 148 VAL D N 1
ATOM 10933 C CA . VAL D 1 148 ? 20.179 106.632 -9.708 1.00 96.38 148 VAL D CA 1
ATOM 10934 C C . VAL D 1 148 ? 20.887 106.113 -10.962 1.00 87.53 148 VAL D C 1
ATOM 10935 O O . VAL D 1 148 ? 21.882 106.682 -11.414 1.00 84.01 148 VAL D O 1
ATOM 10939 N N . ALA D 1 149 ? 20.331 105.044 -11.527 1.00 86.94 149 ALA D N 1
ATOM 10940 C CA . ALA D 1 149 ? 20.786 104.489 -12.796 1.00 87.65 149 ALA D CA 1
ATOM 10941 C C . ALA D 1 149 ? 20.753 105.545 -13.896 1.00 87.72 149 ALA D C 1
ATOM 10942 O O . ALA D 1 149 ? 21.797 105.975 -14.390 1.00 84.66 149 ALA D O 1
ATOM 10944 N N . MET D 1 150 ? 19.543 105.958 -14.262 1.00 85.97 150 MET D N 1
ATOM 10945 C CA . MET D 1 150 ? 19.339 107.004 -15.252 1.00 82.58 150 MET D CA 1
ATOM 10946 C C . MET D 1 150 ? 20.288 108.169 -15.034 1.00 84.35 150 MET D C 1
ATOM 10947 O O . MET D 1 150 ? 20.813 108.726 -15.990 1.00 88.15 150 MET D O 1
ATOM 10952 N N . ILE D 1 151 ? 20.509 108.546 -13.781 1.00 86.99 151 ILE D N 1
ATOM 10953 C CA . ILE D 1 151 ? 21.343 109.710 -13.505 1.00 87.42 151 ILE D CA 1
ATOM 10954 C C . ILE D 1 151 ? 22.823 109.458 -13.787 1.00 85.19 151 ILE D C 1
ATOM 10955 O O . ILE D 1 151 ? 23.392 110.072 -14.686 1.00 84.20 151 ILE D O 1
ATOM 10960 N N . ILE D 1 152 ? 23.456 108.562 -13.038 1.00 85.67 152 ILE D N 1
ATOM 10961 C CA . ILE D 1 152 ? 24.899 108.414 -13.194 1.00 87.07 152 ILE D CA 1
ATOM 10962 C C . ILE D 1 152 ? 25.269 107.830 -14.564 1.00 80.59 152 ILE D C 1
ATOM 10963 O O . ILE D 1 152 ? 26.435 107.842 -14.948 1.00 80.88 152 ILE D O 1
ATOM 10968 N N . ALA D 1 153 ? 24.273 107.349 -15.307 1.00 85.59 153 ALA D N 1
ATOM 10969 C CA . ALA D 1 153 ? 24.496 106.930 -16.702 1.00 88.23 153 ALA D CA 1
ATOM 10970 C C . ALA D 1 153 ? 24.546 108.135 -17.641 1.00 81.51 153 ALA D C 1
ATOM 10971 O O . ALA D 1 153 ? 25.512 108.309 -18.385 1.00 84.10 153 ALA D O 1
ATOM 10973 N N . ILE D 1 154 ? 23.504 108.960 -17.601 1.00 77.63 154 ILE D N 1
ATOM 10974 C CA . ILE D 1 154 ? 23.489 110.223 -18.331 1.00 79.39 154 ILE D CA 1
ATOM 10975 C C . ILE D 1 154 ? 24.685 111.103 -17.982 1.00 82.78 154 ILE D C 1
ATOM 10976 O O . ILE D 1 154 ? 25.349 111.632 -18.866 1.00 84.68 154 ILE D O 1
ATOM 10981 N N . ILE D 1 155 ? 24.950 111.260 -16.690 1.00 83.64 155 ILE D N 1
ATOM 10982 C CA . ILE D 1 155 ? 26.080 112.062 -16.222 1.00 84.96 155 ILE D CA 1
ATOM 10983 C C . ILE D 1 155 ? 27.420 111.522 -16.712 1.00 85.63 155 ILE D C 1
ATOM 10984 O O . ILE D 1 155 ? 28.283 112.280 -17.161 1.00 82.37 155 ILE D O 1
ATOM 10989 N N . SER D 1 156 ? 27.593 110.208 -16.616 1.00 87.81 156 SER D N 1
ATOM 10990 C CA . SER D 1 156 ? 28.838 109.582 -17.040 1.00 89.25 156 SER D CA 1
ATOM 10991 C C . SER D 1 156 ? 29.074 109.748 -18.526 1.00 87.73 156 SER D C 1
ATOM 10992 O O . SER D 1 156 ? 30.104 110.278 -18.933 1.00 90.77 156 SER D O 1
ATOM 10995 N N . THR D 1 157 ? 28.117 109.300 -19.333 1.00 87.13 157 THR D N 1
ATOM 10996 C CA . THR D 1 157 ? 28.262 109.352 -20.786 1.00 89.85 157 THR D CA 1
ATOM 10997 C C . THR D 1 157 ? 28.302 110.787 -21.311 1.00 84.07 157 THR D C 1
ATOM 10998 O O . THR D 1 157 ? 29.051 111.093 -22.230 1.00 83.48 157 THR D O 1
ATOM 11002 N N . GLU D 1 158 ? 27.510 111.667 -20.710 1.00 85.14 158 GLU D N 1
ATOM 11003 C CA . GLU D 1 158 ? 27.462 113.062 -21.140 1.00 89.45 158 GLU D CA 1
ATOM 11004 C C . GLU D 1 158 ? 28.798 113.769 -20.907 1.00 91.25 158 GLU D C 1
ATOM 11005 O O . GLU D 1 158 ? 29.159 114.687 -21.640 1.00 92.95 158 GLU D O 1
ATOM 11011 N N . ILE D 1 159 ? 29.523 113.341 -19.878 1.00 93.25 159 ILE D N 1
ATOM 11012 C CA . ILE D 1 159 ? 30.855 113.870 -19.598 1.00 93.45 159 ILE D CA 1
ATOM 11013 C C . ILE D 1 159 ? 31.859 113.171 -20.500 1.00 91.04 159 ILE D C 1
ATOM 11014 O O . ILE D 1 159 ? 32.747 113.794 -21.083 1.00 91.16 159 ILE D O 1
ATOM 11019 N N . TYR D 1 160 ? 31.690 111.864 -20.621 1.00 87.22 160 TYR D N 1
ATOM 11020 C CA . TYR D 1 160 ? 32.592 111.048 -21.402 1.00 89.77 160 TYR D CA 1
ATOM 11021 C C . TYR D 1 160 ? 32.614 111.496 -22.857 1.00 93.06 160 TYR D C 1
ATOM 11022 O O . TYR D 1 160 ? 33.681 111.661 -23.446 1.00 92.89 160 TYR D O 1
ATOM 11031 N N . ARG D 1 161 ? 31.436 111.696 -23.436 1.00 94.08 161 ARG D N 1
ATOM 11032 C CA . ARG D 1 161 ? 31.362 112.151 -24.817 1.00 94.28 161 ARG D CA 1
ATOM 11033 C C . ARG D 1 161 ? 32.031 113.510 -24.932 1.00 94.59 161 ARG D C 1
ATOM 11034 O O . ARG D 1 161 ? 32.845 113.734 -25.819 1.00 100.24 161 ARG D O 1
ATOM 11042 N N . PHE D 1 162 ? 31.709 114.407 -24.011 1.00 96.83 162 PHE D N 1
ATOM 11043 C CA . PHE D 1 162 ? 32.273 115.746 -24.036 1.00 100.58 162 PHE D CA 1
ATOM 11044 C C . PHE D 1 162 ? 33.791 115.731 -24.038 1.00 100.57 162 PHE D C 1
ATOM 11045 O O . PHE D 1 162 ? 34.422 116.622 -24.599 1.00 103.62 162 PHE D O 1
ATOM 11053 N N . LEU D 1 163 ? 34.382 114.732 -23.397 1.00 98.09 163 LEU D N 1
ATOM 11054 C CA . LEU D 1 163 ? 35.835 114.680 -23.303 1.00 101.52 163 LEU D CA 1
ATOM 11055 C C . LEU D 1 163 ? 36.491 114.135 -24.572 1.00 101.81 163 LEU D C 1
ATOM 11056 O O . LEU D 1 163 ? 37.497 114.673 -25.030 1.00 102.79 163 LEU D O 1
ATOM 11061 N N . VAL D 1 164 ? 35.928 113.074 -25.140 1.00 96.54 164 VAL D N 1
ATOM 11062 C CA . VAL D 1 164 ? 36.471 112.519 -26.372 1.00 95.12 164 VAL D CA 1
ATOM 11063 C C . VAL D 1 164 ? 36.347 113.548 -27.485 1.00 97.98 164 VAL D C 1
ATOM 11064 O O . VAL D 1 164 ? 37.061 113.489 -28.484 1.00 98.39 164 VAL D O 1
ATOM 11068 N N . GLN D 1 165 ? 35.450 114.508 -27.291 1.00 97.49 165 GLN D N 1
ATOM 11069 C CA . GLN D 1 165 ? 35.182 115.522 -28.300 1.00 100.52 165 GLN D CA 1
ATOM 11070 C C . GLN D 1 165 ? 36.131 116.719 -28.221 1.00 106.19 165 GLN D C 1
ATOM 11071 O O . GLN D 1 165 ? 36.465 117.326 -29.243 1.00 113.33 165 GLN D O 1
ATOM 11077 N N . LYS D 1 166 ? 36.571 117.058 -27.015 1.00 105.74 166 LYS D N 1
ATOM 11078 C CA . LYS D 1 166 ? 37.617 118.062 -26.868 1.00 109.03 166 LYS D CA 1
ATOM 11079 C C . LYS D 1 166 ? 38.964 117.351 -26.994 1.00 110.32 166 LYS D C 1
ATOM 11080 O O . LYS D 1 166 ? 40.026 117.927 -26.748 1.00 111.51 166 LYS D O 1
ATOM 11086 N N . LYS D 1 167 ? 38.892 116.081 -27.383 1.00 109.01 167 LYS D N 1
ATOM 11087 C CA . LYS D 1 167 ? 40.066 115.260 -27.668 1.00 109.19 167 LYS D CA 1
ATOM 11088 C C . LYS D 1 167 ? 41.110 115.235 -26.552 1.00 110.63 167 LYS D C 1
ATOM 11089 O O . LYS D 1 167 ? 42.308 115.164 -26.820 1.00 107.75 167 LYS D O 1
ATOM 11095 N N . MET D 1 168 ? 40.637 115.288 -25.307 1.00 116.54 168 MET D N 1
ATOM 11096 C CA . MET D 1 168 ? 41.475 115.101 -24.123 1.00 111.90 168 MET D CA 1
ATOM 11097 C C . MET D 1 168 ? 41.784 113.622 -23.980 1.00 105.84 168 MET D C 1
ATOM 11098 O O . MET D 1 168 ? 41.169 112.928 -23.174 1.00 104.97 168 MET D O 1
ATOM 11103 N N . ILE D 1 169 ? 42.747 113.145 -24.756 1.00 104.31 169 ILE D N 1
ATOM 11104 C CA . ILE D 1 169 ? 42.861 111.720 -24.998 1.00 103.31 169 ILE D CA 1
ATOM 11105 C C . ILE D 1 169 ? 44.295 111.273 -25.271 1.00 104.51 169 ILE D C 1
ATOM 11106 O O . ILE D 1 169 ? 45.125 112.055 -25.734 1.00 107.29 169 ILE D O 1
ATOM 11111 N N . ILE D 1 170 ? 44.588 110.012 -24.978 1.00 101.08 170 ILE D N 1
ATOM 11112 C CA . ILE D 1 170 ? 45.915 109.478 -25.257 1.00 99.02 170 ILE D CA 1
ATOM 11113 C C . ILE D 1 170 ? 46.074 109.025 -26.714 1.00 105.03 170 ILE D C 1
ATOM 11114 O O . ILE D 1 170 ? 45.491 108.030 -27.159 1.00 97.45 170 ILE D O 1
ATOM 11119 N N . LYS D 1 171 ? 46.874 109.794 -27.441 1.00 111.21 171 LYS D N 1
ATOM 11120 C CA . LYS D 1 171 ? 47.283 109.490 -28.806 1.00 108.32 171 LYS D CA 1
ATOM 11121 C C . LYS D 1 171 ? 48.268 108.325 -28.884 1.00 103.01 171 LYS D C 1
ATOM 11122 O O . LYS D 1 171 ? 49.491 108.506 -28.803 1.00 105.82 171 LYS D O 1
ATOM 11128 N N . MET D 1 172 ? 47.750 107.120 -29.054 1.00 97.83 172 MET D N 1
ATOM 11129 C CA . MET D 1 172 ? 48.645 105.996 -29.284 1.00 102.96 172 MET D CA 1
ATOM 11130 C C . MET D 1 172 ? 49.135 106.000 -30.759 1.00 108.95 172 MET D C 1
ATOM 11131 O O . MET D 1 172 ? 48.339 106.247 -31.691 1.00 106.12 172 MET D O 1
ATOM 11136 N N . PRO D 1 173 ? 50.456 105.819 -30.971 1.00 105.93 173 PRO D N 1
ATOM 11137 C CA . PRO D 1 173 ? 51.104 105.525 -32.262 1.00 111.96 173 PRO D CA 1
ATOM 11138 C C . PRO D 1 173 ? 50.308 104.564 -33.158 1.00 110.16 173 PRO D C 1
ATOM 11139 O O . PRO D 1 173 ? 49.851 103.528 -32.676 1.00 108.32 173 PRO D O 1
ATOM 11143 N N . GLU D 1 174 ? 50.168 104.896 -34.442 1.00 107.42 174 GLU D N 1
ATOM 11144 C CA . GLU D 1 174 ? 49.303 104.141 -35.355 1.00 111.43 174 GLU D CA 1
ATOM 11145 C C . GLU D 1 174 ? 49.763 102.692 -35.565 1.00 111.42 174 GLU D C 1
ATOM 11146 O O . GLU D 1 174 ? 48.990 101.845 -36.025 1.00 107.00 174 GLU D O 1
ATOM 11152 N N . THR D 1 175 ? 51.017 102.409 -35.226 1.00 111.11 175 THR D N 1
ATOM 11153 C CA . THR D 1 175 ? 51.591 101.089 -35.477 1.00 113.95 175 THR D CA 1
ATOM 11154 C C . THR D 1 175 ? 51.138 100.086 -34.426 1.00 112.26 175 THR D C 1
ATOM 11155 O O . THR D 1 175 ? 51.163 98.872 -34.651 1.00 113.82 175 THR D O 1
ATOM 11159 N N . VAL D 1 176 ? 50.723 100.609 -33.278 1.00 107.79 176 VAL D N 1
ATOM 11160 C CA . VAL D 1 176 ? 50.280 99.779 -32.173 1.00 104.38 176 VAL D CA 1
ATOM 11161 C C . VAL D 1 176 ? 48.839 99.354 -32.412 1.00 100.78 176 VAL D C 1
ATOM 11162 O O . VAL D 1 176 ? 47.997 100.180 -32.766 1.00 102.43 176 VAL D O 1
ATOM 11166 N N . PRO D 1 177 ? 48.555 98.052 -32.241 1.00 96.99 177 PRO D N 1
ATOM 11167 C CA . PRO D 1 177 ? 47.244 97.475 -32.554 1.00 99.50 177 PRO D CA 1
ATOM 11168 C C . PRO D 1 177 ? 46.103 98.414 -32.197 1.00 104.70 177 PRO D C 1
ATOM 11169 O O . PRO D 1 177 ? 46.280 99.259 -31.328 1.00 109.31 177 PRO D O 1
ATOM 11173 N N . PRO D 1 178 ? 44.951 98.272 -32.864 1.00 101.70 178 PRO D N 1
ATOM 11174 C CA . PRO D 1 178 ? 43.734 99.058 -32.601 1.00 102.41 178 PRO D CA 1
ATOM 11175 C C . PRO D 1 178 ? 43.178 98.830 -31.189 1.00 96.56 178 PRO D C 1
ATOM 11176 O O . PRO D 1 178 ? 42.771 99.780 -30.512 1.00 92.67 178 PRO D O 1
ATOM 11180 N N . ALA D 1 179 ? 43.165 97.573 -30.756 1.00 94.16 179 ALA D N 1
ATOM 11181 C CA . ALA D 1 179 ? 42.764 97.234 -29.397 1.00 95.10 179 ALA D CA 1
ATOM 11182 C C . ALA D 1 179 ? 43.528 98.089 -28.379 1.00 97.61 179 ALA D C 1
ATOM 11183 O O . ALA D 1 179 ? 42.949 98.619 -27.430 1.00 94.16 179 ALA D O 1
ATOM 11185 N N . VAL D 1 180 ? 44.834 98.219 -28.575 1.00 97.71 180 VAL D N 1
ATOM 11186 C CA . VAL D 1 180 ? 45.631 99.088 -27.730 1.00 92.74 180 VAL D CA 1
ATOM 11187 C C . VAL D 1 180 ? 45.190 100.536 -27.893 1.00 95.08 180 VAL D C 1
ATOM 11188 O O . VAL D 1 180 ? 44.967 101.233 -26.904 1.00 97.76 180 VAL D O 1
ATOM 11192 N N . THR D 1 181 ? 45.065 100.987 -29.140 1.00 96.78 181 THR D N 1
ATOM 11193 C CA . THR D 1 181 ? 44.730 102.382 -29.416 1.00 95.89 181 THR D CA 1
ATOM 11194 C C . THR D 1 181 ? 43.418 102.767 -28.751 1.00 94.56 181 THR D C 1
ATOM 11195 O O . THR D 1 181 ? 43.294 103.864 -28.205 1.00 92.21 181 THR D O 1
ATOM 11199 N N . ARG D 1 182 ? 42.445 101.857 -28.794 1.00 93.33 182 ARG D N 1
ATOM 11200 C CA . ARG D 1 182 ? 41.105 102.125 -28.263 1.00 92.35 182 ARG D CA 1
ATOM 11201 C C . ARG D 1 182 ? 41.084 102.289 -26.748 1.00 96.91 182 ARG D C 1
ATOM 11202 O O . ARG D 1 182 ? 40.467 103.224 -26.231 1.00 98.44 182 ARG D O 1
ATOM 11210 N N . SER D 1 183 ? 41.735 101.372 -26.038 1.00 92.26 183 SER D N 1
ATOM 11211 C CA . SER D 1 183 ? 41.805 101.460 -24.587 1.00 87.58 183 SER D CA 1
ATOM 11212 C C . SER D 1 183 ? 42.294 102.828 -24.150 1.00 84.84 183 SER D C 1
ATOM 11213 O O . SER D 1 183 ? 41.526 103.654 -23.669 1.00 88.19 183 SER D O 1
ATOM 11216 N N . PHE D 1 184 ? 43.578 103.069 -24.340 1.00 80.27 184 PHE D N 1
ATOM 11217 C CA . PHE D 1 184 ? 44.190 104.295 -23.857 1.00 85.40 184 PHE D CA 1
ATOM 11218 C C . PHE D 1 184 ? 43.442 105.552 -24.299 1.00 88.94 184 PHE D C 1
ATOM 11219 O O . PHE D 1 184 ? 43.547 106.608 -23.671 1.00 87.25 184 PHE D O 1
ATOM 11227 N N . ALA D 1 185 ? 42.669 105.429 -25.370 1.00 90.84 185 ALA D N 1
ATOM 11228 C CA . ALA D 1 185 ? 41.803 106.516 -25.794 1.00 89.11 185 ALA D CA 1
ATOM 11229 C C . ALA D 1 185 ? 40.870 106.862 -24.650 1.00 92.19 185 ALA D C 1
ATOM 11230 O O . ALA D 1 185 ? 40.791 108.011 -24.222 1.00 96.26 185 ALA D O 1
ATOM 11232 N N . ALA D 1 186 ? 40.182 105.844 -24.144 1.00 90.15 186 ALA D N 1
ATOM 11233 C CA . ALA D 1 186 ? 39.216 106.001 -23.061 1.00 90.68 186 ALA D CA 1
ATOM 11234 C C . ALA D 1 186 ? 39.855 106.288 -21.695 1.00 93.42 186 ALA D C 1
ATOM 11235 O O . ALA D 1 186 ? 39.217 106.875 -20.819 1.00 94.47 186 ALA D O 1
ATOM 11237 N N . LEU D 1 187 ? 41.104 105.869 -21.510 1.00 89.62 187 LEU D N 1
ATOM 11238 C CA . LEU D 1 187 ? 41.781 106.027 -20.227 1.00 86.01 187 LEU D CA 1
ATOM 11239 C C . LEU D 1 187 ? 41.547 107.411 -19.646 1.00 87.96 187 LEU D C 1
ATOM 11240 O O . LEU D 1 187 ? 40.825 107.554 -18.668 1.00 92.34 187 LEU D O 1
ATOM 11245 N N . ILE D 1 188 ? 42.142 108.432 -20.250 1.00 87.11 188 ILE D N 1
ATOM 11246 C CA . ILE D 1 188 ? 42.011 109.788 -19.722 1.00 85.27 188 ILE D CA 1
ATOM 11247 C C . ILE D 1 188 ? 40.567 110.189 -19.416 1.00 89.36 188 ILE D C 1
ATOM 11248 O O . ILE D 1 188 ? 40.275 110.615 -18.306 1.00 93.57 188 ILE D O 1
ATOM 11253 N N . PRO D 1 189 ? 39.655 110.059 -20.393 1.00 93.36 189 PRO D N 1
ATOM 11254 C CA . PRO D 1 189 ? 38.263 110.432 -20.107 1.00 93.31 189 PRO D CA 1
ATOM 11255 C C . PRO D 1 189 ? 37.653 109.582 -18.998 1.00 90.72 189 PRO D C 1
ATOM 11256 O O . PRO D 1 189 ? 37.056 110.132 -18.078 1.00 90.69 189 PRO D O 1
ATOM 11260 N N . GLY D 1 190 ? 37.804 108.265 -19.086 1.00 86.85 190 GLY D N 1
ATOM 11261 C CA . GLY D 1 190 ? 37.271 107.373 -18.075 1.00 85.89 190 GLY D CA 1
ATOM 11262 C C . GLY D 1 190 ? 37.770 107.711 -16.682 1.00 92.97 190 GLY D C 1
ATOM 11263 O O . GLY D 1 190 ? 37.042 107.575 -15.695 1.00 94.01 190 GLY D O 1
ATOM 11264 N N . PHE D 1 191 ? 39.016 108.160 -16.594 1.00 91.14 191 PHE D N 1
ATOM 11265 C CA . PHE D 1 191 ? 39.611 108.494 -15.303 1.00 92.20 191 PHE D CA 1
ATOM 11266 C C . PHE D 1 191 ? 38.976 109.723 -14.673 1.00 89.42 191 PHE D C 1
ATOM 11267 O O . PHE D 1 191 ? 38.896 109.833 -13.455 1.00 96.28 191 PHE D O 1
ATOM 11275 N N . ILE D 1 192 ? 38.531 110.651 -15.505 1.00 88.07 192 ILE D N 1
ATOM 11276 C CA . ILE D 1 192 ? 37.891 111.857 -15.006 1.00 90.28 192 ILE D CA 1
ATOM 11277 C C . ILE D 1 192 ? 36.419 111.622 -14.627 1.00 93.57 192 ILE D C 1
ATOM 11278 O O . ILE D 1 192 ? 35.884 112.289 -13.739 1.00 91.62 192 ILE D O 1
ATOM 11283 N N . VAL D 1 193 ? 35.769 110.667 -15.288 1.00 94.17 193 VAL D N 1
ATOM 11284 C CA . VAL D 1 193 ? 34.392 110.326 -14.948 1.00 90.64 193 VAL D CA 1
ATOM 11285 C C . VAL D 1 193 ? 34.349 109.651 -13.576 1.00 94.75 193 VAL D C 1
ATOM 11286 O O . VAL D 1 193 ? 33.643 110.111 -12.675 1.00 93.60 193 VAL D O 1
ATOM 11290 N N . VAL D 1 194 ? 35.114 108.573 -13.409 1.00 90.71 194 VAL D N 1
ATOM 11291 C CA . VAL D 1 194 ? 35.149 107.875 -12.124 1.00 95.54 194 VAL D CA 1
ATOM 11292 C C . VAL D 1 194 ? 35.505 108.836 -10.995 1.00 94.64 194 VAL D C 1
ATOM 11293 O O . VAL D 1 194 ? 35.043 108.676 -9.872 1.00 95.32 194 VAL D O 1
ATOM 11297 N N . THR D 1 195 ? 36.319 109.840 -11.303 1.00 94.53 195 THR D N 1
ATOM 11298 C CA . THR D 1 195 ? 36.690 110.850 -10.317 1.00 94.19 195 THR D CA 1
ATOM 11299 C C . THR D 1 195 ? 35.511 111.739 -9.930 1.00 95.10 195 THR D C 1
ATOM 11300 O O . THR D 1 195 ? 35.245 111.936 -8.746 1.00 90.14 195 THR D O 1
ATOM 11304 N N . VAL D 1 196 ? 34.811 112.278 -10.929 1.00 97.68 196 VAL D N 1
ATOM 11305 C CA . VAL D 1 196 ? 33.639 113.115 -10.669 1.00 95.33 196 VAL D CA 1
ATOM 11306 C C . VAL D 1 196 ? 32.592 112.354 -9.867 1.00 99.01 196 VAL D C 1
ATOM 11307 O O . VAL D 1 196 ? 32.207 112.774 -8.771 1.00 98.05 196 VAL D O 1
ATOM 11311 N N . VAL D 1 197 ? 32.132 111.234 -10.412 1.00 95.00 197 VAL D N 1
ATOM 11312 C CA . VAL D 1 197 ? 31.203 110.387 -9.679 1.00 95.16 197 VAL D CA 1
ATOM 11313 C C . VAL D 1 197 ? 31.737 110.081 -8.279 1.00 93.35 197 VAL D C 1
ATOM 11314 O O . VAL D 1 197 ? 30.996 110.154 -7.303 1.00 96.92 197 VAL D O 1
ATOM 11318 N N . TRP D 1 198 ? 33.025 109.773 -8.173 1.00 88.91 198 TRP D N 1
ATOM 11319 C CA . TRP D 1 198 ? 33.621 109.516 -6.864 1.00 93.31 198 TRP D CA 1
ATOM 11320 C C . TRP D 1 198 ? 33.541 110.727 -5.942 1.00 95.34 198 TRP D C 1
ATOM 11321 O O . TRP D 1 198 ? 33.268 110.587 -4.751 1.00 93.00 198 TRP D O 1
ATOM 11332 N N . ILE D 1 199 ? 33.789 111.914 -6.486 1.00 93.78 199 ILE D N 1
ATOM 11333 C CA . ILE D 1 199 ? 33.664 113.128 -5.694 1.00 88.71 199 ILE D CA 1
ATOM 11334 C C . ILE D 1 199 ? 32.205 113.367 -5.334 1.00 94.78 199 ILE D C 1
ATOM 11335 O O . ILE D 1 199 ? 31.883 113.631 -4.176 1.00 97.57 199 ILE D O 1
ATOM 11340 N N . ILE D 1 200 ? 31.317 113.255 -6.318 1.00 93.93 200 ILE D N 1
ATOM 11341 C CA . ILE D 1 200 ? 29.888 113.410 -6.054 1.00 95.68 200 ILE D CA 1
ATOM 11342 C C . ILE D 1 200 ? 29.418 112.538 -4.893 1.00 94.84 200 ILE D C 1
ATOM 11343 O O . ILE D 1 200 ? 28.532 112.929 -4.137 1.00 95.26 200 ILE D O 1
ATOM 11348 N N . ARG D 1 201 ? 30.004 111.353 -4.761 1.00 93.20 201 ARG D N 1
ATOM 11349 C CA . ARG D 1 201 ? 29.685 110.482 -3.640 1.00 96.64 201 ARG D CA 1
ATOM 11350 C C . ARG D 1 201 ? 30.145 111.126 -2.342 1.00 99.69 201 ARG D C 1
ATOM 11351 O O . ARG D 1 201 ? 29.346 111.346 -1.430 1.00 102.62 201 ARG D O 1
ATOM 11359 N N . LEU D 1 202 ? 31.435 111.432 -2.263 1.00 97.76 202 LEU D N 1
ATOM 11360 C CA . LEU D 1 202 ? 31.994 112.035 -1.058 1.00 100.78 202 LEU D CA 1
ATOM 11361 C C . LEU D 1 202 ? 31.144 113.210 -0.570 1.00 102.73 202 LEU D C 1
ATOM 11362 O O . LEU D 1 202 ? 30.850 113.316 0.619 1.00 101.22 202 LEU D O 1
ATOM 11367 N N . ILE D 1 203 ? 30.736 114.077 -1.492 1.00 97.86 203 ILE D N 1
ATOM 11368 C CA . ILE D 1 203 ? 29.891 115.215 -1.143 1.00 96.83 203 ILE D CA 1
ATOM 11369 C C . ILE D 1 203 ? 28.629 114.807 -0.373 1.00 100.84 203 ILE D C 1
ATOM 11370 O O . ILE D 1 203 ? 28.312 115.397 0.657 1.00 100.43 203 ILE D O 1
ATOM 11375 N N . PHE D 1 204 ? 27.913 113.800 -0.866 1.00 99.35 204 PHE D N 1
ATOM 11376 C CA . PHE D 1 204 ? 26.710 113.324 -0.187 1.00 98.77 204 PHE D CA 1
ATOM 11377 C C . PHE D 1 204 ? 27.053 112.411 0.981 1.00 103.65 204 PHE D C 1
ATOM 11378 O O . PHE D 1 204 ? 26.230 112.180 1.871 1.00 103.68 204 PHE D O 1
ATOM 11386 N N . GLU D 1 205 ? 28.276 111.893 0.967 1.00 101.96 205 GLU D N 1
ATOM 11387 C CA . GLU D 1 205 ? 28.788 111.092 2.068 1.00 103.38 205 GLU D CA 1
ATOM 11388 C C . GLU D 1 205 ? 28.835 111.977 3.319 1.00 108.07 205 GLU D C 1
ATOM 11389 O O . GLU D 1 205 ? 28.904 111.492 4.452 1.00 102.47 205 GLU D O 1
ATOM 11395 N N . HIS D 1 206 ? 28.787 113.287 3.088 1.00 108.53 206 HIS D N 1
ATOM 11396 C CA . HIS D 1 206 ? 28.847 114.280 4.149 1.00 101.99 206 HIS D CA 1
ATOM 11397 C C . HIS D 1 206 ? 27.640 115.204 4.092 1.00 105.11 206 HIS D C 1
ATOM 11398 O O . HIS D 1 206 ? 27.783 116.425 4.130 1.00 107.41 206 HIS D O 1
ATOM 11405 N N . THR D 1 207 ? 26.452 114.622 3.981 1.00 104.11 207 THR D N 1
ATOM 11406 C CA . THR D 1 207 ? 25.220 115.397 4.014 1.00 101.86 207 THR D CA 1
ATOM 11407 C C . THR D 1 207 ? 24.210 114.622 4.820 1.00 101.34 207 THR D C 1
ATOM 11408 O O . THR D 1 207 ? 24.470 113.493 5.227 1.00 101.94 207 THR D O 1
ATOM 11412 N N . THR D 1 208 ? 23.047 115.226 5.029 1.00 103.96 208 THR D N 1
ATOM 11413 C CA . THR D 1 208 ? 21.971 114.582 5.773 1.00 110.21 208 THR D CA 1
ATOM 11414 C C . THR D 1 208 ? 21.640 113.188 5.221 1.00 108.37 208 THR D C 1
ATOM 11415 O O . THR D 1 208 ? 21.338 112.265 5.988 1.00 98.44 208 THR D O 1
ATOM 11419 N N . PHE D 1 209 ? 21.717 113.048 3.894 1.00 105.68 209 PHE D N 1
ATOM 11420 C CA . PHE D 1 209 ? 21.242 111.852 3.189 1.00 100.33 209 PHE D CA 1
ATOM 11421 C C . PHE D 1 209 ? 22.243 110.707 3.204 1.00 100.38 209 PHE D C 1
ATOM 11422 O O . PHE D 1 209 ? 21.864 109.534 3.176 1.00 96.28 209 PHE D O 1
ATOM 11430 N N . GLY D 1 210 ? 23.523 111.051 3.218 1.00 99.31 210 GLY D N 1
ATOM 11431 C CA . GLY D 1 210 ? 24.550 110.056 3.446 1.00 104.98 210 GLY D CA 1
ATOM 11432 C C . GLY D 1 210 ? 25.117 109.422 2.201 1.00 100.41 210 GLY D C 1
ATOM 11433 O O . GLY D 1 210 ? 26.334 109.393 2.026 1.00 100.45 210 GLY D O 1
ATOM 11434 N N . SER D 1 211 ? 24.247 108.900 1.344 1.00 100.59 211 SER D N 1
ATOM 11435 C CA . SER D 1 211 ? 24.700 108.266 0.114 1.00 101.88 211 SER D CA 1
ATOM 11436 C C . SER D 1 211 ? 23.830 108.636 -1.080 1.00 101.52 211 SER D C 1
ATOM 11437 O O . SER D 1 211 ? 22.653 108.949 -0.916 1.00 97.02 211 SER D O 1
ATOM 11440 N N . ILE D 1 212 ? 24.421 108.591 -2.277 1.00 106.35 212 ILE D N 1
ATOM 11441 C CA . ILE D 1 212 ? 23.757 109.029 -3.511 1.00 100.89 212 ILE D CA 1
ATOM 11442 C C . ILE D 1 212 ? 22.379 108.416 -3.704 1.00 97.25 212 ILE D C 1
ATOM 11443 O O . ILE D 1 212 ? 21.411 109.119 -3.994 1.00 93.93 212 ILE D O 1
ATOM 11448 N N . HIS D 1 213 ? 22.300 107.101 -3.546 1.00 97.85 213 HIS D N 1
ATOM 11449 C CA . HIS D 1 213 ? 21.054 106.382 -3.783 1.00 102.45 213 HIS D CA 1
ATOM 11450 C C . HIS D 1 213 ? 19.901 106.959 -2.961 1.00 105.85 213 HIS D C 1
ATOM 11451 O O . HIS D 1 213 ? 18.731 106.772 -3.294 1.00 112.37 213 HIS D O 1
ATOM 11458 N N . ASN D 1 214 ? 20.241 107.675 -1.896 1.00 105.02 214 ASN D N 1
ATOM 11459 C CA . ASN D 1 214 ? 19.249 108.144 -0.939 1.00 102.93 214 ASN D CA 1
ATOM 11460 C C . ASN D 1 214 ? 18.747 109.572 -1.192 1.00 99.23 214 ASN D C 1
ATOM 11461 O O . ASN D 1 214 ? 17.566 109.859 -0.988 1.00 97.50 214 ASN D O 1
ATOM 11466 N N . VAL D 1 215 ? 19.643 110.464 -1.617 1.00 98.57 215 VAL D N 1
ATOM 11467 C CA . VAL D 1 215 ? 19.241 111.815 -1.993 1.00 94.54 215 VAL D CA 1
ATOM 11468 C C . VAL D 1 215 ? 18.229 111.660 -3.093 1.00 98.32 215 VAL D C 1
ATOM 11469 O O . VAL D 1 215 ? 17.158 112.257 -3.066 1.00 101.09 215 VAL D O 1
ATOM 11473 N N . VAL D 1 216 ? 18.588 110.834 -4.065 1.00 100.01 216 VAL D N 1
ATOM 11474 C CA . VAL D 1 216 ? 17.748 110.592 -5.223 1.00 100.89 216 VAL D CA 1
ATOM 11475 C C . VAL D 1 216 ? 16.483 109.832 -4.839 1.00 102.65 216 VAL D C 1
ATOM 11476 O O . VAL D 1 216 ? 15.389 110.152 -5.304 1.00 105.95 216 VAL D O 1
ATOM 11480 N N . GLY D 1 217 ? 16.632 108.838 -3.973 1.00 102.13 217 GLY D N 1
ATOM 11481 C CA . GLY D 1 217 ? 15.498 108.048 -3.533 1.00 106.91 217 GLY D CA 1
ATOM 11482 C C . GLY D 1 217 ? 14.447 108.843 -2.774 1.00 111.86 217 GLY D C 1
ATOM 11483 O O . GLY D 1 217 ? 13.345 108.346 -2.545 1.00 112.45 217 GLY D O 1
ATOM 11484 N N . LYS D 1 218 ? 14.778 110.077 -2.393 1.00 111.83 218 LYS D N 1
ATOM 11485 C CA . LYS D 1 218 ? 13.894 110.882 -1.545 1.00 111.03 218 LYS D CA 1
ATOM 11486 C C . LYS D 1 218 ? 13.638 112.303 -2.051 1.00 104.78 218 LYS D C 1
ATOM 11487 O O . LYS D 1 218 ? 12.955 113.080 -1.390 1.00 108.48 218 LYS D O 1
ATOM 11493 N N . LEU D 1 219 ? 14.188 112.649 -3.207 1.00 97.44 219 LEU D N 1
ATOM 11494 C CA . LEU D 1 219 ? 13.908 113.952 -3.800 1.00 100.34 219 LEU D CA 1
ATOM 11495 C C . LEU D 1 219 ? 13.329 113.779 -5.198 1.00 103.81 219 LEU D C 1
ATOM 11496 O O . LEU D 1 219 ? 12.951 114.751 -5.857 1.00 99.97 219 LEU D O 1
ATOM 11501 N N . LEU D 1 220 ? 13.277 112.532 -5.651 1.00 104.36 220 LEU D N 1
ATOM 11502 C CA . LEU D 1 220 ? 12.687 112.208 -6.936 1.00 94.57 220 LEU D CA 1
ATOM 11503 C C . LEU D 1 220 ? 11.930 110.906 -6.783 1.00 95.34 220 LEU D C 1
ATOM 11504 O O . LEU D 1 220 ? 10.703 110.881 -6.770 1.00 98.31 220 LEU D O 1
ATOM 11509 N N . GLN D 1 221 ? 12.677 109.823 -6.626 1.00 93.65 221 GLN D N 1
ATOM 11510 C CA . GLN D 1 221 ? 12.095 108.495 -6.689 1.00 99.79 221 GLN D CA 1
ATOM 11511 C C . GLN D 1 221 ? 10.979 108.246 -5.684 1.00 107.55 221 GLN D C 1
ATOM 11512 O O . GLN D 1 221 ? 10.139 107.381 -5.908 1.00 111.32 221 GLN D O 1
ATOM 11518 N N . GLU D 1 222 ? 10.961 108.981 -4.577 1.00 107.53 222 GLU D N 1
ATOM 11519 C CA . GLU D 1 222 ? 9.884 108.792 -3.604 1.00 110.83 222 GLU D CA 1
ATOM 11520 C C . GLU D 1 222 ? 8.660 109.670 -3.883 1.00 108.74 222 GLU D C 1
ATOM 11521 O O . GLU D 1 222 ? 7.561 109.148 -4.041 1.00 109.98 222 GLU D O 1
ATOM 11527 N N . PRO D 1 223 ? 8.843 111.001 -3.964 1.00 109.08 223 PRO D N 1
ATOM 11528 C CA . PRO D 1 223 ? 7.689 111.856 -4.275 1.00 107.24 223 PRO D CA 1
ATOM 11529 C C . PRO D 1 223 ? 7.104 111.595 -5.665 1.00 106.58 223 PRO D C 1
ATOM 11530 O O . PRO D 1 223 ? 5.889 111.415 -5.790 1.00 103.87 223 PRO D O 1
ATOM 11534 N N . LEU D 1 224 ? 7.955 111.579 -6.690 1.00 107.41 224 LEU D N 1
ATOM 11535 C CA . LEU D 1 224 ? 7.500 111.342 -8.061 1.00 102.08 224 LEU D CA 1
ATOM 11536 C C . LEU D 1 224 ? 6.812 109.993 -8.172 1.00 100.78 224 LEU D C 1
ATOM 11537 O O . LEU D 1 224 ? 5.870 109.831 -8.944 1.00 98.68 224 LEU D O 1
ATOM 11542 N N . SER D 1 225 ? 7.280 109.029 -7.386 1.00 98.92 225 SER D N 1
ATOM 11543 C CA . SER D 1 225 ? 6.707 107.692 -7.405 1.00 99.72 225 SER D CA 1
ATOM 11544 C C . SER D 1 225 ? 5.288 107.698 -6.845 1.00 101.91 225 SER D C 1
ATOM 11545 O O . SER D 1 225 ? 4.467 106.849 -7.199 1.00 99.84 225 SER D O 1
ATOM 11548 N N . ILE D 1 226 ? 5.006 108.661 -5.971 1.00 104.71 226 ILE D N 1
ATOM 11549 C CA . ILE D 1 226 ? 3.695 108.765 -5.331 1.00 108.57 226 ILE D CA 1
ATOM 11550 C C . ILE D 1 226 ? 2.682 109.385 -6.283 1.00 106.16 226 ILE D C 1
ATOM 11551 O O . ILE D 1 226 ? 1.503 109.026 -6.268 1.00 105.71 226 ILE D O 1
ATOM 11556 N N . LEU D 1 227 ? 3.153 110.317 -7.106 1.00 103.88 227 LEU D N 1
ATOM 11557 C CA . LEU D 1 227 ? 2.327 110.931 -8.138 1.00 101.22 227 LEU D CA 1
ATOM 11558 C C . LEU D 1 227 ? 1.943 109.919 -9.209 1.00 102.65 227 LEU D C 1
ATOM 11559 O O . LEU D 1 227 ? 0.870 110.004 -9.801 1.00 103.04 227 LEU D O 1
ATOM 11564 N N . GLY D 1 228 ? 2.828 108.957 -9.447 1.00 102.49 228 GLY D N 1
ATOM 11565 C CA . GLY D 1 228 ? 2.601 107.938 -10.453 1.00 102.73 228 GLY D CA 1
ATOM 11566 C C . GLY D 1 228 ? 1.617 106.857 -10.045 1.00 102.90 228 GLY D C 1
ATOM 11567 O O . GLY D 1 228 ? 1.011 106.214 -10.896 1.00 105.60 228 GLY D O 1
ATOM 11568 N N . ALA D 1 229 ? 1.461 106.637 -8.746 1.00 101.94 229 ALA D N 1
ATOM 11569 C CA . ALA D 1 229 ? 0.499 105.653 -8.269 1.00 102.80 229 ALA D CA 1
ATOM 11570 C C . ALA D 1 229 ? -0.884 106.283 -8.210 1.00 102.31 229 ALA D C 1
ATOM 11571 O O . ALA D 1 229 ? -1.894 105.592 -8.074 1.00 97.81 229 ALA D O 1
ATOM 11573 N N . SER D 1 230 ? -0.909 107.607 -8.318 1.00 100.38 230 SER D N 1
ATOM 11574 C CA . SER D 1 230 ? -2.140 108.384 -8.266 1.00 101.06 230 SER D CA 1
ATOM 11575 C C . SER D 1 230 ? -3.143 107.921 -9.316 1.00 106.93 230 SER D C 1
ATOM 11576 O O . SER D 1 230 ? -2.798 107.158 -10.215 1.00 109.65 230 SER D O 1
ATOM 11579 N N . LEU D 1 231 ? -4.389 108.374 -9.201 1.00 106.81 231 LEU D N 1
ATOM 11580 C CA . LEU D 1 231 ? -5.358 108.151 -10.266 1.00 102.43 231 LEU D CA 1
ATOM 11581 C C . LEU D 1 231 ? -5.154 109.199 -11.348 1.00 102.58 231 LEU D C 1
ATOM 11582 O O . LEU D 1 231 ? -5.210 108.895 -12.538 1.00 103.85 231 LEU D O 1
ATOM 11587 N N . TRP D 1 232 ? -4.907 110.437 -10.934 1.00 102.15 232 TRP D N 1
ATOM 11588 C CA . TRP D 1 232 ? -4.585 111.482 -11.896 1.00 106.87 232 TRP D CA 1
ATOM 11589 C C . TRP D 1 232 ? -3.298 111.162 -12.652 1.00 105.04 232 TRP D C 1
ATOM 11590 O O . TRP D 1 232 ? -3.066 111.680 -13.744 1.00 103.62 232 TRP D O 1
ATOM 11601 N N . GLY D 1 233 ? -2.469 110.298 -12.072 1.00 103.57 233 GLY D N 1
ATOM 11602 C CA . GLY D 1 233 ? -1.225 109.893 -12.707 1.00 107.90 233 GLY D CA 1
ATOM 11603 C C . GLY D 1 233 ? -1.408 108.815 -13.763 1.00 102.94 233 GLY D C 1
ATOM 11604 O O . GLY D 1 233 ? -0.809 108.864 -14.834 1.00 95.57 233 GLY D O 1
ATOM 11605 N N . ALA D 1 234 ? -2.235 107.827 -13.452 1.00 101.07 234 ALA D N 1
ATOM 11606 C CA . ALA D 1 234 ? -2.544 106.785 -14.408 1.00 95.25 234 ALA D CA 1
ATOM 11607 C C . ALA D 1 234 ? -3.441 107.361 -15.490 1.00 97.64 234 ALA D C 1
ATOM 11608 O O . ALA D 1 234 ? -3.408 106.921 -16.634 1.00 104.13 234 ALA D O 1
ATOM 11610 N N . VAL D 1 235 ? -4.240 108.358 -15.134 1.00 97.57 235 VAL D N 1
ATOM 11611 C CA . VAL D 1 235 ? -5.176 108.927 -16.097 1.00 98.75 235 VAL D CA 1
ATOM 11612 C C . VAL D 1 235 ? -4.564 110.017 -16.979 1.00 94.41 235 VAL D C 1
ATOM 11613 O O . VAL D 1 235 ? -5.020 110.232 -18.095 1.00 92.21 235 VAL D O 1
ATOM 11617 N N . ILE D 1 236 ? -3.537 110.705 -16.499 1.00 92.93 236 ILE D N 1
ATOM 11618 C CA . ILE D 1 236 ? -2.866 111.667 -17.360 1.00 90.61 236 ILE D CA 1
ATOM 11619 C C . ILE D 1 236 ? -1.884 110.934 -18.268 1.00 97.11 236 ILE D C 1
ATOM 11620 O O . ILE D 1 236 ? -1.548 111.412 -19.354 1.00 99.37 236 ILE D O 1
ATOM 11625 N N . ALA D 1 237 ? -1.442 109.757 -17.836 1.00 94.54 237 ALA D N 1
ATOM 11626 C CA . ALA D 1 237 ? -0.541 108.958 -18.655 1.00 91.01 237 ALA D CA 1
ATOM 11627 C C . ALA D 1 237 ? -1.307 108.315 -19.790 1.00 90.26 237 ALA D C 1
ATOM 11628 O O . ALA D 1 237 ? -0.863 108.341 -20.931 1.00 92.01 237 ALA D O 1
ATOM 11630 N N . VAL D 1 238 ? -2.463 107.744 -19.470 1.00 90.75 238 VAL D N 1
ATOM 11631 C CA . VAL D 1 238 ? -3.307 107.120 -20.483 1.00 92.26 238 VAL D CA 1
ATOM 11632 C C . VAL D 1 238 ? -3.864 108.134 -21.479 1.00 90.09 238 VAL D C 1
ATOM 11633 O O . VAL D 1 238 ? -4.076 107.803 -22.640 1.00 91.03 238 VAL D O 1
ATOM 11637 N N . ILE D 1 239 ? -4.100 109.362 -21.026 1.00 90.86 239 ILE D N 1
ATOM 11638 C CA . ILE D 1 239 ? -4.508 110.436 -21.927 1.00 86.06 239 ILE D CA 1
ATOM 11639 C C . ILE D 1 239 ? -3.341 110.861 -22.795 1.00 89.75 239 ILE D C 1
ATOM 11640 O O . ILE D 1 239 ? -3.510 111.137 -23.979 1.00 94.61 239 ILE D O 1
ATOM 11645 N N . LEU D 1 240 ? -2.153 110.917 -22.204 1.00 88.42 240 LEU D N 1
ATOM 11646 C CA . LEU D 1 240 ? -0.966 111.306 -22.955 1.00 92.08 240 LEU D CA 1
ATOM 11647 C C . LEU D 1 240 ? -0.575 110.287 -24.025 1.00 92.61 240 LEU D C 1
ATOM 11648 O O . LEU D 1 240 ? -0.112 110.659 -25.100 1.00 91.52 240 LEU D O 1
ATOM 11653 N N . VAL D 1 241 ? -0.767 109.005 -23.730 1.00 92.75 241 VAL D N 1
ATOM 11654 C CA . VAL D 1 241 ? -0.392 107.945 -24.657 1.00 88.71 241 VAL D CA 1
ATOM 11655 C C . VAL D 1 241 ? -1.205 108.010 -25.939 1.00 92.81 241 VAL D C 1
ATOM 11656 O O . VAL D 1 241 ? -0.724 107.615 -27.000 1.00 96.87 241 VAL D O 1
ATOM 11660 N N . HIS D 1 242 ? -2.428 108.522 -25.854 1.00 92.01 242 HIS D N 1
ATOM 11661 C CA . HIS D 1 242 ? -3.304 108.523 -27.020 1.00 92.55 242 HIS D CA 1
ATOM 11662 C C . HIS D 1 242 ? -3.341 109.850 -27.749 1.00 93.96 242 HIS D C 1
ATOM 11663 O O . HIS D 1 242 ? -3.475 109.874 -28.967 1.00 96.90 242 HIS D O 1
ATOM 11670 N N . VAL D 1 243 ? -3.222 110.955 -27.025 1.00 92.05 243 VAL D N 1
ATOM 11671 C CA . VAL D 1 243 ? -3.060 112.231 -27.708 1.00 91.37 243 VAL D CA 1
ATOM 11672 C C . VAL D 1 243 ? -1.802 112.170 -28.587 1.00 100.55 243 VAL D C 1
ATOM 11673 O O . VAL D 1 243 ? -1.679 112.902 -29.570 1.00 108.07 243 VAL D O 1
ATOM 11677 N N . LEU D 1 244 ? -0.885 111.265 -28.254 1.00 96.18 244 LEU D N 1
ATOM 11678 C CA . LEU D 1 244 ? 0.280 111.028 -29.104 1.00 96.17 244 LEU D CA 1
ATOM 11679 C C . LEU D 1 244 ? -0.032 110.138 -30.323 1.00 95.36 244 LEU D C 1
ATOM 11680 O O . LEU D 1 244 ? 0.358 110.467 -31.441 1.00 93.98 244 LEU D O 1
ATOM 11685 N N . TRP D 1 245 ? -0.730 109.023 -30.111 1.00 94.20 245 TRP D N 1
ATOM 11686 C CA . TRP D 1 245 ? -1.122 108.150 -31.219 1.00 90.74 245 TRP D CA 1
ATOM 11687 C C . TRP D 1 245 ? -1.992 108.893 -32.224 1.00 92.54 245 TRP D C 1
ATOM 11688 O O . TRP D 1 245 ? -1.982 108.585 -33.413 1.00 90.15 245 TRP D O 1
ATOM 11699 N N . ALA D 1 246 ? -2.760 109.861 -31.742 1.00 91.86 246 ALA D N 1
ATOM 11700 C CA . ALA D 1 246 ? -3.521 110.711 -32.637 1.00 94.12 246 ALA D CA 1
ATOM 11701 C C . ALA D 1 246 ? -2.538 111.413 -33.563 1.00 97.41 246 ALA D C 1
ATOM 11702 O O . ALA D 1 246 ? -2.690 111.398 -34.785 1.00 96.10 246 ALA D O 1
ATOM 11704 N N . CYS D 1 247 ? -1.513 112.016 -32.980 1.00 94.81 247 CYS D N 1
ATOM 11705 C CA . CYS D 1 247 ? -0.517 112.712 -33.777 1.00 93.83 247 CYS D CA 1
ATOM 11706 C C . CYS D 1 247 ? 0.294 111.768 -34.660 1.00 94.70 247 CYS D C 1
ATOM 11707 O O . CYS D 1 247 ? 1.119 112.214 -35.456 1.00 99.68 247 CYS D O 1
ATOM 11710 N N . GLY D 1 248 ? 0.064 110.467 -34.519 1.00 92.18 248 GLY D N 1
ATOM 11711 C CA . GLY D 1 248 ? 0.755 109.485 -35.334 1.00 89.97 248 GLY D CA 1
ATOM 11712 C C . GLY D 1 248 ? 2.006 108.892 -34.702 1.00 92.51 248 GLY D C 1
ATOM 11713 O O . GLY D 1 248 ? 2.677 108.068 -35.325 1.00 90.38 248 GLY D O 1
ATOM 11714 N N . ILE D 1 249 ? 2.319 109.302 -33.471 1.00 94.96 249 ILE D N 1
ATOM 11715 C CA . ILE D 1 249 ? 3.471 108.763 -32.742 1.00 92.33 249 ILE D CA 1
ATOM 11716 C C . ILE D 1 249 ? 3.112 107.569 -31.851 1.00 95.64 249 ILE D C 1
ATOM 11717 O O . ILE D 1 249 ? 1.938 107.323 -31.565 1.00 95.99 249 ILE D O 1
ATOM 11722 N N . HIS D 1 250 ? 4.128 106.836 -31.405 1.00 87.30 250 HIS D N 1
ATOM 11723 C CA . HIS D 1 250 ? 3.907 105.654 -30.576 1.00 89.97 250 HIS D CA 1
ATOM 11724 C C . HIS D 1 250 ? 3.880 106.007 -29.083 1.00 97.74 250 HIS D C 1
ATOM 11725 O O . HIS D 1 250 ? 4.843 105.758 -28.359 1.00 102.27 250 HIS D O 1
ATOM 11732 N N . GLY D 1 251 ? 2.777 106.586 -28.620 1.00 96.60 251 GLY D N 1
ATOM 11733 C CA . GLY D 1 251 ? 2.673 107.021 -27.237 1.00 96.94 251 GLY D CA 1
ATOM 11734 C C . GLY D 1 251 ? 3.123 105.989 -26.216 1.00 98.82 251 GLY D C 1
ATOM 11735 O O . GLY D 1 251 ? 3.829 106.314 -25.260 1.00 94.79 251 GLY D O 1
ATOM 11736 N N . ALA D 1 252 ? 2.720 104.740 -26.426 1.00 100.65 252 ALA D N 1
ATOM 11737 C CA . ALA D 1 252 ? 3.014 103.662 -25.485 1.00 95.74 252 ALA D CA 1
ATOM 11738 C C . ALA D 1 252 ? 4.478 103.609 -25.066 1.00 99.63 252 ALA D C 1
ATOM 11739 O O . ALA D 1 252 ? 4.781 103.265 -23.921 1.00 105.91 252 ALA D O 1
ATOM 11741 N N . THR D 1 253 ? 5.390 103.928 -25.982 1.00 96.61 253 THR D N 1
ATOM 11742 C CA . THR D 1 253 ? 6.804 103.897 -25.627 1.00 97.86 253 THR D CA 1
ATOM 11743 C C . THR D 1 253 ? 7.286 105.261 -25.167 1.00 94.87 253 THR D C 1
ATOM 11744 O O . THR D 1 253 ? 8.117 105.348 -24.270 1.00 94.95 253 THR D O 1
ATOM 11748 N N . ILE D 1 254 ? 6.766 106.326 -25.765 1.00 89.77 254 ILE D N 1
ATOM 11749 C CA . ILE D 1 254 ? 7.174 107.666 -25.344 1.00 95.87 254 ILE D CA 1
ATOM 11750 C C . ILE D 1 254 ? 6.844 107.953 -23.882 1.00 91.92 254 ILE D C 1
ATOM 11751 O O . ILE D 1 254 ? 7.746 108.109 -23.061 1.00 91.37 254 ILE D O 1
ATOM 11756 N N . VAL D 1 255 ? 5.554 108.023 -23.567 1.00 94.66 255 VAL D N 1
ATOM 11757 C CA . VAL D 1 255 ? 5.096 108.193 -22.191 1.00 92.86 255 VAL D CA 1
ATOM 11758 C C . VAL D 1 255 ? 5.547 107.029 -21.325 1.00 88.91 255 VAL D C 1
ATOM 11759 O O . VAL D 1 255 ? 6.119 107.231 -20.260 1.00 89.53 255 VAL D O 1
ATOM 11763 N N . GLY D 1 256 ? 5.294 105.812 -21.795 1.00 91.02 256 GLY D N 1
ATOM 11764 C CA . GLY D 1 256 ? 5.748 104.611 -21.115 1.00 93.39 256 GLY D CA 1
ATOM 11765 C C . GLY D 1 256 ? 7.245 104.580 -20.828 1.00 95.25 256 GLY D C 1
ATOM 11766 O O . GLY D 1 256 ? 7.699 103.866 -19.936 1.00 95.10 256 GLY D O 1
ATOM 11767 N N . GLY D 1 257 ? 8.019 105.358 -21.578 1.00 97.80 257 GLY D N 1
ATOM 11768 C CA . GLY D 1 257 ? 9.463 105.375 -21.412 1.00 94.07 257 GLY D CA 1
ATOM 11769 C C . GLY D 1 257 ? 9.945 106.513 -20.538 1.00 88.80 257 GLY D C 1
ATOM 11770 O O . GLY D 1 257 ? 11.119 106.586 -20.184 1.00 87.63 257 GLY D O 1
ATOM 11771 N N . VAL D 1 258 ? 9.032 107.419 -20.211 1.00 90.25 258 VAL D N 1
ATOM 11772 C CA . VAL D 1 258 ? 9.306 108.459 -19.237 1.00 87.70 258 VAL D CA 1
ATOM 11773 C C . VAL D 1 258 ? 8.858 107.946 -17.885 1.00 90.99 258 VAL D C 1
ATOM 11774 O O . VAL D 1 258 ? 9.448 108.274 -16.866 1.00 92.82 258 VAL D O 1
ATOM 11778 N N . MET D 1 259 ? 7.829 107.101 -17.895 1.00 94.78 259 MET D N 1
ATOM 11779 C CA . MET D 1 259 ? 7.181 106.624 -16.672 1.00 91.20 259 MET D CA 1
ATOM 11780 C C . MET D 1 259 ? 7.659 105.259 -16.169 1.00 91.54 259 MET D C 1
ATOM 11781 O O . MET D 1 259 ? 7.500 104.950 -14.996 1.00 95.31 259 MET D O 1
ATOM 11786 N N . SER D 1 260 ? 8.235 104.431 -17.030 1.00 91.44 260 SER D N 1
ATOM 11787 C CA . SER D 1 260 ? 8.520 103.050 -16.619 1.00 93.65 260 SER D CA 1
ATOM 11788 C C . SER D 1 260 ? 9.475 102.895 -15.418 1.00 92.62 260 SER D C 1
ATOM 11789 O O . SER D 1 260 ? 9.477 101.854 -14.760 1.00 90.25 260 SER D O 1
ATOM 11792 N N . PRO D 1 261 ? 10.294 103.919 -15.126 1.00 91.82 261 PRO D N 1
ATOM 11793 C CA . PRO D 1 261 ? 10.998 103.793 -13.848 1.00 93.39 261 PRO D CA 1
ATOM 11794 C C . PRO D 1 261 ? 9.981 103.710 -12.708 1.00 95.20 261 PRO D C 1
ATOM 11795 O O . PRO D 1 261 ? 9.838 102.657 -12.092 1.00 96.66 261 PRO D O 1
ATOM 11799 N N . ILE D 1 262 ? 9.283 104.812 -12.445 1.00 91.79 262 ILE D N 1
ATOM 11800 C CA . ILE D 1 262 ? 8.176 104.841 -11.494 1.00 87.02 262 ILE D CA 1
ATOM 11801 C C . ILE D 1 262 ? 7.261 103.622 -11.628 1.00 93.74 262 ILE D C 1
ATOM 11802 O O . ILE D 1 262 ? 6.988 102.925 -10.651 1.00 92.44 262 ILE D O 1
ATOM 11807 N N . TRP D 1 263 ? 6.793 103.370 -12.847 1.00 93.95 263 TRP D N 1
ATOM 11808 C CA . TRP D 1 263 ? 5.785 102.340 -13.101 1.00 96.45 263 TRP D CA 1
ATOM 11809 C C . TRP D 1 263 ? 6.189 100.913 -12.730 1.00 97.36 263 TRP D C 1
ATOM 11810 O O . TRP D 1 263 ? 5.342 100.106 -12.352 1.00 100.97 263 TRP D O 1
ATOM 11821 N N . LEU D 1 264 ? 7.465 100.577 -12.842 1.00 95.62 264 LEU D N 1
ATOM 11822 C CA . LEU D 1 264 ? 7.846 99.229 -12.453 1.00 94.37 264 LEU D CA 1
ATOM 11823 C C . LEU D 1 264 ? 8.616 99.237 -11.146 1.00 94.10 264 LEU D C 1
ATOM 11824 O O . LEU D 1 264 ? 9.171 98.223 -10.729 1.00 97.24 264 LEU D O 1
ATOM 11829 N N . SER D 1 265 ? 8.636 100.401 -10.505 1.00 94.81 265 SER D N 1
ATOM 11830 C CA . SER D 1 265 ? 9.011 100.491 -9.103 1.00 96.75 265 SER D CA 1
ATOM 11831 C C . SER D 1 265 ? 7.821 99.939 -8.336 1.00 95.27 265 SER D C 1
ATOM 11832 O O . SER D 1 265 ? 7.960 99.013 -7.541 1.00 91.68 265 SER D O 1
ATOM 11835 N N . LEU D 1 266 ? 6.645 100.500 -8.615 1.00 97.09 266 LEU D N 1
ATOM 11836 C CA . LEU D 1 266 ? 5.397 100.031 -8.030 1.00 93.48 266 LEU D CA 1
ATOM 11837 C C . LEU D 1 266 ? 5.229 98.566 -8.374 1.00 92.38 266 LEU D C 1
ATOM 11838 O O . LEU D 1 266 ? 4.798 97.760 -7.557 1.00 94.53 266 LEU D O 1
ATOM 11843 N N . MET D 1 267 ? 5.584 98.220 -9.599 1.00 96.61 267 MET D N 1
ATOM 11844 C CA . MET D 1 267 ? 5.499 96.837 -10.017 1.00 100.53 267 MET D CA 1
ATOM 11845 C C . MET D 1 267 ? 6.267 95.957 -9.045 1.00 90.81 267 MET D C 1
ATOM 11846 O O . MET D 1 267 ? 5.808 94.884 -8.675 1.00 90.66 267 MET D O 1
ATOM 11851 N N . ASP D 1 268 ? 7.438 96.414 -8.624 1.00 89.48 268 ASP D N 1
ATOM 11852 C CA . ASP D 1 268 ? 8.285 95.570 -7.800 1.00 96.30 268 ASP D CA 1
ATOM 11853 C C . ASP D 1 268 ? 7.727 95.395 -6.387 1.00 102.82 268 ASP D C 1
ATOM 11854 O O . ASP D 1 268 ? 7.727 94.286 -5.858 1.00 102.76 268 ASP D O 1
ATOM 11859 N N . GLN D 1 269 ? 7.252 96.478 -5.776 1.00 98.29 269 GLN D N 1
ATOM 11860 C CA . GLN D 1 269 ? 6.576 96.356 -4.494 1.00 93.67 269 GLN D CA 1
ATOM 11861 C C . GLN D 1 269 ? 5.688 95.121 -4.579 1.00 99.27 269 GLN D C 1
ATOM 11862 O O . GLN D 1 269 ? 5.959 94.110 -3.940 1.00 106.61 269 GLN D O 1
ATOM 11868 N N . ASN D 1 270 ? 4.641 95.194 -5.392 1.00 94.18 270 ASN D N 1
ATOM 11869 C CA . ASN D 1 270 ? 3.697 94.088 -5.505 1.00 95.85 270 ASN D CA 1
ATOM 11870 C C . ASN D 1 270 ? 4.361 92.719 -5.609 1.00 96.03 270 ASN D C 1
ATOM 11871 O O . ASN D 1 270 ? 3.849 91.737 -5.085 1.00 102.64 270 ASN D O 1
ATOM 11876 N N . ARG D 1 271 ? 5.502 92.644 -6.276 1.00 93.82 271 ARG D N 1
ATOM 11877 C CA . ARG D 1 271 ? 6.155 91.356 -6.443 1.00 98.08 271 ARG D CA 1
ATOM 11878 C C . ARG D 1 271 ? 6.628 90.862 -5.097 1.00 103.96 271 ARG D C 1
ATOM 11879 O O . ARG D 1 271 ? 6.296 89.756 -4.687 1.00 110.51 271 ARG D O 1
ATOM 11887 N N . ILE D 1 272 ? 7.414 91.700 -4.424 1.00 106.63 272 ILE D N 1
ATOM 11888 C CA . ILE D 1 272 ? 7.967 91.408 -3.102 1.00 106.20 272 ILE D CA 1
ATOM 11889 C C . ILE D 1 272 ? 6.860 91.019 -2.134 1.00 105.79 272 ILE D C 1
ATOM 11890 O O . ILE D 1 272 ? 6.883 89.936 -1.550 1.00 104.05 272 ILE D O 1
ATOM 11895 N N . ALA D 1 273 ? 5.887 91.909 -1.979 1.00 104.79 273 ALA D N 1
ATOM 11896 C CA . ALA D 1 273 ? 4.708 91.634 -1.176 1.00 103.72 273 ALA D CA 1
ATOM 11897 C C . ALA D 1 273 ? 4.094 90.293 -1.549 1.00 105.01 273 ALA D C 1
ATOM 11898 O O . ALA D 1 273 ? 4.049 89.371 -0.743 1.00 111.76 273 ALA D O 1
ATOM 11900 N N . PHE D 1 274 ? 3.627 90.185 -2.783 1.00 107.57 274 PHE D N 1
ATOM 11901 C CA . PHE D 1 274 ? 2.934 88.980 -3.222 1.00 113.70 274 PHE D CA 1
ATOM 11902 C C . PHE D 1 274 ? 3.696 87.686 -2.918 1.00 114.19 274 PHE D C 1
ATOM 11903 O O . PHE D 1 274 ? 3.145 86.773 -2.305 1.00 115.13 274 PHE D O 1
ATOM 11911 N N . GLN D 1 275 ? 4.961 87.612 -3.322 1.00 117.46 275 GLN D N 1
ATOM 11912 C CA . GLN D 1 275 ? 5.687 86.338 -3.266 1.00 120.54 275 GLN D CA 1
ATOM 11913 C C . GLN D 1 275 ? 6.058 85.939 -1.838 1.00 115.95 275 GLN D C 1
ATOM 11914 O O . GLN D 1 275 ? 6.568 84.846 -1.598 1.00 115.36 275 GLN D O 1
ATOM 11920 N N . ALA D 1 276 ? 5.750 86.819 -0.889 1.00 114.84 276 ALA D N 1
ATOM 11921 C CA . ALA D 1 276 ? 6.011 86.560 0.528 1.00 118.81 276 ALA D CA 1
ATOM 11922 C C . ALA D 1 276 ? 4.718 86.569 1.371 1.00 117.97 276 ALA D C 1
ATOM 11923 O O . ALA D 1 276 ? 4.770 86.557 2.608 1.00 120.82 276 ALA D O 1
ATOM 11925 N N . GLY D 1 277 ? 3.565 86.602 0.700 1.00 117.91 277 GLY D N 1
ATOM 11926 C CA . GLY D 1 277 ? 2.284 86.428 1.366 1.00 113.39 277 GLY D CA 1
ATOM 11927 C C . GLY D 1 277 ? 1.495 87.687 1.675 1.00 113.18 277 GLY D C 1
ATOM 11928 O O . GLY D 1 277 ? 0.282 87.621 1.851 1.00 112.59 277 GLY D O 1
ATOM 11929 N N . GLN D 1 278 ? 2.167 88.831 1.752 1.00 111.81 278 GLN D N 1
ATOM 11930 C CA . GLN D 1 278 ? 1.487 90.084 2.091 1.00 117.53 278 GLN D CA 1
ATOM 11931 C C . GLN D 1 278 ? 0.414 90.511 1.088 1.00 121.67 278 GLN D C 1
ATOM 11932 O O . GLN D 1 278 ? 0.336 89.997 -0.031 1.00 112.37 278 GLN D O 1
ATOM 11938 N N . ASP D 1 279 ? -0.399 91.482 1.504 1.00 131.33 279 ASP D N 1
ATOM 11939 C CA . ASP D 1 279 ? -1.373 92.123 0.620 1.00 127.85 279 ASP D CA 1
ATOM 11940 C C . ASP D 1 279 ? -0.648 93.070 -0.324 1.00 118.07 279 ASP D C 1
ATOM 11941 O O . ASP D 1 279 ? 0.015 94.014 0.115 1.00 116.45 279 ASP D O 1
ATOM 11946 N N . VAL D 1 280 ? -0.793 92.821 -1.620 1.00 115.10 280 VAL D N 1
ATOM 11947 C CA . VAL D 1 280 ? -0.157 93.650 -2.637 1.00 106.21 280 VAL D CA 1
ATOM 11948 C C . VAL D 1 280 ? -0.629 95.100 -2.584 1.00 98.09 280 VAL D C 1
ATOM 11949 O O . VAL D 1 280 ? -1.787 95.408 -2.856 1.00 95.11 280 VAL D O 1
ATOM 11953 N N . PRO D 1 281 ? 0.303 95.991 -2.239 1.00 95.02 281 PRO D N 1
ATOM 11954 C CA . PRO D 1 281 ? 0.196 97.403 -1.846 1.00 95.53 281 PRO D CA 1
ATOM 11955 C C . PRO D 1 281 ? -0.501 98.336 -2.827 1.00 94.91 281 PRO D C 1
ATOM 11956 O O . PRO D 1 281 ? -1.567 98.825 -2.497 1.00 97.49 281 PRO D O 1
ATOM 11960 N N . ASN D 1 282 ? 0.088 98.603 -3.988 1.00 104.82 282 ASN D N 1
ATOM 11961 C CA . ASN D 1 282 ? -0.454 99.619 -4.898 1.00 107.52 282 ASN D CA 1
ATOM 11962 C C . ASN D 1 282 ? -1.136 99.094 -6.170 1.00 107.59 282 ASN D C 1
ATOM 11963 O O . ASN D 1 282 ? -0.806 98.013 -6.667 1.00 101.69 282 ASN D O 1
ATOM 11968 N N . THR D 1 283 ? -2.073 99.888 -6.692 1.00 110.20 283 THR D N 1
ATOM 11969 C CA . THR D 1 283 ? -2.902 99.502 -7.841 1.00 113.00 283 THR D CA 1
ATOM 11970 C C . THR D 1 283 ? -2.211 99.740 -9.187 1.00 106.22 283 THR D C 1
ATOM 11971 O O . THR D 1 283 ? -2.203 98.876 -10.069 1.00 99.82 283 THR D O 1
ATOM 11975 N N . ILE D 1 284 ? -1.644 100.929 -9.334 1.00 102.69 284 ILE D N 1
ATOM 11976 C CA . ILE D 1 284 ? -0.941 101.303 -10.544 1.00 99.11 284 ILE D CA 1
ATOM 11977 C C . ILE D 1 284 ? 0.428 100.638 -10.638 1.00 99.61 284 ILE D C 1
ATOM 11978 O O . ILE D 1 284 ? 1.311 100.878 -9.819 1.00 100.77 284 ILE D O 1
ATOM 11983 N N . THR D 1 285 ? 0.589 99.773 -11.629 1.00 95.00 285 THR D N 1
ATOM 11984 C CA . THR D 1 285 ? 1.906 99.249 -11.959 1.00 96.08 285 THR D CA 1
ATOM 11985 C C . THR D 1 285 ? 2.109 99.351 -13.465 1.00 102.07 285 THR D C 1
ATOM 11986 O O . THR D 1 285 ? 1.411 100.115 -14.141 1.00 100.44 285 THR D O 1
ATOM 11990 N N . ALA D 1 286 ? 3.076 98.605 -13.987 1.00 104.20 286 ALA D N 1
ATOM 11991 C CA . ALA D 1 286 ? 3.253 98.528 -15.426 1.00 98.06 286 ALA D CA 1
ATOM 11992 C C . ALA D 1 286 ? 1.998 97.895 -16.005 1.00 95.34 286 ALA D C 1
ATOM 11993 O O . ALA D 1 286 ? 1.203 98.565 -16.668 1.00 97.48 286 ALA D O 1
ATOM 11995 N N . GLN D 1 287 ? 1.806 96.612 -15.713 1.00 91.67 287 GLN D N 1
ATOM 11996 C CA . GLN D 1 287 ? 0.739 95.830 -16.326 1.00 94.54 287 GLN D CA 1
ATOM 11997 C C . GLN D 1 287 ? -0.674 96.189 -15.872 1.00 92.91 287 GLN D C 1
ATOM 11998 O O . GLN D 1 287 ? -1.637 95.540 -16.279 1.00 91.83 287 GLN D O 1
ATOM 12004 N N . PHE D 1 288 ? -0.806 97.217 -15.040 1.00 93.90 288 PHE D N 1
ATOM 12005 C CA . PHE D 1 288 ? -2.133 97.744 -14.754 1.00 96.11 288 PHE D CA 1
ATOM 12006 C C . PHE D 1 288 ? -2.723 98.067 -16.092 1.00 94.80 288 PHE D C 1
ATOM 12007 O O . PHE D 1 288 ? -3.753 97.527 -16.479 1.00 96.79 288 PHE D O 1
ATOM 12015 N N . PHE D 1 289 ? -2.033 98.955 -16.796 1.00 94.94 289 PHE D N 1
ATOM 12016 C CA . PHE D 1 289 ? -2.415 99.375 -18.129 1.00 94.29 289 PHE D CA 1
ATOM 12017 C C . PHE D 1 289 ? -2.339 98.217 -19.125 1.00 97.70 289 PHE D C 1
ATOM 12018 O O . PHE D 1 289 ? -3.350 97.810 -19.700 1.00 99.72 289 PHE D O 1
ATOM 12026 N N . ASP D 1 290 ? -1.132 97.692 -19.321 1.00 96.05 290 ASP D N 1
ATOM 12027 C CA . ASP D 1 290 ? -0.875 96.659 -20.323 1.00 95.44 290 ASP D CA 1
ATOM 12028 C C . ASP D 1 290 ? -1.963 95.590 -20.421 1.00 97.15 290 ASP D C 1
ATOM 12029 O O . ASP D 1 290 ? -2.345 95.194 -21.521 1.00 102.74 290 ASP D O 1
ATOM 12034 N N . LEU D 1 291 ? -2.465 95.125 -19.283 1.00 93.97 291 LEU D N 1
ATOM 12035 C CA . LEU D 1 291 ? -3.373 93.978 -19.288 1.00 95.81 291 LEU D CA 1
ATOM 12036 C C . LEU D 1 291 ? -4.860 94.321 -19.123 1.00 92.00 291 LEU D C 1
ATOM 12037 O O . LEU D 1 291 ? -5.719 93.447 -19.253 1.00 82.48 291 LEU D O 1
ATOM 12042 N N . TRP D 1 292 ? -5.165 95.584 -18.840 1.00 95.26 292 TRP D N 1
ATOM 12043 C CA . TRP D 1 292 ? -6.539 95.980 -18.523 1.00 96.30 292 TRP D CA 1
ATOM 12044 C C . TRP D 1 292 ? -7.007 97.204 -19.309 1.00 95.96 292 TRP D C 1
ATOM 12045 O O . TRP D 1 292 ? -8.166 97.281 -19.705 1.00 101.88 292 TRP D O 1
ATOM 12056 N N . ILE D 1 293 ? -6.111 98.159 -19.534 1.00 92.94 293 ILE D N 1
ATOM 12057 C CA . ILE D 1 293 ? -6.463 99.354 -20.297 1.00 97.89 293 ILE D CA 1
ATOM 12058 C C . ILE D 1 293 ? -6.068 99.205 -21.771 1.00 98.86 293 ILE D C 1
ATOM 12059 O O . ILE D 1 293 ? -6.929 99.204 -22.653 1.00 92.36 293 ILE D O 1
ATOM 12064 N N . TYR D 1 294 ? -4.766 99.070 -22.020 1.00 101.48 294 TYR D N 1
ATOM 12065 C CA . TYR D 1 294 ? -4.239 98.798 -23.354 1.00 99.75 294 TYR D CA 1
ATOM 12066 C C . TYR D 1 294 ? -4.670 97.415 -23.794 1.00 104.59 294 TYR D C 1
ATOM 12067 O O . TYR D 1 294 ? -3.841 96.570 -24.138 1.00 105.63 294 TYR D O 1
ATOM 12076 N N . MET D 1 295 ? -5.979 97.193 -23.765 1.00 104.96 295 MET D N 1
ATOM 12077 C CA . MET D 1 295 ? -6.543 95.872 -23.969 1.00 108.28 295 MET D CA 1
ATOM 12078 C C . MET D 1 295 ? -6.246 95.322 -25.360 1.00 110.47 295 MET D C 1
ATOM 12079 O O . MET D 1 295 ? -5.404 94.441 -25.513 1.00 112.45 295 MET D O 1
ATOM 12084 N N . GLY D 1 296 ? -6.931 95.821 -26.376 1.00 100.33 296 GLY D N 1
ATOM 12085 C CA . GLY D 1 296 ? -6.637 95.350 -27.710 1.00 103.45 296 GLY D CA 1
ATOM 12086 C C . GLY D 1 296 ? -5.312 95.858 -28.265 1.00 103.15 296 GLY D C 1
ATOM 12087 O O . GLY D 1 296 ? -4.720 95.219 -29.137 1.00 99.12 296 GLY D O 1
ATOM 12088 N N . GLY D 1 297 ? -4.846 97.005 -27.769 1.00 99.22 297 GLY D N 1
ATOM 12089 C CA . GLY D 1 297 ? -3.697 97.664 -28.363 1.00 96.94 297 GLY D CA 1
ATOM 12090 C C . GLY D 1 297 ? -3.414 99.065 -27.881 1.00 89.37 297 GLY D C 1
ATOM 12091 O O . GLY D 1 297 ? -2.497 99.242 -27.111 1.00 98.01 297 GLY D O 1
ATOM 12092 N N . SER D 1 298 ? -4.180 100.052 -28.334 1.00 81.27 298 SER D N 1
ATOM 12093 C CA . SER D 1 298 ? -4.022 101.418 -27.853 1.00 84.55 298 SER D CA 1
ATOM 12094 C C . SER D 1 298 ? -5.385 102.055 -27.613 1.00 92.75 298 SER D C 1
ATOM 12095 O O . SER D 1 298 ? -5.488 103.102 -26.975 1.00 94.71 298 SER D O 1
ATOM 12098 N N . GLY D 1 299 ? -6.430 101.415 -28.118 1.00 98.94 299 GLY D N 1
ATOM 12099 C CA . GLY D 1 299 ? -7.778 101.688 -27.659 1.00 95.12 299 GLY D CA 1
ATOM 12100 C C . GLY D 1 299 ? -8.129 100.356 -27.039 1.00 94.63 299 GLY D C 1
ATOM 12101 O O . GLY D 1 299 ? -7.265 99.488 -26.943 1.00 94.14 299 GLY D O 1
ATOM 12102 N N . ALA D 1 300 ? -9.363 100.147 -26.622 1.00 99.42 300 ALA D N 1
ATOM 12103 C CA . ALA D 1 300 ? -9.713 98.786 -26.284 1.00 105.87 300 ALA D CA 1
ATOM 12104 C C . ALA D 1 300 ? -9.812 98.028 -27.603 1.00 105.46 300 ALA D C 1
ATOM 12105 O O . ALA D 1 300 ? -10.472 97.002 -27.679 1.00 112.41 300 ALA D O 1
ATOM 12107 N N . THR D 1 301 ? -9.174 98.581 -28.637 1.00 101.78 301 THR D N 1
ATOM 12108 C CA . THR D 1 301 ? -9.119 98.027 -29.999 1.00 94.95 301 THR D CA 1
ATOM 12109 C C . THR D 1 301 ? -9.565 96.567 -30.258 1.00 96.44 301 THR D C 1
ATOM 12110 O O . THR D 1 301 ? -10.306 96.304 -31.202 1.00 93.57 301 THR D O 1
ATOM 12114 N N . LEU D 1 302 ? -9.130 95.623 -29.429 1.00 99.47 302 LEU D N 1
ATOM 12115 C CA . LEU D 1 302 ? -9.549 94.235 -29.608 1.00 89.65 302 LEU D CA 1
ATOM 12116 C C . LEU D 1 302 ? -11.066 94.139 -29.612 1.00 97.84 302 LEU D C 1
ATOM 12117 O O . LEU D 1 302 ? -11.631 93.128 -30.010 1.00 101.08 302 LEU D O 1
ATOM 12122 N N . ALA D 1 303 ? -11.725 95.203 -29.167 1.00 103.38 303 ALA D N 1
ATOM 12123 C CA . ALA D 1 303 ? -13.182 95.261 -29.138 1.00 101.97 303 ALA D CA 1
ATOM 12124 C C . ALA D 1 303 ? -13.699 95.968 -30.378 1.00 103.49 303 ALA D C 1
ATOM 12125 O O . ALA D 1 303 ? -14.714 95.572 -30.950 1.00 106.91 303 ALA D O 1
ATOM 12127 N N . LEU D 1 304 ? -12.998 97.022 -30.785 1.00 104.03 304 LEU D N 1
ATOM 12128 C CA . LEU D 1 304 ? -13.307 97.708 -32.034 1.00 100.41 304 LEU D CA 1
ATOM 12129 C C . LEU D 1 304 ? -13.140 96.741 -33.190 1.00 96.47 304 LEU D C 1
ATOM 12130 O O . LEU D 1 304 ? -13.894 96.783 -34.156 1.00 95.76 304 LEU D O 1
ATOM 12135 N N . VAL D 1 305 ? -12.154 95.860 -33.073 1.00 96.71 305 VAL D N 1
ATOM 12136 C CA . VAL D 1 305 ? -11.852 94.902 -34.126 1.00 99.32 305 VAL D CA 1
ATOM 12137 C C . VAL D 1 305 ? -12.892 93.792 -34.205 1.00 101.24 305 VAL D C 1
ATOM 12138 O O . VAL D 1 305 ? -13.217 93.317 -35.295 1.00 104.44 305 VAL D O 1
ATOM 12142 N N . VAL D 1 306 ? -13.414 93.376 -33.056 1.00 98.02 306 VAL D N 1
ATOM 12143 C CA . VAL D 1 306 ? -14.521 92.430 -33.049 1.00 99.73 306 VAL D CA 1
ATOM 12144 C C . VAL D 1 306 ? -15.758 93.115 -33.627 1.00 104.59 306 VAL D C 1
ATOM 12145 O O . VAL D 1 306 ? -16.590 92.480 -34.281 1.00 102.89 306 VAL D O 1
ATOM 12149 N N . GLY D 1 307 ? -15.854 94.424 -33.402 1.00 103.99 307 GLY D N 1
ATOM 12150 C CA . GLY D 1 307 ? -16.971 95.219 -33.886 1.00 101.59 307 GLY D CA 1
ATOM 12151 C C . GLY D 1 307 ? -17.084 95.245 -35.398 1.00 103.20 307 GLY D C 1
ATOM 12152 O O . GLY D 1 307 ? -18.179 95.129 -35.947 1.00 103.57 307 GLY D O 1
ATOM 12153 N N . MET D 1 308 ? -15.953 95.414 -36.075 1.00 103.09 308 MET D N 1
ATOM 12154 C CA . MET D 1 308 ? -15.917 95.329 -37.527 1.00 99.33 308 MET D CA 1
ATOM 12155 C C . MET D 1 308 ? -16.193 93.893 -37.953 1.00 103.65 308 MET D C 1
ATOM 12156 O O . MET D 1 308 ? -16.949 93.635 -38.892 1.00 105.50 308 MET D O 1
ATOM 12161 N N . LEU D 1 309 ? -15.582 92.960 -37.238 1.00 101.45 309 LEU D N 1
ATOM 12162 C CA . LEU D 1 309 ? -15.764 91.541 -37.492 1.00 101.93 309 LEU D CA 1
ATOM 12163 C C . LEU D 1 309 ? -17.216 91.069 -37.335 1.00 108.33 309 LEU D C 1
ATOM 12164 O O . LEU D 1 309 ? -17.524 89.912 -37.620 1.00 108.89 309 LEU D O 1
ATOM 12169 N N . LEU D 1 310 ? -18.104 91.954 -36.883 1.00 110.19 310 LEU D N 1
ATOM 12170 C CA . LEU D 1 310 ? -19.467 91.543 -36.524 1.00 108.49 310 LEU D CA 1
ATOM 12171 C C . LEU D 1 310 ? -20.613 92.400 -37.074 1.00 106.91 310 LEU D C 1
ATOM 12172 O O . LEU D 1 310 ? -21.730 91.912 -37.236 1.00 99.54 310 LEU D O 1
ATOM 12177 N N . PHE D 1 311 ? -20.349 93.678 -37.326 1.00 108.08 311 PHE D N 1
ATOM 12178 C CA . PHE D 1 311 ? -21.406 94.602 -37.728 1.00 104.96 311 PHE D CA 1
ATOM 12179 C C . PHE D 1 311 ? -21.016 95.427 -38.952 1.00 107.90 311 PHE D C 1
ATOM 12180 O O . PHE D 1 311 ? -21.820 96.201 -39.472 1.00 105.62 311 PHE D O 1
ATOM 12188 N N . ALA D 1 312 ? -19.780 95.262 -39.410 1.00 106.16 312 ALA D N 1
ATOM 12189 C CA . ALA D 1 312 ? -19.290 96.039 -40.538 1.00 98.03 312 ALA D CA 1
ATOM 12190 C C . ALA D 1 312 ? -19.851 95.486 -41.824 1.00 97.60 312 ALA D C 1
ATOM 12191 O O . ALA D 1 312 ? -19.684 94.307 -42.131 1.00 97.58 312 ALA D O 1
ATOM 12193 N N . ARG D 1 313 ? -20.519 96.352 -42.574 1.00 102.07 313 ARG D N 1
ATOM 12194 C CA . ARG D 1 313 ? -21.084 95.981 -43.862 1.00 104.52 313 ARG D CA 1
ATOM 12195 C C . ARG D 1 313 ? -20.107 96.290 -45.003 1.00 103.32 313 ARG D C 1
ATOM 12196 O O . ARG D 1 313 ? -20.109 95.614 -46.034 1.00 106.58 313 ARG D O 1
ATOM 12198 N N . SER D 1 314 ? -19.269 97.304 -44.807 1.00 99.83 314 SER D N 1
ATOM 12199 C CA . SER D 1 314 ? -18.323 97.727 -45.833 1.00 100.13 314 SER D CA 1
ATOM 12200 C C . SER D 1 314 ? -17.197 96.716 -45.987 1.00 102.81 314 SER D C 1
ATOM 12201 O O . SER D 1 314 ? -16.921 95.945 -45.072 1.00 101.33 314 SER D O 1
ATOM 12204 N N . GLN D 1 315 ? -16.549 96.732 -47.149 1.00 105.73 315 GLN D N 1
ATOM 12205 C CA . GLN D 1 315 ? -15.475 95.793 -47.453 1.00 106.08 315 GLN D CA 1
ATOM 12206 C C . GLN D 1 315 ? -14.152 96.192 -46.813 1.00 102.49 315 GLN D C 1
ATOM 12207 O O . GLN D 1 315 ? -13.379 95.335 -46.385 1.00 100.80 315 GLN D O 1
ATOM 12213 N N . GLN D 1 316 ? -13.894 97.494 -46.757 1.00 99.36 316 GLN D N 1
ATOM 12214 C CA . GLN D 1 316 ? -12.707 97.994 -46.087 1.00 98.96 316 GLN D CA 1
ATOM 12215 C C . GLN D 1 316 ? -12.680 97.430 -44.677 1.00 107.46 316 GLN D C 1
ATOM 12216 O O . GLN D 1 316 ? -11.738 96.736 -44.288 1.00 107.37 316 GLN D O 1
ATOM 12222 N N . LEU D 1 317 ? -13.736 97.724 -43.922 1.00 107.76 317 LEU D N 1
ATOM 12223 C CA . LEU D 1 317 ? -13.821 97.345 -42.519 1.00 98.15 317 LEU D CA 1
ATOM 12224 C C . LEU D 1 317 ? -14.022 95.848 -42.328 1.00 97.85 317 LEU D C 1
ATOM 12225 O O . LEU D 1 317 ? -13.409 95.250 -41.453 1.00 101.71 317 LEU D O 1
ATOM 12230 N N . LYS D 1 318 ? -14.872 95.239 -43.146 1.00 99.75 318 LYS D N 1
ATOM 12231 C CA . LYS D 1 318 ? -15.076 93.800 -43.060 1.00 99.27 318 LYS D CA 1
ATOM 12232 C C . LYS D 1 318 ? -13.731 93.114 -43.234 1.00 102.31 318 LYS D C 1
ATOM 12233 O O . LYS D 1 318 ? -13.541 91.972 -42.816 1.00 98.79 318 LYS D O 1
ATOM 12239 N N . SER D 1 319 ? -12.799 93.842 -43.845 1.00 105.44 319 SER D N 1
ATOM 12240 C CA . SER D 1 319 ? -11.453 93.349 -44.121 1.00 106.84 319 SER D CA 1
ATOM 12241 C C . SER D 1 319 ? -10.484 93.523 -42.952 1.00 104.43 319 SER D C 1
ATOM 12242 O O . SER D 1 319 ? -9.878 92.554 -42.512 1.00 104.54 319 SER D O 1
ATOM 12245 N N . LEU D 1 320 ? -10.315 94.751 -42.467 1.00 102.38 320 LEU D N 1
ATOM 12246 C CA . LEU D 1 320 ? -9.465 94.979 -41.298 1.00 101.34 320 LEU D CA 1
ATOM 12247 C C . LEU D 1 320 ? -9.780 93.958 -40.220 1.00 104.21 320 LEU D C 1
ATOM 12248 O O . LEU D 1 320 ? -8.877 93.331 -39.670 1.00 106.72 320 LEU D O 1
ATOM 12253 N N . GLY D 1 321 ? -11.065 93.803 -39.915 1.00 100.96 321 GLY D N 1
ATOM 12254 C CA . GLY D 1 321 ? -11.507 92.774 -38.996 1.00 99.75 321 GLY D CA 1
ATOM 12255 C C . GLY D 1 321 ? -10.767 91.482 -39.281 1.00 101.92 321 GLY D C 1
ATOM 12256 O O . GLY D 1 321 ? -10.056 90.961 -38.422 1.00 103.88 321 GLY D O 1
ATOM 12257 N N . ARG D 1 322 ? -10.928 90.973 -40.498 1.00 102.74 322 ARG D N 1
ATOM 12258 C CA . ARG D 1 322 ? -10.186 89.804 -40.959 1.00 106.39 322 ARG D CA 1
ATOM 12259 C C . ARG D 1 322 ? -8.691 89.922 -40.672 1.00 104.47 322 ARG D C 1
ATOM 12260 O O . ARG D 1 322 ? -8.079 89.024 -40.092 1.00 102.88 322 ARG D O 1
ATOM 12268 N N . LEU D 1 323 ? -8.113 91.041 -41.098 1.00 102.35 323 LEU D N 1
ATOM 12269 C CA . LEU D 1 323 ? -6.665 91.199 -41.172 1.00 101.02 323 LEU D CA 1
ATOM 12270 C C . LEU D 1 323 ? -6.011 91.603 -39.864 1.00 100.97 323 LEU D C 1
ATOM 12271 O O . LEU D 1 323 ? -4.784 91.555 -39.748 1.00 101.73 323 LEU D O 1
ATOM 12276 N N . SER D 1 324 ? -6.813 92.008 -38.884 1.00 102.95 324 SER D N 1
ATOM 12277 C CA . SER D 1 324 ? -6.242 92.509 -37.638 1.00 100.14 324 SER D CA 1
ATOM 12278 C C . SER D 1 324 ? -6.850 91.989 -36.340 1.00 98.32 324 SER D C 1
ATOM 12279 O O . SER D 1 324 ? -6.924 92.733 -35.364 1.00 100.42 324 SER D O 1
ATOM 12282 N N . ILE D 1 325 ? -7.265 90.727 -36.295 1.00 96.25 325 ILE D N 1
ATOM 12283 C CA . ILE D 1 325 ? -7.466 90.134 -34.976 1.00 101.46 325 ILE D CA 1
ATOM 12284 C C . ILE D 1 325 ? -6.155 89.513 -34.509 1.00 99.28 325 ILE D C 1
ATOM 12285 O O . ILE D 1 325 ? -5.650 89.875 -33.462 1.00 99.72 325 ILE D O 1
ATOM 12290 N N . ALA D 1 326 ? -5.585 88.607 -35.297 1.00 98.73 326 ALA D N 1
ATOM 12291 C CA . ALA D 1 326 ? -4.339 87.957 -34.902 1.00 91.95 326 ALA D CA 1
ATOM 12292 C C . ALA D 1 326 ? -3.346 88.944 -34.287 1.00 93.82 326 ALA D C 1
ATOM 12293 O O . ALA D 1 326 ? -2.906 88.757 -33.157 1.00 97.04 326 ALA D O 1
ATOM 12295 N N . PRO D 1 327 ? -2.994 90.010 -35.017 1.00 94.07 327 PRO D N 1
ATOM 12296 C CA . PRO D 1 327 ? -2.059 90.933 -34.376 1.00 93.95 327 PRO D CA 1
ATOM 12297 C C . PRO D 1 327 ? -2.698 91.578 -33.149 1.00 93.40 327 PRO D C 1
ATOM 12298 O O . PRO D 1 327 ? -1.992 91.870 -32.183 1.00 92.15 327 PRO D O 1
ATOM 12302 N N . GLY D 1 328 ? -4.015 91.776 -33.190 1.00 92.76 328 GLY D N 1
ATOM 12303 C CA . GLY D 1 328 ? -4.761 92.356 -32.079 1.00 100.43 328 GLY D CA 1
ATOM 12304 C C . GLY D 1 328 ? -5.050 91.462 -30.868 1.00 93.93 328 GLY D C 1
ATOM 12305 O O . GLY D 1 328 ? -5.340 91.954 -29.780 1.00 88.91 328 GLY D O 1
ATOM 12306 N N . ILE D 1 329 ? -4.990 90.149 -31.050 1.00 93.27 329 ILE D N 1
ATOM 12307 C CA . ILE D 1 329 ? -5.190 89.224 -29.948 1.00 87.67 329 ILE D CA 1
ATOM 12308 C C . ILE D 1 329 ? -3.931 89.186 -29.095 1.00 95.23 329 ILE D C 1
ATOM 12309 O O . ILE D 1 329 ? -3.932 88.685 -27.969 1.00 103.31 329 ILE D O 1
ATOM 12314 N N . PHE D 1 330 ? -2.855 89.739 -29.635 1.00 89.95 330 PHE D N 1
ATOM 12315 C CA . PHE D 1 330 ? -1.623 89.887 -28.884 1.00 91.68 330 PHE D CA 1
ATOM 12316 C C . PHE D 1 330 ? -1.398 91.364 -28.632 1.00 93.05 330 PHE D C 1
ATOM 12317 O O . PHE D 1 330 ? -0.283 91.813 -28.380 1.00 95.33 330 PHE D O 1
ATOM 12325 N N . ASN D 1 331 ? -2.489 92.112 -28.710 1.00 93.43 331 ASN D N 1
ATOM 12326 C CA . ASN D 1 331 ? -2.504 93.515 -28.327 1.00 96.83 331 ASN D CA 1
ATOM 12327 C C . ASN D 1 331 ? -1.522 94.362 -29.132 1.00 93.46 331 ASN D C 1
ATOM 12328 O O . ASN D 1 331 ? -0.998 95.364 -28.639 1.00 94.87 331 ASN D O 1
ATOM 12333 N N . ILE D 1 332 ? -1.286 93.926 -30.371 1.00 95.81 332 ILE D N 1
ATOM 12334 C CA . ILE D 1 332 ? -0.585 94.692 -31.400 1.00 92.56 332 ILE D CA 1
ATOM 12335 C C . ILE D 1 332 ? -1.620 95.214 -32.399 1.00 91.25 332 ILE D C 1
ATOM 12336 O O . ILE D 1 332 ? -2.484 94.462 -32.854 1.00 88.47 332 ILE D O 1
ATOM 12341 N N . ASN D 1 333 ? -1.546 96.489 -32.759 1.00 92.79 333 ASN D N 1
ATOM 12342 C CA . ASN D 1 333 ? -2.657 97.065 -33.511 1.00 98.28 333 ASN D CA 1
ATOM 12343 C C . ASN D 1 333 ? -2.367 98.195 -34.514 1.00 100.16 333 ASN D C 1
ATOM 12344 O O . ASN D 1 333 ? -3.225 99.052 -34.732 1.00 97.96 333 ASN D O 1
ATOM 12349 N N . GLU D 1 334 ? -1.190 98.214 -35.132 1.00 98.53 334 GLU D N 1
ATOM 12350 C CA . GLU D 1 334 ? -0.922 99.258 -36.119 1.00 92.86 334 GLU D CA 1
ATOM 12351 C C . GLU D 1 334 ? -1.888 99.101 -37.281 1.00 97.11 334 GLU D C 1
ATOM 12352 O O . GLU D 1 334 ? -2.434 100.078 -37.806 1.00 91.84 334 GLU D O 1
ATOM 12358 N N . MET D 1 335 ? -2.088 97.845 -37.667 1.00 102.11 335 MET D N 1
ATOM 12359 C CA . MET D 1 335 ? -3.078 97.464 -38.659 1.00 97.12 335 MET D CA 1
ATOM 12360 C C . MET D 1 335 ? -4.302 98.380 -38.575 1.00 95.07 335 MET D C 1
ATOM 12361 O O . MET D 1 335 ? -4.735 98.955 -39.570 1.00 91.20 335 MET D O 1
ATOM 12366 N N . VAL D 1 336 ? -4.840 98.525 -37.368 1.00 99.72 336 VAL D N 1
ATOM 12367 C CA . VAL D 1 336 ? -6.041 99.320 -37.130 1.00 94.59 336 VAL D CA 1
ATOM 12368 C C . VAL D 1 336 ? -5.739 100.803 -37.021 1.00 87.53 336 VAL D C 1
ATOM 12369 O O . VAL D 1 336 ? -6.222 101.600 -37.809 1.00 84.87 336 VAL D O 1
ATOM 12373 N N . THR D 1 337 ? -4.952 101.171 -36.022 1.00 89.50 337 THR D N 1
ATOM 12374 C CA . THR D 1 337 ? -4.653 102.573 -35.781 1.00 90.07 337 THR D CA 1
ATOM 12375 C C . THR D 1 337 ? -4.303 103.298 -37.081 1.00 90.95 337 THR D C 1
ATOM 12376 O O . THR D 1 337 ? -4.705 104.444 -37.287 1.00 89.23 337 THR D O 1
ATOM 12380 N N . PHE D 1 338 ? -3.562 102.626 -37.959 1.00 91.74 338 PHE D N 1
ATOM 12381 C CA . PHE D 1 338 ? -3.067 103.261 -39.182 1.00 90.25 338 PHE D CA 1
ATOM 12382 C C . PHE D 1 338 ? -3.898 102.934 -40.413 1.00 90.43 338 PHE D C 1
ATOM 12383 O O . PHE D 1 338 ? -4.050 103.757 -41.304 1.00 79.13 338 PHE D O 1
ATOM 12391 N N . GLY D 1 339 ? -4.425 101.720 -40.454 1.00 93.28 339 GLY D N 1
ATOM 12392 C CA . GLY D 1 339 ? -5.281 101.314 -41.544 1.00 88.61 339 GLY D CA 1
ATOM 12393 C C . GLY D 1 339 ? -6.656 101.944 -41.533 1.00 89.13 339 GLY D C 1
ATOM 12394 O O . GLY D 1 339 ? -7.188 102.279 -42.576 1.00 100.21 339 GLY D O 1
ATOM 12395 N N . MET D 1 340 ? -7.249 102.112 -40.364 1.00 96.79 340 MET D N 1
ATOM 12396 C CA . MET D 1 340 ? -8.648 102.499 -40.332 1.00 94.93 340 MET D CA 1
ATOM 12397 C C . MET D 1 340 ? -8.944 103.688 -41.249 1.00 91.94 340 MET D C 1
ATOM 12398 O O . MET D 1 340 ? -9.865 103.635 -42.071 1.00 96.88 340 MET D O 1
ATOM 12403 N N . PRO D 1 341 ? -8.179 104.781 -41.106 1.00 87.17 341 PRO D N 1
ATOM 12404 C CA . PRO D 1 341 ? -7.123 105.048 -40.132 1.00 87.93 341 PRO D CA 1
ATOM 12405 C C . PRO D 1 341 ? -7.746 105.669 -38.892 1.00 92.51 341 PRO D C 1
ATOM 12406 O O . PRO D 1 341 ? -8.738 106.402 -39.013 1.00 95.38 341 PRO D O 1
ATOM 12410 N N . ILE D 1 342 ? -7.193 105.374 -37.721 1.00 91.93 342 ILE D N 1
ATOM 12411 C CA . ILE D 1 342 ? -7.632 106.048 -36.512 1.00 88.38 342 ILE D CA 1
ATOM 12412 C C . ILE D 1 342 ? -6.754 107.263 -36.326 1.00 87.75 342 ILE D C 1
ATOM 12413 O O . ILE D 1 342 ? -7.235 108.327 -35.953 1.00 89.65 342 ILE D O 1
ATOM 12418 N N . VAL D 1 343 ? -5.466 107.105 -36.615 1.00 87.59 343 VAL D N 1
ATOM 12419 C CA . VAL D 1 343 ? -4.538 108.221 -36.547 1.00 86.43 343 VAL D CA 1
ATOM 12420 C C . VAL D 1 343 ? -5.122 109.409 -37.294 1.00 86.32 343 VAL D C 1
ATOM 12421 O O . VAL D 1 343 ? -5.537 109.290 -38.442 1.00 89.57 343 VAL D O 1
ATOM 12425 N N . MET D 1 344 ? -5.194 110.542 -36.609 1.00 88.03 344 MET D N 1
ATOM 12426 C CA . MET D 1 344 ? -5.690 111.778 -37.197 1.00 91.66 344 MET D CA 1
ATOM 12427 C C . MET D 1 344 ? -7.141 111.708 -37.706 1.00 93.16 344 MET D C 1
ATOM 12428 O O . MET D 1 344 ? -7.603 112.623 -38.386 1.00 90.74 344 MET D O 1
ATOM 12433 N N . ASN D 1 345 ? -7.856 110.637 -37.364 1.00 90.58 345 ASN D N 1
ATOM 12434 C CA . ASN D 1 345 ? -9.272 110.501 -37.718 1.00 89.68 345 ASN D CA 1
ATOM 12435 C C . ASN D 1 345 ? -10.232 111.073 -36.659 1.00 97.78 345 ASN D C 1
ATOM 12436 O O . ASN D 1 345 ? -10.569 110.394 -35.682 1.00 96.15 345 ASN D O 1
ATOM 12441 N N . PRO D 1 346 ? -10.701 112.318 -36.870 1.00 97.14 346 PRO D N 1
ATOM 12442 C CA . PRO D 1 346 ? -11.419 113.091 -35.847 1.00 91.13 346 PRO D CA 1
ATOM 12443 C C . PRO D 1 346 ? -12.754 112.474 -35.421 1.00 90.04 346 PRO D C 1
ATOM 12444 O O . PRO D 1 346 ? -13.313 112.899 -34.419 1.00 89.22 346 PRO D O 1
ATOM 12448 N N . LEU D 1 347 ? -13.276 111.505 -36.162 1.00 93.83 347 LEU D N 1
ATOM 12449 C CA . LEU D 1 347 ? -14.427 110.776 -35.657 1.00 89.75 347 LEU D CA 1
ATOM 12450 C C . LEU D 1 347 ? -13.916 109.665 -34.772 1.00 88.01 347 LEU D C 1
ATOM 12451 O O . LEU D 1 347 ? -14.034 109.737 -33.558 1.00 91.41 347 LEU D O 1
ATOM 12456 N N . LEU D 1 348 ? -13.330 108.646 -35.382 1.00 84.11 348 LEU D N 1
ATOM 12457 C CA . LEU D 1 348 ? -12.838 107.507 -34.631 1.00 86.63 348 LEU D CA 1
ATOM 12458 C C . LEU D 1 348 ? -11.865 107.886 -33.526 1.00 95.02 348 LEU D C 1
ATOM 12459 O O . LEU D 1 348 ? -11.670 107.131 -32.574 1.00 95.62 348 LEU D O 1
ATOM 12464 N N . LEU D 1 349 ? -11.248 109.052 -33.647 1.00 92.09 349 LEU D N 1
ATOM 12465 C CA . LEU D 1 349 ? -10.325 109.489 -32.614 1.00 92.59 349 LEU D CA 1
ATOM 12466 C C . LEU D 1 349 ? -11.069 109.747 -31.295 1.00 91.53 349 LEU D C 1
ATOM 12467 O O . LEU D 1 349 ? -10.506 109.574 -30.216 1.00 93.06 349 LEU D O 1
ATOM 12472 N N . ILE D 1 350 ? -12.339 110.138 -31.382 1.00 91.21 350 ILE D N 1
ATOM 12473 C CA . ILE D 1 350 ? -13.122 110.469 -30.187 1.00 89.75 350 ILE D CA 1
ATOM 12474 C C . ILE D 1 350 ? -13.214 109.320 -29.174 1.00 90.94 350 ILE D C 1
ATOM 12475 O O . ILE D 1 350 ? -12.892 109.511 -28.005 1.00 93.76 350 ILE D O 1
ATOM 12480 N N . PRO D 1 351 ? -13.641 108.124 -29.612 1.00 87.30 351 PRO D N 1
ATOM 12481 C CA . PRO D 1 351 ? -13.639 107.007 -28.663 1.00 90.60 351 PRO D CA 1
ATOM 12482 C C . PRO D 1 351 ? -12.248 106.424 -28.415 1.00 92.01 351 PRO D C 1
ATOM 12483 O O . PRO D 1 351 ? -12.034 105.806 -27.379 1.00 93.80 351 PRO D O 1
ATOM 12487 N N . PHE D 1 352 ? -11.323 106.615 -29.348 1.00 94.10 352 PHE D N 1
ATOM 12488 C CA . PHE D 1 352 ? -9.939 106.169 -29.170 1.00 97.20 352 PHE D CA 1
ATOM 12489 C C . PHE D 1 352 ? -9.323 106.744 -27.884 1.00 93.63 352 PHE D C 1
ATOM 12490 O O . PHE D 1 352 ? -8.609 106.050 -27.160 1.00 94.58 352 PHE D O 1
ATOM 12498 N N . ILE D 1 353 ? -9.606 108.012 -27.606 1.00 90.37 353 ILE D N 1
ATOM 12499 C CA . ILE D 1 353 ? -9.092 108.659 -26.407 1.00 91.17 353 ILE D CA 1
ATOM 12500 C C . ILE D 1 353 ? -9.957 108.315 -25.197 1.00 93.16 353 ILE D C 1
ATOM 12501 O O . ILE D 1 353 ? -9.447 107.936 -24.146 1.00 89.41 353 ILE D O 1
ATOM 12506 N N . VAL D 1 354 ? -11.271 108.438 -25.357 1.00 96.06 354 VAL D N 1
ATOM 12507 C CA . VAL D 1 354 ? -12.209 108.198 -24.262 1.00 89.86 354 VAL D CA 1
ATOM 12508 C C . VAL D 1 354 ? -12.144 106.784 -23.681 1.00 90.81 354 VAL D C 1
ATOM 12509 O O . VAL D 1 354 ? -11.880 106.633 -22.494 1.00 94.20 354 VAL D O 1
ATOM 12513 N N . VAL D 1 355 ? -12.373 105.758 -24.500 1.00 87.55 355 VAL D N 1
ATOM 12514 C CA . VAL D 1 355 ? -12.465 104.383 -23.991 1.00 87.68 355 VAL D CA 1
ATOM 12515 C C . VAL D 1 355 ? -11.390 104.006 -22.970 1.00 94.38 355 VAL D C 1
ATOM 12516 O O . VAL D 1 355 ? -11.675 103.308 -21.997 1.00 93.44 355 VAL D O 1
ATOM 12520 N N . PRO D 1 356 ? -10.147 104.456 -23.191 1.00 96.17 356 PRO D N 1
ATOM 12521 C CA . PRO D 1 356 ? -9.097 104.290 -22.175 1.00 94.90 356 PRO D CA 1
ATOM 12522 C C . PRO D 1 356 ? -9.410 104.951 -20.823 1.00 96.07 356 PRO D C 1
ATOM 12523 O O . PRO D 1 356 ? -9.513 104.231 -19.832 1.00 100.20 356 PRO D O 1
ATOM 12527 N N . VAL D 1 357 ? -9.555 106.275 -20.768 1.00 90.20 357 VAL D N 1
ATOM 12528 C CA . VAL D 1 357 ? -9.816 106.933 -19.485 1.00 91.90 357 VAL D CA 1
ATOM 12529 C C . VAL D 1 357 ? -11.038 106.318 -18.784 1.00 99.00 357 VAL D C 1
ATOM 12530 O O . VAL D 1 357 ? -11.085 106.230 -17.560 1.00 103.20 357 VAL D O 1
ATOM 12534 N N . VAL D 1 358 ? -12.016 105.874 -19.566 1.00 95.33 358 VAL D N 1
ATOM 12535 C CA . VAL D 1 358 ? -13.205 105.233 -19.018 1.00 92.65 358 VAL D CA 1
ATOM 12536 C C . VAL D 1 358 ? -12.933 103.737 -18.892 1.00 91.56 358 VAL D C 1
ATOM 12537 O O . VAL D 1 358 ? -13.832 102.910 -19.021 1.00 95.52 358 VAL D O 1
ATOM 12541 N N . LEU D 1 359 ? -11.675 103.403 -18.640 1.00 91.56 359 LEU D N 1
ATOM 12542 C CA . LEU D 1 359 ? -11.245 102.021 -18.466 1.00 98.56 359 LEU D CA 1
ATOM 12543 C C . LEU D 1 359 ? -10.186 102.040 -17.382 1.00 98.48 359 LEU D C 1
ATOM 12544 O O . LEU D 1 359 ? -10.001 101.075 -16.643 1.00 95.40 359 LEU D O 1
ATOM 12549 N N . THR D 1 360 ? -9.475 103.157 -17.314 1.00 96.78 360 THR D N 1
ATOM 12550 C CA . THR D 1 360 ? -8.581 103.421 -16.211 1.00 98.95 360 THR D CA 1
ATOM 12551 C C . THR D 1 360 ? -9.478 103.677 -15.015 1.00 102.72 360 THR D C 1
ATOM 12552 O O . THR D 1 360 ? -9.520 102.884 -14.077 1.00 104.15 360 THR D O 1
ATOM 12556 N N . ILE D 1 361 ? -10.215 104.781 -15.073 1.00 99.43 361 ILE D N 1
ATOM 12557 C CA . ILE D 1 361 ? -11.165 105.134 -14.027 1.00 97.86 361 ILE D CA 1
ATOM 12558 C C . ILE D 1 361 ? -11.974 103.937 -13.522 1.00 98.21 361 ILE D C 1
ATOM 12559 O O . ILE D 1 361 ? -12.097 103.749 -12.317 1.00 102.72 361 ILE D O 1
ATOM 12564 N N . VAL D 1 362 ? -12.518 103.123 -14.421 1.00 93.09 362 VAL D N 1
ATOM 12565 C CA . VAL D 1 362 ? -13.264 101.947 -13.976 1.00 88.44 362 VAL D CA 1
ATOM 12566 C C . VAL D 1 362 ? -12.360 100.906 -13.329 1.00 90.90 362 VAL D C 1
ATOM 12567 O O . VAL D 1 362 ? -12.581 100.528 -12.190 1.00 100.74 362 VAL D O 1
ATOM 12571 N N . SER D 1 363 ? -11.340 100.447 -14.045 1.00 98.09 363 SER D N 1
ATOM 12572 C CA . SER D 1 363 ? -10.451 99.415 -13.516 1.00 99.13 363 SER D CA 1
ATOM 12573 C C . SER D 1 363 ? -9.742 99.866 -12.247 1.00 99.49 363 SER D C 1
ATOM 12574 O O . SER D 1 363 ? -9.515 99.062 -11.347 1.00 102.68 363 SER D O 1
ATOM 12577 N N . TYR D 1 364 ? -9.383 101.145 -12.180 1.00 96.46 364 TYR D N 1
ATOM 12578 C CA . TYR D 1 364 ? -8.680 101.676 -11.016 1.00 98.96 364 TYR D CA 1
ATOM 12579 C C . TYR D 1 364 ? -9.434 101.355 -9.736 1.00 103.87 364 TYR D C 1
ATOM 12580 O O . TYR D 1 364 ? -8.887 100.757 -8.809 1.00 104.74 364 TYR D O 1
ATOM 12589 N N . PHE D 1 365 ? -10.698 101.768 -9.698 1.00 105.22 365 PHE D N 1
ATOM 12590 C CA . PHE D 1 365 ? -11.548 101.578 -8.532 1.00 93.97 365 PHE D CA 1
ATOM 12591 C C . PHE D 1 365 ? -11.829 100.114 -8.275 1.00 91.34 365 PHE D C 1
ATOM 12592 O O . PHE D 1 365 ? -11.612 99.637 -7.180 1.00 103.38 365 PHE D O 1
ATOM 12600 N N . ALA D 1 366 ? -12.289 99.390 -9.280 1.00 88.96 366 ALA D N 1
ATOM 12601 C CA . ALA D 1 366 ? -12.499 97.958 -9.118 1.00 96.45 366 ALA D CA 1
ATOM 12602 C C . ALA D 1 366 ? -11.396 97.305 -8.285 1.00 100.66 366 ALA D C 1
ATOM 12603 O O . ALA D 1 366 ? -11.628 96.301 -7.614 1.00 100.41 366 ALA D O 1
ATOM 12605 N N . MET D 1 367 ? -10.197 97.877 -8.331 1.00 101.44 367 MET D N 1
ATOM 12606 C CA . MET D 1 367 ? -9.061 97.331 -7.594 1.00 105.10 367 MET D CA 1
ATOM 12607 C C . MET D 1 367 ? -8.891 97.962 -6.208 1.00 102.54 367 MET D C 1
ATOM 12608 O O . MET D 1 367 ? -8.459 97.294 -5.272 1.00 99.30 367 MET D O 1
ATOM 12613 N N . GLU D 1 368 ? -9.233 99.245 -6.088 1.00 102.24 368 GLU D N 1
ATOM 12614 C CA . GLU D 1 368 ? -9.290 99.928 -4.787 1.00 103.84 368 GLU D CA 1
ATOM 12615 C C . GLU D 1 368 ? -10.468 99.464 -3.926 1.00 105.59 368 GLU D C 1
ATOM 12616 O O . GLU D 1 368 ? -10.266 98.946 -2.831 1.00 108.14 368 GLU D O 1
ATOM 12622 N N . TRP D 1 369 ? -11.691 99.683 -4.407 1.00 105.36 369 TRP D N 1
ATOM 12623 C CA . TRP D 1 369 ? -12.889 99.129 -3.773 1.00 104.16 369 TRP D CA 1
ATOM 12624 C C . TRP D 1 369 ? -12.683 97.666 -3.346 1.00 105.41 369 TRP D C 1
ATOM 12625 O O . TRP D 1 369 ? -13.378 97.166 -2.460 1.00 109.13 369 TRP D O 1
ATOM 12636 N N . GLY D 1 370 ? -11.748 96.978 -3.995 1.00 100.46 370 GLY D N 1
ATOM 12637 C CA . GLY D 1 370 ? -11.354 95.648 -3.569 1.00 99.67 370 GLY D CA 1
ATOM 12638 C C . GLY D 1 370 ? -12.150 94.509 -4.177 1.00 103.74 370 GLY D C 1
ATOM 12639 O O . GLY D 1 370 ? -12.028 93.362 -3.733 1.00 93.66 370 GLY D O 1
ATOM 12640 N N . LEU D 1 371 ? -12.966 94.819 -5.185 1.00 106.50 371 LEU D N 1
ATOM 12641 C CA . LEU D 1 371 ? -13.730 93.796 -5.901 1.00 103.66 371 LEU D CA 1
ATOM 12642 C C . LEU D 1 371 ? -12.798 92.987 -6.783 1.00 105.73 371 LEU D C 1
ATOM 12643 O O . LEU D 1 371 ? -12.975 91.777 -6.964 1.00 104.67 371 LEU D O 1
ATOM 12648 N N . VAL D 1 372 ? -11.813 93.686 -7.341 1.00 106.78 372 VAL D N 1
ATOM 12649 C CA . VAL D 1 372 ? -10.889 93.118 -8.308 1.00 104.45 372 VAL D CA 1
ATOM 12650 C C . VAL D 1 372 ? -9.463 93.098 -7.768 1.00 104.23 372 VAL D C 1
ATOM 12651 O O . VAL D 1 372 ? -8.971 94.090 -7.213 1.00 97.82 372 VAL D O 1
ATOM 12655 N N . ALA D 1 373 ? -8.818 91.948 -7.940 1.00 103.06 373 ALA D N 1
ATOM 12656 C CA . ALA D 1 373 ? -7.456 91.712 -7.481 1.00 104.82 373 ALA D CA 1
ATOM 12657 C C . ALA D 1 373 ? -6.460 92.728 -8.023 1.00 108.38 373 ALA D C 1
ATOM 12658 O O . ALA D 1 373 ? -6.751 93.483 -8.947 1.00 110.19 373 ALA D O 1
ATOM 12660 N N . ARG D 1 374 ? -5.267 92.729 -7.448 1.00 106.42 374 ARG D N 1
ATOM 12661 C CA . ARG D 1 374 ? -4.217 93.639 -7.886 1.00 107.49 374 ARG D CA 1
ATOM 12662 C C . ARG D 1 374 ? -3.143 92.871 -8.660 1.00 108.83 374 ARG D C 1
ATOM 12663 O O . ARG D 1 374 ? -3.114 91.633 -8.632 1.00 109.85 374 ARG D O 1
ATOM 12671 N N . PRO D 1 375 ? -2.260 93.601 -9.368 1.00 103.12 375 PRO D N 1
ATOM 12672 C CA . PRO D 1 375 ? -1.163 92.935 -10.072 1.00 108.12 375 PRO D CA 1
ATOM 12673 C C . PRO D 1 375 ? -0.268 92.145 -9.116 1.00 103.45 375 PRO D C 1
ATOM 12674 O O . PRO D 1 375 ? 0.235 92.677 -8.123 1.00 92.23 375 PRO D O 1
ATOM 12678 N N . SER D 1 376 ? -0.074 90.872 -9.440 1.00 104.88 376 SER D N 1
ATOM 12679 C CA . SER D 1 376 ? 0.741 89.971 -8.635 1.00 105.95 376 SER D CA 1
ATOM 12680 C C . SER D 1 376 ? 2.181 90.444 -8.472 1.00 102.99 376 SER D C 1
ATOM 12681 O O . SER D 1 376 ? 2.986 89.772 -7.829 1.00 107.26 376 SER D O 1
ATOM 12684 N N . GLY D 1 377 ? 2.510 91.592 -9.051 1.00 104.71 377 GLY D N 1
ATOM 12685 C CA . GLY D 1 377 ? 3.890 92.045 -9.093 1.00 106.31 377 GLY D CA 1
ATOM 12686 C C . GLY D 1 377 ? 4.626 91.463 -10.288 1.00 103.03 377 GLY D C 1
ATOM 12687 O O . GLY D 1 377 ? 5.408 92.147 -10.956 1.00 97.32 377 GLY D O 1
ATOM 12688 N N . ALA D 1 378 ? 4.384 90.180 -10.540 1.00 103.31 378 ALA D N 1
ATOM 12689 C CA . ALA D 1 378 ? 4.854 89.545 -11.752 1.00 100.00 378 ALA D CA 1
ATOM 12690 C C . ALA D 1 378 ? 4.517 90.516 -12.856 1.00 108.18 378 ALA D C 1
ATOM 12691 O O . ALA D 1 378 ? 3.456 91.150 -12.815 1.00 109.18 378 ALA D O 1
ATOM 12693 N N . ALA D 1 379 ? 5.430 90.657 -13.816 1.00 109.84 379 ALA D N 1
ATOM 12694 C CA . ALA D 1 379 ? 5.214 91.503 -14.987 1.00 100.51 379 ALA D CA 1
ATOM 12695 C C . ALA D 1 379 ? 5.162 90.624 -16.205 1.00 98.76 379 ALA D C 1
ATOM 12696 O O . ALA D 1 379 ? 6.188 90.383 -16.840 1.00 98.70 379 ALA D O 1
ATOM 12698 N N . VAL D 1 380 ? 3.977 90.122 -16.527 1.00 101.06 380 VAL D N 1
ATOM 12699 C CA . VAL D 1 380 ? 3.824 89.390 -17.772 1.00 106.43 380 VAL D CA 1
ATOM 12700 C C . VAL D 1 380 ? 3.671 90.389 -18.927 1.00 107.28 380 VAL D C 1
ATOM 12701 O O . VAL D 1 380 ? 3.286 91.547 -18.731 1.00 105.91 380 VAL D O 1
ATOM 12705 N N . THR D 1 381 ? 3.988 89.938 -20.131 1.00 108.12 381 THR D N 1
ATOM 12706 C CA . THR D 1 381 ? 4.224 90.857 -21.231 1.00 102.07 381 THR D CA 1
ATOM 12707 C C . THR D 1 381 ? 2.954 91.433 -21.860 1.00 102.48 381 THR D C 1
ATOM 12708 O O . THR D 1 381 ? 1.888 90.818 -21.817 1.00 100.83 381 THR D O 1
ATOM 12712 N N . TRP D 1 382 ? 3.087 92.629 -22.434 1.00 102.40 382 TRP D N 1
ATOM 12713 C CA . TRP D 1 382 ? 1.956 93.371 -22.990 1.00 97.84 382 TRP D CA 1
ATOM 12714 C C . TRP D 1 382 ? 1.362 92.678 -24.208 1.00 95.54 382 TRP D C 1
ATOM 12715 O O . TRP D 1 382 ? 0.310 93.075 -24.708 1.00 97.59 382 TRP D O 1
ATOM 12726 N N . THR D 1 383 ? 2.041 91.641 -24.682 1.00 93.75 383 THR D N 1
ATOM 12727 C CA . THR D 1 383 ? 1.569 90.882 -25.826 1.00 94.85 383 THR D CA 1
ATOM 12728 C C . THR D 1 383 ? 0.889 89.616 -25.362 1.00 97.00 383 THR D C 1
ATOM 12729 O O . THR D 1 383 ? 0.839 88.635 -26.093 1.00 104.13 383 THR D O 1
ATOM 12733 N N . THR D 1 384 ? 0.384 89.617 -24.139 1.00 96.38 384 THR D N 1
ATOM 12734 C CA . THR D 1 384 ? -0.320 88.443 -23.634 1.00 101.93 384 THR D CA 1
ATOM 12735 C C . THR D 1 384 ? -1.809 88.518 -23.982 1.00 103.02 384 THR D C 1
ATOM 12736 O O . THR D 1 384 ? -2.457 89.530 -23.710 1.00 105.30 384 THR D O 1
ATOM 12740 N N . PRO D 1 385 ? -2.348 87.456 -24.601 1.00 100.41 385 PRO D N 1
ATOM 12741 C CA . PRO D 1 385 ? -3.770 87.457 -24.954 1.00 105.64 385 PRO D CA 1
ATOM 12742 C C . PRO D 1 385 ? -4.650 87.815 -23.753 1.00 105.01 385 PRO D C 1
ATOM 12743 O O . PRO D 1 385 ? -4.505 87.266 -22.661 1.00 98.50 385 PRO D O 1
ATOM 12747 N N . ILE D 1 386 ? -5.564 88.746 -24.000 1.00 109.44 386 ILE D N 1
ATOM 12748 C CA . ILE D 1 386 ? -6.486 89.290 -23.014 1.00 101.02 386 ILE D CA 1
ATOM 12749 C C . ILE D 1 386 ? -6.906 88.345 -21.886 1.00 109.08 386 ILE D C 1
ATOM 12750 O O . ILE D 1 386 ? -6.682 88.658 -20.718 1.00 116.41 386 ILE D O 1
ATOM 12755 N N . LEU D 1 387 ? -7.503 87.199 -22.200 1.00 105.28 387 LEU D N 1
ATOM 12756 C CA . LEU D 1 387 ? -8.118 86.407 -21.130 1.00 110.17 387 LEU D CA 1
ATOM 12757 C C . LEU D 1 387 ? -7.150 85.794 -20.118 1.00 103.56 387 LEU D C 1
ATOM 12758 O O . LEU D 1 387 ? -7.341 85.944 -18.917 1.00 100.09 387 LEU D O 1
ATOM 12763 N N . PHE D 1 388 ? -6.113 85.120 -20.599 1.00 105.25 388 PHE D N 1
ATOM 12764 C CA . PHE D 1 388 ? -5.104 84.545 -19.713 1.00 107.25 388 PHE D CA 1
ATOM 12765 C C . PHE D 1 388 ? -4.303 85.649 -19.029 1.00 105.95 388 PHE D C 1
ATOM 12766 O O . PHE D 1 388 ? -3.836 85.489 -17.901 1.00 102.96 388 PHE D O 1
ATOM 12774 N N . SER D 1 389 ? -4.132 86.760 -19.737 1.00 108.91 389 SER D N 1
ATOM 12775 C CA . SER D 1 389 ? -3.357 87.896 -19.248 1.00 105.31 389 SER D CA 1
ATOM 12776 C C . SER D 1 389 ? -3.866 88.392 -17.910 1.00 106.01 389 SER D C 1
ATOM 12777 O O . SER D 1 389 ? -3.083 88.586 -16.984 1.00 108.48 389 SER D O 1
ATOM 12780 N N . GLY D 1 390 ? -5.178 88.601 -17.820 1.00 109.63 390 GLY D N 1
ATOM 12781 C CA . GLY D 1 390 ? -5.797 89.132 -16.615 1.00 108.76 390 GLY D CA 1
ATOM 12782 C C . GLY D 1 390 ? -5.765 88.143 -15.469 1.00 105.89 390 GLY D C 1
ATOM 12783 O O . GLY D 1 390 ? -5.601 88.519 -14.307 1.00 104.62 390 GLY D O 1
ATOM 12784 N N . TYR D 1 391 ? -5.922 86.869 -15.808 1.00 107.21 391 TYR D N 1
ATOM 12785 C CA . TYR D 1 391 ? -5.850 85.795 -14.832 1.00 107.09 391 TYR D CA 1
ATOM 12786 C C . TYR D 1 391 ? -4.458 85.691 -14.224 1.00 109.05 391 TYR D C 1
ATOM 12787 O O . TYR D 1 391 ? -4.313 85.535 -13.014 1.00 110.36 391 TYR D O 1
ATOM 12796 N N . LEU D 1 392 ? -3.439 85.784 -15.073 1.00 110.52 392 LEU D N 1
ATOM 12797 C CA . LEU D 1 392 ? -2.048 85.660 -14.640 1.00 108.68 392 LEU D CA 1
ATOM 12798 C C . LEU D 1 392 ? -1.510 86.921 -13.957 1.00 109.71 392 LEU D C 1
ATOM 12799 O O . LEU D 1 392 ? -0.807 86.841 -12.945 1.00 109.92 392 LEU D O 1
ATOM 12804 N N . GLY D 1 393 ? -1.847 88.080 -14.513 1.00 107.47 393 GLY D N 1
ATOM 12805 C CA . GLY D 1 393 ? -1.319 89.345 -14.035 1.00 105.65 393 GLY D CA 1
ATOM 12806 C C . GLY D 1 393 ? -1.737 89.702 -12.626 1.00 109.35 393 GLY D C 1
ATOM 12807 O O . GLY D 1 393 ? -1.250 90.683 -12.060 1.00 107.32 393 GLY D O 1
ATOM 12808 N N . SER D 1 394 ? -2.643 88.906 -12.064 1.00 113.87 394 SER D N 1
ATOM 12809 C CA . SER D 1 394 ? -3.118 89.117 -10.699 1.00 115.50 394 SER D CA 1
ATOM 12810 C C . SER D 1 394 ? -2.919 87.875 -9.832 1.00 112.04 394 SER D C 1
ATOM 12811 O O . SER D 1 394 ? -3.765 87.545 -9.003 1.00 112.86 394 SER D O 1
ATOM 12814 N N . GLY D 1 395 ? -1.798 87.189 -10.039 1.00 110.41 395 GLY D N 1
ATOM 12815 C CA . GLY D 1 395 ? -1.426 86.056 -9.211 1.00 114.85 395 GLY D CA 1
ATOM 12816 C C . GLY D 1 395 ? -2.128 84.764 -9.569 1.00 118.60 395 GLY D C 1
ATOM 12817 O O . GLY D 1 395 ? -1.610 83.675 -9.323 1.00 125.05 395 GLY D O 1
ATOM 12818 N N . GLY D 1 396 ? -3.312 84.884 -10.155 1.00 115.76 396 GLY D N 1
ATOM 12819 C CA . GLY D 1 396 ? -4.117 83.724 -10.483 1.00 116.26 396 GLY D CA 1
ATOM 12820 C C . GLY D 1 396 ? -5.535 83.925 -10.002 1.00 110.96 396 GLY D C 1
ATOM 12821 O O . GLY D 1 396 ? -6.293 82.971 -9.837 1.00 108.16 396 GLY D O 1
ATOM 12822 N N . LYS D 1 397 ? -5.887 85.185 -9.777 1.00 108.55 397 LYS D N 1
ATOM 12823 C CA . LYS D 1 397 ? -7.196 85.540 -9.257 1.00 106.96 397 LYS D CA 1
ATOM 12824 C C . LYS D 1 397 ? -8.184 85.792 -10.391 1.00 112.36 397 LYS D C 1
ATOM 12825 O O . LYS D 1 397 ? -8.031 86.741 -11.161 1.00 114.83 397 LYS D O 1
ATOM 12831 N N . ILE D 1 398 ? -9.194 84.932 -10.492 1.00 109.81 398 ILE D N 1
ATOM 12832 C CA . ILE D 1 398 ? -10.200 85.031 -11.545 1.00 97.85 398 ILE D CA 1
ATOM 12833 C C . ILE D 1 398 ? -10.987 86.336 -11.445 1.00 97.04 398 ILE D C 1
ATOM 12834 O O . ILE D 1 398 ? -11.787 86.659 -12.316 1.00 98.98 398 ILE D O 1
ATOM 12839 N N . SER D 1 399 ? -10.741 87.095 -10.382 1.00 104.64 399 SER D N 1
ATOM 12840 C CA . SER D 1 399 ? -11.371 88.402 -10.215 1.00 106.57 399 SER D CA 1
ATOM 12841 C C . SER D 1 399 ? -10.734 89.420 -11.158 1.00 102.15 399 SER D C 1
ATOM 12842 O O . SER D 1 399 ? -11.068 90.603 -11.133 1.00 103.62 399 SER D O 1
ATOM 12845 N N . GLY D 1 400 ? -9.813 88.947 -11.991 1.00 99.43 400 GLY D N 1
ATOM 12846 C CA . GLY D 1 400 ? -9.137 89.805 -12.945 1.00 101.24 400 GLY D CA 1
ATOM 12847 C C . GLY D 1 400 ? -9.635 89.482 -14.333 1.00 102.42 400 GLY D C 1
ATOM 12848 O O . GLY D 1 400 ? -9.773 90.359 -15.187 1.00 99.63 400 GLY D O 1
ATOM 12849 N N . VAL D 1 401 ? -9.905 88.202 -14.550 1.00 99.93 401 VAL D N 1
ATOM 12850 C CA . VAL D 1 401 ? -10.519 87.755 -15.782 1.00 93.71 401 VAL D CA 1
ATOM 12851 C C . VAL D 1 401 ? -11.839 88.495 -15.978 1.00 98.71 401 VAL D C 1
ATOM 12852 O O . VAL D 1 401 ? -12.211 88.815 -17.104 1.00 105.49 401 VAL D O 1
ATOM 12856 N N . ILE D 1 402 ? -12.545 88.785 -14.888 1.00 100.37 402 ILE D N 1
ATOM 12857 C CA . ILE D 1 402 ? -13.843 89.446 -15.023 1.00 101.47 402 ILE D CA 1
ATOM 12858 C C . ILE D 1 402 ? -13.720 90.952 -15.290 1.00 101.07 402 ILE D C 1
ATOM 12859 O O . ILE D 1 402 ? -14.502 91.509 -16.062 1.00 101.56 402 ILE D O 1
ATOM 12864 N N . LEU D 1 403 ? -12.740 91.612 -14.676 1.00 99.84 403 LEU D N 1
ATOM 12865 C CA . LEU D 1 403 ? -12.540 93.032 -14.959 1.00 101.11 403 LEU D CA 1
ATOM 12866 C C . LEU D 1 403 ? -12.382 93.228 -16.472 1.00 104.20 403 LEU D C 1
ATOM 12867 O O . LEU D 1 403 ? -12.913 94.183 -17.046 1.00 100.07 403 LEU D O 1
ATOM 12872 N N . GLN D 1 404 ? -11.672 92.298 -17.110 1.00 104.83 404 GLN D N 1
ATOM 12873 C CA . GLN D 1 404 ? -11.453 92.332 -18.558 1.00 102.74 404 GLN D CA 1
ATOM 12874 C C . GLN D 1 404 ? -12.742 92.127 -19.339 1.00 102.21 404 GLN D C 1
ATOM 12875 O O . GLN D 1 404 ? -13.057 92.901 -20.242 1.00 102.84 404 GLN D O 1
ATOM 12881 N N . LEU D 1 405 ? -13.483 91.080 -18.995 1.00 97.74 405 LEU D N 1
ATOM 12882 C CA . LEU D 1 405 ? -14.762 90.830 -19.635 1.00 95.38 405 LEU D CA 1
ATOM 12883 C C . LEU D 1 405 ? -15.641 92.068 -19.550 1.00 95.49 405 LEU D C 1
ATOM 12884 O O . LEU D 1 405 ? -16.453 92.331 -20.437 1.00 94.43 405 LEU D O 1
ATOM 12889 N N . VAL D 1 406 ? -15.457 92.843 -18.488 1.00 99.07 406 VAL D N 1
ATOM 12890 C CA . VAL D 1 406 ? -16.214 94.078 -18.311 1.00 102.90 406 VAL D CA 1
ATOM 12891 C C . VAL D 1 406 ? -15.731 95.208 -19.223 1.00 100.59 406 VAL D C 1
ATOM 12892 O O . VAL D 1 406 ? -16.528 95.790 -19.960 1.00 96.74 406 VAL D O 1
ATOM 12896 N N . ASN D 1 407 ? -14.435 95.516 -19.171 1.00 102.07 407 ASN D N 1
ATOM 12897 C CA . ASN D 1 407 ? -13.857 96.529 -20.058 1.00 104.65 407 ASN D CA 1
ATOM 12898 C C . ASN D 1 407 ? -14.113 96.198 -21.525 1.00 104.65 407 ASN D C 1
ATOM 12899 O O . ASN D 1 407 ? -14.403 97.079 -22.333 1.00 103.55 407 ASN D O 1
ATOM 12904 N N . PHE D 1 408 ? -13.971 94.920 -21.862 1.00 102.95 408 PHE D N 1
ATOM 12905 C CA . PHE D 1 408 ? -14.257 94.439 -23.204 1.00 103.64 408 PHE D CA 1
ATOM 12906 C C . PHE D 1 408 ? -15.610 94.987 -23.630 1.00 103.02 408 PHE D C 1
ATOM 12907 O O . PHE D 1 408 ? -15.703 95.827 -24.526 1.00 99.90 408 PHE D O 1
ATOM 12915 N N . ALA D 1 409 ? -16.652 94.516 -22.954 1.00 105.51 409 ALA D N 1
ATOM 12916 C CA . ALA D 1 409 ? -18.019 94.936 -23.225 1.00 102.75 409 ALA D CA 1
ATOM 12917 C C . ALA D 1 409 ? -18.157 96.453 -23.174 1.00 98.02 409 ALA D C 1
ATOM 12918 O O . ALA D 1 409 ? -18.776 97.060 -24.044 1.00 100.48 409 ALA D O 1
ATOM 12920 N N . LEU D 1 410 ? -17.580 97.060 -22.146 1.00 97.88 410 LEU D N 1
ATOM 12921 C CA . LEU D 1 410 ? -17.658 98.505 -21.970 1.00 100.35 410 LEU D CA 1
ATOM 12922 C C . LEU D 1 410 ? -17.220 99.270 -23.221 1.00 97.85 410 LEU D C 1
ATOM 12923 O O . LEU D 1 410 ? -17.931 100.150 -23.707 1.00 97.48 410 LEU D O 1
ATOM 12928 N N . ALA D 1 411 ? -16.043 98.934 -23.735 1.00 100.15 411 ALA D N 1
ATOM 12929 C CA . ALA D 1 411 ? -15.512 99.595 -24.917 1.00 94.20 411 ALA D CA 1
ATOM 12930 C C . ALA D 1 411 ? -16.334 99.171 -26.118 1.00 95.66 411 ALA D C 1
ATOM 12931 O O . ALA D 1 411 ? -16.764 100.000 -26.917 1.00 94.60 411 ALA D O 1
ATOM 12933 N N . PHE D 1 412 ? -16.559 97.867 -26.223 1.00 96.66 412 PHE D N 1
ATOM 12934 C CA . PHE D 1 412 ? -17.318 97.286 -27.323 1.00 99.90 412 PHE D CA 1
ATOM 12935 C C . PHE D 1 412 ? -18.624 98.029 -27.593 1.00 102.68 412 PHE D C 1
ATOM 12936 O O . PHE D 1 412 ? -19.162 97.979 -28.705 1.00 101.69 412 PHE D O 1
ATOM 12944 N N . VAL D 1 413 ? -19.130 98.725 -26.579 1.00 100.42 413 VAL D N 1
ATOM 12945 C CA . VAL D 1 413 ? -20.356 99.492 -26.747 1.00 98.62 413 VAL D CA 1
ATOM 12946 C C . VAL D 1 413 ? -20.092 100.987 -26.941 1.00 99.20 413 VAL D C 1
ATOM 12947 O O . VAL D 1 413 ? -20.916 101.686 -27.527 1.00 103.78 413 VAL D O 1
ATOM 12951 N N . ILE D 1 414 ? -18.955 101.483 -26.461 1.00 95.22 414 ILE D N 1
ATOM 12952 C CA . ILE D 1 414 ? -18.595 102.872 -26.730 1.00 97.22 414 ILE D CA 1
ATOM 12953 C C . ILE D 1 414 ? -18.143 103.013 -28.182 1.00 102.89 414 ILE D C 1
ATOM 12954 O O . ILE D 1 414 ? -18.293 104.075 -28.796 1.00 104.05 414 ILE D O 1
ATOM 12959 N N . TYR D 1 415 ? -17.591 101.932 -28.730 1.00 103.58 415 TYR D N 1
ATOM 12960 C CA . TYR D 1 415 ? -17.071 101.955 -30.095 1.00 101.08 415 TYR D CA 1
ATOM 12961 C C . TYR D 1 415 ? -18.188 101.828 -31.127 1.00 97.12 415 TYR D C 1
ATOM 12962 O O . TYR D 1 415 ? -18.297 102.671 -32.017 1.00 93.57 415 TYR D O 1
ATOM 12971 N N . LEU D 1 416 ? -19.025 100.799 -30.986 1.00 98.93 416 LEU D N 1
ATOM 12972 C CA . LEU D 1 416 ? -20.182 100.595 -31.876 1.00 96.30 416 LEU D CA 1
ATOM 12973 C C . LEU D 1 416 ? -20.724 101.860 -32.549 1.00 93.49 416 LEU D C 1
ATOM 12974 O O . LEU D 1 416 ? -20.709 101.945 -33.765 1.00 98.48 416 LEU D O 1
ATOM 12979 N N . PRO D 1 417 ? -21.210 102.841 -31.768 1.00 95.02 417 PRO D N 1
ATOM 12980 C CA . PRO D 1 417 ? -21.777 104.067 -32.349 1.00 96.17 417 PRO D CA 1
ATOM 12981 C C . PRO D 1 417 ? -20.917 104.687 -33.444 1.00 100.64 417 PRO D C 1
ATOM 12982 O O . PRO D 1 417 ? -21.434 105.013 -34.519 1.00 99.01 417 PRO D O 1
ATOM 12986 N N . PHE D 1 418 ? -19.630 104.867 -33.167 1.00 97.95 418 PHE D N 1
ATOM 12987 C CA . PHE D 1 418 ? -18.726 105.451 -34.149 1.00 99.05 418 PHE D CA 1
ATOM 12988 C C . PHE D 1 418 ? -18.388 104.463 -35.267 1.00 95.02 418 PHE D C 1
ATOM 12989 O O . PHE D 1 418 ? -18.314 104.842 -36.434 1.00 93.16 418 PHE D O 1
ATOM 12997 N N . LEU D 1 419 ? -18.179 103.201 -34.903 1.00 92.59 419 LEU D N 1
ATOM 12998 C CA . LEU D 1 419 ? -17.899 102.161 -35.882 1.00 90.94 419 LEU D CA 1
ATOM 12999 C C . LEU D 1 419 ? -19.010 102.098 -36.917 1.00 98.29 419 LEU D C 1
ATOM 13000 O O . LEU D 1 419 ? -18.750 101.953 -38.112 1.00 100.78 419 LEU D O 1
ATOM 13005 N N . LYS D 1 420 ? -20.252 102.205 -36.453 1.00 98.79 420 LYS D N 1
ATOM 13006 C CA . LYS D 1 420 ? -21.405 102.197 -37.344 1.00 97.11 420 LYS D CA 1
ATOM 13007 C C . LYS D 1 420 ? -21.365 103.398 -38.288 1.00 98.39 420 LYS D C 1
ATOM 13008 O O . LYS D 1 420 ? -21.581 103.248 -39.485 1.00 101.74 420 LYS D O 1
ATOM 13010 N N . ILE D 1 421 ? -21.081 104.585 -37.758 1.00 93.14 421 ILE D N 1
ATOM 13011 C CA . ILE D 1 421 ? -21.015 105.780 -38.594 1.00 92.67 421 ILE D CA 1
ATOM 13012 C C . ILE D 1 421 ? -19.948 105.657 -39.671 1.00 101.54 421 ILE D C 1
ATOM 13013 O O . ILE D 1 421 ? -20.170 106.027 -40.825 1.00 104.26 421 ILE D O 1
ATOM 13018 N N . TRP D 1 422 ? -18.786 105.142 -39.283 1.00 101.28 422 TRP D N 1
ATOM 13019 C CA . TRP D 1 422 ? -17.664 104.985 -40.200 1.00 96.78 422 TRP D CA 1
ATOM 13020 C C . TRP D 1 422 ? -18.063 104.050 -41.315 1.00 99.34 422 TRP D C 1
ATOM 13021 O O . TRP D 1 422 ? -18.093 104.438 -42.479 1.00 102.07 422 TRP D O 1
ATOM 13032 N N . ASP D 1 423 ? -18.370 102.815 -40.930 1.00 97.92 423 ASP D N 1
ATOM 13033 C CA . ASP D 1 423 ? -18.854 101.776 -41.832 1.00 98.21 423 ASP D CA 1
ATOM 13034 C C . ASP D 1 423 ? -19.891 102.285 -42.823 1.00 102.05 423 ASP D C 1
ATOM 13035 O O . ASP D 1 423 ? -20.080 101.700 -43.880 1.00 104.20 423 ASP D O 1
ATOM 13040 N N . LYS D 1 424 ? -20.562 103.373 -42.464 1.00 106.32 424 LYS D N 1
ATOM 13041 C CA . LYS D 1 424 ? -21.631 103.949 -43.276 1.00 107.88 424 LYS D CA 1
ATOM 13042 C C . LYS D 1 424 ? -21.112 105.083 -44.165 1.00 106.18 424 LYS D C 1
ATOM 13043 O O . LYS D 1 424 ? -21.828 105.588 -45.034 1.00 105.78 424 LYS D O 1
ATOM 13049 N N . GLN D 1 425 ? -19.865 105.483 -43.941 1.00 103.33 425 GLN D N 1
ATOM 13050 C CA . GLN D 1 425 ? -19.200 106.403 -44.845 1.00 102.99 425 GLN D CA 1
ATOM 13051 C C . GLN D 1 425 ? -18.421 105.544 -45.829 1.00 107.18 425 GLN D C 1
ATOM 13052 O O . GLN D 1 425 ? -18.233 105.913 -46.990 1.00 105.12 425 GLN D O 1
ATOM 13058 N N . LYS D 1 426 ? -17.987 104.379 -45.354 1.00 105.31 426 LYS D N 1
ATOM 13059 C CA . LYS D 1 426 ? -17.205 103.471 -46.179 1.00 100.81 426 LYS D CA 1
ATOM 13060 C C . LYS D 1 426 ? -18.046 102.724 -47.204 1.00 105.08 426 LYS D C 1
ATOM 13061 O O . LYS D 1 426 ? -17.593 102.534 -48.327 1.00 112.28 426 LYS D O 1
ATOM 13067 N N . ILE D 1 427 ? -19.258 102.302 -46.847 1.00 103.44 427 ILE D N 1
ATOM 13068 C CA . ILE D 1 427 ? -20.120 101.683 -47.861 1.00 107.10 427 ILE D CA 1
ATOM 13069 C C . ILE D 1 427 ? -20.605 102.700 -48.883 1.00 103.08 427 ILE D C 1
ATOM 13070 O O . ILE D 1 427 ? -21.188 102.330 -49.895 1.00 102.99 427 ILE D O 1
ATOM 13075 N N . ALA D 1 428 ? -20.356 103.978 -48.615 1.00 97.41 428 ALA D N 1
ATOM 13076 C CA . ALA D 1 428 ? -20.766 105.037 -49.526 1.00 98.32 428 ALA D CA 1
ATOM 13077 C C . ALA D 1 428 ? -19.720 105.310 -50.608 1.00 107.78 428 ALA D C 1
ATOM 13078 O O . ALA D 1 428 ? -20.048 105.355 -51.795 1.00 109.56 428 ALA D O 1
ATOM 13080 N N . GLU D 1 429 ? -18.464 105.498 -50.212 1.00 107.90 429 GLU D N 1
ATOM 13081 C CA . GLU D 1 429 ? -17.412 105.687 -51.206 1.00 103.33 429 GLU D CA 1
ATOM 13082 C C . GLU D 1 429 ? -17.095 104.368 -51.897 1.00 104.69 429 GLU D C 1
ATOM 13083 O O . GLU D 1 429 ? -16.529 104.357 -52.989 1.00 108.58 429 GLU D O 1
ATOM 13089 N N . GLU D 1 430 ? -17.484 103.264 -51.262 1.00 103.44 430 GLU D N 1
ATOM 13090 C CA . GLU D 1 430 ? -17.316 101.930 -51.839 1.00 104.43 430 GLU D CA 1
ATOM 13091 C C . GLU D 1 430 ? -18.305 101.668 -52.968 1.00 107.17 430 GLU D C 1
ATOM 13092 O O . GLU D 1 430 ? -17.927 101.215 -54.046 1.00 101.53 430 GLU D O 1
ATOM 13098 N N . LYS D 1 431 ? -19.581 101.930 -52.709 1.00 110.44 431 LYS D N 1
ATOM 13099 C CA . LYS D 1 431 ? -20.587 101.817 -53.752 1.00 106.17 431 LYS D CA 1
ATOM 13100 C C . LYS D 1 431 ? -20.347 102.922 -54.765 1.00 98.12 431 LYS D C 1
ATOM 13101 O O . LYS D 1 431 ? -20.919 102.919 -55.848 1.00 103.18 431 LYS D O 1
ATOM 13107 N N . GLY D 1 432 ? -19.486 103.864 -54.394 1.00 98.31 432 GLY D N 1
ATOM 13108 C CA . GLY D 1 432 ? -18.894 104.782 -55.348 1.00 102.79 432 GLY D CA 1
ATOM 13109 C C . GLY D 1 432 ? -19.582 106.114 -55.564 1.00 106.98 432 GLY D C 1
ATOM 13110 O O . GLY D 1 432 ? -19.663 106.588 -56.700 1.00 105.33 432 GLY D O 1
ATOM 13111 N N . GLU D 1 433 ? -20.068 106.727 -54.486 1.00 112.45 433 GLU D N 1
ATOM 13112 C CA . GLU D 1 433 ? -20.653 108.066 -54.569 1.00 112.93 433 GLU D CA 1
ATOM 13113 C C . GLU D 1 433 ? -19.558 109.113 -54.779 1.00 116.72 433 GLU D C 1
ATOM 13114 O O . GLU D 1 433 ? -18.380 108.771 -54.914 1.00 120.33 433 GLU D O 1
ATOM 13116 N N . ALA D 1 434 ? -19.946 110.384 -54.817 1.00 113.40 434 ALA D N 1
ATOM 13117 C CA . ALA D 1 434 ? -18.982 111.460 -55.020 1.00 119.98 434 ALA D CA 1
ATOM 13118 C C . ALA D 1 434 ? -18.382 111.928 -53.692 1.00 141.77 434 ALA D C 1
ATOM 13119 O O . ALA D 1 434 ? -18.688 111.380 -52.628 1.00 138.12 434 ALA D O 1
ATOM 13121 N N . ALA D 1 435 ? -17.517 112.935 -53.764 1.00 148.64 435 ALA D N 1
ATOM 13122 C CA . ALA D 1 435 ? -16.909 113.511 -52.572 1.00 149.96 435 ALA D CA 1
ATOM 13123 C C . ALA D 1 435 ? -17.970 114.194 -51.717 1.00 158.54 435 ALA D C 1
ATOM 13124 O O . ALA D 1 435 ? -18.459 115.271 -52.063 1.00 154.16 435 ALA D O 1
ATOM 13126 N N . ALA D 1 436 ? -18.335 113.556 -50.608 1.00 166.07 436 ALA D N 1
ATOM 13127 C CA . ALA D 1 436 ? -19.285 114.133 -49.663 1.00 165.50 436 ALA D CA 1
ATOM 13128 C C . ALA D 1 436 ? -18.530 114.682 -48.467 1.00 172.23 436 ALA D C 1
ATOM 13129 O O . ALA D 1 436 ? -17.738 113.970 -47.852 1.00 176.96 436 ALA D O 1
ATOM 13131 N N . GLU D 1 437 ? -18.764 115.949 -48.141 1.00 179.87 437 GLU D N 1
ATOM 13132 C CA . GLU D 1 437 ? -18.089 116.571 -47.005 1.00 192.04 437 GLU D CA 1
ATOM 13133 C C . GLU D 1 437 ? -19.084 117.094 -45.971 1.00 196.44 437 GLU D C 1
ATOM 13134 O O . GLU D 1 437 ? -19.507 118.249 -46.035 1.00 197.14 437 GLU D O 1
ATOM 13140 N N . ASN D 1 438 ? -19.450 116.236 -45.021 1.00 197.54 438 ASN D N 1
ATOM 13141 C CA . ASN D 1 438 ? -20.400 116.593 -43.969 1.00 197.35 438 ASN D CA 1
ATOM 13142 C C . ASN D 1 438 ? -19.914 116.164 -42.586 1.00 184.99 438 ASN D C 1
ATOM 13143 O O . ASN D 1 438 ? -18.913 116.674 -42.082 1.00 175.01 438 ASN D O 1
#

InterPro domains:
  IPR003352 Phosphotransferase system, EIIC [PF02378] (26-356)
  IPR004501 Phosphotransferase system, EIIC component, type 3 [PS51105] (5-418)
  IPR004501 Phosphotransferase system, EIIC component, type 3 [TIGR00410] (9-431)
  IPR004796 Phosphotransferase system, cellobiose-type IIC component [PIRSF006351] (1-432)
  IPR004796 Phosphotransferase system, cellobiose-type IIC component [TIGR00359] (9-431)
  IPR051088 Bacterial PTS System Sugar-Specific EIIC/EIIB [PTHR33989] (1-432)

Foldseek 3Di:
DPCCVVVVVVLVVLCVPLQLVLLLQLLVQLPVLLQVLLVLVLQLQFPDPPRLVVVCVVPHVPPSVVSCVSNLVRQLQRLLSSLLSSLLSSQVVLVHDSNLSSVLLSVLLQLQAAQKDWDDDPPPRDIDIDGPHGDSNCSHLLPNLVSSVSSCLLNVQQSVCLVVVVFDDDDPVDDPVVVSVSSRVVSSVVSSVVSNVVAVVCCPDPQNGDSGVSCPPPLPVLLVCCLDLVVVQVLLLQQQVSLLQVDRSCSSSCSNNQSNQLSLLVQLQVALVVVHQRPGQRHPLNCLQQALAQAQGLVLLLLVLCCVVVPFPVSNVLSVVRNVQSQQSDGCCPCPVLPPNNDDLVSVLSSVLRSVLSVLRSVCVVVVVAAGFSSSCNDSRHGHQVSQCSRRSRDNSRSVSRVVSSVSSNVSNNVSSVVSSVVNVQVVVVHD/DPCCVPQVVVLVVLCPPLQLVLLLQLLVQQVVLLQVLLVLLLQLLAPDPCRLVVQCVPPHPPSRVVSCVSNLVRQLQSLLSSLLSSLLSSQVVLVHDSNCLSVLRSVLLQLQDAQKDWDDDPPPPDTDMDGNHDPSNCRHLLPNLVSSVLSCVLSVQQSVCVVVVVADQDDPVDDPVVRNVRRSVVSSVVSSVVSNVVLVVCCPPPNNGPSRVCCVVPVPVVLVCCLDLCNLLVLLLQCQVSVLQVDRSCSSSCSVCQSNQLSLLVQLQVQLVPVHARPGQRHNLNCLFQQLQQASQVVLLLLVLLCPVQPFPQSVVLSVPRNVCRQQSHDCSDCPRLPVHNDVLNSVSRNVLRSVRSVQSSVCCVVPQAAGFSSSCHDSRHGRQVSQCVRSSRDCSRNVSRVVSSVVSNVVCNVSVVVSSVVRVCCVVPPD/DVCCVPPVVVLVVQCPPLLLVLLLFQLVQLVVLLQVLLVLLQLLQAVPVCRLVVVCVPPHVPDSVVSCVSNLVRQLASLLSSLLSSLLRSQVVLVHRSVPSSVLLNVLLDLQAAQKDKDDDPPDVDIDIDGRHDDSNCSHLLPNQVSSVLSCLLSVQQVVCLVVVVFDQDDPVDDVVVRSVRRSVVSSVVRSVVSNVVQVVCCPDPQNGPSRVCCPVPVVVVLVCCLDLCVVLVLLLQCLVCLQSVDRSCSSSCSVPQSNLLSLLSQQQVQLSVVHAGDTQRHPLNCLQQQLQLAQGVCQLVLVLLCVPFPFPVSVVLSVVSNVQSQQSHGCSCCPVVVCRNDPLLSVSRSPLRNVSSVVSSVCCVVVLAAGFNSRDHDSGDGHQVSQCNRRSNDCSRSVSRVVSSVSSNVVNNVSSVVSSVVRVCVVVPHD/DVCCVPVLVVVVVQCPDLLLPLLLQLLVQLVVLLAVLLVLLQVCLFPDPVVNVVVCPVPHVPPSVVSCVSNLVRQLASLLSSLLSSLLSSCVVLVHDRNVLSVLLSVLLQLQFAQKDKDDDPPPPDIDIDHNHGDSNCRGLLPSQVSSPLSCVSNVQQSVCVVVVVFDQDDPVDDPVVRVVRRSVRSSVVSSVVSNVVQVVCCPPPQNGDSRVRCPPDVPVVLVCCLDLCNQLVLLLQQLVQLLSVDRSCSSSCSSCQSSQLSLLQQLSVQLSVPHANDTAGHSCNCLQFQLCQASHVVLLLLVLLCPPQPFPQSVVLNVVPNVCRQQSHGCSDCPSLVCRNPVLNSVNSSVLRSVRSVQSRVCVVVPQAAGFSSSDHDSRHGRQVSQCSRRSRDCSRSVSRVVSSVVSSVVNNVSSVVSSVVRVQCVVPDDDDDD

Organism: Bacillus cereus (strain ATCC 10987 / NRS 248) (NCBI:txid222523)

Sequence (1732 aa):
RFLEKYVMPVAGKVAEQRHLLAIRDGLVLTMPFLIIGSIFLIISTLPIPGYSEFMASLFGKNWNVALGYPVSATFNIMALIAVFGIAYRLGEYYKVDALASGALSLVTFLLATPFQVAYIMPGTKESILVDGVIPAALMGSQGLFVAMIIAIISTEIYRFLVQKKMIIKMPETVPPAVTRSFAALIPGFIVVTVVWIIRLIFEHTTFGSIHNVVGKLLQEPLSILGASLWGAVIAVILVHVLWACGIHGATIVGGVMSPIWLSLMDQNRIAFQAGQDVPNTITAQFFDLWIYMGGSGATLALVVGMLLFARSQQLKSLGRLSIAPGIFNINEMVTFGMPIVMNPLLLIPFIVVPVVLTIVSYFAMEWGLVARPSGAAVTWTTPILFSGYLGSGGKISGVILQLVNFALAFVIYLPFLKIWDKQKIAEEKGEARFLEKYVMPVAGKVAEQRHLLAIRDGLVLTMPFLIIGSIFLIISTLPIPGYSEFMASLFGKNWNVALGYPVSATFNIMALIAVFGIAYRLGEYYKVDALASGALSLVTFLLATPFQVAYIMPGTKESILVDGVIPAALMGSQGLFVAMIIAIISTEIYRFLVQKKMIIKMPETVPPAVTRSFAALIPGFIVVTVVWIIRLIFEHTTFGSIHNVVGKLLQEPLSILGASLWGAVIAVILVHVLWACGIHGATIVGGVMSPIWLSLMDQNRIAFQAGQDVPNTITAQFFDLWIYMGGSGATLALVVGMLLFARSQQLKSLGRLSIAPGIFNINEMVTFGMPIVMNPLLLIPFIVVPVVLTIVSYFAMEWGLVARPSGAAVTWTTPILFSGYLGSGGKISGVILQLVNFALAFVIYLPFLKIWDKQKIAEEKGEARFLEKYVMPVAGKVAEQRHLLAIRDGLVLTMPFLIIGSIFLIISTLPIPGYSEFMASLFGKNWNVALGYPVSATFNIMALIAVFGIAYRLGEYYKVDALASGALSLVTFLLATPFQVAYIMPGTKESILVDGVIPAALMGSQGLFVAMIIAIISTEIYRFLVQKKMIIKMPETVPPAVTRSFAALIPGFIVVTVVWIIRLIFEHTTFGSIHNVVGKLLQEPLSILGASLWGAVIAVILVHVLWACGIHGATIVGGVMSPIWLSLMDQNRIAFQAGQDVPNTITAQFFDLWIYMGGSGATLALVVGMLLFARSQQLKSLGRLSIAPGIFNINEMVTFGMPIVMNPLLLIPFIVVPVVLTIVSYFAMEWGLVARPSGAAVTWTTPILFSGYLGSGGKISGVILQLVNFALAFVIYLPFLKIWDKQKIAEEKGEARFLEKYVMPVAGKVAEQRHLLAIRDGLVLTMPFLIIGSIFLIISTLPIPGYSEFMASLFGKNWNVALGYPVSATFNIMALIAVFGIAYRLGEYYKVDALASGALSLVTFLLATPFQVAYIMPGTKESILVDGVIPAALMGSQGLFVAMIIAIISTEIYRFLVQKKMIIKMPETVPPAVTRSFAALIPGFIVVTVVWIIRLIFEHTTFGSIHNVVGKLLQEPLSILGASLWGAVIAVILVHVLWACGIHGATIVGGVMSPIWLSLMDQNRIAFQAGQDVPNTITAQFFDLWIYMGGSGATLALVVGMLLFARSQQLKSLGRLSIAPGIFNINEMVTFGMPIVMNPLLLIPFIVVPVVLTIVSYFAMEWGLVARPSGAAVTWTTPILFSGYLGSGGKISGVILQLVNFALAFVIYLPFLKIWDKQKIAEEKGEAAAEN

Nearest PDB structures (foldseek):
  3qnq-assembly2_C  TM=9.968E-01  e=9.666E-52  Bacillus cereus ATCC 10987
  8qsr-assembly1_A  TM=6.401E-01  e=3.156E-05  Escherichia coli
  3qnq-assembly2_C  TM=9.971E-01  e=1.961E-50  Bacillus cereus ATCC 10987
  4f4c-assembly1_A  TM=1.402E-01  e=5.652E+00  Caenorhabditis elegans
  3qnq-assembly2_C  TM=1.001E+00  e=5.226E-52  Bacillus cereus ATCC 10987

B-factor: mean 106.09, std 19.76, range [62.72, 216.35]

Secondary structure (DSSP, 8-state):
--STTTSHHHHHHHTT-HHHHHHHHHHTTTHHHHHHHHHHHTTTT---TTTHHHHHHHT-S--TTGGGHHHHHHGGGHHHHHHHHHHHHHHHHHTS-HHHHHHHHHHHHHHHS-S-EEEEETTTTEEEEE-SEEETTTSSTTTHHHHHHHHHHHHHHHHHHHHTT-S----TTS-HHHHHHHHHHHHHHHHHHHHHHHHHHHTTSSS-SHHHHHIIIIITHHHHHHTSTGGGTHHHHHHHHHHTTTS-HHHHHHHHHHHHHHHHTHHHHHHHTTT-----S--HHHIIIIISSSSSSSHHHHHHHHHHS--SHHHHHHHHTTHHHHHTT--HHHHTTTTTTT-SSTHHHHHHHHHHHHHHHHHHHHTTSSPPP------TTS-HHHHHHHTTTS-THHHHHHHHHHHHHHHHHHHHHHHHHHHHHHHHHT--/-GGGGTSHHHHHHHHH-HHHHHHHHHGGGTHHHHHHHHHHHHHHS---TTTTTHHHHHT-TTTTTGGGHHHHHHHTTHHHHHHHHHHHHHHHHHTS-HHHHHHHHHHHHHHHS-SEEEEE-TTTS-EEEEESEEETTSSSTTSHHHHHHHHHHHHHHHHHHHHTT------TTS-HHHHHHHHHHHHHHHHHHHHHHHHHHHTTSSS-SHHHHHIIIIIHHHHHHHHSHHHHHHHHHHHHHHHTTTS-HHHHHHHHHHHHHHHHHHHHHHHHTTT-----S--HHHHHHHTSSSSSSSTHHHHHTHHHH--SHHHHHHTTSSSHHHHTT--HHHHHHTT-TT-HHHHHHHHHHHHHHHHHHHHIIIIISSPPP------S---HHHHHHHHTTS-GGGHHHHHHHHHHHHHHHHHHHHHHHHHHHHHTT---/--STTTHHHHHHHHHT-HHHHHHHHHGGGTHHHHHHHHHHHHHT----TTTTTTHHHHS-S--TTTTTHHHHHHGGGHHHHHHHHHHHHHHHHTTS-HHHHHHHHHHHHHHHS-SEEEEE-TTSS-EEEEESEEETTTSSGGGHHHHHHHHHHHHHHHHHHHHTT------TTS-HHHHHHHHHHHHHHHHHHHHHHHHHHHHTSSS-SHHHHHIIIIIHHHHHHTTSSHHHHHHHHHHHHHHHHTS-HHHHHHHHHHHHHHHHHHHHHHHHHTTPPP--S--HHHIIIIISSSSSSSTHHHHHHHHHH--SHHHHHHHHHHHHHHHTT--HHHHTTTT-SS-TTTHHHHHHHHHHHHHHHHHHHHTTSSPPP-S----TTS-HHHHHHHHHTS-THHHHHHHHHHHHHHHHHHHHHHHHHHHHHHHHHT--/--STTTSHHHHHHHHH-HHHHHHHHHHGGGTTHHHHHHHHHHHHT---TTTTTHHHHHT-S--TTGGGHHHHHHHTTHHHHHHHHHHHHHHHHHTS-HHHHHHHHHHHHHHHS-SEEEEE-TTTS-EEEEESEEETTTTTTTTHHHHHHHHHHHHHHHHHHHHTT-S----TTS-HHHHHHHHHHHHHHHHHHHHHHHHHHHHTSSS-SHHHHHHHHTTTHHHHHHHSHHHHHHHHHHHHHHHHTTS-HHHHTHHHHHHHHHHHHHHHHHHHHTT-----S--HHHIIIIIS-SSSSSTHHHHHHHHHH--SHHHHHHHHHTSHHHHTT--HHHHHHTT-TT-TTTHHHHHHHHHHHHHHHHHIIIIISS----S----TTS-HHHHHHHTTTT-TTTHHHHHHHHHHHHHHHHHHHHHHHHHHHHHHTT------

GO terms:
  GO:0042802 identical protein binding (F, IPI)